Protein 1UK5 (pdb70)

GO terms:
  GO:0030018 Z disc (C, IDA)
  GO:0044877 protein-containing complex binding (F, IDA)
  GO:0097192 extrinsic apoptotic signaling pathway in absence of ligand (P, IDA)
  GO:0010664 negative regulation of striated muscle cell apoptotic process (P, IMP)
  GO:0050821 protein stabilization (P, IMP)
  GO:0071260 cellular response to mechanical stimulus (P, IMP)
  GO:0005515 protein binding (F, IPI)
  GO:0046716 muscle cell cellular homeostasis (P, IMP)

Secondary structure (DSSP, 8-state):
------------------SSSSPPPPHHHHHHHHHHHHHHHHHHHHHT--S-SSSHHHHHHHHHHHHHHHHHHS---SS-HHHHHHHHHHHHHHHHHHHHHHHHHH-----

Solvent-accessible surface area: 8218 Å² total; per-residue (Å²): 122,108,126,60,116,123,68,86,132,91,119,120,79,86,80,183,123,54,169,80,160,122,105,94,92,51,85,11,9,55,127,0,46,55,22,30,130,132,0,88,46,31,28,136,38,0,89,101,19,148,25,111,100,102,51,133,108,18,79,52,8,54,71,90,0,43,107,23,29,119,30,0,90,93,11,101,20,158,60,108,67,65,0,133,93,10,49,160,71,0,35,171,64,0,95,81,5,31,123,51,0,60,92,29,10,83,30,90,106,112,134

Radius of gyration: 16.22 Å; Cα contacts (8 Å, |Δi|>4): 100; chains: 1; bounding box: 34×48×29 Å

Sequence (111 aa):
GSSGSSGAPAEPAAPKSGEAETPPKHPGVLKVEAILEKVQGLEQAVDSFEGKKTDKKYLMIEEYLTKELLALDSVDPEGRADVRQARRDGVRKVQTILEKLEQKASGPSSGGSSGSSGAPAEPAAPKSGEAETPPKHPGVLKVEAILEKVQGLEQAVDSFEGKKTDKKYLMIEEYLTKELLALDSVDPEGRADVRQARRDGVRKVQTILEKLEQKASGPSSGGSSGSSGAPAEPAAPKSGEAETPPKHPGVLKVEAILEKVQGLEQAVDSFEGKKTDKKYLMIEEYLTKELLALDSVDPEGRADVRQARRDGVRKVQTILEKLEQKASGPSSGGSSGSSGAPAEPAAPKSGEAETPPKHPGVLKVEAILEKVQGLEQAVDSFEGKKTDKKYLMIEEYLTKELLALDSVDPEGRADVRQARRDGVRKVQTILEKLEQKASGPSSGGSSGSSGAPAEPAAPKSGEAETPPKHPGVLKVEAILEKVQGLEQAVDSFEGKKTDKKYLMIEEYLTKELLALDSVDPEGRADVRQARRDGVRKVQTILEKLEQKASGPSSGGSSGSSGAPAEPAAPKSGEAETPPKHPGVLKVEAILEKVQGLEQAVDSFEGKKTDKKYLMIEEYLTKELLALDSVDPEGRADVRQARRDGVRKVQTILEKLEQKASGPSSGGSSGSSGAPAEPAAPKSGEAETPPKHPGVLKVEAILEKVQGLEQAVDSFEGKKTDKKYLMIEEYLTKELLALDSVDPEGRADVRQARRDGVRKVQTILEKLEQKASGPSSGGSSGSSGAPAEPAAPKSGEAETPPKHPGVLKVEAILEKVQGLEQAVDSFEGKKTDKKYLMIEEYLTKELLALDSVDPEGRADVRQARRDGVRKVQTILEKLEQKASGPSSGGSSGSSGAPAEPAAPKSGEAETPPKHPGVLKVEAILEKVQGLEQAVDSFEGKKTDKKYLMIEEYLTKELLALDSVDPEGRADVRQARRDGVRKVQTILEKLEQKASGPSSGGSSGSSGAPAEPAAPKSGEAETPPKHPGVLKVEAILEKVQGLEQAVDSFEGKKTDKKYLMIEEYLTKELLALDSVDPEGRADVRQARRDGVRKVQTILEKLEQKASGPSSGGSSGSSGAPAEPAAPKSGEAETPPKHPGVLKVEAILEKVQGLEQAVDSFEGKKTDKKYLMIEEYLTKELLALDSVDPEGRADVRQARRDGVRKVQTILEKLEQKASGPSSGGSSGSSGAPAEPAAPKSGEAETPPKHPGVLKVEAILEKVQGLEQAVDSFEGKKTDKKYLMIEEYLTKELLALDSVDPEGRADVRQARRDGVRKVQTILEKLEQKASGPSSGGSSGSSGAPAEPAAPKSGEAETPPKHPGVLKVEAILEKVQGLEQAVDSFEGKKTDKKYLMIEEYLTKELLALDSVDPEGRADVRQARRDGVRKVQTILEKLEQKASGPSSGGSSGSSGAPAEPAAPKSGEAETPPKHPGVLKVEAILEKVQGLEQAVDSFEGKKTDKKYLMIEEYLTKELLALDSVDPEGRADVRQARRDGVRKVQTILEKLEQKASGPSSGGSSGSSGAPAEPAAPKSGEAETPPKHPGVLKVEAILEKVQGLEQAVDSFEGKKTDKKYLMIEEYLTKELLALDSVDPEGRADVRQARRDGVRKVQTILEKLEQKASGPSSGGSSGSSGAPAEPAAPKSGEAETPPKHPGVLKVEAILEKVQGLEQAVDSFEGKKTDKKYLMIEEYLTKELLALDSVDPEGRADVRQARRDGVRKVQTILEKLEQKASGPSSGGSSGSSGAPAEPAAPKSGEAETPPKHPGVLKVEAILEKVQGLEQAVDSFEGKKTDKKYLMIEEYLTKELLALDSVDPEGRADVRQARRDGVRKVQTILEKLEQKASGPSSGGSSGSSGAPAEPAAPKSGEAETPPKHPGVLKVEAILEKVQGLEQAVDSFEGKKTDKKYLMIEEYLTKELLALDSVDPEGRADVRQARRDGVRKVQTILEKLEQKASGPSSGGSSGSSGAPAEPAAPKSGEAETPPKHPGVLKVEAILEKVQGLEQAVDSFEGKKTDKKYLMIEEYLTKELLALDSVDPEGRADVRQARRDGVRKVQTILEKLEQKASGPSSGGSSGSSGAPAEPAAPKSGEAETPPKHPGVLKVEAILEKVQGLEQAVDSFEGKKTDKKYLMIEEYLTKELLALDSVDPEGRADVRQARRDGVRKVQTILEKLEQKASGPSSG

InterPro domains:
  IPR001202 WW domain [PF00397] (24-54)
  IPR001202 WW domain [PS01159] (28-54)
  IPR001202 WW domain [PS50020] (22-56)
  IPR001202 WW domain [SM00456] (23-56)
  IPR001202 WW domain [cd00201] (25-55)
  IPR003103 BAG domain [PF02179] (430-502)
  IPR003103 BAG domain [PS51035] (426-503)
  IPR003103 BAG domain [SM00264] (426-503)
  IPR036020 WW domain superfamily [SSF51045] (20-55)
  IPR036533 BAG domain superfamily [G3DSA:1.20.58.120] (400-505)
  IPR039773 Molecular chaperone regulator BAG [PTHR12329] (412-502)

Organism: Mus musculus (NCBI:txid10090)

Foldseek 3Di:
DFDADDDDADDDDPPPDAPDDDDDDDPLLVLLNVLLNVLVVLLVCLLVDAAAPPPPVLRVSLRVLVVSLVSLVVRDPVDPCNNVVSSRNSNVSSNVSNVRSNVSRVDGDDD

Nearest PDB structures (foldseek):
  1uk5-assembly1_A  TM=7.634E-01  e=9.594E-13  Mus musculus
  1ugo-assembly1_A  TM=7.810E-01  e=2.473E-05  Mus musculus
  1m62-assembly1_A  TM=8.477E-01  e=3.789E-05  Homo sapiens
  1m7k-assembly1_A  TM=8.715E-01  e=1.437E-04  Homo sapiens
  3a8y-assembly1_C  TM=8.882E-01  e=5.453E-04  Homo sapiens

Structure (mmCIF, N/CA/C/O backbone):
data_1UK5
#
_entry.id   1UK5
#
loop_
_atom_site.group_PDB
_atom_site.id
_atom_site.type_symbol
_atom_site.label_atom_id
_atom_site.label_alt_id
_atom_site.label_comp_id
_atom_site.label_asym_id
_atom_site.label_entity_id
_atom_site.label_seq_id
_atom_site.pdbx_PDB_ins_code
_atom_site.Cartn_x
_atom_site.Cartn_y
_atom_site.Cartn_z
_atom_site.occupancy
_atom_site.B_iso_or_equiv
_atom_site.auth_seq_id
_atom_site.auth_comp_id
_atom_site.auth_asym_id
_atom_site.auth_atom_id
_atom_site.pdbx_PDB_model_num
ATOM 1 N N . GLY A 1 1 ? -20.608 -18.927 2.524 1.00 0.00 1 GLY A N 1
ATOM 2 C CA . GLY A 1 1 ? -20.181 -17.982 1.506 1.00 0.00 1 GLY A CA 1
ATOM 3 C C . GLY A 1 1 ? -20.753 -18.355 0.137 1.00 0.00 1 GLY A C 1
ATOM 4 O O . GLY A 1 1 ? -21.259 -19.461 -0.048 1.00 0.00 1 GLY A O 1
ATOM 8 N N . SER A 1 2 ? -20.653 -17.412 -0.788 1.00 0.00 2 SER A N 1
ATOM 9 C CA . SER A 1 2 ? -21.154 -17.627 -2.134 1.00 0.00 2 SER A CA 1
ATOM 10 C C . SER A 1 2 ? -20.188 -17.023 -3.155 1.00 0.00 2 SER A C 1
ATOM 11 O O . SER A 1 2 ? -20.225 -15.821 -3.414 1.00 0.00 2 SER A O 1
ATOM 19 N N . SER A 1 3 ? -19.345 -17.883 -3.707 1.00 0.00 3 SER A N 1
ATOM 20 C CA . SER A 1 3 ? -18.371 -17.449 -4.694 1.00 0.00 3 SER A CA 1
ATOM 21 C C . SER A 1 3 ? -17.464 -16.372 -4.095 1.00 0.00 3 SER A C 1
ATOM 22 O O . SER A 1 3 ? -17.748 -15.844 -3.021 1.00 0.00 3 SER A O 1
ATOM 30 N N . GLY A 1 4 ? -16.392 -16.078 -4.816 1.00 0.00 4 GLY A N 1
ATOM 31 C CA . GLY A 1 4 ? -15.443 -15.073 -4.369 1.00 0.00 4 GLY A CA 1
ATOM 32 C C . GLY A 1 4 ? -14.184 -15.083 -5.239 1.00 0.00 4 GLY A C 1
ATOM 33 O O . GLY A 1 4 ? -13.301 -15.919 -5.050 1.00 0.00 4 GLY A O 1
ATOM 37 N N . SER A 1 5 ? -14.141 -14.145 -6.174 1.00 0.00 5 SER A N 1
ATOM 38 C CA . SER A 1 5 ? -13.005 -14.036 -7.073 1.00 0.00 5 SER A CA 1
ATOM 39 C C . SER A 1 5 ? -13.144 -12.785 -7.942 1.00 0.00 5 SER A C 1
ATOM 40 O O . SER A 1 5 ? -14.077 -12.677 -8.736 1.00 0.00 5 SER A O 1
ATOM 48 N N . SER A 1 6 ? -12.202 -11.871 -7.763 1.00 0.00 6 SER A N 1
ATOM 49 C CA . SER A 1 6 ? -12.207 -10.632 -8.521 1.00 0.00 6 SER A CA 1
ATOM 50 C C . SER A 1 6 ? -10.887 -9.886 -8.315 1.00 0.00 6 SER A C 1
ATOM 51 O O . SER A 1 6 ? -10.169 -10.143 -7.350 1.00 0.00 6 SER A O 1
ATOM 59 N N . GLY A 1 7 ? -10.608 -8.977 -9.238 1.00 0.00 7 GLY A N 1
ATOM 60 C CA . GLY A 1 7 ? -9.387 -8.192 -9.170 1.00 0.00 7 GLY A CA 1
ATOM 61 C C . GLY A 1 7 ? -9.244 -7.292 -10.399 1.00 0.00 7 GLY A C 1
ATOM 62 O O . GLY A 1 7 ? -10.182 -7.152 -11.182 1.00 0.00 7 GLY A O 1
ATOM 66 N N . ALA A 1 8 ? -8.063 -6.705 -10.528 1.00 0.00 8 ALA A N 1
ATOM 67 C CA . ALA A 1 8 ? -7.786 -5.822 -11.649 1.00 0.00 8 ALA A CA 1
ATOM 68 C C . ALA A 1 8 ? -6.328 -5.364 -11.582 1.00 0.00 8 ALA A C 1
ATOM 69 O O . ALA A 1 8 ? -6.039 -4.266 -11.109 1.00 0.00 8 ALA A O 1
ATOM 76 N N . PRO A 1 9 ? -5.423 -6.252 -12.076 1.00 0.00 9 PRO A N 1
ATOM 77 C CA . PRO A 1 9 ? -4.002 -5.949 -12.077 1.00 0.00 9 PRO A CA 1
ATOM 78 C C . PRO A 1 9 ? -3.657 -4.936 -13.171 1.00 0.00 9 PRO A C 1
ATOM 79 O O . PRO A 1 9 ? -3.410 -5.313 -14.315 1.00 0.00 9 PRO A O 1
ATOM 90 N N . ALA A 1 10 ? -3.653 -3.670 -12.780 1.00 0.00 10 ALA A N 1
ATOM 91 C CA . ALA A 1 10 ? -3.343 -2.600 -13.714 1.00 0.00 10 ALA A CA 1
ATOM 92 C C . ALA A 1 10 ? -2.913 -1.357 -12.933 1.00 0.00 10 ALA A C 1
ATOM 93 O O . ALA A 1 10 ? -3.730 -0.480 -12.656 1.00 0.00 10 ALA A O 1
ATOM 100 N N . GLU A 1 11 ? -1.631 -1.320 -12.599 1.00 0.00 11 GLU A N 1
ATOM 101 C CA . GLU A 1 11 ? -1.083 -0.199 -11.856 1.00 0.00 11 GLU A CA 1
ATOM 102 C C . GLU A 1 11 ? 0.336 0.113 -12.335 1.00 0.00 11 GLU A C 1
ATOM 103 O O . GLU A 1 11 ? 1.226 -0.731 -12.242 1.00 0.00 11 GLU A O 1
ATOM 115 N N . PRO A 1 12 ? 0.508 1.360 -12.851 1.00 0.00 12 PRO A N 1
ATOM 116 C CA . PRO A 1 12 ? 1.803 1.794 -13.345 1.00 0.00 12 PRO A CA 1
ATOM 117 C C . PRO A 1 12 ? 2.755 2.104 -12.188 1.00 0.00 12 PRO A C 1
ATOM 118 O O . PRO A 1 12 ? 2.328 2.216 -11.041 1.00 0.00 12 PRO A O 1
ATOM 129 N N . ALA A 1 13 ? 4.029 2.234 -12.531 1.00 0.00 13 ALA A N 1
ATOM 130 C CA . ALA A 1 13 ? 5.045 2.529 -11.535 1.00 0.00 13 ALA A CA 1
ATOM 131 C C . ALA A 1 13 ? 6.288 3.087 -12.231 1.00 0.00 13 ALA A C 1
ATOM 132 O O . ALA A 1 13 ? 6.963 2.372 -12.970 1.00 0.00 13 ALA A O 1
ATOM 139 N N . ALA A 1 14 ? 6.552 4.359 -11.970 1.00 0.00 14 ALA A N 1
ATOM 140 C CA . ALA A 1 14 ? 7.702 5.021 -12.563 1.00 0.00 14 ALA A CA 1
ATOM 141 C C . ALA A 1 14 ? 8.111 6.205 -11.684 1.00 0.00 14 ALA A C 1
ATOM 142 O O . ALA A 1 14 ? 7.959 7.359 -12.082 1.00 0.00 14 ALA A O 1
ATOM 149 N N . PRO A 1 15 ? 8.637 5.870 -10.476 1.00 0.00 15 PRO A N 1
ATOM 150 C CA . PRO A 1 15 ? 9.069 6.892 -9.538 1.00 0.00 15 PRO A CA 1
ATOM 151 C C . PRO A 1 15 ? 10.395 7.516 -9.980 1.00 0.00 15 PRO A C 1
ATOM 152 O O . PRO A 1 15 ? 11.345 6.803 -10.298 1.00 0.00 15 PRO A O 1
ATOM 163 N N . LYS A 1 16 ? 10.415 8.840 -9.986 1.00 0.00 16 LYS A N 1
ATOM 164 C CA . LYS A 1 16 ? 11.608 9.568 -10.384 1.00 0.00 16 LYS A CA 1
ATOM 165 C C . LYS A 1 16 ? 11.385 11.065 -10.160 1.00 0.00 16 LYS A C 1
ATOM 166 O O . LYS A 1 16 ? 10.251 11.509 -9.990 1.00 0.00 16 LYS A O 1
ATOM 185 N N . SER A 1 17 ? 12.486 11.803 -10.166 1.00 0.00 17 SER A N 1
ATOM 186 C CA . SER A 1 17 ? 12.425 13.240 -9.966 1.00 0.00 17 SER A CA 1
ATOM 187 C C . SER A 1 17 ? 12.608 13.963 -11.302 1.00 0.00 17 SER A C 1
ATOM 188 O O . SER A 1 17 ? 13.693 14.460 -11.600 1.00 0.00 17 SER A O 1
ATOM 196 N N . GLY A 1 18 ? 11.530 13.999 -12.071 1.00 0.00 18 GLY A N 1
ATOM 197 C CA . GLY A 1 18 ? 11.557 14.652 -13.369 1.00 0.00 18 GLY A CA 1
ATOM 198 C C . GLY A 1 18 ? 10.511 15.767 -13.444 1.00 0.00 18 GLY A C 1
ATOM 199 O O . GLY A 1 18 ? 9.357 15.517 -13.788 1.00 0.00 18 GLY A O 1
ATOM 203 N N . GLU A 1 19 ? 10.953 16.972 -13.116 1.00 0.00 19 GLU A N 1
ATOM 204 C CA . GLU A 1 19 ? 10.069 18.125 -13.142 1.00 0.00 19 GLU A CA 1
ATOM 205 C C . GLU A 1 19 ? 9.130 18.047 -14.348 1.00 0.00 19 GLU A C 1
ATOM 206 O O . GLU A 1 19 ? 9.452 17.411 -15.350 1.00 0.00 19 GLU A O 1
ATOM 218 N N . ALA A 1 20 ? 7.987 18.704 -14.211 1.00 0.00 20 ALA A N 1
ATOM 219 C CA . ALA A 1 20 ? 6.999 18.717 -15.276 1.00 0.00 20 ALA A CA 1
ATOM 220 C C . ALA A 1 20 ? 6.490 17.293 -15.510 1.00 0.00 20 ALA A C 1
ATOM 221 O O . ALA A 1 20 ? 7.019 16.339 -14.942 1.00 0.00 20 ALA A O 1
ATOM 228 N N . GLU A 1 21 ? 5.467 17.195 -16.347 1.00 0.00 21 GLU A N 1
ATOM 229 C CA . GLU A 1 21 ? 4.880 15.904 -16.664 1.00 0.00 21 GLU A CA 1
ATOM 230 C C . GLU A 1 21 ? 4.167 15.331 -15.438 1.00 0.00 21 GLU A C 1
ATOM 231 O O . GLU A 1 21 ? 4.206 15.922 -14.359 1.00 0.00 21 GLU A O 1
ATOM 243 N N . THR A 1 22 ? 3.533 14.186 -15.643 1.00 0.00 22 THR A N 1
ATOM 244 C CA . THR A 1 22 ? 2.813 13.526 -14.568 1.00 0.00 22 THR A CA 1
ATOM 245 C C . THR A 1 22 ? 3.666 13.487 -13.299 1.00 0.00 22 THR A C 1
ATOM 246 O O . THR A 1 22 ? 4.883 13.318 -13.370 1.00 0.00 22 THR A O 1
ATOM 257 N N . PRO A 1 23 ? 2.978 13.651 -12.138 1.00 0.00 23 PRO A N 1
ATOM 258 C CA . PRO A 1 23 ? 3.660 13.637 -10.855 1.00 0.00 23 PRO A CA 1
ATOM 259 C C . PRO A 1 23 ? 4.054 12.212 -10.460 1.00 0.00 23 PRO A C 1
ATOM 260 O O . PRO A 1 23 ? 3.579 11.245 -11.053 1.00 0.00 23 PRO A O 1
ATOM 271 N N . PRO A 1 24 ? 4.942 12.126 -9.434 1.00 0.00 24 PRO A N 1
ATOM 272 C CA . PRO A 1 24 ? 5.406 10.836 -8.952 1.00 0.00 24 PRO A CA 1
ATOM 273 C C . PRO A 1 24 ? 4.326 10.140 -8.122 1.00 0.00 24 PRO A C 1
ATOM 274 O O . PRO A 1 24 ? 3.294 10.735 -7.815 1.00 0.00 24 PRO A O 1
ATOM 285 N N . LYS A 1 25 ? 4.601 8.889 -7.781 1.00 0.00 25 LYS A N 1
ATOM 286 C CA . LYS A 1 25 ? 3.666 8.106 -6.992 1.00 0.00 25 LYS A CA 1
ATOM 287 C C . LYS A 1 25 ? 3.795 8.497 -5.519 1.00 0.00 25 LYS A C 1
ATOM 288 O O . LYS A 1 25 ? 4.822 9.029 -5.102 1.00 0.00 25 LYS A O 1
ATOM 307 N N . HIS A 1 26 ? 2.737 8.220 -4.771 1.00 0.00 26 HIS A N 1
ATOM 308 C CA . HIS A 1 26 ? 2.719 8.537 -3.353 1.00 0.00 26 HIS A CA 1
ATOM 309 C C . HIS A 1 26 ? 3.429 7.430 -2.571 1.00 0.00 26 HIS A C 1
ATOM 310 O O . HIS A 1 26 ? 3.270 6.249 -2.875 1.00 0.00 26 HIS A O 1
ATOM 324 N N . PRO A 1 27 ? 4.219 7.863 -1.551 1.00 0.00 27 PRO A N 1
ATOM 325 C CA . PRO A 1 27 ? 4.954 6.922 -0.723 1.00 0.00 27 PRO A CA 1
ATOM 326 C C . PRO A 1 27 ? 4.021 6.209 0.257 1.00 0.00 27 PRO A C 1
ATOM 327 O O . PRO A 1 27 ? 4.199 5.025 0.539 1.00 0.00 27 PRO A O 1
ATOM 338 N N . GLY A 1 28 ? 3.046 6.959 0.749 1.00 0.00 28 GLY A N 1
ATOM 339 C CA . GLY A 1 28 ? 2.084 6.412 1.691 1.00 0.00 28 GLY A CA 1
ATOM 340 C C . GLY A 1 28 ? 1.317 5.241 1.075 1.00 0.00 28 GLY A C 1
ATOM 341 O O . GLY A 1 28 ? 0.847 4.357 1.790 1.00 0.00 28 GLY A O 1
ATOM 345 N N . VAL A 1 29 ? 1.215 5.271 -0.246 1.00 0.00 29 VAL A N 1
ATOM 346 C CA . VAL A 1 29 ? 0.513 4.223 -0.966 1.00 0.00 29 VAL A CA 1
ATOM 347 C C . VAL A 1 29 ? 1.481 3.075 -1.259 1.00 0.00 29 VAL A C 1
ATOM 348 O O . VAL A 1 29 ? 1.247 1.940 -0.847 1.00 0.00 29 VAL A O 1
ATOM 361 N N . LEU A 1 30 ? 2.550 3.410 -1.967 1.00 0.00 30 LEU A N 1
ATOM 362 C CA . LEU A 1 30 ? 3.554 2.422 -2.320 1.00 0.00 30 LEU A CA 1
ATOM 363 C C . LEU A 1 30 ? 3.843 1.539 -1.104 1.00 0.00 30 LEU A C 1
ATOM 364 O O . LEU A 1 30 ? 4.099 0.344 -1.247 1.00 0.00 30 LEU A O 1
ATOM 380 N N . LYS A 1 31 ? 3.793 2.161 0.065 1.00 0.00 31 LYS A N 1
ATOM 381 C CA . LYS A 1 31 ? 4.046 1.447 1.304 1.00 0.00 31 LYS A CA 1
ATOM 382 C C . LYS A 1 31 ? 3.126 0.227 1.382 1.00 0.00 31 LYS A C 1
ATOM 383 O O . LYS A 1 31 ? 3.556 -0.855 1.780 1.00 0.00 31 LYS A O 1
ATOM 402 N N . VAL A 1 32 ? 1.878 0.441 0.995 1.00 0.00 32 VAL A N 1
ATOM 403 C CA . VAL A 1 32 ? 0.893 -0.628 1.015 1.00 0.00 32 VAL A CA 1
ATOM 404 C C . VAL A 1 32 ? 1.088 -1.518 -0.214 1.00 0.00 32 VAL A C 1
ATOM 405 O O . VAL A 1 32 ? 1.095 -2.743 -0.102 1.00 0.00 32 VAL A O 1
ATOM 418 N N . GLU A 1 33 ? 1.241 -0.868 -1.358 1.00 0.00 33 GLU A N 1
ATOM 419 C CA . GLU A 1 33 ? 1.435 -1.585 -2.606 1.00 0.00 33 GLU A CA 1
ATOM 420 C C . GLU A 1 33 ? 2.618 -2.548 -2.487 1.00 0.00 33 GLU A C 1
ATOM 421 O O . GLU A 1 33 ? 2.622 -3.612 -3.105 1.00 0.00 33 GLU A O 1
ATOM 433 N N . ALA A 1 34 ? 3.593 -2.141 -1.688 1.00 0.00 34 ALA A N 1
ATOM 434 C CA . ALA A 1 34 ? 4.779 -2.955 -1.479 1.00 0.00 34 ALA A CA 1
ATOM 435 C C . ALA A 1 34 ? 4.386 -4.243 -0.752 1.00 0.00 34 ALA A C 1
ATOM 436 O O . ALA A 1 34 ? 4.846 -5.326 -1.111 1.00 0.00 34 ALA A O 1
ATOM 443 N N . ILE A 1 35 ? 3.542 -4.082 0.256 1.00 0.00 35 ILE A N 1
ATOM 444 C CA . ILE A 1 35 ? 3.083 -5.219 1.036 1.00 0.00 35 ILE A CA 1
ATOM 445 C C . ILE A 1 35 ? 2.153 -6.078 0.178 1.00 0.00 35 ILE A C 1
ATOM 446 O O . ILE A 1 35 ? 2.392 -7.272 0.001 1.00 0.00 35 ILE A O 1
ATOM 462 N N . LEU A 1 36 ? 1.111 -5.439 -0.332 1.00 0.00 36 LEU A N 1
ATOM 463 C CA . LEU A 1 36 ? 0.143 -6.130 -1.168 1.00 0.00 36 LEU A CA 1
ATOM 464 C C . LEU A 1 36 ? 0.883 -7.040 -2.150 1.00 0.00 36 LEU A C 1
ATOM 465 O O . LEU A 1 36 ? 0.564 -8.223 -2.267 1.00 0.00 36 LEU A O 1
ATOM 481 N N . GLU A 1 37 ? 1.857 -6.455 -2.832 1.00 0.00 37 GLU A N 1
ATOM 482 C CA . GLU A 1 37 ? 2.644 -7.198 -3.801 1.00 0.00 37 GLU A CA 1
ATOM 483 C C . GLU A 1 37 ? 3.026 -8.568 -3.236 1.00 0.00 37 GLU A C 1
ATOM 484 O O . GLU A 1 37 ? 3.015 -9.565 -3.956 1.00 0.00 37 GLU A O 1
ATOM 496 N N . LYS A 1 38 ? 3.354 -8.573 -1.952 1.00 0.00 38 LYS A N 1
ATOM 497 C CA . LYS A 1 38 ? 3.738 -9.804 -1.282 1.00 0.00 38 LYS A CA 1
ATOM 498 C C . LYS A 1 38 ? 2.492 -10.659 -1.044 1.00 0.00 38 LYS A C 1
ATOM 499 O O . LYS A 1 38 ? 2.490 -11.854 -1.339 1.00 0.00 38 LYS A O 1
ATOM 518 N N . VAL A 1 39 ? 1.463 -10.015 -0.513 1.00 0.00 39 VAL A N 1
ATOM 519 C CA . VAL A 1 39 ? 0.214 -10.703 -0.232 1.00 0.00 39 VAL A CA 1
ATOM 520 C C . VAL A 1 39 ? -0.122 -11.636 -1.396 1.00 0.00 39 VAL A C 1
ATOM 521 O O . VAL A 1 39 ? -0.362 -12.825 -1.194 1.00 0.00 39 VAL A O 1
ATOM 534 N N . GLN A 1 40 ? -0.130 -11.062 -2.590 1.00 0.00 40 GLN A N 1
ATOM 535 C CA . GLN A 1 40 ? -0.433 -11.827 -3.788 1.00 0.00 40 GLN A CA 1
ATOM 536 C C . GLN A 1 40 ? 0.206 -13.215 -3.706 1.00 0.00 40 GLN A C 1
ATOM 537 O O . GLN A 1 40 ? -0.412 -14.210 -4.081 1.00 0.00 40 GLN A O 1
ATOM 551 N N . GLY A 1 41 ? 1.437 -13.237 -3.215 1.00 0.00 41 GLY A N 1
ATOM 552 C CA . GLY A 1 41 ? 2.166 -14.486 -3.079 1.00 0.00 41 GLY A CA 1
ATOM 553 C C . GLY A 1 41 ? 1.490 -15.409 -2.064 1.00 0.00 41 GLY A C 1
ATOM 554 O O . GLY A 1 41 ? 1.328 -16.602 -2.316 1.00 0.00 41 GLY A O 1
ATOM 558 N N . LEU A 1 42 ? 1.114 -14.822 -0.938 1.00 0.00 42 LEU A N 1
ATOM 559 C CA . LEU A 1 42 ? 0.458 -15.577 0.117 1.00 0.00 42 LEU A CA 1
ATOM 560 C C . LEU A 1 42 ? -0.899 -16.073 -0.385 1.00 0.00 42 LEU A C 1
ATOM 561 O O . LEU A 1 42 ? -1.405 -17.090 0.087 1.00 0.00 42 LEU A O 1
ATOM 577 N N . GLU A 1 43 ? -1.450 -15.332 -1.335 1.00 0.00 43 GLU A N 1
ATOM 578 C CA . GLU A 1 43 ? -2.739 -15.684 -1.906 1.00 0.00 43 GLU A CA 1
ATOM 579 C C . GLU A 1 43 ? -2.601 -16.908 -2.813 1.00 0.00 43 GLU A C 1
ATOM 580 O O . GLU A 1 43 ? -3.342 -17.880 -2.668 1.00 0.00 43 GLU A O 1
ATOM 592 N N . GLN A 1 44 ? -1.648 -16.822 -3.730 1.00 0.00 44 GLN A N 1
ATOM 593 C CA . GLN A 1 44 ? -1.404 -17.910 -4.661 1.00 0.00 44 GLN A CA 1
ATOM 594 C C . GLN A 1 44 ? -1.349 -19.245 -3.914 1.00 0.00 44 GLN A C 1
ATOM 595 O O . GLN A 1 44 ? -1.788 -20.269 -4.434 1.00 0.00 44 GLN A O 1
ATOM 609 N N . ALA A 1 45 ? -0.807 -19.189 -2.707 1.00 0.00 45 ALA A N 1
ATOM 610 C CA . ALA A 1 45 ? -0.689 -20.381 -1.884 1.00 0.00 45 ALA A CA 1
ATOM 611 C C . ALA A 1 45 ? -2.087 -20.862 -1.488 1.00 0.00 45 ALA A C 1
ATOM 612 O O . ALA A 1 45 ? -2.388 -22.050 -1.585 1.00 0.00 45 ALA A O 1
ATOM 619 N N . VAL A 1 46 ? -2.902 -19.914 -1.050 1.00 0.00 46 VAL A N 1
ATOM 620 C CA . VAL A 1 46 ? -4.260 -20.226 -0.639 1.00 0.00 46 VAL A CA 1
ATOM 621 C C . VAL A 1 46 ? -5.011 -20.859 -1.813 1.00 0.00 46 VAL A C 1
ATOM 622 O O . VAL A 1 46 ? -5.445 -22.007 -1.730 1.00 0.00 46 VAL A O 1
ATOM 635 N N . ASP A 1 47 ? -5.140 -20.083 -2.879 1.00 0.00 47 ASP A N 1
ATOM 636 C CA . ASP A 1 47 ? -5.831 -20.553 -4.067 1.00 0.00 47 ASP A CA 1
ATOM 637 C C . ASP A 1 47 ? -5.336 -21.958 -4.417 1.00 0.00 47 ASP A C 1
ATOM 638 O O . ASP A 1 47 ? -6.062 -22.743 -5.025 1.00 0.00 47 ASP A O 1
ATOM 647 N N . SER A 1 48 ? -4.102 -22.232 -4.019 1.00 0.00 48 SER A N 1
ATOM 648 C CA . SER A 1 48 ? -3.502 -23.529 -4.282 1.00 0.00 48 SER A CA 1
ATOM 649 C C . SER A 1 48 ? -3.044 -24.170 -2.971 1.00 0.00 48 SER A C 1
ATOM 650 O O . SER A 1 48 ? -1.975 -24.776 -2.911 1.00 0.00 48 SER A O 1
ATOM 658 N N . PHE A 1 49 ? -3.877 -24.015 -1.952 1.00 0.00 49 PHE A N 1
ATOM 659 C CA . PHE A 1 49 ? -3.571 -24.572 -0.645 1.00 0.00 49 PHE A CA 1
ATOM 660 C C . PHE A 1 49 ? -4.404 -25.827 -0.375 1.00 0.00 49 PHE A C 1
ATOM 661 O O . PHE A 1 49 ? -5.309 -26.153 -1.142 1.00 0.00 49 PHE A O 1
ATOM 678 N N . GLU A 1 50 ? -4.067 -26.498 0.716 1.00 0.00 50 GLU A N 1
ATOM 679 C CA . GLU A 1 50 ? -4.772 -27.711 1.097 1.00 0.00 50 GLU A CA 1
ATOM 680 C C . GLU A 1 50 ? -4.357 -28.147 2.503 1.00 0.00 50 GLU A C 1
ATOM 681 O O . GLU A 1 50 ? -3.169 -28.201 2.815 1.00 0.00 50 GLU A O 1
ATOM 693 N N . GLY A 1 51 ? -5.361 -28.447 3.315 1.00 0.00 51 GLY A N 1
ATOM 694 C CA . GLY A 1 51 ? -5.115 -28.877 4.681 1.00 0.00 51 GLY A CA 1
ATOM 695 C C . GLY A 1 51 ? -6.309 -28.552 5.581 1.00 0.00 51 GLY A C 1
ATOM 696 O O . GLY A 1 51 ? -7.445 -28.903 5.262 1.00 0.00 51 GLY A O 1
ATOM 700 N N . LYS A 1 52 ? -6.012 -27.887 6.687 1.00 0.00 52 LYS A N 1
ATOM 701 C CA . LYS A 1 52 ? -7.047 -27.511 7.635 1.00 0.00 52 LYS A CA 1
ATOM 702 C C . LYS A 1 52 ? -6.649 -26.206 8.327 1.00 0.00 52 LYS A C 1
ATOM 703 O O . LYS A 1 52 ? -5.670 -25.568 7.942 1.00 0.00 52 LYS A O 1
ATOM 722 N N . LYS A 1 53 ? -7.429 -25.847 9.336 1.00 0.00 53 LYS A N 1
ATOM 723 C CA . LYS A 1 53 ? -7.171 -24.629 10.085 1.00 0.00 53 LYS A CA 1
ATOM 724 C C . LYS A 1 53 ? -6.176 -24.927 11.209 1.00 0.00 53 LYS A C 1
ATOM 725 O O . LYS A 1 53 ? -5.649 -24.010 11.836 1.00 0.00 53 LYS A O 1
ATOM 744 N N . THR A 1 54 ? -5.949 -26.214 11.428 1.00 0.00 54 THR A N 1
ATOM 745 C CA . THR A 1 54 ? -5.027 -26.645 12.465 1.00 0.00 54 THR A CA 1
ATOM 746 C C . THR A 1 54 ? -3.655 -26.958 11.863 1.00 0.00 54 THR A C 1
ATOM 747 O O . THR A 1 54 ? -2.626 -26.626 12.449 1.00 0.00 54 THR A O 1
ATOM 758 N N . ASP A 1 55 ? -3.686 -27.592 10.700 1.00 0.00 55 ASP A N 1
ATOM 759 C CA . ASP A 1 55 ? -2.458 -27.953 10.012 1.00 0.00 55 ASP A CA 1
ATOM 760 C C . ASP A 1 55 ? -1.450 -26.811 10.144 1.00 0.00 55 ASP A C 1
ATOM 761 O O . ASP A 1 55 ? -1.833 -25.643 10.196 1.00 0.00 55 ASP A O 1
ATOM 770 N N . LYS A 1 56 ? -0.180 -27.187 10.195 1.00 0.00 56 LYS A N 1
ATOM 771 C CA . LYS A 1 56 ? 0.886 -26.208 10.320 1.00 0.00 56 LYS A CA 1
ATOM 772 C C . LYS A 1 56 ? 0.948 -25.362 9.047 1.00 0.00 56 LYS A C 1
ATOM 773 O O . LYS A 1 56 ? 0.986 -24.134 9.114 1.00 0.00 56 LYS A O 1
ATOM 792 N N . LYS A 1 57 ? 0.956 -26.052 7.916 1.00 0.00 57 LYS A N 1
ATOM 793 C CA . LYS A 1 57 ? 1.012 -25.380 6.629 1.00 0.00 57 LYS A CA 1
ATOM 794 C C . LYS A 1 57 ? 0.100 -24.152 6.660 1.00 0.00 57 LYS A C 1
ATOM 795 O O . LYS A 1 57 ? 0.488 -23.074 6.210 1.00 0.00 57 LYS A O 1
ATOM 814 N N . TYR A 1 58 ? -1.095 -24.355 7.195 1.00 0.00 58 TYR A N 1
ATOM 815 C CA . TYR A 1 58 ? -2.065 -23.277 7.290 1.00 0.00 58 TYR A CA 1
ATOM 816 C C . TYR A 1 58 ? -1.558 -22.163 8.209 1.00 0.00 58 TYR A C 1
ATOM 817 O O . TYR A 1 58 ? -1.707 -20.982 7.898 1.00 0.00 58 TYR A O 1
ATOM 835 N N . LEU A 1 59 ? -0.970 -22.578 9.321 1.00 0.00 59 LEU A N 1
ATOM 836 C CA . LEU A 1 59 ? -0.441 -21.630 10.286 1.00 0.00 59 LEU A CA 1
ATOM 837 C C . LEU A 1 59 ? 0.559 -20.704 9.590 1.00 0.00 59 LEU A C 1
ATOM 838 O O . LEU A 1 59 ? 0.572 -19.500 9.839 1.00 0.00 59 LEU A O 1
ATOM 854 N N . MET A 1 60 ? 1.372 -21.302 8.732 1.00 0.00 60 MET A N 1
ATOM 855 C CA . MET A 1 60 ? 2.372 -20.546 7.998 1.00 0.00 60 MET A CA 1
ATOM 856 C C . MET A 1 60 ? 1.722 -19.439 7.165 1.00 0.00 60 MET A C 1
ATOM 857 O O . MET A 1 60 ? 2.111 -18.276 7.260 1.00 0.00 60 MET A O 1
ATOM 871 N N . ILE A 1 61 ? 0.742 -19.840 6.369 1.00 0.00 61 ILE A N 1
ATOM 872 C CA . ILE A 1 61 ? 0.033 -18.897 5.520 1.00 0.00 61 ILE A CA 1
ATOM 873 C C . ILE A 1 61 ? -0.786 -17.947 6.395 1.00 0.00 61 ILE A C 1
ATOM 874 O O . ILE A 1 61 ? -0.817 -16.742 6.150 1.00 0.00 61 ILE A O 1
ATOM 890 N N . GLU A 1 62 ? -1.431 -18.525 7.398 1.00 0.00 62 GLU A N 1
ATOM 891 C CA . GLU A 1 62 ? -2.249 -17.745 8.311 1.00 0.00 62 GLU A CA 1
ATOM 892 C C . GLU A 1 62 ? -1.433 -16.596 8.905 1.00 0.00 62 GLU A C 1
ATOM 893 O O . GLU A 1 62 ? -1.822 -15.433 8.801 1.00 0.00 62 GLU A O 1
ATOM 905 N N . GLU A 1 63 ? -0.315 -16.960 9.516 1.00 0.00 63 GLU A N 1
ATOM 906 C CA . GLU A 1 63 ? 0.560 -15.975 10.127 1.00 0.00 63 GLU A CA 1
ATOM 907 C C . GLU A 1 63 ? 1.126 -15.034 9.062 1.00 0.00 63 GLU A C 1
ATOM 908 O O . GLU A 1 63 ? 1.170 -13.821 9.260 1.00 0.00 63 GLU A O 1
ATOM 920 N N . TYR A 1 64 ? 1.545 -15.629 7.955 1.00 0.00 64 TYR A N 1
ATOM 921 C CA . TYR A 1 64 ? 2.106 -14.859 6.858 1.00 0.00 64 TYR A CA 1
ATOM 922 C C . TYR A 1 64 ? 1.120 -13.794 6.374 1.00 0.00 64 TYR A C 1
ATOM 923 O O . TYR A 1 64 ? 1.510 -12.659 6.103 1.00 0.00 64 TYR A O 1
ATOM 941 N N . LEU A 1 65 ? -0.139 -14.197 6.282 1.00 0.00 65 LEU A N 1
ATOM 942 C CA . LEU A 1 65 ? -1.184 -13.291 5.836 1.00 0.00 65 LEU A CA 1
ATOM 943 C C . LEU A 1 65 ? -1.254 -12.094 6.786 1.00 0.00 65 LEU A C 1
ATOM 944 O O . LEU A 1 65 ? -1.117 -10.949 6.358 1.00 0.00 65 LEU A O 1
ATOM 960 N N . THR A 1 66 ? -1.469 -12.400 8.057 1.00 0.00 66 THR A N 1
ATOM 961 C CA . THR A 1 66 ? -1.559 -11.363 9.071 1.00 0.00 66 THR A CA 1
ATOM 962 C C . THR A 1 66 ? -0.302 -10.491 9.056 1.00 0.00 66 THR A C 1
ATOM 963 O O . THR A 1 66 ? -0.391 -9.266 9.110 1.00 0.00 66 THR A O 1
ATOM 974 N N . LYS A 1 67 ? 0.841 -11.158 8.983 1.00 0.00 67 LYS A N 1
ATOM 975 C CA . LYS A 1 67 ? 2.114 -10.459 8.960 1.00 0.00 67 LYS A CA 1
ATOM 976 C C . LYS A 1 67 ? 1.998 -9.223 8.066 1.00 0.00 67 LYS A C 1
ATOM 977 O O . LYS A 1 67 ? 2.491 -8.152 8.415 1.00 0.00 67 LYS A O 1
ATOM 996 N N . GLU A 1 68 ? 1.342 -9.414 6.931 1.00 0.00 68 GLU A N 1
ATOM 997 C CA . GLU A 1 68 ? 1.154 -8.327 5.984 1.00 0.00 68 GLU A CA 1
ATOM 998 C C . GLU A 1 68 ? 0.162 -7.304 6.541 1.00 0.00 68 GLU A C 1
ATOM 999 O O . GLU A 1 68 ? 0.373 -6.099 6.417 1.00 0.00 68 GLU A O 1
ATOM 1011 N N . LEU A 1 69 ? -0.899 -7.822 7.142 1.00 0.00 69 LEU A N 1
ATOM 1012 C CA . LEU A 1 69 ? -1.924 -6.969 7.718 1.00 0.00 69 LEU A CA 1
ATOM 1013 C C . LEU A 1 69 ? -1.263 -5.912 8.605 1.00 0.00 69 LEU A C 1
ATOM 1014 O O . LEU A 1 69 ? -1.406 -4.714 8.362 1.00 0.00 69 LEU A O 1
ATOM 1030 N N . LEU A 1 70 ? -0.553 -6.393 9.615 1.00 0.00 70 LEU A N 1
ATOM 1031 C CA . LEU A 1 70 ? 0.131 -5.505 10.539 1.00 0.00 70 LEU A CA 1
ATOM 1032 C C . LEU A 1 70 ? 0.953 -4.487 9.747 1.00 0.00 70 LEU A C 1
ATOM 1033 O O . LEU A 1 70 ? 1.051 -3.324 10.138 1.00 0.00 70 LEU A O 1
ATOM 1049 N N . ALA A 1 71 ? 1.523 -4.960 8.649 1.00 0.00 71 ALA A N 1
ATOM 1050 C CA . ALA A 1 71 ? 2.334 -4.105 7.798 1.00 0.00 71 ALA A CA 1
ATOM 1051 C C . ALA A 1 71 ? 1.427 -3.114 7.065 1.00 0.00 71 ALA A C 1
ATOM 1052 O O . ALA A 1 71 ? 1.855 -2.014 6.720 1.00 0.00 71 ALA A O 1
ATOM 1059 N N . LEU A 1 72 ? 0.191 -3.541 6.849 1.00 0.00 72 LEU A N 1
ATOM 1060 C CA . LEU A 1 72 ? -0.780 -2.705 6.164 1.00 0.00 72 LEU A CA 1
ATOM 1061 C C . LEU A 1 72 ? -1.302 -1.640 7.129 1.00 0.00 72 LEU A C 1
ATOM 1062 O O . LEU A 1 72 ? -1.581 -0.513 6.724 1.00 0.00 72 LEU A O 1
ATOM 1078 N N . ASP A 1 73 ? -1.418 -2.034 8.389 1.00 0.00 73 ASP A N 1
ATOM 1079 C CA . ASP A 1 73 ? -1.901 -1.127 9.416 1.00 0.00 73 ASP A CA 1
ATOM 1080 C C . ASP A 1 73 ? -0.769 -0.187 9.834 1.00 0.00 73 ASP A C 1
ATOM 1081 O O . ASP A 1 73 ? -0.997 0.999 10.067 1.00 0.00 73 ASP A O 1
ATOM 1090 N N . SER A 1 74 ? 0.427 -0.751 9.915 1.00 0.00 74 SER A N 1
ATOM 1091 C CA . SER A 1 74 ? 1.595 0.022 10.301 1.00 0.00 74 SER A CA 1
ATOM 1092 C C . SER A 1 74 ? 1.641 1.330 9.508 1.00 0.00 74 SER A C 1
ATOM 1093 O O . SER A 1 74 ? 2.241 2.308 9.952 1.00 0.00 74 SER A O 1
ATOM 1101 N N . VAL A 1 75 ? 1.000 1.305 8.349 1.00 0.00 75 VAL A N 1
ATOM 1102 C CA . VAL A 1 75 ? 0.961 2.477 7.491 1.00 0.00 75 VAL A CA 1
ATOM 1103 C C . VAL A 1 75 ? 0.072 3.544 8.132 1.00 0.00 75 VAL A C 1
ATOM 1104 O O . VAL A 1 75 ? -1.053 3.257 8.539 1.00 0.00 75 VAL A O 1
ATOM 1117 N N . ASP A 1 76 ? 0.610 4.753 8.202 1.00 0.00 76 ASP A N 1
ATOM 1118 C CA . ASP A 1 76 ? -0.121 5.865 8.787 1.00 0.00 76 ASP A CA 1
ATOM 1119 C C . ASP A 1 76 ? -0.544 6.831 7.678 1.00 0.00 76 ASP A C 1
ATOM 1120 O O . ASP A 1 76 ? 0.275 7.595 7.170 1.00 0.00 76 ASP A O 1
ATOM 1129 N N . PRO A 1 77 ? -1.856 6.763 7.327 1.00 0.00 77 PRO A N 1
ATOM 1130 C CA . PRO A 1 77 ? -2.397 7.623 6.288 1.00 0.00 77 PRO A CA 1
ATOM 1131 C C . PRO A 1 77 ? -2.572 9.055 6.797 1.00 0.00 77 PRO A C 1
ATOM 1132 O O . PRO A 1 77 ? -2.507 10.006 6.020 1.00 0.00 77 PRO A O 1
ATOM 1143 N N . GLU A 1 78 ? -2.789 9.164 8.100 1.00 0.00 78 GLU A N 1
ATOM 1144 C CA . GLU A 1 78 ? -2.973 10.464 8.722 1.00 0.00 78 GLU A CA 1
ATOM 1145 C C . GLU A 1 78 ? -4.301 11.081 8.279 1.00 0.00 78 GLU A C 1
ATOM 1146 O O . GLU A 1 78 ? -5.161 11.373 9.109 1.00 0.00 78 GLU A O 1
ATOM 1158 N N . GLY A 1 79 ? -4.428 11.261 6.972 1.00 0.00 79 GLY A N 1
ATOM 1159 C CA . GLY A 1 79 ? -5.637 11.837 6.410 1.00 0.00 79 GLY A CA 1
ATOM 1160 C C . GLY A 1 79 ? -5.560 11.888 4.882 1.00 0.00 79 GLY A C 1
ATOM 1161 O O . GLY A 1 79 ? -5.987 12.865 4.268 1.00 0.00 79 GLY A O 1
ATOM 1165 N N . ARG A 1 80 ? -5.014 10.824 4.313 1.00 0.00 80 ARG A N 1
ATOM 1166 C CA . ARG A 1 80 ? -4.876 10.735 2.870 1.00 0.00 80 ARG A CA 1
ATOM 1167 C C . ARG A 1 80 ? -5.700 9.564 2.329 1.00 0.00 80 ARG A C 1
ATOM 1168 O O . ARG A 1 80 ? -5.419 8.407 2.640 1.00 0.00 80 ARG A O 1
ATOM 1189 N N . ALA A 1 81 ? -6.700 9.904 1.530 1.00 0.00 81 ALA A N 1
ATOM 1190 C CA . ALA A 1 81 ? -7.566 8.895 0.943 1.00 0.00 81 ALA A CA 1
ATOM 1191 C C . ALA A 1 81 ? -6.725 7.937 0.098 1.00 0.00 81 ALA A C 1
ATOM 1192 O O . ALA A 1 81 ? -6.767 6.724 0.301 1.00 0.00 81 ALA A O 1
ATOM 1199 N N . ASP A 1 82 ? -5.981 8.516 -0.833 1.00 0.00 82 ASP A N 1
ATOM 1200 C CA . ASP A 1 82 ? -5.132 7.729 -1.710 1.00 0.00 82 ASP A CA 1
ATOM 1201 C C . ASP A 1 82 ? -4.456 6.621 -0.899 1.00 0.00 82 ASP A C 1
ATOM 1202 O O . ASP A 1 82 ? -4.271 5.510 -1.393 1.00 0.00 82 ASP A O 1
ATOM 1211 N N . VAL A 1 83 ? -4.106 6.963 0.332 1.00 0.00 83 VAL A N 1
ATOM 1212 C CA . VAL A 1 83 ? -3.455 6.011 1.216 1.00 0.00 83 VAL A CA 1
ATOM 1213 C C . VAL A 1 83 ? -4.518 5.150 1.902 1.00 0.00 83 VAL A C 1
ATOM 1214 O O . VAL A 1 83 ? -4.489 3.924 1.800 1.00 0.00 83 VAL A O 1
ATOM 1227 N N . ARG A 1 84 ? -5.430 5.825 2.586 1.00 0.00 84 ARG A N 1
ATOM 1228 C CA . ARG A 1 84 ? -6.500 5.136 3.288 1.00 0.00 84 ARG A CA 1
ATOM 1229 C C . ARG A 1 84 ? -7.127 4.071 2.387 1.00 0.00 84 ARG A C 1
ATOM 1230 O O . ARG A 1 84 ? -7.176 2.896 2.749 1.00 0.00 84 ARG A O 1
ATOM 1251 N N . GLN A 1 85 ? -7.592 4.519 1.230 1.00 0.00 85 GLN A N 1
ATOM 1252 C CA . GLN A 1 85 ? -8.214 3.619 0.274 1.00 0.00 85 GLN A CA 1
ATOM 1253 C C . GLN A 1 85 ? -7.328 2.393 0.044 1.00 0.00 85 GLN A C 1
ATOM 1254 O O . GLN A 1 85 ? -7.802 1.260 0.106 1.00 0.00 85 GLN A O 1
ATOM 1268 N N . ALA A 1 86 ? -6.057 2.662 -0.215 1.00 0.00 86 ALA A N 1
ATOM 1269 C CA . ALA A 1 86 ? -5.100 1.595 -0.454 1.00 0.00 86 ALA A CA 1
ATOM 1270 C C . ALA A 1 86 ? -5.032 0.691 0.778 1.00 0.00 86 ALA A C 1
ATOM 1271 O O . ALA A 1 86 ? -5.070 -0.533 0.657 1.00 0.00 86 ALA A O 1
ATOM 1278 N N . ARG A 1 87 ? -4.933 1.328 1.936 1.00 0.00 87 ARG A N 1
ATOM 1279 C CA . ARG A 1 87 ? -4.860 0.597 3.189 1.00 0.00 87 ARG A CA 1
ATOM 1280 C C . ARG A 1 87 ? -6.092 -0.295 3.356 1.00 0.00 87 ARG A C 1
ATOM 1281 O O . ARG A 1 87 ? -5.973 -1.516 3.437 1.00 0.00 87 ARG A O 1
ATOM 1302 N N . ARG A 1 88 ? -7.248 0.351 3.402 1.00 0.00 88 ARG A N 1
ATOM 1303 C CA . ARG A 1 88 ? -8.501 -0.368 3.558 1.00 0.00 88 ARG A CA 1
ATOM 1304 C C . ARG A 1 88 ? -8.629 -1.451 2.485 1.00 0.00 88 ARG A C 1
ATOM 1305 O O . ARG A 1 88 ? -9.296 -2.463 2.695 1.00 0.00 88 ARG A O 1
ATOM 1326 N N . ASP A 1 89 ? -7.980 -1.200 1.357 1.00 0.00 89 ASP A N 1
ATOM 1327 C CA . ASP A 1 89 ? -8.013 -2.141 0.250 1.00 0.00 89 ASP A CA 1
ATOM 1328 C C . ASP A 1 89 ? -7.085 -3.317 0.558 1.00 0.00 89 ASP A C 1
ATOM 1329 O O . ASP A 1 89 ? -7.528 -4.463 0.618 1.00 0.00 89 ASP A O 1
ATOM 1338 N N . GLY A 1 90 ? -5.814 -2.993 0.746 1.00 0.00 90 GLY A N 1
ATOM 1339 C CA . GLY A 1 90 ? -4.819 -4.009 1.046 1.00 0.00 90 GLY A CA 1
ATOM 1340 C C . GLY A 1 90 ? -5.265 -4.882 2.222 1.00 0.00 90 GLY A C 1
ATOM 1341 O O . GLY A 1 90 ? -5.156 -6.106 2.167 1.00 0.00 90 GLY A O 1
ATOM 1345 N N . VAL A 1 91 ? -5.757 -4.218 3.257 1.00 0.00 91 VAL A N 1
ATOM 1346 C CA . VAL A 1 91 ? -6.219 -4.917 4.444 1.00 0.00 91 VAL A CA 1
ATOM 1347 C C . VAL A 1 91 ? -7.419 -5.794 4.079 1.00 0.00 91 VAL A C 1
ATOM 1348 O O . VAL A 1 91 ? -7.458 -6.974 4.424 1.00 0.00 91 VAL A O 1
ATOM 1361 N N . ARG A 1 92 ? -8.368 -5.184 3.384 1.00 0.00 92 ARG A N 1
ATOM 1362 C CA . ARG A 1 92 ? -9.566 -5.894 2.969 1.00 0.00 92 ARG A CA 1
ATOM 1363 C C . ARG A 1 92 ? -9.196 -7.084 2.081 1.00 0.00 92 ARG A C 1
ATOM 1364 O O . ARG A 1 92 ? -9.857 -8.120 2.119 1.00 0.00 92 ARG A O 1
ATOM 1385 N N . LYS A 1 93 ? -8.140 -6.896 1.303 1.00 0.00 93 LYS A N 1
ATOM 1386 C CA . LYS A 1 93 ? -7.674 -7.941 0.408 1.00 0.00 93 LYS A CA 1
ATOM 1387 C C . LYS A 1 93 ? -7.205 -9.141 1.232 1.00 0.00 93 LYS A C 1
ATOM 1388 O O . LYS A 1 93 ? -7.832 -10.199 1.207 1.00 0.00 93 LYS A O 1
ATOM 1407 N N . VAL A 1 94 ? -6.106 -8.936 1.944 1.00 0.00 94 VAL A N 1
ATOM 1408 C CA . VAL A 1 94 ? -5.546 -9.989 2.775 1.00 0.00 94 VAL A CA 1
ATOM 1409 C C . VAL A 1 94 ? -6.677 -10.701 3.519 1.00 0.00 94 VAL A C 1
ATOM 1410 O O . VAL A 1 94 ? -6.783 -11.926 3.469 1.00 0.00 94 VAL A O 1
ATOM 1423 N N . GLN A 1 95 ? -7.493 -9.904 4.193 1.00 0.00 95 GLN A N 1
ATOM 1424 C CA . GLN A 1 95 ? -8.612 -10.444 4.947 1.00 0.00 95 GLN A CA 1
ATOM 1425 C C . GLN A 1 95 ? -9.346 -11.503 4.122 1.00 0.00 95 GLN A C 1
ATOM 1426 O O . GLN A 1 95 ? -9.518 -12.635 4.571 1.00 0.00 95 GLN A O 1
ATOM 1440 N N . THR A 1 96 ? -9.760 -11.097 2.931 1.00 0.00 96 THR A N 1
ATOM 1441 C CA . THR A 1 96 ? -10.472 -11.997 2.040 1.00 0.00 96 THR A CA 1
ATOM 1442 C C . THR A 1 96 ? -9.677 -13.289 1.839 1.00 0.00 96 THR A C 1
ATOM 1443 O O . THR A 1 96 ? -10.257 -14.364 1.700 1.00 0.00 96 THR A O 1
ATOM 1454 N N . ILE A 1 97 ? -8.360 -13.140 1.830 1.00 0.00 97 ILE A N 1
ATOM 1455 C CA . ILE A 1 97 ? -7.479 -14.280 1.649 1.00 0.00 97 ILE A CA 1
ATOM 1456 C C . ILE A 1 97 ? -7.554 -15.179 2.884 1.00 0.00 97 ILE A C 1
ATOM 1457 O O . ILE A 1 97 ? -7.600 -16.403 2.765 1.00 0.00 97 ILE A O 1
ATOM 1473 N N . LEU A 1 98 ? -7.565 -14.538 4.044 1.00 0.00 98 LEU A N 1
ATOM 1474 C CA . LEU A 1 98 ? -7.634 -15.264 5.300 1.00 0.00 98 LEU A CA 1
ATOM 1475 C C . LEU A 1 98 ? -8.954 -16.033 5.368 1.00 0.00 98 LEU A C 1
ATOM 1476 O O . LEU A 1 98 ? -8.970 -17.219 5.694 1.00 0.00 98 LEU A O 1
ATOM 1492 N N . GLU A 1 99 ? -10.031 -15.326 5.056 1.00 0.00 99 GLU A N 1
ATOM 1493 C CA . GLU A 1 99 ? -11.353 -15.927 5.077 1.00 0.00 99 GLU A CA 1
ATOM 1494 C C . GLU A 1 99 ? -11.426 -17.085 4.081 1.00 0.00 99 GLU A C 1
ATOM 1495 O O . GLU A 1 99 ? -12.187 -18.032 4.278 1.00 0.00 99 GLU A O 1
ATOM 1507 N N . LYS A 1 100 ? -10.624 -16.973 3.032 1.00 0.00 100 LYS A N 1
ATOM 1508 C CA . LYS A 1 100 ? -10.588 -17.999 2.004 1.00 0.00 100 LYS A CA 1
ATOM 1509 C C . LYS A 1 100 ? -9.740 -19.175 2.493 1.00 0.00 100 LYS A C 1
ATOM 1510 O O . LYS A 1 100 ? -10.138 -20.331 2.359 1.00 0.00 100 LYS A O 1
ATOM 1529 N N . LEU A 1 101 ? -8.585 -18.839 3.050 1.00 0.00 101 LEU A N 1
ATOM 1530 C CA . LEU A 1 101 ? -7.677 -19.852 3.559 1.00 0.00 101 LEU A CA 1
ATOM 1531 C C . LEU A 1 101 ? -8.453 -20.826 4.448 1.00 0.00 101 LEU A C 1
ATOM 1532 O O . LEU A 1 101 ? -8.637 -21.988 4.089 1.00 0.00 101 LEU A O 1
ATOM 1548 N N . GLU A 1 102 ? -8.888 -20.316 5.591 1.00 0.00 102 GLU A N 1
ATOM 1549 C CA . GLU A 1 102 ? -9.640 -21.126 6.534 1.00 0.00 102 GLU A CA 1
ATOM 1550 C C . GLU A 1 102 ? -10.610 -22.045 5.789 1.00 0.00 102 GLU A C 1
ATOM 1551 O O . GLU A 1 102 ? -10.781 -23.205 6.160 1.00 0.00 102 GLU A O 1
ATOM 1563 N N . GLN A 1 103 ? -11.220 -21.492 4.751 1.00 0.00 103 GLN A N 1
ATOM 1564 C CA . GLN A 1 103 ? -12.168 -22.248 3.950 1.00 0.00 103 GLN A CA 1
ATOM 1565 C C . GLN A 1 103 ? -11.439 -23.315 3.130 1.00 0.00 103 GLN A C 1
ATOM 1566 O O . GLN A 1 103 ? -11.852 -24.473 3.106 1.00 0.00 103 GLN A O 1
ATOM 1580 N N . LYS A 1 104 ? -10.368 -22.886 2.479 1.00 0.00 104 LYS A N 1
ATOM 1581 C CA . LYS A 1 104 ? -9.578 -23.789 1.661 1.00 0.00 104 LYS A CA 1
ATOM 1582 C C . LYS A 1 104 ? -9.155 -24.995 2.502 1.00 0.00 104 LYS A C 1
ATOM 1583 O O . LYS A 1 104 ? -9.071 -26.112 1.995 1.00 0.00 104 LYS A O 1
ATOM 1602 N N . ALA A 1 105 ? -8.901 -24.728 3.775 1.00 0.00 105 ALA A N 1
ATOM 1603 C CA . ALA A 1 105 ? -8.489 -25.777 4.692 1.00 0.00 105 ALA A CA 1
ATOM 1604 C C . ALA A 1 105 ? -9.700 -26.641 5.049 1.00 0.00 105 ALA A C 1
ATOM 1605 O O . ALA A 1 105 ? -9.593 -27.864 5.127 1.00 0.00 105 ALA A O 1
ATOM 1612 N N . SER A 1 106 ? -10.824 -25.971 5.256 1.00 0.00 106 SER A N 1
ATOM 1613 C CA . SER A 1 106 ? -12.054 -26.662 5.603 1.00 0.00 106 SER A CA 1
ATOM 1614 C C . SER A 1 106 ? -12.665 -27.303 4.354 1.00 0.00 106 SER A C 1
ATOM 1615 O O . SER A 1 106 ? -13.715 -27.938 4.429 1.00 0.00 106 SER A O 1
ATOM 1623 N N . GLY A 1 107 ? -11.980 -27.114 3.236 1.00 0.00 107 GLY A N 1
ATOM 1624 C CA . GLY A 1 107 ? -12.441 -27.665 1.974 1.00 0.00 107 GLY A CA 1
ATOM 1625 C C . GLY A 1 107 ? -12.803 -26.552 0.989 1.00 0.00 107 GLY A C 1
ATOM 1626 O O . GLY A 1 107 ? -13.494 -25.600 1.348 1.00 0.00 107 GLY A O 1
ATOM 1630 N N . PRO A 1 108 ? -12.306 -26.712 -0.267 1.00 0.00 108 PRO A N 1
ATOM 1631 C CA . PRO A 1 108 ? -12.570 -25.731 -1.307 1.00 0.00 108 PRO A CA 1
ATOM 1632 C C . PRO A 1 108 ? -14.005 -25.851 -1.822 1.00 0.00 108 PRO A C 1
ATOM 1633 O O . PRO A 1 108 ? -14.760 -26.713 -1.374 1.00 0.00 108 PRO A O 1
ATOM 1644 N N . SER A 1 109 ? -14.340 -24.974 -2.757 1.00 0.00 109 SER A N 1
ATOM 1645 C CA . SER A 1 109 ? -15.671 -24.971 -3.339 1.00 0.00 109 SER A CA 1
ATOM 1646 C C . SER A 1 109 ? -15.732 -23.980 -4.503 1.00 0.00 109 SER A C 1
ATOM 1647 O O . SER A 1 109 ? -15.900 -22.780 -4.293 1.00 0.00 109 SER A O 1
ATOM 1655 N N . SER A 1 110 ? -15.591 -24.520 -5.705 1.00 0.00 110 SER A N 1
ATOM 1656 C CA . SER A 1 110 ? -15.627 -23.698 -6.903 1.00 0.00 110 SER A CA 1
ATOM 1657 C C . SER A 1 110 ? -15.700 -24.588 -8.145 1.00 0.00 110 SER A C 1
ATOM 1658 O O . SER A 1 110 ? -14.711 -25.214 -8.524 1.00 0.00 110 SER A O 1
ATOM 1666 N N . GLY A 1 111 ? -16.881 -24.616 -8.745 1.00 0.00 111 GLY A N 1
ATOM 1667 C CA . GLY A 1 111 ? -17.096 -25.418 -9.938 1.00 0.00 111 GLY A CA 1
ATOM 1668 C C . GLY A 1 111 ? -18.559 -25.854 -10.048 1.00 0.00 111 GLY A C 1
ATOM 1669 O O . GLY A 1 111 ? -19.369 -25.169 -10.670 1.00 0.00 111 GLY A O 1
ATOM 1673 N N . GLY A 1 1 ? -4.133 -22.696 19.378 1.00 0.00 1 GLY A N 2
ATOM 1674 C CA . GLY A 1 1 ? -5.431 -22.663 18.726 1.00 0.00 1 GLY A CA 2
ATOM 1675 C C . GLY A 1 1 ? -6.534 -22.287 19.717 1.00 0.00 1 GLY A C 2
ATOM 1676 O O . GLY A 1 1 ? -7.051 -23.145 20.432 1.00 0.00 1 GLY A O 2
ATOM 1680 N N . SER A 1 2 ? -6.862 -21.003 19.730 1.00 0.00 2 SER A N 2
ATOM 1681 C CA . SER A 1 2 ? -7.894 -20.503 20.622 1.00 0.00 2 SER A CA 2
ATOM 1682 C C . SER A 1 2 ? -8.425 -19.163 20.108 1.00 0.00 2 SER A C 2
ATOM 1683 O O . SER A 1 2 ? -7.709 -18.424 19.434 1.00 0.00 2 SER A O 2
ATOM 1691 N N . SER A 1 3 ? -9.677 -18.890 20.447 1.00 0.00 3 SER A N 2
ATOM 1692 C CA . SER A 1 3 ? -10.312 -17.652 20.028 1.00 0.00 3 SER A CA 2
ATOM 1693 C C . SER A 1 3 ? -10.459 -17.628 18.506 1.00 0.00 3 SER A C 2
ATOM 1694 O O . SER A 1 3 ? -9.490 -17.852 17.781 1.00 0.00 3 SER A O 2
ATOM 1702 N N . GLY A 1 4 ? -11.678 -17.354 18.065 1.00 0.00 4 GLY A N 2
ATOM 1703 C CA . GLY A 1 4 ? -11.964 -17.297 16.641 1.00 0.00 4 GLY A CA 2
ATOM 1704 C C . GLY A 1 4 ? -13.428 -17.641 16.362 1.00 0.00 4 GLY A C 2
ATOM 1705 O O . GLY A 1 4 ? -13.853 -18.777 16.566 1.00 0.00 4 GLY A O 2
ATOM 1709 N N . SER A 1 5 ? -14.161 -16.638 15.901 1.00 0.00 5 SER A N 2
ATOM 1710 C CA . SER A 1 5 ? -15.569 -16.820 15.592 1.00 0.00 5 SER A CA 2
ATOM 1711 C C . SER A 1 5 ? -16.149 -15.528 15.012 1.00 0.00 5 SER A C 2
ATOM 1712 O O . SER A 1 5 ? -15.831 -14.436 15.481 1.00 0.00 5 SER A O 2
ATOM 1720 N N . SER A 1 6 ? -16.989 -15.695 14.002 1.00 0.00 6 SER A N 2
ATOM 1721 C CA . SER A 1 6 ? -17.616 -14.555 13.354 1.00 0.00 6 SER A CA 2
ATOM 1722 C C . SER A 1 6 ? -18.823 -15.018 12.535 1.00 0.00 6 SER A C 2
ATOM 1723 O O . SER A 1 6 ? -19.084 -16.215 12.430 1.00 0.00 6 SER A O 2
ATOM 1731 N N . GLY A 1 7 ? -19.526 -14.044 11.976 1.00 0.00 7 GLY A N 2
ATOM 1732 C CA . GLY A 1 7 ? -20.699 -14.337 11.170 1.00 0.00 7 GLY A CA 2
ATOM 1733 C C . GLY A 1 7 ? -20.325 -15.158 9.934 1.00 0.00 7 GLY A C 2
ATOM 1734 O O . GLY A 1 7 ? -19.345 -15.901 9.952 1.00 0.00 7 GLY A O 2
ATOM 1738 N N . ALA A 1 8 ? -21.125 -14.996 8.891 1.00 0.00 8 ALA A N 2
ATOM 1739 C CA . ALA A 1 8 ? -20.890 -15.713 7.649 1.00 0.00 8 ALA A CA 2
ATOM 1740 C C . ALA A 1 8 ? -21.220 -14.799 6.467 1.00 0.00 8 ALA A C 2
ATOM 1741 O O . ALA A 1 8 ? -22.185 -15.038 5.743 1.00 0.00 8 ALA A O 2
ATOM 1748 N N . PRO A 1 9 ? -20.378 -13.743 6.304 1.00 0.00 9 PRO A N 2
ATOM 1749 C CA . PRO A 1 9 ? -20.570 -12.792 5.222 1.00 0.00 9 PRO A CA 2
ATOM 1750 C C . PRO A 1 9 ? -20.136 -13.390 3.883 1.00 0.00 9 PRO A C 2
ATOM 1751 O O . PRO A 1 9 ? -19.657 -14.522 3.830 1.00 0.00 9 PRO A O 2
ATOM 1762 N N . ALA A 1 10 ? -20.320 -12.603 2.832 1.00 0.00 10 ALA A N 2
ATOM 1763 C CA . ALA A 1 10 ? -19.953 -13.041 1.496 1.00 0.00 10 ALA A CA 2
ATOM 1764 C C . ALA A 1 10 ? -19.551 -11.825 0.659 1.00 0.00 10 ALA A C 2
ATOM 1765 O O . ALA A 1 10 ? -20.393 -10.994 0.321 1.00 0.00 10 ALA A O 2
ATOM 1772 N N . GLU A 1 11 ? -18.265 -11.760 0.347 1.00 0.00 11 GLU A N 2
ATOM 1773 C CA . GLU A 1 11 ? -17.741 -10.660 -0.444 1.00 0.00 11 GLU A CA 2
ATOM 1774 C C . GLU A 1 11 ? -16.899 -11.195 -1.604 1.00 0.00 11 GLU A C 2
ATOM 1775 O O . GLU A 1 11 ? -15.866 -11.826 -1.387 1.00 0.00 11 GLU A O 2
ATOM 1787 N N . PRO A 1 12 ? -17.384 -10.916 -2.844 1.00 0.00 12 PRO A N 2
ATOM 1788 C CA . PRO A 1 12 ? -16.688 -11.361 -4.038 1.00 0.00 12 PRO A CA 2
ATOM 1789 C C . PRO A 1 12 ? -15.442 -10.511 -4.296 1.00 0.00 12 PRO A C 2
ATOM 1790 O O . PRO A 1 12 ? -15.259 -9.467 -3.672 1.00 0.00 12 PRO A O 2
ATOM 1801 N N . ALA A 1 13 ? -14.619 -10.989 -5.218 1.00 0.00 13 ALA A N 2
ATOM 1802 C CA . ALA A 1 13 ? -13.396 -10.285 -5.566 1.00 0.00 13 ALA A CA 2
ATOM 1803 C C . ALA A 1 13 ? -13.701 -9.244 -6.645 1.00 0.00 13 ALA A C 2
ATOM 1804 O O . ALA A 1 13 ? -14.862 -8.914 -6.882 1.00 0.00 13 ALA A O 2
ATOM 1811 N N . ALA A 1 14 ? -12.639 -8.757 -7.269 1.00 0.00 14 ALA A N 2
ATOM 1812 C CA . ALA A 1 14 ? -12.779 -7.760 -8.317 1.00 0.00 14 ALA A CA 2
ATOM 1813 C C . ALA A 1 14 ? -11.409 -7.150 -8.620 1.00 0.00 14 ALA A C 2
ATOM 1814 O O . ALA A 1 14 ? -10.973 -7.137 -9.770 1.00 0.00 14 ALA A O 2
ATOM 1821 N N . PRO A 1 15 ? -10.753 -6.645 -7.541 1.00 0.00 15 PRO A N 2
ATOM 1822 C CA . PRO A 1 15 ? -9.441 -6.035 -7.681 1.00 0.00 15 PRO A CA 2
ATOM 1823 C C . PRO A 1 15 ? -8.361 -7.099 -7.885 1.00 0.00 15 PRO A C 2
ATOM 1824 O O . PRO A 1 15 ? -8.379 -8.141 -7.233 1.00 0.00 15 PRO A O 2
ATOM 1835 N N . LYS A 1 16 ? -7.444 -6.799 -8.794 1.00 0.00 16 LYS A N 2
ATOM 1836 C CA . LYS A 1 16 ? -6.358 -7.716 -9.092 1.00 0.00 16 LYS A CA 2
ATOM 1837 C C . LYS A 1 16 ? -5.183 -6.934 -9.683 1.00 0.00 16 LYS A C 2
ATOM 1838 O O . LYS A 1 16 ? -5.339 -5.781 -10.082 1.00 0.00 16 LYS A O 2
ATOM 1857 N N . SER A 1 17 ? -4.034 -7.592 -9.720 1.00 0.00 17 SER A N 2
ATOM 1858 C CA . SER A 1 17 ? -2.833 -6.973 -10.255 1.00 0.00 17 SER A CA 2
ATOM 1859 C C . SER A 1 17 ? -1.810 -8.048 -10.625 1.00 0.00 17 SER A C 2
ATOM 1860 O O . SER A 1 17 ? -1.814 -9.137 -10.053 1.00 0.00 17 SER A O 2
ATOM 1868 N N . GLY A 1 18 ? -0.958 -7.705 -11.580 1.00 0.00 18 GLY A N 2
ATOM 1869 C CA . GLY A 1 18 ? 0.068 -8.628 -12.034 1.00 0.00 18 GLY A CA 2
ATOM 1870 C C . GLY A 1 18 ? 1.464 -8.024 -11.861 1.00 0.00 18 GLY A C 2
ATOM 1871 O O . GLY A 1 18 ? 2.217 -8.435 -10.980 1.00 0.00 18 GLY A O 2
ATOM 1875 N N . GLU A 1 19 ? 1.765 -7.058 -12.716 1.00 0.00 19 GLU A N 2
ATOM 1876 C CA . GLU A 1 19 ? 3.056 -6.393 -12.669 1.00 0.00 19 GLU A CA 2
ATOM 1877 C C . GLU A 1 19 ? 3.182 -5.394 -13.821 1.00 0.00 19 GLU A C 2
ATOM 1878 O O . GLU A 1 19 ? 2.664 -5.632 -14.912 1.00 0.00 19 GLU A O 2
ATOM 1890 N N . ALA A 1 20 ? 3.872 -4.299 -13.540 1.00 0.00 20 ALA A N 2
ATOM 1891 C CA . ALA A 1 20 ? 4.072 -3.264 -14.540 1.00 0.00 20 ALA A CA 2
ATOM 1892 C C . ALA A 1 20 ? 4.967 -2.167 -13.960 1.00 0.00 20 ALA A C 2
ATOM 1893 O O . ALA A 1 20 ? 5.194 -2.120 -12.752 1.00 0.00 20 ALA A O 2
ATOM 1900 N N . GLU A 1 21 ? 5.452 -1.312 -14.849 1.00 0.00 21 GLU A N 2
ATOM 1901 C CA . GLU A 1 21 ? 6.317 -0.218 -14.440 1.00 0.00 21 GLU A CA 2
ATOM 1902 C C . GLU A 1 21 ? 5.767 0.452 -13.180 1.00 0.00 21 GLU A C 2
ATOM 1903 O O . GLU A 1 21 ? 4.569 0.386 -12.910 1.00 0.00 21 GLU A O 2
ATOM 1915 N N . THR A 1 22 ? 6.669 1.082 -12.441 1.00 0.00 22 THR A N 2
ATOM 1916 C CA . THR A 1 22 ? 6.288 1.764 -11.216 1.00 0.00 22 THR A CA 2
ATOM 1917 C C . THR A 1 22 ? 6.849 3.187 -11.202 1.00 0.00 22 THR A C 2
ATOM 1918 O O . THR A 1 22 ? 7.986 3.406 -10.788 1.00 0.00 22 THR A O 2
ATOM 1929 N N . PRO A 1 23 ? 6.002 4.143 -11.670 1.00 0.00 23 PRO A N 2
ATOM 1930 C CA . PRO A 1 23 ? 6.401 5.539 -11.715 1.00 0.00 23 PRO A CA 2
ATOM 1931 C C . PRO A 1 23 ? 6.383 6.160 -10.317 1.00 0.00 23 PRO A C 2
ATOM 1932 O O . PRO A 1 23 ? 5.854 5.568 -9.378 1.00 0.00 23 PRO A O 2
ATOM 1943 N N . PRO A 1 24 ? 6.983 7.377 -10.220 1.00 0.00 24 PRO A N 2
ATOM 1944 C CA . PRO A 1 24 ? 7.041 8.084 -8.953 1.00 0.00 24 PRO A CA 2
ATOM 1945 C C . PRO A 1 24 ? 5.680 8.689 -8.600 1.00 0.00 24 PRO A C 2
ATOM 1946 O O . PRO A 1 24 ? 5.086 9.402 -9.406 1.00 0.00 24 PRO A O 2
ATOM 1957 N N . LYS A 1 25 ? 5.226 8.380 -7.393 1.00 0.00 25 LYS A N 2
ATOM 1958 C CA . LYS A 1 25 ? 3.947 8.884 -6.924 1.00 0.00 25 LYS A CA 2
ATOM 1959 C C . LYS A 1 25 ? 4.049 9.213 -5.433 1.00 0.00 25 LYS A C 2
ATOM 1960 O O . LYS A 1 25 ? 4.905 9.995 -5.024 1.00 0.00 25 LYS A O 2
ATOM 1979 N N . HIS A 1 26 ? 3.164 8.598 -4.662 1.00 0.00 26 HIS A N 2
ATOM 1980 C CA . HIS A 1 26 ? 3.144 8.815 -3.226 1.00 0.00 26 HIS A CA 2
ATOM 1981 C C . HIS A 1 26 ? 3.655 7.563 -2.510 1.00 0.00 26 HIS A C 2
ATOM 1982 O O . HIS A 1 26 ? 3.308 6.444 -2.885 1.00 0.00 26 HIS A O 2
ATOM 1996 N N . PRO A 1 27 ? 4.493 7.800 -1.465 1.00 0.00 27 PRO A N 2
ATOM 1997 C CA . PRO A 1 27 ? 5.056 6.705 -0.694 1.00 0.00 27 PRO A CA 2
ATOM 1998 C C . PRO A 1 27 ? 4.007 6.098 0.241 1.00 0.00 27 PRO A C 2
ATOM 1999 O O . PRO A 1 27 ? 4.005 4.890 0.475 1.00 0.00 27 PRO A O 2
ATOM 2010 N N . GLY A 1 28 ? 3.142 6.963 0.749 1.00 0.00 28 GLY A N 2
ATOM 2011 C CA . GLY A 1 28 ? 2.091 6.526 1.652 1.00 0.00 28 GLY A CA 2
ATOM 2012 C C . GLY A 1 28 ? 1.320 5.342 1.065 1.00 0.00 28 GLY A C 2
ATOM 2013 O O . GLY A 1 28 ? 0.926 4.431 1.792 1.00 0.00 28 GLY A O 2
ATOM 2017 N N . VAL A 1 29 ? 1.128 5.393 -0.244 1.00 0.00 29 VAL A N 2
ATOM 2018 C CA . VAL A 1 29 ? 0.411 4.336 -0.937 1.00 0.00 29 VAL A CA 2
ATOM 2019 C C . VAL A 1 29 ? 1.345 3.142 -1.142 1.00 0.00 29 VAL A C 2
ATOM 2020 O O . VAL A 1 29 ? 1.063 2.041 -0.672 1.00 0.00 29 VAL A O 2
ATOM 2033 N N . LEU A 1 30 ? 2.438 3.400 -1.844 1.00 0.00 30 LEU A N 2
ATOM 2034 C CA . LEU A 1 30 ? 3.416 2.360 -2.117 1.00 0.00 30 LEU A CA 2
ATOM 2035 C C . LEU A 1 30 ? 3.675 1.562 -0.837 1.00 0.00 30 LEU A C 2
ATOM 2036 O O . LEU A 1 30 ? 3.887 0.351 -0.889 1.00 0.00 30 LEU A O 2
ATOM 2052 N N . LYS A 1 31 ? 3.649 2.272 0.281 1.00 0.00 31 LYS A N 2
ATOM 2053 C CA . LYS A 1 31 ? 3.879 1.645 1.571 1.00 0.00 31 LYS A CA 2
ATOM 2054 C C . LYS A 1 31 ? 3.012 0.389 1.685 1.00 0.00 31 LYS A C 2
ATOM 2055 O O . LYS A 1 31 ? 3.374 -0.558 2.381 1.00 0.00 31 LYS A O 2
ATOM 2074 N N . VAL A 1 32 ? 1.885 0.422 0.990 1.00 0.00 32 VAL A N 2
ATOM 2075 C CA . VAL A 1 32 ? 0.964 -0.701 1.004 1.00 0.00 32 VAL A CA 2
ATOM 2076 C C . VAL A 1 32 ? 1.270 -1.621 -0.180 1.00 0.00 32 VAL A C 2
ATOM 2077 O O . VAL A 1 32 ? 1.368 -2.836 -0.017 1.00 0.00 32 VAL A O 2
ATOM 2090 N N . GLU A 1 33 ? 1.414 -1.006 -1.344 1.00 0.00 33 GLU A N 2
ATOM 2091 C CA . GLU A 1 33 ? 1.707 -1.754 -2.555 1.00 0.00 33 GLU A CA 2
ATOM 2092 C C . GLU A 1 33 ? 2.861 -2.728 -2.310 1.00 0.00 33 GLU A C 2
ATOM 2093 O O . GLU A 1 33 ? 2.877 -3.828 -2.861 1.00 0.00 33 GLU A O 2
ATOM 2105 N N . ALA A 1 34 ? 3.799 -2.290 -1.483 1.00 0.00 34 ALA A N 2
ATOM 2106 C CA . ALA A 1 34 ? 4.954 -3.109 -1.158 1.00 0.00 34 ALA A CA 2
ATOM 2107 C C . ALA A 1 34 ? 4.488 -4.380 -0.446 1.00 0.00 34 ALA A C 2
ATOM 2108 O O . ALA A 1 34 ? 5.102 -5.437 -0.588 1.00 0.00 34 ALA A O 2
ATOM 2115 N N . ILE A 1 35 ? 3.405 -4.237 0.304 1.00 0.00 35 ILE A N 2
ATOM 2116 C CA . ILE A 1 35 ? 2.850 -5.361 1.039 1.00 0.00 35 ILE A CA 2
ATOM 2117 C C . ILE A 1 35 ? 1.971 -6.193 0.102 1.00 0.00 35 ILE A C 2
ATOM 2118 O O . ILE A 1 35 ? 2.184 -7.395 -0.049 1.00 0.00 35 ILE A O 2
ATOM 2134 N N . LEU A 1 36 ? 1.003 -5.520 -0.502 1.00 0.00 36 LEU A N 2
ATOM 2135 C CA . LEU A 1 36 ? 0.092 -6.182 -1.419 1.00 0.00 36 LEU A CA 2
ATOM 2136 C C . LEU A 1 36 ? 0.881 -7.143 -2.311 1.00 0.00 36 LEU A C 2
ATOM 2137 O O . LEU A 1 36 ? 0.503 -8.303 -2.467 1.00 0.00 36 LEU A O 2
ATOM 2153 N N . GLU A 1 37 ? 1.963 -6.624 -2.872 1.00 0.00 37 GLU A N 2
ATOM 2154 C CA . GLU A 1 37 ? 2.809 -7.421 -3.744 1.00 0.00 37 GLU A CA 2
ATOM 2155 C C . GLU A 1 37 ? 3.112 -8.774 -3.098 1.00 0.00 37 GLU A C 2
ATOM 2156 O O . GLU A 1 37 ? 3.129 -9.800 -3.776 1.00 0.00 37 GLU A O 2
ATOM 2168 N N . LYS A 1 38 ? 3.345 -8.732 -1.794 1.00 0.00 38 LYS A N 2
ATOM 2169 C CA . LYS A 1 38 ? 3.646 -9.942 -1.049 1.00 0.00 38 LYS A CA 2
ATOM 2170 C C . LYS A 1 38 ? 2.356 -10.734 -0.826 1.00 0.00 38 LYS A C 2
ATOM 2171 O O . LYS A 1 38 ? 2.312 -11.938 -1.072 1.00 0.00 38 LYS A O 2
ATOM 2190 N N . VAL A 1 39 ? 1.338 -10.025 -0.362 1.00 0.00 39 VAL A N 2
ATOM 2191 C CA . VAL A 1 39 ? 0.050 -10.647 -0.103 1.00 0.00 39 VAL A CA 2
ATOM 2192 C C . VAL A 1 39 ? -0.293 -11.597 -1.252 1.00 0.00 39 VAL A C 2
ATOM 2193 O O . VAL A 1 39 ? -0.654 -12.750 -1.021 1.00 0.00 39 VAL A O 2
ATOM 2206 N N . GLN A 1 40 ? -0.169 -11.077 -2.464 1.00 0.00 40 GLN A N 2
ATOM 2207 C CA . GLN A 1 40 ? -0.461 -11.865 -3.649 1.00 0.00 40 GLN A CA 2
ATOM 2208 C C . GLN A 1 40 ? 0.217 -13.234 -3.558 1.00 0.00 40 GLN A C 2
ATOM 2209 O O . GLN A 1 40 ? -0.358 -14.243 -3.963 1.00 0.00 40 GLN A O 2
ATOM 2223 N N . GLY A 1 41 ? 1.429 -13.224 -3.022 1.00 0.00 41 GLY A N 2
ATOM 2224 C CA . GLY A 1 41 ? 2.191 -14.452 -2.872 1.00 0.00 41 GLY A CA 2
ATOM 2225 C C . GLY A 1 41 ? 1.534 -15.383 -1.851 1.00 0.00 41 GLY A C 2
ATOM 2226 O O . GLY A 1 41 ? 1.653 -16.603 -1.952 1.00 0.00 41 GLY A O 2
ATOM 2230 N N . LEU A 1 42 ? 0.856 -14.772 -0.891 1.00 0.00 42 LEU A N 2
ATOM 2231 C CA . LEU A 1 42 ? 0.181 -15.530 0.148 1.00 0.00 42 LEU A CA 2
ATOM 2232 C C . LEU A 1 42 ? -1.182 -15.994 -0.369 1.00 0.00 42 LEU A C 2
ATOM 2233 O O . LEU A 1 42 ? -1.761 -16.942 0.160 1.00 0.00 42 LEU A O 2
ATOM 2249 N N . GLU A 1 43 ? -1.654 -15.306 -1.398 1.00 0.00 43 GLU A N 2
ATOM 2250 C CA . GLU A 1 43 ? -2.938 -15.635 -1.992 1.00 0.00 43 GLU A CA 2
ATOM 2251 C C . GLU A 1 43 ? -2.827 -16.919 -2.818 1.00 0.00 43 GLU A C 2
ATOM 2252 O O . GLU A 1 43 ? -3.540 -17.888 -2.563 1.00 0.00 43 GLU A O 2
ATOM 2264 N N . GLN A 1 44 ? -1.927 -16.883 -3.790 1.00 0.00 44 GLN A N 2
ATOM 2265 C CA . GLN A 1 44 ? -1.714 -18.032 -4.654 1.00 0.00 44 GLN A CA 2
ATOM 2266 C C . GLN A 1 44 ? -1.648 -19.316 -3.824 1.00 0.00 44 GLN A C 2
ATOM 2267 O O . GLN A 1 44 ? -2.273 -20.316 -4.172 1.00 0.00 44 GLN A O 2
ATOM 2281 N N . ALA A 1 45 ? -0.885 -19.245 -2.743 1.00 0.00 45 ALA A N 2
ATOM 2282 C CA . ALA A 1 45 ? -0.730 -20.389 -1.861 1.00 0.00 45 ALA A CA 2
ATOM 2283 C C . ALA A 1 45 ? -2.110 -20.876 -1.416 1.00 0.00 45 ALA A C 2
ATOM 2284 O O . ALA A 1 45 ? -2.380 -22.076 -1.420 1.00 0.00 45 ALA A O 2
ATOM 2291 N N . VAL A 1 46 ? -2.947 -19.919 -1.042 1.00 0.00 46 VAL A N 2
ATOM 2292 C CA . VAL A 1 46 ? -4.293 -20.236 -0.595 1.00 0.00 46 VAL A CA 2
ATOM 2293 C C . VAL A 1 46 ? -5.064 -20.896 -1.739 1.00 0.00 46 VAL A C 2
ATOM 2294 O O . VAL A 1 46 ? -5.395 -22.079 -1.669 1.00 0.00 46 VAL A O 2
ATOM 2307 N N . ASP A 1 47 ? -5.328 -20.103 -2.767 1.00 0.00 47 ASP A N 2
ATOM 2308 C CA . ASP A 1 47 ? -6.054 -20.596 -3.926 1.00 0.00 47 ASP A CA 2
ATOM 2309 C C . ASP A 1 47 ? -5.506 -21.969 -4.319 1.00 0.00 47 ASP A C 2
ATOM 2310 O O . ASP A 1 47 ? -6.223 -22.785 -4.897 1.00 0.00 47 ASP A O 2
ATOM 2319 N N . SER A 1 48 ? -4.240 -22.182 -3.991 1.00 0.00 48 SER A N 2
ATOM 2320 C CA . SER A 1 48 ? -3.588 -23.442 -4.304 1.00 0.00 48 SER A CA 2
ATOM 2321 C C . SER A 1 48 ? -3.010 -24.062 -3.030 1.00 0.00 48 SER A C 2
ATOM 2322 O O . SER A 1 48 ? -1.872 -24.528 -3.023 1.00 0.00 48 SER A O 2
ATOM 2330 N N . PHE A 1 49 ? -3.822 -24.048 -1.982 1.00 0.00 49 PHE A N 2
ATOM 2331 C CA . PHE A 1 49 ? -3.406 -24.603 -0.706 1.00 0.00 49 PHE A CA 2
ATOM 2332 C C . PHE A 1 49 ? -3.966 -26.014 -0.513 1.00 0.00 49 PHE A C 2
ATOM 2333 O O . PHE A 1 49 ? -4.961 -26.381 -1.136 1.00 0.00 49 PHE A O 2
ATOM 2350 N N . GLU A 1 50 ? -3.302 -26.766 0.353 1.00 0.00 50 GLU A N 2
ATOM 2351 C CA . GLU A 1 50 ? -3.720 -28.128 0.635 1.00 0.00 50 GLU A CA 2
ATOM 2352 C C . GLU A 1 50 ? -3.524 -28.447 2.119 1.00 0.00 50 GLU A C 2
ATOM 2353 O O . GLU A 1 50 ? -2.447 -28.223 2.668 1.00 0.00 50 GLU A O 2
ATOM 2365 N N . GLY A 1 51 ? -4.583 -28.964 2.725 1.00 0.00 51 GLY A N 2
ATOM 2366 C CA . GLY A 1 51 ? -4.541 -29.316 4.134 1.00 0.00 51 GLY A CA 2
ATOM 2367 C C . GLY A 1 51 ? -5.785 -28.807 4.864 1.00 0.00 51 GLY A C 2
ATOM 2368 O O . GLY A 1 51 ? -6.799 -28.506 4.235 1.00 0.00 51 GLY A O 2
ATOM 2372 N N . LYS A 1 52 ? -5.668 -28.726 6.181 1.00 0.00 52 LYS A N 2
ATOM 2373 C CA . LYS A 1 52 ? -6.772 -28.258 7.003 1.00 0.00 52 LYS A CA 2
ATOM 2374 C C . LYS A 1 52 ? -6.321 -27.037 7.807 1.00 0.00 52 LYS A C 2
ATOM 2375 O O . LYS A 1 52 ? -5.296 -26.430 7.499 1.00 0.00 52 LYS A O 2
ATOM 2394 N N . LYS A 1 53 ? -7.110 -26.712 8.821 1.00 0.00 53 LYS A N 2
ATOM 2395 C CA . LYS A 1 53 ? -6.805 -25.574 9.671 1.00 0.00 53 LYS A CA 2
ATOM 2396 C C . LYS A 1 53 ? -5.777 -25.990 10.725 1.00 0.00 53 LYS A C 2
ATOM 2397 O O . LYS A 1 53 ? -5.439 -25.207 11.611 1.00 0.00 53 LYS A O 2
ATOM 2416 N N . THR A 1 54 ? -5.309 -27.223 10.594 1.00 0.00 54 THR A N 2
ATOM 2417 C CA . THR A 1 54 ? -4.326 -27.753 11.523 1.00 0.00 54 THR A CA 2
ATOM 2418 C C . THR A 1 54 ? -2.943 -27.795 10.871 1.00 0.00 54 THR A C 2
ATOM 2419 O O . THR A 1 54 ? -1.957 -27.367 11.470 1.00 0.00 54 THR A O 2
ATOM 2430 N N . ASP A 1 55 ? -2.914 -28.314 9.653 1.00 0.00 55 ASP A N 2
ATOM 2431 C CA . ASP A 1 55 ? -1.668 -28.418 8.913 1.00 0.00 55 ASP A CA 2
ATOM 2432 C C . ASP A 1 55 ? -0.837 -27.153 9.141 1.00 0.00 55 ASP A C 2
ATOM 2433 O O . ASP A 1 55 ? -1.360 -26.042 9.070 1.00 0.00 55 ASP A O 2
ATOM 2442 N N . LYS A 1 56 ? 0.443 -27.364 9.410 1.00 0.00 56 LYS A N 2
ATOM 2443 C CA . LYS A 1 56 ? 1.350 -26.255 9.649 1.00 0.00 56 LYS A CA 2
ATOM 2444 C C . LYS A 1 56 ? 1.251 -25.262 8.489 1.00 0.00 56 LYS A C 2
ATOM 2445 O O . LYS A 1 56 ? 1.310 -24.051 8.697 1.00 0.00 56 LYS A O 2
ATOM 2464 N N . LYS A 1 57 ? 1.103 -25.811 7.293 1.00 0.00 57 LYS A N 2
ATOM 2465 C CA . LYS A 1 57 ? 0.996 -24.989 6.100 1.00 0.00 57 LYS A CA 2
ATOM 2466 C C . LYS A 1 57 ? -0.045 -23.892 6.334 1.00 0.00 57 LYS A C 2
ATOM 2467 O O . LYS A 1 57 ? 0.213 -22.719 6.066 1.00 0.00 57 LYS A O 2
ATOM 2486 N N . TYR A 1 58 ? -1.199 -24.312 6.830 1.00 0.00 58 TYR A N 2
ATOM 2487 C CA . TYR A 1 58 ? -2.280 -23.380 7.103 1.00 0.00 58 TYR A CA 2
ATOM 2488 C C . TYR A 1 58 ? -1.815 -22.258 8.032 1.00 0.00 58 TYR A C 2
ATOM 2489 O O . TYR A 1 58 ? -2.091 -21.085 7.783 1.00 0.00 58 TYR A O 2
ATOM 2507 N N . LEU A 1 59 ? -1.116 -22.656 9.085 1.00 0.00 59 LEU A N 2
ATOM 2508 C CA . LEU A 1 59 ? -0.610 -21.698 10.053 1.00 0.00 59 LEU A CA 2
ATOM 2509 C C . LEU A 1 59 ? 0.376 -20.754 9.362 1.00 0.00 59 LEU A C 2
ATOM 2510 O O . LEU A 1 59 ? 0.251 -19.535 9.469 1.00 0.00 59 LEU A O 2
ATOM 2526 N N . MET A 1 60 ? 1.333 -21.353 8.669 1.00 0.00 60 MET A N 2
ATOM 2527 C CA . MET A 1 60 ? 2.339 -20.580 7.961 1.00 0.00 60 MET A CA 2
ATOM 2528 C C . MET A 1 60 ? 1.695 -19.456 7.147 1.00 0.00 60 MET A C 2
ATOM 2529 O O . MET A 1 60 ? 2.067 -18.292 7.286 1.00 0.00 60 MET A O 2
ATOM 2543 N N . ILE A 1 61 ? 0.740 -19.844 6.315 1.00 0.00 61 ILE A N 2
ATOM 2544 C CA . ILE A 1 61 ? 0.040 -18.884 5.478 1.00 0.00 61 ILE A CA 2
ATOM 2545 C C . ILE A 1 61 ? -0.775 -17.940 6.365 1.00 0.00 61 ILE A C 2
ATOM 2546 O O . ILE A 1 61 ? -0.814 -16.734 6.124 1.00 0.00 61 ILE A O 2
ATOM 2562 N N . GLU A 1 62 ? -1.406 -18.524 7.373 1.00 0.00 62 GLU A N 2
ATOM 2563 C CA . GLU A 1 62 ? -2.218 -17.751 8.296 1.00 0.00 62 GLU A CA 2
ATOM 2564 C C . GLU A 1 62 ? -1.413 -16.575 8.854 1.00 0.00 62 GLU A C 2
ATOM 2565 O O . GLU A 1 62 ? -1.790 -15.418 8.671 1.00 0.00 62 GLU A O 2
ATOM 2577 N N . GLU A 1 63 ? -0.320 -16.911 9.523 1.00 0.00 63 GLU A N 2
ATOM 2578 C CA . GLU A 1 63 ? 0.541 -15.898 10.108 1.00 0.00 63 GLU A CA 2
ATOM 2579 C C . GLU A 1 63 ? 1.096 -14.979 9.018 1.00 0.00 63 GLU A C 2
ATOM 2580 O O . GLU A 1 63 ? 1.101 -13.759 9.173 1.00 0.00 63 GLU A O 2
ATOM 2592 N N . TYR A 1 64 ? 1.549 -15.600 7.939 1.00 0.00 64 TYR A N 2
ATOM 2593 C CA . TYR A 1 64 ? 2.104 -14.853 6.823 1.00 0.00 64 TYR A CA 2
ATOM 2594 C C . TYR A 1 64 ? 1.137 -13.764 6.356 1.00 0.00 64 TYR A C 2
ATOM 2595 O O . TYR A 1 64 ? 1.548 -12.635 6.091 1.00 0.00 64 TYR A O 2
ATOM 2613 N N . LEU A 1 65 ? -0.131 -14.140 6.270 1.00 0.00 65 LEU A N 2
ATOM 2614 C CA . LEU A 1 65 ? -1.160 -13.210 5.840 1.00 0.00 65 LEU A CA 2
ATOM 2615 C C . LEU A 1 65 ? -1.223 -12.037 6.820 1.00 0.00 65 LEU A C 2
ATOM 2616 O O . LEU A 1 65 ? -0.964 -10.894 6.444 1.00 0.00 65 LEU A O 2
ATOM 2632 N N . THR A 1 66 ? -1.569 -12.359 8.058 1.00 0.00 66 THR A N 2
ATOM 2633 C CA . THR A 1 66 ? -1.669 -11.346 9.095 1.00 0.00 66 THR A CA 2
ATOM 2634 C C . THR A 1 66 ? -0.428 -10.451 9.088 1.00 0.00 66 THR A C 2
ATOM 2635 O O . THR A 1 66 ? -0.535 -9.233 9.221 1.00 0.00 66 THR A O 2
ATOM 2646 N N . LYS A 1 67 ? 0.722 -11.090 8.931 1.00 0.00 67 LYS A N 2
ATOM 2647 C CA . LYS A 1 67 ? 1.983 -10.367 8.904 1.00 0.00 67 LYS A CA 2
ATOM 2648 C C . LYS A 1 67 ? 1.846 -9.147 7.992 1.00 0.00 67 LYS A C 2
ATOM 2649 O O . LYS A 1 67 ? 2.391 -8.083 8.286 1.00 0.00 67 LYS A O 2
ATOM 2668 N N . GLU A 1 68 ? 1.117 -9.340 6.903 1.00 0.00 68 GLU A N 2
ATOM 2669 C CA . GLU A 1 68 ? 0.903 -8.268 5.946 1.00 0.00 68 GLU A CA 2
ATOM 2670 C C . GLU A 1 68 ? -0.093 -7.249 6.504 1.00 0.00 68 GLU A C 2
ATOM 2671 O O . GLU A 1 68 ? 0.009 -6.057 6.219 1.00 0.00 68 GLU A O 2
ATOM 2683 N N . LEU A 1 69 ? -1.032 -7.756 7.289 1.00 0.00 69 LEU A N 2
ATOM 2684 C CA . LEU A 1 69 ? -2.044 -6.905 7.890 1.00 0.00 69 LEU A CA 2
ATOM 2685 C C . LEU A 1 69 ? -1.368 -5.882 8.806 1.00 0.00 69 LEU A C 2
ATOM 2686 O O . LEU A 1 69 ? -1.566 -4.678 8.651 1.00 0.00 69 LEU A O 2
ATOM 2702 N N . LEU A 1 70 ? -0.582 -6.400 9.739 1.00 0.00 70 LEU A N 2
ATOM 2703 C CA . LEU A 1 70 ? 0.125 -5.547 10.679 1.00 0.00 70 LEU A CA 2
ATOM 2704 C C . LEU A 1 70 ? 0.979 -4.541 9.906 1.00 0.00 70 LEU A C 2
ATOM 2705 O O . LEU A 1 70 ? 1.145 -3.401 10.337 1.00 0.00 70 LEU A O 2
ATOM 2721 N N . ALA A 1 71 ? 1.498 -4.998 8.776 1.00 0.00 71 ALA A N 2
ATOM 2722 C CA . ALA A 1 71 ? 2.330 -4.152 7.938 1.00 0.00 71 ALA A CA 2
ATOM 2723 C C . ALA A 1 71 ? 1.457 -3.092 7.264 1.00 0.00 71 ALA A C 2
ATOM 2724 O O . ALA A 1 71 ? 1.942 -2.021 6.904 1.00 0.00 71 ALA A O 2
ATOM 2731 N N . LEU A 1 72 ? 0.184 -3.429 7.113 1.00 0.00 72 LEU A N 2
ATOM 2732 C CA . LEU A 1 72 ? -0.761 -2.519 6.488 1.00 0.00 72 LEU A CA 2
ATOM 2733 C C . LEU A 1 72 ? -1.257 -1.512 7.527 1.00 0.00 72 LEU A C 2
ATOM 2734 O O . LEU A 1 72 ? -1.552 -0.366 7.195 1.00 0.00 72 LEU A O 2
ATOM 2750 N N . ASP A 1 73 ? -1.332 -1.977 8.766 1.00 0.00 73 ASP A N 2
ATOM 2751 C CA . ASP A 1 73 ? -1.787 -1.132 9.856 1.00 0.00 73 ASP A CA 2
ATOM 2752 C C . ASP A 1 73 ? -0.702 -0.106 10.187 1.00 0.00 73 ASP A C 2
ATOM 2753 O O . ASP A 1 73 ? -1.004 1.004 10.623 1.00 0.00 73 ASP A O 2
ATOM 2762 N N . SER A 1 74 ? 0.539 -0.513 9.967 1.00 0.00 74 SER A N 2
ATOM 2763 C CA . SER A 1 74 ? 1.671 0.358 10.236 1.00 0.00 74 SER A CA 2
ATOM 2764 C C . SER A 1 74 ? 1.623 1.578 9.315 1.00 0.00 74 SER A C 2
ATOM 2765 O O . SER A 1 74 ? 2.277 2.586 9.580 1.00 0.00 74 SER A O 2
ATOM 2773 N N . VAL A 1 75 ? 0.844 1.447 8.252 1.00 0.00 75 VAL A N 2
ATOM 2774 C CA . VAL A 1 75 ? 0.702 2.527 7.290 1.00 0.00 75 VAL A CA 2
ATOM 2775 C C . VAL A 1 75 ? -0.291 3.559 7.830 1.00 0.00 75 VAL A C 2
ATOM 2776 O O . VAL A 1 75 ? -1.431 3.222 8.146 1.00 0.00 75 VAL A O 2
ATOM 2789 N N . ASP A 1 76 ? 0.179 4.794 7.919 1.00 0.00 76 ASP A N 2
ATOM 2790 C CA . ASP A 1 76 ? -0.654 5.877 8.415 1.00 0.00 76 ASP A CA 2
ATOM 2791 C C . ASP A 1 76 ? -1.009 6.813 7.258 1.00 0.00 76 ASP A C 2
ATOM 2792 O O . ASP A 1 76 ? -0.159 7.560 6.775 1.00 0.00 76 ASP A O 2
ATOM 2801 N N . PRO A 1 77 ? -2.300 6.741 6.835 1.00 0.00 77 PRO A N 2
ATOM 2802 C CA . PRO A 1 77 ? -2.777 7.572 5.744 1.00 0.00 77 PRO A CA 2
ATOM 2803 C C . PRO A 1 77 ? -2.973 9.019 6.202 1.00 0.00 77 PRO A C 2
ATOM 2804 O O . PRO A 1 77 ? -3.012 9.934 5.381 1.00 0.00 77 PRO A O 2
ATOM 2815 N N . GLU A 1 78 ? -3.090 9.181 7.512 1.00 0.00 78 GLU A N 2
ATOM 2816 C CA . GLU A 1 78 ? -3.280 10.501 8.089 1.00 0.00 78 GLU A CA 2
ATOM 2817 C C . GLU A 1 78 ? -4.660 11.048 7.719 1.00 0.00 78 GLU A C 2
ATOM 2818 O O . GLU A 1 78 ? -5.488 11.296 8.594 1.00 0.00 78 GLU A O 2
ATOM 2830 N N . GLY A 1 79 ? -4.865 11.220 6.421 1.00 0.00 79 GLY A N 2
ATOM 2831 C CA . GLY A 1 79 ? -6.130 11.734 5.925 1.00 0.00 79 GLY A CA 2
ATOM 2832 C C . GLY A 1 79 ? -6.115 11.847 4.400 1.00 0.00 79 GLY A C 2
ATOM 2833 O O . GLY A 1 79 ? -6.690 12.778 3.837 1.00 0.00 79 GLY A O 2
ATOM 2837 N N . ARG A 1 80 ? -5.452 10.887 3.773 1.00 0.00 80 ARG A N 2
ATOM 2838 C CA . ARG A 1 80 ? -5.355 10.868 2.323 1.00 0.00 80 ARG A CA 2
ATOM 2839 C C . ARG A 1 80 ? -6.081 9.645 1.759 1.00 0.00 80 ARG A C 2
ATOM 2840 O O . ARG A 1 80 ? -5.685 8.509 2.016 1.00 0.00 80 ARG A O 2
ATOM 2861 N N . ALA A 1 81 ? -7.132 9.919 0.999 1.00 0.00 81 ALA A N 2
ATOM 2862 C CA . ALA A 1 81 ? -7.917 8.856 0.396 1.00 0.00 81 ALA A CA 2
ATOM 2863 C C . ALA A 1 81 ? -6.999 7.961 -0.439 1.00 0.00 81 ALA A C 2
ATOM 2864 O O . ALA A 1 81 ? -7.012 6.740 -0.289 1.00 0.00 81 ALA A O 2
ATOM 2871 N N . ASP A 1 82 ? -6.224 8.603 -1.301 1.00 0.00 82 ASP A N 2
ATOM 2872 C CA . ASP A 1 82 ? -5.301 7.880 -2.160 1.00 0.00 82 ASP A CA 2
ATOM 2873 C C . ASP A 1 82 ? -4.597 6.794 -1.345 1.00 0.00 82 ASP A C 2
ATOM 2874 O O . ASP A 1 82 ? -4.262 5.735 -1.874 1.00 0.00 82 ASP A O 2
ATOM 2883 N N . VAL A 1 83 ? -4.393 7.094 -0.071 1.00 0.00 83 VAL A N 2
ATOM 2884 C CA . VAL A 1 83 ? -3.734 6.156 0.823 1.00 0.00 83 VAL A CA 2
ATOM 2885 C C . VAL A 1 83 ? -4.791 5.335 1.564 1.00 0.00 83 VAL A C 2
ATOM 2886 O O . VAL A 1 83 ? -4.856 4.117 1.411 1.00 0.00 83 VAL A O 2
ATOM 2899 N N . ARG A 1 84 ? -5.594 6.037 2.351 1.00 0.00 84 ARG A N 2
ATOM 2900 C CA . ARG A 1 84 ? -6.646 5.389 3.116 1.00 0.00 84 ARG A CA 2
ATOM 2901 C C . ARG A 1 84 ? -7.278 4.261 2.299 1.00 0.00 84 ARG A C 2
ATOM 2902 O O . ARG A 1 84 ? -7.735 3.265 2.858 1.00 0.00 84 ARG A O 2
ATOM 2923 N N . GLN A 1 85 ? -7.285 4.454 0.988 1.00 0.00 85 GLN A N 2
ATOM 2924 C CA . GLN A 1 85 ? -7.854 3.465 0.088 1.00 0.00 85 GLN A CA 2
ATOM 2925 C C . GLN A 1 85 ? -6.909 2.270 -0.053 1.00 0.00 85 GLN A C 2
ATOM 2926 O O . GLN A 1 85 ? -7.165 1.203 0.503 1.00 0.00 85 GLN A O 2
ATOM 2940 N N . ALA A 1 86 ? -5.838 2.490 -0.801 1.00 0.00 86 ALA A N 2
ATOM 2941 C CA . ALA A 1 86 ? -4.853 1.444 -1.023 1.00 0.00 86 ALA A CA 2
ATOM 2942 C C . ALA A 1 86 ? -4.611 0.692 0.287 1.00 0.00 86 ALA A C 2
ATOM 2943 O O . ALA A 1 86 ? -4.276 -0.492 0.274 1.00 0.00 86 ALA A O 2
ATOM 2950 N N . ARG A 1 87 ? -4.790 1.409 1.386 1.00 0.00 87 ARG A N 2
ATOM 2951 C CA . ARG A 1 87 ? -4.594 0.824 2.702 1.00 0.00 87 ARG A CA 2
ATOM 2952 C C . ARG A 1 87 ? -5.772 -0.085 3.059 1.00 0.00 87 ARG A C 2
ATOM 2953 O O . ARG A 1 87 ? -5.603 -1.293 3.217 1.00 0.00 87 ARG A O 2
ATOM 2974 N N . ARG A 1 88 ? -6.940 0.531 3.174 1.00 0.00 88 ARG A N 2
ATOM 2975 C CA . ARG A 1 88 ? -8.145 -0.208 3.510 1.00 0.00 88 ARG A CA 2
ATOM 2976 C C . ARG A 1 88 ? -8.380 -1.329 2.496 1.00 0.00 88 ARG A C 2
ATOM 2977 O O . ARG A 1 88 ? -9.009 -2.337 2.814 1.00 0.00 88 ARG A O 2
ATOM 2998 N N . ASP A 1 89 ? -7.861 -1.117 1.295 1.00 0.00 89 ASP A N 2
ATOM 2999 C CA . ASP A 1 89 ? -8.006 -2.097 0.233 1.00 0.00 89 ASP A CA 2
ATOM 3000 C C . ASP A 1 89 ? -7.062 -3.272 0.497 1.00 0.00 89 ASP A C 2
ATOM 3001 O O . ASP A 1 89 ? -7.438 -4.429 0.312 1.00 0.00 89 ASP A O 2
ATOM 3010 N N . GLY A 1 90 ? -5.855 -2.936 0.926 1.00 0.00 90 GLY A N 2
ATOM 3011 C CA . GLY A 1 90 ? -4.855 -3.948 1.218 1.00 0.00 90 GLY A CA 2
ATOM 3012 C C . GLY A 1 90 ? -5.281 -4.813 2.406 1.00 0.00 90 GLY A C 2
ATOM 3013 O O . GLY A 1 90 ? -5.223 -6.040 2.338 1.00 0.00 90 GLY A O 2
ATOM 3017 N N . VAL A 1 91 ? -5.699 -4.140 3.467 1.00 0.00 91 VAL A N 2
ATOM 3018 C CA . VAL A 1 91 ? -6.135 -4.831 4.669 1.00 0.00 91 VAL A CA 2
ATOM 3019 C C . VAL A 1 91 ? -7.323 -5.734 4.330 1.00 0.00 91 VAL A C 2
ATOM 3020 O O . VAL A 1 91 ? -7.389 -6.876 4.783 1.00 0.00 91 VAL A O 2
ATOM 3033 N N . ARG A 1 92 ? -8.233 -5.187 3.537 1.00 0.00 92 ARG A N 2
ATOM 3034 C CA . ARG A 1 92 ? -9.415 -5.929 3.132 1.00 0.00 92 ARG A CA 2
ATOM 3035 C C . ARG A 1 92 ? -9.020 -7.129 2.269 1.00 0.00 92 ARG A C 2
ATOM 3036 O O . ARG A 1 92 ? -9.670 -8.172 2.314 1.00 0.00 92 ARG A O 2
ATOM 3057 N N . LYS A 1 93 ? -7.955 -6.941 1.503 1.00 0.00 93 LYS A N 2
ATOM 3058 C CA . LYS A 1 93 ? -7.466 -7.995 0.631 1.00 0.00 93 LYS A CA 2
ATOM 3059 C C . LYS A 1 93 ? -7.047 -9.198 1.477 1.00 0.00 93 LYS A C 2
ATOM 3060 O O . LYS A 1 93 ? -7.644 -10.269 1.378 1.00 0.00 93 LYS A O 2
ATOM 3079 N N . VAL A 1 94 ? -6.025 -8.982 2.291 1.00 0.00 94 VAL A N 2
ATOM 3080 C CA . VAL A 1 94 ? -5.520 -10.036 3.155 1.00 0.00 94 VAL A CA 2
ATOM 3081 C C . VAL A 1 94 ? -6.695 -10.728 3.849 1.00 0.00 94 VAL A C 2
ATOM 3082 O O . VAL A 1 94 ? -6.867 -11.939 3.726 1.00 0.00 94 VAL A O 2
ATOM 3095 N N . GLN A 1 95 ? -7.473 -9.928 4.563 1.00 0.00 95 GLN A N 2
ATOM 3096 C CA . GLN A 1 95 ? -8.627 -10.448 5.277 1.00 0.00 95 GLN A CA 2
ATOM 3097 C C . GLN A 1 95 ? -9.330 -11.519 4.440 1.00 0.00 95 GLN A C 2
ATOM 3098 O O . GLN A 1 95 ? -9.451 -12.665 4.868 1.00 0.00 95 GLN A O 2
ATOM 3112 N N . THR A 1 96 ? -9.774 -11.106 3.262 1.00 0.00 96 THR A N 2
ATOM 3113 C CA . THR A 1 96 ? -10.462 -12.016 2.362 1.00 0.00 96 THR A CA 2
ATOM 3114 C C . THR A 1 96 ? -9.630 -13.281 2.144 1.00 0.00 96 THR A C 2
ATOM 3115 O O . THR A 1 96 ? -10.153 -14.392 2.218 1.00 0.00 96 THR A O 2
ATOM 3126 N N . ILE A 1 97 ? -8.349 -13.071 1.880 1.00 0.00 97 ILE A N 2
ATOM 3127 C CA . ILE A 1 97 ? -7.440 -14.181 1.651 1.00 0.00 97 ILE A CA 2
ATOM 3128 C C . ILE A 1 97 ? -7.474 -15.119 2.859 1.00 0.00 97 ILE A C 2
ATOM 3129 O O . ILE A 1 97 ? -7.543 -16.337 2.701 1.00 0.00 97 ILE A O 2
ATOM 3145 N N . LEU A 1 98 ? -7.424 -14.517 4.038 1.00 0.00 98 LEU A N 2
ATOM 3146 C CA . LEU A 1 98 ? -7.448 -15.284 5.271 1.00 0.00 98 LEU A CA 2
ATOM 3147 C C . LEU A 1 98 ? -8.795 -15.997 5.397 1.00 0.00 98 LEU A C 2
ATOM 3148 O O . LEU A 1 98 ? -8.876 -17.082 5.971 1.00 0.00 98 LEU A O 2
ATOM 3164 N N . GLU A 1 99 ? -9.820 -15.358 4.852 1.00 0.00 99 GLU A N 2
ATOM 3165 C CA . GLU A 1 99 ? -11.160 -15.918 4.896 1.00 0.00 99 GLU A CA 2
ATOM 3166 C C . GLU A 1 99 ? -11.303 -17.035 3.861 1.00 0.00 99 GLU A C 2
ATOM 3167 O O . GLU A 1 99 ? -12.216 -17.855 3.949 1.00 0.00 99 GLU A O 2
ATOM 3179 N N . LYS A 1 100 ? -10.387 -17.032 2.903 1.00 0.00 100 LYS A N 2
ATOM 3180 C CA . LYS A 1 100 ? -10.400 -18.035 1.852 1.00 0.00 100 LYS A CA 2
ATOM 3181 C C . LYS A 1 100 ? -9.682 -19.293 2.345 1.00 0.00 100 LYS A C 2
ATOM 3182 O O . LYS A 1 100 ? -10.238 -20.389 2.294 1.00 0.00 100 LYS A O 2
ATOM 3201 N N . LEU A 1 101 ? -8.458 -19.093 2.811 1.00 0.00 101 LEU A N 2
ATOM 3202 C CA . LEU A 1 101 ? -7.659 -20.198 3.312 1.00 0.00 101 LEU A CA 2
ATOM 3203 C C . LEU A 1 101 ? -8.497 -21.026 4.288 1.00 0.00 101 LEU A C 2
ATOM 3204 O O . LEU A 1 101 ? -8.565 -22.249 4.171 1.00 0.00 101 LEU A O 2
ATOM 3220 N N . GLU A 1 102 ? -9.113 -20.327 5.230 1.00 0.00 102 GLU A N 2
ATOM 3221 C CA . GLU A 1 102 ? -9.944 -20.983 6.226 1.00 0.00 102 GLU A CA 2
ATOM 3222 C C . GLU A 1 102 ? -10.722 -22.138 5.591 1.00 0.00 102 GLU A C 2
ATOM 3223 O O . GLU A 1 102 ? -10.597 -23.284 6.019 1.00 0.00 102 GLU A O 2
ATOM 3235 N N . GLN A 1 103 ? -11.507 -21.795 4.581 1.00 0.00 103 GLN A N 2
ATOM 3236 C CA . GLN A 1 103 ? -12.306 -22.789 3.883 1.00 0.00 103 GLN A CA 2
ATOM 3237 C C . GLN A 1 103 ? -11.398 -23.784 3.157 1.00 0.00 103 GLN A C 2
ATOM 3238 O O . GLN A 1 103 ? -11.663 -24.985 3.157 1.00 0.00 103 GLN A O 2
ATOM 3252 N N . LYS A 1 104 ? -10.347 -23.247 2.556 1.00 0.00 104 LYS A N 2
ATOM 3253 C CA . LYS A 1 104 ? -9.399 -24.074 1.828 1.00 0.00 104 LYS A CA 2
ATOM 3254 C C . LYS A 1 104 ? -8.872 -25.173 2.752 1.00 0.00 104 LYS A C 2
ATOM 3255 O O . LYS A 1 104 ? -8.554 -26.271 2.298 1.00 0.00 104 LYS A O 2
ATOM 3274 N N . ALA A 1 105 ? -8.796 -24.840 4.032 1.00 0.00 105 ALA A N 2
ATOM 3275 C CA . ALA A 1 105 ? -8.313 -25.785 5.025 1.00 0.00 105 ALA A CA 2
ATOM 3276 C C . ALA A 1 105 ? -9.507 -26.460 5.703 1.00 0.00 105 ALA A C 2
ATOM 3277 O O . ALA A 1 105 ? -9.414 -26.881 6.855 1.00 0.00 105 ALA A O 2
ATOM 3284 N N . SER A 1 106 ? -10.601 -26.542 4.960 1.00 0.00 106 SER A N 2
ATOM 3285 C CA . SER A 1 106 ? -11.811 -27.158 5.475 1.00 0.00 106 SER A CA 2
ATOM 3286 C C . SER A 1 106 ? -12.421 -28.079 4.416 1.00 0.00 106 SER A C 2
ATOM 3287 O O . SER A 1 106 ? -13.535 -28.572 4.585 1.00 0.00 106 SER A O 2
ATOM 3295 N N . GLY A 1 107 ? -11.664 -28.283 3.348 1.00 0.00 107 GLY A N 2
ATOM 3296 C CA . GLY A 1 107 ? -12.116 -29.135 2.262 1.00 0.00 107 GLY A CA 2
ATOM 3297 C C . GLY A 1 107 ? -11.156 -30.308 2.049 1.00 0.00 107 GLY A C 2
ATOM 3298 O O . GLY A 1 107 ? -10.220 -30.496 2.824 1.00 0.00 107 GLY A O 2
ATOM 3302 N N . PRO A 1 108 ? -11.429 -31.085 0.968 1.00 0.00 108 PRO A N 2
ATOM 3303 C CA . PRO A 1 108 ? -10.601 -32.234 0.643 1.00 0.00 108 PRO A CA 2
ATOM 3304 C C . PRO A 1 108 ? -9.268 -31.795 0.034 1.00 0.00 108 PRO A C 2
ATOM 3305 O O . PRO A 1 108 ? -9.221 -30.843 -0.744 1.00 0.00 108 PRO A O 2
ATOM 3316 N N . SER A 1 109 ? -8.218 -32.509 0.411 1.00 0.00 109 SER A N 2
ATOM 3317 C CA . SER A 1 109 ? -6.888 -32.205 -0.089 1.00 0.00 109 SER A CA 2
ATOM 3318 C C . SER A 1 109 ? -6.426 -33.301 -1.051 1.00 0.00 109 SER A C 2
ATOM 3319 O O . SER A 1 109 ? -7.138 -34.281 -1.268 1.00 0.00 109 SER A O 2
ATOM 3327 N N . SER A 1 110 ? -5.238 -33.100 -1.601 1.00 0.00 110 SER A N 2
ATOM 3328 C CA . SER A 1 110 ? -4.674 -34.059 -2.535 1.00 0.00 110 SER A CA 2
ATOM 3329 C C . SER A 1 110 ? -5.559 -34.162 -3.779 1.00 0.00 110 SER A C 2
ATOM 3330 O O . SER A 1 110 ? -6.724 -34.546 -3.686 1.00 0.00 110 SER A O 2
ATOM 3338 N N . GLY A 1 111 ? -4.972 -33.812 -4.914 1.00 0.00 111 GLY A N 2
ATOM 3339 C CA . GLY A 1 111 ? -5.693 -33.860 -6.175 1.00 0.00 111 GLY A CA 2
ATOM 3340 C C . GLY A 1 111 ? -4.802 -33.407 -7.333 1.00 0.00 111 GLY A C 2
ATOM 3341 O O . GLY A 1 111 ? -4.881 -32.260 -7.770 1.00 0.00 111 GLY A O 2
ATOM 3345 N N . GLY A 1 1 ? -11.904 -24.250 13.176 1.00 0.00 1 GLY A N 3
ATOM 3346 C CA . GLY A 1 1 ? -12.964 -23.260 13.265 1.00 0.00 1 GLY A CA 3
ATOM 3347 C C . GLY A 1 1 ? -14.333 -23.932 13.390 1.00 0.00 1 GLY A C 3
ATOM 3348 O O . GLY A 1 1 ? -14.531 -25.042 12.898 1.00 0.00 1 GLY A O 3
ATOM 3352 N N . SER A 1 2 ? -15.242 -23.232 14.053 1.00 0.00 2 SER A N 3
ATOM 3353 C CA . SER A 1 2 ? -16.586 -23.748 14.250 1.00 0.00 2 SER A CA 3
ATOM 3354 C C . SER A 1 2 ? -17.608 -22.622 14.078 1.00 0.00 2 SER A C 3
ATOM 3355 O O . SER A 1 2 ? -17.923 -21.914 15.034 1.00 0.00 2 SER A O 3
ATOM 3363 N N . SER A 1 3 ? -18.099 -22.493 12.854 1.00 0.00 3 SER A N 3
ATOM 3364 C CA . SER A 1 3 ? -19.079 -21.465 12.545 1.00 0.00 3 SER A CA 3
ATOM 3365 C C . SER A 1 3 ? -19.623 -21.669 11.130 1.00 0.00 3 SER A C 3
ATOM 3366 O O . SER A 1 3 ? -19.064 -22.442 10.352 1.00 0.00 3 SER A O 3
ATOM 3374 N N . GLY A 1 4 ? -20.706 -20.964 10.839 1.00 0.00 4 GLY A N 3
ATOM 3375 C CA . GLY A 1 4 ? -21.331 -21.058 9.531 1.00 0.00 4 GLY A CA 3
ATOM 3376 C C . GLY A 1 4 ? -21.817 -19.687 9.056 1.00 0.00 4 GLY A C 3
ATOM 3377 O O . GLY A 1 4 ? -22.997 -19.365 9.180 1.00 0.00 4 GLY A O 3
ATOM 3381 N N . SER A 1 5 ? -20.881 -18.916 8.521 1.00 0.00 5 SER A N 3
ATOM 3382 C CA . SER A 1 5 ? -21.198 -17.588 8.026 1.00 0.00 5 SER A CA 3
ATOM 3383 C C . SER A 1 5 ? -20.309 -17.249 6.828 1.00 0.00 5 SER A C 3
ATOM 3384 O O . SER A 1 5 ? -19.157 -16.853 6.999 1.00 0.00 5 SER A O 3
ATOM 3392 N N . SER A 1 6 ? -20.877 -17.417 5.643 1.00 0.00 6 SER A N 3
ATOM 3393 C CA . SER A 1 6 ? -20.149 -17.133 4.418 1.00 0.00 6 SER A CA 3
ATOM 3394 C C . SER A 1 6 ? -21.096 -17.209 3.218 1.00 0.00 6 SER A C 3
ATOM 3395 O O . SER A 1 6 ? -22.236 -17.650 3.349 1.00 0.00 6 SER A O 3
ATOM 3403 N N . GLY A 1 7 ? -20.587 -16.772 2.075 1.00 0.00 7 GLY A N 3
ATOM 3404 C CA . GLY A 1 7 ? -21.373 -16.784 0.853 1.00 0.00 7 GLY A CA 3
ATOM 3405 C C . GLY A 1 7 ? -20.469 -16.862 -0.379 1.00 0.00 7 GLY A C 3
ATOM 3406 O O . GLY A 1 7 ? -19.463 -17.569 -0.371 1.00 0.00 7 GLY A O 3
ATOM 3410 N N . ALA A 1 8 ? -20.861 -16.126 -1.408 1.00 0.00 8 ALA A N 3
ATOM 3411 C CA . ALA A 1 8 ? -20.099 -16.103 -2.645 1.00 0.00 8 ALA A CA 3
ATOM 3412 C C . ALA A 1 8 ? -19.970 -14.658 -3.133 1.00 0.00 8 ALA A C 3
ATOM 3413 O O . ALA A 1 8 ? -20.833 -14.164 -3.857 1.00 0.00 8 ALA A O 3
ATOM 3420 N N . PRO A 1 9 ? -18.856 -14.005 -2.705 1.00 0.00 9 PRO A N 3
ATOM 3421 C CA . PRO A 1 9 ? -18.603 -12.627 -3.090 1.00 0.00 9 PRO A CA 3
ATOM 3422 C C . PRO A 1 9 ? -18.137 -12.541 -4.545 1.00 0.00 9 PRO A C 3
ATOM 3423 O O . PRO A 1 9 ? -17.464 -13.444 -5.040 1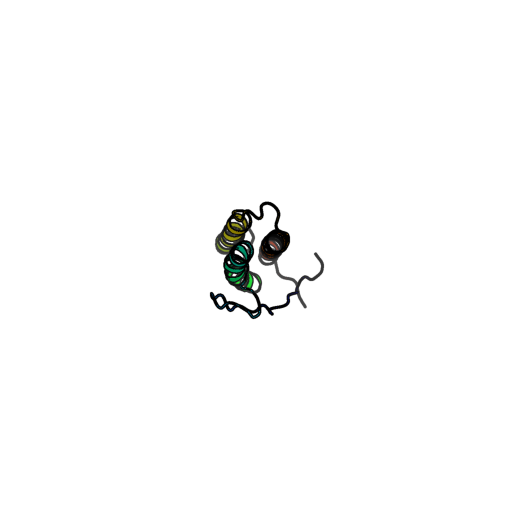.00 0.00 9 PRO A O 3
ATOM 3434 N N . ALA A 1 10 ? -18.513 -11.447 -5.190 1.00 0.00 10 ALA A N 3
ATOM 3435 C CA . ALA A 1 10 ? -18.142 -11.231 -6.578 1.00 0.00 10 ALA A CA 3
ATOM 3436 C C . ALA A 1 10 ? -17.447 -9.875 -6.711 1.00 0.00 10 ALA A C 3
ATOM 3437 O O . ALA A 1 10 ? -17.590 -9.012 -5.846 1.00 0.00 10 ALA A O 3
ATOM 3444 N N . GLU A 1 11 ? -16.709 -9.728 -7.802 1.00 0.00 11 GLU A N 3
ATOM 3445 C CA . GLU A 1 11 ? -15.991 -8.492 -8.059 1.00 0.00 11 GLU A CA 3
ATOM 3446 C C . GLU A 1 11 ? -15.672 -8.363 -9.550 1.00 0.00 11 GLU A C 3
ATOM 3447 O O . GLU A 1 11 ? -14.794 -9.056 -10.062 1.00 0.00 11 GLU A O 3
ATOM 3459 N N . PRO A 1 12 ? -16.422 -7.449 -10.222 1.00 0.00 12 PRO A N 3
ATOM 3460 C CA . PRO A 1 12 ? -16.228 -7.221 -11.644 1.00 0.00 12 PRO A CA 3
ATOM 3461 C C . PRO A 1 12 ? -14.953 -6.416 -11.901 1.00 0.00 12 PRO A C 3
ATOM 3462 O O . PRO A 1 12 ? -14.410 -5.797 -10.987 1.00 0.00 12 PRO A O 3
ATOM 3473 N N . ALA A 1 13 ? -14.511 -6.450 -13.150 1.00 0.00 13 ALA A N 3
ATOM 3474 C CA . ALA A 1 13 ? -13.310 -5.730 -13.539 1.00 0.00 13 ALA A CA 3
ATOM 3475 C C . ALA A 1 13 ? -12.096 -6.370 -12.861 1.00 0.00 13 ALA A C 3
ATOM 3476 O O . ALA A 1 13 ? -12.127 -6.654 -11.665 1.00 0.00 13 ALA A O 3
ATOM 3483 N N . ALA A 1 14 ? -11.056 -6.577 -13.656 1.00 0.00 14 ALA A N 3
ATOM 3484 C CA . ALA A 1 14 ? -9.835 -7.178 -13.148 1.00 0.00 14 ALA A CA 3
ATOM 3485 C C . ALA A 1 14 ? -8.734 -7.056 -14.204 1.00 0.00 14 ALA A C 3
ATOM 3486 O O . ALA A 1 14 ? -8.826 -7.658 -15.273 1.00 0.00 14 ALA A O 3
ATOM 3493 N N . PRO A 1 15 ? -7.693 -6.253 -13.859 1.00 0.00 15 PRO A N 3
ATOM 3494 C CA . PRO A 1 15 ? -6.576 -6.044 -14.766 1.00 0.00 15 PRO A CA 3
ATOM 3495 C C . PRO A 1 15 ? -5.663 -7.272 -14.801 1.00 0.00 15 PRO A C 3
ATOM 3496 O O . PRO A 1 15 ? -5.990 -8.310 -14.229 1.00 0.00 15 PRO A O 3
ATOM 3507 N N . LYS A 1 16 ? -4.536 -7.111 -15.480 1.00 0.00 16 LYS A N 3
ATOM 3508 C CA . LYS A 1 16 ? -3.573 -8.193 -15.598 1.00 0.00 16 LYS A CA 3
ATOM 3509 C C . LYS A 1 16 ? -2.380 -7.720 -16.431 1.00 0.00 16 LYS A C 3
ATOM 3510 O O . LYS A 1 16 ? -1.238 -8.072 -16.141 1.00 0.00 16 LYS A O 3
ATOM 3529 N N . SER A 1 17 ? -2.687 -6.929 -17.449 1.00 0.00 17 SER A N 3
ATOM 3530 C CA . SER A 1 17 ? -1.654 -6.404 -18.326 1.00 0.00 17 SER A CA 3
ATOM 3531 C C . SER A 1 17 ? -1.431 -4.917 -18.039 1.00 0.00 17 SER A C 3
ATOM 3532 O O . SER A 1 17 ? -2.176 -4.311 -17.271 1.00 0.00 17 SER A O 3
ATOM 3540 N N . GLY A 1 18 ? -0.402 -4.374 -18.673 1.00 0.00 18 GLY A N 3
ATOM 3541 C CA . GLY A 1 18 ? -0.071 -2.970 -18.496 1.00 0.00 18 GLY A CA 3
ATOM 3542 C C . GLY A 1 18 ? 1.298 -2.649 -19.099 1.00 0.00 18 GLY A C 3
ATOM 3543 O O . GLY A 1 18 ? 1.393 -2.272 -20.266 1.00 0.00 18 GLY A O 3
ATOM 3547 N N . GLU A 1 19 ? 2.324 -2.810 -18.276 1.00 0.00 19 GLU A N 3
ATOM 3548 C CA . GLU A 1 19 ? 3.683 -2.542 -18.714 1.00 0.00 19 GLU A CA 3
ATOM 3549 C C . GLU A 1 19 ? 3.760 -1.176 -19.400 1.00 0.00 19 GLU A C 3
ATOM 3550 O O . GLU A 1 19 ? 3.459 -1.056 -20.587 1.00 0.00 19 GLU A O 3
ATOM 3562 N N . ALA A 1 20 ? 4.166 -0.182 -18.625 1.00 0.00 20 ALA A N 3
ATOM 3563 C CA . ALA A 1 20 ? 4.286 1.170 -19.143 1.00 0.00 20 ALA A CA 3
ATOM 3564 C C . ALA A 1 20 ? 4.948 2.059 -18.088 1.00 0.00 20 ALA A C 3
ATOM 3565 O O . ALA A 1 20 ? 4.962 1.720 -16.906 1.00 0.00 20 ALA A O 3
ATOM 3572 N N . GLU A 1 21 ? 5.479 3.180 -18.554 1.00 0.00 21 GLU A N 3
ATOM 3573 C CA . GLU A 1 21 ? 6.140 4.121 -17.665 1.00 0.00 21 GLU A CA 3
ATOM 3574 C C . GLU A 1 21 ? 5.381 4.223 -16.341 1.00 0.00 21 GLU A C 3
ATOM 3575 O O . GLU A 1 21 ? 4.181 3.957 -16.287 1.00 0.00 21 GLU A O 3
ATOM 3587 N N . THR A 1 22 ? 6.111 4.609 -15.305 1.00 0.00 22 THR A N 3
ATOM 3588 C CA . THR A 1 22 ? 5.522 4.750 -13.984 1.00 0.00 22 THR A CA 3
ATOM 3589 C C . THR A 1 22 ? 6.229 5.857 -13.200 1.00 0.00 22 THR A C 3
ATOM 3590 O O . THR A 1 22 ? 7.324 5.651 -12.679 1.00 0.00 22 THR A O 3
ATOM 3601 N N . PRO A 1 23 ? 5.556 7.037 -13.139 1.00 0.00 23 PRO A N 3
ATOM 3602 C CA . PRO A 1 23 ? 6.108 8.177 -12.427 1.00 0.00 23 PRO A CA 3
ATOM 3603 C C . PRO A 1 23 ? 5.986 7.990 -10.914 1.00 0.00 23 PRO A C 3
ATOM 3604 O O . PRO A 1 23 ? 5.286 7.091 -10.450 1.00 0.00 23 PRO A O 3
ATOM 3615 N N . PRO A 1 24 ? 6.696 8.876 -10.166 1.00 0.00 24 PRO A N 3
ATOM 3616 C CA . PRO A 1 24 ? 6.674 8.817 -8.714 1.00 0.00 24 PRO A CA 3
ATOM 3617 C C . PRO A 1 24 ? 5.353 9.358 -8.163 1.00 0.00 24 PRO A C 3
ATOM 3618 O O . PRO A 1 24 ? 4.941 10.465 -8.505 1.00 0.00 24 PRO A O 3
ATOM 3629 N N . LYS A 1 25 ? 4.726 8.552 -7.320 1.00 0.00 25 LYS A N 3
ATOM 3630 C CA . LYS A 1 25 ? 3.460 8.935 -6.718 1.00 0.00 25 LYS A CA 3
ATOM 3631 C C . LYS A 1 25 ? 3.663 9.173 -5.221 1.00 0.00 25 LYS A C 3
ATOM 3632 O O . LYS A 1 25 ? 4.613 9.842 -4.818 1.00 0.00 25 LYS A O 3
ATOM 3651 N N . HIS A 1 26 ? 2.755 8.611 -4.436 1.00 0.00 26 HIS A N 3
ATOM 3652 C CA . HIS A 1 26 ? 2.822 8.754 -2.992 1.00 0.00 26 HIS A CA 3
ATOM 3653 C C . HIS A 1 26 ? 3.407 7.480 -2.378 1.00 0.00 26 HIS A C 3
ATOM 3654 O O . HIS A 1 26 ? 3.030 6.373 -2.758 1.00 0.00 26 HIS A O 3
ATOM 3668 N N . PRO A 1 27 ? 4.342 7.685 -1.412 1.00 0.00 27 PRO A N 3
ATOM 3669 C CA . PRO A 1 27 ? 4.983 6.567 -0.741 1.00 0.00 27 PRO A CA 3
ATOM 3670 C C . PRO A 1 27 ? 4.034 5.917 0.268 1.00 0.00 27 PRO A C 3
ATOM 3671 O O . PRO A 1 27 ? 4.068 4.703 0.464 1.00 0.00 27 PRO A O 3
ATOM 3682 N N . GLY A 1 28 ? 3.210 6.754 0.881 1.00 0.00 28 GLY A N 3
ATOM 3683 C CA . GLY A 1 28 ? 2.254 6.275 1.865 1.00 0.00 28 GLY A CA 3
ATOM 3684 C C . GLY A 1 28 ? 1.365 5.177 1.278 1.00 0.00 28 GLY A C 3
ATOM 3685 O O . GLY A 1 28 ? 0.944 4.267 1.990 1.00 0.00 28 GLY A O 3
ATOM 3689 N N . VAL A 1 29 ? 1.106 5.299 -0.016 1.00 0.00 29 VAL A N 3
ATOM 3690 C CA . VAL A 1 29 ? 0.275 4.328 -0.708 1.00 0.00 29 VAL A CA 3
ATOM 3691 C C . VAL A 1 29 ? 1.120 3.103 -1.066 1.00 0.00 29 VAL A C 3
ATOM 3692 O O . VAL A 1 29 ? 0.808 1.987 -0.652 1.00 0.00 29 VAL A O 3
ATOM 3705 N N . LEU A 1 30 ? 2.173 3.353 -1.830 1.00 0.00 30 LEU A N 3
ATOM 3706 C CA . LEU A 1 30 ? 3.065 2.285 -2.248 1.00 0.00 30 LEU A CA 3
ATOM 3707 C C . LEU A 1 30 ? 3.351 1.369 -1.056 1.00 0.00 30 LEU A C 3
ATOM 3708 O O . LEU A 1 30 ? 3.477 0.156 -1.217 1.00 0.00 30 LEU A O 3
ATOM 3724 N N . LYS A 1 31 ? 3.445 1.985 0.113 1.00 0.00 31 LYS A N 3
ATOM 3725 C CA . LYS A 1 31 ? 3.714 1.241 1.332 1.00 0.00 31 LYS A CA 3
ATOM 3726 C C . LYS A 1 31 ? 2.786 0.027 1.398 1.00 0.00 31 LYS A C 3
ATOM 3727 O O . LYS A 1 31 ? 3.164 -1.021 1.920 1.00 0.00 31 LYS A O 3
ATOM 3746 N N . VAL A 1 32 ? 1.588 0.207 0.860 1.00 0.00 32 VAL A N 3
ATOM 3747 C CA . VAL A 1 32 ? 0.603 -0.861 0.851 1.00 0.00 32 VAL A CA 3
ATOM 3748 C C . VAL A 1 32 ? 0.804 -1.724 -0.396 1.00 0.00 32 VAL A C 3
ATOM 3749 O O . VAL A 1 32 ? 0.826 -2.951 -0.309 1.00 0.00 32 VAL A O 3
ATOM 3762 N N . GLU A 1 33 ? 0.946 -1.049 -1.527 1.00 0.00 33 GLU A N 3
ATOM 3763 C CA . GLU A 1 33 ? 1.144 -1.739 -2.790 1.00 0.00 33 GLU A CA 3
ATOM 3764 C C . GLU A 1 33 ? 2.347 -2.681 -2.698 1.00 0.00 33 GLU A C 3
ATOM 3765 O O . GLU A 1 33 ? 2.297 -3.807 -3.190 1.00 0.00 33 GLU A O 3
ATOM 3777 N N . ALA A 1 34 ? 3.399 -2.185 -2.063 1.00 0.00 34 ALA A N 3
ATOM 3778 C CA . ALA A 1 34 ? 4.612 -2.968 -1.899 1.00 0.00 34 ALA A CA 3
ATOM 3779 C C . ALA A 1 34 ? 4.281 -4.262 -1.151 1.00 0.00 34 ALA A C 3
ATOM 3780 O O . ALA A 1 34 ? 4.904 -5.296 -1.387 1.00 0.00 34 ALA A O 3
ATOM 3787 N N . ILE A 1 35 ? 3.302 -4.161 -0.265 1.00 0.00 35 ILE A N 3
ATOM 3788 C CA . ILE A 1 35 ? 2.881 -5.310 0.519 1.00 0.00 35 ILE A CA 3
ATOM 3789 C C . ILE A 1 35 ? 1.927 -6.169 -0.313 1.00 0.00 35 ILE A C 3
ATOM 3790 O O . ILE A 1 35 ? 2.155 -7.365 -0.488 1.00 0.00 35 ILE A O 3
ATOM 3806 N N . LEU A 1 36 ? 0.879 -5.525 -0.805 1.00 0.00 36 LEU A N 3
ATOM 3807 C CA . LEU A 1 36 ? -0.110 -6.214 -1.615 1.00 0.00 36 LEU A CA 3
ATOM 3808 C C . LEU A 1 36 ? 0.602 -7.128 -2.614 1.00 0.00 36 LEU A C 3
ATOM 3809 O O . LEU A 1 36 ? 0.145 -8.239 -2.880 1.00 0.00 36 LEU A O 3
ATOM 3825 N N . GLU A 1 37 ? 1.709 -6.626 -3.141 1.00 0.00 37 GLU A N 3
ATOM 3826 C CA . GLU A 1 37 ? 2.489 -7.383 -4.106 1.00 0.00 37 GLU A CA 3
ATOM 3827 C C . GLU A 1 37 ? 2.912 -8.727 -3.508 1.00 0.00 37 GLU A C 3
ATOM 3828 O O . GLU A 1 37 ? 2.775 -9.767 -4.152 1.00 0.00 37 GLU A O 3
ATOM 3840 N N . LYS A 1 38 ? 3.416 -8.663 -2.285 1.00 0.00 38 LYS A N 3
ATOM 3841 C CA . LYS A 1 38 ? 3.859 -9.861 -1.594 1.00 0.00 38 LYS A CA 3
ATOM 3842 C C . LYS A 1 38 ? 2.651 -10.752 -1.301 1.00 0.00 38 LYS A C 3
ATOM 3843 O O . LYS A 1 38 ? 2.729 -11.973 -1.430 1.00 0.00 38 LYS A O 3
ATOM 3862 N N . VAL A 1 39 ? 1.560 -10.107 -0.912 1.00 0.00 39 VAL A N 3
ATOM 3863 C CA . VAL A 1 39 ? 0.337 -10.826 -0.600 1.00 0.00 39 VAL A CA 3
ATOM 3864 C C . VAL A 1 39 ? 0.004 -11.781 -1.748 1.00 0.00 39 VAL A C 3
ATOM 3865 O O . VAL A 1 39 ? -0.337 -12.940 -1.517 1.00 0.00 39 VAL A O 3
ATOM 3878 N N . GLN A 1 40 ? 0.115 -11.259 -2.961 1.00 0.00 40 GLN A N 3
ATOM 3879 C CA . GLN A 1 40 ? -0.169 -12.050 -4.145 1.00 0.00 40 GLN A CA 3
ATOM 3880 C C . GLN A 1 40 ? 0.513 -13.417 -4.047 1.00 0.00 40 GLN A C 3
ATOM 3881 O O . GLN A 1 40 ? -0.042 -14.424 -4.485 1.00 0.00 40 GLN A O 3
ATOM 3895 N N . GLY A 1 41 ? 1.705 -13.407 -3.470 1.00 0.00 41 GLY A N 3
ATOM 3896 C CA . GLY A 1 41 ? 2.469 -14.633 -3.309 1.00 0.00 41 GLY A CA 3
ATOM 3897 C C . GLY A 1 41 ? 1.870 -15.511 -2.208 1.00 0.00 41 GLY A C 3
ATOM 3898 O O . GLY A 1 41 ? 1.972 -16.735 -2.262 1.00 0.00 41 GLY A O 3
ATOM 3902 N N . LEU A 1 42 ? 1.259 -14.850 -1.236 1.00 0.00 42 LEU A N 3
ATOM 3903 C CA . LEU A 1 42 ? 0.645 -15.555 -0.124 1.00 0.00 42 LEU A CA 3
ATOM 3904 C C . LEU A 1 42 ? -0.774 -15.973 -0.513 1.00 0.00 42 LEU A C 3
ATOM 3905 O O . LEU A 1 42 ? -1.311 -16.939 0.029 1.00 0.00 42 LEU A O 3
ATOM 3921 N N . GLU A 1 43 ? -1.342 -15.226 -1.448 1.00 0.00 43 GLU A N 3
ATOM 3922 C CA . GLU A 1 43 ? -2.688 -15.508 -1.916 1.00 0.00 43 GLU A CA 3
ATOM 3923 C C . GLU A 1 43 ? -2.712 -16.816 -2.709 1.00 0.00 43 GLU A C 3
ATOM 3924 O O . GLU A 1 43 ? -3.580 -17.661 -2.494 1.00 0.00 43 GLU A O 3
ATOM 3936 N N . GLN A 1 44 ? -1.749 -16.943 -3.610 1.00 0.00 44 GLN A N 3
ATOM 3937 C CA . GLN A 1 44 ? -1.649 -18.134 -4.436 1.00 0.00 44 GLN A CA 3
ATOM 3938 C C . GLN A 1 44 ? -1.561 -19.383 -3.557 1.00 0.00 44 GLN A C 3
ATOM 3939 O O . GLN A 1 44 ? -2.202 -20.393 -3.842 1.00 0.00 44 GLN A O 3
ATOM 3953 N N . ALA A 1 45 ? -0.761 -19.274 -2.506 1.00 0.00 45 ALA A N 3
ATOM 3954 C CA . ALA A 1 45 ? -0.581 -20.382 -1.584 1.00 0.00 45 ALA A CA 3
ATOM 3955 C C . ALA A 1 45 ? -1.943 -20.807 -1.033 1.00 0.00 45 ALA A C 3
ATOM 3956 O O . ALA A 1 45 ? -2.188 -21.994 -0.820 1.00 0.00 45 ALA A O 3
ATOM 3963 N N . VAL A 1 46 ? -2.794 -19.815 -0.816 1.00 0.00 46 VAL A N 3
ATOM 3964 C CA . VAL A 1 46 ? -4.125 -20.072 -0.293 1.00 0.00 46 VAL A CA 3
ATOM 3965 C C . VAL A 1 46 ? -4.954 -20.799 -1.354 1.00 0.00 46 VAL A C 3
ATOM 3966 O O . VAL A 1 46 ? -5.304 -21.966 -1.181 1.00 0.00 46 VAL A O 3
ATOM 3979 N N . ASP A 1 47 ? -5.243 -20.081 -2.429 1.00 0.00 47 ASP A N 3
ATOM 3980 C CA . ASP A 1 47 ? -6.024 -20.644 -3.517 1.00 0.00 47 ASP A CA 3
ATOM 3981 C C . ASP A 1 47 ? -5.441 -22.004 -3.908 1.00 0.00 47 ASP A C 3
ATOM 3982 O O . ASP A 1 47 ? -6.135 -22.838 -4.486 1.00 0.00 47 ASP A O 3
ATOM 3991 N N . SER A 1 48 ? -4.171 -22.184 -3.576 1.00 0.00 48 SER A N 3
ATOM 3992 C CA . SER A 1 48 ? -3.487 -23.428 -3.884 1.00 0.00 48 SER A CA 3
ATOM 3993 C C . SER A 1 48 ? -3.018 -24.102 -2.593 1.00 0.00 48 SER A C 3
ATOM 3994 O O . SER A 1 48 ? -1.941 -24.696 -2.553 1.00 0.00 48 SER A O 3
ATOM 4002 N N . PHE A 1 49 ? -3.850 -23.987 -1.568 1.00 0.00 49 PHE A N 3
ATOM 4003 C CA . PHE A 1 49 ? -3.534 -24.578 -0.278 1.00 0.00 49 PHE A CA 3
ATOM 4004 C C . PHE A 1 49 ? -4.230 -25.930 -0.109 1.00 0.00 49 PHE A C 3
ATOM 4005 O O . PHE A 1 49 ? -5.056 -26.315 -0.935 1.00 0.00 49 PHE A O 3
ATOM 4022 N N . GLU A 1 50 ? -3.870 -26.614 0.967 1.00 0.00 50 GLU A N 3
ATOM 4023 C CA . GLU A 1 50 ? -4.450 -27.915 1.255 1.00 0.00 50 GLU A CA 3
ATOM 4024 C C . GLU A 1 50 ? -4.157 -28.318 2.702 1.00 0.00 50 GLU A C 3
ATOM 4025 O O . GLU A 1 50 ? -3.002 -28.336 3.123 1.00 0.00 50 GLU A O 3
ATOM 4037 N N . GLY A 1 51 ? -5.224 -28.632 3.422 1.00 0.00 51 GLY A N 3
ATOM 4038 C CA . GLY A 1 51 ? -5.096 -29.034 4.813 1.00 0.00 51 GLY A CA 3
ATOM 4039 C C . GLY A 1 51 ? -6.308 -28.580 5.629 1.00 0.00 51 GLY A C 3
ATOM 4040 O O . GLY A 1 51 ? -7.442 -28.655 5.157 1.00 0.00 51 GLY A O 3
ATOM 4044 N N . LYS A 1 52 ? -6.028 -28.119 6.839 1.00 0.00 52 LYS A N 3
ATOM 4045 C CA . LYS A 1 52 ? -7.081 -27.653 7.724 1.00 0.00 52 LYS A CA 3
ATOM 4046 C C . LYS A 1 52 ? -6.577 -26.448 8.520 1.00 0.00 52 LYS A C 3
ATOM 4047 O O . LYS A 1 52 ? -5.486 -25.941 8.261 1.00 0.00 52 LYS A O 3
ATOM 4066 N N . LYS A 1 53 ? -7.394 -26.024 9.473 1.00 0.00 53 LYS A N 3
ATOM 4067 C CA . LYS A 1 53 ? -7.044 -24.888 10.309 1.00 0.00 53 LYS A CA 3
ATOM 4068 C C . LYS A 1 53 ? -6.143 -25.359 11.452 1.00 0.00 53 LYS A C 3
ATOM 4069 O O . LYS A 1 53 ? -5.774 -24.571 12.322 1.00 0.00 53 LYS A O 3
ATOM 4088 N N . THR A 1 54 ? -5.815 -26.642 11.414 1.00 0.00 54 THR A N 3
ATOM 4089 C CA . THR A 1 54 ? -4.965 -27.228 12.436 1.00 0.00 54 THR A CA 3
ATOM 4090 C C . THR A 1 54 ? -3.588 -27.562 11.858 1.00 0.00 54 THR A C 3
ATOM 4091 O O . THR A 1 54 ? -2.585 -27.517 12.568 1.00 0.00 54 THR A O 3
ATOM 4102 N N . ASP A 1 55 ? -3.585 -27.888 10.574 1.00 0.00 55 ASP A N 3
ATOM 4103 C CA . ASP A 1 55 ? -2.348 -28.229 9.892 1.00 0.00 55 ASP A CA 3
ATOM 4104 C C . ASP A 1 55 ? -1.353 -27.076 10.042 1.00 0.00 55 ASP A C 3
ATOM 4105 O O . ASP A 1 55 ? -1.706 -25.916 9.834 1.00 0.00 55 ASP A O 3
ATOM 4114 N N . LYS A 1 56 ? -0.130 -27.435 10.403 1.00 0.00 56 LYS A N 3
ATOM 4115 C CA . LYS A 1 56 ? 0.918 -26.445 10.583 1.00 0.00 56 LYS A CA 3
ATOM 4116 C C . LYS A 1 56 ? 1.014 -25.575 9.328 1.00 0.00 56 LYS A C 3
ATOM 4117 O O . LYS A 1 56 ? 1.213 -24.365 9.422 1.00 0.00 56 LYS A O 3
ATOM 4136 N N . LYS A 1 57 ? 0.867 -26.225 8.184 1.00 0.00 57 LYS A N 3
ATOM 4137 C CA . LYS A 1 57 ? 0.934 -25.526 6.912 1.00 0.00 57 LYS A CA 3
ATOM 4138 C C . LYS A 1 57 ? 0.065 -24.268 6.980 1.00 0.00 57 LYS A C 3
ATOM 4139 O O . LYS A 1 57 ? 0.549 -23.162 6.744 1.00 0.00 57 LYS A O 3
ATOM 4158 N N . TYR A 1 58 ? -1.202 -24.479 7.303 1.00 0.00 58 TYR A N 3
ATOM 4159 C CA . TYR A 1 58 ? -2.142 -23.376 7.405 1.00 0.00 58 TYR A CA 3
ATOM 4160 C C . TYR A 1 58 ? -1.574 -22.250 8.271 1.00 0.00 58 TYR A C 3
ATOM 4161 O O . TYR A 1 58 ? -1.596 -21.086 7.875 1.00 0.00 58 TYR A O 3
ATOM 4179 N N . LEU A 1 59 ? -1.078 -22.636 9.438 1.00 0.00 59 LEU A N 3
ATOM 4180 C CA . LEU A 1 59 ? -0.505 -21.674 10.363 1.00 0.00 59 LEU A CA 3
ATOM 4181 C C . LEU A 1 59 ? 0.615 -20.902 9.661 1.00 0.00 59 LEU A C 3
ATOM 4182 O O . LEU A 1 59 ? 0.614 -19.672 9.651 1.00 0.00 59 LEU A O 3
ATOM 4198 N N . MET A 1 60 ? 1.543 -21.657 9.092 1.00 0.00 60 MET A N 3
ATOM 4199 C CA . MET A 1 60 ? 2.666 -21.060 8.390 1.00 0.00 60 MET A CA 3
ATOM 4200 C C . MET A 1 60 ? 2.195 -19.953 7.444 1.00 0.00 60 MET A C 3
ATOM 4201 O O . MET A 1 60 ? 2.915 -18.983 7.211 1.00 0.00 60 MET A O 3
ATOM 4215 N N . ILE A 1 61 ? 0.990 -20.135 6.924 1.00 0.00 61 ILE A N 3
ATOM 4216 C CA . ILE A 1 61 ? 0.415 -19.164 6.009 1.00 0.00 61 ILE A CA 3
ATOM 4217 C C . ILE A 1 61 ? -0.320 -18.088 6.810 1.00 0.00 61 ILE A C 3
ATOM 4218 O O . ILE A 1 61 ? -0.044 -16.899 6.659 1.00 0.00 61 ILE A O 3
ATOM 4234 N N . GLU A 1 62 ? -1.242 -18.544 7.645 1.00 0.00 62 GLU A N 3
ATOM 4235 C CA . GLU A 1 62 ? -2.019 -17.635 8.471 1.00 0.00 62 GLU A CA 3
ATOM 4236 C C . GLU A 1 62 ? -1.133 -16.502 8.993 1.00 0.00 62 GLU A C 3
ATOM 4237 O O . GLU A 1 62 ? -1.562 -15.351 9.053 1.00 0.00 62 GLU A O 3
ATOM 4249 N N . GLU A 1 63 ? 0.087 -16.869 9.357 1.00 0.00 63 GLU A N 3
ATOM 4250 C CA . GLU A 1 63 ? 1.038 -15.898 9.872 1.00 0.00 63 GLU A CA 3
ATOM 4251 C C . GLU A 1 63 ? 1.529 -14.987 8.745 1.00 0.00 63 GLU A C 3
ATOM 4252 O O . GLU A 1 63 ? 1.617 -13.773 8.917 1.00 0.00 63 GLU A O 3
ATOM 4264 N N . TYR A 1 64 ? 1.837 -15.610 7.617 1.00 0.00 64 TYR A N 3
ATOM 4265 C CA . TYR A 1 64 ? 2.318 -14.870 6.462 1.00 0.00 64 TYR A CA 3
ATOM 4266 C C . TYR A 1 64 ? 1.304 -13.810 6.029 1.00 0.00 64 TYR A C 3
ATOM 4267 O O . TYR A 1 64 ? 1.681 -12.695 5.671 1.00 0.00 64 TYR A O 3
ATOM 4285 N N . LEU A 1 65 ? 0.037 -14.194 6.076 1.00 0.00 65 LEU A N 3
ATOM 4286 C CA . LEU A 1 65 ? -1.034 -13.290 5.693 1.00 0.00 65 LEU A CA 3
ATOM 4287 C C . LEU A 1 65 ? -1.084 -12.120 6.677 1.00 0.00 65 LEU A C 3
ATOM 4288 O O . LEU A 1 65 ? -0.611 -11.026 6.371 1.00 0.00 65 LEU A O 3
ATOM 4304 N N . THR A 1 66 ? -1.662 -12.389 7.839 1.00 0.00 66 THR A N 3
ATOM 4305 C CA . THR A 1 66 ? -1.779 -11.371 8.869 1.00 0.00 66 THR A CA 3
ATOM 4306 C C . THR A 1 66 ? -0.533 -10.484 8.888 1.00 0.00 66 THR A C 3
ATOM 4307 O O . THR A 1 66 ? -0.635 -9.268 9.046 1.00 0.00 66 THR A O 3
ATOM 4318 N N . LYS A 1 67 ? 0.614 -11.126 8.723 1.00 0.00 67 LYS A N 3
ATOM 4319 C CA . LYS A 1 67 ? 1.878 -10.411 8.719 1.00 0.00 67 LYS A CA 3
ATOM 4320 C C . LYS A 1 67 ? 1.696 -9.065 8.013 1.00 0.00 67 LYS A C 3
ATOM 4321 O O . LYS A 1 67 ? 2.145 -8.034 8.510 1.00 0.00 67 LYS A O 3
ATOM 4340 N N . GLU A 1 68 ? 1.035 -9.120 6.866 1.00 0.00 68 GLU A N 3
ATOM 4341 C CA . GLU A 1 68 ? 0.787 -7.919 6.087 1.00 0.00 68 GLU A CA 3
ATOM 4342 C C . GLU A 1 68 ? -0.194 -7.003 6.822 1.00 0.00 68 GLU A C 3
ATOM 4343 O O . GLU A 1 68 ? 0.064 -5.811 6.982 1.00 0.00 68 GLU A O 3
ATOM 4355 N N . LEU A 1 69 ? -1.300 -7.595 7.249 1.00 0.00 69 LEU A N 3
ATOM 4356 C CA . LEU A 1 69 ? -2.321 -6.847 7.963 1.00 0.00 69 LEU A CA 3
ATOM 4357 C C . LEU A 1 69 ? -1.651 -5.919 8.978 1.00 0.00 69 LEU A C 3
ATOM 4358 O O . LEU A 1 69 ? -1.998 -4.742 9.073 1.00 0.00 69 LEU A O 3
ATOM 4374 N N . LEU A 1 70 ? -0.704 -6.483 9.713 1.00 0.00 70 LEU A N 3
ATOM 4375 C CA . LEU A 1 70 ? 0.018 -5.721 10.718 1.00 0.00 70 LEU A CA 3
ATOM 4376 C C . LEU A 1 70 ? 0.806 -4.602 10.034 1.00 0.00 70 LEU A C 3
ATOM 4377 O O . LEU A 1 70 ? 0.849 -3.477 10.529 1.00 0.00 70 LEU A O 3
ATOM 4393 N N . ALA A 1 71 ? 1.410 -4.950 8.908 1.00 0.00 71 ALA A N 3
ATOM 4394 C CA . ALA A 1 71 ? 2.194 -3.988 8.151 1.00 0.00 71 ALA A CA 3
ATOM 4395 C C . ALA A 1 71 ? 1.262 -2.926 7.564 1.00 0.00 71 ALA A C 3
ATOM 4396 O O . ALA A 1 71 ? 1.645 -1.765 7.431 1.00 0.00 71 ALA A O 3
ATOM 4403 N N . LEU A 1 72 ? 0.057 -3.363 7.228 1.00 0.00 72 LEU A N 3
ATOM 4404 C CA . LEU A 1 72 ? -0.932 -2.464 6.657 1.00 0.00 72 LEU A CA 3
ATOM 4405 C C . LEU A 1 72 ? -1.354 -1.440 7.714 1.00 0.00 72 LEU A C 3
ATOM 4406 O O . LEU A 1 72 ? -1.627 -0.286 7.390 1.00 0.00 72 LEU A O 3
ATOM 4422 N N . ASP A 1 73 ? -1.393 -1.901 8.955 1.00 0.00 73 ASP A N 3
ATOM 4423 C CA . ASP A 1 73 ? -1.777 -1.040 10.061 1.00 0.00 73 ASP A CA 3
ATOM 4424 C C . ASP A 1 73 ? -0.608 -0.119 10.415 1.00 0.00 73 ASP A C 3
ATOM 4425 O O . ASP A 1 73 ? -0.811 1.042 10.764 1.00 0.00 73 ASP A O 3
ATOM 4434 N N . SER A 1 74 ? 0.592 -0.673 10.312 1.00 0.00 74 SER A N 3
ATOM 4435 C CA . SER A 1 74 ? 1.794 0.084 10.617 1.00 0.00 74 SER A CA 3
ATOM 4436 C C . SER A 1 74 ? 1.832 1.365 9.782 1.00 0.00 74 SER A C 3
ATOM 4437 O O . SER A 1 74 ? 2.551 2.306 10.114 1.00 0.00 74 SER A O 3
ATOM 4445 N N . VAL A 1 75 ? 1.049 1.360 8.713 1.00 0.00 75 VAL A N 3
ATOM 4446 C CA . VAL A 1 75 ? 0.984 2.510 7.827 1.00 0.00 75 VAL A CA 3
ATOM 4447 C C . VAL A 1 75 ? 0.015 3.541 8.408 1.00 0.00 75 VAL A C 3
ATOM 4448 O O . VAL A 1 75 ? -1.054 3.185 8.902 1.00 0.00 75 VAL A O 3
ATOM 4461 N N . ASP A 1 76 ? 0.423 4.799 8.330 1.00 0.00 76 ASP A N 3
ATOM 4462 C CA . ASP A 1 76 ? -0.396 5.885 8.842 1.00 0.00 76 ASP A CA 3
ATOM 4463 C C . ASP A 1 76 ? -0.581 6.938 7.748 1.00 0.00 76 ASP A C 3
ATOM 4464 O O . ASP A 1 76 ? 0.375 7.605 7.355 1.00 0.00 76 ASP A O 3
ATOM 4473 N N . PRO A 1 77 ? -1.850 7.059 7.275 1.00 0.00 77 PRO A N 3
ATOM 4474 C CA . PRO A 1 77 ? -2.173 8.020 6.234 1.00 0.00 77 PRO A CA 3
ATOM 4475 C C . PRO A 1 77 ? -2.210 9.443 6.794 1.00 0.00 77 PRO A C 3
ATOM 4476 O O . PRO A 1 77 ? -1.861 10.397 6.099 1.00 0.00 77 PRO A O 3
ATOM 4487 N N . GLU A 1 78 ? -2.635 9.542 8.045 1.00 0.00 78 GLU A N 3
ATOM 4488 C CA . GLU A 1 78 ? -2.722 10.833 8.706 1.00 0.00 78 GLU A CA 3
ATOM 4489 C C . GLU A 1 78 ? -3.806 11.692 8.053 1.00 0.00 78 GLU A C 3
ATOM 4490 O O . GLU A 1 78 ? -3.789 12.916 8.172 1.00 0.00 78 GLU A O 3
ATOM 4502 N N . GLY A 1 79 ? -4.725 11.017 7.378 1.00 0.00 79 GLY A N 3
ATOM 4503 C CA . GLY A 1 79 ? -5.815 11.703 6.706 1.00 0.00 79 GLY A CA 3
ATOM 4504 C C . GLY A 1 79 ? -5.772 11.454 5.197 1.00 0.00 79 GLY A C 3
ATOM 4505 O O . GLY A 1 79 ? -6.808 11.461 4.533 1.00 0.00 79 GLY A O 3
ATOM 4509 N N . ARG A 1 80 ? -4.563 11.241 4.699 1.00 0.00 80 ARG A N 3
ATOM 4510 C CA . ARG A 1 80 ? -4.371 10.990 3.280 1.00 0.00 80 ARG A CA 3
ATOM 4511 C C . ARG A 1 80 ? -5.392 9.967 2.779 1.00 0.00 80 ARG A C 3
ATOM 4512 O O . ARG A 1 80 ? -5.355 8.803 3.175 1.00 0.00 80 ARG A O 3
ATOM 4533 N N . ALA A 1 81 ? -6.280 10.437 1.915 1.00 0.00 81 ALA A N 3
ATOM 4534 C CA . ALA A 1 81 ? -7.309 9.578 1.356 1.00 0.00 81 ALA A CA 3
ATOM 4535 C C . ALA A 1 81 ? -6.656 8.526 0.457 1.00 0.00 81 ALA A C 3
ATOM 4536 O O . ALA A 1 81 ? -6.902 7.331 0.614 1.00 0.00 81 ALA A O 3
ATOM 4543 N N . ASP A 1 82 ? -5.836 9.009 -0.465 1.00 0.00 82 ASP A N 3
ATOM 4544 C CA . ASP A 1 82 ? -5.146 8.125 -1.389 1.00 0.00 82 ASP A CA 3
ATOM 4545 C C . ASP A 1 82 ? -4.494 6.984 -0.606 1.00 0.00 82 ASP A C 3
ATOM 4546 O O . ASP A 1 82 ? -4.443 5.850 -1.080 1.00 0.00 82 ASP A O 3
ATOM 4555 N N . VAL A 1 83 ? -4.011 7.323 0.580 1.00 0.00 83 VAL A N 3
ATOM 4556 C CA . VAL A 1 83 ? -3.364 6.341 1.434 1.00 0.00 83 VAL A CA 3
ATOM 4557 C C . VAL A 1 83 ? -4.430 5.571 2.217 1.00 0.00 83 VAL A C 3
ATOM 4558 O O . VAL A 1 83 ? -4.433 4.341 2.223 1.00 0.00 83 VAL A O 3
ATOM 4571 N N . ARG A 1 84 ? -5.309 6.327 2.858 1.00 0.00 84 ARG A N 3
ATOM 4572 C CA . ARG A 1 84 ? -6.377 5.731 3.642 1.00 0.00 84 ARG A CA 3
ATOM 4573 C C . ARG A 1 84 ? -7.119 4.679 2.815 1.00 0.00 84 ARG A C 3
ATOM 4574 O O . ARG A 1 84 ? -7.426 3.597 3.313 1.00 0.00 84 ARG A O 3
ATOM 4595 N N . GLN A 1 85 ? -7.386 5.034 1.567 1.00 0.00 85 GLN A N 3
ATOM 4596 C CA . GLN A 1 85 ? -8.086 4.134 0.666 1.00 0.00 85 GLN A CA 3
ATOM 4597 C C . GLN A 1 85 ? -7.247 2.880 0.411 1.00 0.00 85 GLN A C 3
ATOM 4598 O O . GLN A 1 85 ? -7.675 1.769 0.721 1.00 0.00 85 GLN A O 3
ATOM 4612 N N . ALA A 1 86 ? -6.068 3.100 -0.152 1.00 0.00 86 ALA A N 3
ATOM 4613 C CA . ALA A 1 86 ? -5.166 2.002 -0.452 1.00 0.00 86 ALA A CA 3
ATOM 4614 C C . ALA A 1 86 ? -5.172 1.009 0.712 1.00 0.00 86 ALA A C 3
ATOM 4615 O O . ALA A 1 86 ? -5.558 -0.147 0.545 1.00 0.00 86 ALA A O 3
ATOM 4622 N N . ARG A 1 87 ? -4.740 1.497 1.866 1.00 0.00 87 ARG A N 3
ATOM 4623 C CA . ARG A 1 87 ? -4.691 0.667 3.058 1.00 0.00 87 ARG A CA 3
ATOM 4624 C C . ARG A 1 87 ? -5.903 -0.266 3.105 1.00 0.00 87 ARG A C 3
ATOM 4625 O O . ARG A 1 87 ? -5.753 -1.478 3.253 1.00 0.00 87 ARG A O 3
ATOM 4646 N N . ARG A 1 88 ? -7.077 0.335 2.976 1.00 0.00 88 ARG A N 3
ATOM 4647 C CA . ARG A 1 88 ? -8.314 -0.427 3.003 1.00 0.00 88 ARG A CA 3
ATOM 4648 C C . ARG A 1 88 ? -8.217 -1.629 2.061 1.00 0.00 88 ARG A C 3
ATOM 4649 O O . ARG A 1 88 ? -8.251 -2.775 2.507 1.00 0.00 88 ARG A O 3
ATOM 4670 N N . ASP A 1 89 ? -8.099 -1.327 0.777 1.00 0.00 89 ASP A N 3
ATOM 4671 C CA . ASP A 1 89 ? -7.997 -2.368 -0.231 1.00 0.00 89 ASP A CA 3
ATOM 4672 C C . ASP A 1 89 ? -6.961 -3.402 0.213 1.00 0.00 89 ASP A C 3
ATOM 4673 O O . ASP A 1 89 ? -7.267 -4.589 0.315 1.00 0.00 89 ASP A O 3
ATOM 4682 N N . GLY A 1 90 ? -5.755 -2.914 0.466 1.00 0.00 90 GLY A N 3
ATOM 4683 C CA . GLY A 1 90 ? -4.672 -3.781 0.897 1.00 0.00 90 GLY A CA 3
ATOM 4684 C C . GLY A 1 90 ? -5.113 -4.674 2.058 1.00 0.00 90 GLY A C 3
ATOM 4685 O O . GLY A 1 90 ? -4.906 -5.886 2.026 1.00 0.00 90 GLY A O 3
ATOM 4689 N N . VAL A 1 91 ? -5.713 -4.041 3.055 1.00 0.00 91 VAL A N 3
ATOM 4690 C CA . VAL A 1 91 ? -6.185 -4.763 4.224 1.00 0.00 91 VAL A CA 3
ATOM 4691 C C . VAL A 1 91 ? -7.290 -5.735 3.806 1.00 0.00 91 VAL A C 3
ATOM 4692 O O . VAL A 1 91 ? -7.187 -6.937 4.044 1.00 0.00 91 VAL A O 3
ATOM 4705 N N . ARG A 1 92 ? -8.322 -5.177 3.189 1.00 0.00 92 ARG A N 3
ATOM 4706 C CA . ARG A 1 92 ? -9.445 -5.980 2.735 1.00 0.00 92 ARG A CA 3
ATOM 4707 C C . ARG A 1 92 ? -8.948 -7.182 1.929 1.00 0.00 92 ARG A C 3
ATOM 4708 O O . ARG A 1 92 ? -9.503 -8.275 2.031 1.00 0.00 92 ARG A O 3
ATOM 4729 N N . LYS A 1 93 ? -7.906 -6.939 1.147 1.00 0.00 93 LYS A N 3
ATOM 4730 C CA . LYS A 1 93 ? -7.328 -7.988 0.324 1.00 0.00 93 LYS A CA 3
ATOM 4731 C C . LYS A 1 93 ? -6.932 -9.168 1.214 1.00 0.00 93 LYS A C 3
ATOM 4732 O O . LYS A 1 93 ? -7.612 -10.193 1.231 1.00 0.00 93 LYS A O 3
ATOM 4751 N N . VAL A 1 94 ? -5.834 -8.984 1.933 1.00 0.00 94 VAL A N 3
ATOM 4752 C CA . VAL A 1 94 ? -5.340 -10.020 2.823 1.00 0.00 94 VAL A CA 3
ATOM 4753 C C . VAL A 1 94 ? -6.517 -10.649 3.570 1.00 0.00 94 VAL A C 3
ATOM 4754 O O . VAL A 1 94 ? -6.607 -11.871 3.679 1.00 0.00 94 VAL A O 3
ATOM 4767 N N . GLN A 1 95 ? -7.391 -9.786 4.066 1.00 0.00 95 GLN A N 3
ATOM 4768 C CA . GLN A 1 95 ? -8.560 -10.241 4.800 1.00 0.00 95 GLN A CA 3
ATOM 4769 C C . GLN A 1 95 ? -9.279 -11.345 4.021 1.00 0.00 95 GLN A C 3
ATOM 4770 O O . GLN A 1 95 ? -9.441 -12.457 4.521 1.00 0.00 95 GLN A O 3
ATOM 4784 N N . THR A 1 96 ? -9.690 -10.999 2.810 1.00 0.00 96 THR A N 3
ATOM 4785 C CA . THR A 1 96 ? -10.388 -11.946 1.958 1.00 0.00 96 THR A CA 3
ATOM 4786 C C . THR A 1 96 ? -9.615 -13.264 1.881 1.00 0.00 96 THR A C 3
ATOM 4787 O O . THR A 1 96 ? -10.213 -14.339 1.866 1.00 0.00 96 THR A O 3
ATOM 4798 N N . ILE A 1 97 ? -8.297 -13.139 1.835 1.00 0.00 97 ILE A N 3
ATOM 4799 C CA . ILE A 1 97 ? -7.436 -14.307 1.760 1.00 0.00 97 ILE A CA 3
ATOM 4800 C C . ILE A 1 97 ? -7.602 -15.140 3.032 1.00 0.00 97 ILE A C 3
ATOM 4801 O O . ILE A 1 97 ? -7.751 -16.359 2.965 1.00 0.00 97 ILE A O 3
ATOM 4817 N N . LEU A 1 98 ? -7.571 -14.449 4.162 1.00 0.00 98 LEU A N 3
ATOM 4818 C CA . LEU A 1 98 ? -7.717 -15.110 5.448 1.00 0.00 98 LEU A CA 3
ATOM 4819 C C . LEU A 1 98 ? -8.996 -15.950 5.443 1.00 0.00 98 LEU A C 3
ATOM 4820 O O . LEU A 1 98 ? -8.983 -17.110 5.851 1.00 0.00 98 LEU A O 3
ATOM 4836 N N . GLU A 1 99 ? -10.070 -15.331 4.975 1.00 0.00 99 GLU A N 3
ATOM 4837 C CA . GLU A 1 99 ? -11.355 -16.008 4.911 1.00 0.00 99 GLU A CA 3
ATOM 4838 C C . GLU A 1 99 ? -11.305 -17.146 3.890 1.00 0.00 99 GLU A C 3
ATOM 4839 O O . GLU A 1 99 ? -12.071 -18.104 3.985 1.00 0.00 99 GLU A O 3
ATOM 4851 N N . LYS A 1 100 ? -10.396 -17.003 2.936 1.00 0.00 100 LYS A N 3
ATOM 4852 C CA . LYS A 1 100 ? -10.237 -18.008 1.898 1.00 0.00 100 LYS A CA 3
ATOM 4853 C C . LYS A 1 100 ? -9.507 -19.221 2.477 1.00 0.00 100 LYS A C 3
ATOM 4854 O O . LYS A 1 100 ? -10.033 -20.333 2.460 1.00 0.00 100 LYS A O 3
ATOM 4873 N N . LEU A 1 101 ? -8.306 -18.967 2.975 1.00 0.00 101 LEU A N 3
ATOM 4874 C CA . LEU A 1 101 ? -7.499 -20.025 3.558 1.00 0.00 101 LEU A CA 3
ATOM 4875 C C . LEU A 1 101 ? -8.398 -20.960 4.370 1.00 0.00 101 LEU A C 3
ATOM 4876 O O . LEU A 1 101 ? -8.320 -22.179 4.229 1.00 0.00 101 LEU A O 3
ATOM 4892 N N . GLU A 1 102 ? -9.232 -20.352 5.201 1.00 0.00 102 GLU A N 3
ATOM 4893 C CA . GLU A 1 102 ? -10.146 -21.114 6.034 1.00 0.00 102 GLU A CA 3
ATOM 4894 C C . GLU A 1 102 ? -10.872 -22.170 5.198 1.00 0.00 102 GLU A C 3
ATOM 4895 O O . GLU A 1 102 ? -10.522 -23.349 5.240 1.00 0.00 102 GLU A O 3
ATOM 4907 N N . GLN A 1 103 ? -11.870 -21.709 4.458 1.00 0.00 103 GLN A N 3
ATOM 4908 C CA . GLN A 1 103 ? -12.648 -22.599 3.614 1.00 0.00 103 GLN A CA 3
ATOM 4909 C C . GLN A 1 103 ? -11.726 -23.571 2.875 1.00 0.00 103 GLN A C 3
ATOM 4910 O O . GLN A 1 103 ? -12.061 -24.742 2.703 1.00 0.00 103 GLN A O 3
ATOM 4924 N N . LYS A 1 104 ? -10.582 -23.049 2.456 1.00 0.00 104 LYS A N 3
ATOM 4925 C CA . LYS A 1 104 ? -9.609 -23.856 1.740 1.00 0.00 104 LYS A CA 3
ATOM 4926 C C . LYS A 1 104 ? -9.210 -25.053 2.604 1.00 0.00 104 LYS A C 3
ATOM 4927 O O . LYS A 1 104 ? -9.104 -26.174 2.109 1.00 0.00 104 LYS A O 3
ATOM 4946 N N . ALA A 1 105 ? -8.999 -24.775 3.883 1.00 0.00 105 ALA A N 3
ATOM 4947 C CA . ALA A 1 105 ? -8.613 -25.815 4.821 1.00 0.00 105 ALA A CA 3
ATOM 4948 C C . ALA A 1 105 ? -9.832 -26.682 5.144 1.00 0.00 105 ALA A C 3
ATOM 4949 O O . ALA A 1 105 ? -9.738 -27.908 5.167 1.00 0.00 105 ALA A O 3
ATOM 4956 N N . SER A 1 106 ? -10.949 -26.010 5.385 1.00 0.00 106 SER A N 3
ATOM 4957 C CA . SER A 1 106 ? -12.185 -26.704 5.706 1.00 0.00 106 SER A CA 3
ATOM 4958 C C . SER A 1 106 ? -12.763 -27.351 4.446 1.00 0.00 106 SER A C 3
ATOM 4959 O O . SER A 1 106 ? -13.801 -28.009 4.503 1.00 0.00 106 SER A O 3
ATOM 4967 N N . GLY A 1 107 ? -12.067 -27.142 3.339 1.00 0.00 107 GLY A N 3
ATOM 4968 C CA . GLY A 1 107 ? -12.499 -27.697 2.067 1.00 0.00 107 GLY A CA 3
ATOM 4969 C C . GLY A 1 107 ? -11.400 -28.561 1.444 1.00 0.00 107 GLY A C 3
ATOM 4970 O O . GLY A 1 107 ? -10.215 -28.307 1.651 1.00 0.00 107 GLY A O 3
ATOM 4974 N N . PRO A 1 108 ? -11.845 -29.590 0.675 1.00 0.00 108 PRO A N 3
ATOM 4975 C CA . PRO A 1 108 ? -10.913 -30.492 0.020 1.00 0.00 108 PRO A CA 3
ATOM 4976 C C . PRO A 1 108 ? -10.260 -29.823 -1.191 1.00 0.00 108 PRO A C 3
ATOM 4977 O O . PRO A 1 108 ? -10.866 -28.965 -1.831 1.00 0.00 108 PRO A O 3
ATOM 4988 N N . SER A 1 109 ? -9.034 -30.241 -1.468 1.00 0.00 109 SER A N 3
ATOM 4989 C CA . SER A 1 109 ? -8.293 -29.693 -2.591 1.00 0.00 109 SER A CA 3
ATOM 4990 C C . SER A 1 109 ? -6.973 -30.447 -2.765 1.00 0.00 109 SER A C 3
ATOM 4991 O O . SER A 1 109 ? -6.553 -31.184 -1.874 1.00 0.00 109 SER A O 3
ATOM 4999 N N . SER A 1 110 ? -6.356 -30.238 -3.919 1.00 0.00 110 SER A N 3
ATOM 5000 C CA . SER A 1 110 ? -5.093 -30.889 -4.221 1.00 0.00 110 SER A CA 3
ATOM 5001 C C . SER A 1 110 ? -5.237 -32.405 -4.074 1.00 0.00 110 SER A C 3
ATOM 5002 O O . SER A 1 110 ? -5.207 -32.930 -2.962 1.00 0.00 110 SER A O 3
ATOM 5010 N N . GLY A 1 111 ? -5.392 -33.066 -5.212 1.00 0.00 111 GLY A N 3
ATOM 5011 C CA . GLY A 1 111 ? -5.541 -34.511 -5.224 1.00 0.00 111 GLY A CA 3
ATOM 5012 C C . GLY A 1 111 ? -4.182 -35.201 -5.361 1.00 0.00 111 GLY A C 3
ATOM 5013 O O . GLY A 1 111 ? -4.038 -36.372 -5.011 1.00 0.00 111 GLY A O 3
ATOM 5017 N N . GLY A 1 1 ? -24.701 -50.137 -10.814 1.00 0.00 1 GLY A N 4
ATOM 5018 C CA . GLY A 1 1 ? -25.395 -49.730 -9.604 1.00 0.00 1 GLY A CA 4
ATOM 5019 C C . GLY A 1 1 ? -24.431 -49.072 -8.614 1.00 0.00 1 GLY A C 4
ATOM 5020 O O . GLY A 1 1 ? -23.217 -49.106 -8.808 1.00 0.00 1 GLY A O 4
ATOM 5024 N N . SER A 1 2 ? -25.009 -48.488 -7.574 1.00 0.00 2 SER A N 4
ATOM 5025 C CA . SER A 1 2 ? -24.216 -47.823 -6.554 1.00 0.00 2 SER A CA 4
ATOM 5026 C C . SER A 1 2 ? -23.683 -46.493 -7.090 1.00 0.00 2 SER A C 4
ATOM 5027 O O . SER A 1 2 ? -24.109 -45.426 -6.649 1.00 0.00 2 SER A O 4
ATOM 5035 N N . SER A 1 3 ? -22.759 -46.599 -8.033 1.00 0.00 3 SER A N 4
ATOM 5036 C CA . SER A 1 3 ? -22.163 -45.417 -8.633 1.00 0.00 3 SER A CA 4
ATOM 5037 C C . SER A 1 3 ? -21.311 -44.678 -7.599 1.00 0.00 3 SER A C 4
ATOM 5038 O O . SER A 1 3 ? -21.406 -44.949 -6.403 1.00 0.00 3 SER A O 4
ATOM 5046 N N . GLY A 1 4 ? -20.497 -43.760 -8.099 1.00 0.00 4 GLY A N 4
ATOM 5047 C CA . GLY A 1 4 ? -19.628 -42.980 -7.233 1.00 0.00 4 GLY A CA 4
ATOM 5048 C C . GLY A 1 4 ? -18.450 -42.400 -8.018 1.00 0.00 4 GLY A C 4
ATOM 5049 O O . GLY A 1 4 ? -18.237 -41.188 -8.020 1.00 0.00 4 GLY A O 4
ATOM 5053 N N . SER A 1 5 ? -17.715 -43.292 -8.666 1.00 0.00 5 SER A N 4
ATOM 5054 C CA . SER A 1 5 ? -16.564 -42.884 -9.453 1.00 0.00 5 SER A CA 4
ATOM 5055 C C . SER A 1 5 ? -16.886 -41.605 -10.228 1.00 0.00 5 SER A C 4
ATOM 5056 O O . SER A 1 5 ? -17.954 -41.491 -10.828 1.00 0.00 5 SER A O 4
ATOM 5064 N N . SER A 1 6 ? -15.943 -40.675 -10.190 1.00 0.00 6 SER A N 4
ATOM 5065 C CA . SER A 1 6 ? -16.114 -39.408 -10.882 1.00 0.00 6 SER A CA 4
ATOM 5066 C C . SER A 1 6 ? -14.858 -38.550 -10.719 1.00 0.00 6 SER A C 4
ATOM 5067 O O . SER A 1 6 ? -14.033 -38.810 -9.843 1.00 0.00 6 SER A O 4
ATOM 5075 N N . GLY A 1 7 ? -14.751 -37.545 -11.576 1.00 0.00 7 GLY A N 4
ATOM 5076 C CA . GLY A 1 7 ? -13.610 -36.647 -11.538 1.00 0.00 7 GLY A CA 4
ATOM 5077 C C . GLY A 1 7 ? -13.845 -35.423 -12.424 1.00 0.00 7 GLY A C 4
ATOM 5078 O O . GLY A 1 7 ? -14.656 -34.559 -12.094 1.00 0.00 7 GLY A O 4
ATOM 5082 N N . ALA A 1 8 ? -13.122 -35.387 -13.534 1.00 0.00 8 ALA A N 4
ATOM 5083 C CA . ALA A 1 8 ? -13.242 -34.283 -14.471 1.00 0.00 8 ALA A CA 4
ATOM 5084 C C . ALA A 1 8 ? -12.648 -33.021 -13.844 1.00 0.00 8 ALA A C 4
ATOM 5085 O O . ALA A 1 8 ? -13.381 -32.134 -13.411 1.00 0.00 8 ALA A O 4
ATOM 5092 N N . PRO A 1 9 ? -11.288 -32.979 -13.814 1.00 0.00 9 PRO A N 4
ATOM 5093 C CA . PRO A 1 9 ? -10.587 -31.840 -13.247 1.00 0.00 9 PRO A CA 4
ATOM 5094 C C . PRO A 1 9 ? -10.637 -30.639 -14.193 1.00 0.00 9 PRO A C 4
ATOM 5095 O O . PRO A 1 9 ? -11.267 -30.701 -15.248 1.00 0.00 9 PRO A O 4
ATOM 5106 N N . ALA A 1 10 ? -9.966 -29.573 -13.781 1.00 0.00 10 ALA A N 4
ATOM 5107 C CA . ALA A 1 10 ? -9.927 -28.359 -14.579 1.00 0.00 10 ALA A CA 4
ATOM 5108 C C . ALA A 1 10 ? -8.893 -27.399 -13.987 1.00 0.00 10 ALA A C 4
ATOM 5109 O O . ALA A 1 10 ? -8.398 -27.618 -12.883 1.00 0.00 10 ALA A O 4
ATOM 5116 N N . GLU A 1 11 ? -8.598 -26.356 -14.749 1.00 0.00 11 GLU A N 4
ATOM 5117 C CA . GLU A 1 11 ? -7.632 -25.361 -14.314 1.00 0.00 11 GLU A CA 4
ATOM 5118 C C . GLU A 1 11 ? -7.445 -24.295 -15.395 1.00 0.00 11 GLU A C 4
ATOM 5119 O O . GLU A 1 11 ? -6.601 -24.441 -16.278 1.00 0.00 11 GLU A O 4
ATOM 5131 N N . PRO A 1 12 ? -8.267 -23.217 -15.287 1.00 0.00 12 PRO A N 4
ATOM 5132 C CA . PRO A 1 12 ? -8.201 -22.126 -16.244 1.00 0.00 12 PRO A CA 4
ATOM 5133 C C . PRO A 1 12 ? -6.968 -21.254 -15.997 1.00 0.00 12 PRO A C 4
ATOM 5134 O O . PRO A 1 12 ? -6.225 -21.479 -15.043 1.00 0.00 12 PRO A O 4
ATOM 5145 N N . ALA A 1 13 ? -6.790 -20.276 -16.873 1.00 0.00 13 ALA A N 4
ATOM 5146 C CA . ALA A 1 13 ? -5.660 -19.368 -16.762 1.00 0.00 13 ALA A CA 4
ATOM 5147 C C . ALA A 1 13 ? -5.783 -18.275 -17.825 1.00 0.00 13 ALA A C 4
ATOM 5148 O O . ALA A 1 13 ? -6.582 -18.394 -18.753 1.00 0.00 13 ALA A O 4
ATOM 5155 N N . ALA A 1 14 ? -4.981 -17.235 -17.654 1.00 0.00 14 ALA A N 4
ATOM 5156 C CA . ALA A 1 14 ? -4.989 -16.121 -18.587 1.00 0.00 14 ALA A CA 4
ATOM 5157 C C . ALA A 1 14 ? -3.810 -15.196 -18.281 1.00 0.00 14 ALA A C 4
ATOM 5158 O O . ALA A 1 14 ? -3.345 -15.132 -17.144 1.00 0.00 14 ALA A O 4
ATOM 5165 N N . PRO A 1 15 ? -3.348 -14.484 -19.343 1.00 0.00 15 PRO A N 4
ATOM 5166 C CA . PRO A 1 15 ? -2.232 -13.564 -19.199 1.00 0.00 15 PRO A CA 4
ATOM 5167 C C . PRO A 1 15 ? -2.665 -12.283 -18.485 1.00 0.00 15 PRO A C 4
ATOM 5168 O O . PRO A 1 15 ? -3.676 -11.680 -18.843 1.00 0.00 15 PRO A O 4
ATOM 5179 N N . LYS A 1 16 ? -1.880 -11.905 -17.487 1.00 0.00 16 LYS A N 4
ATOM 5180 C CA . LYS A 1 16 ? -2.170 -10.706 -16.719 1.00 0.00 16 LYS A CA 4
ATOM 5181 C C . LYS A 1 16 ? -1.619 -9.486 -17.460 1.00 0.00 16 LYS A C 4
ATOM 5182 O O . LYS A 1 16 ? -2.294 -8.921 -18.319 1.00 0.00 16 LYS A O 4
ATOM 5201 N N . SER A 1 17 ? -0.400 -9.115 -17.099 1.00 0.00 17 SER A N 4
ATOM 5202 C CA . SER A 1 17 ? 0.249 -7.972 -17.718 1.00 0.00 17 SER A CA 4
ATOM 5203 C C . SER A 1 17 ? 1.757 -8.027 -17.469 1.00 0.00 17 SER A C 4
ATOM 5204 O O . SER A 1 17 ? 2.231 -8.850 -16.687 1.00 0.00 17 SER A O 4
ATOM 5212 N N . GLY A 1 18 ? 2.470 -7.141 -18.149 1.00 0.00 18 GLY A N 4
ATOM 5213 C CA . GLY A 1 18 ? 3.915 -7.079 -18.011 1.00 0.00 18 GLY A CA 4
ATOM 5214 C C . GLY A 1 18 ? 4.362 -5.692 -17.544 1.00 0.00 18 GLY A C 4
ATOM 5215 O O . GLY A 1 18 ? 5.243 -5.083 -18.149 1.00 0.00 18 GLY A O 4
ATOM 5219 N N . GLU A 1 19 ? 3.735 -5.234 -16.471 1.00 0.00 19 GLU A N 4
ATOM 5220 C CA . GLU A 1 19 ? 4.057 -3.930 -15.915 1.00 0.00 19 GLU A CA 4
ATOM 5221 C C . GLU A 1 19 ? 4.098 -2.876 -17.024 1.00 0.00 19 GLU A C 4
ATOM 5222 O O . GLU A 1 19 ? 3.793 -3.172 -18.178 1.00 0.00 19 GLU A O 4
ATOM 5234 N N . ALA A 1 20 ? 4.478 -1.668 -16.634 1.00 0.00 20 ALA A N 4
ATOM 5235 C CA . ALA A 1 20 ? 4.563 -0.569 -17.580 1.00 0.00 20 ALA A CA 4
ATOM 5236 C C . ALA A 1 20 ? 5.091 0.675 -16.864 1.00 0.00 20 ALA A C 4
ATOM 5237 O O . ALA A 1 20 ? 4.947 0.805 -15.649 1.00 0.00 20 ALA A O 4
ATOM 5244 N N . GLU A 1 21 ? 5.693 1.559 -17.646 1.00 0.00 21 GLU A N 4
ATOM 5245 C CA . GLU A 1 21 ? 6.244 2.788 -17.102 1.00 0.00 21 GLU A CA 4
ATOM 5246 C C . GLU A 1 21 ? 5.198 3.505 -16.245 1.00 0.00 21 GLU A C 4
ATOM 5247 O O . GLU A 1 21 ? 4.017 3.523 -16.587 1.00 0.00 21 GLU A O 4
ATOM 5259 N N . THR A 1 22 ? 5.671 4.077 -15.147 1.00 0.00 22 THR A N 4
ATOM 5260 C CA . THR A 1 22 ? 4.791 4.793 -14.239 1.00 0.00 22 THR A CA 4
ATOM 5261 C C . THR A 1 22 ? 5.568 5.877 -13.489 1.00 0.00 22 THR A C 4
ATOM 5262 O O . THR A 1 22 ? 6.678 5.637 -13.017 1.00 0.00 22 THR A O 4
ATOM 5273 N N . PRO A 1 23 ? 4.937 7.079 -13.400 1.00 0.00 23 PRO A N 4
ATOM 5274 C CA . PRO A 1 23 ? 5.556 8.201 -12.715 1.00 0.00 23 PRO A CA 4
ATOM 5275 C C . PRO A 1 23 ? 5.496 8.018 -11.197 1.00 0.00 23 PRO A C 4
ATOM 5276 O O . PRO A 1 23 ? 4.844 7.098 -10.705 1.00 0.00 23 PRO A O 4
ATOM 5287 N N . PRO A 1 24 ? 6.202 8.932 -10.480 1.00 0.00 24 PRO A N 4
ATOM 5288 C CA . PRO A 1 24 ? 6.235 8.880 -9.028 1.00 0.00 24 PRO A CA 4
ATOM 5289 C C . PRO A 1 24 ? 4.918 9.379 -8.432 1.00 0.00 24 PRO A C 4
ATOM 5290 O O . PRO A 1 24 ? 4.461 10.475 -8.755 1.00 0.00 24 PRO A O 4
ATOM 5301 N N . LYS A 1 25 ? 4.344 8.552 -7.571 1.00 0.00 25 LYS A N 4
ATOM 5302 C CA . LYS A 1 25 ? 3.088 8.895 -6.926 1.00 0.00 25 LYS A CA 4
ATOM 5303 C C . LYS A 1 25 ? 3.336 9.153 -5.439 1.00 0.00 25 LYS A C 4
ATOM 5304 O O . LYS A 1 25 ? 4.284 9.848 -5.076 1.00 0.00 25 LYS A O 4
ATOM 5323 N N . HIS A 1 26 ? 2.468 8.579 -4.618 1.00 0.00 26 HIS A N 4
ATOM 5324 C CA . HIS A 1 26 ? 2.582 8.738 -3.178 1.00 0.00 26 HIS A CA 4
ATOM 5325 C C . HIS A 1 26 ? 3.227 7.489 -2.574 1.00 0.00 26 HIS A C 4
ATOM 5326 O O . HIS A 1 26 ? 2.865 6.367 -2.924 1.00 0.00 26 HIS A O 4
ATOM 5340 N N . PRO A 1 27 ? 4.196 7.733 -1.651 1.00 0.00 27 PRO A N 4
ATOM 5341 C CA . PRO A 1 27 ? 4.895 6.641 -0.994 1.00 0.00 27 PRO A CA 4
ATOM 5342 C C . PRO A 1 27 ? 4.008 5.979 0.062 1.00 0.00 27 PRO A C 4
ATOM 5343 O O . PRO A 1 27 ? 4.091 4.771 0.279 1.00 0.00 27 PRO A O 4
ATOM 5354 N N . GLY A 1 28 ? 3.179 6.799 0.691 1.00 0.00 28 GLY A N 4
ATOM 5355 C CA . GLY A 1 28 ? 2.277 6.308 1.719 1.00 0.00 28 GLY A CA 4
ATOM 5356 C C . GLY A 1 28 ? 1.393 5.181 1.180 1.00 0.00 28 GLY A C 4
ATOM 5357 O O . GLY A 1 28 ? 0.996 4.288 1.927 1.00 0.00 28 GLY A O 4
ATOM 5361 N N . VAL A 1 29 ? 1.112 5.259 -0.112 1.00 0.00 29 VAL A N 4
ATOM 5362 C CA . VAL A 1 29 ? 0.283 4.256 -0.759 1.00 0.00 29 VAL A CA 4
ATOM 5363 C C . VAL A 1 29 ? 1.146 3.049 -1.131 1.00 0.00 29 VAL A C 4
ATOM 5364 O O . VAL A 1 29 ? 0.869 1.929 -0.705 1.00 0.00 29 VAL A O 4
ATOM 5377 N N . LEU A 1 30 ? 2.175 3.318 -1.921 1.00 0.00 30 LEU A N 4
ATOM 5378 C CA . LEU A 1 30 ? 3.081 2.268 -2.354 1.00 0.00 30 LEU A CA 4
ATOM 5379 C C . LEU A 1 30 ? 3.413 1.364 -1.166 1.00 0.00 30 LEU A C 4
ATOM 5380 O O . LEU A 1 30 ? 3.584 0.157 -1.328 1.00 0.00 30 LEU A O 4
ATOM 5396 N N . LYS A 1 31 ? 3.494 1.983 0.003 1.00 0.00 31 LYS A N 4
ATOM 5397 C CA . LYS A 1 31 ? 3.803 1.249 1.219 1.00 0.00 31 LYS A CA 4
ATOM 5398 C C . LYS A 1 31 ? 2.874 0.038 1.328 1.00 0.00 31 LYS A C 4
ATOM 5399 O O . LYS A 1 31 ? 3.288 -1.026 1.785 1.00 0.00 31 LYS A O 4
ATOM 5418 N N . VAL A 1 32 ? 1.636 0.241 0.901 1.00 0.00 32 VAL A N 4
ATOM 5419 C CA . VAL A 1 32 ? 0.646 -0.821 0.945 1.00 0.00 32 VAL A CA 4
ATOM 5420 C C . VAL A 1 32 ? 0.859 -1.761 -0.243 1.00 0.00 32 VAL A C 4
ATOM 5421 O O . VAL A 1 32 ? 0.885 -2.980 -0.078 1.00 0.00 32 VAL A O 4
ATOM 5434 N N . GLU A 1 33 ? 1.007 -1.159 -1.414 1.00 0.00 33 GLU A N 4
ATOM 5435 C CA . GLU A 1 33 ? 1.217 -1.927 -2.629 1.00 0.00 33 GLU A CA 4
ATOM 5436 C C . GLU A 1 33 ? 2.439 -2.834 -2.479 1.00 0.00 33 GLU A C 4
ATOM 5437 O O . GLU A 1 33 ? 2.464 -3.941 -3.015 1.00 0.00 33 GLU A O 4
ATOM 5449 N N . ALA A 1 34 ? 3.423 -2.332 -1.748 1.00 0.00 34 ALA A N 4
ATOM 5450 C CA . ALA A 1 34 ? 4.646 -3.083 -1.521 1.00 0.00 34 ALA A CA 4
ATOM 5451 C C . ALA A 1 34 ? 4.314 -4.371 -0.763 1.00 0.00 34 ALA A C 4
ATOM 5452 O O . ALA A 1 34 ? 4.944 -5.404 -0.984 1.00 0.00 34 ALA A O 4
ATOM 5459 N N . ILE A 1 35 ? 3.327 -4.266 0.114 1.00 0.00 35 ILE A N 4
ATOM 5460 C CA . ILE A 1 35 ? 2.904 -5.409 0.905 1.00 0.00 35 ILE A CA 4
ATOM 5461 C C . ILE A 1 35 ? 1.963 -6.281 0.071 1.00 0.00 35 ILE A C 4
ATOM 5462 O O . ILE A 1 35 ? 2.197 -7.479 -0.086 1.00 0.00 35 ILE A O 4
ATOM 5478 N N . LEU A 1 36 ? 0.919 -5.647 -0.442 1.00 0.00 36 LEU A N 4
ATOM 5479 C CA . LEU A 1 36 ? -0.058 -6.350 -1.256 1.00 0.00 36 LEU A CA 4
ATOM 5480 C C . LEU A 1 36 ? 0.666 -7.330 -2.181 1.00 0.00 36 LEU A C 4
ATOM 5481 O O . LEU A 1 36 ? 0.305 -8.504 -2.251 1.00 0.00 36 LEU A O 4
ATOM 5497 N N . GLU A 1 37 ? 1.674 -6.813 -2.867 1.00 0.00 37 GLU A N 4
ATOM 5498 C CA . GLU A 1 37 ? 2.451 -7.628 -3.785 1.00 0.00 37 GLU A CA 4
ATOM 5499 C C . GLU A 1 37 ? 2.835 -8.953 -3.123 1.00 0.00 37 GLU A C 4
ATOM 5500 O O . GLU A 1 37 ? 2.722 -10.013 -3.736 1.00 0.00 37 GLU A O 4
ATOM 5512 N N . LYS A 1 38 ? 3.281 -8.849 -1.879 1.00 0.00 38 LYS A N 4
ATOM 5513 C CA . LYS A 1 38 ? 3.682 -10.026 -1.128 1.00 0.00 38 LYS A CA 4
ATOM 5514 C C . LYS A 1 38 ? 2.447 -10.879 -0.827 1.00 0.00 38 LYS A C 4
ATOM 5515 O O . LYS A 1 38 ? 2.448 -12.085 -1.068 1.00 0.00 38 LYS A O 4
ATOM 5534 N N . VAL A 1 39 ? 1.425 -10.218 -0.304 1.00 0.00 39 VAL A N 4
ATOM 5535 C CA . VAL A 1 39 ? 0.187 -10.900 0.033 1.00 0.00 39 VAL A CA 4
ATOM 5536 C C . VAL A 1 39 ? -0.199 -11.841 -1.111 1.00 0.00 39 VAL A C 4
ATOM 5537 O O . VAL A 1 39 ? -0.435 -13.028 -0.890 1.00 0.00 39 VAL A O 4
ATOM 5550 N N . GLN A 1 40 ? -0.252 -11.275 -2.308 1.00 0.00 40 GLN A N 4
ATOM 5551 C CA . GLN A 1 40 ? -0.605 -12.048 -3.486 1.00 0.00 40 GLN A CA 4
ATOM 5552 C C . GLN A 1 40 ? 0.083 -13.414 -3.450 1.00 0.00 40 GLN A C 4
ATOM 5553 O O . GLN A 1 40 ? -0.572 -14.447 -3.587 1.00 0.00 40 GLN A O 4
ATOM 5567 N N . GLY A 1 41 ? 1.394 -13.376 -3.266 1.00 0.00 41 GLY A N 4
ATOM 5568 C CA . GLY A 1 41 ? 2.178 -14.598 -3.211 1.00 0.00 41 GLY A CA 4
ATOM 5569 C C . GLY A 1 41 ? 1.622 -15.559 -2.158 1.00 0.00 41 GLY A C 4
ATOM 5570 O O . GLY A 1 41 ? 1.592 -16.770 -2.372 1.00 0.00 41 GLY A O 4
ATOM 5574 N N . LEU A 1 42 ? 1.197 -14.983 -1.043 1.00 0.00 42 LEU A N 4
ATOM 5575 C CA . LEU A 1 42 ? 0.644 -15.773 0.044 1.00 0.00 42 LEU A CA 4
ATOM 5576 C C . LEU A 1 42 ? -0.753 -16.260 -0.345 1.00 0.00 42 LEU A C 4
ATOM 5577 O O . LEU A 1 42 ? -1.141 -17.377 -0.007 1.00 0.00 42 LEU A O 4
ATOM 5593 N N . GLU A 1 43 ? -1.470 -15.399 -1.052 1.00 0.00 43 GLU A N 4
ATOM 5594 C CA . GLU A 1 43 ? -2.816 -15.728 -1.491 1.00 0.00 43 GLU A CA 4
ATOM 5595 C C . GLU A 1 43 ? -2.775 -16.845 -2.535 1.00 0.00 43 GLU A C 4
ATOM 5596 O O . GLU A 1 43 ? -3.668 -17.690 -2.581 1.00 0.00 43 GLU A O 4
ATOM 5608 N N . GLN A 1 44 ? -1.730 -16.813 -3.349 1.00 0.00 44 GLN A N 4
ATOM 5609 C CA . GLN A 1 44 ? -1.561 -17.813 -4.390 1.00 0.00 44 GLN A CA 4
ATOM 5610 C C . GLN A 1 44 ? -1.312 -19.189 -3.770 1.00 0.00 44 GLN A C 4
ATOM 5611 O O . GLN A 1 44 ? -1.680 -20.210 -4.348 1.00 0.00 44 GLN A O 4
ATOM 5625 N N . ALA A 1 45 ? -0.688 -19.172 -2.601 1.00 0.00 45 ALA A N 4
ATOM 5626 C CA . ALA A 1 45 ? -0.386 -20.405 -1.895 1.00 0.00 45 ALA A CA 4
ATOM 5627 C C . ALA A 1 45 ? -1.684 -21.014 -1.362 1.00 0.00 45 ALA A C 4
ATOM 5628 O O . ALA A 1 45 ? -1.792 -22.232 -1.224 1.00 0.00 45 ALA A O 4
ATOM 5635 N N . VAL A 1 46 ? -2.637 -20.139 -1.076 1.00 0.00 46 VAL A N 4
ATOM 5636 C CA . VAL A 1 46 ? -3.923 -20.575 -0.560 1.00 0.00 46 VAL A CA 4
ATOM 5637 C C . VAL A 1 46 ? -4.721 -21.238 -1.685 1.00 0.00 46 VAL A C 4
ATOM 5638 O O . VAL A 1 46 ? -5.066 -22.415 -1.596 1.00 0.00 46 VAL A O 4
ATOM 5651 N N . ASP A 1 47 ? -4.989 -20.453 -2.719 1.00 0.00 47 ASP A N 4
ATOM 5652 C CA . ASP A 1 47 ? -5.739 -20.950 -3.860 1.00 0.00 47 ASP A CA 4
ATOM 5653 C C . ASP A 1 47 ? -5.276 -22.370 -4.191 1.00 0.00 47 ASP A C 4
ATOM 5654 O O . ASP A 1 47 ? -6.061 -23.186 -4.672 1.00 0.00 47 ASP A O 4
ATOM 5663 N N . SER A 1 48 ? -4.004 -22.622 -3.919 1.00 0.00 48 SER A N 4
ATOM 5664 C CA . SER A 1 48 ? -3.428 -23.930 -4.181 1.00 0.00 48 SER A CA 4
ATOM 5665 C C . SER A 1 48 ? -2.862 -24.521 -2.889 1.00 0.00 48 SER A C 4
ATOM 5666 O O . SER A 1 48 ? -1.715 -24.964 -2.855 1.00 0.00 48 SER A O 4
ATOM 5674 N N . PHE A 1 49 ? -3.692 -24.509 -1.857 1.00 0.00 49 PHE A N 4
ATOM 5675 C CA . PHE A 1 49 ? -3.289 -25.039 -0.565 1.00 0.00 49 PHE A CA 4
ATOM 5676 C C . PHE A 1 49 ? -4.031 -26.339 -0.249 1.00 0.00 49 PHE A C 4
ATOM 5677 O O . PHE A 1 49 ? -5.045 -26.647 -0.875 1.00 0.00 49 PHE A O 4
ATOM 5694 N N . GLU A 1 50 ? -3.499 -27.066 0.721 1.00 0.00 50 GLU A N 4
ATOM 5695 C CA . GLU A 1 50 ? -4.098 -28.326 1.128 1.00 0.00 50 GLU A CA 4
ATOM 5696 C C . GLU A 1 50 ? -3.874 -28.563 2.623 1.00 0.00 50 GLU A C 4
ATOM 5697 O O . GLU A 1 50 ? -2.766 -28.378 3.125 1.00 0.00 50 GLU A O 4
ATOM 5709 N N . GLY A 1 51 ? -4.943 -28.968 3.292 1.00 0.00 51 GLY A N 4
ATOM 5710 C CA . GLY A 1 51 ? -4.877 -29.232 4.719 1.00 0.00 51 GLY A CA 4
ATOM 5711 C C . GLY A 1 51 ? -6.107 -28.675 5.438 1.00 0.00 51 GLY A C 4
ATOM 5712 O O . GLY A 1 51 ? -7.144 -28.449 4.816 1.00 0.00 51 GLY A O 4
ATOM 5716 N N . LYS A 1 52 ? -5.951 -28.469 6.737 1.00 0.00 52 LYS A N 4
ATOM 5717 C CA . LYS A 1 52 ? -7.037 -27.943 7.547 1.00 0.00 52 LYS A CA 4
ATOM 5718 C C . LYS A 1 52 ? -6.571 -26.664 8.247 1.00 0.00 52 LYS A C 4
ATOM 5719 O O . LYS A 1 52 ? -5.703 -25.956 7.741 1.00 0.00 52 LYS A O 4
ATOM 5738 N N . LYS A 1 53 ? -7.169 -26.409 9.402 1.00 0.00 53 LYS A N 4
ATOM 5739 C CA . LYS A 1 53 ? -6.827 -25.229 10.177 1.00 0.00 53 LYS A CA 4
ATOM 5740 C C . LYS A 1 53 ? -5.886 -25.627 11.316 1.00 0.00 53 LYS A C 4
ATOM 5741 O O . LYS A 1 53 ? -5.692 -24.864 12.261 1.00 0.00 53 LYS A O 4
ATOM 5760 N N . THR A 1 54 ? -5.327 -26.822 11.189 1.00 0.00 54 THR A N 4
ATOM 5761 C CA . THR A 1 54 ? -4.412 -27.331 12.196 1.00 0.00 54 THR A CA 4
ATOM 5762 C C . THR A 1 54 ? -3.020 -27.537 11.596 1.00 0.00 54 THR A C 4
ATOM 5763 O O . THR A 1 54 ? -2.013 -27.248 12.241 1.00 0.00 54 THR A O 4
ATOM 5774 N N . ASP A 1 55 ? -3.007 -28.034 10.368 1.00 0.00 55 ASP A N 4
ATOM 5775 C CA . ASP A 1 55 ? -1.755 -28.283 9.674 1.00 0.00 55 ASP A CA 4
ATOM 5776 C C . ASP A 1 55 ? -0.851 -27.055 9.807 1.00 0.00 55 ASP A C 4
ATOM 5777 O O . ASP A 1 55 ? -1.313 -25.923 9.677 1.00 0.00 55 ASP A O 4
ATOM 5786 N N . LYS A 1 56 ? 0.421 -27.322 10.064 1.00 0.00 56 LYS A N 4
ATOM 5787 C CA . LYS A 1 56 ? 1.393 -26.253 10.216 1.00 0.00 56 LYS A CA 4
ATOM 5788 C C . LYS A 1 56 ? 1.302 -25.311 9.014 1.00 0.00 56 LYS A C 4
ATOM 5789 O O . LYS A 1 56 ? 1.487 -24.103 9.152 1.00 0.00 56 LYS A O 4
ATOM 5808 N N . LYS A 1 57 ? 1.017 -25.900 7.862 1.00 0.00 57 LYS A N 4
ATOM 5809 C CA . LYS A 1 57 ? 0.898 -25.129 6.636 1.00 0.00 57 LYS A CA 4
ATOM 5810 C C . LYS A 1 57 ? -0.057 -23.957 6.867 1.00 0.00 57 LYS A C 4
ATOM 5811 O O . LYS A 1 57 ? 0.329 -22.798 6.722 1.00 0.00 57 LYS A O 4
ATOM 5830 N N . TYR A 1 58 ? -1.287 -24.298 7.222 1.00 0.00 58 TYR A N 4
ATOM 5831 C CA . TYR A 1 58 ? -2.301 -23.289 7.474 1.00 0.00 58 TYR A CA 4
ATOM 5832 C C . TYR A 1 58 ? -1.733 -22.136 8.305 1.00 0.00 58 TYR A C 4
ATOM 5833 O O . TYR A 1 58 ? -1.853 -20.973 7.923 1.00 0.00 58 TYR A O 4
ATOM 5851 N N . LEU A 1 59 ? -1.126 -22.500 9.425 1.00 0.00 59 LEU A N 4
ATOM 5852 C CA . LEU A 1 59 ? -0.539 -21.511 10.313 1.00 0.00 59 LEU A CA 4
ATOM 5853 C C . LEU A 1 59 ? 0.647 -20.843 9.613 1.00 0.00 59 LEU A C 4
ATOM 5854 O O . LEU A 1 59 ? 0.977 -19.695 9.903 1.00 0.00 59 LEU A O 4
ATOM 5870 N N . MET A 1 60 ? 1.254 -21.592 8.704 1.00 0.00 60 MET A N 4
ATOM 5871 C CA . MET A 1 60 ? 2.396 -21.087 7.960 1.00 0.00 60 MET A CA 4
ATOM 5872 C C . MET A 1 60 ? 1.987 -19.931 7.045 1.00 0.00 60 MET A C 4
ATOM 5873 O O . MET A 1 60 ? 2.694 -18.930 6.950 1.00 0.00 60 MET A O 4
ATOM 5887 N N . ILE A 1 61 ? 0.846 -20.109 6.395 1.00 0.00 61 ILE A N 4
ATOM 5888 C CA . ILE A 1 61 ? 0.334 -19.093 5.491 1.00 0.00 61 ILE A CA 4
ATOM 5889 C C . ILE A 1 61 ? -0.290 -17.958 6.306 1.00 0.00 61 ILE A C 4
ATOM 5890 O O . ILE A 1 61 ? 0.125 -16.806 6.190 1.00 0.00 61 ILE A O 4
ATOM 5906 N N . GLU A 1 62 ? -1.276 -18.324 7.112 1.00 0.00 62 GLU A N 4
ATOM 5907 C CA . GLU A 1 62 ? -1.960 -17.351 7.946 1.00 0.00 62 GLU A CA 4
ATOM 5908 C C . GLU A 1 62 ? -0.969 -16.311 8.472 1.00 0.00 62 GLU A C 4
ATOM 5909 O O . GLU A 1 62 ? -1.103 -15.122 8.189 1.00 0.00 62 GLU A O 4
ATOM 5921 N N . GLU A 1 63 ? 0.004 -16.798 9.228 1.00 0.00 63 GLU A N 4
ATOM 5922 C CA . GLU A 1 63 ? 1.018 -15.925 9.796 1.00 0.00 63 GLU A CA 4
ATOM 5923 C C . GLU A 1 63 ? 1.441 -14.868 8.774 1.00 0.00 63 GLU A C 4
ATOM 5924 O O . GLU A 1 63 ? 1.224 -13.675 8.984 1.00 0.00 63 GLU A O 4
ATOM 5936 N N . TYR A 1 64 ? 2.038 -15.343 7.691 1.00 0.00 64 TYR A N 4
ATOM 5937 C CA . TYR A 1 64 ? 2.493 -14.453 6.636 1.00 0.00 64 TYR A CA 4
ATOM 5938 C C . TYR A 1 64 ? 1.403 -13.450 6.257 1.00 0.00 64 TYR A C 4
ATOM 5939 O O . TYR A 1 64 ? 1.667 -12.254 6.141 1.00 0.00 64 TYR A O 4
ATOM 5957 N N . LEU A 1 65 ? 0.200 -13.973 6.073 1.00 0.00 65 LEU A N 4
ATOM 5958 C CA . LEU A 1 65 ? -0.932 -13.138 5.708 1.00 0.00 65 LEU A CA 4
ATOM 5959 C C . LEU A 1 65 ? -1.072 -12.003 6.725 1.00 0.00 65 LEU A C 4
ATOM 5960 O O . LEU A 1 65 ? -0.717 -10.861 6.438 1.00 0.00 65 LEU A O 4
ATOM 5976 N N . THR A 1 66 ? -1.588 -12.358 7.893 1.00 0.00 66 THR A N 4
ATOM 5977 C CA . THR A 1 66 ? -1.779 -11.384 8.954 1.00 0.00 66 THR A CA 4
ATOM 5978 C C . THR A 1 66 ? -0.524 -10.525 9.121 1.00 0.00 66 THR A C 4
ATOM 5979 O O . THR A 1 66 ? -0.615 -9.305 9.246 1.00 0.00 66 THR A O 4
ATOM 5990 N N . LYS A 1 67 ? 0.618 -11.196 9.117 1.00 0.00 67 LYS A N 4
ATOM 5991 C CA . LYS A 1 67 ? 1.890 -10.510 9.266 1.00 0.00 67 LYS A CA 4
ATOM 5992 C C . LYS A 1 67 ? 1.891 -9.251 8.397 1.00 0.00 67 LYS A C 4
ATOM 5993 O O . LYS A 1 67 ? 2.395 -8.207 8.809 1.00 0.00 67 LYS A O 4
ATOM 6012 N N . GLU A 1 68 ? 1.320 -9.390 7.209 1.00 0.00 68 GLU A N 4
ATOM 6013 C CA . GLU A 1 68 ? 1.248 -8.277 6.278 1.00 0.00 68 GLU A CA 4
ATOM 6014 C C . GLU A 1 68 ? 0.259 -7.225 6.784 1.00 0.00 68 GLU A C 4
ATOM 6015 O O . GLU A 1 68 ? 0.509 -6.026 6.667 1.00 0.00 68 GLU A O 4
ATOM 6027 N N . LEU A 1 69 ? -0.844 -7.712 7.334 1.00 0.00 69 LEU A N 4
ATOM 6028 C CA . LEU A 1 69 ? -1.872 -6.828 7.858 1.00 0.00 69 LEU A CA 4
ATOM 6029 C C . LEU A 1 69 ? -1.219 -5.758 8.736 1.00 0.00 69 LEU A C 4
ATOM 6030 O O . LEU A 1 69 ? -1.381 -4.564 8.489 1.00 0.00 69 LEU A O 4
ATOM 6046 N N . LEU A 1 70 ? -0.496 -6.225 9.743 1.00 0.00 70 LEU A N 4
ATOM 6047 C CA . LEU A 1 70 ? 0.181 -5.323 10.660 1.00 0.00 70 LEU A CA 4
ATOM 6048 C C . LEU A 1 70 ? 1.026 -4.330 9.859 1.00 0.00 70 LEU A C 4
ATOM 6049 O O . LEU A 1 70 ? 1.168 -3.173 10.252 1.00 0.00 70 LEU A O 4
ATOM 6065 N N . ALA A 1 71 ? 1.564 -4.818 8.751 1.00 0.00 71 ALA A N 4
ATOM 6066 C CA . ALA A 1 71 ? 2.391 -3.988 7.892 1.00 0.00 71 ALA A CA 4
ATOM 6067 C C . ALA A 1 71 ? 1.500 -3.008 7.126 1.00 0.00 71 ALA A C 4
ATOM 6068 O O . ALA A 1 71 ? 1.950 -1.934 6.728 1.00 0.00 71 ALA A O 4
ATOM 6075 N N . LEU A 1 72 ? 0.251 -3.412 6.943 1.00 0.00 72 LEU A N 4
ATOM 6076 C CA . LEU A 1 72 ? -0.707 -2.583 6.232 1.00 0.00 72 LEU A CA 4
ATOM 6077 C C . LEU A 1 72 ? -1.219 -1.486 7.167 1.00 0.00 72 LEU A C 4
ATOM 6078 O O . LEU A 1 72 ? -1.529 -0.382 6.724 1.00 0.00 72 LEU A O 4
ATOM 6094 N N . ASP A 1 73 ? -1.293 -1.829 8.445 1.00 0.00 73 ASP A N 4
ATOM 6095 C CA . ASP A 1 73 ? -1.763 -0.888 9.447 1.00 0.00 73 ASP A CA 4
ATOM 6096 C C . ASP A 1 73 ? -0.595 -0.012 9.905 1.00 0.00 73 ASP A C 4
ATOM 6097 O O . ASP A 1 73 ? -0.775 1.172 10.186 1.00 0.00 73 ASP A O 4
ATOM 6106 N N . SER A 1 74 ? 0.577 -0.628 9.966 1.00 0.00 74 SER A N 4
ATOM 6107 C CA . SER A 1 74 ? 1.774 0.080 10.385 1.00 0.00 74 SER A CA 4
ATOM 6108 C C . SER A 1 74 ? 1.903 1.394 9.611 1.00 0.00 74 SER A C 4
ATOM 6109 O O . SER A 1 74 ? 2.558 2.328 10.071 1.00 0.00 74 SER A O 4
ATOM 6117 N N . VAL A 1 75 ? 1.267 1.424 8.449 1.00 0.00 75 VAL A N 4
ATOM 6118 C CA . VAL A 1 75 ? 1.302 2.607 7.607 1.00 0.00 75 VAL A CA 4
ATOM 6119 C C . VAL A 1 75 ? 0.469 3.715 8.256 1.00 0.00 75 VAL A C 4
ATOM 6120 O O . VAL A 1 75 ? -0.630 3.463 8.748 1.00 0.00 75 VAL A O 4
ATOM 6133 N N . ASP A 1 76 ? 1.025 4.917 8.237 1.00 0.00 76 ASP A N 4
ATOM 6134 C CA . ASP A 1 76 ? 0.347 6.064 8.817 1.00 0.00 76 ASP A CA 4
ATOM 6135 C C . ASP A 1 76 ? 0.009 7.065 7.711 1.00 0.00 76 ASP A C 4
ATOM 6136 O O . ASP A 1 76 ? 0.881 7.798 7.244 1.00 0.00 76 ASP A O 4
ATOM 6145 N N . PRO A 1 77 ? -1.291 7.065 7.314 1.00 0.00 77 PRO A N 4
ATOM 6146 C CA . PRO A 1 77 ? -1.755 7.965 6.271 1.00 0.00 77 PRO A CA 4
ATOM 6147 C C . PRO A 1 77 ? -1.880 9.396 6.797 1.00 0.00 77 PRO A C 4
ATOM 6148 O O . PRO A 1 77 ? -1.859 10.351 6.021 1.00 0.00 77 PRO A O 4
ATOM 6159 N N . GLU A 1 78 ? -2.007 9.500 8.112 1.00 0.00 78 GLU A N 4
ATOM 6160 C CA . GLU A 1 78 ? -2.135 10.799 8.751 1.00 0.00 78 GLU A CA 4
ATOM 6161 C C . GLU A 1 78 ? -3.505 11.408 8.446 1.00 0.00 78 GLU A C 4
ATOM 6162 O O . GLU A 1 78 ? -4.292 11.660 9.357 1.00 0.00 78 GLU A O 4
ATOM 6174 N N . GLY A 1 79 ? -3.748 11.626 7.162 1.00 0.00 79 GLY A N 4
ATOM 6175 C CA . GLY A 1 79 ? -5.010 12.200 6.727 1.00 0.00 79 GLY A CA 4
ATOM 6176 C C . GLY A 1 79 ? -5.102 12.226 5.200 1.00 0.00 79 GLY A C 4
ATOM 6177 O O . GLY A 1 79 ? -5.649 13.165 4.623 1.00 0.00 79 GLY A O 4
ATOM 6181 N N . ARG A 1 80 ? -4.559 11.183 4.588 1.00 0.00 80 ARG A N 4
ATOM 6182 C CA . ARG A 1 80 ? -4.573 11.074 3.139 1.00 0.00 80 ARG A CA 4
ATOM 6183 C C . ARG A 1 80 ? -5.657 10.092 2.691 1.00 0.00 80 ARG A C 4
ATOM 6184 O O . ARG A 1 80 ? -5.898 9.083 3.353 1.00 0.00 80 ARG A O 4
ATOM 6205 N N . ALA A 1 81 ? -6.282 10.420 1.570 1.00 0.00 81 ALA A N 4
ATOM 6206 C CA . ALA A 1 81 ? -7.335 9.579 1.026 1.00 0.00 81 ALA A CA 4
ATOM 6207 C C . ALA A 1 81 ? -6.708 8.465 0.186 1.00 0.00 81 ALA A C 4
ATOM 6208 O O . ALA A 1 81 ? -6.922 7.284 0.456 1.00 0.00 81 ALA A O 4
ATOM 6215 N N . ASP A 1 82 ? -5.946 8.879 -0.816 1.00 0.00 82 ASP A N 4
ATOM 6216 C CA . ASP A 1 82 ? -5.287 7.931 -1.697 1.00 0.00 82 ASP A CA 4
ATOM 6217 C C . ASP A 1 82 ? -4.648 6.822 -0.859 1.00 0.00 82 ASP A C 4
ATOM 6218 O O . ASP A 1 82 ? -4.578 5.673 -1.293 1.00 0.00 82 ASP A O 4
ATOM 6227 N N . VAL A 1 83 ? -4.196 7.205 0.326 1.00 0.00 83 VAL A N 4
ATOM 6228 C CA . VAL A 1 83 ? -3.565 6.258 1.229 1.00 0.00 83 VAL A CA 4
ATOM 6229 C C . VAL A 1 83 ? -4.644 5.529 2.032 1.00 0.00 83 VAL A C 4
ATOM 6230 O O . VAL A 1 83 ? -4.719 4.301 2.006 1.00 0.00 83 VAL A O 4
ATOM 6243 N N . ARG A 1 84 ? -5.452 6.315 2.727 1.00 0.00 84 ARG A N 4
ATOM 6244 C CA . ARG A 1 84 ? -6.523 5.760 3.537 1.00 0.00 84 ARG A CA 4
ATOM 6245 C C . ARG A 1 84 ? -7.199 4.601 2.800 1.00 0.00 84 ARG A C 4
ATOM 6246 O O . ARG A 1 84 ? -7.508 3.574 3.403 1.00 0.00 84 ARG A O 4
ATOM 6267 N N . GLN A 1 85 ? -7.408 4.805 1.508 1.00 0.00 85 GLN A N 4
ATOM 6268 C CA . GLN A 1 85 ? -8.041 3.790 0.683 1.00 0.00 85 GLN A CA 4
ATOM 6269 C C . GLN A 1 85 ? -7.108 2.589 0.510 1.00 0.00 85 GLN A C 4
ATOM 6270 O O . GLN A 1 85 ? -7.443 1.476 0.911 1.00 0.00 85 GLN A O 4
ATOM 6284 N N . ALA A 1 86 ? -5.957 2.856 -0.089 1.00 0.00 86 ALA A N 4
ATOM 6285 C CA . ALA A 1 86 ? -4.974 1.812 -0.321 1.00 0.00 86 ALA A CA 4
ATOM 6286 C C . ALA A 1 86 ? -4.885 0.918 0.918 1.00 0.00 86 ALA A C 4
ATOM 6287 O O . ALA A 1 86 ? -5.070 -0.294 0.828 1.00 0.00 86 ALA A O 4
ATOM 6294 N N . ARG A 1 87 ? -4.600 1.552 2.046 1.00 0.00 87 ARG A N 4
ATOM 6295 C CA . ARG A 1 87 ? -4.484 0.829 3.301 1.00 0.00 87 ARG A CA 4
ATOM 6296 C C . ARG A 1 87 ? -5.668 -0.124 3.477 1.00 0.00 87 ARG A C 4
ATOM 6297 O O . ARG A 1 87 ? -5.480 -1.324 3.673 1.00 0.00 87 ARG A O 4
ATOM 6318 N N . ARG A 1 88 ? -6.861 0.446 3.400 1.00 0.00 88 ARG A N 4
ATOM 6319 C CA . ARG A 1 88 ? -8.076 -0.338 3.548 1.00 0.00 88 ARG A CA 4
ATOM 6320 C C . ARG A 1 88 ? -8.071 -1.514 2.569 1.00 0.00 88 ARG A C 4
ATOM 6321 O O . ARG A 1 88 ? -8.099 -2.671 2.984 1.00 0.00 88 ARG A O 4
ATOM 6342 N N . ASP A 1 89 ? -8.036 -1.176 1.288 1.00 0.00 89 ASP A N 4
ATOM 6343 C CA . ASP A 1 89 ? -8.027 -2.190 0.247 1.00 0.00 89 ASP A CA 4
ATOM 6344 C C . ASP A 1 89 ? -6.962 -3.239 0.572 1.00 0.00 89 ASP A C 4
ATOM 6345 O O . ASP A 1 89 ? -7.261 -4.430 0.648 1.00 0.00 89 ASP A O 4
ATOM 6354 N N . GLY A 1 90 ? -5.741 -2.759 0.754 1.00 0.00 90 GLY A N 4
ATOM 6355 C CA . GLY A 1 90 ? -4.629 -3.641 1.068 1.00 0.00 90 GLY A CA 4
ATOM 6356 C C . GLY A 1 90 ? -5.009 -4.629 2.173 1.00 0.00 90 GLY A C 4
ATOM 6357 O O . GLY A 1 90 ? -4.624 -5.796 2.127 1.00 0.00 90 GLY A O 4
ATOM 6361 N N . VAL A 1 91 ? -5.760 -4.125 3.141 1.00 0.00 91 VAL A N 4
ATOM 6362 C CA . VAL A 1 91 ? -6.196 -4.948 4.256 1.00 0.00 91 VAL A CA 4
ATOM 6363 C C . VAL A 1 91 ? -7.427 -5.755 3.838 1.00 0.00 91 VAL A C 4
ATOM 6364 O O . VAL A 1 91 ? -7.617 -6.883 4.289 1.00 0.00 91 VAL A O 4
ATOM 6377 N N . ARG A 1 92 ? -8.232 -5.144 2.981 1.00 0.00 92 ARG A N 4
ATOM 6378 C CA . ARG A 1 92 ? -9.440 -5.791 2.497 1.00 0.00 92 ARG A CA 4
ATOM 6379 C C . ARG A 1 92 ? -9.083 -7.012 1.647 1.00 0.00 92 ARG A C 4
ATOM 6380 O O . ARG A 1 92 ? -9.812 -8.003 1.640 1.00 0.00 92 ARG A O 4
ATOM 6401 N N . LYS A 1 93 ? -7.962 -6.901 0.950 1.00 0.00 93 LYS A N 4
ATOM 6402 C CA . LYS A 1 93 ? -7.500 -7.984 0.098 1.00 0.00 93 LYS A CA 4
ATOM 6403 C C . LYS A 1 93 ? -7.113 -9.182 0.968 1.00 0.00 93 LYS A C 4
ATOM 6404 O O . LYS A 1 93 ? -7.577 -10.297 0.737 1.00 0.00 93 LYS A O 4
ATOM 6423 N N . VAL A 1 94 ? -6.267 -8.910 1.950 1.00 0.00 94 VAL A N 4
ATOM 6424 C CA . VAL A 1 94 ? -5.812 -9.951 2.856 1.00 0.00 94 VAL A CA 4
ATOM 6425 C C . VAL A 1 94 ? -7.020 -10.573 3.559 1.00 0.00 94 VAL A C 4
ATOM 6426 O O . VAL A 1 94 ? -7.227 -11.784 3.491 1.00 0.00 94 VAL A O 4
ATOM 6439 N N . GLN A 1 95 ? -7.786 -9.717 4.218 1.00 0.00 95 GLN A N 4
ATOM 6440 C CA . GLN A 1 95 ? -8.969 -10.167 4.933 1.00 0.00 95 GLN A CA 4
ATOM 6441 C C . GLN A 1 95 ? -9.685 -11.260 4.138 1.00 0.00 95 GLN A C 4
ATOM 6442 O O . GLN A 1 95 ? -9.895 -12.363 4.642 1.00 0.00 95 GLN A O 4
ATOM 6456 N N . THR A 1 96 ? -10.042 -10.917 2.909 1.00 0.00 96 THR A N 4
ATOM 6457 C CA . THR A 1 96 ? -10.730 -11.855 2.039 1.00 0.00 96 THR A CA 4
ATOM 6458 C C . THR A 1 96 ? -9.963 -13.177 1.968 1.00 0.00 96 THR A C 4
ATOM 6459 O O . THR A 1 96 ? -10.545 -14.247 2.143 1.00 0.00 96 THR A O 4
ATOM 6470 N N . ILE A 1 97 ? -8.669 -13.060 1.710 1.00 0.00 97 ILE A N 4
ATOM 6471 C CA . ILE A 1 97 ? -7.816 -14.233 1.612 1.00 0.00 97 ILE A CA 4
ATOM 6472 C C . ILE A 1 97 ? -7.902 -15.030 2.916 1.00 0.00 97 ILE A C 4
ATOM 6473 O O . ILE A 1 97 ? -8.006 -16.255 2.892 1.00 0.00 97 ILE A O 4
ATOM 6489 N N . LEU A 1 98 ? -7.854 -14.301 4.022 1.00 0.00 98 LEU A N 4
ATOM 6490 C CA . LEU A 1 98 ? -7.925 -14.925 5.332 1.00 0.00 98 LEU A CA 4
ATOM 6491 C C . LEU A 1 98 ? -9.198 -15.769 5.422 1.00 0.00 98 LEU A C 4
ATOM 6492 O O . LEU A 1 98 ? -9.227 -16.783 6.118 1.00 0.00 98 LEU A O 4
ATOM 6508 N N . GLU A 1 99 ? -10.220 -15.319 4.708 1.00 0.00 99 GLU A N 4
ATOM 6509 C CA . GLU A 1 99 ? -11.493 -16.020 4.699 1.00 0.00 99 GLU A CA 4
ATOM 6510 C C . GLU A 1 99 ? -11.463 -17.162 3.681 1.00 0.00 99 GLU A C 4
ATOM 6511 O O . GLU A 1 99 ? -12.169 -18.156 3.837 1.00 0.00 99 GLU A O 4
ATOM 6523 N N . LYS A 1 100 ? -10.637 -16.980 2.661 1.00 0.00 100 LYS A N 4
ATOM 6524 C CA . LYS A 1 100 ? -10.506 -17.983 1.617 1.00 0.00 100 LYS A CA 4
ATOM 6525 C C . LYS A 1 100 ? -9.716 -19.176 2.159 1.00 0.00 100 LYS A C 4
ATOM 6526 O O . LYS A 1 100 ? -10.096 -20.326 1.942 1.00 0.00 100 LYS A O 4
ATOM 6545 N N . LEU A 1 101 ? -8.633 -18.862 2.853 1.00 0.00 101 LEU A N 4
ATOM 6546 C CA . LEU A 1 101 ? -7.787 -19.894 3.428 1.00 0.00 101 LEU A CA 4
ATOM 6547 C C . LEU A 1 101 ? -8.658 -20.902 4.180 1.00 0.00 101 LEU A C 4
ATOM 6548 O O . LEU A 1 101 ? -8.645 -22.093 3.870 1.00 0.00 101 LEU A O 4
ATOM 6564 N N . GLU A 1 102 ? -9.396 -20.388 5.153 1.00 0.00 102 GLU A N 4
ATOM 6565 C CA . GLU A 1 102 ? -10.272 -21.228 5.951 1.00 0.00 102 GLU A CA 4
ATOM 6566 C C . GLU A 1 102 ? -10.904 -22.315 5.080 1.00 0.00 102 GLU A C 4
ATOM 6567 O O . GLU A 1 102 ? -10.624 -23.500 5.259 1.00 0.00 102 GLU A O 4
ATOM 6579 N N . GLN A 1 103 ? -11.745 -21.874 4.156 1.00 0.00 103 GLN A N 4
ATOM 6580 C CA . GLN A 1 103 ? -12.419 -22.795 3.256 1.00 0.00 103 GLN A CA 4
ATOM 6581 C C . GLN A 1 103 ? -11.427 -23.823 2.708 1.00 0.00 103 GLN A C 4
ATOM 6582 O O . GLN A 1 103 ? -11.726 -25.015 2.660 1.00 0.00 103 GLN A O 4
ATOM 6596 N N . LYS A 1 104 ? -10.266 -23.324 2.309 1.00 0.00 104 LYS A N 4
ATOM 6597 C CA . LYS A 1 104 ? -9.229 -24.184 1.766 1.00 0.00 104 LYS A CA 4
ATOM 6598 C C . LYS A 1 104 ? -8.753 -25.150 2.853 1.00 0.00 104 LYS A C 4
ATOM 6599 O O . LYS A 1 104 ? -8.412 -26.296 2.564 1.00 0.00 104 LYS A O 4
ATOM 6618 N N . ALA A 1 105 ? -8.744 -24.651 4.080 1.00 0.00 105 ALA A N 4
ATOM 6619 C CA . ALA A 1 105 ? -8.315 -25.455 5.212 1.00 0.00 105 ALA A CA 4
ATOM 6620 C C . ALA A 1 105 ? -9.546 -25.985 5.951 1.00 0.00 105 ALA A C 4
ATOM 6621 O O . ALA A 1 105 ? -9.501 -26.204 7.161 1.00 0.00 105 ALA A O 4
ATOM 6628 N N . SER A 1 106 ? -10.615 -26.175 5.193 1.00 0.00 106 SER A N 4
ATOM 6629 C CA . SER A 1 106 ? -11.856 -26.674 5.761 1.00 0.00 106 SER A CA 4
ATOM 6630 C C . SER A 1 106 ? -12.437 -27.771 4.866 1.00 0.00 106 SER A C 4
ATOM 6631 O O . SER A 1 106 ? -13.566 -28.214 5.075 1.00 0.00 106 SER A O 4
ATOM 6639 N N . GLY A 1 107 ? -11.640 -28.177 3.889 1.00 0.00 107 GLY A N 4
ATOM 6640 C CA . GLY A 1 107 ? -12.061 -29.213 2.962 1.00 0.00 107 GLY A CA 4
ATOM 6641 C C . GLY A 1 107 ? -11.913 -28.745 1.512 1.00 0.00 107 GLY A C 4
ATOM 6642 O O . GLY A 1 107 ? -12.310 -27.632 1.172 1.00 0.00 107 GLY A O 4
ATOM 6646 N N . PRO A 1 108 ? -11.325 -29.643 0.676 1.00 0.00 108 PRO A N 4
ATOM 6647 C CA . PRO A 1 108 ? -11.119 -29.333 -0.728 1.00 0.00 108 PRO A CA 4
ATOM 6648 C C . PRO A 1 108 ? -12.434 -29.417 -1.507 1.00 0.00 108 PRO A C 4
ATOM 6649 O O . PRO A 1 108 ? -13.432 -29.920 -0.994 1.00 0.00 108 PRO A O 4
ATOM 6660 N N . SER A 1 109 ? -12.391 -28.916 -2.733 1.00 0.00 109 SER A N 4
ATOM 6661 C CA . SER A 1 109 ? -13.567 -28.928 -3.587 1.00 0.00 109 SER A CA 4
ATOM 6662 C C . SER A 1 109 ? -13.145 -28.994 -5.056 1.00 0.00 109 SER A C 4
ATOM 6663 O O . SER A 1 109 ? -13.518 -29.922 -5.772 1.00 0.00 109 SER A O 4
ATOM 6671 N N . SER A 1 110 ? -12.373 -27.997 -5.463 1.00 0.00 110 SER A N 4
ATOM 6672 C CA . SER A 1 110 ? -11.897 -27.930 -6.834 1.00 0.00 110 SER A CA 4
ATOM 6673 C C . SER A 1 110 ? -11.258 -29.262 -7.231 1.00 0.00 110 SER A C 4
ATOM 6674 O O . SER A 1 110 ? -11.668 -29.884 -8.210 1.00 0.00 110 SER A O 4
ATOM 6682 N N . GLY A 1 111 ? -10.264 -29.662 -6.451 1.00 0.00 111 GLY A N 4
ATOM 6683 C CA . GLY A 1 111 ? -9.564 -30.909 -6.710 1.00 0.00 111 GLY A CA 4
ATOM 6684 C C . GLY A 1 111 ? -8.050 -30.694 -6.727 1.00 0.00 111 GLY A C 4
ATOM 6685 O O . GLY A 1 111 ? -7.283 -31.638 -6.543 1.00 0.00 111 GLY A O 4
ATOM 6689 N N . GLY A 1 1 ? -9.401 -19.393 16.649 1.00 0.00 1 GLY A N 5
ATOM 6690 C CA . GLY A 1 1 ? -10.841 -19.387 16.458 1.00 0.00 1 GLY A CA 5
ATOM 6691 C C . GLY A 1 1 ? -11.315 -18.041 15.905 1.00 0.00 1 GLY A C 5
ATOM 6692 O O . GLY A 1 1 ? -10.719 -17.505 14.971 1.00 0.00 1 GLY A O 5
ATOM 6696 N N . SER A 1 2 ? -12.382 -17.534 16.505 1.00 0.00 2 SER A N 5
ATOM 6697 C CA . SER A 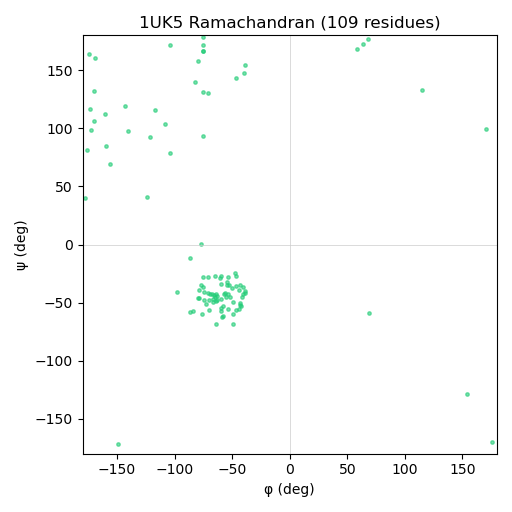1 2 ? -12.942 -16.261 16.084 1.00 0.00 2 SER A CA 5
ATOM 6698 C C . SER A 1 2 ? -13.464 -16.368 14.650 1.00 0.00 2 SER A C 5
ATOM 6699 O O . SER A 1 2 ? -13.113 -17.297 13.925 1.00 0.00 2 SER A O 5
ATOM 6707 N N . SER A 1 3 ? -14.295 -15.403 14.283 1.00 0.00 3 SER A N 5
ATOM 6708 C CA . SER A 1 3 ? -14.869 -15.376 12.949 1.00 0.00 3 SER A CA 5
ATOM 6709 C C . SER A 1 3 ? -14.904 -13.940 12.423 1.00 0.00 3 SER A C 5
ATOM 6710 O O . SER A 1 3 ? -14.248 -13.057 12.973 1.00 0.00 3 SER A O 5
ATOM 6718 N N . GLY A 1 4 ? -15.677 -13.751 11.363 1.00 0.00 4 GLY A N 5
ATOM 6719 C CA . GLY A 1 4 ? -15.806 -12.437 10.756 1.00 0.00 4 GLY A CA 5
ATOM 6720 C C . GLY A 1 4 ? -17.264 -12.140 10.397 1.00 0.00 4 GLY A C 5
ATOM 6721 O O . GLY A 1 4 ? -17.978 -11.498 11.165 1.00 0.00 4 GLY A O 5
ATOM 6725 N N . SER A 1 5 ? -17.661 -12.622 9.228 1.00 0.00 5 SER A N 5
ATOM 6726 C CA . SER A 1 5 ? -19.021 -12.416 8.758 1.00 0.00 5 SER A CA 5
ATOM 6727 C C . SER A 1 5 ? -19.357 -10.923 8.766 1.00 0.00 5 SER A C 5
ATOM 6728 O O . SER A 1 5 ? -19.749 -10.377 9.797 1.00 0.00 5 SER A O 5
ATOM 6736 N N . SER A 1 6 ? -19.192 -10.305 7.606 1.00 0.00 6 SER A N 5
ATOM 6737 C CA . SER A 1 6 ? -19.473 -8.887 7.467 1.00 0.00 6 SER A CA 5
ATOM 6738 C C . SER A 1 6 ? -19.175 -8.432 6.037 1.00 0.00 6 SER A C 5
ATOM 6739 O O . SER A 1 6 ? -18.025 -8.455 5.601 1.00 0.00 6 SER A O 5
ATOM 6747 N N . GLY A 1 7 ? -20.231 -8.028 5.346 1.00 0.00 7 GLY A N 5
ATOM 6748 C CA . GLY A 1 7 ? -20.096 -7.568 3.974 1.00 0.00 7 GLY A CA 5
ATOM 6749 C C . GLY A 1 7 ? -21.154 -6.514 3.643 1.00 0.00 7 GLY A C 5
ATOM 6750 O O . GLY A 1 7 ? -22.145 -6.378 4.359 1.00 0.00 7 GLY A O 5
ATOM 6754 N N . ALA A 1 8 ? -20.908 -5.796 2.557 1.00 0.00 8 ALA A N 5
ATOM 6755 C CA . ALA A 1 8 ? -21.828 -4.758 2.122 1.00 0.00 8 ALA A CA 5
ATOM 6756 C C . ALA A 1 8 ? -22.100 -4.918 0.625 1.00 0.00 8 ALA A C 5
ATOM 6757 O O . ALA A 1 8 ? -21.277 -5.471 -0.103 1.00 0.00 8 ALA A O 5
ATOM 6764 N N . PRO A 1 9 ? -23.287 -4.411 0.199 1.00 0.00 9 PRO A N 5
ATOM 6765 C CA . PRO A 1 9 ? -23.678 -4.492 -1.198 1.00 0.00 9 PRO A CA 5
ATOM 6766 C C . PRO A 1 9 ? -22.903 -3.480 -2.044 1.00 0.00 9 PRO A C 5
ATOM 6767 O O . PRO A 1 9 ? -22.985 -2.275 -1.807 1.00 0.00 9 PRO A O 5
ATOM 6778 N N . ALA A 1 10 ? -22.168 -4.006 -3.013 1.00 0.00 10 ALA A N 5
ATOM 6779 C CA . ALA A 1 10 ? -21.379 -3.163 -3.895 1.00 0.00 10 ALA A CA 5
ATOM 6780 C C . ALA A 1 10 ? -20.725 -4.031 -4.972 1.00 0.00 10 ALA A C 5
ATOM 6781 O O . ALA A 1 10 ? -20.573 -5.239 -4.793 1.00 0.00 10 ALA A O 5
ATOM 6788 N N . GLU A 1 11 ? -20.355 -3.382 -6.066 1.00 0.00 11 GLU A N 5
ATOM 6789 C CA . GLU A 1 11 ? -19.721 -4.080 -7.172 1.00 0.00 11 GLU A CA 5
ATOM 6790 C C . GLU A 1 11 ? -19.099 -3.077 -8.145 1.00 0.00 11 GLU A C 5
ATOM 6791 O O . GLU A 1 11 ? -19.616 -2.868 -9.241 1.00 0.00 11 GLU A O 5
ATOM 6803 N N . PRO A 1 12 ? -17.968 -2.467 -7.699 1.00 0.00 12 PRO A N 5
ATOM 6804 C CA . PRO A 1 12 ? -17.271 -1.491 -8.518 1.00 0.00 12 PRO A CA 5
ATOM 6805 C C . PRO A 1 12 ? -16.497 -2.175 -9.647 1.00 0.00 12 PRO A C 5
ATOM 6806 O O . PRO A 1 12 ? -16.402 -3.401 -9.685 1.00 0.00 12 PRO A O 5
ATOM 6817 N N . ALA A 1 13 ? -15.963 -1.353 -10.538 1.00 0.00 13 ALA A N 5
ATOM 6818 C CA . ALA A 1 13 ? -15.200 -1.864 -11.665 1.00 0.00 13 ALA A CA 5
ATOM 6819 C C . ALA A 1 13 ? -14.633 -0.690 -12.466 1.00 0.00 13 ALA A C 5
ATOM 6820 O O . ALA A 1 13 ? -15.312 0.317 -12.662 1.00 0.00 13 ALA A O 5
ATOM 6827 N N . ALA A 1 14 ? -13.395 -0.859 -12.906 1.00 0.00 14 ALA A N 5
ATOM 6828 C CA . ALA A 1 14 ? -12.730 0.174 -13.681 1.00 0.00 14 ALA A CA 5
ATOM 6829 C C . ALA A 1 14 ? -11.232 -0.132 -13.751 1.00 0.00 14 ALA A C 5
ATOM 6830 O O . ALA A 1 14 ? -10.658 -0.198 -14.837 1.00 0.00 14 ALA A O 5
ATOM 6837 N N . PRO A 1 15 ? -10.627 -0.316 -12.547 1.00 0.00 15 PRO A N 5
ATOM 6838 C CA . PRO A 1 15 ? -9.207 -0.614 -12.461 1.00 0.00 15 PRO A CA 5
ATOM 6839 C C . PRO A 1 15 ? -8.925 -2.063 -12.863 1.00 0.00 15 PRO A C 5
ATOM 6840 O O . PRO A 1 15 ? -9.812 -2.912 -12.800 1.00 0.00 15 PRO A O 5
ATOM 6851 N N . LYS A 1 16 ? -7.686 -2.300 -13.268 1.00 0.00 16 LYS A N 5
ATOM 6852 C CA . LYS A 1 16 ? -7.276 -3.632 -13.680 1.00 0.00 16 LYS A CA 5
ATOM 6853 C C . LYS A 1 16 ? -5.753 -3.743 -13.589 1.00 0.00 16 LYS A C 5
ATOM 6854 O O . LYS A 1 16 ? -5.222 -4.259 -12.607 1.00 0.00 16 LYS A O 5
ATOM 6873 N N . SER A 1 17 ? -5.092 -3.250 -14.627 1.00 0.00 17 SER A N 5
ATOM 6874 C CA . SER A 1 17 ? -3.641 -3.287 -14.676 1.00 0.00 17 SER A CA 5
ATOM 6875 C C . SER A 1 17 ? -3.127 -2.302 -15.728 1.00 0.00 17 SER A C 5
ATOM 6876 O O . SER A 1 17 ? -3.899 -1.801 -16.543 1.00 0.00 17 SER A O 5
ATOM 6884 N N . GLY A 1 18 ? -1.827 -2.054 -15.675 1.00 0.00 18 GLY A N 5
ATOM 6885 C CA . GLY A 1 18 ? -1.201 -1.137 -16.613 1.00 0.00 18 GLY A CA 5
ATOM 6886 C C . GLY A 1 18 ? 0.187 -0.717 -16.126 1.00 0.00 18 GLY A C 5
ATOM 6887 O O . GLY A 1 18 ? 0.415 0.453 -15.821 1.00 0.00 18 GLY A O 5
ATOM 6891 N N . GLU A 1 19 ? 1.080 -1.695 -16.067 1.00 0.00 19 GLU A N 5
ATOM 6892 C CA . GLU A 1 19 ? 2.439 -1.442 -15.622 1.00 0.00 19 GLU A CA 5
ATOM 6893 C C . GLU A 1 19 ? 3.334 -1.103 -16.816 1.00 0.00 19 GLU A C 5
ATOM 6894 O O . GLU A 1 19 ? 3.296 -1.786 -17.838 1.00 0.00 19 GLU A O 5
ATOM 6906 N N . ALA A 1 20 ? 4.118 -0.048 -16.647 1.00 0.00 20 ALA A N 5
ATOM 6907 C CA . ALA A 1 20 ? 5.021 0.390 -17.698 1.00 0.00 20 ALA A CA 5
ATOM 6908 C C . ALA A 1 20 ? 5.798 1.617 -17.218 1.00 0.00 20 ALA A C 5
ATOM 6909 O O . ALA A 1 20 ? 5.456 2.214 -16.198 1.00 0.00 20 ALA A O 5
ATOM 6916 N N . GLU A 1 21 ? 6.831 1.957 -17.976 1.00 0.00 21 GLU A N 5
ATOM 6917 C CA . GLU A 1 21 ? 7.660 3.102 -17.640 1.00 0.00 21 GLU A CA 5
ATOM 6918 C C . GLU A 1 21 ? 6.795 4.245 -17.104 1.00 0.00 21 GLU A C 5
ATOM 6919 O O . GLU A 1 21 ? 5.833 4.656 -17.750 1.00 0.00 21 GLU A O 5
ATOM 6931 N N . THR A 1 22 ? 7.169 4.725 -15.927 1.00 0.00 22 THR A N 5
ATOM 6932 C CA . THR A 1 22 ? 6.440 5.812 -15.297 1.00 0.00 22 THR A CA 5
ATOM 6933 C C . THR A 1 22 ? 7.098 6.196 -13.970 1.00 0.00 22 THR A C 5
ATOM 6934 O O . THR A 1 22 ? 7.713 5.358 -13.312 1.00 0.00 22 THR A O 5
ATOM 6945 N N . PRO A 1 23 ? 6.942 7.498 -13.607 1.00 0.00 23 PRO A N 5
ATOM 6946 C CA . PRO A 1 23 ? 7.513 8.003 -12.370 1.00 0.00 23 PRO A CA 5
ATOM 6947 C C . PRO A 1 23 ? 6.704 7.533 -11.160 1.00 0.00 23 PRO A C 5
ATOM 6948 O O . PRO A 1 23 ? 5.625 6.963 -11.313 1.00 0.00 23 PRO A O 5
ATOM 6959 N N . PRO A 1 24 ? 7.272 7.795 -9.952 1.00 0.00 24 PRO A N 5
ATOM 6960 C CA . PRO A 1 24 ? 6.616 7.404 -8.716 1.00 0.00 24 PRO A CA 5
ATOM 6961 C C . PRO A 1 24 ? 5.439 8.332 -8.403 1.00 0.00 24 PRO A C 5
ATOM 6962 O O . PRO A 1 24 ? 5.255 9.351 -9.066 1.00 0.00 24 PRO A O 5
ATOM 6973 N N . LYS A 1 25 ? 4.675 7.945 -7.393 1.00 0.00 25 LYS A N 5
ATOM 6974 C CA . LYS A 1 25 ? 3.521 8.728 -6.984 1.00 0.00 25 LYS A CA 5
ATOM 6975 C C . LYS A 1 25 ? 3.643 9.069 -5.498 1.00 0.00 25 LYS A C 5
ATOM 6976 O O . LYS A 1 25 ? 4.520 9.835 -5.102 1.00 0.00 25 LYS A O 5
ATOM 6995 N N . HIS A 1 26 ? 2.749 8.483 -4.714 1.00 0.00 26 HIS A N 5
ATOM 6996 C CA . HIS A 1 26 ? 2.745 8.715 -3.280 1.00 0.00 26 HIS A CA 5
ATOM 6997 C C . HIS A 1 26 ? 3.397 7.529 -2.566 1.00 0.00 26 HIS A C 5
ATOM 6998 O O . HIS A 1 26 ? 3.134 6.376 -2.904 1.00 0.00 26 HIS A O 5
ATOM 7012 N N . PRO A 1 27 ? 4.258 7.862 -1.567 1.00 0.00 27 PRO A N 5
ATOM 7013 C CA . PRO A 1 27 ? 4.950 6.838 -0.803 1.00 0.00 27 PRO A CA 5
ATOM 7014 C C . PRO A 1 27 ? 4.003 6.162 0.191 1.00 0.00 27 PRO A C 5
ATOM 7015 O O . PRO A 1 27 ? 4.071 4.950 0.393 1.00 0.00 27 PRO A O 5
ATOM 7026 N N . GLY A 1 28 ? 3.142 6.974 0.785 1.00 0.00 28 GLY A N 5
ATOM 7027 C CA . GLY A 1 28 ? 2.183 6.470 1.753 1.00 0.00 28 GLY A CA 5
ATOM 7028 C C . GLY A 1 28 ? 1.350 5.333 1.158 1.00 0.00 28 GLY A C 5
ATOM 7029 O O . GLY A 1 28 ? 0.868 4.465 1.885 1.00 0.00 28 GLY A O 5
ATOM 7033 N N . VAL A 1 29 ? 1.206 5.373 -0.158 1.00 0.00 29 VAL A N 5
ATOM 7034 C CA . VAL A 1 29 ? 0.440 4.357 -0.859 1.00 0.00 29 VAL A CA 5
ATOM 7035 C C . VAL A 1 29 ? 1.346 3.163 -1.167 1.00 0.00 29 VAL A C 5
ATOM 7036 O O . VAL A 1 29 ? 1.072 2.044 -0.736 1.00 0.00 29 VAL A O 5
ATOM 7049 N N . LEU A 1 30 ? 2.408 3.442 -1.909 1.00 0.00 30 LEU A N 5
ATOM 7050 C CA . LEU A 1 30 ? 3.356 2.405 -2.279 1.00 0.00 30 LEU A CA 5
ATOM 7051 C C . LEU A 1 30 ? 3.629 1.514 -1.066 1.00 0.00 30 LEU A C 5
ATOM 7052 O O . LEU A 1 30 ? 3.856 0.314 -1.212 1.00 0.00 30 LEU A O 5
ATOM 7068 N N . LYS A 1 31 ? 3.599 2.135 0.104 1.00 0.00 31 LYS A N 5
ATOM 7069 C CA . LYS A 1 31 ? 3.840 1.412 1.341 1.00 0.00 31 LYS A CA 5
ATOM 7070 C C . LYS A 1 31 ? 2.941 0.175 1.388 1.00 0.00 31 LYS A C 5
ATOM 7071 O O . LYS A 1 31 ? 3.353 -0.877 1.874 1.00 0.00 31 LYS A O 5
ATOM 7090 N N . VAL A 1 32 ? 1.731 0.343 0.877 1.00 0.00 32 VAL A N 5
ATOM 7091 C CA . VAL A 1 32 ? 0.770 -0.747 0.854 1.00 0.00 32 VAL A CA 5
ATOM 7092 C C . VAL A 1 32 ? 1.010 -1.607 -0.388 1.00 0.00 32 VAL A C 5
ATOM 7093 O O . VAL A 1 32 ? 1.076 -2.832 -0.297 1.00 0.00 32 VAL A O 5
ATOM 7106 N N . GLU A 1 33 ? 1.134 -0.931 -1.521 1.00 0.00 33 GLU A N 5
ATOM 7107 C CA . GLU A 1 33 ? 1.365 -1.618 -2.781 1.00 0.00 33 GLU A CA 5
ATOM 7108 C C . GLU A 1 33 ? 2.566 -2.559 -2.660 1.00 0.00 33 GLU A C 5
ATOM 7109 O O . GLU A 1 33 ? 2.598 -3.614 -3.291 1.00 0.00 33 GLU A O 5
ATOM 7121 N N . ALA A 1 34 ? 3.523 -2.143 -1.844 1.00 0.00 34 ALA A N 5
ATOM 7122 C CA . ALA A 1 34 ? 4.722 -2.935 -1.632 1.00 0.00 34 ALA A CA 5
ATOM 7123 C C . ALA A 1 34 ? 4.351 -4.233 -0.913 1.00 0.00 34 ALA A C 5
ATOM 7124 O O . ALA A 1 34 ? 4.897 -5.293 -1.215 1.00 0.00 34 ALA A O 5
ATOM 7131 N N . ILE A 1 35 ? 3.423 -4.108 0.025 1.00 0.00 35 ILE A N 5
ATOM 7132 C CA . ILE A 1 35 ? 2.972 -5.259 0.789 1.00 0.00 35 ILE A CA 5
ATOM 7133 C C . ILE A 1 35 ? 2.031 -6.102 -0.074 1.00 0.00 35 ILE A C 5
ATOM 7134 O O . ILE A 1 35 ? 2.299 -7.275 -0.327 1.00 0.00 35 ILE A O 5
ATOM 7150 N N . LEU A 1 36 ? 0.947 -5.471 -0.501 1.00 0.00 36 LEU A N 5
ATOM 7151 C CA . LEU A 1 36 ? -0.036 -6.148 -1.330 1.00 0.00 36 LEU A CA 5
ATOM 7152 C C . LEU A 1 36 ? 0.686 -7.033 -2.348 1.00 0.00 36 LEU A C 5
ATOM 7153 O O . LEU A 1 36 ? 0.289 -8.175 -2.575 1.00 0.00 36 LEU A O 5
ATOM 7169 N N . GLU A 1 37 ? 1.734 -6.473 -2.934 1.00 0.00 37 GLU A N 5
ATOM 7170 C CA . GLU A 1 37 ? 2.515 -7.198 -3.922 1.00 0.00 37 GLU A CA 5
ATOM 7171 C C . GLU A 1 37 ? 2.892 -8.582 -3.390 1.00 0.00 37 GLU A C 5
ATOM 7172 O O . GLU A 1 37 ? 2.744 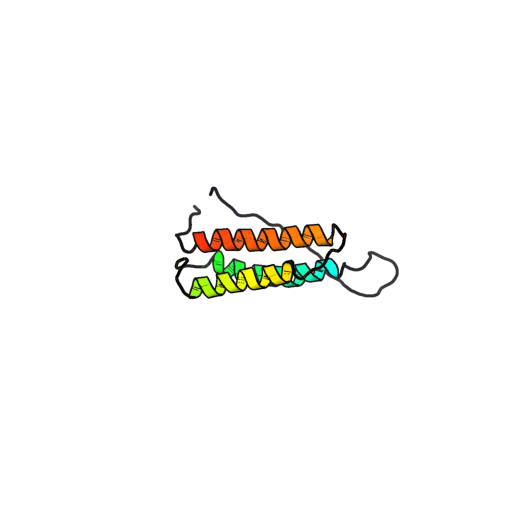-9.581 -4.091 1.00 0.00 37 GLU A O 5
ATOM 7184 N N . LYS A 1 38 ? 3.371 -8.595 -2.155 1.00 0.00 38 LYS A N 5
ATOM 7185 C CA . LYS A 1 38 ? 3.770 -9.840 -1.521 1.00 0.00 38 LYS A CA 5
ATOM 7186 C C . LYS A 1 38 ? 2.525 -10.677 -1.221 1.00 0.00 38 LYS A C 5
ATOM 7187 O O . LYS A 1 38 ? 2.494 -11.874 -1.503 1.00 0.00 38 LYS A O 5
ATOM 7206 N N . VAL A 1 39 ? 1.528 -10.014 -0.654 1.00 0.00 39 VAL A N 5
ATOM 7207 C CA . VAL A 1 39 ? 0.283 -10.682 -0.313 1.00 0.00 39 VAL A CA 5
ATOM 7208 C C . VAL A 1 39 ? -0.099 -11.645 -1.440 1.00 0.00 39 VAL A C 5
ATOM 7209 O O . VAL A 1 39 ? -0.304 -12.834 -1.202 1.00 0.00 39 VAL A O 5
ATOM 7222 N N . GLN A 1 40 ? -0.183 -11.094 -2.642 1.00 0.00 40 GLN A N 5
ATOM 7223 C CA . GLN A 1 40 ? -0.537 -11.889 -3.806 1.00 0.00 40 GLN A CA 5
ATOM 7224 C C . GLN A 1 40 ? 0.125 -13.266 -3.729 1.00 0.00 40 GLN A C 5
ATOM 7225 O O . GLN A 1 40 ? -0.531 -14.287 -3.930 1.00 0.00 40 GLN A O 5
ATOM 7239 N N . GLY A 1 41 ? 1.418 -13.250 -3.439 1.00 0.00 41 GLY A N 5
ATOM 7240 C CA . GLY A 1 41 ? 2.177 -14.485 -3.334 1.00 0.00 41 GLY A CA 5
ATOM 7241 C C . GLY A 1 41 ? 1.582 -15.405 -2.266 1.00 0.00 41 GLY A C 5
ATOM 7242 O O . GLY A 1 41 ? 1.403 -16.599 -2.500 1.00 0.00 41 GLY A O 5
ATOM 7246 N N . LEU A 1 42 ? 1.292 -14.814 -1.116 1.00 0.00 42 LEU A N 5
ATOM 7247 C CA . LEU A 1 42 ? 0.721 -15.565 -0.012 1.00 0.00 42 LEU A CA 5
ATOM 7248 C C . LEU A 1 42 ? -0.672 -16.062 -0.404 1.00 0.00 42 LEU A C 5
ATOM 7249 O O . LEU A 1 42 ? -1.157 -17.054 0.138 1.00 0.00 42 LEU A O 5
ATOM 7265 N N . GLU A 1 43 ? -1.276 -15.351 -1.345 1.00 0.00 43 GLU A N 5
ATOM 7266 C CA . GLU A 1 43 ? -2.603 -15.707 -1.817 1.00 0.00 43 GLU A CA 5
ATOM 7267 C C . GLU A 1 43 ? -2.544 -16.989 -2.650 1.00 0.00 43 GLU A C 5
ATOM 7268 O O . GLU A 1 43 ? -3.271 -17.943 -2.381 1.00 0.00 43 GLU A O 5
ATOM 7280 N N . GLN A 1 44 ? -1.670 -16.970 -3.646 1.00 0.00 44 GLN A N 5
ATOM 7281 C CA . GLN A 1 44 ? -1.505 -18.118 -4.520 1.00 0.00 44 GLN A CA 5
ATOM 7282 C C . GLN A 1 44 ? -1.484 -19.410 -3.701 1.00 0.00 44 GLN A C 5
ATOM 7283 O O . GLN A 1 44 ? -2.082 -20.410 -4.095 1.00 0.00 44 GLN A O 5
ATOM 7297 N N . ALA A 1 45 ? -0.788 -19.348 -2.575 1.00 0.00 45 ALA A N 5
ATOM 7298 C CA . ALA A 1 45 ? -0.680 -20.500 -1.697 1.00 0.00 45 ALA A CA 5
ATOM 7299 C C . ALA A 1 45 ? -2.076 -20.901 -1.215 1.00 0.00 45 ALA A C 5
ATOM 7300 O O . ALA A 1 45 ? -2.400 -22.086 -1.158 1.00 0.00 45 ALA A O 5
ATOM 7307 N N . VAL A 1 46 ? -2.865 -19.891 -0.881 1.00 0.00 46 VAL A N 5
ATOM 7308 C CA . VAL A 1 46 ? -4.219 -20.123 -0.407 1.00 0.00 46 VAL A CA 5
ATOM 7309 C C . VAL A 1 46 ? -5.060 -20.708 -1.543 1.00 0.00 46 VAL A C 5
ATOM 7310 O O . VAL A 1 46 ? -5.724 -21.729 -1.367 1.00 0.00 46 VAL A O 5
ATOM 7323 N N . ASP A 1 47 ? -5.004 -20.037 -2.684 1.00 0.00 47 ASP A N 5
ATOM 7324 C CA . ASP A 1 47 ? -5.752 -20.478 -3.849 1.00 0.00 47 ASP A CA 5
ATOM 7325 C C . ASP A 1 47 ? -5.283 -21.878 -4.251 1.00 0.00 47 ASP A C 5
ATOM 7326 O O . ASP A 1 47 ? -5.952 -22.562 -5.024 1.00 0.00 47 ASP A O 5
ATOM 7335 N N . SER A 1 48 ? -4.137 -22.262 -3.708 1.00 0.00 48 SER A N 5
ATOM 7336 C CA . SER A 1 48 ? -3.572 -23.568 -4.000 1.00 0.00 48 SER A CA 5
ATOM 7337 C C . SER A 1 48 ? -3.120 -24.245 -2.704 1.00 0.00 48 SER A C 5
ATOM 7338 O O . SER A 1 48 ? -2.047 -24.843 -2.654 1.00 0.00 48 SER A O 5
ATOM 7346 N N . PHE A 1 49 ? -3.962 -24.127 -1.688 1.00 0.00 49 PHE A N 5
ATOM 7347 C CA . PHE A 1 49 ? -3.663 -24.720 -0.396 1.00 0.00 49 PHE A CA 5
ATOM 7348 C C . PHE A 1 49 ? -4.468 -26.003 -0.182 1.00 0.00 49 PHE A C 5
ATOM 7349 O O . PHE A 1 49 ? -5.411 -26.280 -0.922 1.00 0.00 49 PHE A O 5
ATOM 7366 N N . GLU A 1 50 ? -4.066 -26.753 0.834 1.00 0.00 50 GLU A N 5
ATOM 7367 C CA . GLU A 1 50 ? -4.738 -28.001 1.155 1.00 0.00 50 GLU A CA 5
ATOM 7368 C C . GLU A 1 50 ? -4.329 -28.481 2.549 1.00 0.00 50 GLU A C 5
ATOM 7369 O O . GLU A 1 50 ? -3.141 -28.581 2.851 1.00 0.00 50 GLU A O 5
ATOM 7381 N N . GLY A 1 51 ? -5.337 -28.765 3.361 1.00 0.00 51 GLY A N 5
ATOM 7382 C CA . GLY A 1 51 ? -5.097 -29.232 4.716 1.00 0.00 51 GLY A CA 5
ATOM 7383 C C . GLY A 1 51 ? -6.264 -28.867 5.636 1.00 0.00 51 GLY A C 5
ATOM 7384 O O . GLY A 1 51 ? -7.425 -29.037 5.268 1.00 0.00 51 GLY A O 5
ATOM 7388 N N . LYS A 1 52 ? -5.914 -28.373 6.815 1.00 0.00 52 LYS A N 5
ATOM 7389 C CA . LYS A 1 52 ? -6.918 -27.983 7.790 1.00 0.00 52 LYS A CA 5
ATOM 7390 C C . LYS A 1 52 ? -6.443 -26.732 8.532 1.00 0.00 52 LYS A C 5
ATOM 7391 O O . LYS A 1 52 ? -5.390 -26.181 8.217 1.00 0.00 52 LYS A O 5
ATOM 7410 N N . LYS A 1 53 ? -7.244 -26.320 9.505 1.00 0.00 53 LYS A N 5
ATOM 7411 C CA . LYS A 1 53 ? -6.918 -25.145 10.294 1.00 0.00 53 LYS A CA 5
ATOM 7412 C C . LYS A 1 53 ? -5.849 -25.510 11.327 1.00 0.00 53 LYS A C 5
ATOM 7413 O O . LYS A 1 53 ? -5.269 -24.630 11.962 1.00 0.00 53 LYS A O 5
ATOM 7432 N N . THR A 1 54 ? -5.621 -26.808 11.462 1.00 0.00 54 THR A N 5
ATOM 7433 C CA . THR A 1 54 ? -4.633 -27.299 12.407 1.00 0.00 54 THR A CA 5
ATOM 7434 C C . THR A 1 54 ? -3.276 -27.466 11.720 1.00 0.00 54 THR A C 5
ATOM 7435 O O . THR A 1 54 ? -2.242 -27.118 12.288 1.00 0.00 54 THR A O 5
ATOM 7446 N N . ASP A 1 55 ? -3.323 -27.998 10.508 1.00 0.00 55 ASP A N 5
ATOM 7447 C CA . ASP A 1 55 ? -2.111 -28.215 9.737 1.00 0.00 55 ASP A CA 5
ATOM 7448 C C . ASP A 1 55 ? -1.190 -27.003 9.892 1.00 0.00 55 ASP A C 5
ATOM 7449 O O . ASP A 1 55 ? -1.646 -25.862 9.841 1.00 0.00 55 ASP A O 5
ATOM 7458 N N . LYS A 1 56 ? 0.090 -27.292 10.078 1.00 0.00 56 LYS A N 5
ATOM 7459 C CA . LYS A 1 56 ? 1.079 -26.240 10.241 1.00 0.00 56 LYS A CA 5
ATOM 7460 C C . LYS A 1 56 ? 0.993 -25.277 9.055 1.00 0.00 56 LYS A C 5
ATOM 7461 O O . LYS A 1 56 ? 0.938 -24.063 9.240 1.00 0.00 56 LYS A O 5
ATOM 7480 N N . LYS A 1 57 ? 0.984 -25.856 7.863 1.00 0.00 57 LYS A N 5
ATOM 7481 C CA . LYS A 1 57 ? 0.906 -25.065 6.647 1.00 0.00 57 LYS A CA 5
ATOM 7482 C C . LYS A 1 57 ? -0.080 -23.913 6.856 1.00 0.00 57 LYS A C 5
ATOM 7483 O O . LYS A 1 57 ? 0.300 -22.745 6.780 1.00 0.00 57 LYS A O 5
ATOM 7502 N N . TYR A 1 58 ? -1.325 -24.282 7.116 1.00 0.00 58 TYR A N 5
ATOM 7503 C CA . TYR A 1 58 ? -2.368 -23.295 7.336 1.00 0.00 58 TYR A CA 5
ATOM 7504 C C . TYR A 1 58 ? -1.863 -22.151 8.219 1.00 0.00 58 TYR A C 5
ATOM 7505 O O . TYR A 1 58 ? -2.023 -20.981 7.877 1.00 0.00 58 TYR A O 5
ATOM 7523 N N . LEU A 1 59 ? -1.263 -22.531 9.338 1.00 0.00 59 LEU A N 5
ATOM 7524 C CA . LEU A 1 59 ? -0.733 -21.552 10.272 1.00 0.00 59 LEU A CA 5
ATOM 7525 C C . LEU A 1 59 ? 0.280 -20.661 9.550 1.00 0.00 59 LEU A C 5
ATOM 7526 O O . LEU A 1 59 ? 0.144 -19.439 9.545 1.00 0.00 59 LEU A O 5
ATOM 7542 N N . MET A 1 60 ? 1.273 -21.308 8.958 1.00 0.00 60 MET A N 5
ATOM 7543 C CA . MET A 1 60 ? 2.309 -20.590 8.235 1.00 0.00 60 MET A CA 5
ATOM 7544 C C . MET A 1 60 ? 1.706 -19.477 7.375 1.00 0.00 60 MET A C 5
ATOM 7545 O O . MET A 1 60 ? 2.168 -18.338 7.413 1.00 0.00 60 MET A O 5
ATOM 7559 N N . ILE A 1 61 ? 0.682 -19.847 6.619 1.00 0.00 61 ILE A N 5
ATOM 7560 C CA . ILE A 1 61 ? 0.011 -18.895 5.750 1.00 0.00 61 ILE A CA 5
ATOM 7561 C C . ILE A 1 61 ? -0.751 -17.881 6.605 1.00 0.00 61 ILE A C 5
ATOM 7562 O O . ILE A 1 61 ? -0.720 -16.682 6.330 1.00 0.00 61 ILE A O 5
ATOM 7578 N N . GLU A 1 62 ? -1.419 -18.399 7.626 1.00 0.00 62 GLU A N 5
ATOM 7579 C CA . GLU A 1 62 ? -2.188 -17.553 8.523 1.00 0.00 62 GLU A CA 5
ATOM 7580 C C . GLU A 1 62 ? -1.304 -16.445 9.097 1.00 0.00 62 GLU A C 5
ATOM 7581 O O . GLU A 1 62 ? -1.640 -15.266 9.003 1.00 0.00 62 GLU A O 5
ATOM 7593 N N . GLU A 1 63 ? -0.189 -16.863 9.679 1.00 0.00 63 GLU A N 5
ATOM 7594 C CA . GLU A 1 63 ? 0.746 -15.920 10.268 1.00 0.00 63 GLU A CA 5
ATOM 7595 C C . GLU A 1 63 ? 1.335 -15.011 9.188 1.00 0.00 63 GLU A C 5
ATOM 7596 O O . GLU A 1 63 ? 1.448 -13.802 9.383 1.00 0.00 63 GLU A O 5
ATOM 7608 N N . TYR A 1 64 ? 1.695 -15.628 8.072 1.00 0.00 64 TYR A N 5
ATOM 7609 C CA . TYR A 1 64 ? 2.269 -14.889 6.960 1.00 0.00 64 TYR A CA 5
ATOM 7610 C C . TYR A 1 64 ? 1.314 -13.797 6.475 1.00 0.00 64 TYR A C 5
ATOM 7611 O O . TYR A 1 64 ? 1.716 -12.648 6.300 1.00 0.00 64 TYR A O 5
ATOM 7629 N N . LEU A 1 65 ? 0.066 -14.195 6.272 1.00 0.00 65 LEU A N 5
ATOM 7630 C CA . LEU A 1 65 ? -0.950 -13.264 5.811 1.00 0.00 65 LEU A CA 5
ATOM 7631 C C . LEU A 1 65 ? -0.992 -12.056 6.749 1.00 0.00 65 LEU A C 5
ATOM 7632 O O . LEU A 1 65 ? -0.570 -10.962 6.378 1.00 0.00 65 LEU A O 5
ATOM 7648 N N . THR A 1 66 ? -1.506 -12.295 7.947 1.00 0.00 66 THR A N 5
ATOM 7649 C CA . THR A 1 66 ? -1.609 -11.240 8.941 1.00 0.00 66 THR A CA 5
ATOM 7650 C C . THR A 1 66 ? -0.322 -10.414 8.978 1.00 0.00 66 THR A C 5
ATOM 7651 O O . THR A 1 66 ? -0.368 -9.188 9.053 1.00 0.00 66 THR A O 5
ATOM 7662 N N . LYS A 1 67 ? 0.798 -11.121 8.924 1.00 0.00 67 LYS A N 5
ATOM 7663 C CA . LYS A 1 67 ? 2.096 -10.469 8.951 1.00 0.00 67 LYS A CA 5
ATOM 7664 C C . LYS A 1 67 ? 2.035 -9.185 8.121 1.00 0.00 67 LYS A C 5
ATOM 7665 O O . LYS A 1 67 ? 2.514 -8.138 8.553 1.00 0.00 67 LYS A O 5
ATOM 7684 N N . GLU A 1 68 ? 1.440 -9.308 6.943 1.00 0.00 68 GLU A N 5
ATOM 7685 C CA . GLU A 1 68 ? 1.309 -8.170 6.048 1.00 0.00 68 GLU A CA 5
ATOM 7686 C C . GLU A 1 68 ? 0.343 -7.140 6.637 1.00 0.00 68 GLU A C 5
ATOM 7687 O O . GLU A 1 68 ? 0.640 -5.947 6.659 1.00 0.00 68 GLU A O 5
ATOM 7699 N N . LEU A 1 69 ? -0.794 -7.640 7.099 1.00 0.00 69 LEU A N 5
ATOM 7700 C CA . LEU A 1 69 ? -1.806 -6.778 7.686 1.00 0.00 69 LEU A CA 5
ATOM 7701 C C . LEU A 1 69 ? -1.128 -5.738 8.580 1.00 0.00 69 LEU A C 5
ATOM 7702 O O . LEU A 1 69 ? -1.338 -4.538 8.412 1.00 0.00 69 LEU A O 5
ATOM 7718 N N . LEU A 1 70 ? -0.328 -6.237 9.511 1.00 0.00 70 LEU A N 5
ATOM 7719 C CA . LEU A 1 70 ? 0.383 -5.366 10.432 1.00 0.00 70 LEU A CA 5
ATOM 7720 C C . LEU A 1 70 ? 1.165 -4.319 9.636 1.00 0.00 70 LEU A C 5
ATOM 7721 O O . LEU A 1 70 ? 1.168 -3.140 9.989 1.00 0.00 70 LEU A O 5
ATOM 7737 N N . ALA A 1 71 ? 1.811 -4.788 8.578 1.00 0.00 71 ALA A N 5
ATOM 7738 C CA . ALA A 1 71 ? 2.595 -3.907 7.730 1.00 0.00 71 ALA A CA 5
ATOM 7739 C C . ALA A 1 71 ? 1.662 -2.922 7.023 1.00 0.00 71 ALA A C 5
ATOM 7740 O O . ALA A 1 71 ? 2.090 -1.848 6.604 1.00 0.00 71 ALA A O 5
ATOM 7747 N N . LEU A 1 72 ? 0.404 -3.324 6.912 1.00 0.00 72 LEU A N 5
ATOM 7748 C CA . LEU A 1 72 ? -0.593 -2.491 6.262 1.00 0.00 72 LEU A CA 5
ATOM 7749 C C . LEU A 1 72 ? -1.167 -1.503 7.280 1.00 0.00 72 LEU A C 5
ATOM 7750 O O . LEU A 1 72 ? -1.208 -0.300 7.028 1.00 0.00 72 LEU A O 5
ATOM 7766 N N . ASP A 1 73 ? -1.596 -2.048 8.409 1.00 0.00 73 ASP A N 5
ATOM 7767 C CA . ASP A 1 73 ? -2.166 -1.230 9.466 1.00 0.00 73 ASP A CA 5
ATOM 7768 C C . ASP A 1 73 ? -1.091 -0.287 10.010 1.00 0.00 73 ASP A C 5
ATOM 7769 O O . ASP A 1 73 ? -1.407 0.745 10.600 1.00 0.00 73 ASP A O 5
ATOM 7778 N N . SER A 1 74 ? 0.157 -0.675 9.793 1.00 0.00 74 SER A N 5
ATOM 7779 C CA . SER A 1 74 ? 1.280 0.123 10.254 1.00 0.00 74 SER A CA 5
ATOM 7780 C C . SER A 1 74 ? 1.388 1.404 9.423 1.00 0.00 74 SER A C 5
ATOM 7781 O O . SER A 1 74 ? 2.211 2.270 9.715 1.00 0.00 74 SER A O 5
ATOM 7789 N N . VAL A 1 75 ? 0.545 1.484 8.405 1.00 0.00 75 VAL A N 5
ATOM 7790 C CA . VAL A 1 75 ? 0.535 2.644 7.530 1.00 0.00 75 VAL A CA 5
ATOM 7791 C C . VAL A 1 75 ? -0.328 3.742 8.156 1.00 0.00 75 VAL A C 5
ATOM 7792 O O . VAL A 1 75 ? -1.458 3.488 8.569 1.00 0.00 75 VAL A O 5
ATOM 7805 N N . ASP A 1 76 ? 0.239 4.938 8.206 1.00 0.00 76 ASP A N 5
ATOM 7806 C CA . ASP A 1 76 ? -0.464 6.076 8.775 1.00 0.00 76 ASP A CA 5
ATOM 7807 C C . ASP A 1 76 ? -0.810 7.065 7.660 1.00 0.00 76 ASP A C 5
ATOM 7808 O O . ASP A 1 76 ? 0.037 7.853 7.240 1.00 0.00 76 ASP A O 5
ATOM 7817 N N . PRO A 1 77 ? -2.087 6.991 7.200 1.00 0.00 77 PRO A N 5
ATOM 7818 C CA . PRO A 1 77 ? -2.555 7.871 6.143 1.00 0.00 77 PRO A CA 5
ATOM 7819 C C . PRO A 1 77 ? -2.791 9.287 6.672 1.00 0.00 77 PRO A C 5
ATOM 7820 O O . PRO A 1 77 ? -2.677 10.259 5.926 1.00 0.00 77 PRO A O 5
ATOM 7831 N N . GLU A 1 78 ? -3.115 9.358 7.954 1.00 0.00 78 GLU A N 5
ATOM 7832 C CA . GLU A 1 78 ? -3.368 10.639 8.592 1.00 0.00 78 GLU A CA 5
ATOM 7833 C C . GLU A 1 78 ? -4.664 11.252 8.056 1.00 0.00 78 GLU A C 5
ATOM 7834 O O . GLU A 1 78 ? -5.593 11.513 8.819 1.00 0.00 78 GLU A O 5
ATOM 7846 N N . GLY A 1 79 ? -4.685 11.463 6.748 1.00 0.00 79 GLY A N 5
ATOM 7847 C CA . GLY A 1 79 ? -5.851 12.040 6.102 1.00 0.00 79 GLY A CA 5
ATOM 7848 C C . GLY A 1 79 ? -5.667 12.093 4.584 1.00 0.00 79 GLY A C 5
ATOM 7849 O O . GLY A 1 79 ? -5.986 13.098 3.951 1.00 0.00 79 GLY A O 5
ATOM 7853 N N . ARG A 1 80 ? -5.152 10.998 4.044 1.00 0.00 80 ARG A N 5
ATOM 7854 C CA . ARG A 1 80 ? -4.921 10.907 2.612 1.00 0.00 80 ARG A CA 5
ATOM 7855 C C . ARG A 1 80 ? -5.764 9.782 2.009 1.00 0.00 80 ARG A C 5
ATOM 7856 O O . ARG A 1 80 ? -5.378 8.615 2.063 1.00 0.00 80 ARG A O 5
ATOM 7877 N N . ALA A 1 81 ? -6.900 10.171 1.449 1.00 0.00 81 ALA A N 5
ATOM 7878 C CA . ALA A 1 81 ? -7.801 9.210 0.836 1.00 0.00 81 ALA A CA 5
ATOM 7879 C C . ALA A 1 81 ? -6.983 8.166 0.073 1.00 0.00 81 ALA A C 5
ATOM 7880 O O . ALA A 1 81 ? -7.090 6.970 0.341 1.00 0.00 81 ALA A O 5
ATOM 7887 N N . ASP A 1 82 ? -6.183 8.656 -0.864 1.00 0.00 82 ASP A N 5
ATOM 7888 C CA . ASP A 1 82 ? -5.348 7.780 -1.667 1.00 0.00 82 ASP A CA 5
ATOM 7889 C C . ASP A 1 82 ? -4.778 6.671 -0.781 1.00 0.00 82 ASP A C 5
ATOM 7890 O O . ASP A 1 82 ? -4.858 5.493 -1.125 1.00 0.00 82 ASP A O 5
ATOM 7899 N N . VAL A 1 83 ? -4.215 7.087 0.344 1.00 0.00 83 VAL A N 5
ATOM 7900 C CA . VAL A 1 83 ? -3.632 6.143 1.283 1.00 0.00 83 VAL A CA 5
ATOM 7901 C C . VAL A 1 83 ? -4.750 5.447 2.060 1.00 0.00 83 VAL A C 5
ATOM 7902 O O . VAL A 1 83 ? -4.907 4.230 1.973 1.00 0.00 83 VAL A O 5
ATOM 7915 N N . ARG A 1 84 ? -5.499 6.248 2.803 1.00 0.00 84 ARG A N 5
ATOM 7916 C CA . ARG A 1 84 ? -6.599 5.724 3.595 1.00 0.00 84 ARG A CA 5
ATOM 7917 C C . ARG A 1 84 ? -7.299 4.589 2.845 1.00 0.00 84 ARG A C 5
ATOM 7918 O O . ARG A 1 84 ? -7.649 3.571 3.440 1.00 0.00 84 ARG A O 5
ATOM 7939 N N . GLN A 1 85 ? -7.482 4.802 1.551 1.00 0.00 85 GLN A N 5
ATOM 7940 C CA . GLN A 1 85 ? -8.135 3.810 0.714 1.00 0.00 85 GLN A CA 5
ATOM 7941 C C . GLN A 1 85 ? -7.220 2.599 0.516 1.00 0.00 85 GLN A C 5
ATOM 7942 O O . GLN A 1 85 ? -7.523 1.504 0.988 1.00 0.00 85 GLN A O 5
ATOM 7956 N N . ALA A 1 86 ? -6.120 2.836 -0.184 1.00 0.00 86 ALA A N 5
ATOM 7957 C CA . ALA A 1 86 ? -5.160 1.779 -0.450 1.00 0.00 86 ALA A CA 5
ATOM 7958 C C . ALA A 1 86 ? -4.913 0.985 0.834 1.00 0.00 86 ALA A C 5
ATOM 7959 O O . ALA A 1 86 ? -5.142 -0.223 0.875 1.00 0.00 86 ALA A O 5
ATOM 7966 N N . ARG A 1 87 ? -4.449 1.696 1.851 1.00 0.00 87 ARG A N 5
ATOM 7967 C CA . ARG A 1 87 ? -4.169 1.073 3.134 1.00 0.00 87 ARG A CA 5
ATOM 7968 C C . ARG A 1 87 ? -5.348 0.200 3.569 1.00 0.00 87 ARG A C 5
ATOM 7969 O O . ARG A 1 87 ? -5.172 -0.756 4.322 1.00 0.00 87 ARG A O 5
ATOM 7990 N N . ARG A 1 88 ? -6.523 0.561 3.076 1.00 0.00 88 ARG A N 5
ATOM 7991 C CA . ARG A 1 88 ? -7.731 -0.177 3.405 1.00 0.00 88 ARG A CA 5
ATOM 7992 C C . ARG A 1 88 ? -7.859 -1.411 2.510 1.00 0.00 88 ARG A C 5
ATOM 7993 O O . ARG A 1 88 ? -7.860 -2.540 2.998 1.00 0.00 88 ARG A O 5
ATOM 8014 N N . ASP A 1 89 ? -7.965 -1.154 1.214 1.00 0.00 89 ASP A N 5
ATOM 8015 C CA . ASP A 1 89 ? -8.093 -2.230 0.246 1.00 0.00 89 ASP A CA 5
ATOM 8016 C C . ASP A 1 89 ? -6.986 -3.259 0.483 1.00 0.00 89 ASP A C 5
ATOM 8017 O O . ASP A 1 89 ? -7.114 -4.416 0.086 1.00 0.00 89 ASP A O 5
ATOM 8026 N N . GLY A 1 90 ? -5.924 -2.800 1.129 1.00 0.00 90 GLY A N 5
ATOM 8027 C CA . GLY A 1 90 ? -4.796 -3.666 1.424 1.00 0.00 90 GLY A CA 5
ATOM 8028 C C . GLY A 1 90 ? -5.179 -4.737 2.448 1.00 0.00 90 GLY A C 5
ATOM 8029 O O . GLY A 1 90 ? -5.226 -5.922 2.124 1.00 0.00 90 GLY A O 5
ATOM 8033 N N . VAL A 1 91 ? -5.443 -4.280 3.663 1.00 0.00 91 VAL A N 5
ATOM 8034 C CA . VAL A 1 91 ? -5.820 -5.184 4.737 1.00 0.00 91 VAL A CA 5
ATOM 8035 C C . VAL A 1 91 ? -7.051 -5.988 4.312 1.00 0.00 91 VAL A C 5
ATOM 8036 O O . VAL A 1 91 ? -7.190 -7.155 4.675 1.00 0.00 91 VAL A O 5
ATOM 8049 N N . ARG A 1 92 ? -7.912 -5.332 3.548 1.00 0.00 92 ARG A N 5
ATOM 8050 C CA . ARG A 1 92 ? -9.126 -5.971 3.069 1.00 0.00 92 ARG A CA 5
ATOM 8051 C C . ARG A 1 92 ? -8.781 -7.194 2.217 1.00 0.00 92 ARG A C 5
ATOM 8052 O O . ARG A 1 92 ? -9.393 -8.251 2.366 1.00 0.00 92 ARG A O 5
ATOM 8073 N N . LYS A 1 93 ? -7.803 -7.009 1.343 1.00 0.00 93 LYS A N 5
ATOM 8074 C CA . LYS A 1 93 ? -7.370 -8.085 0.467 1.00 0.00 93 LYS A CA 5
ATOM 8075 C C . LYS A 1 93 ? -7.031 -9.317 1.308 1.00 0.00 93 LYS A C 5
ATOM 8076 O O . LYS A 1 93 ? -7.642 -10.372 1.144 1.00 0.00 93 LYS A O 5
ATOM 8095 N N . VAL A 1 94 ? -6.059 -9.143 2.190 1.00 0.00 94 VAL A N 5
ATOM 8096 C CA . VAL A 1 94 ? -5.632 -10.227 3.058 1.00 0.00 94 VAL A CA 5
ATOM 8097 C C . VAL A 1 94 ? -6.862 -10.892 3.679 1.00 0.00 94 VAL A C 5
ATOM 8098 O O . VAL A 1 94 ? -7.042 -12.104 3.562 1.00 0.00 94 VAL A O 5
ATOM 8111 N N . GLN A 1 95 ? -7.676 -10.071 4.325 1.00 0.00 95 GLN A N 5
ATOM 8112 C CA . GLN A 1 95 ? -8.884 -10.565 4.965 1.00 0.00 95 GLN A CA 5
ATOM 8113 C C . GLN A 1 95 ? -9.587 -11.579 4.060 1.00 0.00 95 GLN A C 5
ATOM 8114 O O . GLN A 1 95 ? -9.903 -12.687 4.492 1.00 0.00 95 GLN A O 5
ATOM 8128 N N . THR A 1 96 ? -9.812 -11.163 2.822 1.00 0.00 96 THR A N 5
ATOM 8129 C CA . THR A 1 96 ? -10.472 -12.022 1.853 1.00 0.00 96 THR A CA 5
ATOM 8130 C C . THR A 1 96 ? -9.695 -13.329 1.682 1.00 0.00 96 THR A C 5
ATOM 8131 O O . THR A 1 96 ? -10.290 -14.402 1.593 1.00 0.00 96 THR A O 5
ATOM 8142 N N . ILE A 1 97 ? -8.377 -13.195 1.640 1.00 0.00 97 ILE A N 5
ATOM 8143 C CA . ILE A 1 97 ? -7.513 -14.352 1.481 1.00 0.00 97 ILE A CA 5
ATOM 8144 C C . ILE A 1 97 ? -7.704 -15.294 2.671 1.00 0.00 97 ILE A C 5
ATOM 8145 O O . ILE A 1 97 ? -7.763 -16.511 2.501 1.00 0.00 97 ILE A O 5
ATOM 8161 N N . LEU A 1 98 ? -7.796 -14.696 3.850 1.00 0.00 98 LEU A N 5
ATOM 8162 C CA . LEU A 1 98 ? -7.979 -15.467 5.068 1.00 0.00 98 LEU A CA 5
ATOM 8163 C C . LEU A 1 98 ? -9.240 -16.324 4.938 1.00 0.00 98 LEU A C 5
ATOM 8164 O O . LEU A 1 98 ? -9.201 -17.531 5.172 1.00 0.00 98 LEU A O 5
ATOM 8180 N N . GLU A 1 99 ? -10.329 -15.666 4.567 1.00 0.00 99 GLU A N 5
ATOM 8181 C CA . GLU A 1 99 ? -11.599 -16.353 4.404 1.00 0.00 99 GLU A CA 5
ATOM 8182 C C . GLU A 1 99 ? -11.444 -17.534 3.444 1.00 0.00 99 GLU A C 5
ATOM 8183 O O . GLU A 1 99 ? -12.053 -18.584 3.643 1.00 0.00 99 GLU A O 5
ATOM 8195 N N . LYS A 1 100 ? -10.627 -17.323 2.423 1.00 0.00 100 LYS A N 5
ATOM 8196 C CA . LYS A 1 100 ? -10.384 -18.357 1.432 1.00 0.00 100 LYS A CA 5
ATOM 8197 C C . LYS A 1 100 ? -9.754 -19.573 2.114 1.00 0.00 100 LYS A C 5
ATOM 8198 O O . LYS A 1 100 ? -10.401 -20.607 2.269 1.00 0.00 100 LYS A O 5
ATOM 8217 N N . LEU A 1 101 ? -8.498 -19.409 2.503 1.00 0.00 101 LEU A N 5
ATOM 8218 C CA . LEU A 1 101 ? -7.773 -20.480 3.164 1.00 0.00 101 LEU A CA 5
ATOM 8219 C C . LEU A 1 101 ? -8.704 -21.186 4.151 1.00 0.00 101 LEU A C 5
ATOM 8220 O O . LEU A 1 101 ? -8.849 -22.407 4.109 1.00 0.00 101 LEU A O 5
ATOM 8236 N N . GLU A 1 102 ? -9.311 -20.388 5.018 1.00 0.00 102 GLU A N 5
ATOM 8237 C CA . GLU A 1 102 ? -10.224 -20.922 6.014 1.00 0.00 102 GLU A CA 5
ATOM 8238 C C . GLU A 1 102 ? -11.060 -22.055 5.415 1.00 0.00 102 GLU A C 5
ATOM 8239 O O . GLU A 1 102 ? -11.045 -23.176 5.921 1.00 0.00 102 GLU A O 5
ATOM 8251 N N . GLN A 1 103 ? -11.768 -21.723 4.346 1.00 0.00 103 GLN A N 5
ATOM 8252 C CA . GLN A 1 103 ? -12.609 -22.699 3.673 1.00 0.00 103 GLN A CA 5
ATOM 8253 C C . GLN A 1 103 ? -11.751 -23.814 3.072 1.00 0.00 103 GLN A C 5
ATOM 8254 O O . GLN A 1 103 ? -12.168 -24.970 3.030 1.00 0.00 103 GLN A O 5
ATOM 8268 N N . LYS A 1 104 ? -10.566 -23.427 2.620 1.00 0.00 104 LYS A N 5
ATOM 8269 C CA . LYS A 1 104 ? -9.646 -24.379 2.023 1.00 0.00 104 LYS A CA 5
ATOM 8270 C C . LYS A 1 104 ? -9.294 -25.456 3.051 1.00 0.00 104 LYS A C 5
ATOM 8271 O O . LYS A 1 104 ? -9.507 -26.643 2.810 1.00 0.00 104 LYS A O 5
ATOM 8290 N N . ALA A 1 105 ? -8.761 -25.003 4.176 1.00 0.00 105 ALA A N 5
ATOM 8291 C CA . ALA A 1 105 ? -8.377 -25.913 5.242 1.00 0.00 105 ALA A CA 5
ATOM 8292 C C . ALA A 1 105 ? -9.601 -26.222 6.107 1.00 0.00 105 ALA A C 5
ATOM 8293 O O . ALA A 1 105 ? -9.531 -26.154 7.334 1.00 0.00 105 ALA A O 5
ATOM 8300 N N . SER A 1 106 ? -10.692 -26.556 5.435 1.00 0.00 106 SER A N 5
ATOM 8301 C CA . SER A 1 106 ? -11.929 -26.876 6.127 1.00 0.00 106 SER A CA 5
ATOM 8302 C C . SER A 1 106 ? -12.526 -28.166 5.561 1.00 0.00 106 SER A C 5
ATOM 8303 O O . SER A 1 106 ? -13.628 -28.562 5.939 1.00 0.00 106 SER A O 5
ATOM 8311 N N . GLY A 1 107 ? -11.772 -28.787 4.666 1.00 0.00 107 GLY A N 5
ATOM 8312 C CA . GLY A 1 107 ? -12.213 -30.024 4.045 1.00 0.00 107 GLY A CA 5
ATOM 8313 C C . GLY A 1 107 ? -11.398 -30.326 2.785 1.00 0.00 107 GLY A C 5
ATOM 8314 O O . GLY A 1 107 ? -10.711 -29.451 2.261 1.00 0.00 107 GLY A O 5
ATOM 8318 N N . PRO A 1 108 ? -11.504 -31.601 2.325 1.00 0.00 108 PRO A N 5
ATOM 8319 C CA . PRO A 1 108 ? -10.785 -32.030 1.137 1.00 0.00 108 PRO A CA 5
ATOM 8320 C C . PRO A 1 108 ? -11.443 -31.480 -0.131 1.00 0.00 108 PRO A C 5
ATOM 8321 O O . PRO A 1 108 ? -12.649 -31.628 -0.322 1.00 0.00 108 PRO A O 5
ATOM 8332 N N . SER A 1 109 ? -10.622 -30.858 -0.963 1.00 0.00 109 SER A N 5
ATOM 8333 C CA . SER A 1 109 ? -11.109 -30.286 -2.207 1.00 0.00 109 SER A CA 5
ATOM 8334 C C . SER A 1 109 ? -10.006 -30.323 -3.267 1.00 0.00 109 SER A C 5
ATOM 8335 O O . SER A 1 109 ? -10.233 -30.774 -4.388 1.00 0.00 109 SER A O 5
ATOM 8343 N N . SER A 1 110 ? -8.836 -29.841 -2.875 1.00 0.00 110 SER A N 5
ATOM 8344 C CA . SER A 1 110 ? -7.698 -29.813 -3.777 1.00 0.00 110 SER A CA 5
ATOM 8345 C C . SER A 1 110 ? -6.559 -30.664 -3.210 1.00 0.00 110 SER A C 5
ATOM 8346 O O . SER A 1 110 ? -6.477 -30.870 -2.001 1.00 0.00 110 SER A O 5
ATOM 8354 N N . GLY A 1 111 ? -5.710 -31.135 -4.112 1.00 0.00 111 GLY A N 5
ATOM 8355 C CA . GLY A 1 111 ? -4.580 -31.958 -3.716 1.00 0.00 111 GLY A CA 5
ATOM 8356 C C . GLY A 1 111 ? -3.256 -31.238 -3.982 1.00 0.00 111 GLY A C 5
ATOM 8357 O O . GLY A 1 111 ? -2.797 -31.177 -5.122 1.00 0.00 111 GLY A O 5
ATOM 8361 N N . GLY A 1 1 ? 3.879 -18.318 16.754 1.00 0.00 1 GLY A N 6
ATOM 8362 C CA . GLY A 1 1 ? 2.463 -18.634 16.683 1.00 0.00 1 GLY A CA 6
ATOM 8363 C C . GLY A 1 1 ? 1.610 -17.397 16.975 1.00 0.00 1 GLY A C 6
ATOM 8364 O O . GLY A 1 1 ? 2.064 -16.469 17.642 1.00 0.00 1 GLY A O 6
ATOM 8368 N N . SER A 1 2 ? 0.390 -17.425 16.460 1.00 0.00 2 SER A N 6
ATOM 8369 C CA . SER A 1 2 ? -0.531 -16.318 16.657 1.00 0.00 2 SER A CA 6
ATOM 8370 C C . SER A 1 2 ? -1.958 -16.759 16.326 1.00 0.00 2 SER A C 6
ATOM 8371 O O . SER A 1 2 ? -2.168 -17.847 15.793 1.00 0.00 2 SER A O 6
ATOM 8379 N N . SER A 1 3 ? -2.903 -15.891 16.657 1.00 0.00 3 SER A N 6
ATOM 8380 C CA . SER A 1 3 ? -4.304 -16.177 16.402 1.00 0.00 3 SER A CA 6
ATOM 8381 C C . SER A 1 3 ? -5.095 -14.871 16.301 1.00 0.00 3 SER A C 6
ATOM 8382 O O . SER A 1 3 ? -4.570 -13.799 16.597 1.00 0.00 3 SER A O 6
ATOM 8390 N N . GLY A 1 4 ? -6.345 -15.004 15.881 1.00 0.00 4 GLY A N 6
ATOM 8391 C CA . GLY A 1 4 ? -7.213 -13.848 15.737 1.00 0.00 4 GLY A CA 6
ATOM 8392 C C . GLY A 1 4 ? -8.169 -14.024 14.555 1.00 0.00 4 GLY A C 6
ATOM 8393 O O . GLY A 1 4 ? -7.864 -14.747 13.608 1.00 0.00 4 GLY A O 6
ATOM 8397 N N . SER A 1 5 ? -9.306 -13.351 14.649 1.00 0.00 5 SER A N 6
ATOM 8398 C CA . SER A 1 5 ? -10.308 -13.424 13.600 1.00 0.00 5 SER A CA 6
ATOM 8399 C C . SER A 1 5 ? -11.498 -12.529 13.950 1.00 0.00 5 SER A C 6
ATOM 8400 O O . SER A 1 5 ? -12.088 -12.664 15.021 1.00 0.00 5 SER A O 6
ATOM 8408 N N . SER A 1 6 ? -11.817 -11.633 13.026 1.00 0.00 6 SER A N 6
ATOM 8409 C CA . SER A 1 6 ? -12.926 -10.716 13.224 1.00 0.00 6 SER A CA 6
ATOM 8410 C C . SER A 1 6 ? -13.035 -9.762 12.032 1.00 0.00 6 SER A C 6
ATOM 8411 O O . SER A 1 6 ? -12.045 -9.499 11.351 1.00 0.00 6 SER A O 6
ATOM 8419 N N . GLY A 1 7 ? -14.246 -9.270 11.818 1.00 0.00 7 GLY A N 6
ATOM 8420 C CA . GLY A 1 7 ? -14.497 -8.351 10.721 1.00 0.00 7 GLY A CA 6
ATOM 8421 C C . GLY A 1 7 ? -15.904 -8.546 10.153 1.00 0.00 7 GLY A C 6
ATOM 8422 O O . GLY A 1 7 ? -16.503 -9.608 10.318 1.00 0.00 7 GLY A O 6
ATOM 8426 N N . ALA A 1 8 ? -16.392 -7.503 9.497 1.00 0.00 8 ALA A N 6
ATOM 8427 C CA . ALA A 1 8 ? -17.718 -7.546 8.904 1.00 0.00 8 ALA A CA 6
ATOM 8428 C C . ALA A 1 8 ? -17.695 -6.818 7.559 1.00 0.00 8 ALA A C 6
ATOM 8429 O O . ALA A 1 8 ? -18.303 -5.758 7.412 1.00 0.00 8 ALA A O 6
ATOM 8436 N N . PRO A 1 9 ? -16.967 -7.430 6.586 1.00 0.00 9 PRO A N 6
ATOM 8437 C CA . PRO A 1 9 ? -16.857 -6.851 5.258 1.00 0.00 9 PRO A CA 6
ATOM 8438 C C . PRO A 1 9 ? -18.149 -7.048 4.464 1.00 0.00 9 PRO A C 6
ATOM 8439 O O . PRO A 1 9 ? -19.124 -7.590 4.983 1.00 0.00 9 PRO A O 6
ATOM 8450 N N . ALA A 1 10 ? -18.116 -6.598 3.218 1.00 0.00 10 ALA A N 6
ATOM 8451 C CA . ALA A 1 10 ? -19.273 -6.718 2.348 1.00 0.00 10 ALA A CA 6
ATOM 8452 C C . ALA A 1 10 ? -18.958 -6.075 0.996 1.00 0.00 10 ALA A C 6
ATOM 8453 O O . ALA A 1 10 ? -19.619 -5.122 0.588 1.00 0.00 10 ALA A O 6
ATOM 8460 N N . GLU A 1 11 ? -17.946 -6.623 0.338 1.00 0.00 11 GLU A N 6
ATOM 8461 C CA . GLU A 1 11 ? -17.535 -6.115 -0.960 1.00 0.00 11 GLU A CA 6
ATOM 8462 C C . GLU A 1 11 ? -16.497 -7.046 -1.590 1.00 0.00 11 GLU A C 6
ATOM 8463 O O . GLU A 1 11 ? -15.396 -7.202 -1.062 1.00 0.00 11 GLU A O 6
ATOM 8475 N N . PRO A 1 12 ? -16.893 -7.657 -2.738 1.00 0.00 12 PRO A N 6
ATOM 8476 C CA . PRO A 1 12 ? -16.010 -8.568 -3.445 1.00 0.00 12 PRO A CA 6
ATOM 8477 C C . PRO A 1 12 ? -14.914 -7.802 -4.190 1.00 0.00 12 PRO A C 6
ATOM 8478 O O . PRO A 1 12 ? -14.085 -8.403 -4.871 1.00 0.00 12 PRO A O 6
ATOM 8489 N N . ALA A 1 13 ? -14.946 -6.487 -4.035 1.00 0.00 13 ALA A N 6
ATOM 8490 C CA . ALA A 1 13 ? -13.967 -5.632 -4.684 1.00 0.00 13 ALA A CA 6
ATOM 8491 C C . ALA A 1 13 ? -12.580 -6.265 -4.556 1.00 0.00 13 ALA A C 6
ATOM 8492 O O . ALA A 1 13 ? -12.241 -6.820 -3.511 1.00 0.00 13 ALA A O 6
ATOM 8499 N N . ALA A 1 14 ? -11.815 -6.161 -5.632 1.00 0.00 14 ALA A N 6
ATOM 8500 C CA . ALA A 1 14 ? -10.472 -6.717 -5.653 1.00 0.00 14 ALA A CA 6
ATOM 8501 C C . ALA A 1 14 ? -9.826 -6.428 -7.010 1.00 0.00 14 ALA A C 6
ATOM 8502 O O . ALA A 1 14 ? -9.635 -7.337 -7.816 1.00 0.00 14 ALA A O 6
ATOM 8509 N N . PRO A 1 15 ? -9.499 -5.126 -7.225 1.00 0.00 15 PRO A N 6
ATOM 8510 C CA . PRO A 1 15 ? -8.879 -4.706 -8.470 1.00 0.00 15 PRO A CA 6
ATOM 8511 C C . PRO A 1 15 ? -7.407 -5.119 -8.516 1.00 0.00 15 PRO A C 6
ATOM 8512 O O . PRO A 1 15 ? -6.912 -5.771 -7.597 1.00 0.00 15 PRO A O 6
ATOM 8523 N N . LYS A 1 16 ? -6.747 -4.723 -9.594 1.00 0.00 16 LYS A N 6
ATOM 8524 C CA . LYS A 1 16 ? -5.341 -5.044 -9.772 1.00 0.00 16 LYS A CA 6
ATOM 8525 C C . LYS A 1 16 ? -4.613 -3.827 -10.348 1.00 0.00 16 LYS A C 6
ATOM 8526 O O . LYS A 1 16 ? -5.206 -2.760 -10.501 1.00 0.00 16 LYS A O 6
ATOM 8545 N N . SER A 1 17 ? -3.339 -4.028 -10.650 1.00 0.00 17 SER A N 6
ATOM 8546 C CA . SER A 1 17 ? -2.525 -2.961 -11.206 1.00 0.00 17 SER A CA 6
ATOM 8547 C C . SER A 1 17 ? -1.298 -3.549 -11.907 1.00 0.00 17 SER A C 6
ATOM 8548 O O . SER A 1 17 ? -1.010 -4.737 -11.768 1.00 0.00 17 SER A O 6
ATOM 8556 N N . GLY A 1 18 ? -0.609 -2.691 -12.644 1.00 0.00 18 GLY A N 6
ATOM 8557 C CA . GLY A 1 18 ? 0.579 -3.111 -13.367 1.00 0.00 18 GLY A CA 6
ATOM 8558 C C . GLY A 1 18 ? 0.630 -2.473 -14.757 1.00 0.00 18 GLY A C 6
ATOM 8559 O O . GLY A 1 18 ? 1.101 -1.347 -14.910 1.00 0.00 18 GLY A O 6
ATOM 8563 N N . GLU A 1 19 ? 0.138 -3.220 -15.734 1.00 0.00 19 GLU A N 6
ATOM 8564 C CA . GLU A 1 19 ? 0.121 -2.742 -17.106 1.00 0.00 19 GLU A CA 6
ATOM 8565 C C . GLU A 1 19 ? 1.532 -2.345 -17.547 1.00 0.00 19 GLU A C 6
ATOM 8566 O O . GLU A 1 19 ? 2.492 -2.521 -16.799 1.00 0.00 19 GLU A O 6
ATOM 8578 N N . ALA A 1 20 ? 1.612 -1.817 -18.760 1.00 0.00 20 ALA A N 6
ATOM 8579 C CA . ALA A 1 20 ? 2.889 -1.395 -19.309 1.00 0.00 20 ALA A CA 6
ATOM 8580 C C . ALA A 1 20 ? 3.537 -0.384 -18.361 1.00 0.00 20 ALA A C 6
ATOM 8581 O O . ALA A 1 20 ? 3.048 -0.163 -17.255 1.00 0.00 20 ALA A O 6
ATOM 8588 N N . GLU A 1 21 ? 4.629 0.202 -18.830 1.00 0.00 21 GLU A N 6
ATOM 8589 C CA . GLU A 1 21 ? 5.350 1.184 -18.037 1.00 0.00 21 GLU A CA 6
ATOM 8590 C C . GLU A 1 21 ? 4.368 2.102 -17.308 1.00 0.00 21 GLU A C 6
ATOM 8591 O O . GLU A 1 21 ? 3.376 2.542 -17.887 1.00 0.00 21 GLU A O 6
ATOM 8603 N N . THR A 1 22 ? 4.677 2.364 -16.046 1.00 0.00 22 THR A N 6
ATOM 8604 C CA . THR A 1 22 ? 3.834 3.221 -15.231 1.00 0.00 22 THR A CA 6
ATOM 8605 C C . THR A 1 22 ? 4.670 4.320 -14.571 1.00 0.00 22 THR A C 6
ATOM 8606 O O . THR A 1 22 ? 5.776 4.063 -14.097 1.00 0.00 22 THR A O 6
ATOM 8617 N N . PRO A 1 23 ? 4.096 5.552 -14.562 1.00 0.00 23 PRO A N 6
ATOM 8618 C CA . PRO A 1 23 ? 4.776 6.691 -13.968 1.00 0.00 23 PRO A CA 6
ATOM 8619 C C . PRO A 1 23 ? 4.731 6.620 -12.441 1.00 0.00 23 PRO A C 6
ATOM 8620 O O . PRO A 1 23 ? 4.063 5.757 -11.875 1.00 0.00 23 PRO A O 6
ATOM 8631 N N . PRO A 1 24 ? 5.470 7.565 -11.800 1.00 0.00 24 PRO A N 6
ATOM 8632 C CA . PRO A 1 24 ? 5.520 7.619 -10.349 1.00 0.00 24 PRO A CA 6
ATOM 8633 C C . PRO A 1 24 ? 4.224 8.194 -9.776 1.00 0.00 24 PRO A C 6
ATOM 8634 O O . PRO A 1 24 ? 3.791 9.275 -10.173 1.00 0.00 24 PRO A O 6
ATOM 8645 N N . LYS A 1 25 ? 3.640 7.447 -8.851 1.00 0.00 25 LYS A N 6
ATOM 8646 C CA . LYS A 1 25 ? 2.402 7.869 -8.219 1.00 0.00 25 LYS A CA 6
ATOM 8647 C C . LYS A 1 25 ? 2.706 8.407 -6.819 1.00 0.00 25 LYS A C 6
ATOM 8648 O O . LYS A 1 25 ? 3.627 9.204 -6.643 1.00 0.00 25 LYS A O 6
ATOM 8667 N N . HIS A 1 26 ? 1.915 7.951 -5.859 1.00 0.00 26 HIS A N 6
ATOM 8668 C CA . HIS A 1 26 ? 2.088 8.376 -4.481 1.00 0.00 26 HIS A CA 6
ATOM 8669 C C . HIS A 1 26 ? 2.820 7.286 -3.695 1.00 0.00 26 HIS A C 6
ATOM 8670 O O . HIS A 1 26 ? 2.528 6.102 -3.852 1.00 0.00 26 HIS A O 6
ATOM 8684 N N . PRO A 1 27 ? 3.781 7.738 -2.845 1.00 0.00 27 PRO A N 6
ATOM 8685 C CA . PRO A 1 27 ? 4.556 6.814 -2.035 1.00 0.00 27 PRO A CA 6
ATOM 8686 C C . PRO A 1 27 ? 3.725 6.279 -0.867 1.00 0.00 27 PRO A C 6
ATOM 8687 O O . PRO A 1 27 ? 3.865 5.119 -0.482 1.00 0.00 27 PRO A O 6
ATOM 8698 N N . GLY A 1 28 ? 2.880 7.150 -0.335 1.00 0.00 28 GLY A N 6
ATOM 8699 C CA . GLY A 1 28 ? 2.027 6.779 0.781 1.00 0.00 28 GLY A CA 6
ATOM 8700 C C . GLY A 1 28 ? 1.196 5.538 0.447 1.00 0.00 28 GLY A C 6
ATOM 8701 O O . GLY A 1 28 ? 0.959 4.695 1.311 1.00 0.00 28 GLY A O 6
ATOM 8705 N N . VAL A 1 29 ? 0.776 5.466 -0.807 1.00 0.00 29 VAL A N 6
ATOM 8706 C CA . VAL A 1 29 ? -0.023 4.343 -1.266 1.00 0.00 29 VAL A CA 6
ATOM 8707 C C . VAL A 1 29 ? 0.876 3.115 -1.429 1.00 0.00 29 VAL A C 6
ATOM 8708 O O . VAL A 1 29 ? 0.649 2.086 -0.796 1.00 0.00 29 VAL A O 6
ATOM 8721 N N . LEU A 1 30 ? 1.878 3.266 -2.283 1.00 0.00 30 LEU A N 6
ATOM 8722 C CA . LEU A 1 30 ? 2.812 2.182 -2.538 1.00 0.00 30 LEU A CA 6
ATOM 8723 C C . LEU A 1 30 ? 3.128 1.467 -1.223 1.00 0.00 30 LEU A C 6
ATOM 8724 O O . LEU A 1 30 ? 3.307 0.250 -1.202 1.00 0.00 30 LEU A O 6
ATOM 8740 N N . LYS A 1 31 ? 3.187 2.253 -0.158 1.00 0.00 31 LYS A N 6
ATOM 8741 C CA . LYS A 1 31 ? 3.478 1.709 1.157 1.00 0.00 31 LYS A CA 6
ATOM 8742 C C . LYS A 1 31 ? 2.702 0.405 1.349 1.00 0.00 31 LYS A C 6
ATOM 8743 O O . LYS A 1 31 ? 3.191 -0.525 1.989 1.00 0.00 31 LYS A O 6
ATOM 8762 N N . VAL A 1 32 ? 1.504 0.377 0.782 1.00 0.00 32 VAL A N 6
ATOM 8763 C CA . VAL A 1 32 ? 0.656 -0.798 0.882 1.00 0.00 32 VAL A CA 6
ATOM 8764 C C . VAL A 1 32 ? 1.043 -1.796 -0.210 1.00 0.00 32 VAL A C 6
ATOM 8765 O O . VAL A 1 32 ? 1.142 -2.995 0.047 1.00 0.00 32 VAL A O 6
ATOM 8778 N N . GLU A 1 33 ? 1.252 -1.265 -1.406 1.00 0.00 33 GLU A N 6
ATOM 8779 C CA . GLU A 1 33 ? 1.627 -2.095 -2.538 1.00 0.00 33 GLU A CA 6
ATOM 8780 C C . GLU A 1 33 ? 2.852 -2.944 -2.192 1.00 0.00 33 GLU A C 6
ATOM 8781 O O . GLU A 1 33 ? 2.976 -4.078 -2.651 1.00 0.00 33 GLU A O 6
ATOM 8793 N N . ALA A 1 34 ? 3.726 -2.362 -1.384 1.00 0.00 34 ALA A N 6
ATOM 8794 C CA . ALA A 1 34 ? 4.937 -3.051 -0.971 1.00 0.00 34 ALA A CA 6
ATOM 8795 C C . ALA A 1 34 ? 4.563 -4.256 -0.106 1.00 0.00 34 ALA A C 6
ATOM 8796 O O . ALA A 1 34 ? 5.239 -5.283 -0.140 1.00 0.00 34 ALA A O 6
ATOM 8803 N N . ILE A 1 35 ? 3.487 -4.092 0.649 1.00 0.00 35 ILE A N 6
ATOM 8804 C CA . ILE A 1 35 ? 3.015 -5.154 1.521 1.00 0.00 35 ILE A CA 6
ATOM 8805 C C . ILE A 1 35 ? 2.195 -6.153 0.703 1.00 0.00 35 ILE A C 6
ATOM 8806 O O . ILE A 1 35 ? 2.482 -7.349 0.708 1.00 0.00 35 ILE A O 6
ATOM 8822 N N . LEU A 1 36 ? 1.190 -5.626 0.019 1.00 0.00 36 LEU A N 6
ATOM 8823 C CA . LEU A 1 36 ? 0.326 -6.457 -0.802 1.00 0.00 36 LEU A CA 6
ATOM 8824 C C . LEU A 1 36 ? 1.181 -7.457 -1.583 1.00 0.00 36 LEU A C 6
ATOM 8825 O O . LEU A 1 36 ? 0.783 -8.606 -1.771 1.00 0.00 36 LEU A O 6
ATOM 8841 N N . GLU A 1 37 ? 2.340 -6.984 -2.018 1.00 0.00 37 GLU A N 6
ATOM 8842 C CA . GLU A 1 37 ? 3.254 -7.823 -2.774 1.00 0.00 37 GLU A CA 6
ATOM 8843 C C . GLU A 1 37 ? 3.393 -9.192 -2.107 1.00 0.00 37 GLU A C 6
ATOM 8844 O O . GLU A 1 37 ? 3.410 -10.219 -2.785 1.00 0.00 37 GLU A O 6
ATOM 8856 N N . LYS A 1 38 ? 3.490 -9.164 -0.786 1.00 0.00 38 LYS A N 6
ATOM 8857 C CA . LYS A 1 38 ? 3.627 -10.391 -0.019 1.00 0.00 38 LYS A CA 6
ATOM 8858 C C . LYS A 1 38 ? 2.315 -11.175 -0.080 1.00 0.00 38 LYS A C 6
ATOM 8859 O O . LYS A 1 38 ? 2.315 -12.373 -0.360 1.00 0.00 38 LYS A O 6
ATOM 8878 N N . VAL A 1 39 ? 1.227 -10.467 0.188 1.00 0.00 39 VAL A N 6
ATOM 8879 C CA . VAL A 1 39 ? -0.090 -11.082 0.167 1.00 0.00 39 VAL A CA 6
ATOM 8880 C C . VAL A 1 39 ? -0.226 -11.943 -1.090 1.00 0.00 39 VAL A C 6
ATOM 8881 O O . VAL A 1 39 ? -0.829 -13.015 -1.051 1.00 0.00 39 VAL A O 6
ATOM 8894 N N . GLN A 1 40 ? 0.345 -11.443 -2.176 1.00 0.00 40 GLN A N 6
ATOM 8895 C CA . GLN A 1 40 ? 0.294 -12.153 -3.443 1.00 0.00 40 GLN A CA 6
ATOM 8896 C C . GLN A 1 40 ? 0.865 -13.563 -3.284 1.00 0.00 40 GLN A C 6
ATOM 8897 O O . GLN A 1 40 ? 0.430 -14.493 -3.961 1.00 0.00 40 GLN A O 6
ATOM 8911 N N . GLY A 1 41 ? 1.832 -13.678 -2.384 1.00 0.00 41 GLY A N 6
ATOM 8912 C CA . GLY A 1 41 ? 2.467 -14.959 -2.128 1.00 0.00 41 GLY A CA 6
ATOM 8913 C C . GLY A 1 41 ? 1.548 -15.874 -1.316 1.00 0.00 41 GLY A C 6
ATOM 8914 O O . GLY A 1 41 ? 1.636 -17.097 -1.417 1.00 0.00 41 GLY A O 6
ATOM 8918 N N . LEU A 1 42 ? 0.685 -15.247 -0.530 1.00 0.00 42 LEU A N 6
ATOM 8919 C CA . LEU A 1 42 ? -0.249 -15.989 0.299 1.00 0.00 42 LEU A CA 6
ATOM 8920 C C . LEU A 1 42 ? -1.551 -16.205 -0.476 1.00 0.00 42 LEU A C 6
ATOM 8921 O O . LEU A 1 42 ? -2.237 -17.206 -0.277 1.00 0.00 42 LEU A O 6
ATOM 8937 N N . GLU A 1 43 ? -1.851 -15.249 -1.343 1.00 0.00 43 GLU A N 6
ATOM 8938 C CA . GLU A 1 43 ? -3.058 -15.322 -2.149 1.00 0.00 43 GLU A CA 6
ATOM 8939 C C . GLU A 1 43 ? -2.968 -16.489 -3.135 1.00 0.00 43 GLU A C 6
ATOM 8940 O O . GLU A 1 43 ? -3.934 -17.230 -3.315 1.00 0.00 43 GLU A O 6
ATOM 8952 N N . GLN A 1 44 ? -1.800 -16.617 -3.747 1.00 0.00 44 GLN A N 6
ATOM 8953 C CA . GLN A 1 44 ? -1.572 -17.681 -4.710 1.00 0.00 44 GLN A CA 6
ATOM 8954 C C . GLN A 1 44 ? -1.475 -19.031 -3.996 1.00 0.00 44 GLN A C 6
ATOM 8955 O O . GLN A 1 44 ? -1.807 -20.066 -4.570 1.00 0.00 44 GLN A O 6
ATOM 8969 N N . ALA A 1 45 ? -1.018 -18.975 -2.753 1.00 0.00 45 ALA A N 6
ATOM 8970 C CA . ALA A 1 45 ? -0.873 -20.181 -1.955 1.00 0.00 45 ALA A CA 6
ATOM 8971 C C . ALA A 1 45 ? -2.258 -20.684 -1.543 1.00 0.00 45 ALA A C 6
ATOM 8972 O O . ALA A 1 45 ? -2.564 -21.865 -1.697 1.00 0.00 45 ALA A O 6
ATOM 8979 N N . VAL A 1 46 ? -3.058 -19.762 -1.027 1.00 0.00 46 VAL A N 6
ATOM 8980 C CA . VAL A 1 46 ? -4.403 -20.098 -0.592 1.00 0.00 46 VAL A CA 6
ATOM 8981 C C . VAL A 1 46 ? -5.170 -20.726 -1.758 1.00 0.00 46 VAL A C 6
ATOM 8982 O O . VAL A 1 46 ? -5.627 -21.864 -1.663 1.00 0.00 46 VAL A O 6
ATOM 8995 N N . ASP A 1 47 ? -5.287 -19.958 -2.830 1.00 0.00 47 ASP A N 6
ATOM 8996 C CA . ASP A 1 47 ? -5.990 -20.425 -4.013 1.00 0.00 47 ASP A CA 6
ATOM 8997 C C . ASP A 1 47 ? -5.539 -21.850 -4.339 1.00 0.00 47 ASP A C 6
ATOM 8998 O O . ASP A 1 47 ? -6.336 -22.667 -4.799 1.00 0.00 47 ASP A O 6
ATOM 9007 N N . SER A 1 48 ? -4.264 -22.105 -4.088 1.00 0.00 48 SER A N 6
ATOM 9008 C CA . SER A 1 48 ? -3.698 -23.418 -4.350 1.00 0.00 48 SER A CA 6
ATOM 9009 C C . SER A 1 48 ? -3.133 -24.011 -3.057 1.00 0.00 48 SER A C 6
ATOM 9010 O O . SER A 1 48 ? -1.998 -24.486 -3.032 1.00 0.00 48 SER A O 6
ATOM 9018 N N . PHE A 1 49 ? -3.950 -23.964 -2.016 1.00 0.00 49 PHE A N 6
ATOM 9019 C CA . PHE A 1 49 ? -3.546 -24.490 -0.723 1.00 0.00 49 PHE A CA 6
ATOM 9020 C C . PHE A 1 49 ? -4.286 -25.791 -0.405 1.00 0.00 49 PHE A C 6
ATOM 9021 O O . PHE A 1 49 ? -5.303 -26.099 -1.026 1.00 0.00 49 PHE A O 6
ATOM 9038 N N . GLU A 1 50 ? -3.747 -26.521 0.560 1.00 0.00 50 GLU A N 6
ATOM 9039 C CA . GLU A 1 50 ? -4.344 -27.781 0.968 1.00 0.00 50 GLU A CA 6
ATOM 9040 C C . GLU A 1 50 ? -3.933 -28.124 2.402 1.00 0.00 50 GLU A C 6
ATOM 9041 O O . GLU A 1 50 ? -2.757 -28.042 2.751 1.00 0.00 50 GLU A O 6
ATOM 9053 N N . GLY A 1 51 ? -4.927 -28.500 3.194 1.00 0.00 51 GLY A N 6
ATOM 9054 C CA . GLY A 1 51 ? -4.684 -28.855 4.581 1.00 0.00 51 GLY A CA 6
ATOM 9055 C C . GLY A 1 51 ? -5.927 -28.604 5.437 1.00 0.00 51 GLY A C 6
ATOM 9056 O O . GLY A 1 51 ? -7.027 -29.019 5.077 1.00 0.00 51 GLY A O 6
ATOM 9060 N N . LYS A 1 52 ? -5.710 -27.924 6.554 1.00 0.00 52 LYS A N 6
ATOM 9061 C CA . LYS A 1 52 ? -6.799 -27.613 7.464 1.00 0.00 52 LYS A CA 6
ATOM 9062 C C . LYS A 1 52 ? -6.444 -26.360 8.267 1.00 0.00 52 LYS A C 6
ATOM 9063 O O . LYS A 1 52 ? -5.450 -25.694 7.979 1.00 0.00 52 LYS A O 6
ATOM 9082 N N . LYS A 1 53 ? -7.276 -26.075 9.258 1.00 0.00 53 LYS A N 6
ATOM 9083 C CA . LYS A 1 53 ? -7.062 -24.914 10.105 1.00 0.00 53 LYS A CA 6
ATOM 9084 C C . LYS A 1 53 ? -6.209 -25.316 11.309 1.00 0.00 53 LYS A C 6
ATOM 9085 O O . LYS A 1 53 ? -5.947 -24.498 12.190 1.00 0.00 53 LYS A O 6
ATOM 9104 N N . THR A 1 54 ? -5.799 -26.576 11.309 1.00 0.00 54 THR A N 6
ATOM 9105 C CA . THR A 1 54 ? -4.980 -27.097 12.391 1.00 0.00 54 THR A CA 6
ATOM 9106 C C . THR A 1 54 ? -3.586 -27.460 11.877 1.00 0.00 54 THR A C 6
ATOM 9107 O O . THR A 1 54 ? -2.644 -27.583 12.659 1.00 0.00 54 THR A O 6
ATOM 9118 N N . ASP A 1 55 ? -3.497 -27.623 10.565 1.00 0.00 55 ASP A N 6
ATOM 9119 C CA . ASP A 1 55 ? -2.233 -27.970 9.937 1.00 0.00 55 ASP A CA 6
ATOM 9120 C C . ASP A 1 55 ? -1.229 -26.837 10.161 1.00 0.00 55 ASP A C 6
ATOM 9121 O O . ASP A 1 55 ? -1.618 -25.707 10.451 1.00 0.00 55 ASP A O 6
ATOM 9130 N N . LYS A 1 56 ? 0.042 -27.180 10.018 1.00 0.00 56 LYS A N 6
ATOM 9131 C CA . LYS A 1 56 ? 1.105 -26.206 10.201 1.00 0.00 56 LYS A CA 6
ATOM 9132 C C . LYS A 1 56 ? 1.160 -25.282 8.982 1.00 0.00 56 LYS A C 6
ATOM 9133 O O . LYS A 1 56 ? 1.103 -24.061 9.121 1.00 0.00 56 LYS A O 6
ATOM 9152 N N . LYS A 1 57 ? 1.270 -25.901 7.816 1.00 0.00 57 LYS A N 6
ATOM 9153 C CA . LYS A 1 57 ? 1.333 -25.150 6.573 1.00 0.00 57 LYS A CA 6
ATOM 9154 C C . LYS A 1 57 ? 0.342 -23.986 6.635 1.00 0.00 57 LYS A C 6
ATOM 9155 O O . LYS A 1 57 ? 0.685 -22.854 6.296 1.00 0.00 57 LYS A O 6
ATOM 9174 N N . TYR A 1 58 ? -0.868 -24.303 7.071 1.00 0.00 58 TYR A N 6
ATOM 9175 C CA . TYR A 1 58 ? -1.912 -23.298 7.182 1.00 0.00 58 TYR A CA 6
ATOM 9176 C C . TYR A 1 58 ? -1.448 -22.119 8.041 1.00 0.00 58 TYR A C 6
ATOM 9177 O O . TYR A 1 58 ? -1.627 -20.963 7.663 1.00 0.00 58 TYR A O 6
ATOM 9195 N N . LEU A 1 59 ? -0.862 -22.454 9.181 1.00 0.00 59 LEU A N 6
ATOM 9196 C CA . LEU A 1 59 ? -0.372 -21.438 10.097 1.00 0.00 59 LEU A CA 6
ATOM 9197 C C . LEU A 1 59 ? 0.687 -20.589 9.391 1.00 0.00 59 LEU A C 6
ATOM 9198 O O . LEU A 1 59 ? 0.794 -19.389 9.641 1.00 0.00 59 LEU A O 6
ATOM 9214 N N . MET A 1 60 ? 1.442 -21.244 8.522 1.00 0.00 60 MET A N 6
ATOM 9215 C CA . MET A 1 60 ? 2.488 -20.564 7.777 1.00 0.00 60 MET A CA 6
ATOM 9216 C C . MET A 1 60 ? 1.908 -19.439 6.919 1.00 0.00 60 MET A C 6
ATOM 9217 O O . MET A 1 60 ? 2.412 -18.317 6.936 1.00 0.00 60 MET A O 6
ATOM 9231 N N . ILE A 1 61 ? 0.855 -19.777 6.189 1.00 0.00 61 ILE A N 6
ATOM 9232 C CA . ILE A 1 61 ? 0.200 -18.809 5.325 1.00 0.00 61 ILE A CA 6
ATOM 9233 C C . ILE A 1 61 ? -0.452 -17.725 6.185 1.00 0.00 61 ILE A C 6
ATOM 9234 O O . ILE A 1 61 ? -0.342 -16.537 5.883 1.00 0.00 61 ILE A O 6
ATOM 9250 N N . GLU A 1 62 ? -1.119 -18.172 7.240 1.00 0.00 62 GLU A N 6
ATOM 9251 C CA . GLU A 1 62 ? -1.789 -17.255 8.145 1.00 0.00 62 GLU A CA 6
ATOM 9252 C C . GLU A 1 62 ? -0.829 -16.148 8.587 1.00 0.00 62 GLU A C 6
ATOM 9253 O O . GLU A 1 62 ? -1.026 -14.981 8.252 1.00 0.00 62 GLU A O 6
ATOM 9265 N N . GLU A 1 63 ? 0.188 -16.554 9.332 1.00 0.00 63 GLU A N 6
ATOM 9266 C CA . GLU A 1 63 ? 1.179 -15.611 9.822 1.00 0.00 63 GLU A CA 6
ATOM 9267 C C . GLU A 1 63 ? 1.481 -14.555 8.757 1.00 0.00 63 GLU A C 6
ATOM 9268 O O . GLU A 1 63 ? 1.300 -13.362 8.991 1.00 0.00 63 GLU A O 6
ATOM 9280 N N . TYR A 1 64 ? 1.937 -15.034 7.608 1.00 0.00 64 TYR A N 6
ATOM 9281 C CA . TYR A 1 64 ? 2.266 -14.146 6.506 1.00 0.00 64 TYR A CA 6
ATOM 9282 C C . TYR A 1 64 ? 1.105 -13.198 6.201 1.00 0.00 64 TYR A C 6
ATOM 9283 O O . TYR A 1 64 ? 1.249 -11.981 6.307 1.00 0.00 64 TYR A O 6
ATOM 9301 N N . LEU A 1 65 ? -0.020 -13.790 5.827 1.00 0.00 65 LEU A N 6
ATOM 9302 C CA . LEU A 1 65 ? -1.205 -13.013 5.506 1.00 0.00 65 LEU A CA 6
ATOM 9303 C C . LEU A 1 65 ? -1.326 -11.847 6.489 1.00 0.00 65 LEU A C 6
ATOM 9304 O O . LEU A 1 65 ? -1.250 -10.686 6.092 1.00 0.00 65 LEU A O 6
ATOM 9320 N N . THR A 1 66 ? -1.515 -12.198 7.753 1.00 0.00 66 THR A N 6
ATOM 9321 C CA . THR A 1 66 ? -1.648 -11.195 8.796 1.00 0.00 66 THR A CA 6
ATOM 9322 C C . THR A 1 66 ? -0.410 -10.297 8.833 1.00 0.00 66 THR A C 6
ATOM 9323 O O . THR A 1 66 ? -0.527 -9.073 8.864 1.00 0.00 66 THR A O 6
ATOM 9334 N N . LYS A 1 67 ? 0.749 -10.940 8.830 1.00 0.00 67 LYS A N 6
ATOM 9335 C CA . LYS A 1 67 ? 2.007 -10.215 8.863 1.00 0.00 67 LYS A CA 6
ATOM 9336 C C . LYS A 1 67 ? 1.902 -8.978 7.968 1.00 0.00 67 LYS A C 6
ATOM 9337 O O . LYS A 1 67 ? 2.257 -7.876 8.383 1.00 0.00 67 LYS A O 6
ATOM 9356 N N . GLU A 1 68 ? 1.413 -9.202 6.758 1.00 0.00 68 GLU A N 6
ATOM 9357 C CA . GLU A 1 68 ? 1.256 -8.120 5.801 1.00 0.00 68 GLU A CA 6
ATOM 9358 C C . GLU A 1 68 ? 0.237 -7.101 6.315 1.00 0.00 68 GLU A C 6
ATOM 9359 O O . GLU A 1 68 ? 0.449 -5.894 6.202 1.00 0.00 68 GLU A O 6
ATOM 9371 N N . LEU A 1 69 ? -0.847 -7.623 6.869 1.00 0.00 69 LEU A N 6
ATOM 9372 C CA . LEU A 1 69 ? -1.900 -6.774 7.401 1.00 0.00 69 LEU A CA 6
ATOM 9373 C C . LEU A 1 69 ? -1.290 -5.759 8.369 1.00 0.00 69 LEU A C 6
ATOM 9374 O O . LEU A 1 69 ? -1.429 -4.552 8.179 1.00 0.00 69 LEU A O 6
ATOM 9390 N N . LEU A 1 70 ? -0.626 -6.286 9.388 1.00 0.00 70 LEU A N 6
ATOM 9391 C CA . LEU A 1 70 ? 0.006 -5.442 10.387 1.00 0.00 70 LEU A CA 6
ATOM 9392 C C . LEU A 1 70 ? 0.803 -4.340 9.687 1.00 0.00 70 LEU A C 6
ATOM 9393 O O . LEU A 1 70 ? 0.819 -3.196 10.139 1.00 0.00 70 LEU A O 6
ATOM 9409 N N . ALA A 1 71 ? 1.446 -4.723 8.594 1.00 0.00 71 ALA A N 6
ATOM 9410 C CA . ALA A 1 71 ? 2.244 -3.782 7.826 1.00 0.00 71 ALA A CA 6
ATOM 9411 C C . ALA A 1 71 ? 1.315 -2.831 7.068 1.00 0.00 71 ALA A C 6
ATOM 9412 O O . ALA A 1 71 ? 1.648 -1.665 6.863 1.00 0.00 71 ALA A O 6
ATOM 9419 N N . LEU A 1 72 ? 0.169 -3.366 6.673 1.00 0.00 72 LEU A N 6
ATOM 9420 C CA . LEU A 1 72 ? -0.811 -2.579 5.943 1.00 0.00 72 LEU A CA 6
ATOM 9421 C C . LEU A 1 72 ? -1.340 -1.464 6.847 1.00 0.00 72 LEU A C 6
ATOM 9422 O O . LEU A 1 72 ? -1.703 -0.391 6.367 1.00 0.00 72 LEU A O 6
ATOM 9438 N N . ASP A 1 73 ? -1.367 -1.756 8.139 1.00 0.00 73 ASP A N 6
ATOM 9439 C CA . ASP A 1 73 ? -1.845 -0.791 9.114 1.00 0.00 73 ASP A CA 6
ATOM 9440 C C . ASP A 1 73 ? -0.656 -0.014 9.682 1.00 0.00 73 ASP A C 6
ATOM 9441 O O . ASP A 1 73 ? -0.831 1.054 10.268 1.00 0.00 73 ASP A O 6
ATOM 9450 N N . SER A 1 74 ? 0.526 -0.579 9.488 1.00 0.00 74 SER A N 6
ATOM 9451 C CA . SER A 1 74 ? 1.744 0.048 9.974 1.00 0.00 74 SER A CA 6
ATOM 9452 C C . SER A 1 74 ? 1.934 1.410 9.304 1.00 0.00 74 SER A C 6
ATOM 9453 O O . SER A 1 74 ? 2.349 2.371 9.950 1.00 0.00 74 SER A O 6
ATOM 9461 N N . VAL A 1 75 ? 1.621 1.450 8.017 1.00 0.00 75 VAL A N 6
ATOM 9462 C CA . VAL A 1 75 ? 1.752 2.679 7.253 1.00 0.00 75 VAL A CA 6
ATOM 9463 C C . VAL A 1 75 ? 0.825 3.744 7.844 1.00 0.00 75 VAL A C 6
ATOM 9464 O O . VAL A 1 75 ? -0.274 3.431 8.299 1.00 0.00 75 VAL A O 6
ATOM 9477 N N . ASP A 1 76 ? 1.304 4.979 7.819 1.00 0.00 76 ASP A N 6
ATOM 9478 C CA . ASP A 1 76 ? 0.532 6.091 8.347 1.00 0.00 76 ASP A CA 6
ATOM 9479 C C . ASP A 1 76 ? 0.119 7.011 7.196 1.00 0.00 76 ASP A C 6
ATOM 9480 O O . ASP A 1 76 ? 0.971 7.578 6.514 1.00 0.00 76 ASP A O 6
ATOM 9489 N N . PRO A 1 77 ? -1.223 7.133 7.012 1.00 0.00 77 PRO A N 6
ATOM 9490 C CA . PRO A 1 77 ? -1.759 7.975 5.955 1.00 0.00 77 PRO A CA 6
ATOM 9491 C C . PRO A 1 77 ? -1.639 9.456 6.320 1.00 0.00 77 PRO A C 6
ATOM 9492 O O . PRO A 1 77 ? -1.681 10.320 5.445 1.00 0.00 77 PRO A O 6
ATOM 9503 N N . GLU A 1 78 ? -1.493 9.704 7.613 1.00 0.00 78 GLU A N 6
ATOM 9504 C CA . GLU A 1 78 ? -1.367 11.066 8.105 1.00 0.00 78 GLU A CA 6
ATOM 9505 C C . GLU A 1 78 ? -2.730 11.760 8.099 1.00 0.00 78 GLU A C 6
ATOM 9506 O O . GLU A 1 78 ? -3.273 12.080 9.156 1.00 0.00 78 GLU A O 6
ATOM 9518 N N . GLY A 1 79 ? -3.245 11.974 6.897 1.00 0.00 79 GLY A N 6
ATOM 9519 C CA . GLY A 1 79 ? -4.534 12.625 6.740 1.00 0.00 79 GLY A CA 6
ATOM 9520 C C . GLY A 1 79 ? -4.976 12.620 5.275 1.00 0.00 79 GLY A C 6
ATOM 9521 O O . GLY A 1 79 ? -5.626 13.558 4.816 1.00 0.00 79 GLY A O 6
ATOM 9525 N N . ARG A 1 80 ? -4.605 11.553 4.582 1.00 0.00 80 ARG A N 6
ATOM 9526 C CA . ARG A 1 80 ? -4.955 11.414 3.178 1.00 0.00 80 ARG A CA 6
ATOM 9527 C C . ARG A 1 80 ? -5.909 10.233 2.983 1.00 0.00 80 ARG A C 6
ATOM 9528 O O . ARG A 1 80 ? -5.961 9.330 3.816 1.00 0.00 80 ARG A O 6
ATOM 9549 N N . ALA A 1 81 ? -6.639 10.280 1.878 1.00 0.00 81 ALA A N 6
ATOM 9550 C CA . ALA A 1 81 ? -7.587 9.225 1.564 1.00 0.00 81 ALA A CA 6
ATOM 9551 C C . ALA A 1 81 ? -6.924 8.210 0.630 1.00 0.00 81 ALA A C 6
ATOM 9552 O O . ALA A 1 81 ? -7.081 7.003 0.808 1.00 0.00 81 ALA A O 6
ATOM 9559 N N . ASP A 1 82 ? -6.197 8.737 -0.344 1.00 0.00 82 ASP A N 6
ATOM 9560 C CA . ASP A 1 82 ? -5.509 7.892 -1.305 1.00 0.00 82 ASP A CA 6
ATOM 9561 C C . ASP A 1 82 ? -4.683 6.844 -0.557 1.00 0.00 82 ASP A C 6
ATOM 9562 O O . ASP A 1 82 ? -4.654 5.677 -0.946 1.00 0.00 82 ASP A O 6
ATOM 9571 N N . VAL A 1 83 ? -4.030 7.298 0.503 1.00 0.00 83 VAL A N 6
ATOM 9572 C CA . VAL A 1 83 ? -3.205 6.414 1.309 1.00 0.00 83 VAL A CA 6
ATOM 9573 C C . VAL A 1 83 ? -4.104 5.434 2.065 1.00 0.00 83 VAL A C 6
ATOM 9574 O O . VAL A 1 83 ? -3.939 4.220 1.952 1.00 0.00 83 VAL A O 6
ATOM 9587 N N . ARG A 1 84 ? -5.035 5.997 2.821 1.00 0.00 84 ARG A N 6
ATOM 9588 C CA . ARG A 1 84 ? -5.960 5.188 3.596 1.00 0.00 84 ARG A CA 6
ATOM 9589 C C . ARG A 1 84 ? -6.646 4.157 2.697 1.00 0.00 84 ARG A C 6
ATOM 9590 O O . ARG A 1 84 ? -6.725 2.980 3.045 1.00 0.00 84 ARG A O 6
ATOM 9611 N N . GLN A 1 85 ? -7.123 4.636 1.558 1.00 0.00 85 GLN A N 6
ATOM 9612 C CA . GLN A 1 85 ? -7.799 3.771 0.606 1.00 0.00 85 GLN A CA 6
ATOM 9613 C C . GLN A 1 85 ? -7.026 2.461 0.438 1.00 0.00 85 GLN A C 6
ATOM 9614 O O . GLN A 1 85 ? -7.545 1.387 0.737 1.00 0.00 85 GLN A O 6
ATOM 9628 N N . ALA A 1 86 ? -5.797 2.594 -0.040 1.00 0.00 86 ALA A N 6
ATOM 9629 C CA . ALA A 1 86 ? -4.948 1.434 -0.252 1.00 0.00 86 ALA A CA 6
ATOM 9630 C C . ALA A 1 86 ? -4.711 0.730 1.086 1.00 0.00 86 ALA A C 6
ATOM 9631 O O . ALA A 1 86 ? -4.869 -0.486 1.187 1.00 0.00 86 ALA A O 6
ATOM 9638 N N . ARG A 1 87 ? -4.337 1.523 2.078 1.00 0.00 87 ARG A N 6
ATOM 9639 C CA . ARG A 1 87 ? -4.077 0.991 3.405 1.00 0.00 87 ARG A CA 6
ATOM 9640 C C . ARG A 1 87 ? -5.308 0.248 3.929 1.00 0.00 87 ARG A C 6
ATOM 9641 O O . ARG A 1 87 ? -5.206 -0.552 4.858 1.00 0.00 87 ARG A O 6
ATOM 9662 N N . ARG A 1 88 ? -6.443 0.540 3.311 1.00 0.00 88 ARG A N 6
ATOM 9663 C CA . ARG A 1 88 ? -7.692 -0.090 3.704 1.00 0.00 88 ARG A CA 6
ATOM 9664 C C . ARG A 1 88 ? -8.042 -1.223 2.737 1.00 0.00 88 ARG A C 6
ATOM 9665 O O . ARG A 1 88 ? -8.594 -2.244 3.145 1.00 0.00 88 ARG A O 6
ATOM 9686 N N . ASP A 1 89 ? -7.707 -1.005 1.474 1.00 0.00 89 ASP A N 6
ATOM 9687 C CA . ASP A 1 89 ? -7.979 -1.995 0.446 1.00 0.00 89 ASP A CA 6
ATOM 9688 C C . ASP A 1 89 ? -7.092 -3.220 0.677 1.00 0.00 89 ASP A C 6
ATOM 9689 O O . ASP A 1 89 ? -7.592 -4.311 0.947 1.00 0.00 89 ASP A O 6
ATOM 9698 N N . GLY A 1 90 ? -5.791 -3.000 0.561 1.00 0.00 90 GLY A N 6
ATOM 9699 C CA . GLY A 1 90 ? -4.830 -4.072 0.754 1.00 0.00 90 GLY A CA 6
ATOM 9700 C C . GLY A 1 90 ? -5.188 -4.916 1.979 1.00 0.00 90 GLY A C 6
ATOM 9701 O O . GLY A 1 90 ? -4.925 -6.117 2.009 1.00 0.00 90 GLY A O 6
ATOM 9705 N N . VAL A 1 91 ? -5.783 -4.253 2.960 1.00 0.00 91 VAL A N 6
ATOM 9706 C CA . VAL A 1 91 ? -6.180 -4.927 4.185 1.00 0.00 91 VAL A CA 6
ATOM 9707 C C . VAL A 1 91 ? -7.366 -5.849 3.894 1.00 0.00 91 VAL A C 6
ATOM 9708 O O . VAL A 1 91 ? -7.330 -7.034 4.219 1.00 0.00 91 VAL A O 6
ATOM 9721 N N . ARG A 1 92 ? -8.389 -5.268 3.284 1.00 0.00 92 ARG A N 6
ATOM 9722 C CA . ARG A 1 92 ? -9.584 -6.023 2.945 1.00 0.00 92 ARG A CA 6
ATOM 9723 C C . ARG A 1 92 ? -9.227 -7.206 2.043 1.00 0.00 92 ARG A C 6
ATOM 9724 O O . ARG A 1 92 ? -9.949 -8.200 2.002 1.00 0.00 92 ARG A O 6
ATOM 9745 N N . LYS A 1 93 ? -8.112 -7.058 1.341 1.00 0.00 93 LYS A N 6
ATOM 9746 C CA . LYS A 1 93 ? -7.651 -8.102 0.442 1.00 0.00 93 LYS A CA 6
ATOM 9747 C C . LYS A 1 93 ? -7.274 -9.341 1.257 1.00 0.00 93 LYS A C 6
ATOM 9748 O O . LYS A 1 93 ? -7.923 -10.380 1.149 1.00 0.00 93 LYS A O 6
ATOM 9767 N N . VAL A 1 94 ? -6.226 -9.190 2.053 1.00 0.00 94 VAL A N 6
ATOM 9768 C CA . VAL A 1 94 ? -5.755 -10.283 2.886 1.00 0.00 94 VAL A CA 6
ATOM 9769 C C . VAL A 1 94 ? -6.948 -10.935 3.588 1.00 0.00 94 VAL A C 6
ATOM 9770 O O . VAL A 1 94 ? -7.115 -12.152 3.536 1.00 0.00 94 VAL A O 6
ATOM 9783 N N . GLN A 1 95 ? -7.747 -10.094 4.229 1.00 0.00 95 GLN A N 6
ATOM 9784 C CA . GLN A 1 95 ? -8.920 -10.573 4.941 1.00 0.00 95 GLN A CA 6
ATOM 9785 C C . GLN A 1 95 ? -9.665 -11.610 4.099 1.00 0.00 95 GLN A C 6
ATOM 9786 O O . GLN A 1 95 ? -9.982 -12.696 4.582 1.00 0.00 95 GLN A O 6
ATOM 9800 N N . THR A 1 96 ? -9.924 -11.239 2.854 1.00 0.00 96 THR A N 6
ATOM 9801 C CA . THR A 1 96 ? -10.627 -12.124 1.940 1.00 0.00 96 THR A CA 6
ATOM 9802 C C . THR A 1 96 ? -9.860 -13.437 1.774 1.00 0.00 96 THR A C 6
ATOM 9803 O O . THR A 1 96 ? -10.462 -14.490 1.570 1.00 0.00 96 THR A O 6
ATOM 9814 N N . ILE A 1 97 ? -8.542 -13.332 1.867 1.00 0.00 97 ILE A N 6
ATOM 9815 C CA . ILE A 1 97 ? -7.687 -14.498 1.729 1.00 0.00 97 ILE A CA 6
ATOM 9816 C C . ILE A 1 97 ? -7.842 -15.388 2.964 1.00 0.00 97 ILE A C 6
ATOM 9817 O O . ILE A 1 97 ? -7.878 -16.612 2.851 1.00 0.00 97 ILE A O 6
ATOM 9833 N N . LEU A 1 98 ? -7.931 -14.738 4.115 1.00 0.00 98 LEU A N 6
ATOM 9834 C CA . LEU A 1 98 ? -8.082 -15.455 5.370 1.00 0.00 98 LEU A CA 6
ATOM 9835 C C . LEU A 1 98 ? -9.405 -16.224 5.356 1.00 0.00 98 LEU A C 6
ATOM 9836 O O . LEU A 1 98 ? -9.439 -17.412 5.676 1.00 0.00 98 LEU A O 6
ATOM 9852 N N . GLU A 1 99 ? -10.461 -15.516 4.983 1.00 0.00 99 GLU A N 6
ATOM 9853 C CA . GLU A 1 99 ? -11.782 -16.118 4.924 1.00 0.00 99 GLU A CA 6
ATOM 9854 C C . GLU A 1 99 ? -11.803 -17.252 3.897 1.00 0.00 99 GLU A C 6
ATOM 9855 O O . GLU A 1 99 ? -12.661 -18.132 3.956 1.00 0.00 99 GLU A O 6
ATOM 9867 N N . LYS A 1 100 ? -10.849 -17.195 2.980 1.00 0.00 100 LYS A N 6
ATOM 9868 C CA . LYS A 1 100 ? -10.748 -18.206 1.941 1.00 0.00 100 LYS A CA 6
ATOM 9869 C C . LYS A 1 100 ? -9.850 -19.344 2.430 1.00 0.00 100 LYS A C 6
ATOM 9870 O O . LYS A 1 100 ? -10.211 -20.515 2.322 1.00 0.00 100 LYS A O 6
ATOM 9889 N N . LEU A 1 101 ? -8.696 -18.960 2.957 1.00 0.00 101 LEU A N 6
ATOM 9890 C CA . LEU A 1 101 ? -7.744 -19.934 3.463 1.00 0.00 101 LEU A CA 6
ATOM 9891 C C . LEU A 1 101 ? -8.493 -21.017 4.242 1.00 0.00 101 LEU A C 6
ATOM 9892 O O . LEU A 1 101 ? -8.373 -22.202 3.935 1.00 0.00 101 LEU A O 6
ATOM 9908 N N . GLU A 1 102 ? -9.249 -20.571 5.234 1.00 0.00 102 GLU A N 6
ATOM 9909 C CA . GLU A 1 102 ? -10.017 -21.487 6.060 1.00 0.00 102 GLU A CA 6
ATOM 9910 C C . GLU A 1 102 ? -10.762 -22.495 5.182 1.00 0.00 102 GLU A C 6
ATOM 9911 O O . GLU A 1 102 ? -10.386 -23.665 5.117 1.00 0.00 102 GLU A O 6
ATOM 9923 N N . GLN A 1 103 ? -11.805 -22.005 4.528 1.00 0.00 103 GLN A N 6
ATOM 9924 C CA . GLN A 1 103 ? -12.606 -22.848 3.657 1.00 0.00 103 GLN A CA 6
ATOM 9925 C C . GLN A 1 103 ? -11.706 -23.801 2.866 1.00 0.00 103 GLN A C 6
ATOM 9926 O O . GLN A 1 103 ? -11.995 -24.992 2.764 1.00 0.00 103 GLN A O 6
ATOM 9940 N N . LYS A 1 104 ? -10.634 -23.240 2.327 1.00 0.00 104 LYS A N 6
ATOM 9941 C CA . LYS A 1 104 ? -9.690 -24.024 1.548 1.00 0.00 104 LYS A CA 6
ATOM 9942 C C . LYS A 1 104 ? -9.207 -25.210 2.386 1.00 0.00 104 LYS A C 6
ATOM 9943 O O . LYS A 1 104 ? -9.199 -26.346 1.913 1.00 0.00 104 LYS A O 6
ATOM 9962 N N . ALA A 1 105 ? -8.816 -24.906 3.614 1.00 0.00 105 ALA A N 6
ATOM 9963 C CA . ALA A 1 105 ? -8.333 -25.933 4.522 1.00 0.00 105 ALA A CA 6
ATOM 9964 C C . ALA A 1 105 ? -9.481 -26.886 4.864 1.00 0.00 105 ALA A C 6
ATOM 9965 O O . ALA A 1 105 ? -9.280 -28.096 4.959 1.00 0.00 105 ALA A O 6
ATOM 9972 N N . SER A 1 106 ? -10.658 -26.304 5.040 1.00 0.00 106 SER A N 6
ATOM 9973 C CA . SER A 1 106 ? -11.837 -27.086 5.370 1.00 0.00 106 SER A CA 6
ATOM 9974 C C . SER A 1 106 ? -12.435 -27.693 4.099 1.00 0.00 106 SER A C 6
ATOM 9975 O O . SER A 1 106 ? -13.489 -28.326 4.145 1.00 0.00 106 SER A O 6
ATOM 9983 N N . GLY A 1 107 ? -11.736 -27.479 2.994 1.00 0.00 107 GLY A N 6
ATOM 9984 C CA . GLY A 1 107 ? -12.185 -27.997 1.712 1.00 0.00 107 GLY A CA 6
ATOM 9985 C C . GLY A 1 107 ? -11.738 -29.448 1.521 1.00 0.00 107 GLY A C 6
ATOM 9986 O O . GLY A 1 107 ? -11.614 -30.196 2.489 1.00 0.00 107 GLY A O 6
ATOM 9990 N N . PRO A 1 108 ? -11.504 -29.811 0.231 1.00 0.00 108 PRO A N 6
ATOM 9991 C CA . PRO A 1 108 ? -11.074 -31.159 -0.100 1.00 0.00 108 PRO A CA 6
ATOM 9992 C C . PRO A 1 108 ? -9.603 -31.371 0.264 1.00 0.00 108 PRO A C 6
ATOM 9993 O O . PRO A 1 108 ? -8.958 -30.473 0.804 1.00 0.00 108 PRO A O 6
ATOM 10004 N N . SER A 1 109 ? -9.115 -32.562 -0.047 1.00 0.00 109 SER A N 6
ATOM 10005 C CA . SER A 1 109 ? -7.732 -32.903 0.240 1.00 0.00 109 SER A CA 6
ATOM 10006 C C . SER A 1 109 ? -7.345 -34.188 -0.496 1.00 0.00 109 SER A C 6
ATOM 10007 O O . SER A 1 109 ? -7.462 -35.282 0.055 1.00 0.00 109 SER A O 6
ATOM 10015 N N . SER A 1 110 ? -6.894 -34.013 -1.729 1.00 0.00 110 SER A N 6
ATOM 10016 C CA . SER A 1 110 ? -6.490 -35.144 -2.545 1.00 0.00 110 SER A CA 6
ATOM 10017 C C . SER A 1 110 ? -5.111 -34.884 -3.155 1.00 0.00 110 SER A C 6
ATOM 10018 O O . SER A 1 110 ? -5.004 -34.501 -4.318 1.00 0.00 110 SER A O 6
ATOM 10026 N N . GLY A 1 111 ? -4.088 -35.104 -2.341 1.00 0.00 111 GLY A N 6
ATOM 10027 C CA . GLY A 1 111 ? -2.720 -34.898 -2.785 1.00 0.00 111 GLY A CA 6
ATOM 10028 C C . GLY A 1 111 ? -1.954 -36.221 -2.832 1.00 0.00 111 GLY A C 6
ATOM 10029 O O . GLY A 1 111 ? -1.620 -36.711 -3.909 1.00 0.00 111 GLY A O 6
ATOM 10033 N N . GLY A 1 1 ? 6.112 -27.489 19.229 1.00 0.00 1 GLY A N 7
ATOM 10034 C CA . GLY A 1 1 ? 5.187 -26.392 19.458 1.00 0.00 1 GLY A CA 7
ATOM 10035 C C . GLY A 1 1 ? 3.952 -26.521 18.563 1.00 0.00 1 GLY A C 7
ATOM 10036 O O . GLY A 1 1 ? 3.965 -27.267 17.585 1.00 0.00 1 GLY A O 7
ATOM 10040 N N . SER A 1 2 ? 2.915 -25.783 18.930 1.00 0.00 2 SER A N 7
ATOM 10041 C CA . SER A 1 2 ? 1.675 -25.805 18.173 1.00 0.00 2 SER A CA 7
ATOM 10042 C C . SER A 1 2 ? 0.727 -24.721 18.689 1.00 0.00 2 SER A C 7
ATOM 10043 O O . SER A 1 2 ? 0.510 -24.604 19.894 1.00 0.00 2 SER A O 7
ATOM 10051 N N . SER A 1 3 ? 0.188 -23.956 17.752 1.00 0.00 3 SER A N 7
ATOM 10052 C CA . SER A 1 3 ? -0.732 -22.885 18.097 1.00 0.00 3 SER A CA 7
ATOM 10053 C C . SER A 1 3 ? -1.145 -22.124 16.836 1.00 0.00 3 SER A C 7
ATOM 10054 O O . SER A 1 3 ? -0.514 -22.260 15.789 1.00 0.00 3 SER A O 7
ATOM 10062 N N . GLY A 1 4 ? -2.203 -21.339 16.978 1.00 0.00 4 GLY A N 7
ATOM 10063 C CA . GLY A 1 4 ? -2.708 -20.555 15.863 1.00 0.00 4 GLY A CA 7
ATOM 10064 C C . GLY A 1 4 ? -3.988 -19.812 16.250 1.00 0.00 4 GLY A C 7
ATOM 10065 O O . GLY A 1 4 ? -4.469 -19.942 17.375 1.00 0.00 4 GLY A O 7
ATOM 10069 N N . SER A 1 5 ? -4.504 -19.051 15.296 1.00 0.00 5 SER A N 7
ATOM 10070 C CA . SER A 1 5 ? -5.720 -18.288 15.524 1.00 0.00 5 SER A CA 7
ATOM 10071 C C . SER A 1 5 ? -6.107 -17.529 14.252 1.00 0.00 5 SER A C 7
ATOM 10072 O O . SER A 1 5 ? -5.350 -17.510 13.283 1.00 0.00 5 SER A O 7
ATOM 10080 N N . SER A 1 6 ? -7.284 -16.923 14.298 1.00 0.00 6 SER A N 7
ATOM 10081 C CA . SER A 1 6 ? -7.780 -16.165 13.163 1.00 0.00 6 SER A CA 7
ATOM 10082 C C . SER A 1 6 ? -9.125 -15.523 13.509 1.00 0.00 6 SER A C 7
ATOM 10083 O O . SER A 1 6 ? -9.734 -15.858 14.524 1.00 0.00 6 SER A O 7
ATOM 10091 N N . GLY A 1 7 ? -9.548 -14.610 12.647 1.00 0.00 7 GLY A N 7
ATOM 10092 C CA . GLY A 1 7 ? -10.809 -13.917 12.850 1.00 0.00 7 GLY A CA 7
ATOM 10093 C C . GLY A 1 7 ? -11.948 -14.624 12.111 1.00 0.00 7 GLY A C 7
ATOM 10094 O O . GLY A 1 7 ? -11.869 -15.821 11.842 1.00 0.00 7 GLY A O 7
ATOM 10098 N N . ALA A 1 8 ? -12.980 -13.851 11.803 1.00 0.00 8 ALA A N 7
ATOM 10099 C CA . ALA A 1 8 ? -14.132 -14.388 11.100 1.00 0.00 8 ALA A CA 7
ATOM 10100 C C . ALA A 1 8 ? -14.924 -13.238 10.475 1.00 0.00 8 ALA A C 7
ATOM 10101 O O . ALA A 1 8 ? -16.041 -12.946 10.898 1.00 0.00 8 ALA A O 7
ATOM 10108 N N . PRO A 1 9 ? -14.297 -12.599 9.450 1.00 0.00 9 PRO A N 7
ATOM 10109 C CA . PRO A 1 9 ? -14.931 -11.487 8.762 1.00 0.00 9 PRO A CA 7
ATOM 10110 C C . PRO A 1 9 ? -16.035 -11.980 7.825 1.00 0.00 9 PRO A C 7
ATOM 10111 O O . PRO A 1 9 ? -16.477 -13.123 7.928 1.00 0.00 9 PRO A O 7
ATOM 10122 N N . ALA A 1 10 ? -16.449 -11.093 6.932 1.00 0.00 10 ALA A N 7
ATOM 10123 C CA . ALA A 1 10 ? -17.493 -11.423 5.978 1.00 0.00 10 ALA A CA 7
ATOM 10124 C C . ALA A 1 10 ? -17.607 -10.301 4.944 1.00 0.00 10 ALA A C 7
ATOM 10125 O O . ALA A 1 10 ? -18.562 -9.527 4.965 1.00 0.00 10 ALA A O 7
ATOM 10132 N N . GLU A 1 11 ? -16.618 -10.249 4.063 1.00 0.00 11 GLU A N 7
ATOM 10133 C CA . GLU A 1 11 ? -16.594 -9.234 3.023 1.00 0.00 11 GLU A CA 7
ATOM 10134 C C . GLU A 1 11 ? -15.867 -9.761 1.785 1.00 0.00 11 GLU A C 7
ATOM 10135 O O . GLU A 1 11 ? -14.790 -10.345 1.894 1.00 0.00 11 GLU A O 7
ATOM 10147 N N . PRO A 1 12 ? -16.501 -9.529 0.604 1.00 0.00 12 PRO A N 7
ATOM 10148 C CA . PRO A 1 12 ? -15.926 -9.974 -0.654 1.00 0.00 12 PRO A CA 7
ATOM 10149 C C . PRO A 1 12 ? -14.755 -9.080 -1.068 1.00 0.00 12 PRO A C 7
ATOM 10150 O O . PRO A 1 12 ? -14.352 -8.192 -0.318 1.00 0.00 12 PRO A O 7
ATOM 10161 N N . ALA A 1 13 ? -14.242 -9.346 -2.260 1.00 0.00 13 ALA A N 7
ATOM 10162 C CA . ALA A 1 13 ? -13.125 -8.577 -2.782 1.00 0.00 13 ALA A CA 7
ATOM 10163 C C . ALA A 1 13 ? -12.824 -9.029 -4.213 1.00 0.00 13 ALA A C 7
ATOM 10164 O O . ALA A 1 13 ? -13.512 -9.896 -4.751 1.00 0.00 13 ALA A O 7
ATOM 10171 N N . ALA A 1 14 ? -11.797 -8.422 -4.788 1.00 0.00 14 ALA A N 7
ATOM 10172 C CA . ALA A 1 14 ? -11.397 -8.751 -6.145 1.00 0.00 14 ALA A CA 7
ATOM 10173 C C . ALA A 1 14 ? -9.899 -8.485 -6.310 1.00 0.00 14 ALA A C 7
ATOM 10174 O O . ALA A 1 14 ? -9.341 -7.620 -5.637 1.00 0.00 14 ALA A O 7
ATOM 10181 N N . PRO A 1 15 ? -9.275 -9.266 -7.232 1.00 0.00 15 PRO A N 7
ATOM 10182 C CA . PRO A 1 15 ? -7.853 -9.123 -7.494 1.00 0.00 15 PRO A CA 7
ATOM 10183 C C . PRO A 1 15 ? -7.570 -7.864 -8.317 1.00 0.00 15 PRO A C 7
ATOM 10184 O O . PRO A 1 15 ? -8.495 -7.156 -8.712 1.00 0.00 15 PRO A O 7
ATOM 10195 N N . LYS A 1 16 ? -6.289 -7.624 -8.551 1.00 0.00 16 LYS A N 7
ATOM 10196 C CA . LYS A 1 16 ? -5.873 -6.463 -9.319 1.00 0.00 16 LYS A CA 7
ATOM 10197 C C . LYS A 1 16 ? -4.403 -6.620 -9.716 1.00 0.00 16 LYS A C 7
ATOM 10198 O O . LYS A 1 16 ? -3.596 -7.122 -8.936 1.00 0.00 16 LYS A O 7
ATOM 10217 N N . SER A 1 17 ? -4.101 -6.180 -10.929 1.00 0.00 17 SER A N 7
ATOM 10218 C CA . SER A 1 17 ? -2.743 -6.265 -11.439 1.00 0.00 17 SER A CA 7
ATOM 10219 C C . SER A 1 17 ? -2.568 -5.309 -12.621 1.00 0.00 17 SER A C 7
ATOM 10220 O O . SER A 1 17 ? -3.548 -4.815 -13.175 1.00 0.00 17 SER A O 7
ATOM 10228 N N . GLY A 1 18 ? -1.311 -5.078 -12.973 1.00 0.00 18 GLY A N 7
ATOM 10229 C CA . GLY A 1 18 ? -0.995 -4.191 -14.079 1.00 0.00 18 GLY A CA 7
ATOM 10230 C C . GLY A 1 18 ? 0.352 -3.498 -13.858 1.00 0.00 18 GLY A C 7
ATOM 10231 O O . GLY A 1 18 ? 0.421 -2.272 -13.801 1.00 0.00 18 GLY A O 7
ATOM 10235 N N . GLU A 1 19 ? 1.389 -4.315 -13.740 1.00 0.00 19 GLU A N 7
ATOM 10236 C CA . GLU A 1 19 ? 2.729 -3.796 -13.526 1.00 0.00 19 GLU A CA 7
ATOM 10237 C C . GLU A 1 19 ? 3.450 -3.621 -14.865 1.00 0.00 19 GLU A C 7
ATOM 10238 O O . GLU A 1 19 ? 3.390 -4.498 -15.725 1.00 0.00 19 GLU A O 7
ATOM 10250 N N . ALA A 1 20 ? 4.114 -2.483 -14.998 1.00 0.00 20 ALA A N 7
ATOM 10251 C CA . ALA A 1 20 ? 4.845 -2.182 -16.217 1.00 0.00 20 ALA A CA 7
ATOM 10252 C C . ALA A 1 20 ? 5.381 -0.750 -16.146 1.00 0.00 20 ALA A C 7
ATOM 10253 O O . ALA A 1 20 ? 5.242 -0.083 -15.122 1.00 0.00 20 ALA A O 7
ATOM 10260 N N . GLU A 1 21 ? 5.981 -0.321 -17.246 1.00 0.00 21 GLU A N 7
ATOM 10261 C CA . GLU A 1 21 ? 6.538 1.019 -17.321 1.00 0.00 21 GLU A CA 7
ATOM 10262 C C . GLU A 1 21 ? 5.562 2.033 -16.722 1.00 0.00 21 GLU A C 7
ATOM 10263 O O . GLU A 1 21 ? 4.538 2.347 -17.327 1.00 0.00 21 GLU A O 7
ATOM 10275 N N . THR A 1 22 ? 5.913 2.519 -15.540 1.00 0.00 22 THR A N 7
ATOM 10276 C CA . THR A 1 22 ? 5.081 3.491 -14.853 1.00 0.00 22 THR A CA 7
ATOM 10277 C C . THR A 1 22 ? 5.890 4.222 -13.780 1.00 0.00 22 THR A C 7
ATOM 10278 O O . THR A 1 22 ? 6.626 3.596 -13.018 1.00 0.00 22 THR A O 7
ATOM 10289 N N . PRO A 1 23 ? 5.723 5.572 -13.753 1.00 0.00 23 PRO A N 7
ATOM 10290 C CA . PRO A 1 23 ? 6.430 6.394 -12.786 1.00 0.00 23 PRO A CA 7
ATOM 10291 C C . PRO A 1 23 ? 5.812 6.256 -11.393 1.00 0.00 23 PRO A C 7
ATOM 10292 O O . PRO A 1 23 ? 4.689 5.773 -11.254 1.00 0.00 23 PRO A O 7
ATOM 10303 N N . PRO A 1 24 ? 6.592 6.699 -10.371 1.00 0.00 24 PRO A N 7
ATOM 10304 C CA . PRO A 1 24 ? 6.133 6.629 -8.994 1.00 0.00 24 PRO A CA 7
ATOM 10305 C C . PRO A 1 24 ? 5.087 7.709 -8.710 1.00 0.00 24 PRO A C 7
ATOM 10306 O O . PRO A 1 24 ? 5.162 8.809 -9.254 1.00 0.00 24 PRO A O 7
ATOM 10317 N N . LYS A 1 25 ? 4.136 7.356 -7.857 1.00 0.00 25 LYS A N 7
ATOM 10318 C CA . LYS A 1 25 ? 3.077 8.282 -7.493 1.00 0.00 25 LYS A CA 7
ATOM 10319 C C . LYS A 1 25 ? 3.287 8.750 -6.052 1.00 0.00 25 LYS A C 7
ATOM 10320 O O . LYS A 1 25 ? 4.076 9.661 -5.801 1.00 0.00 25 LYS A O 7
ATOM 10339 N N . HIS A 1 26 ? 2.569 8.108 -5.143 1.00 0.00 26 HIS A N 7
ATOM 10340 C CA . HIS A 1 26 ? 2.667 8.448 -3.734 1.00 0.00 26 HIS A CA 7
ATOM 10341 C C . HIS A 1 26 ? 3.348 7.306 -2.977 1.00 0.00 26 HIS A C 7
ATOM 10342 O O . HIS A 1 26 ? 3.082 6.135 -3.241 1.00 0.00 26 HIS A O 7
ATOM 10356 N N . PRO A 1 27 ? 4.238 7.698 -2.026 1.00 0.00 27 PRO A N 7
ATOM 10357 C CA . PRO A 1 27 ? 4.960 6.721 -1.229 1.00 0.00 27 PRO A CA 7
ATOM 10358 C C . PRO A 1 27 ? 4.049 6.097 -0.169 1.00 0.00 27 PRO A C 7
ATOM 10359 O O . PRO A 1 27 ? 4.162 4.909 0.130 1.00 0.00 27 PRO A O 7
ATOM 10370 N N . GLY A 1 28 ? 3.168 6.927 0.370 1.00 0.00 28 GLY A N 7
ATOM 10371 C CA . GLY A 1 28 ? 2.238 6.471 1.389 1.00 0.00 28 GLY A CA 7
ATOM 10372 C C . GLY A 1 28 ? 1.378 5.317 0.871 1.00 0.00 28 GLY A C 7
ATOM 10373 O O . GLY A 1 28 ? 1.017 4.418 1.629 1.00 0.00 28 GLY A O 7
ATOM 10377 N N . VAL A 1 29 ? 1.073 5.380 -0.417 1.00 0.00 29 VAL A N 7
ATOM 10378 C CA . VAL A 1 29 ? 0.262 4.352 -1.045 1.00 0.00 29 VAL A CA 7
ATOM 10379 C C . VAL A 1 29 ? 1.116 3.104 -1.275 1.00 0.00 29 VAL A C 7
ATOM 10380 O O . VAL A 1 29 ? 0.778 2.020 -0.801 1.00 0.00 29 VAL A O 7
ATOM 10393 N N . LEU A 1 30 ? 2.207 3.298 -2.002 1.00 0.00 30 LEU A N 7
ATOM 10394 C CA . LEU A 1 30 ? 3.112 2.201 -2.300 1.00 0.00 30 LEU A CA 7
ATOM 10395 C C . LEU A 1 30 ? 3.334 1.370 -1.035 1.00 0.00 30 LEU A C 7
ATOM 10396 O O . LEU A 1 30 ? 3.452 0.148 -1.104 1.00 0.00 30 LEU A O 7
ATOM 10412 N N . LYS A 1 31 ? 3.385 2.067 0.091 1.00 0.00 31 LYS A N 7
ATOM 10413 C CA . LYS A 1 31 ? 3.591 1.408 1.370 1.00 0.00 31 LYS A CA 7
ATOM 10414 C C . LYS A 1 31 ? 2.685 0.179 1.457 1.00 0.00 31 LYS A C 7
ATOM 10415 O O . LYS A 1 31 ? 3.022 -0.799 2.122 1.00 0.00 31 LYS A O 7
ATOM 10434 N N . VAL A 1 32 ? 1.552 0.268 0.775 1.00 0.00 32 VAL A N 7
ATOM 10435 C CA . VAL A 1 32 ? 0.595 -0.825 0.767 1.00 0.00 32 VAL A CA 7
ATOM 10436 C C . VAL A 1 32 ? 0.952 -1.802 -0.354 1.00 0.00 32 VAL A C 7
ATOM 10437 O O . VAL A 1 32 ? 0.978 -3.013 -0.143 1.00 0.00 32 VAL A O 7
ATOM 10450 N N . GLU A 1 33 ? 1.220 -1.239 -1.524 1.00 0.00 33 GLU A N 7
ATOM 10451 C CA . GLU A 1 33 ? 1.575 -2.045 -2.679 1.00 0.00 33 GLU A CA 7
ATOM 10452 C C . GLU A 1 33 ? 2.785 -2.925 -2.361 1.00 0.00 33 GLU A C 7
ATOM 10453 O O . GLU A 1 33 ? 2.897 -4.040 -2.868 1.00 0.00 33 GLU A O 7
ATOM 10465 N N . ALA A 1 34 ? 3.661 -2.390 -1.523 1.00 0.00 34 ALA A N 7
ATOM 10466 C CA . ALA A 1 34 ? 4.859 -3.113 -1.131 1.00 0.00 34 ALA A CA 7
ATOM 10467 C C . ALA A 1 34 ? 4.467 -4.312 -0.267 1.00 0.00 34 ALA A C 7
ATOM 10468 O O . ALA A 1 34 ? 5.125 -5.350 -0.303 1.00 0.00 34 ALA A O 7
ATOM 10475 N N . ILE A 1 35 ? 3.395 -4.130 0.491 1.00 0.00 35 ILE A N 7
ATOM 10476 C CA . ILE A 1 35 ? 2.906 -5.184 1.363 1.00 0.00 35 ILE A CA 7
ATOM 10477 C C . ILE A 1 35 ? 2.057 -6.162 0.548 1.00 0.00 35 ILE A C 7
ATOM 10478 O O . ILE A 1 35 ? 2.316 -7.364 0.548 1.00 0.00 35 ILE A O 7
ATOM 10494 N N . LEU A 1 36 ? 1.060 -5.609 -0.128 1.00 0.00 36 LEU A N 7
ATOM 10495 C CA . LEU A 1 36 ? 0.172 -6.417 -0.945 1.00 0.00 36 LEU A CA 7
ATOM 10496 C C . LEU A 1 36 ? 0.998 -7.423 -1.748 1.00 0.00 36 LEU A C 7
ATOM 10497 O O . LEU A 1 36 ? 0.573 -8.560 -1.951 1.00 0.00 36 LEU A O 7
ATOM 10513 N N . GLU A 1 37 ? 2.165 -6.970 -2.183 1.00 0.00 37 GLU A N 7
ATOM 10514 C CA . GLU A 1 37 ? 3.055 -7.816 -2.959 1.00 0.00 37 GLU A CA 7
ATOM 10515 C C . GLU A 1 37 ? 3.260 -9.158 -2.254 1.00 0.00 37 GLU A C 7
ATOM 10516 O O . GLU A 1 37 ? 3.330 -10.201 -2.903 1.00 0.00 37 GLU A O 7
ATOM 10528 N N . LYS A 1 38 ? 3.351 -9.089 -0.934 1.00 0.00 38 LYS A N 7
ATOM 10529 C CA . LYS A 1 38 ? 3.547 -10.285 -0.133 1.00 0.00 38 LYS A CA 7
ATOM 10530 C C . LYS A 1 38 ? 2.247 -11.093 -0.104 1.00 0.00 38 LYS A C 7
ATOM 10531 O O . LYS A 1 38 ? 2.258 -12.301 -0.335 1.00 0.00 38 LYS A O 7
ATOM 10550 N N . VAL A 1 39 ? 1.160 -10.392 0.182 1.00 0.00 39 VAL A N 7
ATOM 10551 C CA . VAL A 1 39 ? -0.145 -11.029 0.245 1.00 0.00 39 VAL A CA 7
ATOM 10552 C C . VAL A 1 39 ? -0.327 -11.931 -0.978 1.00 0.00 39 VAL A C 7
ATOM 10553 O O . VAL A 1 39 ? -0.922 -13.003 -0.880 1.00 0.00 39 VAL A O 7
ATOM 10566 N N . GLN A 1 40 ? 0.197 -11.463 -2.101 1.00 0.00 40 GLN A N 7
ATOM 10567 C CA . GLN A 1 40 ? 0.100 -12.214 -3.342 1.00 0.00 40 GLN A CA 7
ATOM 10568 C C . GLN A 1 40 ? 0.723 -13.601 -3.172 1.00 0.00 40 GLN A C 7
ATOM 10569 O O . GLN A 1 40 ? 0.291 -14.561 -3.808 1.00 0.00 40 GLN A O 7
ATOM 10583 N N . GLY A 1 41 ? 1.728 -13.662 -2.311 1.00 0.00 41 GLY A N 7
ATOM 10584 C CA . GLY A 1 41 ? 2.415 -14.916 -2.050 1.00 0.00 41 GLY A CA 7
ATOM 10585 C C . GLY A 1 41 ? 1.561 -15.837 -1.176 1.00 0.00 41 GLY A C 7
ATOM 10586 O O . GLY A 1 41 ? 1.715 -17.057 -1.217 1.00 0.00 41 GLY A O 7
ATOM 10590 N N . LEU A 1 42 ? 0.680 -15.218 -0.404 1.00 0.00 42 LEU A N 7
ATOM 10591 C CA . LEU A 1 42 ? -0.198 -15.966 0.479 1.00 0.00 42 LEU A CA 7
ATOM 10592 C C . LEU A 1 42 ? -1.529 -16.223 -0.230 1.00 0.00 42 LEU A C 7
ATOM 10593 O O . LEU A 1 42 ? -2.149 -17.267 -0.035 1.00 0.00 42 LEU A O 7
ATOM 10609 N N . GLU A 1 43 ? -1.929 -15.252 -1.038 1.00 0.00 43 GLU A N 7
ATOM 10610 C CA . GLU A 1 43 ? -3.176 -15.359 -1.777 1.00 0.00 43 GLU A CA 7
ATOM 10611 C C . GLU A 1 43 ? -3.059 -16.433 -2.861 1.00 0.00 43 GLU A C 7
ATOM 10612 O O . GLU A 1 43 ? -4.001 -17.189 -3.095 1.00 0.00 43 GLU A O 7
ATOM 10624 N N . GLN A 1 44 ? -1.896 -16.466 -3.494 1.00 0.00 44 GLN A N 7
ATOM 10625 C CA . GLN A 1 44 ? -1.644 -17.434 -4.548 1.00 0.00 44 GLN A CA 7
ATOM 10626 C C . GLN A 1 44 ? -1.499 -18.837 -3.955 1.00 0.00 44 GLN A C 7
ATOM 10627 O O . GLN A 1 44 ? -1.736 -19.831 -4.640 1.00 0.00 44 GLN A O 7
ATOM 10641 N N . ALA A 1 45 ? -1.112 -18.873 -2.689 1.00 0.00 45 ALA A N 7
ATOM 10642 C CA . ALA A 1 45 ? -0.933 -20.138 -1.997 1.00 0.00 45 ALA A CA 7
ATOM 10643 C C . ALA A 1 45 ? -2.296 -20.663 -1.541 1.00 0.00 45 ALA A C 7
ATOM 10644 O O . ALA A 1 45 ? -2.559 -21.862 -1.612 1.00 0.00 45 ALA A O 7
ATOM 10651 N N . VAL A 1 46 ? -3.127 -19.738 -1.083 1.00 0.00 46 VAL A N 7
ATOM 10652 C CA . VAL A 1 46 ? -4.456 -20.092 -0.616 1.00 0.00 46 VAL A CA 7
ATOM 10653 C C . VAL A 1 46 ? -5.261 -20.678 -1.777 1.00 0.00 46 VAL A C 7
ATOM 10654 O O . VAL A 1 46 ? -5.814 -21.772 -1.665 1.00 0.00 46 VAL A O 7
ATOM 10667 N N . ASP A 1 47 ? -5.302 -19.926 -2.867 1.00 0.00 47 ASP A N 7
ATOM 10668 C CA . ASP A 1 47 ? -6.030 -20.357 -4.048 1.00 0.00 47 ASP A CA 7
ATOM 10669 C C . ASP A 1 47 ? -5.478 -21.704 -4.518 1.00 0.00 47 ASP A C 7
ATOM 10670 O O . ASP A 1 47 ? -6.141 -22.426 -5.261 1.00 0.00 47 ASP A O 7
ATOM 10679 N N . SER A 1 48 ? -4.268 -22.002 -4.066 1.00 0.00 48 SER A N 7
ATOM 10680 C CA . SER A 1 48 ? -3.619 -23.250 -4.432 1.00 0.00 48 SER A CA 7
ATOM 10681 C C . SER A 1 48 ? -3.400 -24.110 -3.186 1.00 0.00 48 SER A C 7
ATOM 10682 O O . SER A 1 48 ? -2.608 -25.051 -3.208 1.00 0.00 48 SER A O 7
ATOM 10690 N N . PHE A 1 49 ? -4.116 -23.756 -2.128 1.00 0.00 49 PHE A N 7
ATOM 10691 C CA . PHE A 1 49 ? -4.009 -24.484 -0.875 1.00 0.00 49 PHE A CA 7
ATOM 10692 C C . PHE A 1 49 ? -5.086 -25.567 -0.777 1.00 0.00 49 PHE A C 7
ATOM 10693 O O . PHE A 1 49 ? -6.235 -25.341 -1.153 1.00 0.00 49 PHE A O 7
ATOM 10710 N N . GLU A 1 50 ? -4.676 -26.720 -0.268 1.00 0.00 50 GLU A N 7
ATOM 10711 C CA . GLU A 1 50 ? -5.592 -27.838 -0.115 1.00 0.00 50 GLU A CA 7
ATOM 10712 C C . GLU A 1 50 ? -5.362 -28.532 1.228 1.00 0.00 50 GLU A C 7
ATOM 10713 O O . GLU A 1 50 ? -5.729 -29.693 1.402 1.00 0.00 50 GLU A O 7
ATOM 10725 N N . GLY A 1 51 ? -4.755 -27.792 2.145 1.00 0.00 51 GLY A N 7
ATOM 10726 C CA . GLY A 1 51 ? -4.472 -28.322 3.468 1.00 0.00 51 GLY A CA 7
ATOM 10727 C C . GLY A 1 51 ? -5.703 -28.226 4.372 1.00 0.00 51 GLY A C 7
ATOM 10728 O O . GLY A 1 51 ? -6.828 -28.426 3.918 1.00 0.00 51 GLY A O 7
ATOM 10732 N N . LYS A 1 52 ? -5.447 -27.918 5.635 1.00 0.00 52 LYS A N 7
ATOM 10733 C CA . LYS A 1 52 ? -6.520 -27.793 6.607 1.00 0.00 52 LYS A CA 7
ATOM 10734 C C . LYS A 1 52 ? -6.142 -26.734 7.644 1.00 0.00 52 LYS A C 7
ATOM 10735 O O . LYS A 1 52 ? -5.151 -26.024 7.479 1.00 0.00 52 LYS A O 7
ATOM 10754 N N . LYS A 1 53 ? -6.951 -26.661 8.691 1.00 0.00 53 LYS A N 7
ATOM 10755 C CA . LYS A 1 53 ? -6.713 -25.701 9.755 1.00 0.00 53 LYS A CA 7
ATOM 10756 C C . LYS A 1 53 ? -5.715 -26.289 10.754 1.00 0.00 53 LYS A C 7
ATOM 10757 O O . LYS A 1 53 ? -5.464 -25.702 11.805 1.00 0.00 53 LYS A O 7
ATOM 10776 N N . THR A 1 54 ? -5.171 -27.441 10.389 1.00 0.00 54 THR A N 7
ATOM 10777 C CA . THR A 1 54 ? -4.206 -28.116 11.240 1.00 0.00 54 THR A CA 7
ATOM 10778 C C . THR A 1 54 ? -2.832 -28.148 10.567 1.00 0.00 54 THR A C 7
ATOM 10779 O O . THR A 1 54 ? -1.805 -28.094 11.241 1.00 0.00 54 THR A O 7
ATOM 10790 N N . ASP A 1 55 ? -2.859 -28.237 9.245 1.00 0.00 55 ASP A N 7
ATOM 10791 C CA . ASP A 1 55 ? -1.629 -28.278 8.473 1.00 0.00 55 ASP A CA 7
ATOM 10792 C C . ASP A 1 55 ? -0.761 -27.072 8.840 1.00 0.00 55 ASP A C 7
ATOM 10793 O O . ASP A 1 55 ? -1.272 -26.052 9.300 1.00 0.00 55 ASP A O 7
ATOM 10802 N N . LYS A 1 56 ? 0.536 -27.229 8.623 1.00 0.00 56 LYS A N 7
ATOM 10803 C CA . LYS A 1 56 ? 1.479 -26.166 8.924 1.00 0.00 56 LYS A CA 7
ATOM 10804 C C . LYS A 1 56 ? 1.327 -25.047 7.892 1.00 0.00 56 LYS A C 7
ATOM 10805 O O . LYS A 1 56 ? 1.321 -23.868 8.245 1.00 0.00 56 LYS A O 7
ATOM 10824 N N . LYS A 1 57 ? 1.208 -25.455 6.637 1.00 0.00 57 LYS A N 7
ATOM 10825 C CA . LYS A 1 57 ? 1.057 -24.501 5.551 1.00 0.00 57 LYS A CA 7
ATOM 10826 C C . LYS A 1 57 ? 0.011 -23.454 5.940 1.00 0.00 57 LYS A C 7
ATOM 10827 O O . LYS A 1 57 ? 0.247 -22.255 5.802 1.00 0.00 57 LYS A O 7
ATOM 10846 N N . TYR A 1 58 ? -1.123 -23.946 6.418 1.00 0.00 58 TYR A N 7
ATOM 10847 C CA . TYR A 1 58 ? -2.205 -23.068 6.827 1.00 0.00 58 TYR A CA 7
ATOM 10848 C C . TYR A 1 58 ? -1.727 -22.057 7.872 1.00 0.00 58 TYR A C 7
ATOM 10849 O O . TYR A 1 58 ? -2.094 -20.885 7.821 1.00 0.00 58 TYR A O 7
ATOM 10867 N N . LEU A 1 59 ? -0.914 -22.550 8.796 1.00 0.00 59 LEU A N 7
ATOM 10868 C CA . LEU A 1 59 ? -0.381 -21.705 9.851 1.00 0.00 59 LEU A CA 7
ATOM 10869 C C . LEU A 1 59 ? 0.615 -20.712 9.249 1.00 0.00 59 LEU A C 7
ATOM 10870 O O . LEU A 1 59 ? 0.729 -19.580 9.717 1.00 0.00 59 LEU A O 7
ATOM 10886 N N . MET A 1 60 ? 1.312 -21.172 8.220 1.00 0.00 60 MET A N 7
ATOM 10887 C CA . MET A 1 60 ? 2.295 -20.338 7.549 1.00 0.00 60 MET A CA 7
ATOM 10888 C C . MET A 1 60 ? 1.618 -19.199 6.784 1.00 0.00 60 MET A C 7
ATOM 10889 O O . MET A 1 60 ? 2.053 -18.051 6.860 1.00 0.00 60 MET A O 7
ATOM 10903 N N . ILE A 1 61 ? 0.565 -19.557 6.064 1.00 0.00 61 ILE A N 7
ATOM 10904 C CA . ILE A 1 61 ? -0.177 -18.579 5.286 1.00 0.00 61 ILE A CA 7
ATOM 10905 C C . ILE A 1 61 ? -0.884 -17.609 6.235 1.00 0.00 61 ILE A C 7
ATOM 10906 O O . ILE A 1 61 ? -1.071 -16.439 5.905 1.00 0.00 61 ILE A O 7
ATOM 10922 N N . GLU A 1 62 ? -1.257 -18.131 7.394 1.00 0.00 62 GLU A N 7
ATOM 10923 C CA . GLU A 1 62 ? -1.940 -17.326 8.392 1.00 0.00 62 GLU A CA 7
ATOM 10924 C C . GLU A 1 62 ? -0.974 -16.309 9.004 1.00 0.00 62 GLU A C 7
ATOM 10925 O O . GLU A 1 62 ? -1.260 -15.113 9.029 1.00 0.00 62 GLU A O 7
ATOM 10937 N N . GLU A 1 63 ? 0.150 -16.822 9.483 1.00 0.00 63 GLU A N 7
ATOM 10938 C CA . GLU A 1 63 ? 1.159 -15.973 10.093 1.00 0.00 63 GLU A CA 7
ATOM 10939 C C . GLU A 1 63 ? 1.578 -14.866 9.124 1.00 0.00 63 GLU A C 7
ATOM 10940 O O . GLU A 1 63 ? 1.693 -13.705 9.515 1.00 0.00 63 GLU A O 7
ATOM 10952 N N . TYR A 1 64 ? 1.794 -15.263 7.879 1.00 0.00 64 TYR A N 7
ATOM 10953 C CA . TYR A 1 64 ? 2.198 -14.318 6.852 1.00 0.00 64 TYR A CA 7
ATOM 10954 C C . TYR A 1 64 ? 1.075 -13.325 6.549 1.00 0.00 64 TYR A C 7
ATOM 10955 O O . TYR A 1 64 ? 1.243 -12.119 6.725 1.00 0.00 64 TYR A O 7
ATOM 10973 N N . LEU A 1 65 ? -0.047 -13.867 6.098 1.00 0.00 65 LEU A N 7
ATOM 10974 C CA . LEU A 1 65 ? -1.198 -13.043 5.770 1.00 0.00 65 LEU A CA 7
ATOM 10975 C C . LEU A 1 65 ? -1.314 -11.908 6.789 1.00 0.00 65 LEU A C 7
ATOM 10976 O O . LEU A 1 65 ? -1.430 -10.742 6.414 1.00 0.00 65 LEU A O 7
ATOM 10992 N N . THR A 1 66 ? -1.280 -12.289 8.057 1.00 0.00 66 THR A N 7
ATOM 10993 C CA . THR A 1 66 ? -1.380 -11.317 9.133 1.00 0.00 66 THR A CA 7
ATOM 10994 C C . THR A 1 66 ? -0.167 -10.386 9.126 1.00 0.00 66 THR A C 7
ATOM 10995 O O . THR A 1 66 ? -0.312 -9.170 9.237 1.00 0.00 66 THR A O 7
ATOM 11006 N N . LYS A 1 67 ? 1.004 -10.993 8.995 1.00 0.00 67 LYS A N 7
ATOM 11007 C CA . LYS A 1 67 ? 2.242 -10.233 8.972 1.00 0.00 67 LYS A CA 7
ATOM 11008 C C . LYS A 1 67 ? 2.075 -9.021 8.053 1.00 0.00 67 LYS A C 7
ATOM 11009 O O . LYS A 1 67 ? 2.526 -7.924 8.379 1.00 0.00 67 LYS A O 7
ATOM 11028 N N . GLU A 1 68 ? 1.426 -9.260 6.923 1.00 0.00 68 GLU A N 7
ATOM 11029 C CA . GLU A 1 68 ? 1.194 -8.202 5.955 1.00 0.00 68 GLU A CA 7
ATOM 11030 C C . GLU A 1 68 ? 0.173 -7.199 6.499 1.00 0.00 68 GLU A C 7
ATOM 11031 O O . GLU A 1 68 ? 0.259 -6.005 6.217 1.00 0.00 68 GLU A O 7
ATOM 11043 N N . LEU A 1 69 ? -0.769 -7.722 7.270 1.00 0.00 69 LEU A N 7
ATOM 11044 C CA . LEU A 1 69 ? -1.804 -6.888 7.856 1.00 0.00 69 LEU A CA 7
ATOM 11045 C C . LEU A 1 69 ? -1.159 -5.860 8.788 1.00 0.00 69 LEU A C 7
ATOM 11046 O O . LEU A 1 69 ? -1.322 -4.656 8.597 1.00 0.00 69 LEU A O 7
ATOM 11062 N N . LEU A 1 70 ? -0.439 -6.373 9.775 1.00 0.00 70 LEU A N 7
ATOM 11063 C CA . LEU A 1 70 ? 0.232 -5.515 10.737 1.00 0.00 70 LEU A CA 7
ATOM 11064 C C . LEU A 1 70 ? 1.061 -4.470 9.989 1.00 0.00 70 LEU A C 7
ATOM 11065 O O . LEU A 1 70 ? 1.178 -3.329 10.435 1.00 0.00 70 LEU A O 7
ATOM 11081 N N . ALA A 1 71 ? 1.617 -4.896 8.864 1.00 0.00 71 ALA A N 7
ATOM 11082 C CA . ALA A 1 71 ? 2.432 -4.010 8.050 1.00 0.00 71 ALA A CA 7
ATOM 11083 C C . ALA A 1 71 ? 1.530 -2.990 7.352 1.00 0.00 71 ALA A C 7
ATOM 11084 O O . ALA A 1 71 ? 1.970 -1.891 7.021 1.00 0.00 71 ALA A O 7
ATOM 11091 N N . LEU A 1 72 ? 0.283 -3.392 7.150 1.00 0.00 72 LEU A N 7
ATOM 11092 C CA . LEU A 1 72 ? -0.685 -2.526 6.498 1.00 0.00 72 LEU A CA 7
ATOM 11093 C C . LEU A 1 72 ? -1.217 -1.509 7.510 1.00 0.00 72 LEU A C 7
ATOM 11094 O O . LEU A 1 72 ? -1.604 -0.403 7.138 1.00 0.00 72 LEU A O 7
ATOM 11110 N N . ASP A 1 73 ? -1.218 -1.921 8.769 1.00 0.00 73 ASP A N 7
ATOM 11111 C CA . ASP A 1 73 ? -1.696 -1.060 9.837 1.00 0.00 73 ASP A CA 7
ATOM 11112 C C . ASP A 1 73 ? -0.617 -0.031 10.178 1.00 0.00 73 ASP A C 7
ATOM 11113 O O . ASP A 1 73 ? -0.925 1.124 10.467 1.00 0.00 73 ASP A O 7
ATOM 11122 N N . SER A 1 74 ? 0.626 -0.487 10.133 1.00 0.00 74 SER A N 7
ATOM 11123 C CA . SER A 1 74 ? 1.753 0.380 10.434 1.00 0.00 74 SER A CA 7
ATOM 11124 C C . SER A 1 74 ? 1.739 1.597 9.507 1.00 0.00 74 SER A C 7
ATOM 11125 O O . SER A 1 74 ? 2.394 2.600 9.784 1.00 0.00 74 SER A O 7
ATOM 11133 N N . VAL A 1 75 ? 0.984 1.468 8.425 1.00 0.00 75 VAL A N 7
ATOM 11134 C CA . VAL A 1 75 ? 0.876 2.545 7.456 1.00 0.00 75 VAL A CA 7
ATOM 11135 C C . VAL A 1 75 ? -0.166 3.557 7.938 1.00 0.00 75 VAL A C 7
ATOM 11136 O O . VAL A 1 75 ? -1.327 3.206 8.147 1.00 0.00 75 VAL A O 7
ATOM 11149 N N . ASP A 1 76 ? 0.286 4.792 8.101 1.00 0.00 76 ASP A N 7
ATOM 11150 C CA . ASP A 1 76 ? -0.593 5.856 8.555 1.00 0.00 76 ASP A CA 7
ATOM 11151 C C . ASP A 1 76 ? -0.762 6.884 7.434 1.00 0.00 76 ASP A C 7
ATOM 11152 O O . ASP A 1 76 ? 0.184 7.588 7.084 1.00 0.00 76 ASP A O 7
ATOM 11161 N N . PRO A 1 77 ? -2.007 6.939 6.889 1.00 0.00 77 PRO A N 7
ATOM 11162 C CA . PRO A 1 77 ? -2.312 7.869 5.815 1.00 0.00 77 PRO A CA 7
ATOM 11163 C C . PRO A 1 77 ? -2.445 9.297 6.348 1.00 0.00 77 PRO A C 7
ATOM 11164 O O . PRO A 1 77 ? -2.282 10.260 5.600 1.00 0.00 77 PRO A O 7
ATOM 11175 N N . GLU A 1 78 ? -2.739 9.389 7.636 1.00 0.00 78 GLU A N 7
ATOM 11176 C CA . GLU A 1 78 ? -2.895 10.684 8.278 1.00 0.00 78 GLU A CA 7
ATOM 11177 C C . GLU A 1 78 ? -4.217 11.329 7.857 1.00 0.00 78 GLU A C 7
ATOM 11178 O O . GLU A 1 78 ? -5.099 11.544 8.687 1.00 0.00 78 GLU A O 7
ATOM 11190 N N . GLY A 1 79 ? -4.313 11.619 6.568 1.00 0.00 79 GLY A N 7
ATOM 11191 C CA . GLY A 1 79 ? -5.513 12.235 6.027 1.00 0.00 79 GLY A CA 7
ATOM 11192 C C . GLY A 1 79 ? -5.541 12.132 4.501 1.00 0.00 79 GLY A C 7
ATOM 11193 O O . GLY A 1 79 ? -6.082 13.007 3.826 1.00 0.00 79 GLY A O 7
ATOM 11197 N N . ARG A 1 80 ? -4.952 11.056 4.001 1.00 0.00 80 ARG A N 7
ATOM 11198 C CA . ARG A 1 80 ? -4.904 10.827 2.567 1.00 0.00 80 ARG A CA 7
ATOM 11199 C C . ARG A 1 80 ? -5.890 9.727 2.171 1.00 0.00 80 ARG A C 7
ATOM 11200 O O . ARG A 1 80 ? -5.911 8.658 2.780 1.00 0.00 80 ARG A O 7
ATOM 11221 N N . ALA A 1 81 ? -6.683 10.026 1.153 1.00 0.00 81 ALA A N 7
ATOM 11222 C CA . ALA A 1 81 ? -7.670 9.075 0.668 1.00 0.00 81 ALA A CA 7
ATOM 11223 C C . ALA A 1 81 ? -6.990 8.074 -0.268 1.00 0.00 81 ALA A C 7
ATOM 11224 O O . ALA A 1 81 ? -7.249 6.873 -0.191 1.00 0.00 81 ALA A O 7
ATOM 11231 N N . ASP A 1 82 ? -6.135 8.604 -1.129 1.00 0.00 82 ASP A N 7
ATOM 11232 C CA . ASP A 1 82 ? -5.416 7.771 -2.079 1.00 0.00 82 ASP A CA 7
ATOM 11233 C C . ASP A 1 82 ? -4.666 6.673 -1.322 1.00 0.00 82 ASP A C 7
ATOM 11234 O O . ASP A 1 82 ? -4.466 5.579 -1.846 1.00 0.00 82 ASP A O 7
ATOM 11243 N N . VAL A 1 83 ? -4.270 7.004 -0.102 1.00 0.00 83 VAL A N 7
ATOM 11244 C CA . VAL A 1 83 ? -3.547 6.060 0.732 1.00 0.00 83 VAL A CA 7
ATOM 11245 C C . VAL A 1 83 ? -4.547 5.183 1.488 1.00 0.00 83 VAL A C 7
ATOM 11246 O O . VAL A 1 83 ? -4.414 3.960 1.509 1.00 0.00 83 VAL A O 7
ATOM 11259 N N . ARG A 1 84 ? -5.526 5.842 2.091 1.00 0.00 84 ARG A N 7
ATOM 11260 C CA . ARG A 1 84 ? -6.548 5.137 2.846 1.00 0.00 84 ARG A CA 7
ATOM 11261 C C . ARG A 1 84 ? -7.187 4.046 1.985 1.00 0.00 84 ARG A C 7
ATOM 11262 O O . ARG A 1 84 ? -7.336 2.908 2.427 1.00 0.00 84 ARG A O 7
ATOM 11283 N N . GLN A 1 85 ? -7.548 4.432 0.770 1.00 0.00 85 GLN A N 7
ATOM 11284 C CA . GLN A 1 85 ? -8.168 3.502 -0.158 1.00 0.00 85 GLN A CA 7
ATOM 11285 C C . GLN A 1 85 ? -7.261 2.289 -0.379 1.00 0.00 85 GLN A C 7
ATOM 11286 O O . GLN A 1 85 ? -7.713 1.148 -0.295 1.00 0.00 85 GLN A O 7
ATOM 11300 N N . ALA A 1 86 ? -5.998 2.577 -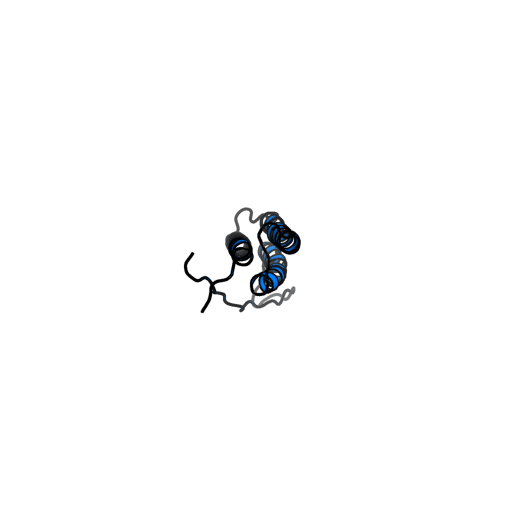0.657 1.00 0.00 86 ALA A N 7
ATOM 11301 C CA . ALA A 1 86 ? -5.024 1.525 -0.890 1.00 0.00 86 ALA A CA 7
ATOM 11302 C C . ALA A 1 86 ? -4.835 0.717 0.395 1.00 0.00 86 ALA A C 7
ATOM 11303 O O . ALA A 1 86 ? -4.797 -0.512 0.361 1.00 0.00 86 ALA A O 7
ATOM 11310 N N . ARG A 1 87 ? -4.720 1.441 1.500 1.00 0.00 87 ARG A N 7
ATOM 11311 C CA . ARG A 1 87 ? -4.536 0.807 2.794 1.00 0.00 87 ARG A CA 7
ATOM 11312 C C . ARG A 1 87 ? -5.725 -0.100 3.115 1.00 0.00 87 ARG A C 7
ATOM 11313 O O . ARG A 1 87 ? -5.545 -1.220 3.592 1.00 0.00 87 ARG A O 7
ATOM 11334 N N . ARG A 1 88 ? -6.914 0.417 2.841 1.00 0.00 88 ARG A N 7
ATOM 11335 C CA . ARG A 1 88 ? -8.132 -0.333 3.096 1.00 0.00 88 ARG A CA 7
ATOM 11336 C C . ARG A 1 88 ? -8.132 -1.635 2.292 1.00 0.00 88 ARG A C 7
ATOM 11337 O O . ARG A 1 88 ? -8.388 -2.706 2.839 1.00 0.00 88 ARG A O 7
ATOM 11358 N N . ASP A 1 89 ? -7.842 -1.499 1.007 1.00 0.00 89 ASP A N 7
ATOM 11359 C CA . ASP A 1 89 ? -7.805 -2.652 0.122 1.00 0.00 89 ASP A CA 7
ATOM 11360 C C . ASP A 1 89 ? -6.712 -3.614 0.592 1.00 0.00 89 ASP A C 7
ATOM 11361 O O . ASP A 1 89 ? -6.869 -4.831 0.496 1.00 0.00 89 ASP A O 7
ATOM 11370 N N . GLY A 1 90 ? -5.630 -3.034 1.089 1.00 0.00 90 GLY A N 7
ATOM 11371 C CA . GLY A 1 90 ? -4.512 -3.825 1.573 1.00 0.00 90 GLY A CA 7
ATOM 11372 C C . GLY A 1 90 ? -4.980 -4.878 2.579 1.00 0.00 90 GLY A C 7
ATOM 11373 O O . GLY A 1 90 ? -4.815 -6.076 2.352 1.00 0.00 90 GLY A O 7
ATOM 11377 N N . VAL A 1 91 ? -5.556 -4.394 3.670 1.00 0.00 91 VAL A N 7
ATOM 11378 C CA . VAL A 1 91 ? -6.050 -5.279 4.711 1.00 0.00 91 VAL A CA 7
ATOM 11379 C C . VAL A 1 91 ? -7.251 -6.063 4.180 1.00 0.00 91 VAL A C 7
ATOM 11380 O O . VAL A 1 91 ? -7.312 -7.284 4.323 1.00 0.00 91 VAL A O 7
ATOM 11393 N N . ARG A 1 92 ? -8.177 -5.331 3.579 1.00 0.00 92 ARG A N 7
ATOM 11394 C CA . ARG A 1 92 ? -9.373 -5.943 3.026 1.00 0.00 92 ARG A CA 7
ATOM 11395 C C . ARG A 1 92 ? -8.997 -7.100 2.098 1.00 0.00 92 ARG A C 7
ATOM 11396 O O . ARG A 1 92 ? -9.696 -8.111 2.045 1.00 0.00 92 ARG A O 7
ATOM 11417 N N . LYS A 1 93 ? -7.892 -6.913 1.390 1.00 0.00 93 LYS A N 7
ATOM 11418 C CA . LYS A 1 93 ? -7.415 -7.929 0.467 1.00 0.00 93 LYS A CA 7
ATOM 11419 C C . LYS A 1 93 ? -7.057 -9.195 1.248 1.00 0.00 93 LYS A C 7
ATOM 11420 O O . LYS A 1 93 ? -7.460 -10.294 0.874 1.00 0.00 93 LYS A O 7
ATOM 11439 N N . VAL A 1 94 ? -6.303 -8.997 2.320 1.00 0.00 94 VAL A N 7
ATOM 11440 C CA . VAL A 1 94 ? -5.886 -10.108 3.157 1.00 0.00 94 VAL A CA 7
ATOM 11441 C C . VAL A 1 94 ? -7.117 -10.732 3.819 1.00 0.00 94 VAL A C 7
ATOM 11442 O O . VAL A 1 94 ? -7.379 -11.922 3.653 1.00 0.00 94 VAL A O 7
ATOM 11455 N N . GLN A 1 95 ? -7.839 -9.900 4.555 1.00 0.00 95 GLN A N 7
ATOM 11456 C CA . GLN A 1 95 ? -9.035 -10.355 5.243 1.00 0.00 95 GLN A CA 7
ATOM 11457 C C . GLN A 1 95 ? -9.780 -11.383 4.388 1.00 0.00 95 GLN A C 7
ATOM 11458 O O . GLN A 1 95 ? -10.219 -12.415 4.894 1.00 0.00 95 GLN A O 7
ATOM 11472 N N . THR A 1 96 ? -9.900 -11.065 3.108 1.00 0.00 96 THR A N 7
ATOM 11473 C CA . THR A 1 96 ? -10.584 -11.948 2.178 1.00 0.00 96 THR A CA 7
ATOM 11474 C C . THR A 1 96 ? -9.793 -13.244 1.994 1.00 0.00 96 THR A C 7
ATOM 11475 O O . THR A 1 96 ? -10.342 -14.336 2.136 1.00 0.00 96 THR A O 7
ATOM 11486 N N . ILE A 1 97 ? -8.516 -13.082 1.681 1.00 0.00 97 ILE A N 7
ATOM 11487 C CA . ILE A 1 97 ? -7.644 -14.226 1.476 1.00 0.00 97 ILE A CA 7
ATOM 11488 C C . ILE A 1 97 ? -7.643 -15.093 2.737 1.00 0.00 97 ILE A C 7
ATOM 11489 O O . ILE A 1 97 ? -7.670 -16.320 2.651 1.00 0.00 97 ILE A O 7
ATOM 11505 N N . LEU A 1 98 ? -7.611 -14.421 3.878 1.00 0.00 98 LEU A N 7
ATOM 11506 C CA . LEU A 1 98 ? -7.606 -15.115 5.155 1.00 0.00 98 LEU A CA 7
ATOM 11507 C C . LEU A 1 98 ? -8.858 -15.988 5.261 1.00 0.00 98 LEU A C 7
ATOM 11508 O O . LEU A 1 98 ? -8.777 -17.152 5.652 1.00 0.00 98 LEU A O 7
ATOM 11524 N N . GLU A 1 99 ? -9.988 -15.393 4.906 1.00 0.00 99 GLU A N 7
ATOM 11525 C CA . GLU A 1 99 ? -11.255 -16.102 4.956 1.00 0.00 99 GLU A CA 7
ATOM 11526 C C . GLU A 1 99 ? -11.229 -17.303 4.008 1.00 0.00 99 GLU A C 7
ATOM 11527 O O . GLU A 1 99 ? -11.865 -18.322 4.274 1.00 0.00 99 GLU A O 7
ATOM 11539 N N . LYS A 1 100 ? -10.488 -17.143 2.922 1.00 0.00 100 LYS A N 7
ATOM 11540 C CA . LYS A 1 100 ? -10.371 -18.201 1.933 1.00 0.00 100 LYS A CA 7
ATOM 11541 C C . LYS A 1 100 ? -9.648 -19.397 2.555 1.00 0.00 100 LYS A C 7
ATOM 11542 O O . LYS A 1 100 ? -10.205 -20.491 2.636 1.00 0.00 100 LYS A O 7
ATOM 11561 N N . LEU A 1 101 ? -8.417 -19.149 2.978 1.00 0.00 101 LEU A N 7
ATOM 11562 C CA . LEU A 1 101 ? -7.611 -20.191 3.591 1.00 0.00 101 LEU A CA 7
ATOM 11563 C C . LEU A 1 101 ? -8.492 -21.031 4.518 1.00 0.00 101 LEU A C 7
ATOM 11564 O O . LEU A 1 101 ? -8.476 -22.259 4.451 1.00 0.00 101 LEU A O 7
ATOM 11580 N N . GLU A 1 102 ? -9.239 -20.336 5.363 1.00 0.00 102 GLU A N 7
ATOM 11581 C CA . GLU A 1 102 ? -10.124 -21.002 6.303 1.00 0.00 102 GLU A CA 7
ATOM 11582 C C . GLU A 1 102 ? -10.855 -22.157 5.616 1.00 0.00 102 GLU A C 7
ATOM 11583 O O . GLU A 1 102 ? -10.587 -23.323 5.899 1.00 0.00 102 GLU A O 7
ATOM 11595 N N . GLN A 1 103 ? -11.766 -21.792 4.725 1.00 0.00 103 GLN A N 7
ATOM 11596 C CA . GLN A 1 103 ? -12.538 -22.783 3.995 1.00 0.00 103 GLN A CA 7
ATOM 11597 C C . GLN A 1 103 ? -11.609 -23.687 3.182 1.00 0.00 103 GLN A C 7
ATOM 11598 O O . GLN A 1 103 ? -11.759 -24.907 3.193 1.00 0.00 103 GLN A O 7
ATOM 11612 N N . LYS A 1 104 ? -10.669 -23.052 2.497 1.00 0.00 104 LYS A N 7
ATOM 11613 C CA . LYS A 1 104 ? -9.716 -23.783 1.680 1.00 0.00 104 LYS A CA 7
ATOM 11614 C C . LYS A 1 104 ? -9.168 -24.967 2.480 1.00 0.00 104 LYS A C 7
ATOM 11615 O O . LYS A 1 104 ? -8.990 -26.057 1.939 1.00 0.00 104 LYS A O 7
ATOM 11634 N N . ALA A 1 105 ? -8.915 -24.711 3.755 1.00 0.00 105 ALA A N 7
ATOM 11635 C CA . ALA A 1 105 ? -8.390 -25.742 4.635 1.00 0.00 105 ALA A CA 7
ATOM 11636 C C . ALA A 1 105 ? -9.421 -26.864 4.771 1.00 0.00 105 ALA A C 7
ATOM 11637 O O . ALA A 1 105 ? -9.068 -28.042 4.758 1.00 0.00 105 ALA A O 7
ATOM 11644 N N . SER A 1 106 ? -10.676 -26.459 4.897 1.00 0.00 106 SER A N 7
ATOM 11645 C CA . SER A 1 106 ? -11.762 -27.415 5.035 1.00 0.00 106 SER A CA 7
ATOM 11646 C C . SER A 1 106 ? -12.119 -28.002 3.668 1.00 0.00 106 SER A C 7
ATOM 11647 O O . SER A 1 106 ? -13.041 -28.808 3.556 1.00 0.00 106 SER A O 7
ATOM 11655 N N . GLY A 1 107 ? -11.370 -27.574 2.662 1.00 0.00 107 GLY A N 7
ATOM 11656 C CA . GLY A 1 107 ? -11.597 -28.046 1.307 1.00 0.00 107 GLY A CA 7
ATOM 11657 C C . GLY A 1 107 ? -12.125 -26.921 0.415 1.00 0.00 107 GLY A C 7
ATOM 11658 O O . GLY A 1 107 ? -12.666 -25.934 0.910 1.00 0.00 107 GLY A O 7
ATOM 11662 N N . PRO A 1 108 ? -11.945 -27.112 -0.919 1.00 0.00 108 PRO A N 7
ATOM 11663 C CA . PRO A 1 108 ? -12.397 -26.126 -1.885 1.00 0.00 108 PRO A CA 7
ATOM 11664 C C . PRO A 1 108 ? -13.918 -26.175 -2.048 1.00 0.00 108 PRO A C 7
ATOM 11665 O O . PRO A 1 108 ? -14.564 -25.139 -2.196 1.00 0.00 108 PRO A O 7
ATOM 11676 N N . SER A 1 109 ? -14.445 -27.390 -2.015 1.00 0.00 109 SER A N 7
ATOM 11677 C CA . SER A 1 109 ? -15.877 -27.588 -2.158 1.00 0.00 109 SER A CA 7
ATOM 11678 C C . SER A 1 109 ? -16.635 -26.515 -1.373 1.00 0.00 109 SER A C 7
ATOM 11679 O O . SER A 1 109 ? -16.731 -26.587 -0.149 1.00 0.00 109 SER A O 7
ATOM 11687 N N . SER A 1 110 ? -17.153 -25.543 -2.110 1.00 0.00 110 SER A N 7
ATOM 11688 C CA . SER A 1 110 ? -17.899 -24.456 -1.499 1.00 0.00 110 SER A CA 7
ATOM 11689 C C . SER A 1 110 ? -19.258 -24.963 -1.014 1.00 0.00 110 SER A C 7
ATOM 11690 O O . SER A 1 110 ? -19.646 -26.092 -1.309 1.00 0.00 110 SER A O 7
ATOM 11698 N N . GLY A 1 111 ? -19.946 -24.102 -0.277 1.00 0.00 111 GLY A N 7
ATOM 11699 C CA . GLY A 1 111 ? -21.255 -24.448 0.251 1.00 0.00 111 GLY A CA 7
ATOM 11700 C C . GLY A 1 111 ? -21.194 -25.746 1.060 1.00 0.00 111 GLY A C 7
ATOM 11701 O O . GLY A 1 111 ? -20.124 -26.147 1.516 1.00 0.00 111 GLY A O 7
ATOM 11705 N N . GLY A 1 1 ? 0.441 -26.471 21.223 1.00 0.00 1 GLY A N 8
ATOM 11706 C CA . GLY A 1 1 ? -0.824 -25.789 21.434 1.00 0.00 1 GLY A CA 8
ATOM 11707 C C . GLY A 1 1 ? -1.571 -25.599 20.112 1.00 0.00 1 GLY A C 8
ATOM 11708 O O . GLY A 1 1 ? -1.039 -25.903 19.045 1.00 0.00 1 GLY A O 8
ATOM 11712 N N . SER A 1 2 ? -2.792 -25.098 20.226 1.00 0.00 2 SER A N 8
ATOM 11713 C CA . SER A 1 2 ? -3.618 -24.864 19.054 1.00 0.00 2 SER A CA 8
ATOM 11714 C C . SER A 1 2 ? -4.713 -23.846 19.379 1.00 0.00 2 SER A C 8
ATOM 11715 O O . SER A 1 2 ? -5.318 -23.901 20.449 1.00 0.00 2 SER A O 8
ATOM 11723 N N . SER A 1 3 ? -4.935 -22.942 18.437 1.00 0.00 3 SER A N 8
ATOM 11724 C CA . SER A 1 3 ? -5.947 -21.914 18.610 1.00 0.00 3 SER A CA 8
ATOM 11725 C C . SER A 1 3 ? -6.439 -21.429 17.245 1.00 0.00 3 SER A C 8
ATOM 11726 O O . SER A 1 3 ? -5.665 -21.356 16.292 1.00 0.00 3 SER A O 8
ATOM 11734 N N . GLY A 1 4 ? -7.724 -21.109 17.194 1.00 0.00 4 GLY A N 8
ATOM 11735 C CA . GLY A 1 4 ? -8.328 -20.634 15.961 1.00 0.00 4 GLY A CA 8
ATOM 11736 C C . GLY A 1 4 ? -9.551 -21.475 15.590 1.00 0.00 4 GLY A C 8
ATOM 11737 O O . GLY A 1 4 ? -9.425 -22.663 15.296 1.00 0.00 4 GLY A O 8
ATOM 11741 N N . SER A 1 5 ? -10.706 -20.826 15.615 1.00 0.00 5 SER A N 8
ATOM 11742 C CA . SER A 1 5 ? -11.950 -21.500 15.285 1.00 0.00 5 SER A CA 8
ATOM 11743 C C . SER A 1 5 ? -13.104 -20.495 15.278 1.00 0.00 5 SER A C 8
ATOM 11744 O O . SER A 1 5 ? -12.969 -19.387 15.794 1.00 0.00 5 SER A O 8
ATOM 11752 N N . SER A 1 6 ? -14.212 -20.919 14.689 1.00 0.00 6 SER A N 8
ATOM 11753 C CA . SER A 1 6 ? -15.388 -20.070 14.609 1.00 0.00 6 SER A CA 8
ATOM 11754 C C . SER A 1 6 ? -15.098 -18.855 13.724 1.00 0.00 6 SER A C 8
ATOM 11755 O O . SER A 1 6 ? -13.941 -18.490 13.526 1.00 0.00 6 SER A O 8
ATOM 11763 N N . GLY A 1 7 ? -16.169 -18.264 13.216 1.00 0.00 7 GLY A N 8
ATOM 11764 C CA . GLY A 1 7 ? -16.044 -17.099 12.357 1.00 0.00 7 GLY A CA 8
ATOM 11765 C C . GLY A 1 7 ? -17.390 -16.388 12.197 1.00 0.00 7 GLY A C 8
ATOM 11766 O O . GLY A 1 7 ? -18.362 -16.734 12.867 1.00 0.00 7 GLY A O 8
ATOM 11770 N N . ALA A 1 8 ? -17.403 -15.408 11.306 1.00 0.00 8 ALA A N 8
ATOM 11771 C CA . ALA A 1 8 ? -18.613 -14.645 11.050 1.00 0.00 8 ALA A CA 8
ATOM 11772 C C . ALA A 1 8 ? -18.478 -13.918 9.711 1.00 0.00 8 ALA A C 8
ATOM 11773 O O . ALA A 1 8 ? -17.976 -12.796 9.657 1.00 0.00 8 ALA A O 8
ATOM 11780 N N . PRO A 1 9 ? -18.948 -14.603 8.635 1.00 0.00 9 PRO A N 8
ATOM 11781 C CA . PRO A 1 9 ? -18.885 -14.034 7.299 1.00 0.00 9 PRO A CA 8
ATOM 11782 C C . PRO A 1 9 ? -19.948 -12.949 7.115 1.00 0.00 9 PRO A C 8
ATOM 11783 O O . PRO A 1 9 ? -21.059 -13.070 7.628 1.00 0.00 9 PRO A O 8
ATOM 11794 N N . ALA A 1 10 ? -19.569 -11.913 6.381 1.00 0.00 10 ALA A N 8
ATOM 11795 C CA . ALA A 1 10 ? -20.475 -10.807 6.123 1.00 0.00 10 ALA A CA 8
ATOM 11796 C C . ALA A 1 10 ? -19.811 -9.824 5.157 1.00 0.00 10 ALA A C 8
ATOM 11797 O O . ALA A 1 10 ? -19.332 -8.769 5.570 1.00 0.00 10 ALA A O 8
ATOM 11804 N N . GLU A 1 11 ? -19.803 -10.205 3.888 1.00 0.00 11 GLU A N 8
ATOM 11805 C CA . GLU A 1 11 ? -19.206 -9.371 2.859 1.00 0.00 11 GLU A CA 8
ATOM 11806 C C . GLU A 1 11 ? -19.409 -10.001 1.480 1.00 0.00 11 GLU A C 8
ATOM 11807 O O . GLU A 1 11 ? -19.805 -11.161 1.376 1.00 0.00 11 GLU A O 8
ATOM 11819 N N . PRO A 1 12 ? -19.121 -9.188 0.428 1.00 0.00 12 PRO A N 8
ATOM 11820 C CA . PRO A 1 12 ? -19.268 -9.654 -0.940 1.00 0.00 12 PRO A CA 8
ATOM 11821 C C . PRO A 1 12 ? -18.132 -10.605 -1.320 1.00 0.00 12 PRO A C 8
ATOM 11822 O O . PRO A 1 12 ? -17.251 -10.883 -0.507 1.00 0.00 12 PRO A O 8
ATOM 11833 N N . ALA A 1 13 ? -18.188 -11.079 -2.556 1.00 0.00 13 ALA A N 8
ATOM 11834 C CA . ALA A 1 13 ? -17.174 -11.993 -3.054 1.00 0.00 13 ALA A CA 8
ATOM 11835 C C . ALA A 1 13 ? -16.769 -11.577 -4.470 1.00 0.00 13 ALA A C 8
ATOM 11836 O O . ALA A 1 13 ? -17.331 -10.636 -5.029 1.00 0.00 13 ALA A O 8
ATOM 11843 N N . ALA A 1 14 ? -15.797 -12.298 -5.009 1.00 0.00 14 ALA A N 8
ATOM 11844 C CA . ALA A 1 14 ? -15.311 -12.016 -6.349 1.00 0.00 14 ALA A CA 8
ATOM 11845 C C . ALA A 1 14 ? -14.652 -10.635 -6.367 1.00 0.00 14 ALA A C 8
ATOM 11846 O O . ALA A 1 14 ? -15.320 -9.628 -6.597 1.00 0.00 14 ALA A O 8
ATOM 11853 N N . PRO A 1 15 ? -13.316 -10.632 -6.114 1.00 0.00 15 PRO A N 8
ATOM 11854 C CA . PRO A 1 15 ? -12.560 -9.391 -6.099 1.00 0.00 15 PRO A CA 8
ATOM 11855 C C . PRO A 1 15 ? -12.328 -8.873 -7.520 1.00 0.00 15 PRO A C 8
ATOM 11856 O O . PRO A 1 15 ? -12.792 -9.475 -8.487 1.00 0.00 15 PRO A O 8
ATOM 11867 N N . LYS A 1 16 ? -11.609 -7.763 -7.601 1.00 0.00 16 LYS A N 8
ATOM 11868 C CA . LYS A 1 16 ? -11.310 -7.158 -8.887 1.00 0.00 16 LYS A CA 8
ATOM 11869 C C . LYS A 1 16 ? -9.804 -7.239 -9.146 1.00 0.00 16 LYS A C 8
ATOM 11870 O O . LYS A 1 16 ? -9.029 -7.528 -8.236 1.00 0.00 16 LYS A O 8
ATOM 11889 N N . SER A 1 17 ? -9.435 -6.977 -10.391 1.00 0.00 17 SER A N 8
ATOM 11890 C CA . SER A 1 17 ? -8.035 -7.017 -10.781 1.00 0.00 17 SER A CA 8
ATOM 11891 C C . SER A 1 17 ? -7.812 -6.145 -12.018 1.00 0.00 17 SER A C 8
ATOM 11892 O O . SER A 1 17 ? -8.758 -5.829 -12.738 1.00 0.00 17 SER A O 8
ATOM 11900 N N . GLY A 1 18 ? -6.555 -5.781 -12.227 1.00 0.00 18 GLY A N 8
ATOM 11901 C CA . GLY A 1 18 ? -6.195 -4.952 -13.364 1.00 0.00 18 GLY A CA 8
ATOM 11902 C C . GLY A 1 18 ? -4.734 -4.508 -13.279 1.00 0.00 18 GLY A C 8
ATOM 11903 O O . GLY A 1 18 ? -4.450 -3.321 -13.121 1.00 0.00 18 GLY A O 8
ATOM 11907 N N . GLU A 1 19 ? -3.845 -5.484 -13.388 1.00 0.00 19 GLU A N 8
ATOM 11908 C CA . GLU A 1 19 ? -2.419 -5.209 -13.325 1.00 0.00 19 GLU A CA 8
ATOM 11909 C C . GLU A 1 19 ? -1.967 -4.463 -14.582 1.00 0.00 19 GLU A C 8
ATOM 11910 O O . GLU A 1 19 ? -2.336 -4.834 -15.695 1.00 0.00 19 GLU A O 8
ATOM 11922 N N . ALA A 1 20 ? -1.173 -3.425 -14.362 1.00 0.00 20 ALA A N 8
ATOM 11923 C CA . ALA A 1 20 ? -0.666 -2.624 -15.463 1.00 0.00 20 ALA A CA 8
ATOM 11924 C C . ALA A 1 20 ? 0.513 -1.781 -14.973 1.00 0.00 20 ALA A C 8
ATOM 11925 O O . ALA A 1 20 ? 0.938 -1.908 -13.826 1.00 0.00 20 ALA A O 8
ATOM 11932 N N . GLU A 1 21 ? 1.007 -0.937 -15.868 1.00 0.00 21 GLU A N 8
ATOM 11933 C CA . GLU A 1 21 ? 2.129 -0.073 -15.541 1.00 0.00 21 GLU A CA 8
ATOM 11934 C C . GLU A 1 21 ? 1.914 0.582 -14.175 1.00 0.00 21 GLU A C 8
ATOM 11935 O O . GLU A 1 21 ? 0.797 0.602 -13.661 1.00 0.00 21 GLU A O 8
ATOM 11947 N N . THR A 1 22 ? 3.002 1.102 -13.626 1.00 0.00 22 THR A N 8
ATOM 11948 C CA . THR A 1 22 ? 2.947 1.755 -12.330 1.00 0.00 22 THR A CA 8
ATOM 11949 C C . THR A 1 22 ? 3.716 3.078 -12.366 1.00 0.00 22 THR A C 8
ATOM 11950 O O . THR A 1 22 ? 4.923 3.104 -12.131 1.00 0.00 22 THR A O 8
ATOM 11961 N N . PRO A 1 23 ? 2.966 4.170 -12.671 1.00 0.00 23 PRO A N 8
ATOM 11962 C CA . PRO A 1 23 ? 3.564 5.493 -12.741 1.00 0.00 23 PRO A CA 8
ATOM 11963 C C . PRO A 1 23 ? 3.854 6.038 -11.341 1.00 0.00 23 PRO A C 8
ATOM 11964 O O . PRO A 1 23 ? 3.477 5.427 -10.342 1.00 0.00 23 PRO A O 8
ATOM 11975 N N . PRO A 1 24 ? 4.538 7.213 -11.313 1.00 0.00 24 PRO A N 8
ATOM 11976 C CA . PRO A 1 24 ? 4.883 7.848 -10.052 1.00 0.00 24 PRO A CA 8
ATOM 11977 C C . PRO A 1 24 ? 3.657 8.507 -9.417 1.00 0.00 24 PRO A C 8
ATOM 11978 O O . PRO A 1 24 ? 2.983 9.316 -10.053 1.00 0.00 24 PRO A O 8
ATOM 11989 N N . LYS A 1 25 ? 3.406 8.137 -8.170 1.00 0.00 25 LYS A N 8
ATOM 11990 C CA . LYS A 1 25 ? 2.273 8.682 -7.441 1.00 0.00 25 LYS A CA 8
ATOM 11991 C C . LYS A 1 25 ? 2.698 8.995 -6.005 1.00 0.00 25 LYS A C 8
ATOM 11992 O O . LYS A 1 25 ? 3.714 9.652 -5.784 1.00 0.00 25 LYS A O 8
ATOM 12011 N N . HIS A 1 26 ? 1.898 8.510 -5.066 1.00 0.00 26 HIS A N 8
ATOM 12012 C CA . HIS A 1 26 ? 2.179 8.729 -3.658 1.00 0.00 26 HIS A CA 8
ATOM 12013 C C . HIS A 1 26 ? 2.806 7.470 -3.057 1.00 0.00 26 HIS A C 8
ATOM 12014 O O . HIS A 1 26 ? 2.375 6.356 -3.353 1.00 0.00 26 HIS A O 8
ATOM 12028 N N . PRO A 1 27 ? 3.839 7.693 -2.202 1.00 0.00 27 PRO A N 8
ATOM 12029 C CA . PRO A 1 27 ? 4.529 6.589 -1.557 1.00 0.00 27 PRO A CA 8
ATOM 12030 C C . PRO A 1 27 ? 3.681 5.995 -0.431 1.00 0.00 27 PRO A C 8
ATOM 12031 O O . PRO A 1 27 ? 3.690 4.785 -0.214 1.00 0.00 27 PRO A O 8
ATOM 12042 N N . GLY A 1 28 ? 2.967 6.875 0.257 1.00 0.00 28 GLY A N 8
ATOM 12043 C CA . GLY A 1 28 ? 2.115 6.453 1.355 1.00 0.00 28 GLY A CA 8
ATOM 12044 C C . GLY A 1 28 ? 1.180 5.323 0.920 1.00 0.00 28 GLY A C 8
ATOM 12045 O O . GLY A 1 28 ? 0.866 4.434 1.710 1.00 0.00 28 GLY A O 8
ATOM 12049 N N . VAL A 1 29 ? 0.760 5.395 -0.334 1.00 0.00 29 VAL A N 8
ATOM 12050 C CA . VAL A 1 29 ? -0.132 4.388 -0.884 1.00 0.00 29 VAL A CA 8
ATOM 12051 C C . VAL A 1 29 ? 0.677 3.148 -1.265 1.00 0.00 29 VAL A C 8
ATOM 12052 O O . VAL A 1 29 ? 0.375 2.043 -0.818 1.00 0.00 29 VAL A O 8
ATOM 12065 N N . LEU A 1 30 ? 1.691 3.372 -2.089 1.00 0.00 30 LEU A N 8
ATOM 12066 C CA . LEU A 1 30 ? 2.546 2.286 -2.536 1.00 0.00 30 LEU A CA 8
ATOM 12067 C C . LEU A 1 30 ? 2.925 1.414 -1.338 1.00 0.00 30 LEU A C 8
ATOM 12068 O O . LEU A 1 30 ? 3.021 0.194 -1.459 1.00 0.00 30 LEU A O 8
ATOM 12084 N N . LYS A 1 31 ? 3.129 2.074 -0.207 1.00 0.00 31 LYS A N 8
ATOM 12085 C CA . LYS A 1 31 ? 3.495 1.375 1.013 1.00 0.00 31 LYS A CA 8
ATOM 12086 C C . LYS A 1 31 ? 2.650 0.105 1.140 1.00 0.00 31 LYS A C 8
ATOM 12087 O O . LYS A 1 31 ? 3.124 -0.912 1.642 1.00 0.00 31 LYS A O 8
ATOM 12106 N N . VAL A 1 32 ? 1.413 0.207 0.677 1.00 0.00 32 VAL A N 8
ATOM 12107 C CA . VAL A 1 32 ? 0.497 -0.920 0.733 1.00 0.00 32 VAL A CA 8
ATOM 12108 C C . VAL A 1 32 ? 0.738 -1.827 -0.475 1.00 0.00 32 VAL A C 8
ATOM 12109 O O . VAL A 1 32 ? 0.825 -3.046 -0.333 1.00 0.00 32 VAL A O 8
ATOM 12122 N N . GLU A 1 33 ? 0.838 -1.198 -1.637 1.00 0.00 33 GLU A N 8
ATOM 12123 C CA . GLU A 1 33 ? 1.066 -1.934 -2.869 1.00 0.00 33 GLU A CA 8
ATOM 12124 C C . GLU A 1 33 ? 2.310 -2.815 -2.738 1.00 0.00 33 GLU A C 8
ATOM 12125 O O . GLU A 1 33 ? 2.350 -3.922 -3.272 1.00 0.00 33 GLU A O 8
ATOM 12137 N N . ALA A 1 34 ? 3.296 -2.290 -2.024 1.00 0.00 34 ALA A N 8
ATOM 12138 C CA . ALA A 1 34 ? 4.537 -3.016 -1.816 1.00 0.00 34 ALA A CA 8
ATOM 12139 C C . ALA A 1 34 ? 4.246 -4.308 -1.051 1.00 0.00 34 ALA A C 8
ATOM 12140 O O . ALA A 1 34 ? 4.913 -5.321 -1.259 1.00 0.00 34 ALA A O 8
ATOM 12147 N N . ILE A 1 35 ? 3.249 -4.231 -0.181 1.00 0.00 35 ILE A N 8
ATOM 12148 C CA . ILE A 1 35 ? 2.862 -5.383 0.616 1.00 0.00 35 ILE A CA 8
ATOM 12149 C C . ILE A 1 35 ? 1.886 -6.247 -0.185 1.00 0.00 35 ILE A C 8
ATOM 12150 O O . ILE A 1 35 ? 2.032 -7.468 -0.237 1.00 0.00 35 ILE A O 8
ATOM 12166 N N . LEU A 1 36 ? 0.914 -5.581 -0.789 1.00 0.00 36 LEU A N 8
ATOM 12167 C CA . LEU A 1 36 ? -0.085 -6.273 -1.585 1.00 0.00 36 LEU A CA 8
ATOM 12168 C C . LEU A 1 36 ? 0.614 -7.216 -2.567 1.00 0.00 36 LEU A C 8
ATOM 12169 O O . LEU A 1 36 ? 0.124 -8.311 -2.837 1.00 0.00 36 LEU A O 8
ATOM 12185 N N . GLU A 1 37 ? 1.749 -6.755 -3.073 1.00 0.00 37 GLU A N 8
ATOM 12186 C CA . GLU A 1 37 ? 2.521 -7.544 -4.019 1.00 0.00 37 GLU A CA 8
ATOM 12187 C C . GLU A 1 37 ? 2.958 -8.863 -3.378 1.00 0.00 37 GLU A C 8
ATOM 12188 O O . GLU A 1 37 ? 2.941 -9.908 -4.027 1.00 0.00 37 GLU A O 8
ATOM 12200 N N . LYS A 1 38 ? 3.339 -8.771 -2.112 1.00 0.00 38 LYS A N 8
ATOM 12201 C CA . LYS A 1 38 ? 3.779 -9.944 -1.377 1.00 0.00 38 LYS A CA 8
ATOM 12202 C C . LYS A 1 38 ? 2.562 -10.792 -1.001 1.00 0.00 38 LYS A C 8
ATOM 12203 O O . LYS A 1 38 ? 2.639 -12.020 -0.980 1.00 0.00 38 LYS A O 8
ATOM 12222 N N . VAL A 1 39 ? 1.467 -10.104 -0.714 1.00 0.00 39 VAL A N 8
ATOM 12223 C CA . VAL A 1 39 ? 0.236 -10.779 -0.340 1.00 0.00 39 VAL A CA 8
ATOM 12224 C C . VAL A 1 39 ? -0.082 -11.860 -1.375 1.00 0.00 39 VAL A C 8
ATOM 12225 O O . VAL A 1 39 ? -0.411 -12.990 -1.016 1.00 0.00 39 VAL A O 8
ATOM 12238 N N . GLN A 1 40 ? 0.026 -11.475 -2.638 1.00 0.00 40 GLN A N 8
ATOM 12239 C CA . GLN A 1 40 ? -0.246 -12.398 -3.727 1.00 0.00 40 GLN A CA 8
ATOM 12240 C C . GLN A 1 40 ? 0.443 -13.740 -3.471 1.00 0.00 40 GLN A C 8
ATOM 12241 O O . GLN A 1 40 ? -0.150 -14.797 -3.679 1.00 0.00 40 GLN A O 8
ATOM 12255 N N . GLY A 1 41 ? 1.687 -13.654 -3.022 1.00 0.00 41 GLY A N 8
ATOM 12256 C CA . GLY A 1 41 ? 2.464 -14.848 -2.735 1.00 0.00 41 GLY A CA 8
ATOM 12257 C C . GLY A 1 41 ? 1.836 -15.649 -1.593 1.00 0.00 41 GLY A C 8
ATOM 12258 O O . GLY A 1 41 ? 1.988 -16.868 -1.528 1.00 0.00 41 GLY A O 8
ATOM 12262 N N . LEU A 1 42 ? 1.142 -14.932 -0.721 1.00 0.00 42 LEU A N 8
ATOM 12263 C CA . LEU A 1 42 ? 0.491 -15.561 0.415 1.00 0.00 42 LEU A CA 8
ATOM 12264 C C . LEU A 1 42 ? -0.900 -16.043 -0.003 1.00 0.00 42 LEU A C 8
ATOM 12265 O O . LEU A 1 42 ? -1.467 -16.935 0.626 1.00 0.00 42 LEU A O 8
ATOM 12281 N N . GLU A 1 43 ? -1.409 -15.433 -1.063 1.00 0.00 43 GLU A N 8
ATOM 12282 C CA . GLU A 1 43 ? -2.723 -15.789 -1.573 1.00 0.00 43 GLU A CA 8
ATOM 12283 C C . GLU A 1 43 ? -2.614 -16.968 -2.542 1.00 0.00 43 GLU A C 8
ATOM 12284 O O . GLU A 1 43 ? -3.502 -17.818 -2.593 1.00 0.00 43 GLU A O 8
ATOM 12296 N N . GLN A 1 44 ? -1.518 -16.981 -3.287 1.00 0.00 44 GLN A N 8
ATOM 12297 C CA . GLN A 1 44 ? -1.282 -18.042 -4.251 1.00 0.00 44 GLN A CA 8
ATOM 12298 C C . GLN A 1 44 ? -1.103 -19.381 -3.534 1.00 0.00 44 GLN A C 8
ATOM 12299 O O . GLN A 1 44 ? -1.651 -20.396 -3.960 1.00 0.00 44 GLN A O 8
ATOM 12313 N N . ALA A 1 45 ? -0.332 -19.341 -2.457 1.00 0.00 45 ALA A N 8
ATOM 12314 C CA . ALA A 1 45 ? -0.073 -20.539 -1.677 1.00 0.00 45 ALA A CA 8
ATOM 12315 C C . ALA A 1 45 ? -1.400 -21.113 -1.176 1.00 0.00 45 ALA A C 8
ATOM 12316 O O . ALA A 1 45 ? -1.540 -22.326 -1.030 1.00 0.00 45 ALA A O 8
ATOM 12323 N N . VAL A 1 46 ? -2.341 -20.214 -0.927 1.00 0.00 46 VAL A N 8
ATOM 12324 C CA . VAL A 1 46 ? -3.652 -20.616 -0.446 1.00 0.00 46 VAL A CA 8
ATOM 12325 C C . VAL A 1 46 ? -4.374 -21.402 -1.543 1.00 0.00 46 VAL A C 8
ATOM 12326 O O . VAL A 1 46 ? -4.707 -22.571 -1.357 1.00 0.00 46 VAL A O 8
ATOM 12339 N N . ASP A 1 47 ? -4.593 -20.728 -2.662 1.00 0.00 47 ASP A N 8
ATOM 12340 C CA . ASP A 1 47 ? -5.270 -21.348 -3.789 1.00 0.00 47 ASP A CA 8
ATOM 12341 C C . ASP A 1 47 ? -4.642 -22.716 -4.064 1.00 0.00 47 ASP A C 8
ATOM 12342 O O . ASP A 1 47 ? -5.294 -23.603 -4.613 1.00 0.00 47 ASP A O 8
ATOM 12351 N N . SER A 1 48 ? -3.383 -22.844 -3.672 1.00 0.00 48 SER A N 8
ATOM 12352 C CA . SER A 1 48 ? -2.660 -24.088 -3.870 1.00 0.00 48 SER A CA 8
ATOM 12353 C C . SER A 1 48 ? -2.800 -24.977 -2.633 1.00 0.00 48 SER A C 8
ATOM 12354 O O . SER A 1 48 ? -2.748 -26.202 -2.735 1.00 0.00 48 SER A O 8
ATOM 12362 N N . PHE A 1 49 ? -2.975 -24.326 -1.492 1.00 0.00 49 PHE A N 8
ATOM 12363 C CA . PHE A 1 49 ? -3.123 -25.043 -0.237 1.00 0.00 49 PHE A CA 8
ATOM 12364 C C . PHE A 1 49 ? -4.411 -25.869 -0.226 1.00 0.00 49 PHE A C 8
ATOM 12365 O O . PHE A 1 49 ? -5.384 -25.518 -0.891 1.00 0.00 49 PHE A O 8
ATOM 12382 N N . GLU A 1 50 ? -4.375 -26.952 0.537 1.00 0.00 50 GLU A N 8
ATOM 12383 C CA . GLU A 1 50 ? -5.527 -27.831 0.644 1.00 0.00 50 GLU A CA 8
ATOM 12384 C C . GLU A 1 50 ? -5.493 -28.592 1.971 1.00 0.00 50 GLU A C 8
ATOM 12385 O O . GLU A 1 50 ? -6.106 -29.651 2.099 1.00 0.00 50 GLU A O 8
ATOM 12397 N N . GLY A 1 51 ? -4.770 -28.023 2.924 1.00 0.00 51 GLY A N 8
ATOM 12398 C CA . GLY A 1 51 ? -4.648 -28.635 4.236 1.00 0.00 51 GLY A CA 8
ATOM 12399 C C . GLY A 1 51 ? -5.934 -28.459 5.045 1.00 0.00 51 GLY A C 8
ATOM 12400 O O . GLY A 1 51 ? -7.032 -28.628 4.517 1.00 0.00 51 GLY A O 8
ATOM 12404 N N . LYS A 1 52 ? -5.756 -28.123 6.314 1.00 0.00 52 LYS A N 8
ATOM 12405 C CA . LYS A 1 52 ? -6.890 -27.922 7.201 1.00 0.00 52 LYS A CA 8
ATOM 12406 C C . LYS A 1 52 ? -6.578 -26.779 8.169 1.00 0.00 52 LYS A C 8
ATOM 12407 O O . LYS A 1 52 ? -5.571 -26.089 8.017 1.00 0.00 52 LYS A O 8
ATOM 12426 N N . LYS A 1 53 ? -7.461 -26.613 9.143 1.00 0.00 53 LYS A N 8
ATOM 12427 C CA . LYS A 1 53 ? -7.293 -25.565 10.136 1.00 0.00 53 LYS A CA 8
ATOM 12428 C C . LYS A 1 53 ? -6.349 -26.057 11.235 1.00 0.00 53 LYS A C 8
ATOM 12429 O O . LYS A 1 53 ? -6.138 -25.367 12.231 1.00 0.00 53 LYS A O 8
ATOM 12448 N N . THR A 1 54 ? -5.808 -27.246 11.018 1.00 0.00 54 THR A N 8
ATOM 12449 C CA . THR A 1 54 ? -4.892 -27.839 11.978 1.00 0.00 54 THR A CA 8
ATOM 12450 C C . THR A 1 54 ? -3.474 -27.883 11.405 1.00 0.00 54 THR A C 8
ATOM 12451 O O . THR A 1 54 ? -2.523 -27.455 12.058 1.00 0.00 54 THR A O 8
ATOM 12462 N N . ASP A 1 55 ? -3.377 -28.405 10.192 1.00 0.00 55 ASP A N 8
ATOM 12463 C CA . ASP A 1 55 ? -2.091 -28.511 9.523 1.00 0.00 55 ASP A CA 8
ATOM 12464 C C . ASP A 1 55 ? -1.292 -27.227 9.757 1.00 0.00 55 ASP A C 8
ATOM 12465 O O . ASP A 1 55 ? -1.845 -26.129 9.702 1.00 0.00 55 ASP A O 8
ATOM 12474 N N . LYS A 1 56 ? -0.005 -27.406 10.011 1.00 0.00 56 LYS A N 8
ATOM 12475 C CA . LYS A 1 56 ? 0.875 -26.275 10.252 1.00 0.00 56 LYS A CA 8
ATOM 12476 C C . LYS A 1 56 ? 0.849 -25.346 9.038 1.00 0.00 56 LYS A C 8
ATOM 12477 O O . LYS A 1 56 ? 0.793 -24.126 9.186 1.00 0.00 56 LYS A O 8
ATOM 12496 N N . LYS A 1 57 ? 0.892 -25.958 7.863 1.00 0.00 57 LYS A N 8
ATOM 12497 C CA . LYS A 1 57 ? 0.874 -25.200 6.623 1.00 0.00 57 LYS A CA 8
ATOM 12498 C C . LYS A 1 57 ? -0.125 -24.048 6.749 1.00 0.00 57 LYS A C 8
ATOM 12499 O O . LYS A 1 57 ? 0.238 -22.886 6.574 1.00 0.00 57 LYS A O 8
ATOM 12518 N N . TYR A 1 58 ? -1.363 -24.411 7.052 1.00 0.00 58 TYR A N 8
ATOM 12519 C CA . TYR A 1 58 ? -2.416 -23.422 7.203 1.00 0.00 58 TYR A CA 8
ATOM 12520 C C . TYR A 1 58 ? -1.979 -22.293 8.139 1.00 0.00 58 TYR A C 8
ATOM 12521 O O . TYR A 1 58 ? -2.154 -21.117 7.824 1.00 0.00 58 TYR A O 8
ATOM 12539 N N . LEU A 1 59 ? -1.418 -22.691 9.272 1.00 0.00 59 LEU A N 8
ATOM 12540 C CA . LEU A 1 59 ? -0.954 -21.728 10.255 1.00 0.00 59 LEU A CA 8
ATOM 12541 C C . LEU A 1 59 ? 0.164 -20.880 9.645 1.00 0.00 59 LEU A C 8
ATOM 12542 O O . LEU A 1 59 ? 0.100 -19.652 9.670 1.00 0.00 59 LEU A O 8
ATOM 12558 N N . MET A 1 60 ? 1.162 -21.569 9.111 1.00 0.00 60 MET A N 8
ATOM 12559 C CA . MET A 1 60 ? 2.292 -20.894 8.495 1.00 0.00 60 MET A CA 8
ATOM 12560 C C . MET A 1 60 ? 1.822 -19.763 7.578 1.00 0.00 60 MET A C 8
ATOM 12561 O O . MET A 1 60 ? 2.394 -18.674 7.586 1.00 0.00 60 MET A O 8
ATOM 12575 N N . ILE A 1 61 ? 0.784 -20.060 6.810 1.00 0.00 61 ILE A N 8
ATOM 12576 C CA . ILE A 1 61 ? 0.231 -19.082 5.889 1.00 0.00 61 ILE A CA 8
ATOM 12577 C C . ILE A 1 61 ? -0.622 -18.079 6.669 1.00 0.00 61 ILE A C 8
ATOM 12578 O O . ILE A 1 61 ? -0.550 -16.875 6.425 1.00 0.00 61 ILE A O 8
ATOM 12594 N N . GLU A 1 62 ? -1.411 -18.612 7.590 1.00 0.00 62 GLU A N 8
ATOM 12595 C CA . GLU A 1 62 ? -2.277 -17.779 8.407 1.00 0.00 62 GLU A CA 8
ATOM 12596 C C . GLU A 1 62 ? -1.490 -16.599 8.982 1.00 0.00 62 GLU A C 8
ATOM 12597 O O . GLU A 1 62 ? -1.966 -15.465 8.969 1.00 0.00 62 GLU A O 8
ATOM 12609 N N . GLU A 1 63 ? -0.298 -16.907 9.473 1.00 0.00 63 GLU A N 8
ATOM 12610 C CA . GLU A 1 63 ? 0.559 -15.886 10.051 1.00 0.00 63 GLU A CA 8
ATOM 12611 C C . GLU A 1 63 ? 1.128 -14.986 8.953 1.00 0.00 63 GLU A C 8
ATOM 12612 O O . GLU A 1 63 ? 1.190 -13.768 9.113 1.00 0.00 63 GLU A O 8
ATOM 12624 N N . TYR A 1 64 ? 1.530 -15.621 7.861 1.00 0.00 64 TYR A N 8
ATOM 12625 C CA . TYR A 1 64 ? 2.092 -14.893 6.736 1.00 0.00 64 TYR A CA 8
ATOM 12626 C C . TYR A 1 64 ? 1.119 -13.824 6.233 1.00 0.00 64 TYR A C 8
ATOM 12627 O O . TYR A 1 64 ? 1.531 -12.719 5.884 1.00 0.00 64 TYR A O 8
ATOM 12645 N N . LEU A 1 65 ? -0.154 -14.192 6.212 1.00 0.00 65 LEU A N 8
ATOM 12646 C CA . LEU A 1 65 ? -1.189 -13.278 5.758 1.00 0.00 65 LEU A CA 8
ATOM 12647 C C . LEU A 1 65 ? -1.226 -12.058 6.679 1.00 0.00 65 LEU A C 8
ATOM 12648 O O . LEU A 1 65 ? -0.719 -10.994 6.327 1.00 0.00 65 LEU A O 8
ATOM 12664 N N . THR A 1 66 ? -1.832 -12.252 7.842 1.00 0.00 66 THR A N 8
ATOM 12665 C CA . THR A 1 66 ? -1.942 -11.179 8.816 1.00 0.00 66 THR A CA 8
ATOM 12666 C C . THR A 1 66 ? -0.668 -10.331 8.822 1.00 0.00 66 THR A C 8
ATOM 12667 O O . THR A 1 66 ? -0.736 -9.104 8.873 1.00 0.00 66 THR A O 8
ATOM 12678 N N . LYS A 1 67 ? 0.463 -11.019 8.769 1.00 0.00 67 LYS A N 8
ATOM 12679 C CA . LYS A 1 67 ? 1.749 -10.344 8.767 1.00 0.00 67 LYS A CA 8
ATOM 12680 C C . LYS A 1 67 ? 1.662 -9.090 7.896 1.00 0.00 67 LYS A C 8
ATOM 12681 O O . LYS A 1 67 ? 2.141 -8.025 8.284 1.00 0.00 67 LYS A O 8
ATOM 12700 N N . GLU A 1 68 ? 1.046 -9.257 6.735 1.00 0.00 68 GLU A N 8
ATOM 12701 C CA . GLU A 1 68 ? 0.889 -8.151 5.805 1.00 0.00 68 GLU A CA 8
ATOM 12702 C C . GLU A 1 68 ? -0.065 -7.103 6.382 1.00 0.00 68 GLU A C 8
ATOM 12703 O O . GLU A 1 68 ? 0.212 -5.906 6.323 1.00 0.00 68 GLU A O 8
ATOM 12715 N N . LEU A 1 69 ? -1.169 -7.592 6.928 1.00 0.00 69 LEU A N 8
ATOM 12716 C CA . LEU A 1 69 ? -2.165 -6.713 7.516 1.00 0.00 69 LEU A CA 8
ATOM 12717 C C . LEU A 1 69 ? -1.470 -5.689 8.415 1.00 0.00 69 LEU A C 8
ATOM 12718 O O . LEU A 1 69 ? -1.707 -4.488 8.295 1.00 0.00 69 LEU A O 8
ATOM 12734 N N . LEU A 1 70 ? -0.625 -6.202 9.298 1.00 0.00 70 LEU A N 8
ATOM 12735 C CA . LEU A 1 70 ? 0.107 -5.348 10.217 1.00 0.00 70 LEU A CA 8
ATOM 12736 C C . LEU A 1 70 ? 0.949 -4.350 9.420 1.00 0.00 70 LEU A C 8
ATOM 12737 O O . LEU A 1 70 ? 1.075 -3.190 9.807 1.00 0.00 70 LEU A O 8
ATOM 12753 N N . ALA A 1 71 ? 1.504 -4.839 8.320 1.00 0.00 71 ALA A N 8
ATOM 12754 C CA . ALA A 1 71 ? 2.330 -4.004 7.464 1.00 0.00 71 ALA A CA 8
ATOM 12755 C C . ALA A 1 71 ? 1.434 -3.053 6.669 1.00 0.00 71 ALA A C 8
ATOM 12756 O O . ALA A 1 71 ? 1.898 -2.027 6.173 1.00 0.00 71 ALA A O 8
ATOM 12763 N N . LEU A 1 72 ? 0.167 -3.426 6.572 1.00 0.00 72 LEU A N 8
ATOM 12764 C CA . LEU A 1 72 ? -0.798 -2.619 5.845 1.00 0.00 72 LEU A CA 8
ATOM 12765 C C . LEU A 1 72 ? -1.439 -1.613 6.803 1.00 0.00 72 LEU A C 8
ATOM 12766 O O . LEU A 1 72 ? -1.900 -0.554 6.379 1.00 0.00 72 LEU A O 8
ATOM 12782 N N . ASP A 1 73 ? -1.447 -1.978 8.076 1.00 0.00 73 ASP A N 8
ATOM 12783 C CA . ASP A 1 73 ? -2.023 -1.121 9.098 1.00 0.00 73 ASP A CA 8
ATOM 12784 C C . ASP A 1 73 ? -0.905 -0.347 9.799 1.00 0.00 73 ASP A C 8
ATOM 12785 O O . ASP A 1 73 ? -1.165 0.639 10.487 1.00 0.00 73 ASP A O 8
ATOM 12794 N N . SER A 1 74 ? 0.315 -0.824 9.601 1.00 0.00 74 SER A N 8
ATOM 12795 C CA . SER A 1 74 ? 1.474 -0.189 10.206 1.00 0.00 74 SER A CA 8
ATOM 12796 C C . SER A 1 74 ? 1.674 1.207 9.614 1.00 0.00 74 SER A C 8
ATOM 12797 O O . SER A 1 74 ? 2.048 2.139 10.325 1.00 0.00 74 SER A O 8
ATOM 12805 N N . VAL A 1 75 ? 1.416 1.309 8.318 1.00 0.00 75 VAL A N 8
ATOM 12806 C CA . VAL A 1 75 ? 1.563 2.576 7.623 1.00 0.00 75 VAL A CA 8
ATOM 12807 C C . VAL A 1 75 ? 0.517 3.563 8.144 1.00 0.00 75 VAL A C 8
ATOM 12808 O O . VAL A 1 75 ? -0.621 3.182 8.414 1.00 0.00 75 VAL A O 8
ATOM 12821 N N . ASP A 1 76 ? 0.940 4.812 8.270 1.00 0.00 76 ASP A N 8
ATOM 12822 C CA . ASP A 1 76 ? 0.054 5.857 8.754 1.00 0.00 76 ASP A CA 8
ATOM 12823 C C . ASP A 1 76 ? -0.224 6.848 7.622 1.00 0.00 76 ASP A C 8
ATOM 12824 O O . ASP A 1 76 ? 0.692 7.500 7.123 1.00 0.00 76 ASP A O 8
ATOM 12833 N N . PRO A 1 77 ? -1.527 6.934 7.241 1.00 0.00 77 PRO A N 8
ATOM 12834 C CA . PRO A 1 77 ? -1.938 7.835 6.177 1.00 0.00 77 PRO A CA 8
ATOM 12835 C C . PRO A 1 77 ? -1.948 9.286 6.661 1.00 0.00 77 PRO A C 8
ATOM 12836 O O . PRO A 1 77 ? -1.869 10.213 5.857 1.00 0.00 77 PRO A O 8
ATOM 12847 N N . GLU A 1 78 ? -2.047 9.438 7.974 1.00 0.00 78 GLU A N 8
ATOM 12848 C CA . GLU A 1 78 ? -2.069 10.760 8.575 1.00 0.00 78 GLU A CA 8
ATOM 12849 C C . GLU A 1 78 ? -3.216 11.589 7.993 1.00 0.00 78 GLU A C 8
ATOM 12850 O O . GLU A 1 78 ? -3.106 12.808 7.870 1.00 0.00 78 GLU A O 8
ATOM 12862 N N . GLY A 1 79 ? -4.291 10.894 7.650 1.00 0.00 79 GLY A N 8
ATOM 12863 C CA . GLY A 1 79 ? -5.457 11.550 7.084 1.00 0.00 79 GLY A CA 8
ATOM 12864 C C . GLY A 1 79 ? -5.497 11.382 5.564 1.00 0.00 79 GLY A C 8
ATOM 12865 O O . GLY A 1 79 ? -6.555 11.509 4.950 1.00 0.00 79 GLY A O 8
ATOM 12869 N N . ARG A 1 80 ? -4.331 11.099 5.001 1.00 0.00 80 ARG A N 8
ATOM 12870 C CA . ARG A 1 80 ? -4.220 10.913 3.565 1.00 0.00 80 ARG A CA 8
ATOM 12871 C C . ARG A 1 80 ? -5.227 9.865 3.085 1.00 0.00 80 ARG A C 8
ATOM 12872 O O . ARG A 1 80 ? -4.968 8.666 3.171 1.00 0.00 80 ARG A O 8
ATOM 12893 N N . ALA A 1 81 ? -6.354 10.357 2.592 1.00 0.00 81 ALA A N 8
ATOM 12894 C CA . ALA A 1 81 ? -7.401 9.478 2.099 1.00 0.00 81 ALA A CA 8
ATOM 12895 C C . ALA A 1 81 ? -6.811 8.520 1.062 1.00 0.00 81 ALA A C 8
ATOM 12896 O O . ALA A 1 81 ? -7.057 7.316 1.113 1.00 0.00 81 ALA A O 8
ATOM 12903 N N . ASP A 1 82 ? -6.043 9.091 0.145 1.00 0.00 82 ASP A N 8
ATOM 12904 C CA . ASP A 1 82 ? -5.416 8.303 -0.902 1.00 0.00 82 ASP A CA 8
ATOM 12905 C C . ASP A 1 82 ? -4.660 7.132 -0.270 1.00 0.00 82 ASP A C 8
ATOM 12906 O O . ASP A 1 82 ? -4.734 6.005 -0.758 1.00 0.00 82 ASP A O 8
ATOM 12915 N N . VAL A 1 83 ? -3.951 7.439 0.806 1.00 0.00 83 VAL A N 8
ATOM 12916 C CA . VAL A 1 83 ? -3.183 6.426 1.510 1.00 0.00 83 VAL A CA 8
ATOM 12917 C C . VAL A 1 83 ? -4.136 5.527 2.300 1.00 0.00 83 VAL A C 8
ATOM 12918 O O . VAL A 1 83 ? -4.073 4.303 2.193 1.00 0.00 83 VAL A O 8
ATOM 12931 N N . ARG A 1 84 ? -4.998 6.168 3.076 1.00 0.00 84 ARG A N 8
ATOM 12932 C CA . ARG A 1 84 ? -5.962 5.442 3.883 1.00 0.00 84 ARG A CA 8
ATOM 12933 C C . ARG A 1 84 ? -6.690 4.400 3.032 1.00 0.00 84 ARG A C 8
ATOM 12934 O O . ARG A 1 84 ? -6.807 3.241 3.428 1.00 0.00 84 ARG A O 8
ATOM 12955 N N . GLN A 1 85 ? -7.160 4.849 1.877 1.00 0.00 85 GLN A N 8
ATOM 12956 C CA . GLN A 1 85 ? -7.873 3.970 0.966 1.00 0.00 85 GLN A CA 8
ATOM 12957 C C . GLN A 1 85 ? -7.061 2.698 0.712 1.00 0.00 85 GLN A C 8
ATOM 12958 O O . GLN A 1 85 ? -7.527 1.594 0.988 1.00 0.00 85 GLN A O 8
ATOM 12972 N N . ALA A 1 86 ? -5.860 2.896 0.187 1.00 0.00 86 ALA A N 8
ATOM 12973 C CA . ALA A 1 86 ? -4.979 1.779 -0.108 1.00 0.00 86 ALA A CA 8
ATOM 12974 C C . ALA A 1 86 ? -4.700 1.001 1.180 1.00 0.00 86 ALA A C 8
ATOM 12975 O O . ALA A 1 86 ? -4.592 -0.224 1.158 1.00 0.00 86 ALA A O 8
ATOM 12982 N N . ARG A 1 87 ? -4.592 1.745 2.271 1.00 0.00 87 ARG A N 8
ATOM 12983 C CA . ARG A 1 87 ? -4.328 1.140 3.566 1.00 0.00 87 ARG A CA 8
ATOM 12984 C C . ARG A 1 87 ? -5.491 0.235 3.976 1.00 0.00 87 ARG A C 8
ATOM 12985 O O . ARG A 1 87 ? -5.278 -0.860 4.494 1.00 0.00 87 ARG A O 8
ATOM 13006 N N . ARG A 1 88 ? -6.697 0.726 3.729 1.00 0.00 88 ARG A N 8
ATOM 13007 C CA . ARG A 1 88 ? -7.894 -0.025 4.067 1.00 0.00 88 ARG A CA 8
ATOM 13008 C C . ARG A 1 88 ? -8.197 -1.058 2.980 1.00 0.00 88 ARG A C 8
ATOM 13009 O O . ARG A 1 88 ? -8.877 -2.051 3.234 1.00 0.00 88 ARG A O 8
ATOM 13030 N N . ASP A 1 89 ? -7.676 -0.790 1.791 1.00 0.00 89 ASP A N 8
ATOM 13031 C CA . ASP A 1 89 ? -7.882 -1.684 0.665 1.00 0.00 89 ASP A CA 8
ATOM 13032 C C . ASP A 1 89 ? -6.931 -2.876 0.785 1.00 0.00 89 ASP A C 8
ATOM 13033 O O . ASP A 1 89 ? -7.340 -4.022 0.606 1.00 0.00 89 ASP A O 8
ATOM 13042 N N . GLY A 1 90 ? -5.679 -2.565 1.088 1.00 0.00 90 GLY A N 8
ATOM 13043 C CA . GLY A 1 90 ? -4.666 -3.596 1.234 1.00 0.00 90 GLY A CA 8
ATOM 13044 C C . GLY A 1 90 ? -5.079 -4.624 2.289 1.00 0.00 90 GLY A C 8
ATOM 13045 O O . GLY A 1 90 ? -4.996 -5.829 2.053 1.00 0.00 90 GLY A O 8
ATOM 13049 N N . VAL A 1 91 ? -5.514 -4.111 3.431 1.00 0.00 91 VAL A N 8
ATOM 13050 C CA . VAL A 1 91 ? -5.940 -4.970 4.523 1.00 0.00 91 VAL A CA 8
ATOM 13051 C C . VAL A 1 91 ? -7.111 -5.837 4.058 1.00 0.00 91 VAL A C 8
ATOM 13052 O O . VAL A 1 91 ? -7.144 -7.038 4.322 1.00 0.00 91 VAL A O 8
ATOM 13065 N N . ARG A 1 92 ? -8.046 -5.194 3.372 1.00 0.00 92 ARG A N 8
ATOM 13066 C CA . ARG A 1 92 ? -9.216 -5.892 2.867 1.00 0.00 92 ARG A CA 8
ATOM 13067 C C . ARG A 1 92 ? -8.794 -7.066 1.982 1.00 0.00 92 ARG A C 8
ATOM 13068 O O . ARG A 1 92 ? -9.334 -8.165 2.103 1.00 0.00 92 ARG A O 8
ATOM 13089 N N . LYS A 1 93 ? -7.832 -6.794 1.113 1.00 0.00 93 LYS A N 8
ATOM 13090 C CA . LYS A 1 93 ? -7.331 -7.815 0.208 1.00 0.00 93 LYS A CA 8
ATOM 13091 C C . LYS A 1 93 ? -6.862 -9.024 1.020 1.00 0.00 93 LYS A C 8
ATOM 13092 O O . LYS A 1 93 ? -7.205 -10.161 0.701 1.00 0.00 93 LYS A O 8
ATOM 13111 N N . VAL A 1 94 ? -6.084 -8.737 2.053 1.00 0.00 94 VAL A N 8
ATOM 13112 C CA . VAL A 1 94 ? -5.564 -9.787 2.913 1.00 0.00 94 VAL A CA 8
ATOM 13113 C C . VAL A 1 94 ? -6.726 -10.468 3.638 1.00 0.00 94 VAL A C 8
ATOM 13114 O O . VAL A 1 94 ? -6.861 -11.690 3.590 1.00 0.00 94 VAL A O 8
ATOM 13127 N N . GLN A 1 95 ? -7.535 -9.649 4.293 1.00 0.00 95 GLN A N 8
ATOM 13128 C CA . GLN A 1 95 ? -8.681 -10.157 5.027 1.00 0.00 95 GLN A CA 8
ATOM 13129 C C . GLN A 1 95 ? -9.369 -11.270 4.234 1.00 0.00 95 GLN A C 8
ATOM 13130 O O . GLN A 1 95 ? -9.499 -12.393 4.718 1.00 0.00 95 GLN A O 8
ATOM 13144 N N . THR A 1 96 ? -9.790 -10.919 3.028 1.00 0.00 96 THR A N 8
ATOM 13145 C CA . THR A 1 96 ? -10.461 -11.874 2.163 1.00 0.00 96 THR A CA 8
ATOM 13146 C C . THR A 1 96 ? -9.647 -13.165 2.061 1.00 0.00 96 THR A C 8
ATOM 13147 O O . THR A 1 96 ? -10.152 -14.247 2.360 1.00 0.00 96 THR A O 8
ATOM 13158 N N . ILE A 1 97 ? -8.401 -13.010 1.639 1.00 0.00 97 ILE A N 8
ATOM 13159 C CA . ILE A 1 97 ? -7.512 -14.150 1.494 1.00 0.00 97 ILE A CA 8
ATOM 13160 C C . ILE A 1 97 ? -7.589 -15.015 2.754 1.00 0.00 97 ILE A C 8
ATOM 13161 O O . ILE A 1 97 ? -7.762 -16.229 2.667 1.00 0.00 97 ILE A O 8
ATOM 13177 N N . LEU A 1 98 ? -7.457 -14.355 3.895 1.00 0.00 98 LEU A N 8
ATOM 13178 C CA . LEU A 1 98 ? -7.510 -15.048 5.171 1.00 0.00 98 LEU A CA 8
ATOM 13179 C C . LEU A 1 98 ? -8.823 -15.827 5.269 1.00 0.00 98 LEU A C 8
ATOM 13180 O O . LEU A 1 98 ? -8.894 -16.847 5.953 1.00 0.00 98 LEU A O 8
ATOM 13196 N N . GLU A 1 99 ? -9.830 -15.317 4.575 1.00 0.00 99 GLU A N 8
ATOM 13197 C CA . GLU A 1 99 ? -11.137 -15.952 4.576 1.00 0.00 99 GLU A CA 8
ATOM 13198 C C . GLU A 1 99 ? -11.171 -17.096 3.561 1.00 0.00 99 GLU A C 8
ATOM 13199 O O . GLU A 1 99 ? -11.916 -18.060 3.732 1.00 0.00 99 GLU A O 8
ATOM 13211 N N . LYS A 1 100 ? -10.356 -16.952 2.527 1.00 0.00 100 LYS A N 8
ATOM 13212 C CA . LYS A 1 100 ? -10.283 -17.962 1.484 1.00 0.00 100 LYS A CA 8
ATOM 13213 C C . LYS A 1 100 ? -9.554 -19.194 2.023 1.00 0.00 100 LYS A C 8
ATOM 13214 O O . LYS A 1 100 ? -9.985 -20.324 1.797 1.00 0.00 100 LYS A O 8
ATOM 13233 N N . LEU A 1 101 ? -8.461 -18.935 2.727 1.00 0.00 101 LEU A N 8
ATOM 13234 C CA . LEU A 1 101 ? -7.667 -20.009 3.300 1.00 0.00 101 LEU A CA 8
ATOM 13235 C C . LEU A 1 101 ? -8.578 -20.932 4.111 1.00 0.00 101 LEU A C 8
ATOM 13236 O O . LEU A 1 101 ? -8.644 -22.132 3.849 1.00 0.00 101 LEU A O 8
ATOM 13252 N N . GLU A 1 102 ? -9.257 -20.338 5.081 1.00 0.00 102 GLU A N 8
ATOM 13253 C CA . GLU A 1 102 ? -10.161 -21.093 5.933 1.00 0.00 102 GLU A CA 8
ATOM 13254 C C . GLU A 1 102 ? -10.889 -22.163 5.118 1.00 0.00 102 GLU A C 8
ATOM 13255 O O . GLU A 1 102 ? -10.807 -23.350 5.431 1.00 0.00 102 GLU A O 8
ATOM 13267 N N . GLN A 1 103 ? -11.585 -21.706 4.087 1.00 0.00 103 GLN A N 8
ATOM 13268 C CA . GLN A 1 103 ? -12.326 -22.609 3.224 1.00 0.00 103 GLN A CA 8
ATOM 13269 C C . GLN A 1 103 ? -11.410 -23.719 2.704 1.00 0.00 103 GLN A C 8
ATOM 13270 O O . GLN A 1 103 ? -11.805 -24.882 2.651 1.00 0.00 103 GLN A O 8
ATOM 13284 N N . LYS A 1 104 ? -10.202 -23.319 2.333 1.00 0.00 104 LYS A N 8
ATOM 13285 C CA . LYS A 1 104 ? -9.226 -24.265 1.819 1.00 0.00 104 LYS A CA 8
ATOM 13286 C C . LYS A 1 104 ? -8.919 -25.309 2.894 1.00 0.00 104 LYS A C 8
ATOM 13287 O O . LYS A 1 104 ? -8.749 -26.488 2.588 1.00 0.00 104 LYS A O 8
ATOM 13306 N N . ALA A 1 105 ? -8.857 -24.838 4.131 1.00 0.00 105 ALA A N 8
ATOM 13307 C CA . ALA A 1 105 ? -8.573 -25.717 5.253 1.00 0.00 105 ALA A CA 8
ATOM 13308 C C . ALA A 1 105 ? -9.888 -26.131 5.916 1.00 0.00 105 ALA A C 8
ATOM 13309 O O . ALA A 1 105 ? -9.954 -26.273 7.136 1.00 0.00 105 ALA A O 8
ATOM 13316 N N . SER A 1 106 ? -10.902 -26.313 5.083 1.00 0.00 106 SER A N 8
ATOM 13317 C CA . SER A 1 106 ? -12.212 -26.708 5.573 1.00 0.00 106 SER A CA 8
ATOM 13318 C C . SER A 1 106 ? -12.792 -27.810 4.685 1.00 0.00 106 SER A C 8
ATOM 13319 O O . SER A 1 106 ? -13.958 -28.177 4.827 1.00 0.00 106 SER A O 8
ATOM 13327 N N . GLY A 1 107 ? -11.952 -28.309 3.790 1.00 0.00 107 GLY A N 8
ATOM 13328 C CA . GLY A 1 107 ? -12.368 -29.362 2.879 1.00 0.00 107 GLY A CA 8
ATOM 13329 C C . GLY A 1 107 ? -11.161 -30.148 2.363 1.00 0.00 107 GLY A C 8
ATOM 13330 O O . GLY A 1 107 ? -10.046 -29.629 2.329 1.00 0.00 107 GLY A O 8
ATOM 13334 N N . PRO A 1 108 ? -11.431 -31.420 1.965 1.00 0.00 108 PRO A N 8
ATOM 13335 C CA . PRO A 1 108 ? -10.380 -32.283 1.453 1.00 0.00 108 PRO A CA 8
ATOM 13336 C C . PRO A 1 108 ? -9.988 -31.884 0.029 1.00 0.00 108 PRO A C 8
ATOM 13337 O O . PRO A 1 108 ? -10.365 -30.813 -0.445 1.00 0.00 108 PRO A O 8
ATOM 13348 N N . SER A 1 109 ? -9.237 -32.766 -0.614 1.00 0.00 109 SER A N 8
ATOM 13349 C CA . SER A 1 109 ? -8.790 -32.519 -1.974 1.00 0.00 109 SER A CA 8
ATOM 13350 C C . SER A 1 109 ? -9.991 -32.479 -2.920 1.00 0.00 109 SER A C 8
ATOM 13351 O O . SER A 1 109 ? -10.957 -33.219 -2.735 1.00 0.00 109 SER A O 8
ATOM 13359 N N . SER A 1 110 ? -9.893 -31.608 -3.914 1.00 0.00 110 SER A N 8
ATOM 13360 C CA . SER A 1 110 ? -10.960 -31.463 -4.890 1.00 0.00 110 SER A CA 8
ATOM 13361 C C . SER A 1 110 ? -10.373 -31.402 -6.302 1.00 0.00 110 SER A C 8
ATOM 13362 O O . SER A 1 110 ? -9.364 -30.737 -6.530 1.00 0.00 110 SER A O 8
ATOM 13370 N N . GLY A 1 111 ? -11.030 -32.106 -7.212 1.00 0.00 111 GLY A N 8
ATOM 13371 C CA . GLY A 1 111 ? -10.586 -32.141 -8.595 1.00 0.00 111 GLY A CA 8
ATOM 13372 C C . GLY A 1 111 ? -9.226 -32.830 -8.717 1.00 0.00 111 GLY A C 8
ATOM 13373 O O . GLY A 1 111 ? -8.977 -33.555 -9.679 1.00 0.00 111 GLY A O 8
ATOM 13377 N N . GLY A 1 1 ? -3.048 -18.561 16.279 1.00 0.00 1 GLY A N 9
ATOM 13378 C CA . GLY A 1 1 ? -3.388 -17.152 16.169 1.00 0.00 1 GLY A CA 9
ATOM 13379 C C . GLY A 1 1 ? -4.870 -16.921 16.470 1.00 0.00 1 GLY A C 9
ATOM 13380 O O . GLY A 1 1 ? -5.239 -16.637 17.608 1.00 0.00 1 GLY A O 9
ATOM 13384 N N . SER A 1 2 ? -5.679 -17.050 15.429 1.00 0.00 2 SER A N 9
ATOM 13385 C CA . SER A 1 2 ? -7.113 -16.858 15.567 1.00 0.00 2 SER A CA 9
ATOM 13386 C C . SER A 1 2 ? -7.410 -15.416 15.980 1.00 0.00 2 SER A C 9
ATOM 13387 O O . SER A 1 2 ? -7.041 -14.991 17.074 1.00 0.00 2 SER A O 9
ATOM 13395 N N . SER A 1 3 ? -8.076 -14.702 15.084 1.00 0.00 3 SER A N 9
ATOM 13396 C CA . SER A 1 3 ? -8.427 -13.316 15.342 1.00 0.00 3 SER A CA 9
ATOM 13397 C C . SER A 1 3 ? -9.169 -12.731 14.139 1.00 0.00 3 SER A C 9
ATOM 13398 O O . SER A 1 3 ? -8.693 -12.821 13.008 1.00 0.00 3 SER A O 9
ATOM 13406 N N . GLY A 1 4 ? -10.323 -12.146 14.423 1.00 0.00 4 GLY A N 9
ATOM 13407 C CA . GLY A 1 4 ? -11.136 -11.547 13.378 1.00 0.00 4 GLY A CA 9
ATOM 13408 C C . GLY A 1 4 ? -12.507 -12.221 13.295 1.00 0.00 4 GLY A C 9
ATOM 13409 O O . GLY A 1 4 ? -12.602 -13.447 13.326 1.00 0.00 4 GLY A O 9
ATOM 13413 N N . SER A 1 5 ? -13.534 -11.391 13.192 1.00 0.00 5 SER A N 9
ATOM 13414 C CA . SER A 1 5 ? -14.895 -11.891 13.104 1.00 0.00 5 SER A CA 9
ATOM 13415 C C . SER A 1 5 ? -15.864 -10.732 12.862 1.00 0.00 5 SER A C 9
ATOM 13416 O O . SER A 1 5 ? -15.490 -9.568 12.992 1.00 0.00 5 SER A O 9
ATOM 13424 N N . SER A 1 6 ? -17.091 -11.092 12.513 1.00 0.00 6 SER A N 9
ATOM 13425 C CA . SER A 1 6 ? -18.117 -10.096 12.252 1.00 0.00 6 SER A CA 9
ATOM 13426 C C . SER A 1 6 ? -17.661 -9.157 11.134 1.00 0.00 6 SER A C 9
ATOM 13427 O O . SER A 1 6 ? -16.469 -9.063 10.844 1.00 0.00 6 SER A O 9
ATOM 13435 N N . GLY A 1 7 ? -18.633 -8.484 10.536 1.00 0.00 7 GLY A N 9
ATOM 13436 C CA . GLY A 1 7 ? -18.347 -7.555 9.457 1.00 0.00 7 GLY A CA 9
ATOM 13437 C C . GLY A 1 7 ? -19.406 -7.650 8.356 1.00 0.00 7 GLY A C 9
ATOM 13438 O O . GLY A 1 7 ? -19.920 -8.731 8.076 1.00 0.00 7 GLY A O 9
ATOM 13442 N N . ALA A 1 8 ? -19.699 -6.503 7.761 1.00 0.00 8 ALA A N 9
ATOM 13443 C CA . ALA A 1 8 ? -20.687 -6.443 6.698 1.00 0.00 8 ALA A CA 9
ATOM 13444 C C . ALA A 1 8 ? -20.270 -5.381 5.678 1.00 0.00 8 ALA A C 9
ATOM 13445 O O . ALA A 1 8 ? -20.929 -4.352 5.544 1.00 0.00 8 ALA A O 9
ATOM 13452 N N . PRO A 1 9 ? -19.148 -5.676 4.968 1.00 0.00 9 PRO A N 9
ATOM 13453 C CA . PRO A 1 9 ? -18.634 -4.759 3.965 1.00 0.00 9 PRO A CA 9
ATOM 13454 C C . PRO A 1 9 ? -19.489 -4.799 2.697 1.00 0.00 9 PRO A C 9
ATOM 13455 O O . PRO A 1 9 ? -20.039 -3.779 2.282 1.00 0.00 9 PRO A O 9
ATOM 13466 N N . ALA A 1 10 ? -19.575 -5.987 2.116 1.00 0.00 10 ALA A N 9
ATOM 13467 C CA . ALA A 1 10 ? -20.354 -6.172 0.903 1.00 0.00 10 ALA A CA 9
ATOM 13468 C C . ALA A 1 10 ? -19.709 -5.383 -0.238 1.00 0.00 10 ALA A C 9
ATOM 13469 O O . ALA A 1 10 ? -18.859 -4.526 -0.002 1.00 0.00 10 ALA A O 9
ATOM 13476 N N . GLU A 1 11 ? -20.137 -5.701 -1.450 1.00 0.00 11 GLU A N 9
ATOM 13477 C CA . GLU A 1 11 ? -19.612 -5.033 -2.629 1.00 0.00 11 GLU A CA 9
ATOM 13478 C C . GLU A 1 11 ? -18.150 -5.424 -2.854 1.00 0.00 11 GLU A C 9
ATOM 13479 O O . GLU A 1 11 ? -17.244 -4.788 -2.317 1.00 0.00 11 GLU A O 9
ATOM 13491 N N . PRO A 1 12 ? -17.961 -6.496 -3.669 1.00 0.00 12 PRO A N 9
ATOM 13492 C CA . PRO A 1 12 ? -16.624 -6.979 -3.971 1.00 0.00 12 PRO A CA 9
ATOM 13493 C C . PRO A 1 12 ? -15.919 -6.054 -4.966 1.00 0.00 12 PRO A C 9
ATOM 13494 O O . PRO A 1 12 ? -16.468 -5.027 -5.360 1.00 0.00 12 PRO A O 9
ATOM 13505 N N . ALA A 1 13 ? -14.713 -6.453 -5.342 1.00 0.00 13 ALA A N 9
ATOM 13506 C CA . ALA A 1 13 ? -13.926 -5.673 -6.283 1.00 0.00 13 ALA A CA 9
ATOM 13507 C C . ALA A 1 13 ? -12.854 -6.567 -6.909 1.00 0.00 13 ALA A C 9
ATOM 13508 O O . ALA A 1 13 ? -12.651 -7.698 -6.471 1.00 0.00 13 ALA A O 9
ATOM 13515 N N . ALA A 1 14 ? -12.195 -6.025 -7.923 1.00 0.00 14 ALA A N 9
ATOM 13516 C CA . ALA A 1 14 ? -11.149 -6.759 -8.613 1.00 0.00 14 ALA A CA 9
ATOM 13517 C C . ALA A 1 14 ? -10.558 -5.880 -9.717 1.00 0.00 14 ALA A C 9
ATOM 13518 O O . ALA A 1 14 ? -11.059 -5.866 -10.840 1.00 0.00 14 ALA A O 9
ATOM 13525 N N . PRO A 1 15 ? -9.472 -5.148 -9.349 1.00 0.00 15 PRO A N 9
ATOM 13526 C CA . PRO A 1 15 ? -8.807 -4.268 -10.295 1.00 0.00 15 PRO A CA 9
ATOM 13527 C C . PRO A 1 15 ? -7.972 -5.069 -11.296 1.00 0.00 15 PRO A C 9
ATOM 13528 O O . PRO A 1 15 ? -8.004 -6.298 -11.293 1.00 0.00 15 PRO A O 9
ATOM 13539 N N . LYS A 1 16 ? -7.243 -4.339 -12.128 1.00 0.00 16 LYS A N 9
ATOM 13540 C CA . LYS A 1 16 ? -6.401 -4.966 -13.132 1.00 0.00 16 LYS A CA 9
ATOM 13541 C C . LYS A 1 16 ? -5.268 -4.010 -13.511 1.00 0.00 16 LYS A C 9
ATOM 13542 O O . LYS A 1 16 ? -5.505 -2.829 -13.758 1.00 0.00 16 LYS A O 9
ATOM 13561 N N . SER A 1 17 ? -4.062 -4.556 -13.545 1.00 0.00 17 SER A N 9
ATOM 13562 C CA . SER A 1 17 ? -2.892 -3.766 -13.890 1.00 0.00 17 SER A CA 9
ATOM 13563 C C . SER A 1 17 ? -1.645 -4.652 -13.895 1.00 0.00 17 SER A C 9
ATOM 13564 O O . SER A 1 17 ? -1.447 -5.458 -12.986 1.00 0.00 17 SER A O 9
ATOM 13572 N N . GLY A 1 18 ? -0.836 -4.475 -14.929 1.00 0.00 18 GLY A N 9
ATOM 13573 C CA . GLY A 1 18 ? 0.387 -5.248 -15.065 1.00 0.00 18 GLY A CA 9
ATOM 13574 C C . GLY A 1 18 ? 1.620 -4.356 -14.912 1.00 0.00 18 GLY A C 9
ATOM 13575 O O . GLY A 1 18 ? 2.218 -4.295 -13.839 1.00 0.00 18 GLY A O 9
ATOM 13579 N N . GLU A 1 19 ? 1.964 -3.685 -16.002 1.00 0.00 19 GLU A N 9
ATOM 13580 C CA . GLU A 1 19 ? 3.116 -2.799 -16.003 1.00 0.00 19 GLU A CA 9
ATOM 13581 C C . GLU A 1 19 ? 3.272 -2.133 -17.371 1.00 0.00 19 GLU A C 9
ATOM 13582 O O . GLU A 1 19 ? 3.075 -2.773 -18.403 1.00 0.00 19 GLU A O 9
ATOM 13594 N N . ALA A 1 20 ? 3.624 -0.856 -17.336 1.00 0.00 20 ALA A N 9
ATOM 13595 C CA . ALA A 1 20 ? 3.808 -0.096 -18.561 1.00 0.00 20 ALA A CA 9
ATOM 13596 C C . ALA A 1 20 ? 4.214 1.337 -18.210 1.00 0.00 20 ALA A C 9
ATOM 13597 O O . ALA A 1 20 ? 4.056 1.769 -17.069 1.00 0.00 20 ALA A O 9
ATOM 13604 N N . GLU A 1 21 ? 4.728 2.034 -19.213 1.00 0.00 21 GLU A N 9
ATOM 13605 C CA . GLU A 1 21 ? 5.157 3.410 -19.025 1.00 0.00 21 GLU A CA 9
ATOM 13606 C C . GLU A 1 21 ? 4.168 4.156 -18.127 1.00 0.00 21 GLU A C 9
ATOM 13607 O O . GLU A 1 21 ? 3.012 4.352 -18.498 1.00 0.00 21 GLU A O 9
ATOM 13619 N N . THR A 1 22 ? 4.660 4.552 -16.962 1.00 0.00 22 THR A N 9
ATOM 13620 C CA . THR A 1 22 ? 3.834 5.273 -16.007 1.00 0.00 22 THR A CA 9
ATOM 13621 C C . THR A 1 22 ? 4.711 6.059 -15.030 1.00 0.00 22 THR A C 9
ATOM 13622 O O . THR A 1 22 ? 5.748 5.568 -14.589 1.00 0.00 22 THR A O 9
ATOM 13633 N N . PRO A 1 23 ? 4.249 7.298 -14.714 1.00 0.00 23 PRO A N 9
ATOM 13634 C CA . PRO A 1 23 ? 4.980 8.157 -13.797 1.00 0.00 23 PRO A CA 9
ATOM 13635 C C . PRO A 1 23 ? 4.809 7.686 -12.351 1.00 0.00 23 PRO A C 9
ATOM 13636 O O . PRO A 1 23 ? 4.027 6.778 -12.078 1.00 0.00 23 PRO A O 9
ATOM 13647 N N . PRO A 1 24 ? 5.575 8.343 -11.439 1.00 0.00 24 PRO A N 9
ATOM 13648 C CA . PRO A 1 24 ? 5.517 8.002 -10.028 1.00 0.00 24 PRO A CA 9
ATOM 13649 C C . PRO A 1 24 ? 4.234 8.536 -9.387 1.00 0.00 24 PRO A C 9
ATOM 13650 O O . PRO A 1 24 ? 3.926 9.721 -9.501 1.00 0.00 24 PRO A O 9
ATOM 13661 N N . LYS A 1 25 ? 3.520 7.635 -8.728 1.00 0.00 25 LYS A N 9
ATOM 13662 C CA . LYS A 1 25 ? 2.278 8.000 -8.069 1.00 0.00 25 LYS A CA 9
ATOM 13663 C C . LYS A 1 25 ? 2.579 8.457 -6.640 1.00 0.00 25 LYS A C 9
ATOM 13664 O O . LYS A 1 25 ? 3.532 9.199 -6.410 1.00 0.00 25 LYS A O 9
ATOM 13683 N N . HIS A 1 26 ? 1.747 7.994 -5.718 1.00 0.00 26 HIS A N 9
ATOM 13684 C CA . HIS A 1 26 ? 1.912 8.345 -4.318 1.00 0.00 26 HIS A CA 9
ATOM 13685 C C . HIS A 1 26 ? 2.650 7.220 -3.590 1.00 0.00 26 HIS A C 9
ATOM 13686 O O . HIS A 1 26 ? 2.367 6.043 -3.809 1.00 0.00 26 HIS A O 9
ATOM 13700 N N . PRO A 1 27 ? 3.607 7.632 -2.716 1.00 0.00 27 PRO A N 9
ATOM 13701 C CA . PRO A 1 27 ? 4.388 6.672 -1.954 1.00 0.00 27 PRO A CA 9
ATOM 13702 C C . PRO A 1 27 ? 3.559 6.070 -0.817 1.00 0.00 27 PRO A C 9
ATOM 13703 O O . PRO A 1 27 ? 3.684 4.885 -0.513 1.00 0.00 27 PRO A O 9
ATOM 13714 N N . GLY A 1 28 ? 2.732 6.915 -0.220 1.00 0.00 28 GLY A N 9
ATOM 13715 C CA . GLY A 1 28 ? 1.883 6.482 0.877 1.00 0.00 28 GLY A CA 9
ATOM 13716 C C . GLY A 1 28 ? 1.038 5.272 0.472 1.00 0.00 28 GLY A C 9
ATOM 13717 O O . GLY A 1 28 ? 0.683 4.449 1.313 1.00 0.00 28 GLY A O 9
ATOM 13721 N N . VAL A 1 29 ? 0.742 5.203 -0.818 1.00 0.00 29 VAL A N 9
ATOM 13722 C CA . VAL A 1 29 ? -0.054 4.107 -1.345 1.00 0.00 29 VAL A CA 9
ATOM 13723 C C . VAL A 1 29 ? 0.852 2.901 -1.600 1.00 0.00 29 VAL A C 9
ATOM 13724 O O . VAL A 1 29 ? 0.612 1.817 -1.069 1.00 0.00 29 VAL A O 9
ATOM 13737 N N . LEU A 1 30 ? 1.874 3.129 -2.412 1.00 0.00 30 LEU A N 9
ATOM 13738 C CA . LEU A 1 30 ? 2.817 2.074 -2.743 1.00 0.00 30 LEU A CA 9
ATOM 13739 C C . LEU A 1 30 ? 3.179 1.302 -1.473 1.00 0.00 30 LEU A C 9
ATOM 13740 O O . LEU A 1 30 ? 3.377 0.089 -1.515 1.00 0.00 30 LEU A O 9
ATOM 13756 N N . LYS A 1 31 ? 3.254 2.037 -0.373 1.00 0.00 31 LYS A N 9
ATOM 13757 C CA . LYS A 1 31 ? 3.589 1.437 0.907 1.00 0.00 31 LYS A CA 9
ATOM 13758 C C . LYS A 1 31 ? 2.733 0.186 1.118 1.00 0.00 31 LYS A C 9
ATOM 13759 O O . LYS A 1 31 ? 3.194 -0.795 1.699 1.00 0.00 31 LYS A O 9
ATOM 13778 N N . VAL A 1 32 ? 1.502 0.262 0.634 1.00 0.00 32 VAL A N 9
ATOM 13779 C CA . VAL A 1 32 ? 0.578 -0.852 0.762 1.00 0.00 32 VAL A CA 9
ATOM 13780 C C . VAL A 1 32 ? 0.843 -1.861 -0.357 1.00 0.00 32 VAL A C 9
ATOM 13781 O O . VAL A 1 32 ? 0.920 -3.063 -0.108 1.00 0.00 32 VAL A O 9
ATOM 13794 N N . GLU A 1 33 ? 0.976 -1.334 -1.566 1.00 0.00 33 GLU A N 9
ATOM 13795 C CA . GLU A 1 33 ? 1.231 -2.174 -2.724 1.00 0.00 33 GLU A CA 9
ATOM 13796 C C . GLU A 1 33 ? 2.416 -3.104 -2.454 1.00 0.00 33 GLU A C 9
ATOM 13797 O O . GLU A 1 33 ? 2.436 -4.241 -2.924 1.00 0.00 33 GLU A O 9
ATOM 13809 N N . ALA A 1 34 ? 3.374 -2.586 -1.700 1.00 0.00 34 ALA A N 9
ATOM 13810 C CA . ALA A 1 34 ? 4.559 -3.356 -1.363 1.00 0.00 34 ALA A CA 9
ATOM 13811 C C . ALA A 1 34 ? 4.151 -4.579 -0.539 1.00 0.00 34 ALA A C 9
ATOM 13812 O O . ALA A 1 34 ? 4.712 -5.660 -0.707 1.00 0.00 34 ALA A O 9
ATOM 13819 N N . ILE A 1 35 ? 3.177 -4.366 0.333 1.00 0.00 35 ILE A N 9
ATOM 13820 C CA . ILE A 1 35 ? 2.686 -5.438 1.183 1.00 0.00 35 ILE A CA 9
ATOM 13821 C C . ILE A 1 35 ? 1.759 -6.344 0.371 1.00 0.00 35 ILE A C 9
ATOM 13822 O O . ILE A 1 35 ? 1.907 -7.565 0.387 1.00 0.00 35 ILE A O 9
ATOM 13838 N N . LEU A 1 36 ? 0.823 -5.711 -0.321 1.00 0.00 36 LEU A N 9
ATOM 13839 C CA . LEU A 1 36 ? -0.129 -6.444 -1.138 1.00 0.00 36 LEU A CA 9
ATOM 13840 C C . LEU A 1 36 ? 0.624 -7.456 -2.005 1.00 0.00 36 LEU A C 9
ATOM 13841 O O . LEU A 1 36 ? 0.124 -8.550 -2.264 1.00 0.00 36 LEU A O 9
ATOM 13857 N N . GLU A 1 37 ? 1.813 -7.054 -2.430 1.00 0.00 37 GLU A N 9
ATOM 13858 C CA . GLU A 1 37 ? 2.639 -7.912 -3.263 1.00 0.00 37 GLU A CA 9
ATOM 13859 C C . GLU A 1 37 ? 2.977 -9.206 -2.520 1.00 0.00 37 GLU A C 9
ATOM 13860 O O . GLU A 1 37 ? 2.837 -10.297 -3.071 1.00 0.00 37 GLU A O 9
ATOM 13872 N N . LYS A 1 38 ? 3.417 -9.042 -1.281 1.00 0.00 38 LYS A N 9
ATOM 13873 C CA . LYS A 1 38 ? 3.776 -10.184 -0.457 1.00 0.00 38 LYS A CA 9
ATOM 13874 C C . LYS A 1 38 ? 2.547 -11.073 -0.260 1.00 0.00 38 LYS A C 9
ATOM 13875 O O . LYS A 1 38 ? 2.660 -12.297 -0.228 1.00 0.00 38 LYS A O 9
ATOM 13894 N N . VAL A 1 39 ? 1.399 -10.422 -0.135 1.00 0.00 39 VAL A N 9
ATOM 13895 C CA . VAL A 1 39 ? 0.150 -11.138 0.057 1.00 0.00 39 VAL A CA 9
ATOM 13896 C C . VAL A 1 39 ? -0.050 -12.125 -1.095 1.00 0.00 39 VAL A C 9
ATOM 13897 O O . VAL A 1 39 ? -0.618 -13.199 -0.905 1.00 0.00 39 VAL A O 9
ATOM 13910 N N . GLN A 1 40 ? 0.428 -11.725 -2.264 1.00 0.00 40 GLN A N 9
ATOM 13911 C CA . GLN A 1 40 ? 0.309 -12.560 -3.447 1.00 0.00 40 GLN A CA 9
ATOM 13912 C C . GLN A 1 40 ? 0.926 -13.937 -3.189 1.00 0.00 40 GLN A C 9
ATOM 13913 O O . GLN A 1 40 ? 0.482 -14.935 -3.753 1.00 0.00 40 GLN A O 9
ATOM 13927 N N . GLY A 1 41 ? 1.939 -13.945 -2.335 1.00 0.00 41 GLY A N 9
ATOM 13928 C CA . GLY A 1 41 ? 2.621 -15.182 -1.995 1.00 0.00 41 GLY A CA 9
ATOM 13929 C C . GLY A 1 41 ? 1.762 -16.046 -1.070 1.00 0.00 41 GLY A C 9
ATOM 13930 O O . GLY A 1 41 ? 1.896 -17.268 -1.053 1.00 0.00 41 GLY A O 9
ATOM 13934 N N . LEU A 1 42 ? 0.897 -15.376 -0.321 1.00 0.00 42 LEU A N 9
ATOM 13935 C CA . LEU A 1 42 ? 0.016 -16.066 0.605 1.00 0.00 42 LEU A CA 9
ATOM 13936 C C . LEU A 1 42 ? -1.298 -16.401 -0.103 1.00 0.00 42 LEU A C 9
ATOM 13937 O O . LEU A 1 42 ? -1.881 -17.459 0.130 1.00 0.00 42 LEU A O 9
ATOM 13953 N N . GLU A 1 43 ? -1.728 -15.479 -0.952 1.00 0.00 43 GLU A N 9
ATOM 13954 C CA . GLU A 1 43 ? -2.963 -15.663 -1.695 1.00 0.00 43 GLU A CA 9
ATOM 13955 C C . GLU A 1 43 ? -2.772 -16.714 -2.790 1.00 0.00 43 GLU A C 9
ATOM 13956 O O . GLU A 1 43 ? -3.637 -17.564 -2.998 1.00 0.00 43 GLU A O 9
ATOM 13968 N N . GLN A 1 44 ? -1.634 -16.622 -3.463 1.00 0.00 44 GLN A N 9
ATOM 13969 C CA . GLN A 1 44 ? -1.319 -17.554 -4.532 1.00 0.00 44 GLN A CA 9
ATOM 13970 C C . GLN A 1 44 ? -1.178 -18.972 -3.975 1.00 0.00 44 GLN A C 9
ATOM 13971 O O . GLN A 1 44 ? -1.487 -19.945 -4.661 1.00 0.00 44 GLN A O 9
ATOM 13985 N N . ALA A 1 45 ? -0.711 -19.044 -2.737 1.00 0.00 45 ALA A N 9
ATOM 13986 C CA . ALA A 1 45 ? -0.525 -20.327 -2.081 1.00 0.00 45 ALA A CA 9
ATOM 13987 C C . ALA A 1 45 ? -1.889 -20.890 -1.676 1.00 0.00 45 ALA A C 9
ATOM 13988 O O . ALA A 1 45 ? -2.132 -22.089 -1.802 1.00 0.00 45 ALA A O 9
ATOM 13995 N N . VAL A 1 46 ? -2.744 -19.997 -1.198 1.00 0.00 46 VAL A N 9
ATOM 13996 C CA . VAL A 1 46 ? -4.077 -20.390 -0.774 1.00 0.00 46 VAL A CA 9
ATOM 13997 C C . VAL A 1 46 ? -4.808 -21.046 -1.947 1.00 0.00 46 VAL A C 9
ATOM 13998 O O . VAL A 1 46 ? -5.139 -22.229 -1.894 1.00 0.00 46 VAL A O 9
ATOM 14011 N N . ASP A 1 47 ? -5.038 -20.248 -2.980 1.00 0.00 47 ASP A N 9
ATOM 14012 C CA . ASP A 1 47 ? -5.724 -20.736 -4.164 1.00 0.00 47 ASP A CA 9
ATOM 14013 C C . ASP A 1 47 ? -5.165 -22.109 -4.542 1.00 0.00 47 ASP A C 9
ATOM 14014 O O . ASP A 1 47 ? -5.863 -22.923 -5.146 1.00 0.00 47 ASP A O 9
ATOM 14023 N N . SER A 1 48 ? -3.911 -22.325 -4.172 1.00 0.00 48 SER A N 9
ATOM 14024 C CA . SER A 1 48 ? -3.251 -23.585 -4.465 1.00 0.00 48 SER A CA 9
ATOM 14025 C C . SER A 1 48 ? -2.704 -24.202 -3.176 1.00 0.00 48 SER A C 9
ATOM 14026 O O . SER A 1 48 ? -1.558 -24.646 -3.133 1.00 0.00 48 SER A O 9
ATOM 14034 N N . PHE A 1 49 ? -3.551 -24.209 -2.157 1.00 0.00 49 PHE A N 9
ATOM 14035 C CA . PHE A 1 49 ? -3.167 -24.764 -0.870 1.00 0.00 49 PHE A CA 9
ATOM 14036 C C . PHE A 1 49 ? -4.033 -25.974 -0.514 1.00 0.00 49 PHE A C 9
ATOM 14037 O O . PHE A 1 49 ? -5.073 -26.200 -1.131 1.00 0.00 49 PHE A O 9
ATOM 14054 N N . GLU A 1 50 ? -3.572 -26.721 0.479 1.00 0.00 50 GLU A N 9
ATOM 14055 C CA . GLU A 1 50 ? -4.291 -27.902 0.923 1.00 0.00 50 GLU A CA 9
ATOM 14056 C C . GLU A 1 50 ? -3.854 -28.289 2.338 1.00 0.00 50 GLU A C 9
ATOM 14057 O O . GLU A 1 50 ? -2.661 -28.314 2.637 1.00 0.00 50 GLU A O 9
ATOM 14069 N N . GLY A 1 51 ? -4.843 -28.580 3.170 1.00 0.00 51 GLY A N 9
ATOM 14070 C CA . GLY A 1 51 ? -4.575 -28.964 4.545 1.00 0.00 51 GLY A CA 9
ATOM 14071 C C . GLY A 1 51 ? -5.813 -28.765 5.421 1.00 0.00 51 GLY A C 9
ATOM 14072 O O . GLY A 1 51 ? -6.911 -29.184 5.055 1.00 0.00 51 GLY A O 9
ATOM 14076 N N . LYS A 1 52 ? -5.596 -28.126 6.561 1.00 0.00 52 LYS A N 9
ATOM 14077 C CA . LYS A 1 52 ? -6.681 -27.867 7.492 1.00 0.00 52 LYS A CA 9
ATOM 14078 C C . LYS A 1 52 ? -6.332 -26.646 8.347 1.00 0.00 52 LYS A C 9
ATOM 14079 O O . LYS A 1 52 ? -5.353 -25.954 8.076 1.00 0.00 52 LYS A O 9
ATOM 14098 N N . LYS A 1 53 ? -7.154 -26.420 9.361 1.00 0.00 53 LYS A N 9
ATOM 14099 C CA . LYS A 1 53 ? -6.946 -25.295 10.257 1.00 0.00 53 LYS A CA 9
ATOM 14100 C C . LYS A 1 53 ? -6.024 -25.724 11.400 1.00 0.00 53 LYS A C 9
ATOM 14101 O O . LYS A 1 53 ? -5.794 -24.960 12.337 1.00 0.00 53 LYS A O 9
ATOM 14120 N N . THR A 1 54 ? -5.521 -26.944 11.287 1.00 0.00 54 THR A N 9
ATOM 14121 C CA . THR A 1 54 ? -4.629 -27.483 12.300 1.00 0.00 54 THR A CA 9
ATOM 14122 C C . THR A 1 54 ? -3.232 -27.703 11.717 1.00 0.00 54 THR A C 9
ATOM 14123 O O . THR A 1 54 ? -2.236 -27.612 12.433 1.00 0.00 54 THR A O 9
ATOM 14134 N N . ASP A 1 55 ? -3.203 -27.989 10.424 1.00 0.00 55 ASP A N 9
ATOM 14135 C CA . ASP A 1 55 ? -1.944 -28.223 9.737 1.00 0.00 55 ASP A CA 9
ATOM 14136 C C . ASP A 1 55 ? -1.002 -27.044 9.993 1.00 0.00 55 ASP A C 9
ATOM 14137 O O . ASP A 1 55 ? -1.451 -25.941 10.300 1.00 0.00 55 ASP A O 9
ATOM 14146 N N . LYS A 1 56 ? 0.288 -27.318 9.858 1.00 0.00 56 LYS A N 9
ATOM 14147 C CA . LYS A 1 56 ? 1.297 -26.295 10.071 1.00 0.00 56 LYS A CA 9
ATOM 14148 C C . LYS A 1 56 ? 1.404 -25.423 8.818 1.00 0.00 56 LYS A C 9
ATOM 14149 O O . LYS A 1 56 ? 1.680 -24.228 8.911 1.00 0.00 56 LYS A O 9
ATOM 14168 N N . LYS A 1 57 ? 1.181 -26.055 7.675 1.00 0.00 57 LYS A N 9
ATOM 14169 C CA . LYS A 1 57 ? 1.250 -25.351 6.405 1.00 0.00 57 LYS A CA 9
ATOM 14170 C C . LYS A 1 57 ? 0.257 -24.188 6.418 1.00 0.00 57 LYS A C 9
ATOM 14171 O O . LYS A 1 57 ? 0.564 -23.100 5.933 1.00 0.00 57 LYS A O 9
ATOM 14190 N N . TYR A 1 58 ? -0.914 -24.456 6.977 1.00 0.00 58 TYR A N 9
ATOM 14191 C CA . TYR A 1 58 ? -1.954 -23.445 7.059 1.00 0.00 58 TYR A CA 9
ATOM 14192 C C . TYR A 1 58 ? -1.517 -22.280 7.949 1.00 0.00 58 TYR A C 9
ATOM 14193 O O . TYR A 1 58 ? -1.732 -21.118 7.607 1.00 0.00 58 TYR A O 9
ATOM 14211 N N . LEU A 1 59 ? -0.912 -22.632 9.074 1.00 0.00 59 LEU A N 9
ATOM 14212 C CA . LEU A 1 59 ? -0.443 -21.630 10.016 1.00 0.00 59 LEU A CA 9
ATOM 14213 C C . LEU A 1 59 ? 0.565 -20.713 9.320 1.00 0.00 59 LEU A C 9
ATOM 14214 O O . LEU A 1 59 ? 0.616 -19.516 9.599 1.00 0.00 59 LEU A O 9
ATOM 14230 N N . MET A 1 60 ? 1.340 -21.309 8.426 1.00 0.00 60 MET A N 9
ATOM 14231 C CA . MET A 1 60 ? 2.343 -20.561 7.688 1.00 0.00 60 MET A CA 9
ATOM 14232 C C . MET A 1 60 ? 1.702 -19.422 6.892 1.00 0.00 60 MET A C 9
ATOM 14233 O O . MET A 1 60 ? 2.142 -18.277 6.978 1.00 0.00 60 MET A O 9
ATOM 14247 N N . ILE A 1 61 ? 0.673 -19.777 6.137 1.00 0.00 61 ILE A N 9
ATOM 14248 C CA . ILE A 1 61 ? -0.033 -18.798 5.327 1.00 0.00 61 ILE A CA 9
ATOM 14249 C C . ILE A 1 61 ? -0.863 -17.892 6.238 1.00 0.00 61 ILE A C 9
ATOM 14250 O O . ILE A 1 61 ? -0.991 -16.696 5.981 1.00 0.00 61 ILE A O 9
ATOM 14266 N N . GLU A 1 62 ? -1.408 -18.497 7.284 1.00 0.00 62 GLU A N 9
ATOM 14267 C CA . GLU A 1 62 ? -2.223 -17.760 8.235 1.00 0.00 62 GLU A CA 9
ATOM 14268 C C . GLU A 1 62 ? -1.376 -16.710 8.957 1.00 0.00 62 GLU A C 9
ATOM 14269 O O . GLU A 1 62 ? -1.756 -15.542 9.027 1.00 0.00 62 GLU A O 9
ATOM 14281 N N . GLU A 1 63 ? -0.245 -17.164 9.477 1.00 0.00 63 GLU A N 9
ATOM 14282 C CA . GLU A 1 63 ? 0.658 -16.278 10.191 1.00 0.00 63 GLU A CA 9
ATOM 14283 C C . GLU A 1 63 ? 1.166 -15.174 9.261 1.00 0.00 63 GLU A C 9
ATOM 14284 O O . GLU A 1 63 ? 1.207 -14.006 9.643 1.00 0.00 63 GLU A O 9
ATOM 14296 N N . TYR A 1 64 ? 1.541 -15.585 8.058 1.00 0.00 64 TYR A N 9
ATOM 14297 C CA . TYR A 1 64 ? 2.045 -14.646 7.070 1.00 0.00 64 TYR A CA 9
ATOM 14298 C C . TYR A 1 64 ? 0.998 -13.579 6.744 1.00 0.00 64 TYR A C 9
ATOM 14299 O O . TYR A 1 64 ? 1.195 -12.401 7.037 1.00 0.00 64 TYR A O 9
ATOM 14317 N N . LEU A 1 65 ? -0.093 -14.031 6.142 1.00 0.00 65 LEU A N 9
ATOM 14318 C CA . LEU A 1 65 ? -1.171 -13.130 5.773 1.00 0.00 65 LEU A CA 9
ATOM 14319 C C . LEU A 1 65 ? -1.280 -12.016 6.816 1.00 0.00 65 LEU A C 9
ATOM 14320 O O . LEU A 1 65 ? -1.203 -10.836 6.480 1.00 0.00 65 LEU A O 9
ATOM 14336 N N . THR A 1 66 ? -1.457 -12.432 8.062 1.00 0.00 66 THR A N 9
ATOM 14337 C CA . THR A 1 66 ? -1.577 -11.484 9.157 1.00 0.00 66 THR A CA 9
ATOM 14338 C C . THR A 1 66 ? -0.346 -10.578 9.216 1.00 0.00 66 THR A C 9
ATOM 14339 O O . THR A 1 66 ? -0.471 -9.358 9.305 1.00 0.00 66 THR A O 9
ATOM 14350 N N . LYS A 1 67 ? 0.817 -11.211 9.164 1.00 0.00 67 LYS A N 9
ATOM 14351 C CA . LYS A 1 67 ? 2.071 -10.478 9.210 1.00 0.00 67 LYS A CA 9
ATOM 14352 C C . LYS A 1 67 ? 2.011 -9.311 8.222 1.00 0.00 67 LYS A C 9
ATOM 14353 O O . LYS A 1 67 ? 2.579 -8.250 8.475 1.00 0.00 67 LYS A O 9
ATOM 14372 N N . GLU A 1 68 ? 1.318 -9.547 7.118 1.00 0.00 68 GLU A N 9
ATOM 14373 C CA . GLU A 1 68 ? 1.177 -8.529 6.091 1.00 0.00 68 GLU A CA 9
ATOM 14374 C C . GLU A 1 68 ? 0.194 -7.448 6.547 1.00 0.00 68 GLU A C 9
ATOM 14375 O O . GLU A 1 68 ? 0.348 -6.278 6.200 1.00 0.00 68 GLU A O 9
ATOM 14387 N N . LEU A 1 69 ? -0.794 -7.879 7.317 1.00 0.00 69 LEU A N 9
ATOM 14388 C CA . LEU A 1 69 ? -1.802 -6.963 7.823 1.00 0.00 69 LEU A CA 9
ATOM 14389 C C . LEU A 1 69 ? -1.122 -5.870 8.650 1.00 0.00 69 LEU A C 9
ATOM 14390 O O . LEU A 1 69 ? -1.287 -4.683 8.371 1.00 0.00 69 LEU A O 9
ATOM 14406 N N . LEU A 1 70 ? -0.371 -6.309 9.649 1.00 0.00 70 LEU A N 9
ATOM 14407 C CA . LEU A 1 70 ? 0.334 -5.382 10.518 1.00 0.00 70 LEU A CA 9
ATOM 14408 C C . LEU A 1 70 ? 1.139 -4.401 9.663 1.00 0.00 70 LEU A C 9
ATOM 14409 O O . LEU A 1 70 ? 1.307 -3.241 10.036 1.00 0.00 70 LEU A O 9
ATOM 14425 N N . ALA A 1 71 ? 1.614 -4.902 8.533 1.00 0.00 71 ALA A N 9
ATOM 14426 C CA . ALA A 1 71 ? 2.397 -4.084 7.622 1.00 0.00 71 ALA A CA 9
ATOM 14427 C C . ALA A 1 71 ? 1.489 -3.036 6.976 1.00 0.00 71 ALA A C 9
ATOM 14428 O O . ALA A 1 71 ? 1.947 -1.957 6.604 1.00 0.00 71 ALA A O 9
ATOM 14435 N N . LEU A 1 72 ? 0.217 -3.391 6.862 1.00 0.00 72 LEU A N 9
ATOM 14436 C CA . LEU A 1 72 ? -0.759 -2.494 6.268 1.00 0.00 72 LEU A CA 9
ATOM 14437 C C . LEU A 1 72 ? -1.219 -1.479 7.316 1.00 0.00 72 LEU A C 9
ATOM 14438 O O . LEU A 1 72 ? -1.583 -0.354 6.978 1.00 0.00 72 LEU A O 9
ATOM 14454 N N . ASP A 1 73 ? -1.187 -1.913 8.568 1.00 0.00 73 ASP A N 9
ATOM 14455 C CA . ASP A 1 73 ? -1.595 -1.056 9.668 1.00 0.00 73 ASP A CA 9
ATOM 14456 C C . ASP A 1 73 ? -0.459 -0.088 10.003 1.00 0.00 73 ASP A C 9
ATOM 14457 O O . ASP A 1 73 ? -0.702 1.083 10.291 1.00 0.00 73 ASP A O 9
ATOM 14466 N N . SER A 1 74 ? 0.757 -0.612 9.953 1.00 0.00 74 SER A N 9
ATOM 14467 C CA . SER A 1 74 ? 1.931 0.192 10.248 1.00 0.00 74 SER A CA 9
ATOM 14468 C C . SER A 1 74 ? 1.934 1.452 9.380 1.00 0.00 74 SER A C 9
ATOM 14469 O O . SER A 1 74 ? 2.606 2.430 9.702 1.00 0.00 74 SER A O 9
ATOM 14477 N N . VAL A 1 75 ? 1.174 1.387 8.296 1.00 0.00 75 VAL A N 9
ATOM 14478 C CA . VAL A 1 75 ? 1.081 2.511 7.380 1.00 0.00 75 VAL A CA 9
ATOM 14479 C C . VAL A 1 75 ? 0.225 3.610 8.013 1.00 0.00 75 VAL A C 9
ATOM 14480 O O . VAL A 1 75 ? -0.899 3.356 8.442 1.00 0.00 75 VAL A O 9
ATOM 14493 N N . ASP A 1 76 ? 0.790 4.808 8.051 1.00 0.00 76 ASP A N 9
ATOM 14494 C CA . ASP A 1 76 ? 0.093 5.946 8.624 1.00 0.00 76 ASP A CA 9
ATOM 14495 C C . ASP A 1 76 ? -0.285 6.922 7.508 1.00 0.00 76 ASP A C 9
ATOM 14496 O O . ASP A 1 76 ? 0.586 7.525 6.884 1.00 0.00 76 ASP A O 9
ATOM 14505 N N . PRO A 1 77 ? -1.621 7.050 7.285 1.00 0.00 77 PRO A N 9
ATOM 14506 C CA . PRO A 1 77 ? -2.125 7.942 6.255 1.00 0.00 77 PRO A CA 9
ATOM 14507 C C . PRO A 1 77 ? -2.024 9.403 6.697 1.00 0.00 77 PRO A C 9
ATOM 14508 O O . PRO A 1 77 ? -1.818 10.292 5.872 1.00 0.00 77 PRO A O 9
ATOM 14519 N N . GLU A 1 78 ? -2.174 9.606 7.998 1.00 0.00 78 GLU A N 9
ATOM 14520 C CA . GLU A 1 78 ? -2.102 10.944 8.560 1.00 0.00 78 GLU A CA 9
ATOM 14521 C C . GLU A 1 78 ? -3.251 11.804 8.031 1.00 0.00 78 GLU A C 9
ATOM 14522 O O . GLU A 1 78 ? -3.257 13.020 8.215 1.00 0.00 78 GLU A O 9
ATOM 14534 N N . GLY A 1 79 ? -4.197 11.139 7.385 1.00 0.00 79 GLY A N 9
ATOM 14535 C CA . GLY A 1 79 ? -5.350 11.827 6.829 1.00 0.00 79 GLY A CA 9
ATOM 14536 C C . GLY A 1 79 ? -5.199 12.016 5.318 1.00 0.00 79 GLY A C 9
ATOM 14537 O O . GLY A 1 79 ? -5.369 13.122 4.808 1.00 0.00 79 GLY A O 9
ATOM 14541 N N . ARG A 1 80 ? -4.880 10.920 4.646 1.00 0.00 80 ARG A N 9
ATOM 14542 C CA . ARG A 1 80 ? -4.704 10.952 3.204 1.00 0.00 80 ARG A CA 9
ATOM 14543 C C . ARG A 1 80 ? -5.588 9.895 2.538 1.00 0.00 80 ARG A C 9
ATOM 14544 O O . ARG A 1 80 ? -5.251 8.712 2.532 1.00 0.00 80 ARG A O 9
ATOM 14565 N N . ALA A 1 81 ? -6.703 10.360 1.993 1.00 0.00 81 ALA A N 9
ATOM 14566 C CA . ALA A 1 81 ? -7.638 9.470 1.326 1.00 0.00 81 ALA A CA 9
ATOM 14567 C C . ALA A 1 81 ? -6.858 8.428 0.522 1.00 0.00 81 ALA A C 9
ATOM 14568 O O . ALA A 1 81 ? -7.051 7.227 0.704 1.00 0.00 81 ALA A O 9
ATOM 14575 N N . ASP A 1 82 ? -5.993 8.925 -0.350 1.00 0.00 82 ASP A N 9
ATOM 14576 C CA . ASP A 1 82 ? -5.183 8.052 -1.182 1.00 0.00 82 ASP A CA 9
ATOM 14577 C C . ASP A 1 82 ? -4.671 6.882 -0.339 1.00 0.00 82 ASP A C 9
ATOM 14578 O O . ASP A 1 82 ? -5.016 5.730 -0.595 1.00 0.00 82 ASP A O 9
ATOM 14587 N N . VAL A 1 83 ? -3.856 7.219 0.650 1.00 0.00 83 VAL A N 9
ATOM 14588 C CA . VAL A 1 83 ? -3.292 6.212 1.532 1.00 0.00 83 VAL A CA 9
ATOM 14589 C C . VAL A 1 83 ? -4.425 5.494 2.268 1.00 0.00 83 VAL A C 9
ATOM 14590 O O . VAL A 1 83 ? -4.537 4.271 2.201 1.00 0.00 83 VAL A O 9
ATOM 14603 N N . ARG A 1 84 ? -5.236 6.285 2.955 1.00 0.00 84 ARG A N 9
ATOM 14604 C CA . ARG A 1 84 ? -6.356 5.741 3.703 1.00 0.00 84 ARG A CA 9
ATOM 14605 C C . ARG A 1 84 ? -7.084 4.681 2.874 1.00 0.00 84 ARG A C 9
ATOM 14606 O O . ARG A 1 84 ? -7.633 3.727 3.423 1.00 0.00 84 ARG A O 9
ATOM 14627 N N . GLN A 1 85 ? -7.064 4.883 1.564 1.00 0.00 85 GLN A N 9
ATOM 14628 C CA . GLN A 1 85 ? -7.714 3.956 0.654 1.00 0.00 85 GLN A CA 9
ATOM 14629 C C . GLN A 1 85 ? -6.870 2.691 0.491 1.00 0.00 85 GLN A C 9
ATOM 14630 O O . GLN A 1 85 ? -7.256 1.619 0.957 1.00 0.00 85 GLN A O 9
ATOM 14644 N N . ALA A 1 86 ? -5.734 2.857 -0.171 1.00 0.00 86 ALA A N 9
ATOM 14645 C CA . ALA A 1 86 ? -4.832 1.741 -0.400 1.00 0.00 86 ALA A CA 9
ATOM 14646 C C . ALA A 1 86 ? -4.788 0.861 0.851 1.00 0.00 86 ALA A C 9
ATOM 14647 O O . ALA A 1 86 ? -4.628 -0.355 0.754 1.00 0.00 86 ALA A O 9
ATOM 14654 N N . ARG A 1 87 ? -4.931 1.510 1.997 1.00 0.00 87 ARG A N 9
ATOM 14655 C CA . ARG A 1 87 ? -4.909 0.802 3.266 1.00 0.00 87 ARG A CA 9
ATOM 14656 C C . ARG A 1 87 ? -6.197 -0.005 3.446 1.00 0.00 87 ARG A C 9
ATOM 14657 O O . ARG A 1 87 ? -6.168 -1.235 3.449 1.00 0.00 87 ARG A O 9
ATOM 14678 N N . ARG A 1 88 ? -7.296 0.720 3.591 1.00 0.00 88 ARG A N 9
ATOM 14679 C CA . ARG A 1 88 ? -8.592 0.088 3.771 1.00 0.00 88 ARG A CA 9
ATOM 14680 C C . ARG A 1 88 ? -8.800 -1.005 2.720 1.00 0.00 88 ARG A C 9
ATOM 14681 O O . ARG A 1 88 ? -9.417 -2.031 3.000 1.00 0.00 88 ARG A O 9
ATOM 14702 N N . ASP A 1 89 ? -8.272 -0.747 1.532 1.00 0.00 89 ASP A N 9
ATOM 14703 C CA . ASP A 1 89 ? -8.392 -1.696 0.438 1.00 0.00 89 ASP A CA 9
ATOM 14704 C C . ASP A 1 89 ? -7.371 -2.819 0.628 1.00 0.00 89 ASP A C 9
ATOM 14705 O O . ASP A 1 89 ? -7.732 -3.994 0.649 1.00 0.00 89 ASP A O 9
ATOM 14714 N N . GLY A 1 90 ? -6.115 -2.417 0.763 1.00 0.00 90 GLY A N 9
ATOM 14715 C CA . GLY A 1 90 ? -5.039 -3.375 0.951 1.00 0.00 90 GLY A CA 9
ATOM 14716 C C . GLY A 1 90 ? -5.449 -4.474 1.933 1.00 0.00 90 GLY A C 9
ATOM 14717 O O . GLY A 1 90 ? -5.463 -5.652 1.581 1.00 0.00 90 GLY A O 9
ATOM 14721 N N . VAL A 1 91 ? -5.772 -4.049 3.146 1.00 0.00 91 VAL A N 9
ATOM 14722 C CA . VAL A 1 91 ? -6.181 -4.983 4.181 1.00 0.00 91 VAL A CA 9
ATOM 14723 C C . VAL A 1 91 ? -7.340 -5.837 3.664 1.00 0.00 91 VAL A C 9
ATOM 14724 O O . VAL A 1 91 ? -7.343 -7.055 3.836 1.00 0.00 91 VAL A O 9
ATOM 14737 N N . ARG A 1 92 ? -8.295 -5.165 3.039 1.00 0.00 92 ARG A N 9
ATOM 14738 C CA . ARG A 1 92 ? -9.457 -5.847 2.495 1.00 0.00 92 ARG A CA 9
ATOM 14739 C C . ARG A 1 92 ? -9.022 -7.057 1.666 1.00 0.00 92 ARG A C 9
ATOM 14740 O O . ARG A 1 92 ? -9.573 -8.147 1.815 1.00 0.00 92 ARG A O 9
ATOM 14761 N N . LYS A 1 93 ? -8.037 -6.825 0.811 1.00 0.00 93 LYS A N 9
ATOM 14762 C CA . LYS A 1 93 ? -7.522 -7.883 -0.042 1.00 0.00 93 LYS A CA 9
ATOM 14763 C C . LYS A 1 93 ? -7.062 -9.055 0.828 1.00 0.00 93 LYS A C 9
ATOM 14764 O O . LYS A 1 93 ? -7.427 -10.202 0.574 1.00 0.00 93 LYS A O 9
ATOM 14783 N N . VAL A 1 94 ? -6.267 -8.726 1.836 1.00 0.00 94 VAL A N 9
ATOM 14784 C CA . VAL A 1 94 ? -5.754 -9.737 2.745 1.00 0.00 94 VAL A CA 9
ATOM 14785 C C . VAL A 1 94 ? -6.918 -10.363 3.515 1.00 0.00 94 VAL A C 9
ATOM 14786 O O . VAL A 1 94 ? -7.110 -11.577 3.479 1.00 0.00 94 VAL A O 9
ATOM 14799 N N . GLN A 1 95 ? -7.666 -9.505 4.194 1.00 0.00 95 GLN A N 9
ATOM 14800 C CA . GLN A 1 95 ? -8.807 -9.958 4.971 1.00 0.00 95 GLN A CA 9
ATOM 14801 C C . GLN A 1 95 ? -9.548 -11.071 4.227 1.00 0.00 95 GLN A C 9
ATOM 14802 O O . GLN A 1 95 ? -9.753 -12.156 4.770 1.00 0.00 95 GLN A O 9
ATOM 14816 N N . THR A 1 96 ? -9.930 -10.764 2.996 1.00 0.00 96 THR A N 9
ATOM 14817 C CA . THR A 1 96 ? -10.644 -11.724 2.172 1.00 0.00 96 THR A CA 9
ATOM 14818 C C . THR A 1 96 ? -9.855 -13.032 2.073 1.00 0.00 96 THR A C 9
ATOM 14819 O O . THR A 1 96 ? -10.367 -14.097 2.415 1.00 0.00 96 THR A O 9
ATOM 14830 N N . ILE A 1 97 ? -8.623 -12.908 1.603 1.00 0.00 97 ILE A N 9
ATOM 14831 C CA . ILE A 1 97 ? -7.759 -14.067 1.454 1.00 0.00 97 ILE A CA 9
ATOM 14832 C C . ILE A 1 97 ? -7.795 -14.893 2.741 1.00 0.00 97 ILE A C 9
ATOM 14833 O O . ILE A 1 97 ? -8.067 -16.093 2.705 1.00 0.00 97 ILE A O 9
ATOM 14849 N N . LEU A 1 98 ? -7.518 -14.219 3.848 1.00 0.00 98 LEU A N 9
ATOM 14850 C CA . LEU A 1 98 ? -7.516 -14.877 5.144 1.00 0.00 98 LEU A CA 9
ATOM 14851 C C . LEU A 1 98 ? -8.803 -15.688 5.301 1.00 0.00 98 LEU A C 9
ATOM 14852 O O . LEU A 1 98 ? -8.796 -16.760 5.904 1.00 0.00 98 LEU A O 9
ATOM 14868 N N . GLU A 1 99 ? -9.878 -15.146 4.748 1.00 0.00 99 GLU A N 9
ATOM 14869 C CA . GLU A 1 99 ? -11.171 -15.806 4.820 1.00 0.00 99 GLU A CA 9
ATOM 14870 C C . GLU A 1 99 ? -11.241 -16.947 3.802 1.00 0.00 99 GLU A C 9
ATOM 14871 O O . GLU A 1 99 ? -11.941 -17.935 4.019 1.00 0.00 99 GLU A O 9
ATOM 14883 N N . LYS A 1 100 ? -10.507 -16.772 2.713 1.00 0.00 100 LYS A N 9
ATOM 14884 C CA . LYS A 1 100 ? -10.478 -17.774 1.661 1.00 0.00 100 LYS A CA 9
ATOM 14885 C C . LYS A 1 100 ? -9.641 -18.968 2.124 1.00 0.00 100 LYS A C 9
ATOM 14886 O O . LYS A 1 100 ? -9.988 -20.116 1.852 1.00 0.00 100 LYS A O 9
ATOM 14905 N N . LEU A 1 101 ? -8.555 -18.656 2.817 1.00 0.00 101 LEU A N 9
ATOM 14906 C CA . LEU A 1 101 ? -7.666 -19.690 3.320 1.00 0.00 101 LEU A CA 9
ATOM 14907 C C . LEU A 1 101 ? -8.482 -20.723 4.100 1.00 0.00 101 LEU A C 9
ATOM 14908 O O . LEU A 1 101 ? -8.432 -21.915 3.799 1.00 0.00 101 LEU A O 9
ATOM 14924 N N . GLU A 1 102 ? -9.216 -20.229 5.086 1.00 0.00 102 GLU A N 9
ATOM 14925 C CA . GLU A 1 102 ? -10.041 -21.094 5.911 1.00 0.00 102 GLU A CA 9
ATOM 14926 C C . GLU A 1 102 ? -10.683 -22.189 5.056 1.00 0.00 102 GLU A C 9
ATOM 14927 O O . GLU A 1 102 ? -10.326 -23.360 5.171 1.00 0.00 102 GLU A O 9
ATOM 14939 N N . GLN A 1 103 ? -11.618 -21.768 4.217 1.00 0.00 103 GLN A N 9
ATOM 14940 C CA . GLN A 1 103 ? -12.312 -22.698 3.343 1.00 0.00 103 GLN A CA 9
ATOM 14941 C C . GLN A 1 103 ? -11.325 -23.704 2.747 1.00 0.00 103 GLN A C 9
ATOM 14942 O O . GLN A 1 103 ? -11.631 -24.890 2.641 1.00 0.00 103 GLN A O 9
ATOM 14956 N N . LYS A 1 104 ? -10.161 -23.192 2.374 1.00 0.00 104 LYS A N 9
ATOM 14957 C CA . LYS A 1 104 ? -9.128 -24.031 1.792 1.00 0.00 104 LYS A CA 9
ATOM 14958 C C . LYS A 1 104 ? -8.645 -25.039 2.837 1.00 0.00 104 LYS A C 9
ATOM 14959 O O . LYS A 1 104 ? -8.476 -26.219 2.535 1.00 0.00 104 LYS A O 9
ATOM 14978 N N . ALA A 1 105 ? -8.438 -24.536 4.045 1.00 0.00 105 ALA A N 9
ATOM 14979 C CA . ALA A 1 105 ? -7.979 -25.378 5.137 1.00 0.00 105 ALA A CA 9
ATOM 14980 C C . ALA A 1 105 ? -9.188 -25.910 5.909 1.00 0.00 105 ALA A C 9
ATOM 14981 O O . ALA A 1 105 ? -9.119 -26.101 7.122 1.00 0.00 105 ALA A O 9
ATOM 14988 N N . SER A 1 106 ? -10.267 -26.133 5.174 1.00 0.00 106 SER A N 9
ATOM 14989 C CA . SER A 1 106 ? -11.490 -26.639 5.775 1.00 0.00 106 SER A CA 9
ATOM 14990 C C . SER A 1 106 ? -12.023 -27.820 4.961 1.00 0.00 106 SER A C 9
ATOM 14991 O O . SER A 1 106 ? -13.110 -28.326 5.234 1.00 0.00 106 SER A O 9
ATOM 14999 N N . GLY A 1 107 ? -11.234 -28.223 3.976 1.00 0.00 107 GLY A N 9
ATOM 15000 C CA . GLY A 1 107 ? -11.613 -29.335 3.120 1.00 0.00 107 GLY A CA 9
ATOM 15001 C C . GLY A 1 107 ? -10.985 -29.197 1.732 1.00 0.00 107 GLY A C 9
ATOM 15002 O O . GLY A 1 107 ? -10.420 -28.155 1.403 1.00 0.00 107 GLY A O 9
ATOM 15006 N N . PRO A 1 108 ? -11.107 -30.292 0.935 1.00 0.00 108 PRO A N 9
ATOM 15007 C CA . PRO A 1 108 ? -10.558 -30.303 -0.411 1.00 0.00 108 PRO A CA 9
ATOM 15008 C C . PRO A 1 108 ? -11.421 -29.471 -1.362 1.00 0.00 108 PRO A C 9
ATOM 15009 O O . PRO A 1 108 ? -12.569 -29.158 -1.051 1.00 0.00 108 PRO A O 9
ATOM 15020 N N . SER A 1 109 ? -10.834 -29.136 -2.502 1.00 0.00 109 SER A N 9
ATOM 15021 C CA . SER A 1 109 ? -11.535 -28.347 -3.500 1.00 0.00 109 SER A CA 9
ATOM 15022 C C . SER A 1 109 ? -10.756 -28.358 -4.817 1.00 0.00 109 SER A C 9
ATOM 15023 O O . SER A 1 109 ? -11.291 -28.743 -5.856 1.00 0.00 109 SER A O 9
ATOM 15031 N N . SER A 1 110 ? -9.505 -27.931 -4.731 1.00 0.00 110 SER A N 9
ATOM 15032 C CA . SER A 1 110 ? -8.647 -27.887 -5.903 1.00 0.00 110 SER A CA 9
ATOM 15033 C C . SER A 1 110 ? -7.842 -29.183 -6.011 1.00 0.00 110 SER A C 9
ATOM 15034 O O . SER A 1 110 ? -7.869 -29.851 -7.044 1.00 0.00 110 SER A O 9
ATOM 15042 N N . GLY A 1 111 ? -7.143 -29.501 -4.931 1.00 0.00 111 GLY A N 9
ATOM 15043 C CA . GLY A 1 111 ? -6.332 -30.705 -4.891 1.00 0.00 111 GLY A CA 9
ATOM 15044 C C . GLY A 1 111 ? -7.201 -31.957 -5.029 1.00 0.00 111 GLY A C 9
ATOM 15045 O O . GLY A 1 111 ? -7.105 -32.876 -4.218 1.00 0.00 111 GLY A O 9
ATOM 15049 N N . GLY A 1 1 ? 0.146 -20.109 16.902 1.00 0.00 1 GLY A N 10
ATOM 15050 C CA . GLY A 1 1 ? -1.288 -20.119 16.666 1.00 0.00 1 GLY A CA 10
ATOM 15051 C C . GLY A 1 1 ? -1.857 -18.698 16.683 1.00 0.00 1 GLY A C 10
ATOM 15052 O O . GLY A 1 1 ? -1.355 -17.834 17.400 1.00 0.00 1 GLY A O 10
ATOM 15056 N N . SER A 1 2 ? -2.896 -18.502 15.885 1.00 0.00 2 SER A N 10
ATOM 15057 C CA . SER A 1 2 ? -3.538 -17.201 15.799 1.00 0.00 2 SER A CA 10
ATOM 15058 C C . SER A 1 2 ? -4.938 -17.347 15.199 1.00 0.00 2 SER A C 10
ATOM 15059 O O . SER A 1 2 ? -5.103 -17.950 14.140 1.00 0.00 2 SER A O 10
ATOM 15067 N N . SER A 1 3 ? -5.910 -16.784 15.902 1.00 0.00 3 SER A N 10
ATOM 15068 C CA . SER A 1 3 ? -7.290 -16.844 15.452 1.00 0.00 3 SER A CA 10
ATOM 15069 C C . SER A 1 3 ? -8.169 -15.965 16.344 1.00 0.00 3 SER A C 10
ATOM 15070 O O . SER A 1 3 ? -7.785 -15.628 17.462 1.00 0.00 3 SER A O 10
ATOM 15078 N N . GLY A 1 4 ? -9.334 -15.620 15.815 1.00 0.00 4 GLY A N 10
ATOM 15079 C CA . GLY A 1 4 ? -10.271 -14.786 16.549 1.00 0.00 4 GLY A CA 10
ATOM 15080 C C . GLY A 1 4 ? -11.104 -13.927 15.595 1.00 0.00 4 GLY A C 10
ATOM 15081 O O . GLY A 1 4 ? -12.329 -13.891 15.696 1.00 0.00 4 GLY A O 10
ATOM 15085 N N . SER A 1 5 ? -10.405 -13.257 14.691 1.00 0.00 5 SER A N 10
ATOM 15086 C CA . SER A 1 5 ? -11.065 -12.400 13.720 1.00 0.00 5 SER A CA 10
ATOM 15087 C C . SER A 1 5 ? -12.312 -13.095 13.171 1.00 0.00 5 SER A C 10
ATOM 15088 O O . SER A 1 5 ? -13.430 -12.622 13.372 1.00 0.00 5 SER A O 10
ATOM 15096 N N . SER A 1 6 ? -12.079 -14.206 12.489 1.00 0.00 6 SER A N 10
ATOM 15097 C CA . SER A 1 6 ? -13.171 -14.971 11.909 1.00 0.00 6 SER A CA 10
ATOM 15098 C C . SER A 1 6 ? -14.060 -14.057 11.065 1.00 0.00 6 SER A C 10
ATOM 15099 O O . SER A 1 6 ? -13.828 -12.851 10.996 1.00 0.00 6 SER A O 10
ATOM 15107 N N . GLY A 1 7 ? -15.060 -14.665 10.444 1.00 0.00 7 GLY A N 10
ATOM 15108 C CA . GLY A 1 7 ? -15.985 -13.921 9.607 1.00 0.00 7 GLY A CA 10
ATOM 15109 C C . GLY A 1 7 ? -17.162 -14.798 9.176 1.00 0.00 7 GLY A C 10
ATOM 15110 O O . GLY A 1 7 ? -17.218 -15.979 9.516 1.00 0.00 7 GLY A O 10
ATOM 15114 N N . ALA A 1 8 ? -18.074 -14.187 8.435 1.00 0.00 8 ALA A N 10
ATOM 15115 C CA . ALA A 1 8 ? -19.247 -14.898 7.954 1.00 0.00 8 ALA A CA 10
ATOM 15116 C C . ALA A 1 8 ? -19.004 -15.359 6.515 1.00 0.00 8 ALA A C 10
ATOM 15117 O O . ALA A 1 8 ? -18.043 -14.932 5.877 1.00 0.00 8 ALA A O 10
ATOM 15124 N N . PRO A 1 9 ? -19.915 -16.247 6.035 1.00 0.00 9 PRO A N 10
ATOM 15125 C CA . PRO A 1 9 ? -19.809 -16.771 4.684 1.00 0.00 9 PRO A CA 10
ATOM 15126 C C . PRO A 1 9 ? -20.237 -15.723 3.655 1.00 0.00 9 PRO A C 10
ATOM 15127 O O . PRO A 1 9 ? -21.029 -14.833 3.962 1.00 0.00 9 PRO A O 10
ATOM 15138 N N . ALA A 1 10 ? -19.694 -15.863 2.454 1.00 0.00 10 ALA A N 10
ATOM 15139 C CA . ALA A 1 10 ? -20.010 -14.939 1.378 1.00 0.00 10 ALA A CA 10
ATOM 15140 C C . ALA A 1 10 ? -19.359 -15.430 0.083 1.00 0.00 10 ALA A C 10
ATOM 15141 O O . ALA A 1 10 ? -18.587 -16.387 0.096 1.00 0.00 10 ALA A O 10
ATOM 15148 N N . GLU A 1 11 ? -19.695 -14.751 -1.004 1.00 0.00 11 GLU A N 10
ATOM 15149 C CA . GLU A 1 11 ? -19.153 -15.106 -2.305 1.00 0.00 11 GLU A CA 10
ATOM 15150 C C . GLU A 1 11 ? -17.687 -14.679 -2.404 1.00 0.00 11 GLU A C 10
ATOM 15151 O O . GLU A 1 11 ? -17.287 -13.678 -1.811 1.00 0.00 11 GLU A O 10
ATOM 15163 N N . PRO A 1 12 ? -16.906 -15.479 -3.177 1.00 0.00 12 PRO A N 10
ATOM 15164 C CA . PRO A 1 12 ? -15.493 -15.194 -3.361 1.00 0.00 12 PRO A CA 10
ATOM 15165 C C . PRO A 1 12 ? -15.291 -14.016 -4.316 1.00 0.00 12 PRO A C 10
ATOM 15166 O O . PRO A 1 12 ? -16.259 -13.440 -4.810 1.00 0.00 12 PRO A O 10
ATOM 15177 N N . ALA A 1 13 ? -14.027 -13.692 -4.547 1.00 0.00 13 ALA A N 10
ATOM 15178 C CA . ALA A 1 13 ? -13.686 -12.593 -5.434 1.00 0.00 13 ALA A CA 10
ATOM 15179 C C . ALA A 1 13 ? -12.195 -12.278 -5.298 1.00 0.00 13 ALA A C 10
ATOM 15180 O O . ALA A 1 13 ? -11.606 -12.492 -4.240 1.00 0.00 13 ALA A O 10
ATOM 15187 N N . ALA A 1 14 ? -11.628 -11.774 -6.384 1.00 0.00 14 ALA A N 10
ATOM 15188 C CA . ALA A 1 14 ? -10.217 -11.427 -6.399 1.00 0.00 14 ALA A CA 10
ATOM 15189 C C . ALA A 1 14 ? -9.896 -10.674 -7.692 1.00 0.00 14 ALA A C 10
ATOM 15190 O O . ALA A 1 14 ? -10.569 -10.857 -8.705 1.00 0.00 14 ALA A O 10
ATOM 15197 N N . PRO A 1 15 ? -8.839 -9.821 -7.613 1.00 0.00 15 PRO A N 10
ATOM 15198 C CA . PRO A 1 15 ? -8.420 -9.040 -8.764 1.00 0.00 15 PRO A CA 10
ATOM 15199 C C . PRO A 1 15 ? -7.683 -9.914 -9.781 1.00 0.00 15 PRO A C 10
ATOM 15200 O O . PRO A 1 15 ? -7.536 -11.118 -9.579 1.00 0.00 15 PRO A O 10
ATOM 15211 N N . LYS A 1 16 ? -7.239 -9.273 -10.852 1.00 0.00 16 LYS A N 10
ATOM 15212 C CA . LYS A 1 16 ? -6.520 -9.977 -11.901 1.00 0.00 16 LYS A CA 10
ATOM 15213 C C . LYS A 1 16 ? -5.350 -9.115 -12.378 1.00 0.00 16 LYS A C 10
ATOM 15214 O O . LYS A 1 16 ? -5.545 -8.152 -13.118 1.00 0.00 16 LYS A O 10
ATOM 15233 N N . SER A 1 17 ? -4.160 -9.492 -11.935 1.00 0.00 17 SER A N 10
ATOM 15234 C CA . SER A 1 17 ? -2.958 -8.765 -12.308 1.00 0.00 17 SER A CA 10
ATOM 15235 C C . SER A 1 17 ? -1.720 -9.497 -11.785 1.00 0.00 17 SER A C 10
ATOM 15236 O O . SER A 1 17 ? -1.838 -10.462 -11.031 1.00 0.00 17 SER A O 10
ATOM 15244 N N . GLY A 1 18 ? -0.562 -9.010 -12.205 1.00 0.00 18 GLY A N 10
ATOM 15245 C CA . GLY A 1 18 ? 0.696 -9.606 -11.788 1.00 0.00 18 GLY A CA 10
ATOM 15246 C C . GLY A 1 18 ? 1.851 -8.614 -11.945 1.00 0.00 18 GLY A C 10
ATOM 15247 O O . GLY A 1 18 ? 2.807 -8.879 -12.672 1.00 0.00 18 GLY A O 10
ATOM 15251 N N . GLU A 1 19 ? 1.724 -7.493 -11.251 1.00 0.00 19 GLU A N 10
ATOM 15252 C CA . GLU A 1 19 ? 2.745 -6.460 -11.305 1.00 0.00 19 GLU A CA 10
ATOM 15253 C C . GLU A 1 19 ? 2.935 -5.975 -12.743 1.00 0.00 19 GLU A C 10
ATOM 15254 O O . GLU A 1 19 ? 2.632 -6.698 -13.691 1.00 0.00 19 GLU A O 10
ATOM 15266 N N . ALA A 1 20 ? 3.434 -4.753 -12.860 1.00 0.00 20 ALA A N 10
ATOM 15267 C CA . ALA A 1 20 ? 3.667 -4.163 -14.167 1.00 0.00 20 ALA A CA 10
ATOM 15268 C C . ALA A 1 20 ? 4.268 -2.767 -13.991 1.00 0.00 20 ALA A C 10
ATOM 15269 O O . ALA A 1 20 ? 3.932 -2.057 -13.045 1.00 0.00 20 ALA A O 10
ATOM 15276 N N . GLU A 1 21 ? 5.147 -2.414 -14.918 1.00 0.00 21 GLU A N 10
ATOM 15277 C CA . GLU A 1 21 ? 5.798 -1.116 -14.878 1.00 0.00 21 GLU A CA 10
ATOM 15278 C C . GLU A 1 21 ? 4.782 -0.023 -14.542 1.00 0.00 21 GLU A C 10
ATOM 15279 O O . GLU A 1 21 ? 3.620 -0.107 -14.939 1.00 0.00 21 GLU A O 10
ATOM 15291 N N . THR A 1 22 ? 5.256 0.978 -13.815 1.00 0.00 22 THR A N 10
ATOM 15292 C CA . THR A 1 22 ? 4.402 2.087 -13.422 1.00 0.00 22 THR A CA 10
ATOM 15293 C C . THR A 1 22 ? 5.250 3.296 -13.020 1.00 0.00 22 THR A C 10
ATOM 15294 O O . THR A 1 22 ? 6.365 3.139 -12.524 1.00 0.00 22 THR A O 10
ATOM 15305 N N . PRO A 1 23 ? 4.674 4.505 -13.255 1.00 0.00 23 PRO A N 10
ATOM 15306 C CA . PRO A 1 23 ? 5.364 5.740 -12.923 1.00 0.00 23 PRO A CA 10
ATOM 15307 C C . PRO A 1 23 ? 5.350 5.987 -11.413 1.00 0.00 23 PRO A C 10
ATOM 15308 O O . PRO A 1 23 ? 4.639 5.306 -10.675 1.00 0.00 23 PRO A O 10
ATOM 15319 N N . PRO A 1 24 ? 6.164 6.989 -10.987 1.00 0.00 24 PRO A N 10
ATOM 15320 C CA . PRO A 1 24 ? 6.251 7.335 -9.578 1.00 0.00 24 PRO A CA 10
ATOM 15321 C C . PRO A 1 24 ? 5.009 8.104 -9.124 1.00 0.00 24 PRO A C 10
ATOM 15322 O O . PRO A 1 24 ? 4.652 9.121 -9.719 1.00 0.00 24 PRO A O 10
ATOM 15333 N N . LYS A 1 25 ? 4.384 7.590 -8.075 1.00 0.00 25 LYS A N 10
ATOM 15334 C CA . LYS A 1 25 ? 3.189 8.216 -7.535 1.00 0.00 25 LYS A CA 10
ATOM 15335 C C . LYS A 1 25 ? 3.439 8.610 -6.078 1.00 0.00 25 LYS A C 10
ATOM 15336 O O . LYS A 1 25 ? 4.466 9.209 -5.760 1.00 0.00 25 LYS A O 10
ATOM 15355 N N . HIS A 1 26 ? 2.483 8.259 -5.231 1.00 0.00 26 HIS A N 10
ATOM 15356 C CA . HIS A 1 26 ? 2.587 8.569 -3.815 1.00 0.00 26 HIS A CA 10
ATOM 15357 C C . HIS A 1 26 ? 3.142 7.356 -3.064 1.00 0.00 26 HIS A C 10
ATOM 15358 O O . HIS A 1 26 ? 2.751 6.222 -3.334 1.00 0.00 26 HIS A O 10
ATOM 15372 N N . PRO A 1 27 ? 4.068 7.645 -2.111 1.00 0.00 27 PRO A N 10
ATOM 15373 C CA . PRO A 1 27 ? 4.680 6.592 -1.319 1.00 0.00 27 PRO A CA 10
ATOM 15374 C C . PRO A 1 27 ? 3.707 6.064 -0.263 1.00 0.00 27 PRO A C 10
ATOM 15375 O O . PRO A 1 27 ? 3.702 4.872 0.041 1.00 0.00 27 PRO A O 10
ATOM 15386 N N . GLY A 1 28 ? 2.908 6.978 0.268 1.00 0.00 28 GLY A N 10
ATOM 15387 C CA . GLY A 1 28 ? 1.933 6.619 1.284 1.00 0.00 28 GLY A CA 10
ATOM 15388 C C . GLY A 1 28 ? 1.057 5.455 0.817 1.00 0.00 28 GLY A C 10
ATOM 15389 O O . GLY A 1 28 ? 0.645 4.621 1.622 1.00 0.00 28 GLY A O 10
ATOM 15393 N N . VAL A 1 29 ? 0.798 5.436 -0.482 1.00 0.00 29 VAL A N 10
ATOM 15394 C CA . VAL A 1 29 ? -0.022 4.388 -1.067 1.00 0.00 29 VAL A CA 10
ATOM 15395 C C . VAL A 1 29 ? 0.850 3.164 -1.352 1.00 0.00 29 VAL A C 10
ATOM 15396 O O . VAL A 1 29 ? 0.574 2.072 -0.857 1.00 0.00 29 VAL A O 10
ATOM 15409 N N . LEU A 1 30 ? 1.884 3.387 -2.150 1.00 0.00 30 LEU A N 10
ATOM 15410 C CA . LEU A 1 30 ? 2.798 2.315 -2.507 1.00 0.00 30 LEU A CA 10
ATOM 15411 C C . LEU A 1 30 ? 3.127 1.494 -1.258 1.00 0.00 30 LEU A C 10
ATOM 15412 O O . LEU A 1 30 ? 3.272 0.275 -1.333 1.00 0.00 30 LEU A O 10
ATOM 15428 N N . LYS A 1 31 ? 3.236 2.195 -0.139 1.00 0.00 31 LYS A N 10
ATOM 15429 C CA . LYS A 1 31 ? 3.545 1.547 1.123 1.00 0.00 31 LYS A CA 10
ATOM 15430 C C . LYS A 1 31 ? 2.659 0.310 1.287 1.00 0.00 31 LYS A C 10
ATOM 15431 O O . LYS A 1 31 ? 3.078 -0.685 1.876 1.00 0.00 31 LYS A O 10
ATOM 15450 N N . VAL A 1 32 ? 1.450 0.414 0.756 1.00 0.00 32 VAL A N 10
ATOM 15451 C CA . VAL A 1 32 ? 0.501 -0.684 0.835 1.00 0.00 32 VAL A CA 10
ATOM 15452 C C . VAL A 1 32 ? 0.709 -1.620 -0.357 1.00 0.00 32 VAL A C 10
ATOM 15453 O O . VAL A 1 32 ? 0.777 -2.837 -0.190 1.00 0.00 32 VAL A O 10
ATOM 15466 N N . GLU A 1 33 ? 0.805 -1.017 -1.532 1.00 0.00 33 GLU A N 10
ATOM 15467 C CA . GLU A 1 33 ? 1.004 -1.782 -2.752 1.00 0.00 33 GLU A CA 10
ATOM 15468 C C . GLU A 1 33 ? 2.244 -2.670 -2.625 1.00 0.00 33 GLU A C 10
ATOM 15469 O O . GLU A 1 33 ? 2.297 -3.754 -3.204 1.00 0.00 33 GLU A O 10
ATOM 15481 N N . ALA A 1 34 ? 3.210 -2.177 -1.864 1.00 0.00 34 ALA A N 10
ATOM 15482 C CA . ALA A 1 34 ? 4.445 -2.912 -1.654 1.00 0.00 34 ALA A CA 10
ATOM 15483 C C . ALA A 1 34 ? 4.140 -4.213 -0.908 1.00 0.00 34 ALA A C 10
ATOM 15484 O O . ALA A 1 34 ? 4.707 -5.259 -1.219 1.00 0.00 34 ALA A O 10
ATOM 15491 N N . ILE A 1 35 ? 3.243 -4.105 0.062 1.00 0.00 35 ILE A N 10
ATOM 15492 C CA . ILE A 1 35 ? 2.855 -5.259 0.854 1.00 0.00 35 ILE A CA 10
ATOM 15493 C C . ILE A 1 35 ? 1.865 -6.110 0.056 1.00 0.00 35 ILE A C 10
ATOM 15494 O O . ILE A 1 35 ? 2.017 -7.328 -0.031 1.00 0.00 35 ILE A O 10
ATOM 15510 N N . LEU A 1 36 ? 0.872 -5.435 -0.505 1.00 0.00 36 LEU A N 10
ATOM 15511 C CA . LEU A 1 36 ? -0.143 -6.114 -1.292 1.00 0.00 36 LEU A CA 10
ATOM 15512 C C . LEU A 1 36 ? 0.534 -7.086 -2.260 1.00 0.00 36 LEU A C 10
ATOM 15513 O O . LEU A 1 36 ? 0.078 -8.216 -2.432 1.00 0.00 36 LEU A O 10
ATOM 15529 N N . GLU A 1 37 ? 1.612 -6.612 -2.868 1.00 0.00 37 GLU A N 10
ATOM 15530 C CA . GLU A 1 37 ? 2.356 -7.426 -3.814 1.00 0.00 37 GLU A CA 10
ATOM 15531 C C . GLU A 1 37 ? 2.811 -8.728 -3.152 1.00 0.00 37 GLU A C 10
ATOM 15532 O O . GLU A 1 37 ? 2.594 -9.811 -3.692 1.00 0.00 37 GLU A O 10
ATOM 15544 N N . LYS A 1 38 ? 3.433 -8.578 -1.992 1.00 0.00 38 LYS A N 10
ATOM 15545 C CA . LYS A 1 38 ? 3.920 -9.729 -1.250 1.00 0.00 38 LYS A CA 10
ATOM 15546 C C . LYS A 1 38 ? 2.745 -10.649 -0.915 1.00 0.00 38 LYS A C 10
ATOM 15547 O O . LYS A 1 38 ? 2.841 -11.866 -1.066 1.00 0.00 38 LYS A O 10
ATOM 15566 N N . VAL A 1 39 ? 1.662 -10.033 -0.465 1.00 0.00 39 VAL A N 10
ATOM 15567 C CA . VAL A 1 39 ? 0.469 -10.781 -0.107 1.00 0.00 39 VAL A CA 10
ATOM 15568 C C . VAL A 1 39 ? 0.135 -11.768 -1.228 1.00 0.00 39 VAL A C 10
ATOM 15569 O O . VAL A 1 39 ? -0.111 -12.945 -0.970 1.00 0.00 39 VAL A O 10
ATOM 15582 N N . GLN A 1 40 ? 0.138 -11.251 -2.448 1.00 0.00 40 GLN A N 10
ATOM 15583 C CA . GLN A 1 40 ? -0.161 -12.072 -3.609 1.00 0.00 40 GLN A CA 10
ATOM 15584 C C . GLN A 1 40 ? 0.479 -13.454 -3.461 1.00 0.00 40 GLN A C 10
ATOM 15585 O O . GLN A 1 40 ? -0.189 -14.472 -3.630 1.00 0.00 40 GLN A O 10
ATOM 15599 N N . GLY A 1 41 ? 1.766 -13.444 -3.148 1.00 0.00 41 GLY A N 10
ATOM 15600 C CA . GLY A 1 41 ? 2.504 -14.683 -2.976 1.00 0.00 41 GLY A CA 10
ATOM 15601 C C . GLY A 1 41 ? 1.842 -15.573 -1.921 1.00 0.00 41 GLY A C 10
ATOM 15602 O O . GLY A 1 41 ? 1.710 -16.780 -2.117 1.00 0.00 41 GLY A O 10
ATOM 15606 N N . LEU A 1 42 ? 1.444 -14.943 -0.826 1.00 0.00 42 LEU A N 10
ATOM 15607 C CA . LEU A 1 42 ? 0.800 -15.662 0.259 1.00 0.00 42 LEU A CA 10
ATOM 15608 C C . LEU A 1 42 ? -0.568 -16.164 -0.209 1.00 0.00 42 LEU A C 10
ATOM 15609 O O . LEU A 1 42 ? -1.050 -17.192 0.263 1.00 0.00 42 LEU A O 10
ATOM 15625 N N . GLU A 1 43 ? -1.154 -15.414 -1.131 1.00 0.00 43 GLU A N 10
ATOM 15626 C CA . GLU A 1 43 ? -2.457 -15.770 -1.667 1.00 0.00 43 GLU A CA 10
ATOM 15627 C C . GLU A 1 43 ? -2.318 -16.898 -2.692 1.00 0.00 43 GLU A C 10
ATOM 15628 O O . GLU A 1 43 ? -3.245 -17.684 -2.883 1.00 0.00 43 GLU A O 10
ATOM 15640 N N . GLN A 1 44 ? -1.154 -16.942 -3.323 1.00 0.00 44 GLN A N 10
ATOM 15641 C CA . GLN A 1 44 ? -0.883 -17.960 -4.323 1.00 0.00 44 GLN A CA 10
ATOM 15642 C C . GLN A 1 44 ? -0.848 -19.345 -3.674 1.00 0.00 44 GLN A C 10
ATOM 15643 O O . GLN A 1 44 ? -1.235 -20.335 -4.293 1.00 0.00 44 GLN A O 10
ATOM 15657 N N . ALA A 1 45 ? -0.380 -19.371 -2.434 1.00 0.00 45 ALA A N 10
ATOM 15658 C CA . ALA A 1 45 ? -0.289 -20.618 -1.694 1.00 0.00 45 ALA A CA 10
ATOM 15659 C C . ALA A 1 45 ? -1.696 -21.088 -1.320 1.00 0.00 45 ALA A C 10
ATOM 15660 O O . ALA A 1 45 ? -1.985 -22.283 -1.354 1.00 0.00 45 ALA A O 10
ATOM 15667 N N . VAL A 1 46 ? -2.534 -20.123 -0.972 1.00 0.00 46 VAL A N 10
ATOM 15668 C CA . VAL A 1 46 ? -3.904 -20.423 -0.592 1.00 0.00 46 VAL A CA 10
ATOM 15669 C C . VAL A 1 46 ? -4.655 -20.978 -1.804 1.00 0.00 46 VAL A C 10
ATOM 15670 O O . VAL A 1 46 ? -5.418 -21.936 -1.681 1.00 0.00 46 VAL A O 10
ATOM 15683 N N . ASP A 1 47 ? -4.413 -20.354 -2.947 1.00 0.00 47 ASP A N 10
ATOM 15684 C CA . ASP A 1 47 ? -5.057 -20.773 -4.180 1.00 0.00 47 ASP A CA 10
ATOM 15685 C C . ASP A 1 47 ? -4.634 -22.206 -4.509 1.00 0.00 47 ASP A C 10
ATOM 15686 O O . ASP A 1 47 ? -5.315 -22.901 -5.262 1.00 0.00 47 ASP A O 10
ATOM 15695 N N . SER A 1 48 ? -3.512 -22.606 -3.928 1.00 0.00 48 SER A N 10
ATOM 15696 C CA . SER A 1 48 ? -2.990 -23.944 -4.151 1.00 0.00 48 SER A CA 10
ATOM 15697 C C . SER A 1 48 ? -2.366 -24.483 -2.862 1.00 0.00 48 SER A C 10
ATOM 15698 O O . SER A 1 48 ? -1.205 -24.888 -2.853 1.00 0.00 48 SER A O 10
ATOM 15706 N N . PHE A 1 49 ? -3.164 -24.469 -1.805 1.00 0.00 49 PHE A N 10
ATOM 15707 C CA . PHE A 1 49 ? -2.704 -24.952 -0.514 1.00 0.00 49 PHE A CA 10
ATOM 15708 C C . PHE A 1 49 ? -3.254 -26.350 -0.223 1.00 0.00 49 PHE A C 10
ATOM 15709 O O . PHE A 1 49 ? -4.242 -26.769 -0.824 1.00 0.00 49 PHE A O 10
ATOM 15726 N N . GLU A 1 50 ? -2.590 -27.032 0.699 1.00 0.00 50 GLU A N 10
ATOM 15727 C CA . GLU A 1 50 ? -3.000 -28.374 1.076 1.00 0.00 50 GLU A CA 10
ATOM 15728 C C . GLU A 1 50 ? -2.948 -28.536 2.597 1.00 0.00 50 GLU A C 10
ATOM 15729 O O . GLU A 1 50 ? -1.879 -28.448 3.198 1.00 0.00 50 GLU A O 10
ATOM 15741 N N . GLY A 1 51 ? -4.117 -28.771 3.175 1.00 0.00 51 GLY A N 10
ATOM 15742 C CA . GLY A 1 51 ? -4.219 -28.946 4.614 1.00 0.00 51 GLY A CA 10
ATOM 15743 C C . GLY A 1 51 ? -5.567 -28.443 5.133 1.00 0.00 51 GLY A C 10
ATOM 15744 O O . GLY A 1 51 ? -6.401 -27.979 4.358 1.00 0.00 51 GLY A O 10
ATOM 15748 N N . LYS A 1 52 ? -5.738 -28.553 6.443 1.00 0.00 52 LYS A N 10
ATOM 15749 C CA . LYS A 1 52 ? -6.971 -28.115 7.075 1.00 0.00 52 LYS A CA 10
ATOM 15750 C C . LYS A 1 52 ? -6.696 -26.858 7.902 1.00 0.00 52 LYS A C 10
ATOM 15751 O O . LYS A 1 52 ? -5.636 -26.246 7.774 1.00 0.00 52 LYS A O 10
ATOM 15770 N N . LYS A 1 53 ? -7.668 -26.509 8.732 1.00 0.00 53 LYS A N 10
ATOM 15771 C CA . LYS A 1 53 ? -7.544 -25.335 9.579 1.00 0.00 53 LYS A CA 10
ATOM 15772 C C . LYS A 1 53 ? -6.765 -25.705 10.843 1.00 0.00 53 LYS A C 10
ATOM 15773 O O . LYS A 1 53 ? -6.660 -24.901 11.769 1.00 0.00 53 LYS A O 10
ATOM 15792 N N . THR A 1 54 ? -6.239 -26.921 10.842 1.00 0.00 54 THR A N 10
ATOM 15793 C CA . THR A 1 54 ? -5.473 -27.406 11.977 1.00 0.00 54 THR A CA 10
ATOM 15794 C C . THR A 1 54 ? -4.019 -27.654 11.572 1.00 0.00 54 THR A C 10
ATOM 15795 O O . THR A 1 54 ? -3.108 -27.491 12.382 1.00 0.00 54 THR A O 10
ATOM 15806 N N . ASP A 1 55 ? -3.846 -28.045 10.317 1.00 0.00 55 ASP A N 10
ATOM 15807 C CA . ASP A 1 55 ? -2.518 -28.318 9.795 1.00 0.00 55 ASP A CA 10
ATOM 15808 C C . ASP A 1 55 ? -1.607 -27.122 10.080 1.00 0.00 55 ASP A C 10
ATOM 15809 O O . ASP A 1 55 ? -2.078 -25.992 10.198 1.00 0.00 55 ASP A O 10
ATOM 15818 N N . LYS A 1 56 ? -0.318 -27.412 10.183 1.00 0.00 56 LYS A N 10
ATOM 15819 C CA . LYS A 1 56 ? 0.663 -26.375 10.453 1.00 0.00 56 LYS A CA 10
ATOM 15820 C C . LYS A 1 56 ? 0.771 -25.453 9.237 1.00 0.00 56 LYS A C 10
ATOM 15821 O O . LYS A 1 56 ? 0.711 -24.232 9.372 1.00 0.00 56 LYS A O 10
ATOM 15840 N N . LYS A 1 57 ? 0.928 -26.072 8.076 1.00 0.00 57 LYS A N 10
ATOM 15841 C CA . LYS A 1 57 ? 1.045 -25.322 6.837 1.00 0.00 57 LYS A CA 10
ATOM 15842 C C . LYS A 1 57 ? -0.001 -24.205 6.822 1.00 0.00 57 LYS A C 10
ATOM 15843 O O . LYS A 1 57 ? 0.312 -23.062 6.492 1.00 0.00 57 LYS A O 10
ATOM 15862 N N . TYR A 1 58 ? -1.220 -24.575 7.184 1.00 0.00 58 TYR A N 10
ATOM 15863 C CA . TYR A 1 58 ? -2.314 -23.619 7.216 1.00 0.00 58 TYR A CA 10
ATOM 15864 C C . TYR A 1 58 ? -2.008 -22.468 8.177 1.00 0.00 58 TYR A C 10
ATOM 15865 O O . TYR A 1 58 ? -2.277 -21.309 7.868 1.00 0.00 58 TYR A O 10
ATOM 15883 N N . LEU A 1 59 ? -1.451 -22.830 9.323 1.00 0.00 59 LEU A N 10
ATOM 15884 C CA . LEU A 1 59 ? -1.106 -21.842 10.332 1.00 0.00 59 LEU A CA 10
ATOM 15885 C C . LEU A 1 59 ? -0.038 -20.900 9.772 1.00 0.00 59 LEU A C 10
ATOM 15886 O O . LEU A 1 59 ? -0.081 -19.695 10.015 1.00 0.00 59 LEU A O 10
ATOM 15902 N N . MET A 1 60 ? 0.894 -21.484 9.034 1.00 0.00 60 MET A N 10
ATOM 15903 C CA . MET A 1 60 ? 1.970 -20.712 8.438 1.00 0.00 60 MET A CA 10
ATOM 15904 C C . MET A 1 60 ? 1.417 -19.608 7.534 1.00 0.00 60 MET A C 10
ATOM 15905 O O . MET A 1 60 ? 1.798 -18.445 7.665 1.00 0.00 60 MET A O 10
ATOM 15919 N N . ILE A 1 61 ? 0.529 -20.010 6.638 1.00 0.00 61 ILE A N 10
ATOM 15920 C CA . ILE A 1 61 ? -0.080 -19.070 5.713 1.00 0.00 61 ILE A CA 10
ATOM 15921 C C . ILE A 1 61 ? -0.900 -18.046 6.500 1.00 0.00 61 ILE A C 10
ATOM 15922 O O . ILE A 1 61 ? -0.918 -16.864 6.158 1.00 0.00 61 ILE A O 10
ATOM 15938 N N . GLU A 1 62 ? -1.561 -18.536 7.539 1.00 0.00 62 GLU A N 10
ATOM 15939 C CA . GLU A 1 62 ? -2.381 -17.678 8.377 1.00 0.00 62 GLU A CA 10
ATOM 15940 C C . GLU A 1 62 ? -1.543 -16.528 8.940 1.00 0.00 62 GLU A C 10
ATOM 15941 O O . GLU A 1 62 ? -1.840 -15.360 8.693 1.00 0.00 62 GLU A O 10
ATOM 15953 N N . GLU A 1 63 ? -0.512 -16.899 9.685 1.00 0.00 63 GLU A N 10
ATOM 15954 C CA . GLU A 1 63 ? 0.370 -15.912 10.285 1.00 0.00 63 GLU A CA 10
ATOM 15955 C C . GLU A 1 63 ? 1.051 -15.078 9.198 1.00 0.00 63 GLU A C 10
ATOM 15956 O O . GLU A 1 63 ? 1.128 -13.855 9.306 1.00 0.00 63 GLU A O 10
ATOM 15968 N N . TYR A 1 64 ? 1.527 -15.773 8.175 1.00 0.00 64 TYR A N 10
ATOM 15969 C CA . TYR A 1 64 ? 2.198 -15.111 7.069 1.00 0.00 64 TYR A CA 10
ATOM 15970 C C . TYR A 1 64 ? 1.319 -14.009 6.474 1.00 0.00 64 TYR A C 10
ATOM 15971 O O . TYR A 1 64 ? 1.797 -12.909 6.201 1.00 0.00 64 TYR A O 10
ATOM 15989 N N . LEU A 1 65 ? 0.050 -14.343 6.291 1.00 0.00 65 LEU A N 10
ATOM 15990 C CA . LEU A 1 65 ? -0.900 -13.395 5.734 1.00 0.00 65 LEU A CA 10
ATOM 15991 C C . LEU A 1 65 ? -0.981 -12.167 6.642 1.00 0.00 65 LEU A C 10
ATOM 15992 O O . LEU A 1 65 ? -0.617 -11.064 6.235 1.00 0.00 65 LEU A O 10
ATOM 16008 N N . THR A 1 66 ? -1.459 -12.398 7.856 1.00 0.00 66 THR A N 10
ATOM 16009 C CA . THR A 1 66 ? -1.592 -11.324 8.825 1.00 0.00 66 THR A CA 10
ATOM 16010 C C . THR A 1 66 ? -0.300 -10.509 8.899 1.00 0.00 66 THR A C 10
ATOM 16011 O O . THR A 1 66 ? -0.337 -9.280 8.921 1.00 0.00 66 THR A O 10
ATOM 16022 N N . LYS A 1 67 ? 0.813 -11.227 8.936 1.00 0.00 67 LYS A N 10
ATOM 16023 C CA . LYS A 1 67 ? 2.115 -10.586 9.007 1.00 0.00 67 LYS A CA 10
ATOM 16024 C C . LYS A 1 67 ? 2.125 -9.357 8.095 1.00 0.00 67 LYS A C 10
ATOM 16025 O O . LYS A 1 67 ? 2.635 -8.304 8.472 1.00 0.00 67 LYS A O 10
ATOM 16044 N N . GLU A 1 68 ? 1.554 -9.534 6.912 1.00 0.00 68 GLU A N 10
ATOM 16045 C CA . GLU A 1 68 ? 1.490 -8.453 5.943 1.00 0.00 68 GLU A CA 10
ATOM 16046 C C . GLU A 1 68 ? 0.529 -7.365 6.425 1.00 0.00 68 GLU A C 10
ATOM 16047 O O . GLU A 1 68 ? 0.834 -6.177 6.333 1.00 0.00 68 GLU A O 10
ATOM 16059 N N . LEU A 1 69 ? -0.614 -7.809 6.928 1.00 0.00 69 LEU A N 10
ATOM 16060 C CA . LEU A 1 69 ? -1.622 -6.888 7.423 1.00 0.00 69 LEU A CA 10
ATOM 16061 C C . LEU A 1 69 ? -0.960 -5.861 8.344 1.00 0.00 69 LEU A C 10
ATOM 16062 O O . LEU A 1 69 ? -1.173 -4.659 8.193 1.00 0.00 69 LEU A O 10
ATOM 16078 N N . LEU A 1 70 ? -0.170 -6.372 9.277 1.00 0.00 70 LEU A N 10
ATOM 16079 C CA . LEU A 1 70 ? 0.525 -5.514 10.221 1.00 0.00 70 LEU A CA 10
ATOM 16080 C C . LEU A 1 70 ? 1.373 -4.499 9.453 1.00 0.00 70 LEU A C 10
ATOM 16081 O O . LEU A 1 70 ? 1.798 -3.489 10.012 1.00 0.00 70 LEU A O 10
ATOM 16097 N N . ALA A 1 71 ? 1.595 -4.802 8.182 1.00 0.00 71 ALA A N 10
ATOM 16098 C CA . ALA A 1 71 ? 2.386 -3.929 7.331 1.00 0.00 71 ALA A CA 10
ATOM 16099 C C . ALA A 1 71 ? 1.500 -2.796 6.808 1.00 0.00 71 ALA A C 10
ATOM 16100 O O . ALA A 1 71 ? 2.003 -1.766 6.362 1.00 0.00 71 ALA A O 10
ATOM 16107 N N . LEU A 1 72 ? 0.197 -3.025 6.880 1.00 0.00 72 LEU A N 10
ATOM 16108 C CA . LEU A 1 72 ? -0.763 -2.037 6.419 1.00 0.00 72 LEU A CA 10
ATOM 16109 C C . LEU A 1 72 ? -0.852 -0.903 7.442 1.00 0.00 72 LEU A C 10
ATOM 16110 O O . LEU A 1 72 ? -0.548 0.247 7.127 1.00 0.00 72 LEU A O 10
ATOM 16126 N N . ASP A 1 73 ? -1.269 -1.266 8.646 1.00 0.00 73 ASP A N 10
ATOM 16127 C CA . ASP A 1 73 ? -1.402 -0.294 9.717 1.00 0.00 73 ASP A CA 10
ATOM 16128 C C . ASP A 1 73 ? -0.104 0.508 9.836 1.00 0.00 73 ASP A C 10
ATOM 16129 O O . ASP A 1 73 ? -0.135 1.731 9.963 1.00 0.00 73 ASP A O 10
ATOM 16138 N N . SER A 1 74 ? 1.006 -0.214 9.792 1.00 0.00 74 SER A N 10
ATOM 16139 C CA . SER A 1 74 ? 2.312 0.414 9.893 1.00 0.00 74 SER A CA 10
ATOM 16140 C C . SER A 1 74 ? 2.353 1.677 9.031 1.00 0.00 74 SER A C 10
ATOM 16141 O O . SER A 1 74 ? 3.106 2.606 9.320 1.00 0.00 74 SER A O 10
ATOM 16149 N N . VAL A 1 75 ? 1.535 1.671 7.989 1.00 0.00 75 VAL A N 10
ATOM 16150 C CA . VAL A 1 75 ? 1.468 2.805 7.083 1.00 0.00 75 VAL A CA 10
ATOM 16151 C C . VAL A 1 75 ? 0.737 3.960 7.771 1.00 0.00 75 VAL A C 10
ATOM 16152 O O . VAL A 1 75 ? -0.331 3.766 8.349 1.00 0.00 75 VAL A O 10
ATOM 16165 N N . ASP A 1 76 ? 1.341 5.136 7.685 1.00 0.00 76 ASP A N 10
ATOM 16166 C CA . ASP A 1 76 ? 0.761 6.322 8.292 1.00 0.00 76 ASP A CA 10
ATOM 16167 C C . ASP A 1 76 ? 0.236 7.247 7.192 1.00 0.00 76 ASP A C 10
ATOM 16168 O O . ASP A 1 76 ? 1.010 7.950 6.546 1.00 0.00 76 ASP A O 10
ATOM 16177 N N . PRO A 1 77 ? -1.112 7.215 7.010 1.00 0.00 77 PRO A N 10
ATOM 16178 C CA . PRO A 1 77 ? -1.750 8.042 6.000 1.00 0.00 77 PRO A CA 10
ATOM 16179 C C . PRO A 1 77 ? -1.810 9.504 6.446 1.00 0.00 77 PRO A C 10
ATOM 16180 O O . PRO A 1 77 ? -1.891 10.408 5.616 1.00 0.00 77 PRO A O 10
ATOM 16191 N N . GLU A 1 78 ? -1.767 9.692 7.757 1.00 0.00 78 GLU A N 10
ATOM 16192 C CA . GLU A 1 78 ? -1.816 11.029 8.324 1.00 0.00 78 GLU A CA 10
ATOM 16193 C C . GLU A 1 78 ? -3.235 11.593 8.232 1.00 0.00 78 GLU A C 10
ATOM 16194 O O . GLU A 1 78 ? -3.876 11.841 9.252 1.00 0.00 78 GLU A O 10
ATOM 16206 N N . GLY A 1 79 ? -3.684 11.780 6.999 1.00 0.00 79 GLY A N 10
ATOM 16207 C CA . GLY A 1 79 ? -5.015 12.311 6.760 1.00 0.00 79 GLY A CA 10
ATOM 16208 C C . GLY A 1 79 ? -5.328 12.353 5.263 1.00 0.00 79 GLY A C 10
ATOM 16209 O O . GLY A 1 79 ? -5.981 13.281 4.788 1.00 0.00 79 GLY A O 10
ATOM 16213 N N . ARG A 1 80 ? -4.847 11.338 4.562 1.00 0.00 80 ARG A N 10
ATOM 16214 C CA . ARG A 1 80 ? -5.067 11.247 3.128 1.00 0.00 80 ARG A CA 10
ATOM 16215 C C . ARG A 1 80 ? -6.070 10.135 2.815 1.00 0.00 80 ARG A C 10
ATOM 16216 O O . ARG A 1 80 ? -6.148 9.143 3.537 1.00 0.00 80 ARG A O 10
ATOM 16237 N N . ALA A 1 81 ? -6.813 10.339 1.736 1.00 0.00 81 ALA A N 10
ATOM 16238 C CA . ALA A 1 81 ? -7.807 9.366 1.318 1.00 0.00 81 ALA A CA 10
ATOM 16239 C C . ALA A 1 81 ? -7.143 8.315 0.426 1.00 0.00 81 ALA A C 10
ATOM 16240 O O . ALA A 1 81 ? -7.320 7.116 0.636 1.00 0.00 81 ALA A O 10
ATOM 16247 N N . ASP A 1 82 ? -6.393 8.804 -0.551 1.00 0.00 82 ASP A N 10
ATOM 16248 C CA . ASP A 1 82 ? -5.702 7.922 -1.476 1.00 0.00 82 ASP A CA 10
ATOM 16249 C C . ASP A 1 82 ? -4.912 6.877 -0.685 1.00 0.00 82 ASP A C 10
ATOM 16250 O O . ASP A 1 82 ? -4.681 5.771 -1.169 1.00 0.00 82 ASP A O 10
ATOM 16259 N N . VAL A 1 83 ? -4.521 7.266 0.520 1.00 0.00 83 VAL A N 10
ATOM 16260 C CA . VAL A 1 83 ? -3.762 6.377 1.383 1.00 0.00 83 VAL A CA 10
ATOM 16261 C C . VAL A 1 83 ? -4.728 5.575 2.257 1.00 0.00 83 VAL A C 10
ATOM 16262 O O . VAL A 1 83 ? -4.681 4.346 2.273 1.00 0.00 83 VAL A O 10
ATOM 16275 N N . ARG A 1 84 ? -5.581 6.302 2.962 1.00 0.00 84 ARG A N 10
ATOM 16276 C CA . ARG A 1 84 ? -6.557 5.674 3.837 1.00 0.00 84 ARG A CA 10
ATOM 16277 C C . ARG A 1 84 ? -7.232 4.501 3.122 1.00 0.00 84 ARG A C 10
ATOM 16278 O O . ARG A 1 84 ? -7.555 3.492 3.746 1.00 0.00 84 ARG A O 10
ATOM 16299 N N . GLN A 1 85 ? -7.425 4.674 1.822 1.00 0.00 85 GLN A N 10
ATOM 16300 C CA . GLN A 1 85 ? -8.056 3.643 1.016 1.00 0.00 85 GLN A CA 10
ATOM 16301 C C . GLN A 1 85 ? -7.088 2.479 0.790 1.00 0.00 85 GLN A C 10
ATOM 16302 O O . GLN A 1 85 ? -7.375 1.345 1.169 1.00 0.00 85 GLN A O 10
ATOM 16316 N N . ALA A 1 86 ? -5.960 2.801 0.173 1.00 0.00 86 ALA A N 10
ATOM 16317 C CA . ALA A 1 86 ? -4.948 1.797 -0.108 1.00 0.00 86 ALA A CA 10
ATOM 16318 C C . ALA A 1 86 ? -4.847 0.835 1.077 1.00 0.00 86 ALA A C 10
ATOM 16319 O O . ALA A 1 86 ? -4.818 -0.381 0.893 1.00 0.00 86 ALA A O 10
ATOM 16326 N N . ARG A 1 87 ? -4.797 1.415 2.267 1.00 0.00 87 ARG A N 10
ATOM 16327 C CA . ARG A 1 87 ? -4.700 0.624 3.482 1.00 0.00 87 ARG A CA 10
ATOM 16328 C C . ARG A 1 87 ? -5.876 -0.350 3.576 1.00 0.00 87 ARG A C 10
ATOM 16329 O O . ARG A 1 87 ? -5.701 -1.556 3.411 1.00 0.00 87 ARG A O 10
ATOM 16350 N N . ARG A 1 88 ? -7.047 0.209 3.841 1.00 0.00 88 ARG A N 10
ATOM 16351 C CA . ARG A 1 88 ? -8.251 -0.595 3.959 1.00 0.00 88 ARG A CA 10
ATOM 16352 C C . ARG A 1 88 ? -8.346 -1.583 2.795 1.00 0.00 88 ARG A C 10
ATOM 16353 O O . ARG A 1 88 ? -8.522 -2.782 3.006 1.00 0.00 88 ARG A O 10
ATOM 16374 N N . ASP A 1 89 ? -8.224 -1.043 1.591 1.00 0.00 89 ASP A N 10
ATOM 16375 C CA . ASP A 1 89 ? -8.293 -1.862 0.393 1.00 0.00 89 ASP A CA 10
ATOM 16376 C C . ASP A 1 89 ? -7.216 -2.947 0.458 1.00 0.00 89 ASP A C 10
ATOM 16377 O O . ASP A 1 89 ? -7.460 -4.093 0.084 1.00 0.00 89 ASP A O 10
ATOM 16386 N N . GLY A 1 90 ? -6.047 -2.547 0.937 1.00 0.00 90 GLY A N 10
ATOM 16387 C CA . GLY A 1 90 ? -4.932 -3.470 1.056 1.00 0.00 90 GLY A CA 10
ATOM 16388 C C . GLY A 1 90 ? -5.241 -4.575 2.068 1.00 0.00 90 GLY A C 10
ATOM 16389 O O . GLY A 1 90 ? -5.339 -5.746 1.704 1.00 0.00 90 GLY A O 10
ATOM 16393 N N . VAL A 1 91 ? -5.385 -4.164 3.320 1.00 0.00 91 VAL A N 10
ATOM 16394 C CA . VAL A 1 91 ? -5.681 -5.104 4.387 1.00 0.00 91 VAL A CA 10
ATOM 16395 C C . VAL A 1 91 ? -6.783 -6.060 3.927 1.00 0.00 91 VAL A C 10
ATOM 16396 O O . VAL A 1 91 ? -6.677 -7.271 4.114 1.00 0.00 91 VAL A O 10
ATOM 16409 N N . ARG A 1 92 ? -7.817 -5.480 3.335 1.00 0.00 92 ARG A N 10
ATOM 16410 C CA . ARG A 1 92 ? -8.938 -6.265 2.847 1.00 0.00 92 ARG A CA 10
ATOM 16411 C C . ARG A 1 92 ? -8.437 -7.435 1.998 1.00 0.00 92 ARG A C 10
ATOM 16412 O O . ARG A 1 92 ? -8.726 -8.593 2.296 1.00 0.00 92 ARG A O 10
ATOM 16433 N N . LYS A 1 93 ? -7.694 -7.092 0.956 1.00 0.00 93 LYS A N 10
ATOM 16434 C CA . LYS A 1 93 ? -7.150 -8.099 0.061 1.00 0.00 93 LYS A CA 10
ATOM 16435 C C . LYS A 1 93 ? -6.721 -9.321 0.876 1.00 0.00 93 LYS A C 10
ATOM 16436 O O . LYS A 1 93 ? -7.121 -10.444 0.574 1.00 0.00 93 LYS A O 10
ATOM 16455 N N . VAL A 1 94 ? -5.912 -9.060 1.892 1.00 0.00 94 VAL A N 10
ATOM 16456 C CA . VAL A 1 94 ? -5.424 -10.125 2.752 1.00 0.00 94 VAL A CA 10
ATOM 16457 C C . VAL A 1 94 ? -6.611 -10.808 3.434 1.00 0.00 94 VAL A C 10
ATOM 16458 O O . VAL A 1 94 ? -6.757 -12.027 3.359 1.00 0.00 94 VAL A O 10
ATOM 16471 N N . GLN A 1 95 ? -7.429 -9.993 4.084 1.00 0.00 95 GLN A N 10
ATOM 16472 C CA . GLN A 1 95 ? -8.598 -10.504 4.779 1.00 0.00 95 GLN A CA 10
ATOM 16473 C C . GLN A 1 95 ? -9.278 -11.591 3.944 1.00 0.00 95 GLN A C 10
ATOM 16474 O O . GLN A 1 95 ? -9.424 -12.725 4.397 1.00 0.00 95 GLN A O 10
ATOM 16488 N N . THR A 1 96 ? -9.676 -11.206 2.740 1.00 0.00 96 THR A N 10
ATOM 16489 C CA . THR A 1 96 ? -10.338 -12.134 1.839 1.00 0.00 96 THR A CA 10
ATOM 16490 C C . THR A 1 96 ? -9.538 -13.434 1.730 1.00 0.00 96 THR A C 10
ATOM 16491 O O . THR A 1 96 ? -10.104 -14.523 1.800 1.00 0.00 96 THR A O 10
ATOM 16502 N N . ILE A 1 97 ? -8.233 -13.276 1.563 1.00 0.00 97 ILE A N 10
ATOM 16503 C CA . ILE A 1 97 ? -7.349 -14.423 1.444 1.00 0.00 97 ILE A CA 10
ATOM 16504 C C . ILE A 1 97 ? -7.452 -15.274 2.712 1.00 0.00 97 ILE A C 10
ATOM 16505 O O . ILE A 1 97 ? -7.399 -16.501 2.646 1.00 0.00 97 ILE A O 10
ATOM 16521 N N . LEU A 1 98 ? -7.599 -14.588 3.836 1.00 0.00 98 LEU A N 10
ATOM 16522 C CA . LEU A 1 98 ? -7.710 -15.266 5.117 1.00 0.00 98 LEU A CA 10
ATOM 16523 C C . LEU A 1 98 ? -9.001 -16.085 5.145 1.00 0.00 98 LEU A C 10
ATOM 16524 O O . LEU A 1 98 ? -8.970 -17.292 5.381 1.00 0.00 98 LEU A O 10
ATOM 16540 N N . GLU A 1 99 ? -10.107 -15.397 4.900 1.00 0.00 99 GLU A N 10
ATOM 16541 C CA . GLU A 1 99 ? -11.407 -16.047 4.894 1.00 0.00 99 GLU A CA 10
ATOM 16542 C C . GLU A 1 99 ? -11.434 -17.171 3.857 1.00 0.00 99 GLU A C 10
ATOM 16543 O O . GLU A 1 99 ? -12.280 -18.061 3.923 1.00 0.00 99 GLU A O 10
ATOM 16555 N N . LYS A 1 100 ? -10.497 -17.093 2.922 1.00 0.00 100 LYS A N 10
ATOM 16556 C CA . LYS A 1 100 ? -10.403 -18.093 1.872 1.00 0.00 100 LYS A CA 10
ATOM 16557 C C . LYS A 1 100 ? -9.772 -19.366 2.441 1.00 0.00 100 LYS A C 10
ATOM 16558 O O . LYS A 1 100 ? -10.457 -20.368 2.640 1.00 0.00 100 LYS A O 10
ATOM 16577 N N . LEU A 1 101 ? -8.472 -19.284 2.686 1.00 0.00 101 LEU A N 10
ATOM 16578 C CA . LEU A 1 101 ? -7.741 -20.417 3.228 1.00 0.00 101 LEU A CA 10
ATOM 16579 C C . LEU A 1 101 ? -8.581 -21.088 4.316 1.00 0.00 101 LEU A C 10
ATOM 16580 O O . LEU A 1 101 ? -8.713 -22.311 4.338 1.00 0.00 101 LEU A O 10
ATOM 16596 N N . GLU A 1 102 ? -9.128 -20.258 5.193 1.00 0.00 102 GLU A N 10
ATOM 16597 C CA . GLU A 1 102 ? -9.952 -20.756 6.281 1.00 0.00 102 GLU A CA 10
ATOM 16598 C C . GLU A 1 102 ? -11.102 -21.602 5.732 1.00 0.00 102 GLU A C 10
ATOM 16599 O O . GLU A 1 102 ? -11.397 -22.673 6.259 1.00 0.00 102 GLU A O 10
ATOM 16611 N N . GLN A 1 103 ? -11.722 -21.088 4.680 1.00 0.00 103 GLN A N 10
ATOM 16612 C CA . GLN A 1 103 ? -12.834 -21.782 4.054 1.00 0.00 103 GLN A CA 10
ATOM 16613 C C . GLN A 1 103 ? -12.334 -22.654 2.900 1.00 0.00 103 GLN A C 10
ATOM 16614 O O . GLN A 1 103 ? -13.131 -23.188 2.131 1.00 0.00 103 GLN A O 10
ATOM 16628 N N . LYS A 1 104 ? -11.017 -22.771 2.818 1.00 0.00 104 LYS A N 10
ATOM 16629 C CA . LYS A 1 104 ? -10.401 -23.569 1.771 1.00 0.00 104 LYS A CA 10
ATOM 16630 C C . LYS A 1 104 ? -9.963 -24.914 2.353 1.00 0.00 104 LYS A C 10
ATOM 16631 O O . LYS A 1 104 ? -10.231 -25.964 1.770 1.00 0.00 104 LYS A O 10
ATOM 16650 N N . ALA A 1 105 ? -9.296 -24.840 3.496 1.00 0.00 105 ALA A N 10
ATOM 16651 C CA . ALA A 1 105 ? -8.818 -26.039 4.163 1.00 0.00 105 ALA A CA 10
ATOM 16652 C C . ALA A 1 105 ? -10.007 -26.947 4.483 1.00 0.00 105 ALA A C 10
ATOM 16653 O O . ALA A 1 105 ? -10.002 -28.127 4.136 1.00 0.00 105 ALA A O 10
ATOM 16660 N N . SER A 1 106 ? -10.997 -26.363 5.141 1.00 0.00 106 SER A N 10
ATOM 16661 C CA . SER A 1 106 ? -12.190 -27.105 5.512 1.00 0.00 106 SER A CA 10
ATOM 16662 C C . SER A 1 106 ? -13.239 -26.995 4.404 1.00 0.00 106 SER A C 10
ATOM 16663 O O . SER A 1 106 ? -14.342 -27.526 4.534 1.00 0.00 106 SER A O 10
ATOM 16671 N N . GLY A 1 107 ? -12.860 -26.304 3.340 1.00 0.00 107 GLY A N 10
ATOM 16672 C CA . GLY A 1 107 ? -13.755 -26.119 2.210 1.00 0.00 107 GLY A CA 10
ATOM 16673 C C . GLY A 1 107 ? -14.021 -27.446 1.497 1.00 0.00 107 GLY A C 10
ATOM 16674 O O . GLY A 1 107 ? -13.628 -28.505 1.984 1.00 0.00 107 GLY A O 10
ATOM 16678 N N . PRO A 1 108 ? -14.703 -27.343 0.326 1.00 0.00 108 PRO A N 10
ATOM 16679 C CA . PRO A 1 108 ? -15.026 -28.522 -0.459 1.00 0.00 108 PRO A CA 10
ATOM 16680 C C . PRO A 1 108 ? -13.789 -29.053 -1.186 1.00 0.00 108 PRO A C 10
ATOM 16681 O O . PRO A 1 108 ? -13.571 -30.262 -1.247 1.00 0.00 108 PRO A O 10
ATOM 16692 N N . SER A 1 109 ? -13.012 -28.122 -1.720 1.00 0.00 109 SER A N 10
ATOM 16693 C CA . SER A 1 109 ? -11.802 -28.481 -2.441 1.00 0.00 109 SER A CA 10
ATOM 16694 C C . SER A 1 109 ? -10.692 -28.844 -1.453 1.00 0.00 109 SER A C 10
ATOM 16695 O O . SER A 1 109 ? -10.394 -28.076 -0.539 1.00 0.00 109 SER A O 10
ATOM 16703 N N . SER A 1 110 ? -10.111 -30.014 -1.669 1.00 0.00 110 SER A N 10
ATOM 16704 C CA . SER A 1 110 ? -9.040 -30.489 -0.809 1.00 0.00 110 SER A CA 10
ATOM 16705 C C . SER A 1 110 ? -7.834 -30.903 -1.654 1.00 0.00 110 SER A C 10
ATOM 16706 O O . SER A 1 110 ? -6.739 -30.368 -1.485 1.00 0.00 110 SER A O 10
ATOM 16714 N N . GLY A 1 111 ? -8.075 -31.852 -2.547 1.00 0.00 111 GLY A N 10
ATOM 16715 C CA . GLY A 1 111 ? -7.022 -32.344 -3.419 1.00 0.00 111 GLY A CA 10
ATOM 16716 C C . GLY A 1 111 ? -7.593 -33.261 -4.503 1.00 0.00 111 GLY A C 10
ATOM 16717 O O . GLY A 1 111 ? -8.640 -33.877 -4.312 1.00 0.00 111 GLY A O 10
ATOM 16721 N N . GLY A 1 1 ? 8.900 -13.503 19.218 1.00 0.00 1 GLY A N 11
ATOM 16722 C CA . GLY A 1 1 ? 7.783 -14.393 18.956 1.00 0.00 1 GLY A CA 11
ATOM 16723 C C . GLY A 1 1 ? 6.485 -13.605 18.771 1.00 0.00 1 GLY A C 11
ATOM 16724 O O . GLY A 1 1 ? 6.323 -12.526 19.339 1.00 0.00 1 GLY A O 11
ATOM 16728 N N . SER A 1 2 ? 5.592 -14.174 17.974 1.00 0.00 2 SER A N 11
ATOM 16729 C CA . SER A 1 2 ? 4.314 -13.538 17.707 1.00 0.00 2 SER A CA 11
ATOM 16730 C C . SER A 1 2 ? 3.311 -14.574 17.194 1.00 0.00 2 SER A C 11
ATOM 16731 O O . SER A 1 2 ? 3.700 -15.578 16.599 1.00 0.00 2 SER A O 11
ATOM 16739 N N . SER A 1 3 ? 2.040 -14.294 17.442 1.00 0.00 3 SER A N 11
ATOM 16740 C CA . SER A 1 3 ? 0.979 -15.188 17.012 1.00 0.00 3 SER A CA 11
ATOM 16741 C C . SER A 1 3 ? -0.385 -14.574 17.331 1.00 0.00 3 SER A C 11
ATOM 16742 O O . SER A 1 3 ? -0.489 -13.694 18.185 1.00 0.00 3 SER A O 11
ATOM 16750 N N . GLY A 1 4 ? -1.397 -15.061 16.629 1.00 0.00 4 GLY A N 11
ATOM 16751 C CA . GLY A 1 4 ? -2.751 -14.571 16.827 1.00 0.00 4 GLY A CA 11
ATOM 16752 C C . GLY A 1 4 ? -3.696 -15.123 15.758 1.00 0.00 4 GLY A C 11
ATOM 16753 O O . GLY A 1 4 ? -3.262 -15.811 14.836 1.00 0.00 4 GLY A O 11
ATOM 16757 N N . SER A 1 5 ? -4.971 -14.801 15.918 1.00 0.00 5 SER A N 11
ATOM 16758 C CA . SER A 1 5 ? -5.982 -15.256 14.978 1.00 0.00 5 SER A CA 11
ATOM 16759 C C . SER A 1 5 ? -7.315 -14.564 15.267 1.00 0.00 5 SER A C 11
ATOM 16760 O O . SER A 1 5 ? -7.626 -14.264 16.419 1.00 0.00 5 SER A O 11
ATOM 16768 N N . SER A 1 6 ? -8.067 -14.330 14.202 1.00 0.00 6 SER A N 11
ATOM 16769 C CA . SER A 1 6 ? -9.360 -13.679 14.326 1.00 0.00 6 SER A CA 11
ATOM 16770 C C . SER A 1 6 ? -10.097 -13.718 12.986 1.00 0.00 6 SER A C 11
ATOM 16771 O O . SER A 1 6 ? -9.493 -13.509 11.935 1.00 0.00 6 SER A O 11
ATOM 16779 N N . GLY A 1 7 ? -11.392 -13.988 13.067 1.00 0.00 7 GLY A N 11
ATOM 16780 C CA . GLY A 1 7 ? -12.217 -14.057 11.874 1.00 0.00 7 GLY A CA 11
ATOM 16781 C C . GLY A 1 7 ? -13.668 -13.688 12.189 1.00 0.00 7 GLY A C 11
ATOM 16782 O O . GLY A 1 7 ? -14.160 -13.966 13.281 1.00 0.00 7 GLY A O 11
ATOM 16786 N N . ALA A 1 8 ? -14.313 -13.067 11.212 1.00 0.00 8 ALA A N 11
ATOM 16787 C CA . ALA A 1 8 ? -15.697 -12.656 11.371 1.00 0.00 8 ALA A CA 11
ATOM 16788 C C . ALA A 1 8 ? -16.489 -13.053 10.123 1.00 0.00 8 ALA A C 11
ATOM 16789 O O . ALA A 1 8 ? -15.931 -13.140 9.031 1.00 0.00 8 ALA A O 11
ATOM 16796 N N . PRO A 1 9 ? -17.812 -13.289 10.333 1.00 0.00 9 PRO A N 11
ATOM 16797 C CA . PRO A 1 9 ? -18.686 -13.674 9.238 1.00 0.00 9 PRO A CA 11
ATOM 16798 C C . PRO A 1 9 ? -19.006 -12.475 8.344 1.00 0.00 9 PRO A C 11
ATOM 16799 O O . PRO A 1 9 ? -18.614 -11.349 8.645 1.00 0.00 9 PRO A O 11
ATOM 16810 N N . ALA A 1 10 ? -19.716 -12.757 7.261 1.00 0.00 10 ALA A N 11
ATOM 16811 C CA . ALA A 1 10 ? -20.094 -11.716 6.321 1.00 0.00 10 ALA A CA 11
ATOM 16812 C C . ALA A 1 10 ? -18.831 -11.058 5.762 1.00 0.00 10 ALA A C 11
ATOM 16813 O O . ALA A 1 10 ? -18.081 -10.419 6.499 1.00 0.00 10 ALA A O 11
ATOM 16820 N N . GLU A 1 11 ? -18.634 -11.237 4.464 1.00 0.00 11 GLU A N 11
ATOM 16821 C CA . GLU A 1 11 ? -17.475 -10.668 3.797 1.00 0.00 11 GLU A CA 11
ATOM 16822 C C . GLU A 1 11 ? -17.454 -11.081 2.324 1.00 0.00 11 GLU A C 11
ATOM 16823 O O . GLU A 1 11 ? -17.018 -12.181 1.990 1.00 0.00 11 GLU A O 11
ATOM 16835 N N . PRO A 1 12 ? -17.944 -10.151 1.460 1.00 0.00 12 PRO A N 11
ATOM 16836 C CA . PRO A 1 12 ? -17.986 -10.407 0.031 1.00 0.00 12 PRO A CA 11
ATOM 16837 C C . PRO A 1 12 ? -16.591 -10.297 -0.588 1.00 0.00 12 PRO A C 11
ATOM 16838 O O . PRO A 1 12 ? -15.741 -9.564 -0.083 1.00 0.00 12 PRO A O 11
ATOM 16849 N N . ALA A 1 13 ? -16.399 -11.035 -1.671 1.00 0.00 13 ALA A N 11
ATOM 16850 C CA . ALA A 1 13 ? -15.121 -11.029 -2.363 1.00 0.00 13 ALA A CA 11
ATOM 16851 C C . ALA A 1 13 ? -14.690 -9.583 -2.617 1.00 0.00 13 ALA A C 11
ATOM 16852 O O . ALA A 1 13 ? -15.473 -8.655 -2.420 1.00 0.00 13 ALA A O 11
ATOM 16859 N N . ALA A 1 14 ? -13.447 -9.437 -3.052 1.00 0.00 14 ALA A N 11
ATOM 16860 C CA . ALA A 1 14 ? -12.904 -8.120 -3.336 1.00 0.00 14 ALA A CA 11
ATOM 16861 C C . ALA A 1 14 ? -12.409 -8.078 -4.783 1.00 0.00 14 ALA A C 11
ATOM 16862 O O . ALA A 1 14 ? -12.165 -9.119 -5.390 1.00 0.00 14 ALA A O 11
ATOM 16869 N N . PRO A 1 15 ? -12.273 -6.831 -5.308 1.00 0.00 15 PRO A N 11
ATOM 16870 C CA . PRO A 1 15 ? -11.812 -6.639 -6.672 1.00 0.00 15 PRO A CA 11
ATOM 16871 C C . PRO A 1 15 ? -10.307 -6.887 -6.783 1.00 0.00 15 PRO A C 11
ATOM 16872 O O . PRO A 1 15 ? -9.636 -7.112 -5.777 1.00 0.00 15 PRO A O 11
ATOM 16883 N N . LYS A 1 16 ? -9.820 -6.838 -8.014 1.00 0.00 16 LYS A N 11
ATOM 16884 C CA . LYS A 1 16 ? -8.406 -7.055 -8.269 1.00 0.00 16 LYS A CA 11
ATOM 16885 C C . LYS A 1 16 ? -7.892 -5.972 -9.220 1.00 0.00 16 LYS A C 11
ATOM 16886 O O . LYS A 1 16 ? -8.653 -5.109 -9.653 1.00 0.00 16 LYS A O 11
ATOM 16905 N N . SER A 1 17 ? -6.603 -6.053 -9.516 1.00 0.00 17 SER A N 11
ATOM 16906 C CA . SER A 1 17 ? -5.978 -5.091 -10.407 1.00 0.00 17 SER A CA 11
ATOM 16907 C C . SER A 1 17 ? -4.941 -5.790 -11.288 1.00 0.00 17 SER A C 11
ATOM 16908 O O . SER A 1 17 ? -4.328 -6.772 -10.871 1.00 0.00 17 SER A O 11
ATOM 16916 N N . GLY A 1 18 ? -4.776 -5.257 -12.490 1.00 0.00 18 GLY A N 11
ATOM 16917 C CA . GLY A 1 18 ? -3.824 -5.818 -13.433 1.00 0.00 18 GLY A CA 11
ATOM 16918 C C . GLY A 1 18 ? -3.779 -4.994 -14.722 1.00 0.00 18 GLY A C 11
ATOM 16919 O O . GLY A 1 18 ? -4.256 -5.441 -15.764 1.00 0.00 18 GLY A O 11
ATOM 16923 N N . GLU A 1 19 ? -3.203 -3.807 -14.608 1.00 0.00 19 GLU A N 11
ATOM 16924 C CA . GLU A 1 19 ? -3.090 -2.917 -15.751 1.00 0.00 19 GLU A CA 11
ATOM 16925 C C . GLU A 1 19 ? -1.619 -2.620 -16.049 1.00 0.00 19 GLU A C 11
ATOM 16926 O O . GLU A 1 19 ? -0.749 -2.874 -15.217 1.00 0.00 19 GLU A O 11
ATOM 16938 N N . ALA A 1 20 ? -1.385 -2.087 -17.240 1.00 0.00 20 ALA A N 11
ATOM 16939 C CA . ALA A 1 20 ? -0.034 -1.753 -17.658 1.00 0.00 20 ALA A CA 11
ATOM 16940 C C . ALA A 1 20 ? 0.243 -0.281 -17.344 1.00 0.00 20 ALA A C 11
ATOM 16941 O O . ALA A 1 20 ? -0.664 0.457 -16.961 1.00 0.00 20 ALA A O 11
ATOM 16948 N N . GLU A 1 21 ? 1.499 0.101 -17.518 1.00 0.00 21 GLU A N 11
ATOM 16949 C CA . GLU A 1 21 ? 1.907 1.471 -17.258 1.00 0.00 21 GLU A CA 11
ATOM 16950 C C . GLU A 1 21 ? 1.677 1.824 -15.787 1.00 0.00 21 GLU A C 11
ATOM 16951 O O . GLU A 1 21 ? 0.610 1.550 -15.239 1.00 0.00 21 GLU A O 11
ATOM 16963 N N . THR A 1 22 ? 2.694 2.426 -15.189 1.00 0.00 22 THR A N 11
ATOM 16964 C CA . THR A 1 22 ? 2.616 2.819 -13.792 1.00 0.00 22 THR A CA 11
ATOM 16965 C C . THR A 1 22 ? 3.460 4.070 -13.542 1.00 0.00 22 THR A C 11
ATOM 16966 O O . THR A 1 22 ? 4.654 3.972 -13.264 1.00 0.00 22 THR A O 11
ATOM 16977 N N . PRO A 1 23 ? 2.788 5.247 -13.653 1.00 0.00 23 PRO A N 11
ATOM 16978 C CA . PRO A 1 23 ? 3.464 6.517 -13.442 1.00 0.00 23 PRO A CA 11
ATOM 16979 C C . PRO A 1 23 ? 3.718 6.762 -11.953 1.00 0.00 23 PRO A C 11
ATOM 16980 O O . PRO A 1 23 ? 3.233 6.014 -11.105 1.00 0.00 23 PRO A O 11
ATOM 16991 N N . PRO A 1 24 ? 4.498 7.840 -11.673 1.00 0.00 24 PRO A N 11
ATOM 16992 C CA . PRO A 1 24 ? 4.822 8.193 -10.301 1.00 0.00 24 PRO A CA 11
ATOM 16993 C C . PRO A 1 24 ? 3.623 8.836 -9.602 1.00 0.00 24 PRO A C 11
ATOM 16994 O O . PRO A 1 24 ? 3.047 9.797 -10.108 1.00 0.00 24 PRO A O 11
ATOM 17005 N N . LYS A 1 25 ? 3.281 8.278 -8.449 1.00 0.00 25 LYS A N 11
ATOM 17006 C CA . LYS A 1 25 ? 2.161 8.785 -7.676 1.00 0.00 25 LYS A CA 11
ATOM 17007 C C . LYS A 1 25 ? 2.617 9.054 -6.240 1.00 0.00 25 LYS A C 11
ATOM 17008 O O . LYS A 1 25 ? 3.726 9.538 -6.018 1.00 0.00 25 LYS A O 11
ATOM 17027 N N . HIS A 1 26 ? 1.740 8.727 -5.303 1.00 0.00 26 HIS A N 11
ATOM 17028 C CA . HIS A 1 26 ? 2.039 8.927 -3.895 1.00 0.00 26 HIS A CA 11
ATOM 17029 C C . HIS A 1 26 ? 2.688 7.665 -3.324 1.00 0.00 26 HIS A C 11
ATOM 17030 O O . HIS A 1 26 ? 2.260 6.552 -3.625 1.00 0.00 26 HIS A O 11
ATOM 17044 N N . PRO A 1 27 ? 3.738 7.886 -2.489 1.00 0.00 27 PRO A N 11
ATOM 17045 C CA . PRO A 1 27 ? 4.451 6.780 -1.873 1.00 0.00 27 PRO A CA 11
ATOM 17046 C C . PRO A 1 27 ? 3.631 6.165 -0.736 1.00 0.00 27 PRO A C 11
ATOM 17047 O O . PRO A 1 27 ? 3.668 4.954 -0.525 1.00 0.00 27 PRO A O 11
ATOM 17058 N N . GLY A 1 28 ? 2.911 7.028 -0.035 1.00 0.00 28 GLY A N 11
ATOM 17059 C CA . GLY A 1 28 ? 2.084 6.585 1.075 1.00 0.00 28 GLY A CA 11
ATOM 17060 C C . GLY A 1 28 ? 1.130 5.472 0.637 1.00 0.00 28 GLY A C 11
ATOM 17061 O O . GLY A 1 28 ? 0.829 4.566 1.413 1.00 0.00 28 GLY A O 11
ATOM 17065 N N . VAL A 1 29 ? 0.680 5.577 -0.605 1.00 0.00 29 VAL A N 11
ATOM 17066 C CA . VAL A 1 29 ? -0.234 4.590 -1.156 1.00 0.00 29 VAL A CA 11
ATOM 17067 C C . VAL A 1 29 ? 0.543 3.319 -1.503 1.00 0.00 29 VAL A C 11
ATOM 17068 O O . VAL A 1 29 ? 0.175 2.226 -1.076 1.00 0.00 29 VAL A O 11
ATOM 17081 N N . LEU A 1 30 ? 1.604 3.505 -2.275 1.00 0.00 30 LEU A N 11
ATOM 17082 C CA . LEU A 1 30 ? 2.436 2.386 -2.685 1.00 0.00 30 LEU A CA 11
ATOM 17083 C C . LEU A 1 30 ? 2.763 1.525 -1.464 1.00 0.00 30 LEU A C 11
ATOM 17084 O O . LEU A 1 30 ? 2.858 0.303 -1.569 1.00 0.00 30 LEU A O 11
ATOM 17100 N N . LYS A 1 31 ? 2.927 2.196 -0.333 1.00 0.00 31 LYS A N 11
ATOM 17101 C CA . LYS A 1 31 ? 3.242 1.508 0.907 1.00 0.00 31 LYS A CA 11
ATOM 17102 C C . LYS A 1 31 ? 2.403 0.232 1.004 1.00 0.00 31 LYS A C 11
ATOM 17103 O O . LYS A 1 31 ? 2.897 -0.808 1.436 1.00 0.00 31 LYS A O 11
ATOM 17122 N N . VAL A 1 32 ? 1.149 0.354 0.595 1.00 0.00 32 VAL A N 11
ATOM 17123 C CA . VAL A 1 32 ? 0.237 -0.776 0.631 1.00 0.00 32 VAL A CA 11
ATOM 17124 C C . VAL A 1 32 ? 0.540 -1.708 -0.545 1.00 0.00 32 VAL A C 11
ATOM 17125 O O . VAL A 1 32 ? 0.618 -2.923 -0.373 1.00 0.00 32 VAL A O 11
ATOM 17138 N N . GLU A 1 33 ? 0.702 -1.102 -1.712 1.00 0.00 33 GLU A N 11
ATOM 17139 C CA . GLU A 1 33 ? 0.995 -1.862 -2.915 1.00 0.00 33 GLU A CA 11
ATOM 17140 C C . GLU A 1 33 ? 2.250 -2.714 -2.712 1.00 0.00 33 GLU A C 11
ATOM 17141 O O . GLU A 1 33 ? 2.359 -3.807 -3.267 1.00 0.00 33 GLU A O 11
ATOM 17153 N N . ALA A 1 34 ? 3.166 -2.182 -1.917 1.00 0.00 34 ALA A N 11
ATOM 17154 C CA . ALA A 1 34 ? 4.408 -2.879 -1.634 1.00 0.00 34 ALA A CA 11
ATOM 17155 C C . ALA A 1 34 ? 4.099 -4.192 -0.911 1.00 0.00 34 ALA A C 11
ATOM 17156 O O . ALA A 1 34 ? 4.660 -5.234 -1.243 1.00 0.00 34 ALA A O 11
ATOM 17163 N N . ILE A 1 35 ? 3.206 -4.097 0.063 1.00 0.00 35 ILE A N 11
ATOM 17164 C CA . ILE A 1 35 ? 2.815 -5.264 0.836 1.00 0.00 35 ILE A CA 11
ATOM 17165 C C . ILE A 1 35 ? 1.926 -6.165 -0.024 1.00 0.00 35 ILE A C 11
ATOM 17166 O O . ILE A 1 35 ? 2.151 -7.371 -0.103 1.00 0.00 35 ILE A O 11
ATOM 17182 N N . LEU A 1 36 ? 0.934 -5.544 -0.646 1.00 0.00 36 LEU A N 11
ATOM 17183 C CA . LEU A 1 36 ? 0.010 -6.275 -1.496 1.00 0.00 36 LEU A CA 11
ATOM 17184 C C . LEU A 1 36 ? 0.803 -7.108 -2.505 1.00 0.00 36 LEU A C 11
ATOM 17185 O O . LEU A 1 36 ? 0.387 -8.205 -2.873 1.00 0.00 36 LEU A O 11
ATOM 17201 N N . GLU A 1 37 ? 1.931 -6.554 -2.925 1.00 0.00 37 GLU A N 11
ATOM 17202 C CA . GLU A 1 37 ? 2.786 -7.232 -3.885 1.00 0.00 37 GLU A CA 11
ATOM 17203 C C . GLU A 1 37 ? 3.251 -8.577 -3.324 1.00 0.00 37 GLU A C 11
ATOM 17204 O O . GLU A 1 37 ? 3.403 -9.545 -4.067 1.00 0.00 37 GLU A O 11
ATOM 17216 N N . LYS A 1 38 ? 3.464 -8.595 -2.016 1.00 0.00 38 LYS A N 11
ATOM 17217 C CA . LYS A 1 38 ? 3.909 -9.806 -1.346 1.00 0.00 38 LYS A CA 11
ATOM 17218 C C . LYS A 1 38 ? 2.695 -10.679 -1.022 1.00 0.00 38 LYS A C 11
ATOM 17219 O O . LYS A 1 38 ? 2.724 -11.891 -1.229 1.00 0.00 38 LYS A O 11
ATOM 17238 N N . VAL A 1 39 ? 1.656 -10.029 -0.518 1.00 0.00 39 VAL A N 11
ATOM 17239 C CA . VAL A 1 39 ? 0.435 -10.731 -0.162 1.00 0.00 39 VAL A CA 11
ATOM 17240 C C . VAL A 1 39 ? 0.085 -11.729 -1.268 1.00 0.00 39 VAL A C 11
ATOM 17241 O O . VAL A 1 39 ? -0.222 -12.887 -0.988 1.00 0.00 39 VAL A O 11
ATOM 17254 N N . GLN A 1 40 ? 0.144 -11.245 -2.499 1.00 0.00 40 GLN A N 11
ATOM 17255 C CA . GLN A 1 40 ? -0.162 -12.081 -3.648 1.00 0.00 40 GLN A CA 11
ATOM 17256 C C . GLN A 1 40 ? 0.524 -13.442 -3.512 1.00 0.00 40 GLN A C 11
ATOM 17257 O O . GLN A 1 40 ? -0.105 -14.480 -3.710 1.00 0.00 40 GLN A O 11
ATOM 17271 N N . GLY A 1 41 ? 1.805 -13.392 -3.175 1.00 0.00 41 GLY A N 11
ATOM 17272 C CA . GLY A 1 41 ? 2.583 -14.608 -3.010 1.00 0.00 41 GLY A CA 11
ATOM 17273 C C . GLY A 1 41 ? 1.950 -15.526 -1.963 1.00 0.00 41 GLY A C 11
ATOM 17274 O O . GLY A 1 41 ? 2.056 -16.748 -2.058 1.00 0.00 41 GLY A O 11
ATOM 17278 N N . LEU A 1 42 ? 1.306 -14.902 -0.987 1.00 0.00 42 LEU A N 11
ATOM 17279 C CA . LEU A 1 42 ? 0.656 -15.648 0.077 1.00 0.00 42 LEU A CA 11
ATOM 17280 C C . LEU A 1 42 ? -0.685 -16.185 -0.428 1.00 0.00 42 LEU A C 11
ATOM 17281 O O . LEU A 1 42 ? -1.137 -17.243 0.007 1.00 0.00 42 LEU A O 11
ATOM 17297 N N . GLU A 1 43 ? -1.283 -15.431 -1.338 1.00 0.00 43 GLU A N 11
ATOM 17298 C CA . GLU A 1 43 ? -2.563 -15.819 -1.907 1.00 0.00 43 GLU A CA 11
ATOM 17299 C C . GLU A 1 43 ? -2.416 -17.108 -2.717 1.00 0.00 43 GLU A C 11
ATOM 17300 O O . GLU A 1 43 ? -3.311 -17.952 -2.715 1.00 0.00 43 GLU A O 11
ATOM 17312 N N . GLN A 1 44 ? -1.280 -17.220 -3.389 1.00 0.00 44 GLN A N 11
ATOM 17313 C CA . GLN A 1 44 ? -1.004 -18.393 -4.202 1.00 0.00 44 GLN A CA 11
ATOM 17314 C C . GLN A 1 44 ? -0.996 -19.652 -3.332 1.00 0.00 44 GLN A C 11
ATOM 17315 O O . GLN A 1 44 ? -1.505 -20.695 -3.739 1.00 0.00 44 GLN A O 11
ATOM 17329 N N . ALA A 1 45 ? -0.414 -19.513 -2.150 1.00 0.00 45 ALA A N 11
ATOM 17330 C CA . ALA A 1 45 ? -0.334 -20.626 -1.220 1.00 0.00 45 ALA A CA 11
ATOM 17331 C C . ALA A 1 45 ? -1.748 -21.082 -0.854 1.00 0.00 45 ALA A C 11
ATOM 17332 O O . ALA A 1 45 ? -2.058 -22.270 -0.924 1.00 0.00 45 ALA A O 11
ATOM 17339 N N . VAL A 1 46 ? -2.567 -20.113 -0.471 1.00 0.00 46 VAL A N 11
ATOM 17340 C CA . VAL A 1 46 ? -3.941 -20.401 -0.094 1.00 0.00 46 VAL A CA 11
ATOM 17341 C C . VAL A 1 46 ? -4.662 -21.056 -1.274 1.00 0.00 46 VAL A C 11
ATOM 17342 O O . VAL A 1 46 ? -5.122 -22.192 -1.171 1.00 0.00 46 VAL A O 11
ATOM 17355 N N . ASP A 1 47 ? -4.738 -20.311 -2.367 1.00 0.00 47 ASP A N 11
ATOM 17356 C CA . ASP A 1 47 ? -5.396 -20.806 -3.565 1.00 0.00 47 ASP A CA 11
ATOM 17357 C C . ASP A 1 47 ? -4.834 -22.184 -3.918 1.00 0.00 47 ASP A C 11
ATOM 17358 O O . ASP A 1 47 ? -5.508 -22.987 -4.562 1.00 0.00 47 ASP A O 11
ATOM 17367 N N . SER A 1 48 ? -3.606 -22.417 -3.480 1.00 0.00 48 SER A N 11
ATOM 17368 C CA . SER A 1 48 ? -2.946 -23.685 -3.741 1.00 0.00 48 SER A CA 11
ATOM 17369 C C . SER A 1 48 ? -2.635 -24.395 -2.422 1.00 0.00 48 SER A C 11
ATOM 17370 O O . SER A 1 48 ? -1.603 -25.053 -2.295 1.00 0.00 48 SER A O 11
ATOM 17378 N N . PHE A 1 49 ? -3.546 -24.238 -1.474 1.00 0.00 49 PHE A N 11
ATOM 17379 C CA . PHE A 1 49 ? -3.382 -24.857 -0.169 1.00 0.00 49 PHE A CA 11
ATOM 17380 C C . PHE A 1 49 ? -4.216 -26.135 -0.059 1.00 0.00 49 PHE A C 11
ATOM 17381 O O . PHE A 1 49 ? -5.097 -26.378 -0.882 1.00 0.00 49 PHE A O 11
ATOM 17398 N N . GLU A 1 50 ? -3.908 -26.918 0.964 1.00 0.00 50 GLU A N 11
ATOM 17399 C CA . GLU A 1 50 ? -4.618 -28.165 1.192 1.00 0.00 50 GLU A CA 11
ATOM 17400 C C . GLU A 1 50 ? -4.364 -28.668 2.615 1.00 0.00 50 GLU A C 11
ATOM 17401 O O . GLU A 1 50 ? -3.221 -28.921 2.993 1.00 0.00 50 GLU A O 11
ATOM 17413 N N . GLY A 1 51 ? -5.448 -28.798 3.365 1.00 0.00 51 GLY A N 11
ATOM 17414 C CA . GLY A 1 51 ? -5.358 -29.266 4.737 1.00 0.00 51 GLY A CA 11
ATOM 17415 C C . GLY A 1 51 ? -6.543 -28.768 5.566 1.00 0.00 51 GLY A C 11
ATOM 17416 O O . GLY A 1 51 ? -7.692 -28.879 5.141 1.00 0.00 51 GLY A O 11
ATOM 17420 N N . LYS A 1 52 ? -6.223 -28.230 6.734 1.00 0.00 52 LYS A N 11
ATOM 17421 C CA . LYS A 1 52 ? -7.248 -27.715 7.626 1.00 0.00 52 LYS A CA 11
ATOM 17422 C C . LYS A 1 52 ? -6.702 -26.496 8.372 1.00 0.00 52 LYS A C 11
ATOM 17423 O O . LYS A 1 52 ? -5.634 -25.985 8.037 1.00 0.00 52 LYS A O 11
ATOM 17442 N N . LYS A 1 53 ? -7.459 -26.065 9.370 1.00 0.00 53 LYS A N 11
ATOM 17443 C CA . LYS A 1 53 ? -7.065 -24.915 10.167 1.00 0.00 53 LYS A CA 11
ATOM 17444 C C . LYS A 1 53 ? -6.091 -25.366 11.257 1.00 0.00 53 LYS A C 11
ATOM 17445 O O . LYS A 1 53 ? -5.438 -24.539 11.892 1.00 0.00 53 LYS A O 11
ATOM 17464 N N . THR A 1 54 ? -6.023 -26.677 11.441 1.00 0.00 54 THR A N 11
ATOM 17465 C CA . THR A 1 54 ? -5.140 -27.247 12.443 1.00 0.00 54 THR A CA 11
ATOM 17466 C C . THR A 1 54 ? -3.772 -27.559 11.833 1.00 0.00 54 THR A C 11
ATOM 17467 O O . THR A 1 54 ? -2.753 -27.494 12.519 1.00 0.00 54 THR A O 11
ATOM 17478 N N . ASP A 1 55 ? -3.793 -27.892 10.551 1.00 0.00 55 ASP A N 11
ATOM 17479 C CA . ASP A 1 55 ? -2.568 -28.214 9.841 1.00 0.00 55 ASP A CA 11
ATOM 17480 C C . ASP A 1 55 ? -1.587 -27.047 9.969 1.00 0.00 55 ASP A C 11
ATOM 17481 O O . ASP A 1 55 ? -1.999 -25.890 10.049 1.00 0.00 55 ASP A O 11
ATOM 17490 N N . LYS A 1 56 ? -0.307 -27.390 9.986 1.00 0.00 56 LYS A N 11
ATOM 17491 C CA . LYS A 1 56 ? 0.736 -26.385 10.103 1.00 0.00 56 LYS A CA 11
ATOM 17492 C C . LYS A 1 56 ? 0.710 -25.483 8.868 1.00 0.00 56 LYS A C 11
ATOM 17493 O O . LYS A 1 56 ? 0.774 -24.260 8.986 1.00 0.00 56 LYS A O 11
ATOM 17512 N N . LYS A 1 57 ? 0.617 -26.121 7.710 1.00 0.00 57 LYS A N 11
ATOM 17513 C CA . LYS A 1 57 ? 0.583 -25.392 6.454 1.00 0.00 57 LYS A CA 11
ATOM 17514 C C . LYS A 1 57 ? -0.333 -24.175 6.601 1.00 0.00 57 LYS A C 11
ATOM 17515 O O . LYS A 1 57 ? -0.105 -23.142 5.972 1.00 0.00 57 LYS A O 11
ATOM 17534 N N . TYR A 1 58 ? -1.350 -24.336 7.434 1.00 0.00 58 TYR A N 11
ATOM 17535 C CA . TYR A 1 58 ? -2.301 -23.264 7.672 1.00 0.00 58 TYR A CA 11
ATOM 17536 C C . TYR A 1 58 ? -1.746 -22.251 8.675 1.00 0.00 58 TYR A C 11
ATOM 17537 O O . TYR A 1 58 ? -1.913 -21.045 8.502 1.00 0.00 58 TYR A O 11
ATOM 17555 N N . LEU A 1 59 ? -1.097 -22.779 9.703 1.00 0.00 59 LEU A N 11
ATOM 17556 C CA . LEU A 1 59 ? -0.517 -21.936 10.734 1.00 0.00 59 LEU A CA 11
ATOM 17557 C C . LEU A 1 59 ? 0.579 -21.064 10.117 1.00 0.00 59 LEU A C 11
ATOM 17558 O O . LEU A 1 59 ? 0.571 -19.844 10.280 1.00 0.00 59 LEU A O 11
ATOM 17574 N N . MET A 1 60 ? 1.494 -21.722 9.422 1.00 0.00 60 MET A N 11
ATOM 17575 C CA . MET A 1 60 ? 2.593 -21.022 8.779 1.00 0.00 60 MET A CA 11
ATOM 17576 C C . MET A 1 60 ? 2.074 -19.959 7.810 1.00 0.00 60 MET A C 11
ATOM 17577 O O . MET A 1 60 ? 2.723 -18.935 7.600 1.00 0.00 60 MET A O 11
ATOM 17591 N N . ILE A 1 61 ? 0.909 -20.238 7.244 1.00 0.00 61 ILE A N 11
ATOM 17592 C CA . ILE A 1 61 ? 0.296 -19.318 6.301 1.00 0.00 61 ILE A CA 11
ATOM 17593 C C . ILE A 1 61 ? -0.355 -18.166 7.069 1.00 0.00 61 ILE A C 11
ATOM 17594 O O . ILE A 1 61 ? 0.035 -17.011 6.911 1.00 0.00 61 ILE A O 11
ATOM 17610 N N . GLU A 1 62 ? -1.337 -18.522 7.885 1.00 0.00 62 GLU A N 11
ATOM 17611 C CA . GLU A 1 62 ? -2.046 -17.532 8.678 1.00 0.00 62 GLU A CA 11
ATOM 17612 C C . GLU A 1 62 ? -1.082 -16.443 9.154 1.00 0.00 62 GLU A C 11
ATOM 17613 O O . GLU A 1 62 ? -1.350 -15.255 8.984 1.00 0.00 62 GLU A O 11
ATOM 17625 N N . GLU A 1 63 ? 0.019 -16.888 9.741 1.00 0.00 63 GLU A N 11
ATOM 17626 C CA . GLU A 1 63 ? 1.025 -15.966 10.242 1.00 0.00 63 GLU A CA 11
ATOM 17627 C C . GLU A 1 63 ? 1.503 -15.041 9.121 1.00 0.00 63 GLU A C 11
ATOM 17628 O O . GLU A 1 63 ? 1.599 -13.830 9.310 1.00 0.00 63 GLU A O 11
ATOM 17640 N N . TYR A 1 64 ? 1.790 -15.648 7.979 1.00 0.00 64 TYR A N 11
ATOM 17641 C CA . TYR A 1 64 ? 2.256 -14.894 6.827 1.00 0.00 64 TYR A CA 11
ATOM 17642 C C . TYR A 1 64 ? 1.203 -13.882 6.372 1.00 0.00 64 TYR A C 11
ATOM 17643 O O . TYR A 1 64 ? 1.521 -12.720 6.121 1.00 0.00 64 TYR A O 11
ATOM 17661 N N . LEU A 1 65 ? -0.030 -14.359 6.280 1.00 0.00 65 LEU A N 11
ATOM 17662 C CA . LEU A 1 65 ? -1.131 -13.510 5.859 1.00 0.00 65 LEU A CA 11
ATOM 17663 C C . LEU A 1 65 ? -1.214 -12.294 6.784 1.00 0.00 65 LEU A C 11
ATOM 17664 O O . LEU A 1 65 ? -0.877 -11.181 6.384 1.00 0.00 65 LEU A O 11
ATOM 17680 N N . THR A 1 66 ? -1.665 -12.548 8.004 1.00 0.00 66 THR A N 11
ATOM 17681 C CA . THR A 1 66 ? -1.796 -11.488 8.989 1.00 0.00 66 THR A CA 11
ATOM 17682 C C . THR A 1 66 ? -0.556 -10.593 8.978 1.00 0.00 66 THR A C 11
ATOM 17683 O O . THR A 1 66 ? -0.669 -9.369 9.014 1.00 0.00 66 THR A O 11
ATOM 17694 N N . LYS A 1 67 ? 0.600 -11.238 8.928 1.00 0.00 67 LYS A N 11
ATOM 17695 C CA . LYS A 1 67 ? 1.861 -10.516 8.912 1.00 0.00 67 LYS A CA 11
ATOM 17696 C C . LYS A 1 67 ? 1.718 -9.269 8.036 1.00 0.00 67 LYS A C 11
ATOM 17697 O O . LYS A 1 67 ? 2.116 -8.176 8.436 1.00 0.00 67 LYS A O 11
ATOM 17716 N N . GLU A 1 68 ? 1.148 -9.475 6.857 1.00 0.00 68 GLU A N 11
ATOM 17717 C CA . GLU A 1 68 ? 0.948 -8.382 5.922 1.00 0.00 68 GLU A CA 11
ATOM 17718 C C . GLU A 1 68 ? 0.068 -7.299 6.551 1.00 0.00 68 GLU A C 11
ATOM 17719 O O . GLU A 1 68 ? 0.391 -6.115 6.483 1.00 0.00 68 GLU A O 11
ATOM 17731 N N . LEU A 1 69 ? -1.027 -7.746 7.149 1.00 0.00 69 LEU A N 11
ATOM 17732 C CA . LEU A 1 69 ? -1.955 -6.830 7.790 1.00 0.00 69 LEU A CA 11
ATOM 17733 C C . LEU A 1 69 ? -1.172 -5.832 8.645 1.00 0.00 69 LEU A C 11
ATOM 17734 O O . LEU A 1 69 ? -1.274 -4.623 8.444 1.00 0.00 69 LEU A O 11
ATOM 17750 N N . LEU A 1 70 ? -0.409 -6.375 9.582 1.00 0.00 70 LEU A N 11
ATOM 17751 C CA . LEU A 1 70 ? 0.391 -5.548 10.469 1.00 0.00 70 LEU A CA 11
ATOM 17752 C C . LEU A 1 70 ? 1.176 -4.529 9.639 1.00 0.00 70 LEU A C 11
ATOM 17753 O O . LEU A 1 70 ? 1.278 -3.363 10.016 1.00 0.00 70 LEU A O 11
ATOM 17769 N N . ALA A 1 71 ? 1.709 -5.007 8.524 1.00 0.00 71 ALA A N 11
ATOM 17770 C CA . ALA A 1 71 ? 2.481 -4.152 7.638 1.00 0.00 71 ALA A CA 11
ATOM 17771 C C . ALA A 1 71 ? 1.549 -3.135 6.978 1.00 0.00 71 ALA A C 11
ATOM 17772 O O . ALA A 1 71 ? 1.962 -2.018 6.670 1.00 0.00 71 ALA A O 11
ATOM 17779 N N . LEU A 1 72 ? 0.309 -3.558 6.780 1.00 0.00 72 LEU A N 11
ATOM 17780 C CA . LEU A 1 72 ? -0.685 -2.697 6.161 1.00 0.00 72 LEU A CA 11
ATOM 17781 C C . LEU A 1 72 ? -1.098 -1.608 7.153 1.00 0.00 72 LEU A C 11
ATOM 17782 O O . LEU A 1 72 ? -1.523 -0.526 6.750 1.00 0.00 72 LEU A O 11
ATOM 17798 N N . ASP A 1 73 ? -0.959 -1.931 8.430 1.00 0.00 73 ASP A N 11
ATOM 17799 C CA . ASP A 1 73 ? -1.312 -0.993 9.482 1.00 0.00 73 ASP A CA 11
ATOM 17800 C C . ASP A 1 73 ? -0.069 -0.201 9.892 1.00 0.00 73 ASP A C 11
ATOM 17801 O O . ASP A 1 73 ? -0.173 0.950 10.312 1.00 0.00 73 ASP A O 11
ATOM 17810 N N . SER A 1 74 ? 1.078 -0.849 9.754 1.00 0.00 74 SER A N 11
ATOM 17811 C CA . SER A 1 74 ? 2.340 -0.219 10.104 1.00 0.00 74 SER A CA 11
ATOM 17812 C C . SER A 1 74 ? 2.472 1.125 9.384 1.00 0.00 74 SER A C 11
ATOM 17813 O O . SER A 1 74 ? 2.857 2.123 9.991 1.00 0.00 74 SER A O 11
ATOM 17821 N N . VAL A 1 75 ? 2.145 1.106 8.101 1.00 0.00 75 VAL A N 11
ATOM 17822 C CA . VAL A 1 75 ? 2.222 2.311 7.292 1.00 0.00 75 VAL A CA 11
ATOM 17823 C C . VAL A 1 75 ? 1.379 3.411 7.940 1.00 0.00 75 VAL A C 11
ATOM 17824 O O . VAL A 1 75 ? 0.364 3.127 8.574 1.00 0.00 75 VAL A O 11
ATOM 17837 N N . ASP A 1 76 ? 1.832 4.643 7.760 1.00 0.00 76 ASP A N 11
ATOM 17838 C CA . ASP A 1 76 ? 1.133 5.786 8.320 1.00 0.00 76 ASP A CA 11
ATOM 17839 C C . ASP A 1 76 ? 0.587 6.652 7.183 1.00 0.00 76 ASP A C 11
ATOM 17840 O O . ASP A 1 76 ? 1.355 7.204 6.396 1.00 0.00 76 ASP A O 11
ATOM 17849 N N . PRO A 1 77 ? -0.768 6.747 7.132 1.00 0.00 77 PRO A N 11
ATOM 17850 C CA . PRO A 1 77 ? -1.425 7.537 6.104 1.00 0.00 77 PRO A CA 11
ATOM 17851 C C . PRO A 1 77 ? -1.297 9.033 6.396 1.00 0.00 77 PRO A C 11
ATOM 17852 O O . PRO A 1 77 ? -1.392 9.857 5.488 1.00 0.00 77 PRO A O 11
ATOM 17863 N N . GLU A 1 78 ? -1.083 9.339 7.668 1.00 0.00 78 GLU A N 11
ATOM 17864 C CA . GLU A 1 78 ? -0.941 10.721 8.091 1.00 0.00 78 GLU A CA 11
ATOM 17865 C C . GLU A 1 78 ? -2.273 11.461 7.943 1.00 0.00 78 GLU A C 11
ATOM 17866 O O . GLU A 1 78 ? -2.329 12.680 8.096 1.00 0.00 78 GLU A O 11
ATOM 17878 N N . GLY A 1 79 ? -3.310 10.693 7.647 1.00 0.00 79 GLY A N 11
ATOM 17879 C CA . GLY A 1 79 ? -4.637 11.260 7.476 1.00 0.00 79 GLY A CA 11
ATOM 17880 C C . GLY A 1 79 ? -4.988 11.397 5.993 1.00 0.00 79 GLY A C 11
ATOM 17881 O O . GLY A 1 79 ? -6.115 11.750 5.649 1.00 0.00 79 GLY A O 11
ATOM 17885 N N . ARG A 1 80 ? -4.003 11.110 5.156 1.00 0.00 80 ARG A N 11
ATOM 17886 C CA . ARG A 1 80 ? -4.194 11.196 3.718 1.00 0.00 80 ARG A CA 11
ATOM 17887 C C . ARG A 1 80 ? -5.169 10.116 3.246 1.00 0.00 80 ARG A C 11
ATOM 17888 O O . ARG A 1 80 ? -4.800 8.949 3.129 1.00 0.00 80 ARG A O 11
ATOM 17909 N N . ALA A 1 81 ? -6.396 10.544 2.987 1.00 0.00 81 ALA A N 11
ATOM 17910 C CA . ALA A 1 81 ? -7.428 9.628 2.531 1.00 0.00 81 ALA A CA 11
ATOM 17911 C C . ALA A 1 81 ? -6.862 8.743 1.418 1.00 0.00 81 ALA A C 11
ATOM 17912 O O . ALA A 1 81 ? -7.023 7.524 1.447 1.00 0.00 81 ALA A O 11
ATOM 17919 N N . ASP A 1 82 ? -6.211 9.392 0.464 1.00 0.00 82 ASP A N 11
ATOM 17920 C CA . ASP A 1 82 ? -5.621 8.679 -0.657 1.00 0.00 82 ASP A CA 11
ATOM 17921 C C . ASP A 1 82 ? -4.890 7.439 -0.138 1.00 0.00 82 ASP A C 11
ATOM 17922 O O . ASP A 1 82 ? -5.115 6.333 -0.626 1.00 0.00 82 ASP A O 11
ATOM 17931 N N . VAL A 1 83 ? -4.030 7.666 0.844 1.00 0.00 83 VAL A N 11
ATOM 17932 C CA . VAL A 1 83 ? -3.265 6.580 1.434 1.00 0.00 83 VAL A CA 11
ATOM 17933 C C . VAL A 1 83 ? -4.200 5.688 2.252 1.00 0.00 83 VAL A C 11
ATOM 17934 O O . VAL A 1 83 ? -4.323 4.495 1.977 1.00 0.00 83 VAL A O 11
ATOM 17947 N N . ARG A 1 84 ? -4.835 6.300 3.240 1.00 0.00 84 ARG A N 11
ATOM 17948 C CA . ARG A 1 84 ? -5.756 5.576 4.100 1.00 0.00 84 ARG A CA 11
ATOM 17949 C C . ARG A 1 84 ? -6.571 4.574 3.280 1.00 0.00 84 ARG A C 11
ATOM 17950 O O . ARG A 1 84 ? -6.694 3.410 3.660 1.00 0.00 84 ARG A O 11
ATOM 17971 N N . GLN A 1 85 ? -7.107 5.062 2.171 1.00 0.00 85 GLN A N 11
ATOM 17972 C CA . GLN A 1 85 ? -7.907 4.223 1.295 1.00 0.00 85 GLN A CA 11
ATOM 17973 C C . GLN A 1 85 ? -7.130 2.962 0.912 1.00 0.00 85 GLN A C 11
ATOM 17974 O O . GLN A 1 85 ? -7.582 1.848 1.169 1.00 0.00 85 GLN A O 11
ATOM 17988 N N . ALA A 1 86 ? -5.973 3.181 0.304 1.00 0.00 86 ALA A N 11
ATOM 17989 C CA . ALA A 1 86 ? -5.128 2.075 -0.116 1.00 0.00 86 ALA A CA 11
ATOM 17990 C C . ALA A 1 86 ? -4.961 1.096 1.047 1.00 0.00 86 ALA A C 11
ATOM 17991 O O . ALA A 1 86 ? -5.203 -0.101 0.895 1.00 0.00 86 ALA A O 11
ATOM 17998 N N . ARG A 1 87 ? -4.547 1.640 2.182 1.00 0.00 87 ARG A N 11
ATOM 17999 C CA . ARG A 1 87 ? -4.344 0.829 3.370 1.00 0.00 87 ARG A CA 11
ATOM 18000 C C . ARG A 1 87 ? -5.563 -0.062 3.619 1.00 0.00 87 ARG A C 11
ATOM 18001 O O . ARG A 1 87 ? -5.422 -1.212 4.032 1.00 0.00 87 ARG A O 11
ATOM 18022 N N . ARG A 1 88 ? -6.733 0.503 3.357 1.00 0.00 88 ARG A N 11
ATOM 18023 C CA . ARG A 1 88 ? -7.975 -0.226 3.548 1.00 0.00 88 ARG A CA 11
ATOM 18024 C C . ARG A 1 88 ? -8.095 -1.349 2.516 1.00 0.00 88 ARG A C 11
ATOM 18025 O O . ARG A 1 88 ? -8.053 -2.527 2.869 1.00 0.00 88 ARG A O 11
ATOM 18046 N N . ASP A 1 89 ? -8.242 -0.946 1.263 1.00 0.00 89 ASP A N 11
ATOM 18047 C CA . ASP A 1 89 ? -8.369 -1.904 0.178 1.00 0.00 89 ASP A CA 11
ATOM 18048 C C . ASP A 1 89 ? -7.364 -3.039 0.387 1.00 0.00 89 ASP A C 11
ATOM 18049 O O . ASP A 1 89 ? -7.743 -4.209 0.424 1.00 0.00 89 ASP A O 11
ATOM 18058 N N . GLY A 1 90 ? -6.103 -2.654 0.518 1.00 0.00 90 GLY A N 11
ATOM 18059 C CA . GLY A 1 90 ? -5.042 -3.625 0.722 1.00 0.00 90 GLY A CA 11
ATOM 18060 C C . GLY A 1 90 ? -5.398 -4.599 1.847 1.00 0.00 90 GLY A C 11
ATOM 18061 O O . GLY A 1 90 ? -5.234 -5.810 1.700 1.00 0.00 90 GLY A O 11
ATOM 18065 N N . VAL A 1 91 ? -5.880 -4.035 2.944 1.00 0.00 91 VAL A N 11
ATOM 18066 C CA . VAL A 1 91 ? -6.262 -4.839 4.093 1.00 0.00 91 VAL A CA 11
ATOM 18067 C C . VAL A 1 91 ? -7.438 -5.740 3.712 1.00 0.00 91 VAL A C 11
ATOM 18068 O O . VAL A 1 91 ? -7.427 -6.935 4.001 1.00 0.00 91 VAL A O 11
ATOM 18081 N N . ARG A 1 92 ? -8.424 -5.132 3.069 1.00 0.00 92 ARG A N 11
ATOM 18082 C CA . ARG A 1 92 ? -9.605 -5.865 2.646 1.00 0.00 92 ARG A CA 11
ATOM 18083 C C . ARG A 1 92 ? -9.213 -7.004 1.703 1.00 0.00 92 ARG A C 11
ATOM 18084 O O . ARG A 1 92 ? -9.873 -8.042 1.669 1.00 0.00 92 ARG A O 11
ATOM 18105 N N . LYS A 1 93 ? -8.140 -6.773 0.961 1.00 0.00 93 LYS A N 11
ATOM 18106 C CA . LYS A 1 93 ? -7.652 -7.768 0.021 1.00 0.00 93 LYS A CA 11
ATOM 18107 C C . LYS A 1 93 ? -7.122 -8.977 0.794 1.00 0.00 93 LYS A C 11
ATOM 18108 O O . LYS A 1 93 ? -7.561 -10.104 0.567 1.00 0.00 93 LYS A O 11
ATOM 18127 N N . VAL A 1 94 ? -6.185 -8.702 1.690 1.00 0.00 94 VAL A N 11
ATOM 18128 C CA . VAL A 1 94 ? -5.591 -9.754 2.497 1.00 0.00 94 VAL A CA 11
ATOM 18129 C C . VAL A 1 94 ? -6.697 -10.517 3.228 1.00 0.00 94 VAL A C 11
ATOM 18130 O O . VAL A 1 94 ? -6.750 -11.745 3.173 1.00 0.00 94 VAL A O 11
ATOM 18143 N N . GLN A 1 95 ? -7.553 -9.758 3.896 1.00 0.00 95 GLN A N 11
ATOM 18144 C CA . GLN A 1 95 ? -8.655 -10.347 4.638 1.00 0.00 95 GLN A CA 11
ATOM 18145 C C . GLN A 1 95 ? -9.355 -11.412 3.791 1.00 0.00 95 GLN A C 11
ATOM 18146 O O . GLN A 1 95 ? -9.622 -12.514 4.269 1.00 0.00 95 GLN A O 11
ATOM 18160 N N . THR A 1 96 ? -9.632 -11.046 2.548 1.00 0.00 96 THR A N 11
ATOM 18161 C CA . THR A 1 96 ? -10.296 -11.957 1.630 1.00 0.00 96 THR A CA 11
ATOM 18162 C C . THR A 1 96 ? -9.495 -13.253 1.493 1.00 0.00 96 THR A C 11
ATOM 18163 O O . THR A 1 96 ? -10.067 -14.320 1.275 1.00 0.00 96 THR A O 11
ATOM 18174 N N . ILE A 1 97 ? -8.184 -13.118 1.626 1.00 0.00 97 ILE A N 11
ATOM 18175 C CA . ILE A 1 97 ? -7.299 -14.266 1.520 1.00 0.00 97 ILE A CA 11
ATOM 18176 C C . ILE A 1 97 ? -7.521 -15.189 2.720 1.00 0.00 97 ILE A C 11
ATOM 18177 O O . ILE A 1 97 ? -7.491 -16.411 2.582 1.00 0.00 97 ILE A O 11
ATOM 18193 N N . LEU A 1 98 ? -7.738 -14.568 3.870 1.00 0.00 98 LEU A N 11
ATOM 18194 C CA . LEU A 1 98 ? -7.965 -15.319 5.094 1.00 0.00 98 LEU A CA 11
ATOM 18195 C C . LEU A 1 98 ? -9.263 -16.118 4.964 1.00 0.00 98 LEU A C 11
ATOM 18196 O O . LEU A 1 98 ? -9.274 -17.330 5.172 1.00 0.00 98 LEU A O 11
ATOM 18212 N N . GLU A 1 99 ? -10.327 -15.406 4.620 1.00 0.00 99 GLU A N 11
ATOM 18213 C CA . GLU A 1 99 ? -11.627 -16.034 4.460 1.00 0.00 99 GLU A CA 11
ATOM 18214 C C . GLU A 1 99 ? -11.556 -17.142 3.408 1.00 0.00 99 GLU A C 11
ATOM 18215 O O . GLU A 1 99 ? -12.427 -18.008 3.353 1.00 0.00 99 GLU A O 11
ATOM 18227 N N . LYS A 1 100 ? -10.510 -17.078 2.597 1.00 0.00 100 LYS A N 11
ATOM 18228 C CA . LYS A 1 100 ? -10.313 -18.065 1.550 1.00 0.00 100 LYS A CA 11
ATOM 18229 C C . LYS A 1 100 ? -9.628 -19.299 2.140 1.00 0.00 100 LYS A C 11
ATOM 18230 O O . LYS A 1 100 ? -10.170 -20.402 2.081 1.00 0.00 100 LYS A O 11
ATOM 18249 N N . LEU A 1 101 ? -8.447 -19.072 2.696 1.00 0.00 101 LEU A N 11
ATOM 18250 C CA . LEU A 1 101 ? -7.683 -20.152 3.296 1.00 0.00 101 LEU A CA 11
ATOM 18251 C C . LEU A 1 101 ? -8.610 -21.009 4.159 1.00 0.00 101 LEU A C 11
ATOM 18252 O O . LEU A 1 101 ? -8.678 -22.225 3.986 1.00 0.00 101 LEU A O 11
ATOM 18268 N N . GLU A 1 102 ? -9.302 -20.342 5.071 1.00 0.00 102 GLU A N 11
ATOM 18269 C CA . GLU A 1 102 ? -10.223 -21.027 5.962 1.00 0.00 102 GLU A CA 11
ATOM 18270 C C . GLU A 1 102 ? -10.967 -22.132 5.209 1.00 0.00 102 GLU A C 11
ATOM 18271 O O . GLU A 1 102 ? -10.737 -23.316 5.451 1.00 0.00 102 GLU A O 11
ATOM 18283 N N . GLN A 1 103 ? -11.843 -21.706 4.311 1.00 0.00 103 GLN A N 11
ATOM 18284 C CA . GLN A 1 103 ? -12.622 -22.644 3.522 1.00 0.00 103 GLN A CA 11
ATOM 18285 C C . GLN A 1 103 ? -11.702 -23.672 2.860 1.00 0.00 103 GLN A C 11
ATOM 18286 O O . GLN A 1 103 ? -12.006 -24.864 2.847 1.00 0.00 103 GLN A O 11
ATOM 18300 N N . LYS A 1 104 ? -10.597 -23.173 2.326 1.00 0.00 104 LYS A N 11
ATOM 18301 C CA . LYS A 1 104 ? -9.631 -24.034 1.664 1.00 0.00 104 LYS A CA 11
ATOM 18302 C C . LYS A 1 104 ? -9.280 -25.203 2.586 1.00 0.00 104 LYS A C 11
ATOM 18303 O O . LYS A 1 104 ? -9.171 -26.343 2.136 1.00 0.00 104 LYS A O 11
ATOM 18322 N N . ALA A 1 105 ? -9.112 -24.880 3.860 1.00 0.00 105 ALA A N 11
ATOM 18323 C CA . ALA A 1 105 ? -8.775 -25.890 4.850 1.00 0.00 105 ALA A CA 11
ATOM 18324 C C . ALA A 1 105 ? -10.007 -26.753 5.131 1.00 0.00 105 ALA A C 11
ATOM 18325 O O . ALA A 1 105 ? -9.913 -27.979 5.176 1.00 0.00 105 ALA A O 11
ATOM 18332 N N . SER A 1 106 ? -11.133 -26.080 5.312 1.00 0.00 106 SER A N 11
ATOM 18333 C CA . SER A 1 106 ? -12.382 -26.770 5.587 1.00 0.00 106 SER A CA 11
ATOM 18334 C C . SER A 1 106 ? -12.848 -27.526 4.341 1.00 0.00 106 SER A C 11
ATOM 18335 O O . SER A 1 106 ? -13.827 -28.268 4.391 1.00 0.00 106 SER A O 11
ATOM 18343 N N . GLY A 1 107 ? -12.123 -27.312 3.253 1.00 0.00 107 GLY A N 11
ATOM 18344 C CA . GLY A 1 107 ? -12.450 -27.964 1.996 1.00 0.00 107 GLY A CA 11
ATOM 18345 C C . GLY A 1 107 ? -12.320 -29.483 2.117 1.00 0.00 107 GLY A C 11
ATOM 18346 O O . GLY A 1 107 ? -12.644 -30.057 3.155 1.00 0.00 107 GLY A O 11
ATOM 18350 N N . PRO A 1 108 ? -11.833 -30.108 1.011 1.00 0.00 108 PRO A N 11
ATOM 18351 C CA . PRO A 1 108 ? -11.656 -31.550 0.983 1.00 0.00 108 PRO A CA 11
ATOM 18352 C C . PRO A 1 108 ? -10.433 -31.969 1.802 1.00 0.00 108 PRO A C 11
ATOM 18353 O O . PRO A 1 108 ? -9.401 -31.299 1.770 1.00 0.00 108 PRO A O 11
ATOM 18364 N N . SER A 1 109 ? -10.588 -33.074 2.516 1.00 0.00 109 SER A N 11
ATOM 18365 C CA . SER A 1 109 ? -9.509 -33.590 3.341 1.00 0.00 109 SER A CA 11
ATOM 18366 C C . SER A 1 109 ? -8.477 -34.305 2.466 1.00 0.00 109 SER A C 11
ATOM 18367 O O . SER A 1 109 ? -8.698 -35.437 2.039 1.00 0.00 109 SER A O 11
ATOM 18375 N N . SER A 1 110 ? -7.372 -33.614 2.226 1.00 0.00 110 SER A N 11
ATOM 18376 C CA . SER A 1 110 ? -6.305 -34.169 1.410 1.00 0.00 110 SER A CA 11
ATOM 18377 C C . SER A 1 110 ? -5.716 -35.407 2.090 1.00 0.00 110 SER A C 11
ATOM 18378 O O . SER A 1 110 ? -5.685 -36.487 1.502 1.00 0.00 110 SER A O 11
ATOM 18386 N N . GLY A 1 111 ? -5.264 -35.208 3.319 1.00 0.00 111 GLY A N 11
ATOM 18387 C CA . GLY A 1 111 ? -4.677 -36.295 4.085 1.00 0.00 111 GLY A CA 11
ATOM 18388 C C . GLY A 1 111 ? -5.657 -36.812 5.141 1.00 0.00 111 GLY A C 11
ATOM 18389 O O . GLY A 1 111 ? -5.350 -36.809 6.332 1.00 0.00 111 GLY A O 11
ATOM 18393 N N . GLY A 1 1 ? -6.805 -16.846 14.628 1.00 0.00 1 GLY A N 12
ATOM 18394 C CA . GLY A 1 1 ? -8.244 -16.688 14.504 1.00 0.00 1 GLY A CA 12
ATOM 18395 C C . GLY A 1 1 ? -8.867 -16.282 15.841 1.00 0.00 1 GLY A C 12
ATOM 18396 O O . GLY A 1 1 ? -9.179 -17.136 16.670 1.00 0.00 1 GLY A O 12
ATOM 18400 N N . SER A 1 2 ? -9.032 -14.978 16.010 1.00 0.00 2 SER A N 12
ATOM 18401 C CA . SER A 1 2 ? -9.612 -14.448 17.232 1.00 0.00 2 SER A CA 12
ATOM 18402 C C . SER A 1 2 ? -10.262 -13.090 16.957 1.00 0.00 2 SER A C 12
ATOM 18403 O O . SER A 1 2 ? -9.930 -12.427 15.975 1.00 0.00 2 SER A O 12
ATOM 18411 N N . SER A 1 3 ? -11.175 -12.717 17.841 1.00 0.00 3 SER A N 12
ATOM 18412 C CA . SER A 1 3 ? -11.874 -11.450 17.706 1.00 0.00 3 SER A CA 12
ATOM 18413 C C . SER A 1 3 ? -12.797 -11.489 16.486 1.00 0.00 3 SER A C 12
ATOM 18414 O O . SER A 1 3 ? -12.376 -11.874 15.397 1.00 0.00 3 SER A O 12
ATOM 18422 N N . GLY A 1 4 ? -14.039 -11.085 16.711 1.00 0.00 4 GLY A N 12
ATOM 18423 C CA . GLY A 1 4 ? -15.025 -11.069 15.644 1.00 0.00 4 GLY A CA 12
ATOM 18424 C C . GLY A 1 4 ? -15.624 -9.672 15.472 1.00 0.00 4 GLY A C 12
ATOM 18425 O O . GLY A 1 4 ? -15.140 -8.708 16.063 1.00 0.00 4 GLY A O 12
ATOM 18429 N N . SER A 1 5 ? -16.670 -9.607 14.661 1.00 0.00 5 SER A N 12
ATOM 18430 C CA . SER A 1 5 ? -17.340 -8.344 14.404 1.00 0.00 5 SER A CA 12
ATOM 18431 C C . SER A 1 5 ? -18.547 -8.568 13.491 1.00 0.00 5 SER A C 12
ATOM 18432 O O . SER A 1 5 ? -18.610 -9.565 12.773 1.00 0.00 5 SER A O 12
ATOM 18440 N N . SER A 1 6 ? -19.476 -7.625 13.548 1.00 0.00 6 SER A N 12
ATOM 18441 C CA . SER A 1 6 ? -20.677 -7.707 12.735 1.00 0.00 6 SER A CA 12
ATOM 18442 C C . SER A 1 6 ? -20.528 -6.829 11.491 1.00 0.00 6 SER A C 12
ATOM 18443 O O . SER A 1 6 ? -20.029 -5.708 11.574 1.00 0.00 6 SER A O 12
ATOM 18451 N N . GLY A 1 7 ? -20.972 -7.371 10.366 1.00 0.00 7 GLY A N 12
ATOM 18452 C CA . GLY A 1 7 ? -20.894 -6.651 9.107 1.00 0.00 7 GLY A CA 12
ATOM 18453 C C . GLY A 1 7 ? -19.496 -6.764 8.496 1.00 0.00 7 GLY A C 12
ATOM 18454 O O . GLY A 1 7 ? -18.528 -6.247 9.052 1.00 0.00 7 GLY A O 12
ATOM 18458 N N . ALA A 1 8 ? -19.435 -7.443 7.360 1.00 0.00 8 ALA A N 12
ATOM 18459 C CA . ALA A 1 8 ? -18.171 -7.630 6.667 1.00 0.00 8 ALA A CA 12
ATOM 18460 C C . ALA A 1 8 ? -18.346 -8.684 5.573 1.00 0.00 8 ALA A C 12
ATOM 18461 O O . ALA A 1 8 ? -18.063 -8.424 4.404 1.00 0.00 8 ALA A O 12
ATOM 18468 N N . PRO A 1 9 ? -18.823 -9.884 6.001 1.00 0.00 9 PRO A N 12
ATOM 18469 C CA . PRO A 1 9 ? -19.038 -10.979 5.071 1.00 0.00 9 PRO A CA 12
ATOM 18470 C C . PRO A 1 9 ? -20.292 -10.743 4.227 1.00 0.00 9 PRO A C 12
ATOM 18471 O O . PRO A 1 9 ? -21.325 -11.371 4.454 1.00 0.00 9 PRO A O 12
ATOM 18482 N N . ALA A 1 10 ? -20.161 -9.835 3.270 1.00 0.00 10 ALA A N 12
ATOM 18483 C CA . ALA A 1 10 ? -21.271 -9.508 2.392 1.00 0.00 10 ALA A CA 12
ATOM 18484 C C . ALA A 1 10 ? -20.789 -8.545 1.305 1.00 0.00 10 ALA A C 12
ATOM 18485 O O . ALA A 1 10 ? -21.255 -7.409 1.226 1.00 0.00 10 ALA A O 12
ATOM 18492 N N . GLU A 1 11 ? -19.861 -9.033 0.495 1.00 0.00 11 GLU A N 12
ATOM 18493 C CA . GLU A 1 11 ? -19.311 -8.229 -0.583 1.00 0.00 11 GLU A CA 12
ATOM 18494 C C . GLU A 1 11 ? -18.606 -9.124 -1.605 1.00 0.00 11 GLU A C 12
ATOM 18495 O O . GLU A 1 11 ? -17.937 -10.087 -1.236 1.00 0.00 11 GLU A O 12
ATOM 18507 N N . PRO A 1 12 ? -18.786 -8.764 -2.904 1.00 0.00 12 PRO A N 12
ATOM 18508 C CA . PRO A 1 12 ? -18.175 -9.522 -3.983 1.00 0.00 12 PRO A CA 12
ATOM 18509 C C . PRO A 1 12 ? -16.676 -9.235 -4.075 1.00 0.00 12 PRO A C 12
ATOM 18510 O O . PRO A 1 12 ? -16.135 -8.476 -3.271 1.00 0.00 12 PRO A O 12
ATOM 18521 N N . ALA A 1 13 ? -16.046 -9.856 -5.061 1.00 0.00 13 ALA A N 12
ATOM 18522 C CA . ALA A 1 13 ? -14.619 -9.676 -5.268 1.00 0.00 13 ALA A CA 12
ATOM 18523 C C . ALA A 1 13 ? -14.395 -8.720 -6.442 1.00 0.00 13 ALA A C 12
ATOM 18524 O O . ALA A 1 13 ? -15.352 -8.236 -7.044 1.00 0.00 13 ALA A O 12
ATOM 18531 N N . ALA A 1 14 ? -13.125 -8.477 -6.732 1.00 0.00 14 ALA A N 12
ATOM 18532 C CA . ALA A 1 14 ? -12.763 -7.588 -7.822 1.00 0.00 14 ALA A CA 12
ATOM 18533 C C . ALA A 1 14 ? -11.824 -8.322 -8.782 1.00 0.00 14 ALA A C 12
ATOM 18534 O O . ALA A 1 14 ? -11.105 -9.234 -8.378 1.00 0.00 14 ALA A O 12
ATOM 18541 N N . PRO A 1 15 ? -11.863 -7.885 -10.070 1.00 0.00 15 PRO A N 12
ATOM 18542 C CA . PRO A 1 15 ? -11.025 -8.490 -11.091 1.00 0.00 15 PRO A CA 12
ATOM 18543 C C . PRO A 1 15 ? -9.570 -8.038 -10.945 1.00 0.00 15 PRO A C 12
ATOM 18544 O O . PRO A 1 15 ? -9.218 -7.371 -9.973 1.00 0.00 15 PRO A O 12
ATOM 18555 N N . LYS A 1 16 ? -8.764 -8.419 -11.925 1.00 0.00 16 LYS A N 12
ATOM 18556 C CA . LYS A 1 16 ? -7.356 -8.062 -11.917 1.00 0.00 16 LYS A CA 12
ATOM 18557 C C . LYS A 1 16 ? -7.007 -7.354 -13.228 1.00 0.00 16 LYS A C 12
ATOM 18558 O O . LYS A 1 16 ? -7.860 -7.200 -14.101 1.00 0.00 16 LYS A O 12
ATOM 18577 N N . SER A 1 17 ? -5.751 -6.943 -13.326 1.00 0.00 17 SER A N 12
ATOM 18578 C CA . SER A 1 17 ? -5.279 -6.256 -14.516 1.00 0.00 17 SER A CA 12
ATOM 18579 C C . SER A 1 17 ? -4.427 -7.203 -15.364 1.00 0.00 17 SER A C 12
ATOM 18580 O O . SER A 1 17 ? -4.019 -8.264 -14.895 1.00 0.00 17 SER A O 12
ATOM 18588 N N . GLY A 1 18 ? -4.185 -6.785 -16.597 1.00 0.00 18 GLY A N 12
ATOM 18589 C CA . GLY A 1 18 ? -3.389 -7.582 -17.515 1.00 0.00 18 GLY A CA 12
ATOM 18590 C C . GLY A 1 18 ? -2.473 -6.695 -18.360 1.00 0.00 18 GLY A C 12
ATOM 18591 O O . GLY A 1 18 ? -2.537 -6.722 -19.588 1.00 0.00 18 GLY A O 12
ATOM 18595 N N . GLU A 1 19 ? -1.642 -5.928 -17.669 1.00 0.00 19 GLU A N 12
ATOM 18596 C CA . GLU A 1 19 ? -0.715 -5.034 -18.341 1.00 0.00 19 GLU A CA 12
ATOM 18597 C C . GLU A 1 19 ? 0.329 -4.511 -17.352 1.00 0.00 19 GLU A C 12
ATOM 18598 O O . GLU A 1 19 ? 0.107 -4.530 -16.143 1.00 0.00 19 GLU A O 12
ATOM 18610 N N . ALA A 1 20 ? 1.444 -4.056 -17.904 1.00 0.00 20 ALA A N 12
ATOM 18611 C CA . ALA A 1 20 ? 2.523 -3.529 -17.085 1.00 0.00 20 ALA A CA 12
ATOM 18612 C C . ALA A 1 20 ? 2.571 -2.007 -17.232 1.00 0.00 20 ALA A C 12
ATOM 18613 O O . ALA A 1 20 ? 2.799 -1.491 -18.325 1.00 0.00 20 ALA A O 12
ATOM 18620 N N . GLU A 1 21 ? 2.352 -1.329 -16.114 1.00 0.00 21 GLU A N 12
ATOM 18621 C CA . GLU A 1 21 ? 2.368 0.123 -16.104 1.00 0.00 21 GLU A CA 12
ATOM 18622 C C . GLU A 1 21 ? 2.149 0.647 -14.683 1.00 0.00 21 GLU A C 12
ATOM 18623 O O . GLU A 1 21 ? 1.183 0.271 -14.021 1.00 0.00 21 GLU A O 12
ATOM 18635 N N . THR A 1 22 ? 3.063 1.506 -14.256 1.00 0.00 22 THR A N 12
ATOM 18636 C CA . THR A 1 22 ? 2.982 2.084 -12.925 1.00 0.00 22 THR A CA 12
ATOM 18637 C C . THR A 1 22 ? 3.750 3.407 -12.872 1.00 0.00 22 THR A C 12
ATOM 18638 O O . THR A 1 22 ? 4.956 3.420 -12.630 1.00 0.00 22 THR A O 12
ATOM 18649 N N . PRO A 1 23 ? 2.999 4.516 -13.107 1.00 0.00 23 PRO A N 12
ATOM 18650 C CA . PRO A 1 23 ? 3.596 5.841 -13.087 1.00 0.00 23 PRO A CA 12
ATOM 18651 C C . PRO A 1 23 ? 3.879 6.294 -11.654 1.00 0.00 23 PRO A C 12
ATOM 18652 O O . PRO A 1 23 ? 3.481 5.629 -10.699 1.00 0.00 23 PRO A O 12
ATOM 18663 N N . PRO A 1 24 ? 4.583 7.453 -11.545 1.00 0.00 24 PRO A N 12
ATOM 18664 C CA . PRO A 1 24 ? 4.925 8.002 -10.244 1.00 0.00 24 PRO A CA 12
ATOM 18665 C C . PRO A 1 24 ? 3.703 8.643 -9.582 1.00 0.00 24 PRO A C 12
ATOM 18666 O O . PRO A 1 24 ? 3.043 9.492 -10.179 1.00 0.00 24 PRO A O 12
ATOM 18677 N N . LYS A 1 25 ? 3.440 8.211 -8.357 1.00 0.00 25 LYS A N 12
ATOM 18678 C CA . LYS A 1 25 ? 2.309 8.732 -7.608 1.00 0.00 25 LYS A CA 12
ATOM 18679 C C . LYS A 1 25 ? 2.751 9.040 -6.176 1.00 0.00 25 LYS A C 12
ATOM 18680 O O . LYS A 1 25 ? 3.855 9.535 -5.956 1.00 0.00 25 LYS A O 12
ATOM 18699 N N . HIS A 1 26 ? 1.865 8.735 -5.239 1.00 0.00 26 HIS A N 12
ATOM 18700 C CA . HIS A 1 26 ? 2.150 8.974 -3.834 1.00 0.00 26 HIS A CA 12
ATOM 18701 C C . HIS A 1 26 ? 2.821 7.739 -3.229 1.00 0.00 26 HIS A C 12
ATOM 18702 O O . HIS A 1 26 ? 2.419 6.610 -3.509 1.00 0.00 26 HIS A O 12
ATOM 18716 N N . PRO A 1 27 ? 3.859 8.001 -2.391 1.00 0.00 27 PRO A N 12
ATOM 18717 C CA . PRO A 1 27 ? 4.590 6.925 -1.744 1.00 0.00 27 PRO A CA 12
ATOM 18718 C C . PRO A 1 27 ? 3.774 6.317 -0.601 1.00 0.00 27 PRO A C 12
ATOM 18719 O O . PRO A 1 27 ? 3.825 5.110 -0.370 1.00 0.00 27 PRO A O 12
ATOM 18730 N N . GLY A 1 28 ? 3.041 7.182 0.084 1.00 0.00 28 GLY A N 12
ATOM 18731 C CA . GLY A 1 28 ? 2.215 6.746 1.198 1.00 0.00 28 GLY A CA 12
ATOM 18732 C C . GLY A 1 28 ? 1.294 5.598 0.781 1.00 0.00 28 GLY A C 12
ATOM 18733 O O . GLY A 1 28 ? 0.994 4.715 1.584 1.00 0.00 28 GLY A O 12
ATOM 18737 N N . VAL A 1 29 ? 0.872 5.646 -0.474 1.00 0.00 29 VAL A N 12
ATOM 18738 C CA . VAL A 1 29 ? -0.008 4.620 -1.007 1.00 0.00 29 VAL A CA 12
ATOM 18739 C C . VAL A 1 29 ? 0.810 3.368 -1.329 1.00 0.00 29 VAL A C 12
ATOM 18740 O O . VAL A 1 29 ? 0.519 2.285 -0.824 1.00 0.00 29 VAL A O 12
ATOM 18753 N N . LEU A 1 30 ? 1.818 3.559 -2.168 1.00 0.00 30 LEU A N 12
ATOM 18754 C CA . LEU A 1 30 ? 2.680 2.458 -2.563 1.00 0.00 30 LEU A CA 12
ATOM 18755 C C . LEU A 1 30 ? 3.005 1.604 -1.337 1.00 0.00 30 LEU A C 12
ATOM 18756 O O . LEU A 1 30 ? 3.105 0.382 -1.436 1.00 0.00 30 LEU A O 12
ATOM 18772 N N . LYS A 1 31 ? 3.159 2.280 -0.208 1.00 0.00 31 LYS A N 12
ATOM 18773 C CA . LYS A 1 31 ? 3.470 1.598 1.037 1.00 0.00 31 LYS A CA 12
ATOM 18774 C C . LYS A 1 31 ? 2.595 0.350 1.162 1.00 0.00 31 LYS A C 12
ATOM 18775 O O . LYS A 1 31 ? 3.008 -0.646 1.754 1.00 0.00 31 LYS A O 12
ATOM 18794 N N . VAL A 1 32 ? 1.401 0.444 0.594 1.00 0.00 32 VAL A N 12
ATOM 18795 C CA . VAL A 1 32 ? 0.464 -0.666 0.635 1.00 0.00 32 VAL A CA 12
ATOM 18796 C C . VAL A 1 32 ? 0.760 -1.620 -0.524 1.00 0.00 32 VAL A C 12
ATOM 18797 O O . VAL A 1 32 ? 0.819 -2.834 -0.333 1.00 0.00 32 VAL A O 12
ATOM 18810 N N . GLU A 1 33 ? 0.938 -1.036 -1.699 1.00 0.00 33 GLU A N 12
ATOM 18811 C CA . GLU A 1 33 ? 1.226 -1.819 -2.888 1.00 0.00 33 GLU A CA 12
ATOM 18812 C C . GLU A 1 33 ? 2.446 -2.713 -2.652 1.00 0.00 33 GLU A C 12
ATOM 18813 O O . GLU A 1 33 ? 2.480 -3.856 -3.106 1.00 0.00 33 GLU A O 12
ATOM 18825 N N . ALA A 1 34 ? 3.418 -2.157 -1.944 1.00 0.00 34 ALA A N 12
ATOM 18826 C CA . ALA A 1 34 ? 4.636 -2.889 -1.642 1.00 0.00 34 ALA A CA 12
ATOM 18827 C C . ALA A 1 34 ? 4.284 -4.157 -0.860 1.00 0.00 34 ALA A C 12
ATOM 18828 O O . ALA A 1 34 ? 4.948 -5.182 -1.002 1.00 0.00 34 ALA A O 12
ATOM 18835 N N . ILE A 1 35 ? 3.241 -4.044 -0.051 1.00 0.00 35 ILE A N 12
ATOM 18836 C CA . ILE A 1 35 ? 2.793 -5.168 0.753 1.00 0.00 35 ILE A CA 12
ATOM 18837 C C . ILE A 1 35 ? 1.886 -6.065 -0.091 1.00 0.00 35 ILE A C 12
ATOM 18838 O O . ILE A 1 35 ? 2.109 -7.271 -0.181 1.00 0.00 35 ILE A O 12
ATOM 18854 N N . LEU A 1 36 ? 0.882 -5.440 -0.689 1.00 0.00 36 LEU A N 12
ATOM 18855 C CA . LEU A 1 36 ? -0.060 -6.167 -1.524 1.00 0.00 36 LEU A CA 12
ATOM 18856 C C . LEU A 1 36 ? 0.709 -7.101 -2.460 1.00 0.00 36 LEU A C 12
ATOM 18857 O O . LEU A 1 36 ? 0.264 -8.214 -2.735 1.00 0.00 36 LEU A O 12
ATOM 18873 N N . GLU A 1 37 ? 1.850 -6.613 -2.923 1.00 0.00 37 GLU A N 12
ATOM 18874 C CA . GLU A 1 37 ? 2.686 -7.391 -3.823 1.00 0.00 37 GLU A CA 12
ATOM 18875 C C . GLU A 1 37 ? 3.034 -8.740 -3.191 1.00 0.00 37 GLU A C 12
ATOM 18876 O O . GLU A 1 37 ? 3.034 -9.766 -3.869 1.00 0.00 37 GLU A O 12
ATOM 18888 N N . LYS A 1 38 ? 3.322 -8.695 -1.898 1.00 0.00 38 LYS A N 12
ATOM 18889 C CA . LYS A 1 38 ? 3.671 -9.901 -1.167 1.00 0.00 38 LYS A CA 12
ATOM 18890 C C . LYS A 1 38 ? 2.404 -10.717 -0.903 1.00 0.00 38 LYS A C 12
ATOM 18891 O O . LYS A 1 38 ? 2.411 -11.940 -1.034 1.00 0.00 38 LYS A O 12
ATOM 18910 N N . VAL A 1 39 ? 1.348 -10.007 -0.535 1.00 0.00 39 VAL A N 12
ATOM 18911 C CA . VAL A 1 39 ? 0.076 -10.650 -0.251 1.00 0.00 39 VAL A CA 12
ATOM 18912 C C . VAL A 1 39 ? -0.211 -11.701 -1.326 1.00 0.00 39 VAL A C 12
ATOM 18913 O O . VAL A 1 39 ? -0.506 -12.852 -1.011 1.00 0.00 39 VAL A O 12
ATOM 18926 N N . GLN A 1 40 ? -0.114 -11.266 -2.574 1.00 0.00 40 GLN A N 12
ATOM 18927 C CA . GLN A 1 40 ? -0.359 -12.154 -3.697 1.00 0.00 40 GLN A CA 12
ATOM 18928 C C . GLN A 1 40 ? 0.379 -13.479 -3.497 1.00 0.00 40 GLN A C 12
ATOM 18929 O O . GLN A 1 40 ? -0.188 -14.549 -3.714 1.00 0.00 40 GLN A O 12
ATOM 18943 N N . GLY A 1 41 ? 1.633 -13.365 -3.085 1.00 0.00 41 GLY A N 12
ATOM 18944 C CA . GLY A 1 41 ? 2.455 -14.541 -2.853 1.00 0.00 41 GLY A CA 12
ATOM 18945 C C . GLY A 1 41 ? 1.915 -15.364 -1.682 1.00 0.00 41 GLY A C 12
ATOM 18946 O O . GLY A 1 41 ? 2.155 -16.568 -1.603 1.00 0.00 41 GLY A O 12
ATOM 18950 N N . LEU A 1 42 ? 1.197 -14.682 -0.802 1.00 0.00 42 LEU A N 12
ATOM 18951 C CA . LEU A 1 42 ? 0.622 -15.335 0.361 1.00 0.00 42 LEU A CA 12
ATOM 18952 C C . LEU A 1 42 ? -0.787 -15.825 0.021 1.00 0.00 42 LEU A C 12
ATOM 18953 O O . LEU A 1 42 ? -1.323 -16.702 0.697 1.00 0.00 42 LEU A O 12
ATOM 18969 N N . GLU A 1 43 ? -1.346 -15.238 -1.027 1.00 0.00 43 GLU A N 12
ATOM 18970 C CA . GLU A 1 43 ? -2.682 -15.604 -1.465 1.00 0.00 43 GLU A CA 12
ATOM 18971 C C . GLU A 1 43 ? -2.619 -16.792 -2.427 1.00 0.00 43 GLU A C 12
ATOM 18972 O O . GLU A 1 43 ? -3.520 -17.628 -2.446 1.00 0.00 43 GLU A O 12
ATOM 18984 N N . GLN A 1 44 ? -1.545 -16.827 -3.202 1.00 0.00 44 GLN A N 12
ATOM 18985 C CA . GLN A 1 44 ? -1.352 -17.899 -4.164 1.00 0.00 44 GLN A CA 12
ATOM 18986 C C . GLN A 1 44 ? -1.320 -19.253 -3.452 1.00 0.00 44 GLN A C 12
ATOM 18987 O O . GLN A 1 44 ? -1.900 -20.225 -3.933 1.00 0.00 44 GLN A O 12
ATOM 19001 N N . ALA A 1 45 ? -0.636 -19.272 -2.318 1.00 0.00 45 ALA A N 12
ATOM 19002 C CA . ALA A 1 45 ? -0.520 -20.490 -1.534 1.00 0.00 45 ALA A CA 12
ATOM 19003 C C . ALA A 1 45 ? -1.915 -20.954 -1.111 1.00 0.00 45 ALA A C 12
ATOM 19004 O O . ALA A 1 45 ? -2.194 -22.151 -1.084 1.00 0.00 45 ALA A O 12
ATOM 19011 N N . VAL A 1 46 ? -2.755 -19.980 -0.790 1.00 0.00 46 VAL A N 12
ATOM 19012 C CA . VAL A 1 46 ? -4.115 -20.274 -0.369 1.00 0.00 46 VAL A CA 12
ATOM 19013 C C . VAL A 1 46 ? -4.851 -20.993 -1.501 1.00 0.00 46 VAL A C 12
ATOM 19014 O O . VAL A 1 46 ? -5.124 -22.189 -1.407 1.00 0.00 46 VAL A O 12
ATOM 19027 N N . ASP A 1 47 ? -5.150 -20.235 -2.546 1.00 0.00 47 ASP A N 12
ATOM 19028 C CA . ASP A 1 47 ? -5.849 -20.785 -3.694 1.00 0.00 47 ASP A CA 12
ATOM 19029 C C . ASP A 1 47 ? -5.220 -22.128 -4.073 1.00 0.00 47 ASP A C 12
ATOM 19030 O O . ASP A 1 47 ? -5.884 -22.987 -4.651 1.00 0.00 47 ASP A O 12
ATOM 19039 N N . SER A 1 48 ? -3.948 -22.267 -3.731 1.00 0.00 48 SER A N 12
ATOM 19040 C CA . SER A 1 48 ? -3.223 -23.491 -4.027 1.00 0.00 48 SER A CA 12
ATOM 19041 C C . SER A 1 48 ? -2.729 -24.134 -2.730 1.00 0.00 48 SER A C 12
ATOM 19042 O O . SER A 1 48 ? -1.603 -24.625 -2.665 1.00 0.00 48 SER A O 12
ATOM 19050 N N . PHE A 1 49 ? -3.596 -24.111 -1.728 1.00 0.00 49 PHE A N 12
ATOM 19051 C CA . PHE A 1 49 ? -3.262 -24.685 -0.436 1.00 0.00 49 PHE A CA 12
ATOM 19052 C C . PHE A 1 49 ? -3.860 -26.086 -0.288 1.00 0.00 49 PHE A C 12
ATOM 19053 O O . PHE A 1 49 ? -4.644 -26.522 -1.129 1.00 0.00 49 PHE A O 12
ATOM 19070 N N . GLU A 1 50 ? -3.467 -26.752 0.788 1.00 0.00 50 GLU A N 12
ATOM 19071 C CA . GLU A 1 50 ? -3.954 -28.094 1.057 1.00 0.00 50 GLU A CA 12
ATOM 19072 C C . GLU A 1 50 ? -3.781 -28.434 2.539 1.00 0.00 50 GLU A C 12
ATOM 19073 O O . GLU A 1 50 ? -2.757 -28.110 3.138 1.00 0.00 50 GLU A O 12
ATOM 19085 N N . GLY A 1 51 ? -4.797 -29.084 3.087 1.00 0.00 51 GLY A N 12
ATOM 19086 C CA . GLY A 1 51 ? -4.770 -29.472 4.487 1.00 0.00 51 GLY A CA 12
ATOM 19087 C C . GLY A 1 51 ? -6.037 -29.010 5.209 1.00 0.00 51 GLY A C 12
ATOM 19088 O O . GLY A 1 51 ? -7.124 -29.023 4.633 1.00 0.00 51 GLY A O 12
ATOM 19092 N N . LYS A 1 52 ? -5.855 -28.612 6.459 1.00 0.00 52 LYS A N 12
ATOM 19093 C CA . LYS A 1 52 ? -6.971 -28.146 7.266 1.00 0.00 52 LYS A CA 12
ATOM 19094 C C . LYS A 1 52 ? -6.496 -27.014 8.179 1.00 0.00 52 LYS A C 12
ATOM 19095 O O . LYS A 1 52 ? -5.344 -26.591 8.102 1.00 0.00 52 LYS A O 12
ATOM 19114 N N . LYS A 1 53 ? -7.409 -26.556 9.023 1.00 0.00 53 LYS A N 12
ATOM 19115 C CA . LYS A 1 53 ? -7.098 -25.481 9.950 1.00 0.00 53 LYS A CA 12
ATOM 19116 C C . LYS A 1 53 ? -6.176 -26.012 11.050 1.00 0.00 53 LYS A C 12
ATOM 19117 O O . LYS A 1 53 ? -5.701 -25.248 11.889 1.00 0.00 53 LYS A O 12
ATOM 19136 N N . THR A 1 54 ? -5.951 -27.317 11.010 1.00 0.00 54 THR A N 12
ATOM 19137 C CA . THR A 1 54 ? -5.095 -27.959 11.993 1.00 0.00 54 THR A CA 12
ATOM 19138 C C . THR A 1 54 ? -3.652 -28.015 11.487 1.00 0.00 54 THR A C 12
ATOM 19139 O O . THR A 1 54 ? -2.731 -27.580 12.176 1.00 0.00 54 THR A O 12
ATOM 19150 N N . ASP A 1 55 ? -3.500 -28.555 10.286 1.00 0.00 55 ASP A N 12
ATOM 19151 C CA . ASP A 1 55 ? -2.185 -28.675 9.680 1.00 0.00 55 ASP A CA 12
ATOM 19152 C C . ASP A 1 55 ? -1.371 -27.416 9.986 1.00 0.00 55 ASP A C 12
ATOM 19153 O O . ASP A 1 55 ? -1.841 -26.300 9.769 1.00 0.00 55 ASP A O 12
ATOM 19162 N N . LYS A 1 56 ? -0.164 -27.637 10.486 1.00 0.00 56 LYS A N 12
ATOM 19163 C CA . LYS A 1 56 ? 0.720 -26.535 10.824 1.00 0.00 56 LYS A CA 12
ATOM 19164 C C . LYS A 1 56 ? 0.908 -25.642 9.595 1.00 0.00 56 LYS A C 12
ATOM 19165 O O . LYS A 1 56 ? 1.266 -24.472 9.723 1.00 0.00 56 LYS A O 12
ATOM 19184 N N . LYS A 1 57 ? 0.657 -26.228 8.434 1.00 0.00 57 LYS A N 12
ATOM 19185 C CA . LYS A 1 57 ? 0.794 -25.500 7.184 1.00 0.00 57 LYS A CA 12
ATOM 19186 C C . LYS A 1 57 ? -0.122 -24.275 7.209 1.00 0.00 57 LYS A C 12
ATOM 19187 O O . LYS A 1 57 ? 0.338 -23.148 7.032 1.00 0.00 57 LYS A O 12
ATOM 19206 N N . TYR A 1 58 ? -1.402 -24.537 7.430 1.00 0.00 58 TYR A N 12
ATOM 19207 C CA . TYR A 1 58 ? -2.387 -23.470 7.480 1.00 0.00 58 TYR A CA 12
ATOM 19208 C C . TYR A 1 58 ? -1.947 -22.363 8.441 1.00 0.00 58 TYR A C 12
ATOM 19209 O O . TYR A 1 58 ? -2.010 -21.182 8.103 1.00 0.00 58 TYR A O 12
ATOM 19227 N N . LEU A 1 59 ? -1.511 -22.784 9.618 1.00 0.00 59 LEU A N 12
ATOM 19228 C CA . LEU A 1 59 ? -1.060 -21.843 10.630 1.00 0.00 59 LEU A CA 12
ATOM 19229 C C . LEU A 1 59 ? 0.052 -20.969 10.048 1.00 0.00 59 LEU A C 12
ATOM 19230 O O . LEU A 1 59 ? 0.000 -19.744 10.148 1.00 0.00 59 LEU A O 12
ATOM 19246 N N . MET A 1 60 ? 1.032 -21.632 9.452 1.00 0.00 60 MET A N 12
ATOM 19247 C CA . MET A 1 60 ? 2.155 -20.930 8.854 1.00 0.00 60 MET A CA 12
ATOM 19248 C C . MET A 1 60 ? 1.672 -19.818 7.920 1.00 0.00 60 MET A C 12
ATOM 19249 O O . MET A 1 60 ? 1.999 -18.649 8.120 1.00 0.00 60 MET A O 12
ATOM 19263 N N . ILE A 1 61 ? 0.902 -20.222 6.920 1.00 0.00 61 ILE A N 12
ATOM 19264 C CA . ILE A 1 61 ? 0.370 -19.274 5.956 1.00 0.00 61 ILE A CA 12
ATOM 19265 C C . ILE A 1 61 ? -0.339 -18.140 6.698 1.00 0.00 61 ILE A C 12
ATOM 19266 O O . ILE A 1 61 ? 0.026 -16.974 6.554 1.00 0.00 61 ILE A O 12
ATOM 19282 N N . GLU A 1 62 ? -1.341 -18.522 7.477 1.00 0.00 62 GLU A N 12
ATOM 19283 C CA . GLU A 1 62 ? -2.105 -17.551 8.243 1.00 0.00 62 GLU A CA 12
ATOM 19284 C C . GLU A 1 62 ? -1.184 -16.453 8.777 1.00 0.00 62 GLU A C 12
ATOM 19285 O O . GLU A 1 62 ? -1.495 -15.268 8.664 1.00 0.00 62 GLU A O 12
ATOM 19297 N N . GLU A 1 63 ? -0.069 -16.885 9.348 1.00 0.00 63 GLU A N 12
ATOM 19298 C CA . GLU A 1 63 ? 0.899 -15.953 9.900 1.00 0.00 63 GLU A CA 12
ATOM 19299 C C . GLU A 1 63 ? 1.432 -15.029 8.802 1.00 0.00 63 GLU A C 12
ATOM 19300 O O . GLU A 1 63 ? 1.395 -13.808 8.942 1.00 0.00 63 GLU A O 12
ATOM 19312 N N . TYR A 1 64 ? 1.915 -15.648 7.735 1.00 0.00 64 TYR A N 12
ATOM 19313 C CA . TYR A 1 64 ? 2.454 -14.897 6.614 1.00 0.00 64 TYR A CA 12
ATOM 19314 C C . TYR A 1 64 ? 1.458 -13.841 6.132 1.00 0.00 64 TYR A C 12
ATOM 19315 O O . TYR A 1 64 ? 1.840 -12.708 5.841 1.00 0.00 64 TYR A O 12
ATOM 19333 N N . LEU A 1 65 ? 0.200 -14.249 6.061 1.00 0.00 65 LEU A N 12
ATOM 19334 C CA . LEU A 1 65 ? -0.854 -13.352 5.618 1.00 0.00 65 LEU A CA 12
ATOM 19335 C C . LEU A 1 65 ? -0.933 -12.156 6.569 1.00 0.00 65 LEU A C 12
ATOM 19336 O O . LEU A 1 65 ? -0.516 -11.053 6.219 1.00 0.00 65 LEU A O 12
ATOM 19352 N N . THR A 1 66 ? -1.470 -12.415 7.752 1.00 0.00 66 THR A N 12
ATOM 19353 C CA . THR A 1 66 ? -1.608 -11.373 8.755 1.00 0.00 66 THR A CA 12
ATOM 19354 C C . THR A 1 66 ? -0.370 -10.474 8.765 1.00 0.00 66 THR A C 12
ATOM 19355 O O . THR A 1 66 ? -0.485 -9.254 8.866 1.00 0.00 66 THR A O 12
ATOM 19366 N N . LYS A 1 67 ? 0.786 -11.112 8.658 1.00 0.00 67 LYS A N 12
ATOM 19367 C CA . LYS A 1 67 ? 2.045 -10.386 8.653 1.00 0.00 67 LYS A CA 12
ATOM 19368 C C . LYS A 1 67 ? 1.890 -9.113 7.818 1.00 0.00 67 LYS A C 12
ATOM 19369 O O . LYS A 1 67 ? 2.312 -8.036 8.237 1.00 0.00 67 LYS A O 12
ATOM 19388 N N . GLU A 1 68 ? 1.285 -9.279 6.652 1.00 0.00 68 GLU A N 12
ATOM 19389 C CA . GLU A 1 68 ? 1.069 -8.157 5.754 1.00 0.00 68 GLU A CA 12
ATOM 19390 C C . GLU A 1 68 ? 0.078 -7.167 6.369 1.00 0.00 68 GLU A C 12
ATOM 19391 O O . GLU A 1 68 ? 0.270 -5.956 6.281 1.00 0.00 68 GLU A O 12
ATOM 19403 N N . LEU A 1 69 ? -0.960 -7.721 6.979 1.00 0.00 69 LEU A N 12
ATOM 19404 C CA . LEU A 1 69 ? -1.982 -6.902 7.609 1.00 0.00 69 LEU A CA 12
ATOM 19405 C C . LEU A 1 69 ? -1.317 -5.913 8.568 1.00 0.00 69 LEU A C 12
ATOM 19406 O O . LEU A 1 69 ? -1.553 -4.709 8.487 1.00 0.00 69 LEU A O 12
ATOM 19422 N N . LEU A 1 70 ? -0.498 -6.459 9.456 1.00 0.00 70 LEU A N 12
ATOM 19423 C CA . LEU A 1 70 ? 0.203 -5.640 10.430 1.00 0.00 70 LEU A CA 12
ATOM 19424 C C . LEU A 1 70 ? 1.045 -4.593 9.698 1.00 0.00 70 LEU A C 12
ATOM 19425 O O . LEU A 1 70 ? 1.124 -3.443 10.129 1.00 0.00 70 LEU A O 12
ATOM 19441 N N . ALA A 1 71 ? 1.653 -5.027 8.604 1.00 0.00 71 ALA A N 12
ATOM 19442 C CA . ALA A 1 71 ? 2.486 -4.142 7.809 1.00 0.00 71 ALA A CA 12
ATOM 19443 C C . ALA A 1 71 ? 1.602 -3.098 7.122 1.00 0.00 71 ALA A C 12
ATOM 19444 O O . ALA A 1 71 ? 2.061 -2.001 6.808 1.00 0.00 71 ALA A O 12
ATOM 19451 N N . LEU A 1 72 ? 0.351 -3.477 6.910 1.00 0.00 72 LEU A N 12
ATOM 19452 C CA . LEU A 1 72 ? -0.601 -2.587 6.266 1.00 0.00 72 LEU A CA 12
ATOM 19453 C C . LEU A 1 72 ? -1.057 -1.524 7.267 1.00 0.00 72 LEU A C 12
ATOM 19454 O O . LEU A 1 72 ? -1.498 -0.445 6.875 1.00 0.00 72 LEU A O 12
ATOM 19470 N N . ASP A 1 73 ? -0.933 -1.865 8.542 1.00 0.00 73 ASP A N 12
ATOM 19471 C CA . ASP A 1 73 ? -1.327 -0.954 9.602 1.00 0.00 73 ASP A CA 12
ATOM 19472 C C . ASP A 1 73 ? -0.114 -0.129 10.036 1.00 0.00 73 ASP A C 12
ATOM 19473 O O . ASP A 1 73 ? -0.264 0.931 10.642 1.00 0.00 73 ASP A O 12
ATOM 19482 N N . SER A 1 74 ? 1.061 -0.647 9.710 1.00 0.00 74 SER A N 12
ATOM 19483 C CA . SER A 1 74 ? 2.300 0.028 10.058 1.00 0.00 74 SER A CA 12
ATOM 19484 C C . SER A 1 74 ? 2.406 1.352 9.299 1.00 0.00 74 SER A C 12
ATOM 19485 O O . SER A 1 74 ? 2.776 2.374 9.874 1.00 0.00 74 SER A O 12
ATOM 19493 N N . VAL A 1 75 ? 2.074 1.291 8.018 1.00 0.00 75 VAL A N 12
ATOM 19494 C CA . VAL A 1 75 ? 2.127 2.472 7.173 1.00 0.00 75 VAL A CA 12
ATOM 19495 C C . VAL A 1 75 ? 1.205 3.548 7.750 1.00 0.00 75 VAL A C 12
ATOM 19496 O O . VAL A 1 75 ? 0.148 3.236 8.298 1.00 0.00 75 VAL A O 12
ATOM 19509 N N . ASP A 1 76 ? 1.637 4.792 7.608 1.00 0.00 76 ASP A N 12
ATOM 19510 C CA . ASP A 1 76 ? 0.864 5.916 8.108 1.00 0.00 76 ASP A CA 12
ATOM 19511 C C . ASP A 1 76 ? 0.349 6.741 6.927 1.00 0.00 76 ASP A C 12
ATOM 19512 O O . ASP A 1 76 ? 1.137 7.295 6.162 1.00 0.00 76 ASP A O 12
ATOM 19521 N N . PRO A 1 77 ? -1.005 6.799 6.812 1.00 0.00 77 PRO A N 12
ATOM 19522 C CA . PRO A 1 77 ? -1.634 7.547 5.737 1.00 0.00 77 PRO A CA 12
ATOM 19523 C C . PRO A 1 77 ? -1.557 9.053 6.000 1.00 0.00 77 PRO A C 12
ATOM 19524 O O . PRO A 1 77 ? -1.383 9.840 5.071 1.00 0.00 77 PRO A O 12
ATOM 19535 N N . GLU A 1 78 ? -1.691 9.407 7.269 1.00 0.00 78 GLU A N 12
ATOM 19536 C CA . GLU A 1 78 ? -1.639 10.805 7.666 1.00 0.00 78 GLU A CA 12
ATOM 19537 C C . GLU A 1 78 ? -2.896 11.537 7.194 1.00 0.00 78 GLU A C 12
ATOM 19538 O O . GLU A 1 78 ? -2.822 12.422 6.343 1.00 0.00 78 GLU A O 12
ATOM 19550 N N . GLY A 1 79 ? -4.023 11.142 7.769 1.00 0.00 79 GLY A N 12
ATOM 19551 C CA . GLY A 1 79 ? -5.295 11.750 7.418 1.00 0.00 79 GLY A CA 12
ATOM 19552 C C . GLY A 1 79 ? -5.404 11.961 5.907 1.00 0.00 79 GLY A C 12
ATOM 19553 O O . GLY A 1 79 ? -5.860 13.010 5.454 1.00 0.00 79 GLY A O 12
ATOM 19557 N N . ARG A 1 80 ? -4.977 10.948 5.167 1.00 0.00 80 ARG A N 12
ATOM 19558 C CA . ARG A 1 80 ? -5.021 11.009 3.716 1.00 0.00 80 ARG A CA 12
ATOM 19559 C C . ARG A 1 80 ? -5.799 9.816 3.158 1.00 0.00 80 ARG A C 12
ATOM 19560 O O . ARG A 1 80 ? -5.264 8.712 3.060 1.00 0.00 80 ARG A O 12
ATOM 19581 N N . ALA A 1 81 ? -7.049 10.078 2.806 1.00 0.00 81 ALA A N 12
ATOM 19582 C CA . ALA A 1 81 ? -7.906 9.040 2.260 1.00 0.00 81 ALA A CA 12
ATOM 19583 C C . ALA A 1 81 ? -7.171 8.320 1.127 1.00 0.00 81 ALA A C 12
ATOM 19584 O O . ALA A 1 81 ? -7.267 7.101 0.995 1.00 0.00 81 ALA A O 12
ATOM 19591 N N . ASP A 1 82 ? -6.451 9.106 0.339 1.00 0.00 82 ASP A N 12
ATOM 19592 C CA . ASP A 1 82 ? -5.700 8.559 -0.777 1.00 0.00 82 ASP A CA 12
ATOM 19593 C C . ASP A 1 82 ? -4.835 7.397 -0.284 1.00 0.00 82 ASP A C 12
ATOM 19594 O O . ASP A 1 82 ? -4.824 6.326 -0.889 1.00 0.00 82 ASP A O 12
ATOM 19603 N N . VAL A 1 83 ? -4.130 7.649 0.809 1.00 0.00 83 VAL A N 12
ATOM 19604 C CA . VAL A 1 83 ? -3.264 6.637 1.391 1.00 0.00 83 VAL A CA 12
ATOM 19605 C C . VAL A 1 83 ? -4.106 5.669 2.224 1.00 0.00 83 VAL A C 12
ATOM 19606 O O . VAL A 1 83 ? -4.021 4.455 2.047 1.00 0.00 83 VAL A O 12
ATOM 19619 N N . ARG A 1 84 ? -4.901 6.243 3.116 1.00 0.00 84 ARG A N 12
ATOM 19620 C CA . ARG A 1 84 ? -5.757 5.446 3.977 1.00 0.00 84 ARG A CA 12
ATOM 19621 C C . ARG A 1 84 ? -6.527 4.413 3.152 1.00 0.00 84 ARG A C 12
ATOM 19622 O O . ARG A 1 84 ? -6.420 3.212 3.398 1.00 0.00 84 ARG A O 12
ATOM 19643 N N . GLN A 1 85 ? -7.286 4.917 2.190 1.00 0.00 85 GLN A N 12
ATOM 19644 C CA . GLN A 1 85 ? -8.073 4.053 1.327 1.00 0.00 85 GLN A CA 12
ATOM 19645 C C . GLN A 1 85 ? -7.244 2.844 0.889 1.00 0.00 85 GLN A C 12
ATOM 19646 O O . GLN A 1 85 ? -7.641 1.701 1.112 1.00 0.00 85 GLN A O 12
ATOM 19660 N N . ALA A 1 86 ? -6.108 3.137 0.273 1.00 0.00 86 ALA A N 12
ATOM 19661 C CA . ALA A 1 86 ? -5.220 2.088 -0.199 1.00 0.00 86 ALA A CA 12
ATOM 19662 C C . ALA A 1 86 ? -4.964 1.094 0.936 1.00 0.00 86 ALA A C 12
ATOM 19663 O O . ALA A 1 86 ? -5.115 -0.113 0.755 1.00 0.00 86 ALA A O 12
ATOM 19670 N N . ARG A 1 87 ? -4.579 1.639 2.081 1.00 0.00 87 ARG A N 12
ATOM 19671 C CA . ARG A 1 87 ? -4.300 0.816 3.245 1.00 0.00 87 ARG A CA 12
ATOM 19672 C C . ARG A 1 87 ? -5.447 -0.167 3.487 1.00 0.00 87 ARG A C 12
ATOM 19673 O O . ARG A 1 87 ? -5.215 -1.353 3.718 1.00 0.00 87 ARG A O 12
ATOM 19694 N N . ARG A 1 88 ? -6.660 0.362 3.426 1.00 0.00 88 ARG A N 12
ATOM 19695 C CA . ARG A 1 88 ? -7.844 -0.454 3.636 1.00 0.00 88 ARG A CA 12
ATOM 19696 C C . ARG A 1 88 ? -8.037 -1.420 2.465 1.00 0.00 88 ARG A C 12
ATOM 19697 O O . ARG A 1 88 ? -8.232 -2.617 2.669 1.00 0.00 88 ARG A O 12
ATOM 19718 N N . ASP A 1 89 ? -7.977 -0.863 1.264 1.00 0.00 89 ASP A N 12
ATOM 19719 C CA . ASP A 1 89 ? -8.143 -1.660 0.060 1.00 0.00 89 ASP A CA 12
ATOM 19720 C C . ASP A 1 89 ? -7.243 -2.895 0.143 1.00 0.00 89 ASP A C 12
ATOM 19721 O O . ASP A 1 89 ? -7.662 -3.998 -0.204 1.00 0.00 89 ASP A O 12
ATOM 19730 N N . GLY A 1 90 ? -6.022 -2.668 0.606 1.00 0.00 90 GLY A N 12
ATOM 19731 C CA . GLY A 1 90 ? -5.059 -3.747 0.739 1.00 0.00 90 GLY A CA 12
ATOM 19732 C C . GLY A 1 90 ? -5.431 -4.674 1.898 1.00 0.00 90 GLY A C 12
ATOM 19733 O O . GLY A 1 90 ? -5.485 -5.892 1.731 1.00 0.00 90 GLY A O 12
ATOM 19737 N N . VAL A 1 91 ? -5.678 -4.062 3.047 1.00 0.00 91 VAL A N 12
ATOM 19738 C CA . VAL A 1 91 ? -6.043 -4.817 4.233 1.00 0.00 91 VAL A CA 12
ATOM 19739 C C . VAL A 1 91 ? -7.247 -5.707 3.916 1.00 0.00 91 VAL A C 12
ATOM 19740 O O . VAL A 1 91 ? -7.349 -6.823 4.423 1.00 0.00 91 VAL A O 12
ATOM 19753 N N . ARG A 1 92 ? -8.128 -5.180 3.079 1.00 0.00 92 ARG A N 12
ATOM 19754 C CA . ARG A 1 92 ? -9.320 -5.912 2.688 1.00 0.00 92 ARG A CA 12
ATOM 19755 C C . ARG A 1 92 ? -8.943 -7.120 1.827 1.00 0.00 92 ARG A C 12
ATOM 19756 O O . ARG A 1 92 ? -9.595 -8.161 1.892 1.00 0.00 92 ARG A O 12
ATOM 19777 N N . LYS A 1 93 ? -7.892 -6.940 1.041 1.00 0.00 93 LYS A N 12
ATOM 19778 C CA . LYS A 1 93 ? -7.420 -8.002 0.168 1.00 0.00 93 LYS A CA 12
ATOM 19779 C C . LYS A 1 93 ? -6.992 -9.201 1.017 1.00 0.00 93 LYS A C 12
ATOM 19780 O O . LYS A 1 93 ? -7.406 -10.330 0.756 1.00 0.00 93 LYS A O 12
ATOM 19799 N N . VAL A 1 94 ? -6.170 -8.916 2.015 1.00 0.00 94 VAL A N 12
ATOM 19800 C CA . VAL A 1 94 ? -5.681 -9.957 2.903 1.00 0.00 94 VAL A CA 12
ATOM 19801 C C . VAL A 1 94 ? -6.871 -10.673 3.545 1.00 0.00 94 VAL A C 12
ATOM 19802 O O . VAL A 1 94 ? -6.932 -11.902 3.550 1.00 0.00 94 VAL A O 12
ATOM 19815 N N . GLN A 1 95 ? -7.788 -9.874 4.072 1.00 0.00 95 GLN A N 12
ATOM 19816 C CA . GLN A 1 95 ? -8.973 -10.416 4.715 1.00 0.00 95 GLN A CA 12
ATOM 19817 C C . GLN A 1 95 ? -9.599 -11.506 3.842 1.00 0.00 95 GLN A C 12
ATOM 19818 O O . GLN A 1 95 ? -9.756 -12.644 4.281 1.00 0.00 95 GLN A O 12
ATOM 19832 N N . THR A 1 96 ? -9.939 -11.119 2.621 1.00 0.00 96 THR A N 12
ATOM 19833 C CA . THR A 1 96 ? -10.545 -12.049 1.683 1.00 0.00 96 THR A CA 12
ATOM 19834 C C . THR A 1 96 ? -9.741 -13.349 1.628 1.00 0.00 96 THR A C 12
ATOM 19835 O O . THR A 1 96 ? -10.308 -14.438 1.715 1.00 0.00 96 THR A O 12
ATOM 19846 N N . ILE A 1 97 ? -8.433 -13.194 1.482 1.00 0.00 97 ILE A N 12
ATOM 19847 C CA . ILE A 1 97 ? -7.546 -14.343 1.414 1.00 0.00 97 ILE A CA 12
ATOM 19848 C C . ILE A 1 97 ? -7.720 -15.192 2.675 1.00 0.00 97 ILE A C 12
ATOM 19849 O O . ILE A 1 97 ? -7.772 -16.418 2.599 1.00 0.00 97 ILE A O 12
ATOM 19865 N N . LEU A 1 98 ? -7.806 -14.505 3.805 1.00 0.00 98 LEU A N 12
ATOM 19866 C CA . LEU A 1 98 ? -7.973 -15.181 5.080 1.00 0.00 98 LEU A CA 12
ATOM 19867 C C . LEU A 1 98 ? -9.269 -15.995 5.055 1.00 0.00 98 LEU A C 12
ATOM 19868 O O . LEU A 1 98 ? -9.388 -17.001 5.753 1.00 0.00 98 LEU A O 12
ATOM 19884 N N . GLU A 1 99 ? -10.207 -15.529 4.243 1.00 0.00 99 GLU A N 12
ATOM 19885 C CA . GLU A 1 99 ? -11.489 -16.201 4.118 1.00 0.00 99 GLU A CA 12
ATOM 19886 C C . GLU A 1 99 ? -11.349 -17.455 3.252 1.00 0.00 99 GLU A C 12
ATOM 19887 O O . GLU A 1 99 ? -12.048 -18.444 3.468 1.00 0.00 99 GLU A O 12
ATOM 19899 N N . LYS A 1 100 ? -10.442 -17.373 2.290 1.00 0.00 100 LYS A N 12
ATOM 19900 C CA . LYS A 1 100 ? -10.201 -18.488 1.391 1.00 0.00 100 LYS A CA 12
ATOM 19901 C C . LYS A 1 100 ? -9.495 -19.610 2.155 1.00 0.00 100 LYS A C 12
ATOM 19902 O O . LYS A 1 100 ? -9.982 -20.739 2.198 1.00 0.00 100 LYS A O 12
ATOM 19921 N N . LEU A 1 101 ? -8.358 -19.261 2.739 1.00 0.00 101 LEU A N 12
ATOM 19922 C CA . LEU A 1 101 ? -7.581 -20.225 3.499 1.00 0.00 101 LEU A CA 12
ATOM 19923 C C . LEU A 1 101 ? -8.529 -21.140 4.276 1.00 0.00 101 LEU A C 12
ATOM 19924 O O . LEU A 1 101 ? -8.444 -22.362 4.169 1.00 0.00 101 LEU A O 12
ATOM 19940 N N . GLU A 1 102 ? -9.410 -20.513 5.042 1.00 0.00 102 GLU A N 12
ATOM 19941 C CA . GLU A 1 102 ? -10.373 -21.255 5.837 1.00 0.00 102 GLU A CA 12
ATOM 19942 C C . GLU A 1 102 ? -10.939 -22.425 5.029 1.00 0.00 102 GLU A C 12
ATOM 19943 O O . GLU A 1 102 ? -10.553 -23.574 5.239 1.00 0.00 102 GLU A O 12
ATOM 19955 N N . GLN A 1 103 ? -11.845 -22.092 4.121 1.00 0.00 103 GLN A N 12
ATOM 19956 C CA . GLN A 1 103 ? -12.468 -23.100 3.281 1.00 0.00 103 GLN A CA 12
ATOM 19957 C C . GLN A 1 103 ? -11.403 -24.017 2.674 1.00 0.00 103 GLN A C 12
ATOM 19958 O O . GLN A 1 103 ? -11.634 -25.213 2.502 1.00 0.00 103 GLN A O 12
ATOM 19972 N N . LYS A 1 104 ? -10.261 -23.421 2.367 1.00 0.00 104 LYS A N 12
ATOM 19973 C CA . LYS A 1 104 ? -9.160 -24.169 1.783 1.00 0.00 104 LYS A CA 12
ATOM 19974 C C . LYS A 1 104 ? -8.691 -25.236 2.775 1.00 0.00 104 LYS A C 12
ATOM 19975 O O . LYS A 1 104 ? -8.225 -26.301 2.372 1.00 0.00 104 LYS A O 12
ATOM 19994 N N . ALA A 1 105 ? -8.831 -24.913 4.052 1.00 0.00 105 ALA A N 12
ATOM 19995 C CA . ALA A 1 105 ? -8.428 -25.830 5.104 1.00 0.00 105 ALA A CA 12
ATOM 19996 C C . ALA A 1 105 ? -9.674 -26.449 5.741 1.00 0.00 105 ALA A C 12
ATOM 19997 O O . ALA A 1 105 ? -9.674 -26.772 6.928 1.00 0.00 105 ALA A O 12
ATOM 20004 N N . SER A 1 106 ? -10.706 -26.596 4.923 1.00 0.00 106 SER A N 12
ATOM 20005 C CA . SER A 1 106 ? -11.956 -27.171 5.391 1.00 0.00 106 SER A CA 12
ATOM 20006 C C . SER A 1 106 ? -12.568 -28.051 4.300 1.00 0.00 106 SER A C 12
ATOM 20007 O O . SER A 1 106 ? -13.735 -28.431 4.386 1.00 0.00 106 SER A O 12
ATOM 20015 N N . GLY A 1 107 ? -11.754 -28.349 3.298 1.00 0.00 107 GLY A N 12
ATOM 20016 C CA . GLY A 1 107 ? -12.201 -29.178 2.191 1.00 0.00 107 GLY A CA 12
ATOM 20017 C C . GLY A 1 107 ? -11.550 -30.561 2.244 1.00 0.00 107 GLY A C 12
ATOM 20018 O O . GLY A 1 107 ? -11.261 -31.074 3.324 1.00 0.00 107 GLY A O 12
ATOM 20022 N N . PRO A 1 108 ? -11.334 -31.141 1.034 1.00 0.00 108 PRO A N 12
ATOM 20023 C CA . PRO A 1 108 ? -10.723 -32.456 0.932 1.00 0.00 108 PRO A CA 12
ATOM 20024 C C . PRO A 1 108 ? -9.219 -32.384 1.205 1.00 0.00 108 PRO A C 12
ATOM 20025 O O . PRO A 1 108 ? -8.414 -32.405 0.276 1.00 0.00 108 PRO A O 12
ATOM 20036 N N . SER A 1 109 ? -8.886 -32.301 2.485 1.00 0.00 109 SER A N 12
ATOM 20037 C CA . SER A 1 109 ? -7.493 -32.226 2.892 1.00 0.00 109 SER A CA 12
ATOM 20038 C C . SER A 1 109 ? -6.738 -33.465 2.407 1.00 0.00 109 SER A C 12
ATOM 20039 O O . SER A 1 109 ? -7.351 -34.432 1.955 1.00 0.00 109 SER A O 12
ATOM 20047 N N . SER A 1 110 ? -5.420 -33.397 2.518 1.00 0.00 110 SER A N 12
ATOM 20048 C CA . SER A 1 110 ? -4.575 -34.502 2.097 1.00 0.00 110 SER A CA 12
ATOM 20049 C C . SER A 1 110 ? -3.588 -34.860 3.209 1.00 0.00 110 SER A C 12
ATOM 20050 O O . SER A 1 110 ? -3.063 -33.976 3.886 1.00 0.00 110 SER A O 12
ATOM 20058 N N . GLY A 1 111 ? -3.363 -36.156 3.363 1.00 0.00 111 GLY A N 12
ATOM 20059 C CA . GLY A 1 111 ? -2.447 -36.641 4.382 1.00 0.00 111 GLY A CA 12
ATOM 20060 C C . GLY A 1 111 ? -1.009 -36.226 4.069 1.00 0.00 111 GLY A C 12
ATOM 20061 O O . GLY A 1 111 ? -0.314 -36.902 3.311 1.00 0.00 111 GLY A O 12
ATOM 20065 N N . GLY A 1 1 ? -8.084 -29.894 19.373 1.00 0.00 1 GLY A N 13
ATOM 20066 C CA . GLY A 1 1 ? -9.157 -29.102 18.795 1.00 0.00 1 GLY A CA 13
ATOM 20067 C C . GLY A 1 1 ? -8.614 -27.810 18.179 1.00 0.00 1 GLY A C 13
ATOM 20068 O O . GLY A 1 1 ? -8.001 -26.999 18.871 1.00 0.00 1 GLY A O 13
ATOM 20072 N N . SER A 1 2 ? -8.859 -27.660 16.886 1.00 0.00 2 SER A N 13
ATOM 20073 C CA . SER A 1 2 ? -8.403 -26.481 16.170 1.00 0.00 2 SER A CA 13
ATOM 20074 C C . SER A 1 2 ? -9.479 -25.394 16.213 1.00 0.00 2 SER A C 13
ATOM 20075 O O . SER A 1 2 ? -9.298 -24.362 16.857 1.00 0.00 2 SER A O 13
ATOM 20083 N N . SER A 1 3 ? -10.574 -25.663 15.517 1.00 0.00 3 SER A N 13
ATOM 20084 C CA . SER A 1 3 ? -11.679 -24.720 15.468 1.00 0.00 3 SER A CA 13
ATOM 20085 C C . SER A 1 3 ? -12.861 -25.339 14.719 1.00 0.00 3 SER A C 13
ATOM 20086 O O . SER A 1 3 ? -12.751 -26.438 14.178 1.00 0.00 3 SER A O 13
ATOM 20094 N N . GLY A 1 4 ? -13.965 -24.606 14.712 1.00 0.00 4 GLY A N 13
ATOM 20095 C CA . GLY A 1 4 ? -15.166 -25.069 14.038 1.00 0.00 4 GLY A CA 13
ATOM 20096 C C . GLY A 1 4 ? -15.958 -23.894 13.459 1.00 0.00 4 GLY A C 13
ATOM 20097 O O . GLY A 1 4 ? -16.061 -22.841 14.087 1.00 0.00 4 GLY A O 13
ATOM 20101 N N . SER A 1 5 ? -16.496 -24.114 12.269 1.00 0.00 5 SER A N 13
ATOM 20102 C CA . SER A 1 5 ? -17.275 -23.087 11.599 1.00 0.00 5 SER A CA 13
ATOM 20103 C C . SER A 1 5 ? -17.615 -23.533 10.175 1.00 0.00 5 SER A C 13
ATOM 20104 O O . SER A 1 5 ? -16.891 -24.330 9.581 1.00 0.00 5 SER A O 13
ATOM 20112 N N . SER A 1 6 ? -18.717 -23.000 9.669 1.00 0.00 6 SER A N 13
ATOM 20113 C CA . SER A 1 6 ? -19.162 -23.333 8.327 1.00 0.00 6 SER A CA 13
ATOM 20114 C C . SER A 1 6 ? -20.356 -22.459 7.938 1.00 0.00 6 SER A C 13
ATOM 20115 O O . SER A 1 6 ? -21.138 -22.054 8.797 1.00 0.00 6 SER A O 13
ATOM 20123 N N . GLY A 1 7 ? -20.458 -22.193 6.644 1.00 0.00 7 GLY A N 13
ATOM 20124 C CA . GLY A 1 7 ? -21.543 -21.374 6.132 1.00 0.00 7 GLY A CA 13
ATOM 20125 C C . GLY A 1 7 ? -21.106 -19.915 5.983 1.00 0.00 7 GLY A C 13
ATOM 20126 O O . GLY A 1 7 ? -20.977 -19.198 6.974 1.00 0.00 7 GLY A O 13
ATOM 20130 N N . ALA A 1 8 ? -20.892 -19.519 4.737 1.00 0.00 8 ALA A N 13
ATOM 20131 C CA . ALA A 1 8 ? -20.472 -18.159 4.446 1.00 0.00 8 ALA A CA 13
ATOM 20132 C C . ALA A 1 8 ? -20.384 -17.971 2.930 1.00 0.00 8 ALA A C 13
ATOM 20133 O O . ALA A 1 8 ? -20.072 -18.911 2.202 1.00 0.00 8 ALA A O 13
ATOM 20140 N N . PRO A 1 9 ? -20.671 -16.717 2.489 1.00 0.00 9 PRO A N 13
ATOM 20141 C CA . PRO A 1 9 ? -20.627 -16.393 1.073 1.00 0.00 9 PRO A CA 13
ATOM 20142 C C . PRO A 1 9 ? -19.183 -16.272 0.583 1.00 0.00 9 PRO A C 13
ATOM 20143 O O . PRO A 1 9 ? -18.244 -16.493 1.347 1.00 0.00 9 PRO A O 13
ATOM 20154 N N . ALA A 1 10 ? -19.050 -15.920 -0.687 1.00 0.00 10 ALA A N 13
ATOM 20155 C CA . ALA A 1 10 ? -17.736 -15.766 -1.288 1.00 0.00 10 ALA A CA 13
ATOM 20156 C C . ALA A 1 10 ? -17.855 -14.914 -2.553 1.00 0.00 10 ALA A C 13
ATOM 20157 O O . ALA A 1 10 ? -18.924 -14.841 -3.158 1.00 0.00 10 ALA A O 13
ATOM 20164 N N . GLU A 1 11 ? -16.743 -14.291 -2.915 1.00 0.00 11 GLU A N 13
ATOM 20165 C CA . GLU A 1 11 ? -16.710 -13.447 -4.098 1.00 0.00 11 GLU A CA 13
ATOM 20166 C C . GLU A 1 11 ? -15.279 -13.335 -4.629 1.00 0.00 11 GLU A C 13
ATOM 20167 O O . GLU A 1 11 ? -14.401 -12.803 -3.951 1.00 0.00 11 GLU A O 13
ATOM 20179 N N . PRO A 1 12 ? -15.084 -13.857 -5.869 1.00 0.00 12 PRO A N 13
ATOM 20180 C CA . PRO A 1 12 ? -13.775 -13.821 -6.499 1.00 0.00 12 PRO A CA 13
ATOM 20181 C C . PRO A 1 12 ? -13.448 -12.413 -7.003 1.00 0.00 12 PRO A C 13
ATOM 20182 O O . PRO A 1 12 ? -14.164 -11.460 -6.699 1.00 0.00 12 PRO A O 13
ATOM 20193 N N . ALA A 1 13 ? -12.367 -12.328 -7.764 1.00 0.00 13 ALA A N 13
ATOM 20194 C CA . ALA A 1 13 ? -11.937 -11.054 -8.312 1.00 0.00 13 ALA A CA 13
ATOM 20195 C C . ALA A 1 13 ? -11.246 -11.289 -9.657 1.00 0.00 13 ALA A C 13
ATOM 20196 O O . ALA A 1 13 ? -11.421 -12.339 -10.273 1.00 0.00 13 ALA A O 13
ATOM 20203 N N . ALA A 1 14 ? -10.476 -10.295 -10.073 1.00 0.00 14 ALA A N 13
ATOM 20204 C CA . ALA A 1 14 ? -9.758 -10.380 -11.333 1.00 0.00 14 ALA A CA 13
ATOM 20205 C C . ALA A 1 14 ? -8.507 -9.502 -11.264 1.00 0.00 14 ALA A C 13
ATOM 20206 O O . ALA A 1 14 ? -8.396 -8.516 -11.991 1.00 0.00 14 ALA A O 13
ATOM 20213 N N . PRO A 1 15 ? -7.573 -9.902 -10.360 1.00 0.00 15 PRO A N 13
ATOM 20214 C CA . PRO A 1 15 ? -6.335 -9.162 -10.186 1.00 0.00 15 PRO A CA 13
ATOM 20215 C C . PRO A 1 15 ? -5.373 -9.423 -11.348 1.00 0.00 15 PRO A C 13
ATOM 20216 O O . PRO A 1 15 ? -5.783 -9.908 -12.401 1.00 0.00 15 PRO A O 13
ATOM 20227 N N . LYS A 1 16 ? -4.112 -9.089 -11.116 1.00 0.00 16 LYS A N 13
ATOM 20228 C CA . LYS A 1 16 ? -3.089 -9.281 -12.129 1.00 0.00 16 LYS A CA 13
ATOM 20229 C C . LYS A 1 16 ? -3.311 -8.284 -13.268 1.00 0.00 16 LYS A C 13
ATOM 20230 O O . LYS A 1 16 ? -2.516 -7.365 -13.457 1.00 0.00 16 LYS A O 13
ATOM 20249 N N . SER A 1 17 ? -4.397 -8.499 -13.996 1.00 0.00 17 SER A N 13
ATOM 20250 C CA . SER A 1 17 ? -4.734 -7.630 -15.111 1.00 0.00 17 SER A CA 13
ATOM 20251 C C . SER A 1 17 ? -4.414 -6.176 -14.757 1.00 0.00 17 SER A C 13
ATOM 20252 O O . SER A 1 17 ? -4.887 -5.662 -13.744 1.00 0.00 17 SER A O 13
ATOM 20260 N N . GLY A 1 18 ? -3.615 -5.555 -15.611 1.00 0.00 18 GLY A N 13
ATOM 20261 C CA . GLY A 1 18 ? -3.227 -4.170 -15.401 1.00 0.00 18 GLY A CA 13
ATOM 20262 C C . GLY A 1 18 ? -1.718 -3.990 -15.583 1.00 0.00 18 GLY A C 13
ATOM 20263 O O . GLY A 1 18 ? -1.005 -3.688 -14.627 1.00 0.00 18 GLY A O 13
ATOM 20267 N N . GLU A 1 19 ? -1.277 -4.182 -16.818 1.00 0.00 19 GLU A N 13
ATOM 20268 C CA . GLU A 1 19 ? 0.134 -4.045 -17.138 1.00 0.00 19 GLU A CA 13
ATOM 20269 C C . GLU A 1 19 ? 0.329 -3.005 -18.243 1.00 0.00 19 GLU A C 13
ATOM 20270 O O . GLU A 1 19 ? 0.067 -3.282 -19.413 1.00 0.00 19 GLU A O 13
ATOM 20282 N N . ALA A 1 20 ? 0.786 -1.831 -17.834 1.00 0.00 20 ALA A N 13
ATOM 20283 C CA . ALA A 1 20 ? 1.018 -0.749 -18.776 1.00 0.00 20 ALA A CA 13
ATOM 20284 C C . ALA A 1 20 ? 1.787 0.374 -18.076 1.00 0.00 20 ALA A C 13
ATOM 20285 O O . ALA A 1 20 ? 2.139 0.253 -16.903 1.00 0.00 20 ALA A O 13
ATOM 20292 N N . GLU A 1 21 ? 2.025 1.441 -18.825 1.00 0.00 21 GLU A N 13
ATOM 20293 C CA . GLU A 1 21 ? 2.745 2.584 -18.291 1.00 0.00 21 GLU A CA 13
ATOM 20294 C C . GLU A 1 21 ? 2.273 2.892 -16.869 1.00 0.00 21 GLU A C 13
ATOM 20295 O O . GLU A 1 21 ? 1.076 2.856 -16.587 1.00 0.00 21 GLU A O 13
ATOM 20307 N N . THR A 1 22 ? 3.237 3.189 -16.010 1.00 0.00 22 THR A N 13
ATOM 20308 C CA . THR A 1 22 ? 2.935 3.504 -14.624 1.00 0.00 22 THR A CA 13
ATOM 20309 C C . THR A 1 22 ? 3.849 4.621 -14.119 1.00 0.00 22 THR A C 13
ATOM 20310 O O . THR A 1 22 ? 5.017 4.383 -13.815 1.00 0.00 22 THR A O 13
ATOM 20321 N N . PRO A 1 23 ? 3.269 5.849 -14.044 1.00 0.00 23 PRO A N 13
ATOM 20322 C CA . PRO A 1 23 ? 4.018 7.004 -13.581 1.00 0.00 23 PRO A CA 13
ATOM 20323 C C . PRO A 1 23 ? 4.208 6.962 -12.063 1.00 0.00 23 PRO A C 13
ATOM 20324 O O . PRO A 1 23 ? 3.656 6.095 -11.388 1.00 0.00 23 PRO A O 13
ATOM 20335 N N . PRO A 1 24 ? 5.011 7.936 -11.557 1.00 0.00 24 PRO A N 13
ATOM 20336 C CA . PRO A 1 24 ? 5.281 8.019 -10.132 1.00 0.00 24 PRO A CA 13
ATOM 20337 C C . PRO A 1 24 ? 4.072 8.576 -9.377 1.00 0.00 24 PRO A C 13
ATOM 20338 O O . PRO A 1 24 ? 3.456 9.546 -9.814 1.00 0.00 24 PRO A O 13
ATOM 20349 N N . LYS A 1 25 ? 3.770 7.938 -8.256 1.00 0.00 25 LYS A N 13
ATOM 20350 C CA . LYS A 1 25 ? 2.646 8.357 -7.436 1.00 0.00 25 LYS A CA 13
ATOM 20351 C C . LYS A 1 25 ? 3.110 8.520 -5.987 1.00 0.00 25 LYS A C 13
ATOM 20352 O O . LYS A 1 25 ? 4.306 8.469 -5.705 1.00 0.00 25 LYS A O 13
ATOM 20371 N N . HIS A 1 26 ? 2.139 8.713 -5.106 1.00 0.00 26 HIS A N 13
ATOM 20372 C CA . HIS A 1 26 ? 2.433 8.884 -3.694 1.00 0.00 26 HIS A CA 13
ATOM 20373 C C . HIS A 1 26 ? 2.960 7.569 -3.116 1.00 0.00 26 HIS A C 13
ATOM 20374 O O . HIS A 1 26 ? 2.467 6.495 -3.458 1.00 0.00 26 HIS A O 13
ATOM 20388 N N . PRO A 1 27 ? 3.982 7.699 -2.228 1.00 0.00 27 PRO A N 13
ATOM 20389 C CA . PRO A 1 27 ? 4.581 6.534 -1.601 1.00 0.00 27 PRO A CA 13
ATOM 20390 C C . PRO A 1 27 ? 3.665 5.964 -0.515 1.00 0.00 27 PRO A C 13
ATOM 20391 O O . PRO A 1 27 ? 3.610 4.751 -0.319 1.00 0.00 27 PRO A O 13
ATOM 20402 N N . GLY A 1 28 ? 2.969 6.866 0.160 1.00 0.00 28 GLY A N 13
ATOM 20403 C CA . GLY A 1 28 ? 2.058 6.469 1.220 1.00 0.00 28 GLY A CA 13
ATOM 20404 C C . GLY A 1 28 ? 1.089 5.389 0.734 1.00 0.00 28 GLY A C 13
ATOM 20405 O O . GLY A 1 28 ? 0.608 4.580 1.526 1.00 0.00 28 GLY A O 13
ATOM 20409 N N . VAL A 1 29 ? 0.831 5.412 -0.565 1.00 0.00 29 VAL A N 13
ATOM 20410 C CA . VAL A 1 29 ? -0.072 4.446 -1.166 1.00 0.00 29 VAL A CA 13
ATOM 20411 C C . VAL A 1 29 ? 0.708 3.179 -1.524 1.00 0.00 29 VAL A C 13
ATOM 20412 O O . VAL A 1 29 ? 0.253 2.069 -1.252 1.00 0.00 29 VAL A O 13
ATOM 20425 N N . LEU A 1 30 ? 1.869 3.388 -2.127 1.00 0.00 30 LEU A N 13
ATOM 20426 C CA . LEU A 1 30 ? 2.716 2.277 -2.525 1.00 0.00 30 LEU A CA 13
ATOM 20427 C C . LEU A 1 30 ? 3.194 1.533 -1.276 1.00 0.00 30 LEU A C 13
ATOM 20428 O O . LEU A 1 30 ? 3.456 0.333 -1.326 1.00 0.00 30 LEU A O 13
ATOM 20444 N N . LYS A 1 31 ? 3.294 2.278 -0.185 1.00 0.00 31 LYS A N 13
ATOM 20445 C CA . LYS A 1 31 ? 3.736 1.705 1.075 1.00 0.00 31 LYS A CA 13
ATOM 20446 C C . LYS A 1 31 ? 2.932 0.435 1.363 1.00 0.00 31 LYS A C 13
ATOM 20447 O O . LYS A 1 31 ? 3.398 -0.450 2.078 1.00 0.00 31 LYS A O 13
ATOM 20466 N N . VAL A 1 32 ? 1.738 0.387 0.790 1.00 0.00 32 VAL A N 13
ATOM 20467 C CA . VAL A 1 32 ? 0.865 -0.760 0.976 1.00 0.00 32 VAL A CA 13
ATOM 20468 C C . VAL A 1 32 ? 1.132 -1.783 -0.130 1.00 0.00 32 VAL A C 13
ATOM 20469 O O . VAL A 1 32 ? 1.246 -2.978 0.140 1.00 0.00 32 VAL A O 13
ATOM 20482 N N . GLU A 1 33 ? 1.224 -1.278 -1.351 1.00 0.00 33 GLU A N 13
ATOM 20483 C CA . GLU A 1 33 ? 1.476 -2.133 -2.498 1.00 0.00 33 GLU A CA 13
ATOM 20484 C C . GLU A 1 33 ? 2.719 -2.992 -2.257 1.00 0.00 33 GLU A C 13
ATOM 20485 O O . GLU A 1 33 ? 2.758 -4.158 -2.647 1.00 0.00 33 GLU A O 13
ATOM 20497 N N . ALA A 1 34 ? 3.706 -2.382 -1.616 1.00 0.00 34 ALA A N 13
ATOM 20498 C CA . ALA A 1 34 ? 4.947 -3.076 -1.319 1.00 0.00 34 ALA A CA 13
ATOM 20499 C C . ALA A 1 34 ? 4.655 -4.260 -0.394 1.00 0.00 34 ALA A C 13
ATOM 20500 O O . ALA A 1 34 ? 5.296 -5.305 -0.496 1.00 0.00 34 ALA A O 13
ATOM 20507 N N . ILE A 1 35 ? 3.688 -4.056 0.488 1.00 0.00 35 ILE A N 13
ATOM 20508 C CA . ILE A 1 35 ? 3.304 -5.094 1.430 1.00 0.00 35 ILE A CA 13
ATOM 20509 C C . ILE A 1 35 ? 2.391 -6.101 0.728 1.00 0.00 35 ILE A C 13
ATOM 20510 O O . ILE A 1 35 ? 2.628 -7.307 0.790 1.00 0.00 35 ILE A O 13
ATOM 20526 N N . LEU A 1 36 ? 1.366 -5.570 0.077 1.00 0.00 36 LEU A N 13
ATOM 20527 C CA . LEU A 1 36 ? 0.417 -6.408 -0.636 1.00 0.00 36 LEU A CA 13
ATOM 20528 C C . LEU A 1 36 ? 1.180 -7.437 -1.473 1.00 0.00 36 LEU A C 13
ATOM 20529 O O . LEU A 1 36 ? 0.736 -8.575 -1.620 1.00 0.00 36 LEU A O 13
ATOM 20545 N N . GLU A 1 37 ? 2.314 -7.000 -2.000 1.00 0.00 37 GLU A N 13
ATOM 20546 C CA . GLU A 1 37 ? 3.142 -7.869 -2.819 1.00 0.00 37 GLU A CA 13
ATOM 20547 C C . GLU A 1 37 ? 3.290 -9.240 -2.157 1.00 0.00 37 GLU A C 13
ATOM 20548 O O . GLU A 1 37 ? 3.163 -10.269 -2.817 1.00 0.00 37 GLU A O 13
ATOM 20560 N N . LYS A 1 38 ? 3.556 -9.209 -0.859 1.00 0.00 38 LYS A N 13
ATOM 20561 C CA . LYS A 1 38 ? 3.723 -10.436 -0.100 1.00 0.00 38 LYS A CA 13
ATOM 20562 C C . LYS A 1 38 ? 2.401 -11.208 -0.089 1.00 0.00 38 LYS A C 13
ATOM 20563 O O . LYS A 1 38 ? 2.377 -12.408 -0.357 1.00 0.00 38 LYS A O 13
ATOM 20582 N N . VAL A 1 39 ? 1.335 -10.486 0.224 1.00 0.00 39 VAL A N 13
ATOM 20583 C CA . VAL A 1 39 ? 0.013 -11.088 0.273 1.00 0.00 39 VAL A CA 13
ATOM 20584 C C . VAL A 1 39 ? -0.193 -11.958 -0.969 1.00 0.00 39 VAL A C 13
ATOM 20585 O O . VAL A 1 39 ? -0.804 -13.023 -0.890 1.00 0.00 39 VAL A O 13
ATOM 20598 N N . GLN A 1 40 ? 0.328 -11.473 -2.086 1.00 0.00 40 GLN A N 13
ATOM 20599 C CA . GLN A 1 40 ? 0.209 -12.193 -3.342 1.00 0.00 40 GLN A CA 13
ATOM 20600 C C . GLN A 1 40 ? 0.767 -13.610 -3.196 1.00 0.00 40 GLN A C 13
ATOM 20601 O O . GLN A 1 40 ? 0.287 -14.540 -3.842 1.00 0.00 40 GLN A O 13
ATOM 20615 N N . GLY A 1 41 ? 1.774 -13.731 -2.343 1.00 0.00 41 GLY A N 13
ATOM 20616 C CA . GLY A 1 41 ? 2.403 -15.019 -2.104 1.00 0.00 41 GLY A CA 13
ATOM 20617 C C . GLY A 1 41 ? 1.494 -15.927 -1.274 1.00 0.00 41 GLY A C 13
ATOM 20618 O O . GLY A 1 41 ? 1.592 -17.150 -1.354 1.00 0.00 41 GLY A O 13
ATOM 20622 N N . LEU A 1 42 ? 0.630 -15.293 -0.494 1.00 0.00 42 LEU A N 13
ATOM 20623 C CA . LEU A 1 42 ? -0.295 -16.028 0.351 1.00 0.00 42 LEU A CA 13
ATOM 20624 C C . LEU A 1 42 ? -1.594 -16.277 -0.419 1.00 0.00 42 LEU A C 13
ATOM 20625 O O . LEU A 1 42 ? -2.294 -17.255 -0.162 1.00 0.00 42 LEU A O 13
ATOM 20641 N N . GLU A 1 43 ? -1.876 -15.375 -1.347 1.00 0.00 43 GLU A N 13
ATOM 20642 C CA . GLU A 1 43 ? -3.078 -15.484 -2.156 1.00 0.00 43 GLU A CA 13
ATOM 20643 C C . GLU A 1 43 ? -2.999 -16.715 -3.062 1.00 0.00 43 GLU A C 13
ATOM 20644 O O . GLU A 1 43 ? -3.927 -17.520 -3.104 1.00 0.00 43 GLU A O 13
ATOM 20656 N N . GLN A 1 44 ? -1.880 -16.821 -3.764 1.00 0.00 44 GLN A N 13
ATOM 20657 C CA . GLN A 1 44 ? -1.667 -17.940 -4.666 1.00 0.00 44 GLN A CA 13
ATOM 20658 C C . GLN A 1 44 ? -1.468 -19.232 -3.872 1.00 0.00 44 GLN A C 13
ATOM 20659 O O . GLN A 1 44 ? -1.838 -20.311 -4.332 1.00 0.00 44 GLN A O 13
ATOM 20673 N N . ALA A 1 45 ? -0.883 -19.080 -2.693 1.00 0.00 45 ALA A N 13
ATOM 20674 C CA . ALA A 1 45 ? -0.630 -20.222 -1.830 1.00 0.00 45 ALA A CA 13
ATOM 20675 C C . ALA A 1 45 ? -1.963 -20.787 -1.336 1.00 0.00 45 ALA A C 13
ATOM 20676 O O . ALA A 1 45 ? -2.101 -21.996 -1.156 1.00 0.00 45 ALA A O 13
ATOM 20683 N N . VAL A 1 46 ? -2.912 -19.886 -1.130 1.00 0.00 46 VAL A N 13
ATOM 20684 C CA . VAL A 1 46 ? -4.230 -20.279 -0.660 1.00 0.00 46 VAL A CA 13
ATOM 20685 C C . VAL A 1 46 ? -4.964 -21.022 -1.778 1.00 0.00 46 VAL A C 13
ATOM 20686 O O . VAL A 1 46 ? -5.224 -22.219 -1.666 1.00 0.00 46 VAL A O 13
ATOM 20699 N N . ASP A 1 47 ? -5.278 -20.281 -2.831 1.00 0.00 47 ASP A N 13
ATOM 20700 C CA . ASP A 1 47 ? -5.977 -20.854 -3.968 1.00 0.00 47 ASP A CA 13
ATOM 20701 C C . ASP A 1 47 ? -5.359 -22.212 -4.310 1.00 0.00 47 ASP A C 13
ATOM 20702 O O . ASP A 1 47 ? -6.032 -23.084 -4.856 1.00 0.00 47 ASP A O 13
ATOM 20711 N N . SER A 1 48 ? -4.084 -22.346 -3.975 1.00 0.00 48 SER A N 13
ATOM 20712 C CA . SER A 1 48 ? -3.368 -23.582 -4.240 1.00 0.00 48 SER A CA 13
ATOM 20713 C C . SER A 1 48 ? -2.837 -24.171 -2.931 1.00 0.00 48 SER A C 13
ATOM 20714 O O . SER A 1 48 ? -1.684 -24.594 -2.859 1.00 0.00 48 SER A O 13
ATOM 20722 N N . PHE A 1 49 ? -3.703 -24.178 -1.929 1.00 0.00 49 PHE A N 13
ATOM 20723 C CA . PHE A 1 49 ? -3.336 -24.707 -0.626 1.00 0.00 49 PHE A CA 13
ATOM 20724 C C . PHE A 1 49 ? -3.917 -26.107 -0.419 1.00 0.00 49 PHE A C 13
ATOM 20725 O O . PHE A 1 49 ? -4.718 -26.576 -1.227 1.00 0.00 49 PHE A O 13
ATOM 20742 N N . GLU A 1 50 ? -3.492 -26.735 0.667 1.00 0.00 50 GLU A N 13
ATOM 20743 C CA . GLU A 1 50 ? -3.960 -28.072 0.990 1.00 0.00 50 GLU A CA 13
ATOM 20744 C C . GLU A 1 50 ? -3.817 -28.337 2.490 1.00 0.00 50 GLU A C 13
ATOM 20745 O O . GLU A 1 50 ? -2.814 -27.964 3.097 1.00 0.00 50 GLU A O 13
ATOM 20757 N N . GLY A 1 51 ? -4.834 -28.978 3.045 1.00 0.00 51 GLY A N 13
ATOM 20758 C CA . GLY A 1 51 ? -4.834 -29.297 4.463 1.00 0.00 51 GLY A CA 13
ATOM 20759 C C . GLY A 1 51 ? -6.091 -28.757 5.147 1.00 0.00 51 GLY A C 13
ATOM 20760 O O . GLY A 1 51 ? -7.122 -28.571 4.502 1.00 0.00 51 GLY A O 13
ATOM 20764 N N . LYS A 1 52 ? -5.965 -28.520 6.444 1.00 0.00 52 LYS A N 13
ATOM 20765 C CA . LYS A 1 52 ? -7.079 -28.004 7.222 1.00 0.00 52 LYS A CA 13
ATOM 20766 C C . LYS A 1 52 ? -6.607 -26.805 8.047 1.00 0.00 52 LYS A C 13
ATOM 20767 O O . LYS A 1 52 ? -5.627 -26.151 7.694 1.00 0.00 52 LYS A O 13
ATOM 20786 N N . LYS A 1 53 ? -7.328 -26.551 9.129 1.00 0.00 53 LYS A N 13
ATOM 20787 C CA . LYS A 1 53 ? -6.995 -25.442 10.007 1.00 0.00 53 LYS A CA 13
ATOM 20788 C C . LYS A 1 53 ? -5.989 -25.913 11.059 1.00 0.00 53 LYS A C 13
ATOM 20789 O O . LYS A 1 53 ? -5.738 -25.214 12.039 1.00 0.00 53 LYS A O 13
ATOM 20808 N N . THR A 1 54 ? -5.440 -27.094 10.819 1.00 0.00 54 THR A N 13
ATOM 20809 C CA . THR A 1 54 ? -4.467 -27.667 11.733 1.00 0.00 54 THR A CA 13
ATOM 20810 C C . THR A 1 54 ? -3.096 -27.764 11.060 1.00 0.00 54 THR A C 13
ATOM 20811 O O . THR A 1 54 ? -2.087 -27.363 11.638 1.00 0.00 54 THR A O 13
ATOM 20822 N N . ASP A 1 55 ? -3.104 -28.300 9.848 1.00 0.00 55 ASP A N 13
ATOM 20823 C CA . ASP A 1 55 ? -1.874 -28.456 9.091 1.00 0.00 55 ASP A CA 13
ATOM 20824 C C . ASP A 1 55 ? -1.014 -27.201 9.259 1.00 0.00 55 ASP A C 13
ATOM 20825 O O . ASP A 1 55 ? -1.503 -26.084 9.101 1.00 0.00 55 ASP A O 13
ATOM 20834 N N . LYS A 1 56 ? 0.251 -27.429 9.578 1.00 0.00 56 LYS A N 13
ATOM 20835 C CA . LYS A 1 56 ? 1.184 -26.331 9.770 1.00 0.00 56 LYS A CA 13
ATOM 20836 C C . LYS A 1 56 ? 1.063 -25.354 8.598 1.00 0.00 56 LYS A C 13
ATOM 20837 O O . LYS A 1 56 ? 1.130 -24.141 8.787 1.00 0.00 56 LYS A O 13
ATOM 20856 N N . LYS A 1 57 ? 0.887 -25.921 7.413 1.00 0.00 57 LYS A N 13
ATOM 20857 C CA . LYS A 1 57 ? 0.756 -25.116 6.211 1.00 0.00 57 LYS A CA 13
ATOM 20858 C C . LYS A 1 57 ? -0.199 -23.952 6.483 1.00 0.00 57 LYS A C 13
ATOM 20859 O O . LYS A 1 57 ? 0.179 -22.789 6.348 1.00 0.00 57 LYS A O 13
ATOM 20878 N N . TYR A 1 58 ? -1.419 -24.306 6.861 1.00 0.00 58 TYR A N 13
ATOM 20879 C CA . TYR A 1 58 ? -2.431 -23.305 7.153 1.00 0.00 58 TYR A CA 13
ATOM 20880 C C . TYR A 1 58 ? -1.877 -22.217 8.075 1.00 0.00 58 TYR A C 13
ATOM 20881 O O . TYR A 1 58 ? -2.065 -21.028 7.821 1.00 0.00 58 TYR A O 13
ATOM 20899 N N . LEU A 1 59 ? -1.205 -22.663 9.126 1.00 0.00 59 LEU A N 13
ATOM 20900 C CA . LEU A 1 59 ? -0.622 -21.742 10.087 1.00 0.00 59 LEU A CA 13
ATOM 20901 C C . LEU A 1 59 ? 0.379 -20.832 9.373 1.00 0.00 59 LEU A C 13
ATOM 20902 O O . LEU A 1 59 ? 0.304 -19.610 9.488 1.00 0.00 59 LEU A O 13
ATOM 20918 N N . MET A 1 60 ? 1.293 -21.464 8.651 1.00 0.00 60 MET A N 13
ATOM 20919 C CA . MET A 1 60 ? 2.308 -20.726 7.918 1.00 0.00 60 MET A CA 13
ATOM 20920 C C . MET A 1 60 ? 1.691 -19.548 7.162 1.00 0.00 60 MET A C 13
ATOM 20921 O O . MET A 1 60 ? 1.984 -18.391 7.463 1.00 0.00 60 MET A O 13
ATOM 20935 N N . ILE A 1 61 ? 0.849 -19.882 6.196 1.00 0.00 61 ILE A N 13
ATOM 20936 C CA . ILE A 1 61 ? 0.188 -18.866 5.395 1.00 0.00 61 ILE A CA 13
ATOM 20937 C C . ILE A 1 61 ? -0.417 -17.807 6.319 1.00 0.00 61 ILE A C 13
ATOM 20938 O O . ILE A 1 61 ? -0.149 -16.617 6.164 1.00 0.00 61 ILE A O 13
ATOM 20954 N N . GLU A 1 62 ? -1.222 -18.279 7.260 1.00 0.00 62 GLU A N 13
ATOM 20955 C CA . GLU A 1 62 ? -1.867 -17.388 8.209 1.00 0.00 62 GLU A CA 13
ATOM 20956 C C . GLU A 1 62 ? -0.886 -16.310 8.676 1.00 0.00 62 GLU A C 13
ATOM 20957 O O . GLU A 1 62 ? -1.062 -15.132 8.370 1.00 0.00 62 GLU A O 13
ATOM 20969 N N . GLU A 1 63 ? 0.125 -16.752 9.409 1.00 0.00 63 GLU A N 13
ATOM 20970 C CA . GLU A 1 63 ? 1.134 -15.840 9.921 1.00 0.00 63 GLU A CA 13
ATOM 20971 C C . GLU A 1 63 ? 1.445 -14.758 8.885 1.00 0.00 63 GLU A C 13
ATOM 20972 O O . GLU A 1 63 ? 1.199 -13.576 9.123 1.00 0.00 63 GLU A O 13
ATOM 20984 N N . TYR A 1 64 ? 1.982 -15.200 7.757 1.00 0.00 64 TYR A N 13
ATOM 20985 C CA . TYR A 1 64 ? 2.329 -14.284 6.684 1.00 0.00 64 TYR A CA 13
ATOM 20986 C C . TYR A 1 64 ? 1.182 -13.314 6.398 1.00 0.00 64 TYR A C 13
ATOM 20987 O O . TYR A 1 64 ? 1.330 -12.104 6.565 1.00 0.00 64 TYR A O 13
ATOM 21005 N N . LEU A 1 65 ? 0.063 -13.881 5.971 1.00 0.00 65 LEU A N 13
ATOM 21006 C CA . LEU A 1 65 ? -1.110 -13.081 5.660 1.00 0.00 65 LEU A CA 13
ATOM 21007 C C . LEU A 1 65 ? -1.217 -11.930 6.662 1.00 0.00 65 LEU A C 13
ATOM 21008 O O . LEU A 1 65 ? -1.229 -10.763 6.273 1.00 0.00 65 LEU A O 13
ATOM 21024 N N . THR A 1 66 ? -1.293 -12.298 7.932 1.00 0.00 66 THR A N 13
ATOM 21025 C CA . THR A 1 66 ? -1.399 -11.311 8.993 1.00 0.00 66 THR A CA 13
ATOM 21026 C C . THR A 1 66 ? -0.170 -10.399 8.998 1.00 0.00 66 THR A C 13
ATOM 21027 O O . THR A 1 66 ? -0.299 -9.177 9.041 1.00 0.00 66 THR A O 13
ATOM 21038 N N . LYS A 1 67 ? 0.995 -11.030 8.953 1.00 0.00 67 LYS A N 13
ATOM 21039 C CA . LYS A 1 67 ? 2.246 -10.291 8.951 1.00 0.00 67 LYS A CA 13
ATOM 21040 C C . LYS A 1 67 ? 2.115 -9.076 8.030 1.00 0.00 67 LYS A C 13
ATOM 21041 O O . LYS A 1 67 ? 2.445 -7.958 8.421 1.00 0.00 67 LYS A O 13
ATOM 21060 N N . GLU A 1 68 ? 1.633 -9.338 6.824 1.00 0.00 68 GLU A N 13
ATOM 21061 C CA . GLU A 1 68 ? 1.454 -8.280 5.844 1.00 0.00 68 GLU A CA 13
ATOM 21062 C C . GLU A 1 68 ? 0.456 -7.242 6.360 1.00 0.00 68 GLU A C 13
ATOM 21063 O O . GLU A 1 68 ? 0.648 -6.042 6.169 1.00 0.00 68 GLU A O 13
ATOM 21075 N N . LEU A 1 69 ? -0.589 -7.741 7.003 1.00 0.00 69 LEU A N 13
ATOM 21076 C CA . LEU A 1 69 ? -1.618 -6.872 7.547 1.00 0.00 69 LEU A CA 13
ATOM 21077 C C . LEU A 1 69 ? -0.976 -5.869 8.508 1.00 0.00 69 LEU A C 13
ATOM 21078 O O . LEU A 1 69 ? -1.198 -4.664 8.393 1.00 0.00 69 LEU A O 13
ATOM 21094 N N . LEU A 1 70 ? -0.194 -6.402 9.434 1.00 0.00 70 LEU A N 13
ATOM 21095 C CA . LEU A 1 70 ? 0.482 -5.569 10.414 1.00 0.00 70 LEU A CA 13
ATOM 21096 C C . LEU A 1 70 ? 1.297 -4.496 9.690 1.00 0.00 70 LEU A C 13
ATOM 21097 O O . LEU A 1 70 ? 1.417 -3.371 10.172 1.00 0.00 70 LEU A O 13
ATOM 21113 N N . ALA A 1 71 ? 1.836 -4.882 8.543 1.00 0.00 71 ALA A N 13
ATOM 21114 C CA . ALA A 1 71 ? 2.637 -3.967 7.747 1.00 0.00 71 ALA A CA 13
ATOM 21115 C C . ALA A 1 71 ? 1.722 -2.920 7.108 1.00 0.00 71 ALA A C 13
ATOM 21116 O O . ALA A 1 71 ? 2.167 -1.822 6.777 1.00 0.00 71 ALA A O 13
ATOM 21123 N N . LEU A 1 72 ? 0.461 -3.296 6.954 1.00 0.00 72 LEU A N 13
ATOM 21124 C CA . LEU A 1 72 ? -0.519 -2.403 6.361 1.00 0.00 72 LEU A CA 13
ATOM 21125 C C . LEU A 1 72 ? -1.010 -1.415 7.421 1.00 0.00 72 LEU A C 13
ATOM 21126 O O . LEU A 1 72 ? -1.409 -0.298 7.096 1.00 0.00 72 LEU A O 13
ATOM 21142 N N . ASP A 1 73 ? -0.964 -1.862 8.667 1.00 0.00 73 ASP A N 13
ATOM 21143 C CA . ASP A 1 73 ? -1.398 -1.031 9.777 1.00 0.00 73 ASP A CA 13
ATOM 21144 C C . ASP A 1 73 ? -0.323 0.015 10.077 1.00 0.00 73 ASP A C 13
ATOM 21145 O O . ASP A 1 73 ? -0.639 1.158 10.404 1.00 0.00 73 ASP A O 13
ATOM 21154 N N . SER A 1 74 ? 0.924 -0.413 9.954 1.00 0.00 74 SER A N 13
ATOM 21155 C CA . SER A 1 74 ? 2.048 0.473 10.208 1.00 0.00 74 SER A CA 13
ATOM 21156 C C . SER A 1 74 ? 1.938 1.722 9.331 1.00 0.00 74 SER A C 13
ATOM 21157 O O . SER A 1 74 ? 2.562 2.743 9.617 1.00 0.00 74 SER A O 13
ATOM 21165 N N . VAL A 1 75 ? 1.140 1.600 8.280 1.00 0.00 75 VAL A N 13
ATOM 21166 C CA . VAL A 1 75 ? 0.941 2.706 7.359 1.00 0.00 75 VAL A CA 13
ATOM 21167 C C . VAL A 1 75 ? -0.088 3.674 7.947 1.00 0.00 75 VAL A C 13
ATOM 21168 O O . VAL A 1 75 ? -1.213 3.280 8.252 1.00 0.00 75 VAL A O 13
ATOM 21181 N N . ASP A 1 76 ? 0.334 4.922 8.089 1.00 0.00 76 ASP A N 13
ATOM 21182 C CA . ASP A 1 76 ? -0.536 5.949 8.635 1.00 0.00 76 ASP A CA 13
ATOM 21183 C C . ASP A 1 76 ? -0.863 6.969 7.542 1.00 0.00 76 ASP A C 13
ATOM 21184 O O . ASP A 1 76 ? -0.013 7.775 7.166 1.00 0.00 76 ASP A O 13
ATOM 21193 N N . PRO A 1 77 ? -2.128 6.898 7.050 1.00 0.00 77 PRO A N 13
ATOM 21194 C CA . PRO A 1 77 ? -2.578 7.806 6.008 1.00 0.00 77 PRO A CA 13
ATOM 21195 C C . PRO A 1 77 ? -2.838 9.204 6.572 1.00 0.00 77 PRO A C 13
ATOM 21196 O O . PRO A 1 77 ? -2.588 10.204 5.902 1.00 0.00 77 PRO A O 13
ATOM 21207 N N . GLU A 1 78 ? -3.337 9.228 7.799 1.00 0.00 78 GLU A N 13
ATOM 21208 C CA . GLU A 1 78 ? -3.633 10.487 8.462 1.00 0.00 78 GLU A CA 13
ATOM 21209 C C . GLU A 1 78 ? -4.961 11.053 7.954 1.00 0.00 78 GLU A C 13
ATOM 21210 O O . GLU A 1 78 ? -5.892 11.255 8.733 1.00 0.00 78 GLU A O 13
ATOM 21222 N N . GLY A 1 79 ? -5.006 11.294 6.652 1.00 0.00 79 GLY A N 13
ATOM 21223 C CA . GLY A 1 79 ? -6.204 11.834 6.032 1.00 0.00 79 GLY A CA 13
ATOM 21224 C C . GLY A 1 79 ? -5.954 12.177 4.562 1.00 0.00 79 GLY A C 13
ATOM 21225 O O . GLY A 1 79 ? -6.450 13.185 4.063 1.00 0.00 79 GLY A O 13
ATOM 21229 N N . ARG A 1 80 ? -5.183 11.318 3.910 1.00 0.00 80 ARG A N 13
ATOM 21230 C CA . ARG A 1 80 ? -4.861 11.518 2.508 1.00 0.00 80 ARG A CA 13
ATOM 21231 C C . ARG A 1 80 ? -5.946 10.902 1.621 1.00 0.00 80 ARG A C 13
ATOM 21232 O O . ARG A 1 80 ? -6.058 11.243 0.444 1.00 0.00 80 ARG A O 13
ATOM 21253 N N . ALA A 1 81 ? -6.717 10.006 2.220 1.00 0.00 81 ALA A N 13
ATOM 21254 C CA . ALA A 1 81 ? -7.788 9.340 1.499 1.00 0.00 81 ALA A CA 13
ATOM 21255 C C . ALA A 1 81 ? -7.189 8.301 0.549 1.00 0.00 81 ALA A C 13
ATOM 21256 O O . ALA A 1 81 ? -7.420 7.104 0.707 1.00 0.00 81 ALA A O 13
ATOM 21263 N N . ASP A 1 82 ? -6.431 8.798 -0.418 1.00 0.00 82 ASP A N 13
ATOM 21264 C CA . ASP A 1 82 ? -5.797 7.928 -1.394 1.00 0.00 82 ASP A CA 13
ATOM 21265 C C . ASP A 1 82 ? -5.074 6.793 -0.665 1.00 0.00 82 ASP A C 13
ATOM 21266 O O . ASP A 1 82 ? -5.172 5.633 -1.063 1.00 0.00 82 ASP A O 13
ATOM 21275 N N . VAL A 1 83 ? -4.365 7.167 0.390 1.00 0.00 83 VAL A N 13
ATOM 21276 C CA . VAL A 1 83 ? -3.626 6.195 1.177 1.00 0.00 83 VAL A CA 13
ATOM 21277 C C . VAL A 1 83 ? -4.604 5.389 2.033 1.00 0.00 83 VAL A C 13
ATOM 21278 O O . VAL A 1 83 ? -4.396 4.199 2.266 1.00 0.00 83 VAL A O 13
ATOM 21291 N N . ARG A 1 84 ? -5.651 6.068 2.478 1.00 0.00 84 ARG A N 13
ATOM 21292 C CA . ARG A 1 84 ? -6.662 5.430 3.303 1.00 0.00 84 ARG A CA 13
ATOM 21293 C C . ARG A 1 84 ? -7.354 4.310 2.523 1.00 0.00 84 ARG A C 13
ATOM 21294 O O . ARG A 1 84 ? -7.640 3.249 3.075 1.00 0.00 84 ARG A O 13
ATOM 21315 N N . GLN A 1 85 ? -7.604 4.585 1.251 1.00 0.00 85 GLN A N 13
ATOM 21316 C CA . GLN A 1 85 ? -8.257 3.615 0.390 1.00 0.00 85 GLN A CA 13
ATOM 21317 C C . GLN A 1 85 ? -7.342 2.411 0.158 1.00 0.00 85 GLN A C 13
ATOM 21318 O O . GLN A 1 85 ? -7.685 1.287 0.522 1.00 0.00 85 GLN A O 13
ATOM 21332 N N . ALA A 1 86 ? -6.196 2.686 -0.447 1.00 0.00 86 ALA A N 13
ATOM 21333 C CA . ALA A 1 86 ? -5.229 1.640 -0.732 1.00 0.00 86 ALA A CA 13
ATOM 21334 C C . ALA A 1 86 ? -5.100 0.725 0.488 1.00 0.00 86 ALA A C 13
ATOM 21335 O O . ALA A 1 86 ? -5.087 -0.498 0.353 1.00 0.00 86 ALA A O 13
ATOM 21342 N N . ARG A 1 87 ? -5.009 1.352 1.651 1.00 0.00 87 ARG A N 13
ATOM 21343 C CA . ARG A 1 87 ? -4.881 0.610 2.894 1.00 0.00 87 ARG A CA 13
ATOM 21344 C C . ARG A 1 87 ? -6.113 -0.270 3.115 1.00 0.00 87 ARG A C 13
ATOM 21345 O O . ARG A 1 87 ? -6.000 -1.493 3.198 1.00 0.00 87 ARG A O 13
ATOM 21366 N N . ARG A 1 88 ? -7.261 0.385 3.204 1.00 0.00 88 ARG A N 13
ATOM 21367 C CA . ARG A 1 88 ? -8.512 -0.323 3.414 1.00 0.00 88 ARG A CA 13
ATOM 21368 C C . ARG A 1 88 ? -8.698 -1.402 2.344 1.00 0.00 88 ARG A C 13
ATOM 21369 O O . ARG A 1 88 ? -9.359 -2.411 2.583 1.00 0.00 88 ARG A O 13
ATOM 21390 N N . ASP A 1 89 ? -8.103 -1.151 1.187 1.00 0.00 89 ASP A N 13
ATOM 21391 C CA . ASP A 1 89 ? -8.194 -2.088 0.080 1.00 0.00 89 ASP A CA 13
ATOM 21392 C C . ASP A 1 89 ? -7.135 -3.179 0.252 1.00 0.00 89 ASP A C 13
ATOM 21393 O O . ASP A 1 89 ? -7.359 -4.330 -0.118 1.00 0.00 89 ASP A O 13
ATOM 21402 N N . GLY A 1 90 ? -6.004 -2.778 0.814 1.00 0.00 90 GLY A N 13
ATOM 21403 C CA . GLY A 1 90 ? -4.910 -3.707 1.040 1.00 0.00 90 GLY A CA 13
ATOM 21404 C C . GLY A 1 90 ? -5.238 -4.675 2.179 1.00 0.00 90 GLY A C 13
ATOM 21405 O O . GLY A 1 90 ? -5.104 -5.888 2.026 1.00 0.00 90 GLY A O 13
ATOM 21409 N N . VAL A 1 91 ? -5.663 -4.102 3.296 1.00 0.00 91 VAL A N 13
ATOM 21410 C CA . VAL A 1 91 ? -6.011 -4.898 4.460 1.00 0.00 91 VAL A CA 13
ATOM 21411 C C . VAL A 1 91 ? -7.178 -5.823 4.108 1.00 0.00 91 VAL A C 13
ATOM 21412 O O . VAL A 1 91 ? -7.169 -7.001 4.462 1.00 0.00 91 VAL A O 13
ATOM 21425 N N . ARG A 1 92 ? -8.155 -5.255 3.417 1.00 0.00 92 ARG A N 13
ATOM 21426 C CA . ARG A 1 92 ? -9.327 -6.014 3.014 1.00 0.00 92 ARG A CA 13
ATOM 21427 C C . ARG A 1 92 ? -8.919 -7.179 2.110 1.00 0.00 92 ARG A C 13
ATOM 21428 O O . ARG A 1 92 ? -9.462 -8.277 2.224 1.00 0.00 92 ARG A O 13
ATOM 21449 N N . LYS A 1 93 ? -7.967 -6.900 1.232 1.00 0.00 93 LYS A N 13
ATOM 21450 C CA . LYS A 1 93 ? -7.480 -7.912 0.309 1.00 0.00 93 LYS A CA 13
ATOM 21451 C C . LYS A 1 93 ? -7.088 -9.165 1.094 1.00 0.00 93 LYS A C 13
ATOM 21452 O O . LYS A 1 93 ? -7.606 -10.251 0.836 1.00 0.00 93 LYS A O 13
ATOM 21471 N N . VAL A 1 94 ? -6.176 -8.973 2.036 1.00 0.00 94 VAL A N 13
ATOM 21472 C CA . VAL A 1 94 ? -5.708 -10.075 2.860 1.00 0.00 94 VAL A CA 13
ATOM 21473 C C . VAL A 1 94 ? -6.895 -10.691 3.602 1.00 0.00 94 VAL A C 13
ATOM 21474 O O . VAL A 1 94 ? -7.147 -11.890 3.491 1.00 0.00 94 VAL A O 13
ATOM 21487 N N . GLN A 1 95 ? -7.593 -9.843 4.344 1.00 0.00 95 GLN A N 13
ATOM 21488 C CA . GLN A 1 95 ? -8.747 -10.289 5.105 1.00 0.00 95 GLN A CA 13
ATOM 21489 C C . GLN A 1 95 ? -9.528 -11.343 4.317 1.00 0.00 95 GLN A C 13
ATOM 21490 O O . GLN A 1 95 ? -9.673 -12.478 4.767 1.00 0.00 95 GLN A O 13
ATOM 21504 N N . THR A 1 96 ? -10.009 -10.929 3.154 1.00 0.00 96 THR A N 13
ATOM 21505 C CA . THR A 1 96 ? -10.771 -11.823 2.299 1.00 0.00 96 THR A CA 13
ATOM 21506 C C . THR A 1 96 ? -10.012 -13.135 2.087 1.00 0.00 96 THR A C 13
ATOM 21507 O O . THR A 1 96 ? -10.576 -14.216 2.245 1.00 0.00 96 THR A O 13
ATOM 21518 N N . ILE A 1 97 ? -8.743 -12.995 1.732 1.00 0.00 97 ILE A N 13
ATOM 21519 C CA . ILE A 1 97 ? -7.900 -14.155 1.497 1.00 0.00 97 ILE A CA 13
ATOM 21520 C C . ILE A 1 97 ? -7.834 -14.999 2.772 1.00 0.00 97 ILE A C 13
ATOM 21521 O O . ILE A 1 97 ? -7.951 -16.222 2.718 1.00 0.00 97 ILE A O 13
ATOM 21537 N N . LEU A 1 98 ? -7.645 -14.312 3.889 1.00 0.00 98 LEU A N 13
ATOM 21538 C CA . LEU A 1 98 ? -7.561 -14.983 5.175 1.00 0.00 98 LEU A CA 13
ATOM 21539 C C . LEU A 1 98 ? -8.828 -15.813 5.396 1.00 0.00 98 LEU A C 13
ATOM 21540 O O . LEU A 1 98 ? -8.788 -16.846 6.061 1.00 0.00 98 LEU A O 13
ATOM 21556 N N . GLU A 1 99 ? -9.921 -15.329 4.824 1.00 0.00 99 GLU A N 13
ATOM 21557 C CA . GLU A 1 99 ? -11.196 -16.014 4.950 1.00 0.00 99 GLU A CA 13
ATOM 21558 C C . GLU A 1 99 ? -11.328 -17.093 3.873 1.00 0.00 99 GLU A C 13
ATOM 21559 O O . GLU A 1 99 ? -12.037 -18.080 4.062 1.00 0.00 99 GLU A O 13
ATOM 21571 N N . LYS A 1 100 ? -10.635 -16.867 2.767 1.00 0.00 100 LYS A N 13
ATOM 21572 C CA . LYS A 1 100 ? -10.666 -17.808 1.660 1.00 0.00 100 LYS A CA 13
ATOM 21573 C C . LYS A 1 100 ? -9.843 -19.046 2.025 1.00 0.00 100 LYS A C 13
ATOM 21574 O O . LYS A 1 100 ? -10.197 -20.163 1.651 1.00 0.00 100 LYS A O 13
ATOM 21593 N N . LEU A 1 101 ? -8.761 -18.805 2.750 1.00 0.00 101 LEU A N 13
ATOM 21594 C CA . LEU A 1 101 ? -7.885 -19.886 3.170 1.00 0.00 101 LEU A CA 13
ATOM 21595 C C . LEU A 1 101 ? -8.678 -20.874 4.027 1.00 0.00 101 LEU A C 13
ATOM 21596 O O . LEU A 1 101 ? -8.712 -22.068 3.733 1.00 0.00 101 LEU A O 13
ATOM 21612 N N . GLU A 1 102 ? -9.295 -20.341 5.071 1.00 0.00 102 GLU A N 13
ATOM 21613 C CA . GLU A 1 102 ? -10.085 -21.161 5.973 1.00 0.00 102 GLU A CA 13
ATOM 21614 C C . GLU A 1 102 ? -10.858 -22.222 5.187 1.00 0.00 102 GLU A C 13
ATOM 21615 O O . GLU A 1 102 ? -10.764 -23.412 5.485 1.00 0.00 102 GLU A O 13
ATOM 21627 N N . GLN A 1 103 ? -11.605 -21.753 4.198 1.00 0.00 103 GLN A N 13
ATOM 21628 C CA . GLN A 1 103 ? -12.393 -22.646 3.367 1.00 0.00 103 GLN A CA 13
ATOM 21629 C C . GLN A 1 103 ? -11.492 -23.693 2.709 1.00 0.00 103 GLN A C 13
ATOM 21630 O O . GLN A 1 103 ? -11.840 -24.871 2.654 1.00 0.00 103 GLN A O 13
ATOM 21644 N N . LYS A 1 104 ? -10.350 -23.225 2.226 1.00 0.00 104 LYS A N 13
ATOM 21645 C CA . LYS A 1 104 ? -9.396 -24.105 1.574 1.00 0.00 104 LYS A CA 13
ATOM 21646 C C . LYS A 1 104 ? -8.936 -25.175 2.566 1.00 0.00 104 LYS A C 13
ATOM 21647 O O . LYS A 1 104 ? -8.657 -26.309 2.178 1.00 0.00 104 LYS A O 13
ATOM 21666 N N . ALA A 1 105 ? -8.870 -24.777 3.828 1.00 0.00 105 ALA A N 13
ATOM 21667 C CA . ALA A 1 105 ? -8.448 -25.688 4.879 1.00 0.00 105 ALA A CA 13
ATOM 21668 C C . ALA A 1 105 ? -9.678 -26.183 5.643 1.00 0.00 105 ALA A C 13
ATOM 21669 O O . ALA A 1 105 ? -9.624 -26.373 6.857 1.00 0.00 105 ALA A O 13
ATOM 21676 N N . SER A 1 106 ? -10.757 -26.379 4.900 1.00 0.00 106 SER A N 13
ATOM 21677 C CA . SER A 1 106 ? -11.998 -26.849 5.492 1.00 0.00 106 SER A CA 13
ATOM 21678 C C . SER A 1 106 ? -12.520 -28.062 4.719 1.00 0.00 106 SER A C 13
ATOM 21679 O O . SER A 1 106 ? -13.594 -28.579 5.022 1.00 0.00 106 SER A O 13
ATOM 21687 N N . GLY A 1 107 ? -11.736 -28.480 3.736 1.00 0.00 107 GLY A N 13
ATOM 21688 C CA . GLY A 1 107 ? -12.106 -29.622 2.918 1.00 0.00 107 GLY A CA 13
ATOM 21689 C C . GLY A 1 107 ? -11.183 -29.749 1.705 1.00 0.00 107 GLY A C 13
ATOM 21690 O O . GLY A 1 107 ? -9.970 -29.889 1.855 1.00 0.00 107 GLY A O 13
ATOM 21694 N N . PRO A 1 108 ? -11.809 -29.694 0.498 1.00 0.00 108 PRO A N 13
ATOM 21695 C CA . PRO A 1 108 ? -11.057 -29.801 -0.740 1.00 0.00 108 PRO A CA 13
ATOM 21696 C C . PRO A 1 108 ? -10.299 -28.506 -1.035 1.00 0.00 108 PRO A C 13
ATOM 21697 O O . PRO A 1 108 ? -10.658 -27.443 -0.531 1.00 0.00 108 PRO A O 13
ATOM 21708 N N . SER A 1 109 ? -9.263 -28.636 -1.852 1.00 0.00 109 SER A N 13
ATOM 21709 C CA . SER A 1 109 ? -8.451 -27.489 -2.220 1.00 0.00 109 SER A CA 13
ATOM 21710 C C . SER A 1 109 ? -7.275 -27.938 -3.090 1.00 0.00 109 SER A C 13
ATOM 21711 O O . SER A 1 109 ? -6.446 -28.736 -2.655 1.00 0.00 109 SER A O 13
ATOM 21719 N N . SER A 1 110 ? -7.240 -27.406 -4.303 1.00 0.00 110 SER A N 13
ATOM 21720 C CA . SER A 1 110 ? -6.180 -27.742 -5.237 1.00 0.00 110 SER A CA 13
ATOM 21721 C C . SER A 1 110 ? -6.351 -26.945 -6.532 1.00 0.00 110 SER A C 13
ATOM 21722 O O . SER A 1 110 ? -7.406 -26.359 -6.770 1.00 0.00 110 SER A O 13
ATOM 21730 N N . GLY A 1 111 ? -5.296 -26.947 -7.334 1.00 0.00 111 GLY A N 13
ATOM 21731 C CA . GLY A 1 111 ? -5.317 -26.232 -8.599 1.00 0.00 111 GLY A CA 13
ATOM 21732 C C . GLY A 1 111 ? -5.166 -27.196 -9.777 1.00 0.00 111 GLY A C 13
ATOM 21733 O O . GLY A 1 111 ? -4.114 -27.807 -9.953 1.00 0.00 111 GLY A O 13
ATOM 21737 N N . GLY A 1 1 ? 7.589 -63.301 -19.141 1.00 0.00 1 GLY A N 14
ATOM 21738 C CA . GLY A 1 1 ? 8.481 -62.235 -18.719 1.00 0.00 1 GLY A CA 14
ATOM 21739 C C . GLY A 1 1 ? 7.701 -61.090 -18.071 1.00 0.00 1 GLY A C 14
ATOM 21740 O O . GLY A 1 1 ? 6.484 -60.996 -18.228 1.00 0.00 1 GLY A O 14
ATOM 21744 N N . SER A 1 2 ? 8.432 -60.248 -17.355 1.00 0.00 2 SER A N 14
ATOM 21745 C CA . SER A 1 2 ? 7.823 -59.113 -16.683 1.00 0.00 2 SER A CA 14
ATOM 21746 C C . SER A 1 2 ? 8.908 -58.224 -16.070 1.00 0.00 2 SER A C 14
ATOM 21747 O O . SER A 1 2 ? 9.899 -58.724 -15.541 1.00 0.00 2 SER A O 14
ATOM 21755 N N . SER A 1 3 ? 8.682 -56.922 -16.163 1.00 0.00 3 SER A N 14
ATOM 21756 C CA . SER A 1 3 ? 9.628 -55.959 -15.625 1.00 0.00 3 SER A CA 14
ATOM 21757 C C . SER A 1 3 ? 9.170 -54.536 -15.953 1.00 0.00 3 SER A C 14
ATOM 21758 O O . SER A 1 3 ? 8.651 -54.282 -17.039 1.00 0.00 3 SER A O 14
ATOM 21766 N N . GLY A 1 4 ? 9.379 -53.646 -14.994 1.00 0.00 4 GLY A N 14
ATOM 21767 C CA . GLY A 1 4 ? 8.994 -52.255 -15.168 1.00 0.00 4 GLY A CA 14
ATOM 21768 C C . GLY A 1 4 ? 8.802 -51.567 -13.815 1.00 0.00 4 GLY A C 14
ATOM 21769 O O . GLY A 1 4 ? 8.540 -52.227 -12.810 1.00 0.00 4 GLY A O 14
ATOM 21773 N N . SER A 1 5 ? 8.939 -50.249 -13.832 1.00 0.00 5 SER A N 14
ATOM 21774 C CA . SER A 1 5 ? 8.784 -49.464 -12.620 1.00 0.00 5 SER A CA 14
ATOM 21775 C C . SER A 1 5 ? 9.128 -48.000 -12.897 1.00 0.00 5 SER A C 14
ATOM 21776 O O . SER A 1 5 ? 10.215 -47.696 -13.386 1.00 0.00 5 SER A O 14
ATOM 21784 N N . SER A 1 6 ? 8.182 -47.131 -12.572 1.00 0.00 6 SER A N 14
ATOM 21785 C CA . SER A 1 6 ? 8.372 -45.705 -12.779 1.00 0.00 6 SER A CA 14
ATOM 21786 C C . SER A 1 6 ? 7.124 -44.941 -12.334 1.00 0.00 6 SER A C 14
ATOM 21787 O O . SER A 1 6 ? 6.097 -45.545 -12.030 1.00 0.00 6 SER A O 14
ATOM 21795 N N . GLY A 1 7 ? 7.254 -43.622 -12.309 1.00 0.00 7 GLY A N 14
ATOM 21796 C CA . GLY A 1 7 ? 6.150 -42.769 -11.906 1.00 0.00 7 GLY A CA 14
ATOM 21797 C C . GLY A 1 7 ? 6.651 -41.385 -11.486 1.00 0.00 7 GLY A C 14
ATOM 21798 O O . GLY A 1 7 ? 7.610 -41.273 -10.725 1.00 0.00 7 GLY A O 14
ATOM 21802 N N . ALA A 1 8 ? 5.978 -40.366 -12.002 1.00 0.00 8 ALA A N 14
ATOM 21803 C CA . ALA A 1 8 ? 6.343 -38.995 -11.690 1.00 0.00 8 ALA A CA 14
ATOM 21804 C C . ALA A 1 8 ? 5.349 -38.043 -12.359 1.00 0.00 8 ALA A C 14
ATOM 21805 O O . ALA A 1 8 ? 5.519 -37.679 -13.521 1.00 0.00 8 ALA A O 14
ATOM 21812 N N . PRO A 1 9 ? 4.307 -37.657 -11.575 1.00 0.00 9 PRO A N 14
ATOM 21813 C CA . PRO A 1 9 ? 3.286 -36.754 -12.079 1.00 0.00 9 PRO A CA 14
ATOM 21814 C C . PRO A 1 9 ? 3.810 -35.318 -12.149 1.00 0.00 9 PRO A C 14
ATOM 21815 O O . PRO A 1 9 ? 4.954 -35.052 -11.782 1.00 0.00 9 PRO A O 14
ATOM 21826 N N . ALA A 1 10 ? 2.948 -34.430 -12.623 1.00 0.00 10 ALA A N 14
ATOM 21827 C CA . ALA A 1 10 ? 3.310 -33.029 -12.746 1.00 0.00 10 ALA A CA 14
ATOM 21828 C C . ALA A 1 10 ? 2.126 -32.250 -13.323 1.00 0.00 10 ALA A C 14
ATOM 21829 O O . ALA A 1 10 ? 1.224 -32.836 -13.919 1.00 0.00 10 ALA A O 14
ATOM 21836 N N . GLU A 1 11 ? 2.167 -30.940 -13.126 1.00 0.00 11 GLU A N 14
ATOM 21837 C CA . GLU A 1 11 ? 1.109 -30.075 -13.619 1.00 0.00 11 GLU A CA 14
ATOM 21838 C C . GLU A 1 11 ? 1.401 -28.619 -13.254 1.00 0.00 11 GLU A C 14
ATOM 21839 O O . GLU A 1 11 ? 0.750 -28.053 -12.377 1.00 0.00 11 GLU A O 14
ATOM 21851 N N . PRO A 1 12 ? 2.406 -28.038 -13.963 1.00 0.00 12 PRO A N 14
ATOM 21852 C CA . PRO A 1 12 ? 2.792 -26.658 -13.722 1.00 0.00 12 PRO A CA 14
ATOM 21853 C C . PRO A 1 12 ? 1.767 -25.690 -14.316 1.00 0.00 12 PRO A C 14
ATOM 21854 O O . PRO A 1 12 ? 1.140 -25.991 -15.331 1.00 0.00 12 PRO A O 14
ATOM 21865 N N . ALA A 1 13 ? 1.628 -24.548 -13.659 1.00 0.00 13 ALA A N 14
ATOM 21866 C CA . ALA A 1 13 ? 0.690 -23.534 -14.110 1.00 0.00 13 ALA A CA 14
ATOM 21867 C C . ALA A 1 13 ? 0.913 -22.248 -13.312 1.00 0.00 13 ALA A C 14
ATOM 21868 O O . ALA A 1 13 ? 1.114 -22.293 -12.100 1.00 0.00 13 ALA A O 14
ATOM 21875 N N . ALA A 1 14 ? 0.869 -21.132 -14.025 1.00 0.00 14 ALA A N 14
ATOM 21876 C CA . ALA A 1 14 ? 1.064 -19.836 -13.399 1.00 0.00 14 ALA A CA 14
ATOM 21877 C C . ALA A 1 14 ? 1.018 -18.744 -14.470 1.00 0.00 14 ALA A C 14
ATOM 21878 O O . ALA A 1 14 ? 1.817 -18.753 -15.405 1.00 0.00 14 ALA A O 14
ATOM 21885 N N . PRO A 1 15 ? 0.049 -17.806 -14.293 1.00 0.00 15 PRO A N 14
ATOM 21886 C CA . PRO A 1 15 ? -0.112 -16.711 -15.234 1.00 0.00 15 PRO A CA 14
ATOM 21887 C C . PRO A 1 15 ? 0.986 -15.662 -15.047 1.00 0.00 15 PRO A C 14
ATOM 21888 O O . PRO A 1 15 ? 1.561 -15.545 -13.965 1.00 0.00 15 PRO A O 14
ATOM 21899 N N . LYS A 1 16 ? 1.245 -14.925 -16.117 1.00 0.00 16 LYS A N 14
ATOM 21900 C CA . LYS A 1 16 ? 2.264 -13.889 -16.084 1.00 0.00 16 LYS A CA 14
ATOM 21901 C C . LYS A 1 16 ? 1.869 -12.761 -17.040 1.00 0.00 16 LYS A C 14
ATOM 21902 O O . LYS A 1 16 ? 1.957 -12.915 -18.257 1.00 0.00 16 LYS A O 14
ATOM 21921 N N . SER A 1 17 ? 1.444 -11.653 -16.452 1.00 0.00 17 SER A N 14
ATOM 21922 C CA . SER A 1 17 ? 1.036 -10.499 -17.236 1.00 0.00 17 SER A CA 14
ATOM 21923 C C . SER A 1 17 ? 0.703 -9.328 -16.309 1.00 0.00 17 SER A C 14
ATOM 21924 O O . SER A 1 17 ? 0.287 -9.533 -15.170 1.00 0.00 17 SER A O 14
ATOM 21932 N N . GLY A 1 18 ? 0.897 -8.127 -16.833 1.00 0.00 18 GLY A N 14
ATOM 21933 C CA . GLY A 1 18 ? 0.622 -6.923 -16.067 1.00 0.00 18 GLY A CA 14
ATOM 21934 C C . GLY A 1 18 ? 1.675 -5.847 -16.340 1.00 0.00 18 GLY A C 14
ATOM 21935 O O . GLY A 1 18 ? 2.468 -5.512 -15.461 1.00 0.00 18 GLY A O 14
ATOM 21939 N N . GLU A 1 19 ? 1.650 -5.336 -17.562 1.00 0.00 19 GLU A N 14
ATOM 21940 C CA . GLU A 1 19 ? 2.593 -4.305 -17.962 1.00 0.00 19 GLU A CA 14
ATOM 21941 C C . GLU A 1 19 ? 1.903 -3.273 -18.856 1.00 0.00 19 GLU A C 14
ATOM 21942 O O . GLU A 1 19 ? 1.046 -3.623 -19.667 1.00 0.00 19 GLU A O 14
ATOM 21954 N N . ALA A 1 20 ? 2.302 -2.022 -18.678 1.00 0.00 20 ALA A N 14
ATOM 21955 C CA . ALA A 1 20 ? 1.733 -0.937 -19.459 1.00 0.00 20 ALA A CA 14
ATOM 21956 C C . ALA A 1 20 ? 2.389 0.382 -19.046 1.00 0.00 20 ALA A C 14
ATOM 21957 O O . ALA A 1 20 ? 3.138 0.427 -18.071 1.00 0.00 20 ALA A O 14
ATOM 21964 N N . GLU A 1 21 ? 2.084 1.422 -19.808 1.00 0.00 21 GLU A N 14
ATOM 21965 C CA . GLU A 1 21 ? 2.636 2.738 -19.533 1.00 0.00 21 GLU A CA 14
ATOM 21966 C C . GLU A 1 21 ? 1.728 3.503 -18.568 1.00 0.00 21 GLU A C 14
ATOM 21967 O O . GLU A 1 21 ? 0.504 3.433 -18.674 1.00 0.00 21 GLU A O 14
ATOM 21979 N N . THR A 1 22 ? 2.362 4.215 -17.648 1.00 0.00 22 THR A N 14
ATOM 21980 C CA . THR A 1 22 ? 1.626 4.992 -16.664 1.00 0.00 22 THR A CA 14
ATOM 21981 C C . THR A 1 22 ? 2.589 5.814 -15.806 1.00 0.00 22 THR A C 14
ATOM 21982 O O . THR A 1 22 ? 3.684 5.356 -15.483 1.00 0.00 22 THR A O 14
ATOM 21993 N N . PRO A 1 23 ? 2.134 7.046 -15.451 1.00 0.00 23 PRO A N 14
ATOM 21994 C CA . PRO A 1 23 ? 2.943 7.936 -14.637 1.00 0.00 23 PRO A CA 14
ATOM 21995 C C . PRO A 1 23 ? 2.956 7.482 -13.175 1.00 0.00 23 PRO A C 14
ATOM 21996 O O . PRO A 1 23 ? 2.186 6.605 -12.788 1.00 0.00 23 PRO A O 14
ATOM 22007 N N . PRO A 1 24 ? 3.861 8.117 -12.384 1.00 0.00 24 PRO A N 14
ATOM 22008 C CA . PRO A 1 24 ? 3.984 7.788 -10.974 1.00 0.00 24 PRO A CA 14
ATOM 22009 C C . PRO A 1 24 ? 2.821 8.373 -10.171 1.00 0.00 24 PRO A C 14
ATOM 22010 O O . PRO A 1 24 ? 2.531 9.565 -10.269 1.00 0.00 24 PRO A O 14
ATOM 22021 N N . LYS A 1 25 ? 2.185 7.507 -9.396 1.00 0.00 25 LYS A N 14
ATOM 22022 C CA . LYS A 1 25 ? 1.059 7.923 -8.576 1.00 0.00 25 LYS A CA 14
ATOM 22023 C C . LYS A 1 25 ? 1.576 8.440 -7.232 1.00 0.00 25 LYS A C 14
ATOM 22024 O O . LYS A 1 25 ? 2.552 9.187 -7.184 1.00 0.00 25 LYS A O 14
ATOM 22043 N N . HIS A 1 26 ? 0.898 8.022 -6.173 1.00 0.00 26 HIS A N 14
ATOM 22044 C CA . HIS A 1 26 ? 1.277 8.433 -4.832 1.00 0.00 26 HIS A CA 14
ATOM 22045 C C . HIS A 1 26 ? 2.047 7.303 -4.146 1.00 0.00 26 HIS A C 14
ATOM 22046 O O . HIS A 1 26 ? 1.679 6.135 -4.264 1.00 0.00 26 HIS A O 14
ATOM 22060 N N . PRO A 1 27 ? 3.130 7.700 -3.426 1.00 0.00 27 PRO A N 14
ATOM 22061 C CA . PRO A 1 27 ? 3.955 6.733 -2.722 1.00 0.00 27 PRO A CA 14
ATOM 22062 C C . PRO A 1 27 ? 3.255 6.233 -1.457 1.00 0.00 27 PRO A C 14
ATOM 22063 O O . PRO A 1 27 ? 3.376 5.063 -1.098 1.00 0.00 27 PRO A O 14
ATOM 22074 N N . GLY A 1 28 ? 2.538 7.144 -0.816 1.00 0.00 28 GLY A N 14
ATOM 22075 C CA . GLY A 1 28 ? 1.818 6.810 0.401 1.00 0.00 28 GLY A CA 14
ATOM 22076 C C . GLY A 1 28 ? 0.910 5.598 0.185 1.00 0.00 28 GLY A C 14
ATOM 22077 O O . GLY A 1 28 ? 0.784 4.748 1.065 1.00 0.00 28 GLY A O 14
ATOM 22081 N N . VAL A 1 29 ? 0.300 5.557 -0.991 1.00 0.00 29 VAL A N 14
ATOM 22082 C CA . VAL A 1 29 ? -0.592 4.462 -1.333 1.00 0.00 29 VAL A CA 14
ATOM 22083 C C . VAL A 1 29 ? 0.231 3.197 -1.580 1.00 0.00 29 VAL A C 14
ATOM 22084 O O . VAL A 1 29 ? 0.028 2.181 -0.917 1.00 0.00 29 VAL A O 14
ATOM 22097 N N . LEU A 1 30 ? 1.142 3.299 -2.536 1.00 0.00 30 LEU A N 14
ATOM 22098 C CA . LEU A 1 30 ? 1.996 2.175 -2.879 1.00 0.00 30 LEU A CA 14
ATOM 22099 C C . LEU A 1 30 ? 2.464 1.485 -1.596 1.00 0.00 30 LEU A C 14
ATOM 22100 O O . LEU A 1 30 ? 2.645 0.269 -1.571 1.00 0.00 30 LEU A O 14
ATOM 22116 N N . LYS A 1 31 ? 2.647 2.292 -0.561 1.00 0.00 31 LYS A N 14
ATOM 22117 C CA . LYS A 1 31 ? 3.090 1.775 0.723 1.00 0.00 31 LYS A CA 14
ATOM 22118 C C . LYS A 1 31 ? 2.434 0.416 0.974 1.00 0.00 31 LYS A C 14
ATOM 22119 O O . LYS A 1 31 ? 3.092 -0.521 1.424 1.00 0.00 31 LYS A O 14
ATOM 22138 N N . VAL A 1 32 ? 1.146 0.351 0.671 1.00 0.00 32 VAL A N 14
ATOM 22139 C CA . VAL A 1 32 ? 0.394 -0.878 0.858 1.00 0.00 32 VAL A CA 14
ATOM 22140 C C . VAL A 1 32 ? 0.704 -1.840 -0.290 1.00 0.00 32 VAL A C 14
ATOM 22141 O O . VAL A 1 32 ? 0.939 -3.026 -0.065 1.00 0.00 32 VAL A O 14
ATOM 22154 N N . GLU A 1 33 ? 0.693 -1.293 -1.497 1.00 0.00 33 GLU A N 14
ATOM 22155 C CA . GLU A 1 33 ? 0.970 -2.088 -2.681 1.00 0.00 33 GLU A CA 14
ATOM 22156 C C . GLU A 1 33 ? 2.316 -2.802 -2.539 1.00 0.00 33 GLU A C 14
ATOM 22157 O O . GLU A 1 33 ? 2.477 -3.929 -3.005 1.00 0.00 33 GLU A O 14
ATOM 22169 N N . ALA A 1 34 ? 3.247 -2.117 -1.892 1.00 0.00 34 ALA A N 14
ATOM 22170 C CA . ALA A 1 34 ? 4.574 -2.672 -1.682 1.00 0.00 34 ALA A CA 14
ATOM 22171 C C . ALA A 1 34 ? 4.457 -3.981 -0.899 1.00 0.00 34 ALA A C 14
ATOM 22172 O O . ALA A 1 34 ? 5.213 -4.921 -1.137 1.00 0.00 34 ALA A O 14
ATOM 22179 N N . ILE A 1 35 ? 3.503 -3.999 0.021 1.00 0.00 35 ILE A N 14
ATOM 22180 C CA . ILE A 1 35 ? 3.277 -5.177 0.841 1.00 0.00 35 ILE A CA 14
ATOM 22181 C C . ILE A 1 35 ? 2.402 -6.169 0.071 1.00 0.00 35 ILE A C 14
ATOM 22182 O O . ILE A 1 35 ? 2.736 -7.349 -0.029 1.00 0.00 35 ILE A O 14
ATOM 22198 N N . LEU A 1 36 ? 1.300 -5.654 -0.453 1.00 0.00 36 LEU A N 14
ATOM 22199 C CA . LEU A 1 36 ? 0.375 -6.480 -1.211 1.00 0.00 36 LEU A CA 14
ATOM 22200 C C . LEU A 1 36 ? 1.167 -7.432 -2.110 1.00 0.00 36 LEU A C 14
ATOM 22201 O O . LEU A 1 36 ? 0.921 -8.637 -2.113 1.00 0.00 36 LEU A O 14
ATOM 22217 N N . GLU A 1 37 ? 2.101 -6.854 -2.851 1.00 0.00 37 GLU A N 14
ATOM 22218 C CA . GLU A 1 37 ? 2.930 -7.636 -3.752 1.00 0.00 37 GLU A CA 14
ATOM 22219 C C . GLU A 1 37 ? 3.341 -8.952 -3.088 1.00 0.00 37 GLU A C 14
ATOM 22220 O O . GLU A 1 37 ? 3.356 -9.999 -3.734 1.00 0.00 37 GLU A O 14
ATOM 22232 N N . LYS A 1 38 ? 3.665 -8.855 -1.807 1.00 0.00 38 LYS A N 14
ATOM 22233 C CA . LYS A 1 38 ? 4.075 -10.025 -1.049 1.00 0.00 38 LYS A CA 14
ATOM 22234 C C . LYS A 1 38 ? 2.848 -10.887 -0.746 1.00 0.00 38 LYS A C 14
ATOM 22235 O O . LYS A 1 38 ? 2.898 -12.110 -0.868 1.00 0.00 38 LYS A O 14
ATOM 22254 N N . VAL A 1 39 ? 1.774 -10.216 -0.355 1.00 0.00 39 VAL A N 14
ATOM 22255 C CA . VAL A 1 39 ? 0.536 -10.905 -0.034 1.00 0.00 39 VAL A CA 14
ATOM 22256 C C . VAL A 1 39 ? 0.196 -11.885 -1.159 1.00 0.00 39 VAL A C 14
ATOM 22257 O O . VAL A 1 39 ? -0.089 -13.054 -0.904 1.00 0.00 39 VAL A O 14
ATOM 22270 N N . GLN A 1 40 ? 0.238 -11.372 -2.380 1.00 0.00 40 GLN A N 14
ATOM 22271 C CA . GLN A 1 40 ? -0.063 -12.186 -3.545 1.00 0.00 40 GLN A CA 14
ATOM 22272 C C . GLN A 1 40 ? 0.566 -13.573 -3.399 1.00 0.00 40 GLN A C 14
ATOM 22273 O O . GLN A 1 40 ? -0.080 -14.584 -3.674 1.00 0.00 40 GLN A O 14
ATOM 22287 N N . GLY A 1 41 ? 1.818 -13.578 -2.966 1.00 0.00 41 GLY A N 14
ATOM 22288 C CA . GLY A 1 41 ? 2.541 -14.824 -2.780 1.00 0.00 41 GLY A CA 14
ATOM 22289 C C . GLY A 1 41 ? 1.846 -15.713 -1.746 1.00 0.00 41 GLY A C 14
ATOM 22290 O O . GLY A 1 41 ? 1.759 -16.927 -1.924 1.00 0.00 41 GLY A O 14
ATOM 22294 N N . LEU A 1 42 ? 1.369 -15.073 -0.689 1.00 0.00 42 LEU A N 14
ATOM 22295 C CA . LEU A 1 42 ? 0.684 -15.790 0.374 1.00 0.00 42 LEU A CA 14
ATOM 22296 C C . LEU A 1 42 ? -0.677 -16.269 -0.136 1.00 0.00 42 LEU A C 14
ATOM 22297 O O . LEU A 1 42 ? -1.238 -17.229 0.391 1.00 0.00 42 LEU A O 14
ATOM 22313 N N . GLU A 1 43 ? -1.169 -15.578 -1.154 1.00 0.00 43 GLU A N 14
ATOM 22314 C CA . GLU A 1 43 ? -2.453 -15.922 -1.740 1.00 0.00 43 GLU A CA 14
ATOM 22315 C C . GLU A 1 43 ? -2.334 -17.202 -2.568 1.00 0.00 43 GLU A C 14
ATOM 22316 O O . GLU A 1 43 ? -3.077 -18.158 -2.351 1.00 0.00 43 GLU A O 14
ATOM 22328 N N . GLN A 1 44 ? -1.392 -17.180 -3.500 1.00 0.00 44 GLN A N 14
ATOM 22329 C CA . GLN A 1 44 ? -1.166 -18.328 -4.362 1.00 0.00 44 GLN A CA 14
ATOM 22330 C C . GLN A 1 44 ? -1.155 -19.617 -3.538 1.00 0.00 44 GLN A C 14
ATOM 22331 O O . GLN A 1 44 ? -1.715 -20.629 -3.955 1.00 0.00 44 GLN A O 14
ATOM 22345 N N . ALA A 1 45 ? -0.510 -19.537 -2.384 1.00 0.00 45 ALA A N 14
ATOM 22346 C CA . ALA A 1 45 ? -0.418 -20.685 -1.497 1.00 0.00 45 ALA A CA 14
ATOM 22347 C C . ALA A 1 45 ? -1.827 -21.149 -1.123 1.00 0.00 45 ALA A C 14
ATOM 22348 O O . ALA A 1 45 ? -2.100 -22.348 -1.086 1.00 0.00 45 ALA A O 14
ATOM 22355 N N . VAL A 1 46 ? -2.685 -20.176 -0.857 1.00 0.00 46 VAL A N 14
ATOM 22356 C CA . VAL A 1 46 ? -4.059 -20.470 -0.488 1.00 0.00 46 VAL A CA 14
ATOM 22357 C C . VAL A 1 46 ? -4.775 -21.114 -1.676 1.00 0.00 46 VAL A C 14
ATOM 22358 O O . VAL A 1 46 ? -5.162 -22.280 -1.614 1.00 0.00 46 VAL A O 14
ATOM 22371 N N . ASP A 1 47 ? -4.930 -20.327 -2.731 1.00 0.00 47 ASP A N 14
ATOM 22372 C CA . ASP A 1 47 ? -5.593 -20.807 -3.931 1.00 0.00 47 ASP A CA 14
ATOM 22373 C C . ASP A 1 47 ? -5.011 -22.167 -4.321 1.00 0.00 47 ASP A C 14
ATOM 22374 O O . ASP A 1 47 ? -5.668 -22.957 -4.998 1.00 0.00 47 ASP A O 14
ATOM 22383 N N . SER A 1 48 ? -3.784 -22.399 -3.878 1.00 0.00 48 SER A N 14
ATOM 22384 C CA . SER A 1 48 ? -3.106 -23.650 -4.173 1.00 0.00 48 SER A CA 14
ATOM 22385 C C . SER A 1 48 ? -2.781 -24.387 -2.872 1.00 0.00 48 SER A C 14
ATOM 22386 O O . SER A 1 48 ? -1.735 -25.025 -2.761 1.00 0.00 48 SER A O 14
ATOM 22394 N N . PHE A 1 49 ? -3.697 -24.277 -1.922 1.00 0.00 49 PHE A N 14
ATOM 22395 C CA . PHE A 1 49 ? -3.521 -24.925 -0.634 1.00 0.00 49 PHE A CA 14
ATOM 22396 C C . PHE A 1 49 ? -4.292 -26.246 -0.575 1.00 0.00 49 PHE A C 14
ATOM 22397 O O . PHE A 1 49 ? -5.058 -26.563 -1.483 1.00 0.00 49 PHE A O 14
ATOM 22414 N N . GLU A 1 50 ? -4.061 -26.981 0.503 1.00 0.00 50 GLU A N 14
ATOM 22415 C CA . GLU A 1 50 ? -4.724 -28.261 0.692 1.00 0.00 50 GLU A CA 14
ATOM 22416 C C . GLU A 1 50 ? -4.541 -28.745 2.131 1.00 0.00 50 GLU A C 14
ATOM 22417 O O . GLU A 1 50 ? -3.420 -28.801 2.634 1.00 0.00 50 GLU A O 14
ATOM 22429 N N . GLY A 1 51 ? -5.661 -29.084 2.754 1.00 0.00 51 GLY A N 14
ATOM 22430 C CA . GLY A 1 51 ? -5.639 -29.562 4.126 1.00 0.00 51 GLY A CA 14
ATOM 22431 C C . GLY A 1 51 ? -6.806 -28.982 4.928 1.00 0.00 51 GLY A C 14
ATOM 22432 O O . GLY A 1 51 ? -7.877 -28.730 4.377 1.00 0.00 51 GLY A O 14
ATOM 22436 N N . LYS A 1 52 ? -6.560 -28.788 6.215 1.00 0.00 52 LYS A N 14
ATOM 22437 C CA . LYS A 1 52 ? -7.577 -28.243 7.098 1.00 0.00 52 LYS A CA 14
ATOM 22438 C C . LYS A 1 52 ? -7.054 -26.956 7.738 1.00 0.00 52 LYS A C 14
ATOM 22439 O O . LYS A 1 52 ? -6.149 -26.316 7.205 1.00 0.00 52 LYS A O 14
ATOM 22458 N N . LYS A 1 53 ? -7.646 -26.614 8.873 1.00 0.00 53 LYS A N 14
ATOM 22459 C CA . LYS A 1 53 ? -7.251 -25.415 9.592 1.00 0.00 53 LYS A CA 14
ATOM 22460 C C . LYS A 1 53 ? -6.399 -25.808 10.801 1.00 0.00 53 LYS A C 14
ATOM 22461 O O . LYS A 1 53 ? -6.371 -25.095 11.803 1.00 0.00 53 LYS A O 14
ATOM 22480 N N . THR A 1 54 ? -5.725 -26.941 10.667 1.00 0.00 54 THR A N 14
ATOM 22481 C CA . THR A 1 54 ? -4.875 -27.437 11.736 1.00 0.00 54 THR A CA 14
ATOM 22482 C C . THR A 1 54 ? -3.441 -27.618 11.236 1.00 0.00 54 THR A C 14
ATOM 22483 O O . THR A 1 54 ? -2.489 -27.243 11.920 1.00 0.00 54 THR A O 14
ATOM 22494 N N . ASP A 1 55 ? -3.330 -28.192 10.047 1.00 0.00 55 ASP A N 14
ATOM 22495 C CA . ASP A 1 55 ? -2.028 -28.427 9.447 1.00 0.00 55 ASP A CA 14
ATOM 22496 C C . ASP A 1 55 ? -1.127 -27.217 9.706 1.00 0.00 55 ASP A C 14
ATOM 22497 O O . ASP A 1 55 ? -1.548 -26.076 9.529 1.00 0.00 55 ASP A O 14
ATOM 22506 N N . LYS A 1 56 ? 0.097 -27.510 10.120 1.00 0.00 56 LYS A N 14
ATOM 22507 C CA . LYS A 1 56 ? 1.062 -26.461 10.405 1.00 0.00 56 LYS A CA 14
ATOM 22508 C C . LYS A 1 56 ? 1.147 -25.513 9.206 1.00 0.00 56 LYS A C 14
ATOM 22509 O O . LYS A 1 56 ? 1.378 -24.317 9.372 1.00 0.00 56 LYS A O 14
ATOM 22528 N N . LYS A 1 57 ? 0.955 -26.085 8.026 1.00 0.00 57 LYS A N 14
ATOM 22529 C CA . LYS A 1 57 ? 1.007 -25.306 6.801 1.00 0.00 57 LYS A CA 14
ATOM 22530 C C . LYS A 1 57 ? -0.039 -24.191 6.865 1.00 0.00 57 LYS A C 14
ATOM 22531 O O . LYS A 1 57 ? 0.274 -23.027 6.622 1.00 0.00 57 LYS A O 14
ATOM 22550 N N . TYR A 1 58 ? -1.260 -24.587 7.193 1.00 0.00 58 TYR A N 14
ATOM 22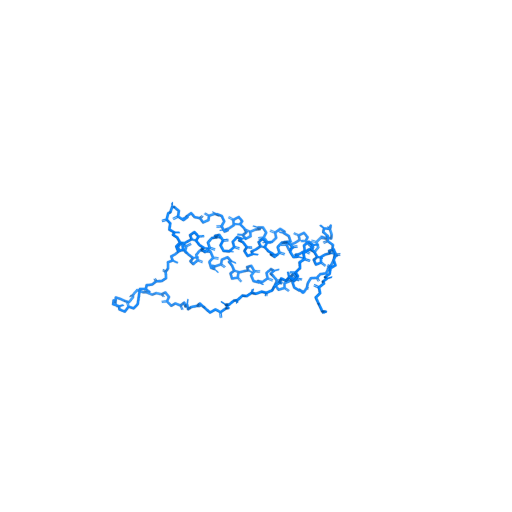551 C CA . TYR A 1 58 ? -2.354 -23.635 7.293 1.00 0.00 58 TYR A CA 14
ATOM 22552 C C . TYR A 1 58 ? -1.978 -22.461 8.198 1.00 0.00 58 TYR A C 14
ATOM 22553 O O . TYR A 1 58 ? -2.187 -21.303 7.838 1.00 0.00 58 TYR A O 14
ATOM 22571 N N . LEU A 1 59 ? -1.430 -22.799 9.356 1.00 0.00 59 LEU A N 14
ATOM 22572 C CA . LEU A 1 59 ? -1.023 -21.787 10.316 1.00 0.00 59 LEU A CA 14
ATOM 22573 C C . LEU A 1 59 ? -0.022 -20.837 9.656 1.00 0.00 59 LEU A C 14
ATOM 22574 O O . LEU A 1 59 ? -0.212 -19.622 9.670 1.00 0.00 59 LEU A O 14
ATOM 22590 N N . MET A 1 60 ? 1.021 -21.427 9.092 1.00 0.00 60 MET A N 14
ATOM 22591 C CA . MET A 1 60 ? 2.053 -20.648 8.427 1.00 0.00 60 MET A CA 14
ATOM 22592 C C . MET A 1 60 ? 1.437 -19.534 7.579 1.00 0.00 60 MET A C 14
ATOM 22593 O O . MET A 1 60 ? 1.753 -18.360 7.766 1.00 0.00 60 MET A O 14
ATOM 22607 N N . ILE A 1 61 ? 0.568 -19.940 6.665 1.00 0.00 61 ILE A N 14
ATOM 22608 C CA . ILE A 1 61 ? -0.095 -18.991 5.788 1.00 0.00 61 ILE A CA 14
ATOM 22609 C C . ILE A 1 61 ? -0.879 -17.985 6.632 1.00 0.00 61 ILE A C 14
ATOM 22610 O O . ILE A 1 61 ? -0.880 -16.790 6.340 1.00 0.00 61 ILE A O 14
ATOM 22626 N N . GLU A 1 62 ? -1.529 -18.505 7.663 1.00 0.00 62 GLU A N 14
ATOM 22627 C CA . GLU A 1 62 ? -2.316 -17.667 8.552 1.00 0.00 62 GLU A CA 14
ATOM 22628 C C . GLU A 1 62 ? -1.466 -16.510 9.082 1.00 0.00 62 GLU A C 14
ATOM 22629 O O . GLU A 1 62 ? -1.788 -15.345 8.855 1.00 0.00 62 GLU A O 14
ATOM 22641 N N . GLU A 1 63 ? -0.398 -16.873 9.777 1.00 0.00 63 GLU A N 14
ATOM 22642 C CA . GLU A 1 63 ? 0.500 -15.879 10.340 1.00 0.00 63 GLU A CA 14
ATOM 22643 C C . GLU A 1 63 ? 1.116 -15.029 9.228 1.00 0.00 63 GLU A C 14
ATOM 22644 O O . GLU A 1 63 ? 1.200 -13.808 9.349 1.00 0.00 63 GLU A O 14
ATOM 22656 N N . TYR A 1 64 ? 1.531 -15.708 8.168 1.00 0.00 64 TYR A N 14
ATOM 22657 C CA . TYR A 1 64 ? 2.137 -15.030 7.035 1.00 0.00 64 TYR A CA 14
ATOM 22658 C C . TYR A 1 64 ? 1.210 -13.944 6.486 1.00 0.00 64 TYR A C 14
ATOM 22659 O O . TYR A 1 64 ? 1.663 -12.858 6.128 1.00 0.00 64 TYR A O 14
ATOM 22677 N N . LEU A 1 65 ? -0.072 -14.274 6.437 1.00 0.00 65 LEU A N 14
ATOM 22678 C CA . LEU A 1 65 ? -1.067 -13.341 5.938 1.00 0.00 65 LEU A CA 14
ATOM 22679 C C . LEU A 1 65 ? -1.130 -12.125 6.864 1.00 0.00 65 LEU A C 14
ATOM 22680 O O . LEU A 1 65 ? -1.103 -10.985 6.402 1.00 0.00 65 LEU A O 14
ATOM 22696 N N . THR A 1 66 ? -1.213 -12.409 8.156 1.00 0.00 66 THR A N 14
ATOM 22697 C CA . THR A 1 66 ? -1.280 -11.353 9.152 1.00 0.00 66 THR A CA 14
ATOM 22698 C C . THR A 1 66 ? -0.033 -10.470 9.077 1.00 0.00 66 THR A C 14
ATOM 22699 O O . THR A 1 66 ? -0.134 -9.244 9.096 1.00 0.00 66 THR A O 14
ATOM 22710 N N . LYS A 1 67 ? 1.114 -11.127 8.993 1.00 0.00 67 LYS A N 14
ATOM 22711 C CA . LYS A 1 67 ? 2.380 -10.417 8.916 1.00 0.00 67 LYS A CA 14
ATOM 22712 C C . LYS A 1 67 ? 2.219 -9.196 8.008 1.00 0.00 67 LYS A C 14
ATOM 22713 O O . LYS A 1 67 ? 2.741 -8.123 8.307 1.00 0.00 67 LYS A O 14
ATOM 22732 N N . GLU A 1 68 ? 1.495 -9.400 6.917 1.00 0.00 68 GLU A N 14
ATOM 22733 C CA . GLU A 1 68 ? 1.260 -8.329 5.964 1.00 0.00 68 GLU A CA 14
ATOM 22734 C C . GLU A 1 68 ? 0.282 -7.306 6.546 1.00 0.00 68 GLU A C 14
ATOM 22735 O O . GLU A 1 68 ? 0.504 -6.100 6.441 1.00 0.00 68 GLU A O 14
ATOM 22747 N N . LEU A 1 69 ? -0.779 -7.824 7.147 1.00 0.00 69 LEU A N 14
ATOM 22748 C CA . LEU A 1 69 ? -1.791 -6.971 7.746 1.00 0.00 69 LEU A CA 14
ATOM 22749 C C . LEU A 1 69 ? -1.107 -5.863 8.550 1.00 0.00 69 LEU A C 14
ATOM 22750 O O . LEU A 1 69 ? -1.366 -4.681 8.329 1.00 0.00 69 LEU A O 14
ATOM 22766 N N . LEU A 1 70 ? -0.247 -6.284 9.466 1.00 0.00 70 LEU A N 14
ATOM 22767 C CA . LEU A 1 70 ? 0.476 -5.343 10.304 1.00 0.00 70 LEU A CA 14
ATOM 22768 C C . LEU A 1 70 ? 1.207 -4.334 9.416 1.00 0.00 70 LEU A C 14
ATOM 22769 O O . LEU A 1 70 ? 1.231 -3.141 9.715 1.00 0.00 70 LEU A O 14
ATOM 22785 N N . ALA A 1 71 ? 1.786 -4.850 8.341 1.00 0.00 71 ALA A N 14
ATOM 22786 C CA . ALA A 1 71 ? 2.516 -4.009 7.408 1.00 0.00 71 ALA A CA 14
ATOM 22787 C C . ALA A 1 71 ? 1.530 -3.111 6.658 1.00 0.00 71 ALA A C 14
ATOM 22788 O O . ALA A 1 71 ? 1.919 -2.087 6.098 1.00 0.00 71 ALA A O 14
ATOM 22795 N N . LEU A 1 72 ? 0.272 -3.526 6.673 1.00 0.00 72 LEU A N 14
ATOM 22796 C CA . LEU A 1 72 ? -0.773 -2.772 6.001 1.00 0.00 72 LEU A CA 14
ATOM 22797 C C . LEU A 1 72 ? -1.523 -1.922 7.029 1.00 0.00 72 LEU A C 14
ATOM 22798 O O . LEU A 1 72 ? -2.513 -1.272 6.698 1.00 0.00 72 LEU A O 14
ATOM 22814 N N . ASP A 1 73 ? -1.022 -1.955 8.255 1.00 0.00 73 ASP A N 14
ATOM 22815 C CA . ASP A 1 73 ? -1.632 -1.196 9.333 1.00 0.00 73 ASP A CA 14
ATOM 22816 C C . ASP A 1 73 ? -0.593 -0.247 9.935 1.00 0.00 73 ASP A C 14
ATOM 22817 O O . ASP A 1 73 ? -0.912 0.889 10.283 1.00 0.00 73 ASP A O 14
ATOM 22826 N N . SER A 1 74 ? 0.629 -0.749 10.040 1.00 0.00 74 SER A N 14
ATOM 22827 C CA . SER A 1 74 ? 1.716 0.040 10.593 1.00 0.00 74 SER A CA 14
ATOM 22828 C C . SER A 1 74 ? 1.839 1.365 9.838 1.00 0.00 74 SER A C 14
ATOM 22829 O O . SER A 1 74 ? 2.521 2.282 10.293 1.00 0.00 74 SER A O 14
ATOM 22837 N N . VAL A 1 75 ? 1.169 1.423 8.696 1.00 0.00 75 VAL A N 14
ATOM 22838 C CA . VAL A 1 75 ? 1.195 2.620 7.874 1.00 0.00 75 VAL A CA 14
ATOM 22839 C C . VAL A 1 75 ? 0.168 3.622 8.406 1.00 0.00 75 VAL A C 14
ATOM 22840 O O . VAL A 1 75 ? -0.997 3.278 8.600 1.00 0.00 75 VAL A O 14
ATOM 22853 N N . ASP A 1 76 ? 0.637 4.841 8.627 1.00 0.00 76 ASP A N 14
ATOM 22854 C CA . ASP A 1 76 ? -0.226 5.895 9.133 1.00 0.00 76 ASP A CA 14
ATOM 22855 C C . ASP A 1 76 ? -0.246 7.055 8.136 1.00 0.00 76 ASP A C 14
ATOM 22856 O O . ASP A 1 76 ? 0.742 7.775 7.996 1.00 0.00 76 ASP A O 14
ATOM 22865 N N . PRO A 1 77 ? -1.410 7.204 7.450 1.00 0.00 77 PRO A N 14
ATOM 22866 C CA . PRO A 1 77 ? -1.571 8.264 6.469 1.00 0.00 77 PRO A CA 14
ATOM 22867 C C . PRO A 1 77 ? -1.761 9.619 7.154 1.00 0.00 77 PRO A 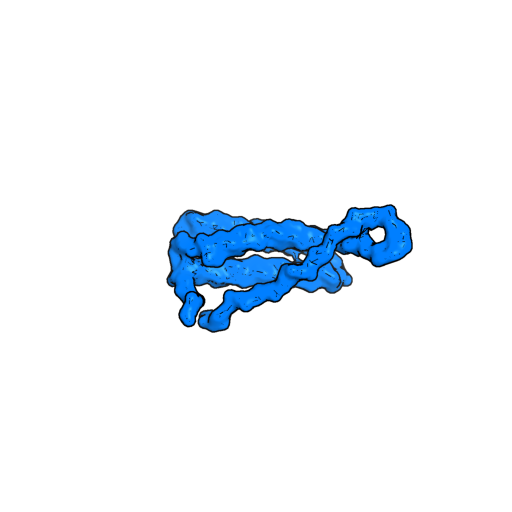C 14
ATOM 22868 O O . PRO A 1 77 ? -0.981 10.544 6.935 1.00 0.00 77 PRO A O 14
ATOM 22879 N N . GLU A 1 78 ? -2.803 9.694 7.969 1.00 0.00 78 GLU A N 14
ATOM 22880 C CA . GLU A 1 78 ? -3.105 10.920 8.687 1.00 0.00 78 GLU A CA 14
ATOM 22881 C C . GLU A 1 78 ? -2.732 12.138 7.839 1.00 0.00 78 GLU A C 14
ATOM 22882 O O . GLU A 1 78 ? -1.608 12.631 7.915 1.00 0.00 78 GLU A O 14
ATOM 22894 N N . GLY A 1 79 ? -3.697 12.587 7.049 1.00 0.00 79 GLY A N 14
ATOM 22895 C CA . GLY A 1 79 ? -3.483 13.737 6.187 1.00 0.00 79 GLY A CA 14
ATOM 22896 C C . GLY A 1 79 ? -4.018 13.473 4.778 1.00 0.00 79 GLY A C 14
ATOM 22897 O O . GLY A 1 79 ? -4.913 14.174 4.309 1.00 0.00 79 GLY A O 14
ATOM 22901 N N . ARG A 1 80 ? -3.447 12.460 4.143 1.00 0.00 80 ARG A N 14
ATOM 22902 C CA . ARG A 1 80 ? -3.855 12.095 2.797 1.00 0.00 80 ARG A CA 14
ATOM 22903 C C . ARG A 1 80 ? -4.926 11.003 2.845 1.00 0.00 80 ARG A C 14
ATOM 22904 O O . ARG A 1 80 ? -4.831 10.071 3.642 1.00 0.00 80 ARG A O 14
ATOM 22925 N N . ALA A 1 81 ? -5.920 11.155 1.982 1.00 0.00 81 ALA A N 14
ATOM 22926 C CA . ALA A 1 81 ? -7.007 10.193 1.916 1.00 0.00 81 ALA A CA 14
ATOM 22927 C C . ALA A 1 81 ? -6.605 9.039 0.996 1.00 0.00 81 ALA A C 14
ATOM 22928 O O . ALA A 1 81 ? -6.689 7.874 1.384 1.00 0.00 81 ALA A O 14
ATOM 22935 N N . ASP A 1 82 ? -6.178 9.402 -0.204 1.00 0.00 82 ASP A N 14
ATOM 22936 C CA . ASP A 1 82 ? -5.763 8.410 -1.182 1.00 0.00 82 ASP A CA 14
ATOM 22937 C C . ASP A 1 82 ? -4.975 7.304 -0.478 1.00 0.00 82 ASP A C 14
ATOM 22938 O O . ASP A 1 82 ? -5.111 6.129 -0.815 1.00 0.00 82 ASP A O 14
ATOM 22947 N N . VAL A 1 83 ? -4.168 7.719 0.487 1.00 0.00 83 VAL A N 14
ATOM 22948 C CA . VAL A 1 83 ? -3.357 6.778 1.242 1.00 0.00 83 VAL A CA 14
ATOM 22949 C C . VAL A 1 83 ? -4.271 5.886 2.083 1.00 0.00 83 VAL A C 14
ATOM 22950 O O . VAL A 1 83 ? -4.243 4.663 1.952 1.00 0.00 83 VAL A O 14
ATOM 22963 N N . ARG A 1 84 ? -5.061 6.531 2.929 1.00 0.00 84 ARG A N 14
ATOM 22964 C CA . ARG A 1 84 ? -5.981 5.811 3.792 1.00 0.00 84 ARG A CA 14
ATOM 22965 C C . ARG A 1 84 ? -6.720 4.732 2.997 1.00 0.00 84 ARG A C 14
ATOM 22966 O O . ARG A 1 84 ? -6.780 3.578 3.418 1.00 0.00 84 ARG A O 14
ATOM 22987 N N . GLN A 1 85 ? -7.264 5.146 1.862 1.00 0.00 85 GLN A N 14
ATOM 22988 C CA . GLN A 1 85 ? -7.996 4.229 1.005 1.00 0.00 85 GLN A CA 14
ATOM 22989 C C . GLN A 1 85 ? -7.236 2.908 0.870 1.00 0.00 85 GLN A C 14
ATOM 22990 O O . GLN A 1 85 ? -7.729 1.860 1.285 1.00 0.00 85 GLN A O 14
ATOM 23004 N N . ALA A 1 86 ? -6.049 3.001 0.288 1.00 0.00 86 ALA A N 14
ATOM 23005 C CA . ALA A 1 86 ? -5.217 1.826 0.094 1.00 0.00 86 ALA A CA 14
ATOM 23006 C C . ALA A 1 86 ? -5.268 0.956 1.352 1.00 0.00 86 ALA A C 14
ATOM 23007 O O . ALA A 1 86 ? -5.538 -0.242 1.272 1.00 0.00 86 ALA A O 14
ATOM 23014 N N . ARG A 1 87 ? -5.005 1.592 2.483 1.00 0.00 87 ARG A N 14
ATOM 23015 C CA . ARG A 1 87 ? -5.017 0.891 3.756 1.00 0.00 87 ARG A CA 14
ATOM 23016 C C . ARG A 1 87 ? -6.182 -0.099 3.805 1.00 0.00 87 ARG A C 14
ATOM 23017 O O . ARG A 1 87 ? -5.973 -1.311 3.779 1.00 0.00 87 ARG A O 14
ATOM 23038 N N . ARG A 1 88 ? -7.385 0.453 3.876 1.00 0.00 88 ARG A N 14
ATOM 23039 C CA . ARG A 1 88 ? -8.583 -0.367 3.929 1.00 0.00 88 ARG A CA 14
ATOM 23040 C C . ARG A 1 88 ? -8.597 -1.362 2.768 1.00 0.00 88 ARG A C 14
ATOM 23041 O O . ARG A 1 88 ? -9.286 -2.379 2.825 1.00 0.00 88 ARG A O 14
ATOM 23062 N N . ASP A 1 89 ? -7.827 -1.035 1.740 1.00 0.00 89 ASP A N 14
ATOM 23063 C CA . ASP A 1 89 ? -7.742 -1.888 0.567 1.00 0.00 89 ASP A CA 14
ATOM 23064 C C . ASP A 1 89 ? -6.801 -3.058 0.859 1.00 0.00 89 ASP A C 14
ATOM 23065 O O . ASP A 1 89 ? -7.247 -4.191 1.028 1.00 0.00 89 ASP A O 14
ATOM 23074 N N . GLY A 1 90 ? -5.515 -2.742 0.910 1.00 0.00 90 GLY A N 14
ATOM 23075 C CA . GLY A 1 90 ? -4.506 -3.753 1.179 1.00 0.00 90 GLY A CA 14
ATOM 23076 C C . GLY A 1 90 ? -5.009 -4.769 2.207 1.00 0.00 90 GLY A C 14
ATOM 23077 O O . GLY A 1 90 ? -5.141 -5.953 1.901 1.00 0.00 90 GLY A O 14
ATOM 23081 N N . VAL A 1 91 ? -5.275 -4.269 3.404 1.00 0.00 91 VAL A N 14
ATOM 23082 C CA . VAL A 1 91 ? -5.760 -5.119 4.479 1.00 0.00 91 VAL A CA 14
ATOM 23083 C C . VAL A 1 91 ? -6.898 -5.997 3.955 1.00 0.00 91 VAL A C 14
ATOM 23084 O O . VAL A 1 91 ? -6.850 -7.220 4.077 1.00 0.00 91 VAL A O 14
ATOM 23097 N N . ARG A 1 92 ? -7.895 -5.339 3.381 1.00 0.00 92 ARG A N 14
ATOM 23098 C CA . ARG A 1 92 ? -9.043 -6.044 2.838 1.00 0.00 92 ARG A CA 14
ATOM 23099 C C . ARG A 1 92 ? -8.583 -7.229 1.986 1.00 0.00 92 ARG A C 14
ATOM 23100 O O . ARG A 1 92 ? -8.985 -8.366 2.229 1.00 0.00 92 ARG A O 14
ATOM 23121 N N . LYS A 1 93 ? -7.748 -6.921 1.004 1.00 0.00 93 LYS A N 14
ATOM 23122 C CA . LYS A 1 93 ? -7.230 -7.946 0.114 1.00 0.00 93 LYS A CA 14
ATOM 23123 C C . LYS A 1 93 ? -6.814 -9.167 0.937 1.00 0.00 93 LYS A C 14
ATOM 23124 O O . LYS A 1 93 ? -7.323 -10.266 0.724 1.00 0.00 93 LYS A O 14
ATOM 23143 N N . VAL A 1 94 ? -5.892 -8.933 1.860 1.00 0.00 94 VAL A N 14
ATOM 23144 C CA . VAL A 1 94 ? -5.402 -10.001 2.715 1.00 0.00 94 VAL A CA 14
ATOM 23145 C C . VAL A 1 94 ? -6.584 -10.658 3.431 1.00 0.00 94 VAL A C 14
ATOM 23146 O O . VAL A 1 94 ? -6.786 -11.866 3.321 1.00 0.00 94 VAL A O 14
ATOM 23159 N N . GLN A 1 95 ? -7.334 -9.834 4.147 1.00 0.00 95 GLN A N 14
ATOM 23160 C CA . GLN A 1 95 ? -8.490 -10.320 4.880 1.00 0.00 95 GLN A CA 14
ATOM 23161 C C . GLN A 1 95 ? -9.209 -11.406 4.078 1.00 0.00 95 GLN A C 14
ATOM 23162 O O . GLN A 1 95 ? -9.325 -12.544 4.531 1.00 0.00 95 GLN A O 14
ATOM 23176 N N . THR A 1 96 ? -9.674 -11.017 2.900 1.00 0.00 96 THR A N 14
ATOM 23177 C CA . THR A 1 96 ? -10.379 -11.943 2.030 1.00 0.00 96 THR A CA 14
ATOM 23178 C C . THR A 1 96 ? -9.596 -13.251 1.898 1.00 0.00 96 THR A C 14
ATOM 23179 O O . THR A 1 96 ? -10.163 -14.334 2.032 1.00 0.00 96 THR A O 14
ATOM 23190 N N . ILE A 1 97 ? -8.305 -13.107 1.636 1.00 0.00 97 ILE A N 14
ATOM 23191 C CA . ILE A 1 97 ? -7.439 -14.263 1.484 1.00 0.00 97 ILE A CA 14
ATOM 23192 C C . ILE A 1 97 ? -7.418 -15.055 2.793 1.00 0.00 97 ILE A C 14
ATOM 23193 O O . ILE A 1 97 ? -7.345 -16.283 2.779 1.00 0.00 97 ILE A O 14
ATOM 23209 N N . LEU A 1 98 ? -7.483 -14.319 3.893 1.00 0.00 98 LEU A N 14
ATOM 23210 C CA . LEU A 1 98 ? -7.472 -14.937 5.208 1.00 0.00 98 LEU A CA 14
ATOM 23211 C C . LEU A 1 98 ? -8.759 -15.742 5.399 1.00 0.00 98 LEU A C 14
ATOM 23212 O O . LEU A 1 98 ? -8.761 -16.762 6.088 1.00 0.00 98 LEU A O 14
ATOM 23228 N N . GLU A 1 99 ? -9.822 -15.255 4.777 1.00 0.00 99 GLU A N 14
ATOM 23229 C CA . GLU A 1 99 ? -11.112 -15.917 4.869 1.00 0.00 99 GLU A CA 14
ATOM 23230 C C . GLU A 1 99 ? -11.229 -17.004 3.799 1.00 0.00 99 GLU A C 14
ATOM 23231 O O . GLU A 1 99 ? -11.978 -17.965 3.966 1.00 0.00 99 GLU A O 14
ATOM 23243 N N . LYS A 1 100 ? -10.477 -16.815 2.725 1.00 0.00 100 LYS A N 14
ATOM 23244 C CA . LYS A 1 100 ? -10.487 -17.768 1.628 1.00 0.00 100 LYS A CA 14
ATOM 23245 C C . LYS A 1 100 ? -9.703 -19.017 2.036 1.00 0.00 100 LYS A C 14
ATOM 23246 O O . LYS A 1 100 ? -10.083 -20.134 1.687 1.00 0.00 100 LYS A O 14
ATOM 23265 N N . LEU A 1 101 ? -8.624 -18.786 2.768 1.00 0.00 101 LEU A N 14
ATOM 23266 C CA . LEU A 1 101 ? -7.783 -19.878 3.227 1.00 0.00 101 LEU A CA 14
ATOM 23267 C C . LEU A 1 101 ? -8.618 -20.836 4.079 1.00 0.00 101 LEU A C 14
ATOM 23268 O O . LEU A 1 101 ? -8.710 -22.024 3.775 1.00 0.00 101 LEU A O 14
ATOM 23284 N N . GLU A 1 102 ? -9.205 -20.283 5.131 1.00 0.00 102 GLU A N 14
ATOM 23285 C CA . GLU A 1 102 ? -10.030 -21.073 6.029 1.00 0.00 102 GLU A CA 14
ATOM 23286 C C . GLU A 1 102 ? -10.969 -21.978 5.229 1.00 0.00 102 GLU A C 14
ATOM 23287 O O . GLU A 1 102 ? -11.009 -23.187 5.451 1.00 0.00 102 GLU A O 14
ATOM 23299 N N . GLN A 1 103 ? -11.701 -21.358 4.315 1.00 0.00 103 GLN A N 14
ATOM 23300 C CA . GLN A 1 103 ? -12.637 -22.093 3.482 1.00 0.00 103 GLN A CA 14
ATOM 23301 C C . GLN A 1 103 ? -11.908 -23.193 2.707 1.00 0.00 103 GLN A C 14
ATOM 23302 O O . GLN A 1 103 ? -12.331 -24.348 2.715 1.00 0.00 103 GLN A O 14
ATOM 23316 N N . LYS A 1 104 ? -10.824 -22.795 2.056 1.00 0.00 104 LYS A N 14
ATOM 23317 C CA . LYS A 1 104 ? -10.032 -23.732 1.278 1.00 0.00 104 LYS A CA 14
ATOM 23318 C C . LYS A 1 104 ? -9.904 -25.047 2.049 1.00 0.00 104 LYS A C 14
ATOM 23319 O O . LYS A 1 104 ? -10.389 -26.084 1.599 1.00 0.00 104 LYS A O 14
ATOM 23338 N N . ALA A 1 105 ? -9.248 -24.962 3.197 1.00 0.00 105 ALA A N 14
ATOM 23339 C CA . ALA A 1 105 ? -9.050 -26.133 4.035 1.00 0.00 105 ALA A CA 14
ATOM 23340 C C . ALA A 1 105 ? -10.312 -26.997 4.003 1.00 0.00 105 ALA A C 14
ATOM 23341 O O . ALA A 1 105 ? -10.273 -28.143 3.557 1.00 0.00 105 ALA A O 14
ATOM 23348 N N . SER A 1 106 ? -11.401 -26.414 4.481 1.00 0.00 106 SER A N 14
ATOM 23349 C CA . SER A 1 106 ? -12.673 -27.117 4.513 1.00 0.00 106 SER A CA 14
ATOM 23350 C C . SER A 1 106 ? -12.763 -27.979 5.774 1.00 0.00 106 SER A C 14
ATOM 23351 O O . SER A 1 106 ? -12.236 -27.609 6.822 1.00 0.00 106 SER A O 14
ATOM 23359 N N . GLY A 1 107 ? -13.435 -29.112 5.631 1.00 0.00 107 GLY A N 14
ATOM 23360 C CA . GLY A 1 107 ? -13.601 -30.030 6.745 1.00 0.00 107 GLY A CA 14
ATOM 23361 C C . GLY A 1 107 ? -13.857 -31.454 6.249 1.00 0.00 107 GLY A C 14
ATOM 23362 O O . GLY A 1 107 ? -13.085 -31.987 5.454 1.00 0.00 107 GLY A O 14
ATOM 23366 N N . PRO A 1 108 ? -14.974 -32.045 6.752 1.00 0.00 108 PRO A N 14
ATOM 23367 C CA . PRO A 1 108 ? -15.342 -33.398 6.369 1.00 0.00 108 PRO A CA 14
ATOM 23368 C C . PRO A 1 108 ? -15.922 -33.427 4.953 1.00 0.00 108 PRO A C 14
ATOM 23369 O O . PRO A 1 108 ? -17.097 -33.740 4.766 1.00 0.00 108 PRO A O 14
ATOM 23380 N N . SER A 1 109 ? -15.072 -33.097 3.993 1.00 0.00 109 SER A N 14
ATOM 23381 C CA . SER A 1 109 ? -15.485 -33.082 2.600 1.00 0.00 109 SER A CA 14
ATOM 23382 C C . SER A 1 109 ? -14.590 -34.012 1.778 1.00 0.00 109 SER A C 14
ATOM 23383 O O . SER A 1 109 ? -13.433 -34.237 2.130 1.00 0.00 109 SER A O 14
ATOM 23391 N N . SER A 1 110 ? -15.160 -34.528 0.699 1.00 0.00 110 SER A N 14
ATOM 23392 C CA . SER A 1 110 ? -14.428 -35.429 -0.175 1.00 0.00 110 SER A CA 14
ATOM 23393 C C . SER A 1 110 ? -15.269 -35.757 -1.411 1.00 0.00 110 SER A C 14
ATOM 23394 O O . SER A 1 110 ? -16.411 -36.197 -1.290 1.00 0.00 110 SER A O 14
ATOM 23402 N N . GLY A 1 111 ? -14.671 -35.529 -2.571 1.00 0.00 111 GLY A N 14
ATOM 23403 C CA . GLY A 1 111 ? -15.351 -35.794 -3.828 1.00 0.00 111 GLY A CA 14
ATOM 23404 C C . GLY A 1 111 ? -15.992 -37.183 -3.822 1.00 0.00 111 GLY A C 14
ATOM 23405 O O . GLY A 1 111 ? -15.716 -37.994 -2.939 1.00 0.00 111 GLY A O 14
ATOM 23409 N N . GLY A 1 1 ? -7.812 -34.302 16.667 1.00 0.00 1 GLY A N 15
ATOM 23410 C CA . GLY A 1 1 ? -8.561 -34.285 15.422 1.00 0.00 1 GLY A CA 15
ATOM 23411 C C . GLY A 1 1 ? -9.751 -33.327 15.511 1.00 0.00 1 GLY A C 15
ATOM 23412 O O . GLY A 1 1 ? -9.653 -32.265 16.124 1.00 0.00 1 GLY A O 15
ATOM 23416 N N . SER A 1 2 ? -10.848 -33.738 14.891 1.00 0.00 2 SER A N 15
ATOM 23417 C CA . SER A 1 2 ? -12.055 -32.929 14.893 1.00 0.00 2 SER A CA 15
ATOM 23418 C C . SER A 1 2 ? -11.811 -31.622 14.137 1.00 0.00 2 SER A C 15
ATOM 23419 O O . SER A 1 2 ? -10.893 -30.872 14.466 1.00 0.00 2 SER A O 15
ATOM 23427 N N . SER A 1 3 ? -12.649 -31.388 13.137 1.00 0.00 3 SER A N 15
ATOM 23428 C CA . SER A 1 3 ? -12.535 -30.185 12.332 1.00 0.00 3 SER A CA 15
ATOM 23429 C C . SER A 1 3 ? -13.789 -30.010 11.472 1.00 0.00 3 SER A C 15
ATOM 23430 O O . SER A 1 3 ? -14.564 -30.949 11.301 1.00 0.00 3 SER A O 15
ATOM 23438 N N . GLY A 1 4 ? -13.950 -28.801 10.955 1.00 0.00 4 GLY A N 15
ATOM 23439 C CA . GLY A 1 4 ? -15.096 -28.491 10.118 1.00 0.00 4 GLY A CA 15
ATOM 23440 C C . GLY A 1 4 ? -16.273 -27.997 10.961 1.00 0.00 4 GLY A C 15
ATOM 23441 O O . GLY A 1 4 ? -16.581 -28.574 12.003 1.00 0.00 4 GLY A O 15
ATOM 23445 N N . SER A 1 5 ? -16.900 -26.933 10.479 1.00 0.00 5 SER A N 15
ATOM 23446 C CA . SER A 1 5 ? -18.036 -26.355 11.176 1.00 0.00 5 SER A CA 15
ATOM 23447 C C . SER A 1 5 ? -18.507 -25.093 10.451 1.00 0.00 5 SER A C 15
ATOM 23448 O O . SER A 1 5 ? -17.860 -24.635 9.510 1.00 0.00 5 SER A O 15
ATOM 23456 N N . SER A 1 6 ? -19.630 -24.565 10.917 1.00 0.00 6 SER A N 15
ATOM 23457 C CA . SER A 1 6 ? -20.195 -23.365 10.324 1.00 0.00 6 SER A CA 15
ATOM 23458 C C . SER A 1 6 ? -20.567 -23.627 8.864 1.00 0.00 6 SER A C 15
ATOM 23459 O O . SER A 1 6 ? -19.969 -24.480 8.210 1.00 0.00 6 SER A O 15
ATOM 23467 N N . GLY A 1 7 ? -21.554 -22.878 8.394 1.00 0.00 7 GLY A N 15
ATOM 23468 C CA . GLY A 1 7 ? -22.014 -23.019 7.023 1.00 0.00 7 GLY A CA 15
ATOM 23469 C C . GLY A 1 7 ? -22.505 -21.680 6.469 1.00 0.00 7 GLY A C 15
ATOM 23470 O O . GLY A 1 7 ? -23.122 -20.896 7.188 1.00 0.00 7 GLY A O 15
ATOM 23474 N N . ALA A 1 8 ? -22.214 -21.460 5.196 1.00 0.00 8 ALA A N 15
ATOM 23475 C CA . ALA A 1 8 ? -22.618 -20.230 4.537 1.00 0.00 8 ALA A CA 15
ATOM 23476 C C . ALA A 1 8 ? -22.202 -20.283 3.066 1.00 0.00 8 ALA A C 15
ATOM 23477 O O . ALA A 1 8 ? -21.437 -21.160 2.665 1.00 0.00 8 ALA A O 15
ATOM 23484 N N . PRO A 1 9 ? -22.737 -19.310 2.281 1.00 0.00 9 PRO A N 15
ATOM 23485 C CA . PRO A 1 9 ? -22.429 -19.238 0.863 1.00 0.00 9 PRO A CA 15
ATOM 23486 C C . PRO A 1 9 ? -21.017 -18.694 0.636 1.00 0.00 9 PRO A C 15
ATOM 23487 O O . PRO A 1 9 ? -20.511 -17.915 1.442 1.00 0.00 9 PRO A O 15
ATOM 23498 N N . ALA A 1 10 ? -20.421 -19.125 -0.467 1.00 0.00 10 ALA A N 15
ATOM 23499 C CA . ALA A 1 10 ? -19.078 -18.690 -0.810 1.00 0.00 10 ALA A CA 15
ATOM 23500 C C . ALA A 1 10 ? -19.129 -17.855 -2.091 1.00 0.00 10 ALA A C 15
ATOM 23501 O O . ALA A 1 10 ? -20.195 -17.677 -2.679 1.00 0.00 10 ALA A O 15
ATOM 23508 N N . GLU A 1 11 ? -17.963 -17.363 -2.486 1.00 0.00 11 GLU A N 15
ATOM 23509 C CA . GLU A 1 11 ? -17.862 -16.551 -3.686 1.00 0.00 11 GLU A CA 15
ATOM 23510 C C . GLU A 1 11 ? -16.461 -16.668 -4.289 1.00 0.00 11 GLU A C 15
ATOM 23511 O O . GLU A 1 11 ? -15.464 -16.466 -3.597 1.00 0.00 11 GLU A O 15
ATOM 23523 N N . PRO A 1 12 ? -16.428 -17.002 -5.607 1.00 0.00 12 PRO A N 15
ATOM 23524 C CA . PRO A 1 12 ? -15.166 -17.148 -6.311 1.00 0.00 12 PRO A CA 15
ATOM 23525 C C . PRO A 1 12 ? -14.541 -15.783 -6.606 1.00 0.00 12 PRO A C 15
ATOM 23526 O O . PRO A 1 12 ? -15.253 -14.793 -6.769 1.00 0.00 12 PRO A O 15
ATOM 23537 N N . ALA A 1 13 ? -13.218 -15.775 -6.667 1.00 0.00 13 ALA A N 15
ATOM 23538 C CA . ALA A 1 13 ? -12.489 -14.547 -6.940 1.00 0.00 13 ALA A CA 15
ATOM 23539 C C . ALA A 1 13 ? -10.995 -14.859 -7.043 1.00 0.00 13 ALA A C 15
ATOM 23540 O O . ALA A 1 13 ? -10.533 -15.880 -6.537 1.00 0.00 13 ALA A O 15
ATOM 23547 N N . ALA A 1 14 ? -10.280 -13.959 -7.704 1.00 0.00 14 ALA A N 15
ATOM 23548 C CA . ALA A 1 14 ? -8.847 -14.125 -7.880 1.00 0.00 14 ALA A CA 15
ATOM 23549 C C . ALA A 1 14 ? -8.339 -13.092 -8.887 1.00 0.00 14 ALA A C 15
ATOM 23550 O O . ALA A 1 14 ? -7.426 -12.324 -8.587 1.00 0.00 14 ALA A O 15
ATOM 23557 N N . PRO A 1 15 ? -8.968 -13.107 -10.093 1.00 0.00 15 PRO A N 15
ATOM 23558 C CA . PRO A 1 15 ? -8.589 -12.180 -11.146 1.00 0.00 15 PRO A CA 15
ATOM 23559 C C . PRO A 1 15 ? -9.110 -10.772 -10.852 1.00 0.00 15 PRO A C 15
ATOM 23560 O O . PRO A 1 15 ? -10.273 -10.600 -10.491 1.00 0.00 15 PRO A O 15
ATOM 23571 N N . LYS A 1 16 ? -8.225 -9.801 -11.018 1.00 0.00 16 LYS A N 15
ATOM 23572 C CA . LYS A 1 16 ? -8.581 -8.414 -10.775 1.00 0.00 16 LYS A CA 15
ATOM 23573 C C . LYS A 1 16 ? -7.470 -7.505 -11.306 1.00 0.00 16 LYS A C 15
ATOM 23574 O O . LYS A 1 16 ? -6.334 -7.570 -10.838 1.00 0.00 16 LYS A O 15
ATOM 23593 N N . SER A 1 17 ? -7.836 -6.680 -12.276 1.00 0.00 17 SER A N 15
ATOM 23594 C CA . SER A 1 17 ? -6.885 -5.760 -12.875 1.00 0.00 17 SER A CA 15
ATOM 23595 C C . SER A 1 17 ? -5.699 -6.536 -13.451 1.00 0.00 17 SER A C 15
ATOM 23596 O O . SER A 1 17 ? -5.583 -7.743 -13.246 1.00 0.00 17 SER A O 15
ATOM 23604 N N . GLY A 1 18 ? -4.847 -5.811 -14.162 1.00 0.00 18 GLY A N 15
ATOM 23605 C CA . GLY A 1 18 ? -3.674 -6.416 -14.769 1.00 0.00 18 GLY A CA 15
ATOM 23606 C C . GLY A 1 18 ? -2.749 -5.349 -15.358 1.00 0.00 18 GLY A C 15
ATOM 23607 O O . GLY A 1 18 ? -1.763 -4.964 -14.733 1.00 0.00 18 GLY A O 15
ATOM 23611 N N . GLU A 1 19 ? -3.101 -4.901 -16.554 1.00 0.00 19 GLU A N 15
ATOM 23612 C CA . GLU A 1 19 ? -2.315 -3.886 -17.234 1.00 0.00 19 GLU A CA 15
ATOM 23613 C C . GLU A 1 19 ? -0.870 -4.359 -17.403 1.00 0.00 19 GLU A C 15
ATOM 23614 O O . GLU A 1 19 ? -0.473 -5.372 -16.829 1.00 0.00 19 GLU A O 15
ATOM 23626 N N . ALA A 1 20 ? -0.121 -3.602 -18.192 1.00 0.00 20 ALA A N 15
ATOM 23627 C CA . ALA A 1 20 ? 1.272 -3.931 -18.443 1.00 0.00 20 ALA A CA 15
ATOM 23628 C C . ALA A 1 20 ? 2.137 -2.696 -18.184 1.00 0.00 20 ALA A C 15
ATOM 23629 O O . ALA A 1 20 ? 3.322 -2.684 -18.512 1.00 0.00 20 ALA A O 15
ATOM 23636 N N . GLU A 1 21 ? 1.511 -1.687 -17.597 1.00 0.00 21 GLU A N 15
ATOM 23637 C CA . GLU A 1 21 ? 2.209 -0.450 -17.289 1.00 0.00 21 GLU A CA 15
ATOM 23638 C C . GLU A 1 21 ? 1.919 -0.020 -15.850 1.00 0.00 21 GLU A C 15
ATOM 23639 O O . GLU A 1 21 ? 0.912 -0.423 -15.269 1.00 0.00 21 GLU A O 15
ATOM 23651 N N . THR A 1 22 ? 2.819 0.792 -15.316 1.00 0.00 22 THR A N 15
ATOM 23652 C CA . THR A 1 22 ? 2.672 1.281 -13.955 1.00 0.00 22 THR A CA 15
ATOM 23653 C C . THR A 1 22 ? 3.453 2.583 -13.769 1.00 0.00 22 THR A C 15
ATOM 23654 O O . THR A 1 22 ? 4.644 2.559 -13.461 1.00 0.00 22 THR A O 15
ATOM 23665 N N . PRO A 1 23 ? 2.733 3.720 -13.970 1.00 0.00 23 PRO A N 15
ATOM 23666 C CA . PRO A 1 23 ? 3.346 5.029 -13.827 1.00 0.00 23 PRO A CA 15
ATOM 23667 C C . PRO A 1 23 ? 3.554 5.380 -12.352 1.00 0.00 23 PRO A C 15
ATOM 23668 O O . PRO A 1 23 ? 3.074 4.672 -11.469 1.00 0.00 23 PRO A O 15
ATOM 23679 N N . PRO A 1 24 ? 4.289 6.501 -12.126 1.00 0.00 24 PRO A N 15
ATOM 23680 C CA . PRO A 1 24 ? 4.566 6.955 -10.774 1.00 0.00 24 PRO A CA 15
ATOM 23681 C C . PRO A 1 24 ? 3.328 7.598 -10.147 1.00 0.00 24 PRO A C 15
ATOM 23682 O O . PRO A 1 24 ? 2.695 8.459 -10.756 1.00 0.00 24 PRO A O 15
ATOM 23693 N N . LYS A 1 25 ? 3.019 7.155 -8.936 1.00 0.00 25 LYS A N 15
ATOM 23694 C CA . LYS A 1 25 ? 1.868 7.677 -8.220 1.00 0.00 25 LYS A CA 15
ATOM 23695 C C . LYS A 1 25 ? 2.302 8.124 -6.823 1.00 0.00 25 LYS A C 15
ATOM 23696 O O . LYS A 1 25 ? 3.379 8.696 -6.656 1.00 0.00 25 LYS A O 15
ATOM 23715 N N . HIS A 1 26 ? 1.442 7.848 -5.854 1.00 0.00 26 HIS A N 15
ATOM 23716 C CA . HIS A 1 26 ? 1.723 8.214 -4.476 1.00 0.00 26 HIS A CA 15
ATOM 23717 C C . HIS A 1 26 ? 2.520 7.097 -3.800 1.00 0.00 26 HIS A C 15
ATOM 23718 O O . HIS A 1 26 ? 2.231 5.917 -3.996 1.00 0.00 26 HIS A O 15
ATOM 23732 N N . PRO A 1 27 ? 3.533 7.518 -2.996 1.00 0.00 27 PRO A N 15
ATOM 23733 C CA . PRO A 1 27 ? 4.373 6.566 -2.289 1.00 0.00 27 PRO A CA 15
ATOM 23734 C C . PRO A 1 27 ? 3.631 5.961 -1.096 1.00 0.00 27 PRO A C 15
ATOM 23735 O O . PRO A 1 27 ? 3.806 4.784 -0.784 1.00 0.00 27 PRO A O 15
ATOM 23746 N N . GLY A 1 28 ? 2.819 6.793 -0.461 1.00 0.00 28 GLY A N 15
ATOM 23747 C CA . GLY A 1 28 ? 2.050 6.355 0.692 1.00 0.00 28 GLY A CA 15
ATOM 23748 C C . GLY A 1 28 ? 1.196 5.132 0.349 1.00 0.00 28 GLY A C 15
ATOM 23749 O O . GLY A 1 28 ? 0.963 4.275 1.199 1.00 0.00 28 GLY A O 15
ATOM 23753 N N . VAL A 1 29 ? 0.752 5.092 -0.899 1.00 0.00 29 VAL A N 15
ATOM 23754 C CA . VAL A 1 29 ? -0.071 3.989 -1.365 1.00 0.00 29 VAL A CA 15
ATOM 23755 C C . VAL A 1 29 ? 0.818 2.773 -1.633 1.00 0.00 29 VAL A C 15
ATOM 23756 O O . VAL A 1 29 ? 0.600 1.703 -1.067 1.00 0.00 29 VAL A O 15
ATOM 23769 N N . LEU A 1 30 ? 1.801 2.977 -2.497 1.00 0.00 30 LEU A N 15
ATOM 23770 C CA . LEU A 1 30 ? 2.724 1.911 -2.847 1.00 0.00 30 LEU A CA 15
ATOM 23771 C C . LEU A 1 30 ? 3.134 1.160 -1.579 1.00 0.00 30 LEU A C 15
ATOM 23772 O O . LEU A 1 30 ? 3.321 -0.055 -1.605 1.00 0.00 30 LEU A O 15
ATOM 23788 N N . LYS A 1 31 ? 3.263 1.916 -0.498 1.00 0.00 31 LYS A N 15
ATOM 23789 C CA . LYS A 1 31 ? 3.647 1.338 0.778 1.00 0.00 31 LYS A CA 15
ATOM 23790 C C . LYS A 1 31 ? 2.778 0.111 1.060 1.00 0.00 31 LYS A C 15
ATOM 23791 O O . LYS A 1 31 ? 3.258 -0.882 1.605 1.00 0.00 31 LYS A O 15
ATOM 23810 N N . VAL A 1 32 ? 1.515 0.219 0.676 1.00 0.00 32 VAL A N 15
ATOM 23811 C CA . VAL A 1 32 ? 0.574 -0.869 0.880 1.00 0.00 32 VAL A CA 15
ATOM 23812 C C . VAL A 1 32 ? 0.824 -1.956 -0.167 1.00 0.00 32 VAL A C 15
ATOM 23813 O O . VAL A 1 32 ? 0.926 -3.135 0.169 1.00 0.00 32 VAL A O 15
ATOM 23826 N N . GLU A 1 33 ? 0.914 -1.522 -1.415 1.00 0.00 33 GLU A N 15
ATOM 23827 C CA . GLU A 1 33 ? 1.150 -2.443 -2.513 1.00 0.00 33 GLU A CA 15
ATOM 23828 C C . GLU A 1 33 ? 2.375 -3.313 -2.223 1.00 0.00 33 GLU A C 15
ATOM 23829 O O . GLU A 1 33 ? 2.329 -4.531 -2.389 1.00 0.00 33 GLU A O 15
ATOM 23841 N N . ALA A 1 34 ? 3.441 -2.653 -1.795 1.00 0.00 34 ALA A N 15
ATOM 23842 C CA . ALA A 1 34 ? 4.676 -3.350 -1.481 1.00 0.00 34 ALA A CA 15
ATOM 23843 C C . ALA A 1 34 ? 4.411 -4.376 -0.377 1.00 0.00 34 ALA A C 15
ATOM 23844 O O . ALA A 1 34 ? 5.070 -5.412 -0.316 1.00 0.00 34 ALA A O 15
ATOM 23851 N N . ILE A 1 35 ? 3.444 -4.051 0.469 1.00 0.00 35 ILE A N 15
ATOM 23852 C CA . ILE A 1 35 ? 3.084 -4.931 1.568 1.00 0.00 35 ILE A CA 15
ATOM 23853 C C . ILE A 1 35 ? 2.170 -6.042 1.046 1.00 0.00 35 ILE A C 15
ATOM 23854 O O . ILE A 1 35 ? 2.444 -7.223 1.252 1.00 0.00 35 ILE A O 15
ATOM 23870 N N . LEU A 1 36 ? 1.103 -5.623 0.382 1.00 0.00 36 LEU A N 15
ATOM 23871 C CA . LEU A 1 36 ? 0.147 -6.568 -0.170 1.00 0.00 36 LEU A CA 15
ATOM 23872 C C . LEU A 1 36 ? 0.840 -7.426 -1.231 1.00 0.00 36 LEU A C 15
ATOM 23873 O O . LEU A 1 36 ? 0.328 -8.477 -1.615 1.00 0.00 36 LEU A O 15
ATOM 23889 N N . GLU A 1 37 ? 1.992 -6.947 -1.674 1.00 0.00 37 GLU A N 15
ATOM 23890 C CA . GLU A 1 37 ? 2.760 -7.657 -2.683 1.00 0.00 37 GLU A CA 15
ATOM 23891 C C . GLU A 1 37 ? 3.153 -9.044 -2.172 1.00 0.00 37 GLU A C 15
ATOM 23892 O O . GLU A 1 37 ? 3.203 -10.002 -2.942 1.00 0.00 37 GLU A O 15
ATOM 23904 N N . LYS A 1 38 ? 3.421 -9.108 -0.876 1.00 0.00 38 LYS A N 15
ATOM 23905 C CA . LYS A 1 38 ? 3.808 -10.363 -0.253 1.00 0.00 38 LYS A CA 15
ATOM 23906 C C . LYS A 1 38 ? 2.579 -11.266 -0.130 1.00 0.00 38 LYS A C 15
ATOM 23907 O O . LYS A 1 38 ? 2.520 -12.328 -0.748 1.00 0.00 38 LYS A O 15
ATOM 23926 N N . VAL A 1 39 ? 1.628 -10.811 0.674 1.00 0.00 39 VAL A N 15
ATOM 23927 C CA . VAL A 1 39 ? 0.405 -11.565 0.886 1.00 0.00 39 VAL A CA 15
ATOM 23928 C C . VAL A 1 39 ? -0.010 -12.236 -0.425 1.00 0.00 39 VAL A C 15
ATOM 23929 O O . VAL A 1 39 ? -0.289 -13.434 -0.452 1.00 0.00 39 VAL A O 15
ATOM 23942 N N . GLN A 1 40 ? -0.038 -11.435 -1.480 1.00 0.00 40 GLN A N 15
ATOM 23943 C CA . GLN A 1 40 ? -0.414 -11.936 -2.791 1.00 0.00 40 GLN A CA 15
ATOM 23944 C C . GLN A 1 40 ? 0.219 -13.307 -3.036 1.00 0.00 40 GLN A C 15
ATOM 23945 O O . GLN A 1 40 ? -0.485 -14.281 -3.301 1.00 0.00 40 GLN A O 15
ATOM 23959 N N . GLY A 1 41 ? 1.540 -13.340 -2.940 1.00 0.00 41 GLY A N 15
ATOM 23960 C CA . GLY A 1 41 ? 2.275 -14.576 -3.148 1.00 0.00 41 GLY A CA 15
ATOM 23961 C C . GLY A 1 41 ? 1.755 -15.685 -2.231 1.00 0.00 41 GLY A C 15
ATOM 23962 O O . GLY A 1 41 ? 1.736 -16.854 -2.614 1.00 0.00 41 GLY A O 15
ATOM 23966 N N . LEU A 1 42 ? 1.345 -15.279 -1.038 1.00 0.00 42 LEU A N 15
ATOM 23967 C CA . LEU A 1 42 ? 0.825 -16.224 -0.064 1.00 0.00 42 LEU A CA 15
ATOM 23968 C C . LEU A 1 42 ? -0.642 -16.520 -0.380 1.00 0.00 42 LEU A C 15
ATOM 23969 O O . LEU A 1 42 ? -1.187 -17.527 0.071 1.00 0.00 42 LEU A O 15
ATOM 23985 N N . GLU A 1 43 ? -1.241 -15.625 -1.152 1.00 0.00 43 GLU A N 15
ATOM 23986 C CA . GLU A 1 43 ? -2.634 -15.779 -1.533 1.00 0.00 43 GLU A CA 15
ATOM 23987 C C . GLU A 1 43 ? -2.762 -16.774 -2.688 1.00 0.00 43 GLU A C 15
ATOM 23988 O O . GLU A 1 43 ? -3.770 -17.471 -2.803 1.00 0.00 43 GLU A O 15
ATOM 24000 N N . GLN A 1 44 ? -1.727 -16.810 -3.514 1.00 0.00 44 GLN A N 15
ATOM 24001 C CA . GLN A 1 44 ? -1.711 -17.708 -4.656 1.00 0.00 44 GLN A CA 15
ATOM 24002 C C . GLN A 1 44 ? -1.571 -19.158 -4.188 1.00 0.00 44 GLN A C 15
ATOM 24003 O O . GLN A 1 44 ? -2.089 -20.073 -4.827 1.00 0.00 44 GLN A O 15
ATOM 24017 N N . ALA A 1 45 ? -0.869 -19.323 -3.077 1.00 0.00 45 ALA A N 15
ATOM 24018 C CA . ALA A 1 45 ? -0.654 -20.646 -2.516 1.00 0.00 45 ALA A CA 15
ATOM 24019 C C . ALA A 1 45 ? -1.968 -21.167 -1.932 1.00 0.00 45 ALA A C 15
ATOM 24020 O O . ALA A 1 45 ? -2.192 -22.375 -1.879 1.00 0.00 45 ALA A O 15
ATOM 24027 N N . VAL A 1 46 ? -2.804 -20.230 -1.509 1.00 0.00 46 VAL A N 15
ATOM 24028 C CA . VAL A 1 46 ? -4.091 -20.580 -0.932 1.00 0.00 46 VAL A CA 15
ATOM 24029 C C . VAL A 1 46 ? -4.944 -21.286 -1.987 1.00 0.00 46 VAL A C 15
ATOM 24030 O O . VAL A 1 46 ? -5.443 -22.385 -1.753 1.00 0.00 46 VAL A O 15
ATOM 24043 N N . ASP A 1 47 ? -5.085 -20.625 -3.127 1.00 0.00 47 ASP A N 15
ATOM 24044 C CA . ASP A 1 47 ? -5.869 -21.175 -4.219 1.00 0.00 47 ASP A CA 15
ATOM 24045 C C . ASP A 1 47 ? -5.295 -22.536 -4.619 1.00 0.00 47 ASP A C 15
ATOM 24046 O O . ASP A 1 47 ? -5.977 -23.340 -5.252 1.00 0.00 47 ASP A O 15
ATOM 24055 N N . SER A 1 48 ? -4.046 -22.752 -4.231 1.00 0.00 48 SER A N 15
ATOM 24056 C CA . SER A 1 48 ? -3.372 -24.001 -4.541 1.00 0.00 48 SER A CA 15
ATOM 24057 C C . SER A 1 48 ? -2.860 -24.653 -3.255 1.00 0.00 48 SER A C 15
ATOM 24058 O O . SER A 1 48 ? -1.839 -25.339 -3.266 1.00 0.00 48 SER A O 15
ATOM 24066 N N . PHE A 1 49 ? -3.593 -24.415 -2.177 1.00 0.00 49 PHE A N 15
ATOM 24067 C CA . PHE A 1 49 ? -3.226 -24.970 -0.885 1.00 0.00 49 PHE A CA 15
ATOM 24068 C C . PHE A 1 49 ? -4.126 -26.152 -0.521 1.00 0.00 49 PHE A C 15
ATOM 24069 O O . PHE A 1 49 ? -5.155 -26.373 -1.157 1.00 0.00 49 PHE A O 15
ATOM 24086 N N . GLU A 1 50 ? -3.705 -26.881 0.503 1.00 0.00 50 GLU A N 15
ATOM 24087 C CA . GLU A 1 50 ? -4.460 -28.036 0.960 1.00 0.00 50 GLU A CA 15
ATOM 24088 C C . GLU A 1 50 ? -4.120 -28.349 2.418 1.00 0.00 50 GLU A C 15
ATOM 24089 O O . GLU A 1 50 ? -2.955 -28.300 2.812 1.00 0.00 50 GLU A O 15
ATOM 24101 N N . GLY A 1 51 ? -5.157 -28.665 3.180 1.00 0.00 51 GLY A N 15
ATOM 24102 C CA . GLY A 1 51 ? -4.982 -28.987 4.586 1.00 0.00 51 GLY A CA 15
ATOM 24103 C C . GLY A 1 51 ? -6.183 -28.518 5.409 1.00 0.00 51 GLY A C 15
ATOM 24104 O O . GLY A 1 51 ? -7.315 -28.533 4.927 1.00 0.00 51 GLY A O 15
ATOM 24108 N N . LYS A 1 52 ? -5.896 -28.113 6.638 1.00 0.00 52 LYS A N 15
ATOM 24109 C CA . LYS A 1 52 ? -6.939 -27.640 7.533 1.00 0.00 52 LYS A CA 15
ATOM 24110 C C . LYS A 1 52 ? -6.417 -26.444 8.331 1.00 0.00 52 LYS A C 15
ATOM 24111 O O . LYS A 1 52 ? -5.350 -25.911 8.031 1.00 0.00 52 LYS A O 15
ATOM 24130 N N . LYS A 1 53 ? -7.193 -26.058 9.333 1.00 0.00 53 LYS A N 15
ATOM 24131 C CA . LYS A 1 53 ? -6.822 -24.934 10.176 1.00 0.00 53 LYS A CA 15
ATOM 24132 C C . LYS A 1 53 ? -5.844 -25.411 11.252 1.00 0.00 53 LYS A C 15
ATOM 24133 O O . LYS A 1 53 ? -5.492 -24.654 12.156 1.00 0.00 53 LYS A O 15
ATOM 24152 N N . THR A 1 54 ? -5.432 -26.663 11.119 1.00 0.00 54 THR A N 15
ATOM 24153 C CA . THR A 1 54 ? -4.502 -27.250 12.068 1.00 0.00 54 THR A CA 15
ATOM 24154 C C . THR A 1 54 ? -3.150 -27.508 11.400 1.00 0.00 54 THR A C 15
ATOM 24155 O O . THR A 1 54 ? -2.104 -27.361 12.030 1.00 0.00 54 THR A O 15
ATOM 24166 N N . ASP A 1 55 ? -3.216 -27.889 10.133 1.00 0.00 55 ASP A N 15
ATOM 24167 C CA . ASP A 1 55 ? -2.010 -28.169 9.372 1.00 0.00 55 ASP A CA 15
ATOM 24168 C C . ASP A 1 55 ? -1.006 -27.033 9.580 1.00 0.00 55 ASP A C 15
ATOM 24169 O O . ASP A 1 55 ? -1.331 -25.865 9.371 1.00 0.00 55 ASP A O 15
ATOM 24178 N N . LYS A 1 56 ? 0.195 -27.415 9.989 1.00 0.00 56 LYS A N 15
ATOM 24179 C CA . LYS A 1 56 ? 1.249 -26.443 10.228 1.00 0.00 56 LYS A CA 15
ATOM 24180 C C . LYS A 1 56 ? 1.442 -25.588 8.974 1.00 0.00 56 LYS A C 15
ATOM 24181 O O . LYS A 1 56 ? 1.905 -24.452 9.058 1.00 0.00 56 LYS A O 15
ATOM 24200 N N . LYS A 1 57 ? 1.076 -26.168 7.839 1.00 0.00 57 LYS A N 15
ATOM 24201 C CA . LYS A 1 57 ? 1.204 -25.473 6.569 1.00 0.00 57 LYS A CA 15
ATOM 24202 C C . LYS A 1 57 ? 0.279 -24.255 6.565 1.00 0.00 57 LYS A C 15
ATOM 24203 O O . LYS A 1 57 ? 0.695 -23.156 6.200 1.00 0.00 57 LYS A O 15
ATOM 24222 N N . TYR A 1 58 ? -0.959 -24.490 6.974 1.00 0.00 58 TYR A N 15
ATOM 24223 C CA . TYR A 1 58 ? -1.947 -23.425 7.021 1.00 0.00 58 TYR A CA 15
ATOM 24224 C C . TYR A 1 58 ? -1.449 -22.253 7.870 1.00 0.00 58 TYR A C 15
ATOM 24225 O O . TYR A 1 58 ? -1.532 -21.099 7.451 1.00 0.00 58 TYR A O 15
ATOM 24243 N N . LEU A 1 59 ? -0.943 -22.589 9.047 1.00 0.00 59 LEU A N 15
ATOM 24244 C CA . LEU A 1 59 ? -0.431 -21.579 9.958 1.00 0.00 59 LEU A CA 15
ATOM 24245 C C . LEU A 1 59 ? 0.567 -20.688 9.216 1.00 0.00 59 LEU A C 15
ATOM 24246 O O . LEU A 1 59 ? 0.460 -19.464 9.257 1.00 0.00 59 LEU A O 15
ATOM 24262 N N . MET A 1 60 ? 1.515 -21.338 8.557 1.00 0.00 60 MET A N 15
ATOM 24263 C CA . MET A 1 60 ? 2.531 -20.620 7.807 1.00 0.00 60 MET A CA 15
ATOM 24264 C C . MET A 1 60 ? 1.903 -19.530 6.936 1.00 0.00 60 MET A C 15
ATOM 24265 O O . MET A 1 60 ? 2.323 -18.374 6.982 1.00 0.00 60 MET A O 15
ATOM 24279 N N . ILE A 1 61 ? 0.907 -19.936 6.163 1.00 0.00 61 ILE A N 15
ATOM 24280 C CA . ILE A 1 61 ? 0.217 -19.009 5.283 1.00 0.00 61 ILE A CA 15
ATOM 24281 C C . ILE A 1 61 ? -0.558 -17.993 6.125 1.00 0.00 61 ILE A C 15
ATOM 24282 O O . ILE A 1 61 ? -0.456 -16.788 5.901 1.00 0.00 61 ILE A O 15
ATOM 24298 N N . GLU A 1 62 ? -1.314 -18.517 7.078 1.00 0.00 62 GLU A N 15
ATOM 24299 C CA . GLU A 1 62 ? -2.106 -17.671 7.956 1.00 0.00 62 GLU A CA 15
ATOM 24300 C C . GLU A 1 62 ? -1.279 -16.473 8.425 1.00 0.00 62 GLU A C 15
ATOM 24301 O O . GLU A 1 62 ? -1.585 -15.331 8.084 1.00 0.00 62 GLU A O 15
ATOM 24313 N N . GLU A 1 63 ? -0.247 -16.773 9.200 1.00 0.00 63 GLU A N 15
ATOM 24314 C CA . GLU A 1 63 ? 0.627 -15.734 9.719 1.00 0.00 63 GLU A CA 15
ATOM 24315 C C . GLU A 1 63 ? 1.197 -14.897 8.572 1.00 0.00 63 GLU A C 15
ATOM 24316 O O . GLU A 1 63 ? 1.213 -13.670 8.643 1.00 0.00 63 GLU A O 15
ATOM 24328 N N . TYR A 1 64 ? 1.650 -15.595 7.541 1.00 0.00 64 TYR A N 15
ATOM 24329 C CA . TYR A 1 64 ? 2.219 -14.932 6.380 1.00 0.00 64 TYR A CA 15
ATOM 24330 C C . TYR A 1 64 ? 1.273 -13.856 5.845 1.00 0.00 64 TYR A C 15
ATOM 24331 O O . TYR A 1 64 ? 1.718 -12.802 5.392 1.00 0.00 64 TYR A O 15
ATOM 24349 N N . LEU A 1 65 ? -0.015 -14.158 5.915 1.00 0.00 65 LEU A N 15
ATOM 24350 C CA . LEU A 1 65 ? -1.028 -13.229 5.443 1.00 0.00 65 LEU A CA 15
ATOM 24351 C C . LEU A 1 65 ? -1.099 -12.032 6.393 1.00 0.00 65 LEU A C 15
ATOM 24352 O O . LEU A 1 65 ? -0.638 -10.942 6.059 1.00 0.00 65 LEU A O 15
ATOM 24368 N N . THR A 1 66 ? -1.680 -12.275 7.559 1.00 0.00 66 THR A N 15
ATOM 24369 C CA . THR A 1 66 ? -1.816 -11.231 8.559 1.00 0.00 66 THR A CA 15
ATOM 24370 C C . THR A 1 66 ? -0.567 -10.347 8.582 1.00 0.00 66 THR A C 15
ATOM 24371 O O . THR A 1 66 ? -0.660 -9.140 8.799 1.00 0.00 66 THR A O 15
ATOM 24382 N N . LYS A 1 67 ? 0.573 -10.984 8.357 1.00 0.00 67 LYS A N 15
ATOM 24383 C CA . LYS A 1 67 ? 1.839 -10.271 8.349 1.00 0.00 67 LYS A CA 15
ATOM 24384 C C . LYS A 1 67 ? 1.650 -8.912 7.672 1.00 0.00 67 LYS A C 15
ATOM 24385 O O . LYS A 1 67 ? 2.105 -7.891 8.185 1.00 0.00 67 LYS A O 15
ATOM 24404 N N . GLU A 1 68 ? 0.978 -8.944 6.530 1.00 0.00 68 GLU A N 15
ATOM 24405 C CA . GLU A 1 68 ? 0.724 -7.727 5.778 1.00 0.00 68 GLU A CA 15
ATOM 24406 C C . GLU A 1 68 ? -0.225 -6.811 6.555 1.00 0.00 68 GLU A C 15
ATOM 24407 O O . GLU A 1 68 ? -0.028 -5.598 6.595 1.00 0.00 68 GLU A O 15
ATOM 24419 N N . LEU A 1 69 ? -1.234 -7.428 7.152 1.00 0.00 69 LEU A N 15
ATOM 24420 C CA . LEU A 1 69 ? -2.214 -6.684 7.925 1.00 0.00 69 LEU A CA 15
ATOM 24421 C C . LEU A 1 69 ? -1.490 -5.697 8.843 1.00 0.00 69 LEU A C 15
ATOM 24422 O O . LEU A 1 69 ? -1.774 -4.500 8.820 1.00 0.00 69 LEU A O 15
ATOM 24438 N N . LEU A 1 70 ? -0.568 -6.235 9.628 1.00 0.00 70 LEU A N 15
ATOM 24439 C CA . LEU A 1 70 ? 0.198 -5.416 10.552 1.00 0.00 70 LEU A CA 15
ATOM 24440 C C . LEU A 1 70 ? 0.945 -4.334 9.769 1.00 0.00 70 LEU A C 15
ATOM 24441 O O . LEU A 1 70 ? 1.056 -3.197 10.225 1.00 0.00 70 LEU A O 15
ATOM 24457 N N . ALA A 1 71 ? 1.438 -4.727 8.603 1.00 0.00 71 ALA A N 15
ATOM 24458 C CA . ALA A 1 71 ? 2.172 -3.806 7.752 1.00 0.00 71 ALA A CA 15
ATOM 24459 C C . ALA A 1 71 ? 1.205 -2.768 7.178 1.00 0.00 71 ALA A C 15
ATOM 24460 O O . ALA A 1 71 ? 1.629 -1.725 6.684 1.00 0.00 71 ALA A O 15
ATOM 24467 N N . LEU A 1 72 ? -0.078 -3.091 7.263 1.00 0.00 72 LEU A N 15
ATOM 24468 C CA . LEU A 1 72 ? -1.108 -2.200 6.759 1.00 0.00 72 LEU A CA 15
ATOM 24469 C C . LEU A 1 72 ? -1.512 -1.219 7.860 1.00 0.00 72 LEU A C 15
ATOM 24470 O O . LEU A 1 72 ? -2.031 -0.140 7.576 1.00 0.00 72 LEU A O 15
ATOM 24486 N N . ASP A 1 73 ? -1.259 -1.627 9.095 1.00 0.00 73 ASP A N 15
ATOM 24487 C CA . ASP A 1 73 ? -1.590 -0.797 10.241 1.00 0.00 73 ASP A CA 15
ATOM 24488 C C . ASP A 1 73 ? -0.430 0.159 10.524 1.00 0.00 73 ASP A C 15
ATOM 24489 O O . ASP A 1 73 ? -0.647 1.329 10.838 1.00 0.00 73 ASP A O 15
ATOM 24498 N N . SER A 1 74 ? 0.778 -0.373 10.403 1.00 0.00 74 SER A N 15
ATOM 24499 C CA . SER A 1 74 ? 1.972 0.419 10.641 1.00 0.00 74 SER A CA 15
ATOM 24500 C C . SER A 1 74 ? 1.951 1.675 9.768 1.00 0.00 74 SER A C 15
ATOM 24501 O O . SER A 1 74 ? 2.517 2.702 10.138 1.00 0.00 74 SER A O 15
ATOM 24509 N N . VAL A 1 75 ? 1.293 1.550 8.625 1.00 0.00 75 VAL A N 15
ATOM 24510 C CA . VAL A 1 75 ? 1.190 2.662 7.695 1.00 0.00 75 VAL A CA 15
ATOM 24511 C C . VAL A 1 75 ? 0.170 3.672 8.225 1.00 0.00 75 VAL A C 15
ATOM 24512 O O . VAL A 1 75 ? -1.019 3.370 8.313 1.00 0.00 75 VAL A O 15
ATOM 24525 N N . ASP A 1 76 ? 0.672 4.850 8.564 1.00 0.00 76 ASP A N 15
ATOM 24526 C CA . ASP A 1 76 ? -0.181 5.906 9.083 1.00 0.00 76 ASP A CA 15
ATOM 24527 C C . ASP A 1 76 ? -0.412 6.952 7.990 1.00 0.00 76 ASP A C 15
ATOM 24528 O O . ASP A 1 76 ? 0.517 7.652 7.590 1.00 0.00 76 ASP A O 15
ATOM 24537 N N . PRO A 1 77 ? -1.689 7.027 7.527 1.00 0.00 77 PRO A N 15
ATOM 24538 C CA . PRO A 1 77 ? -2.054 7.976 6.489 1.00 0.00 77 PRO A CA 15
ATOM 24539 C C . PRO A 1 77 ? -2.136 9.397 7.049 1.00 0.00 77 PRO A C 15
ATOM 24540 O O . PRO A 1 77 ? -2.013 10.369 6.306 1.00 0.00 77 PRO A O 15
ATOM 24551 N N . GLU A 1 78 ? -2.345 9.472 8.356 1.00 0.00 78 GLU A N 15
ATOM 24552 C CA . GLU A 1 78 ? -2.446 10.759 9.024 1.00 0.00 78 GLU A CA 15
ATOM 24553 C C . GLU A 1 78 ? -3.727 11.479 8.599 1.00 0.00 78 GLU A C 15
ATOM 24554 O O . GLU A 1 78 ? -4.581 11.778 9.432 1.00 0.00 78 GLU A O 15
ATOM 24566 N N . GLY A 1 79 ? -3.820 11.737 7.302 1.00 0.00 79 GLY A N 15
ATOM 24567 C CA . GLY A 1 79 ? -4.982 12.417 6.756 1.00 0.00 79 GLY A CA 15
ATOM 24568 C C . GLY A 1 79 ? -4.955 12.406 5.226 1.00 0.00 79 GLY A C 15
ATOM 24569 O O . GLY A 1 79 ? -5.380 13.367 4.587 1.00 0.00 79 GLY A O 15
ATOM 24573 N N . ARG A 1 80 ? -4.451 11.307 4.683 1.00 0.00 80 ARG A N 15
ATOM 24574 C CA . ARG A 1 80 ? -4.363 11.158 3.241 1.00 0.00 80 ARG A CA 15
ATOM 24575 C C . ARG A 1 80 ? -5.331 10.076 2.759 1.00 0.00 80 ARG A C 15
ATOM 24576 O O . ARG A 1 80 ? -5.251 8.928 3.196 1.00 0.00 80 ARG A O 15
ATOM 24597 N N . ALA A 1 81 ? -6.222 10.479 1.865 1.00 0.00 81 ALA A N 15
ATOM 24598 C CA . ALA A 1 81 ? -7.204 9.557 1.319 1.00 0.00 81 ALA A CA 15
ATOM 24599 C C . ALA A 1 81 ? -6.493 8.518 0.450 1.00 0.00 81 ALA A C 15
ATOM 24600 O O . ALA A 1 81 ? -6.625 7.317 0.679 1.00 0.00 81 ALA A O 15
ATOM 24607 N N . ASP A 1 82 ? -5.756 9.018 -0.531 1.00 0.00 82 ASP A N 15
ATOM 24608 C CA . ASP A 1 82 ? -5.025 8.149 -1.436 1.00 0.00 82 ASP A CA 15
ATOM 24609 C C . ASP A 1 82 ? -4.457 6.964 -0.651 1.00 0.00 82 ASP A C 15
ATOM 24610 O O . ASP A 1 82 ? -4.588 5.816 -1.071 1.00 0.00 82 ASP A O 15
ATOM 24619 N N . VAL A 1 83 ? -3.837 7.285 0.475 1.00 0.00 83 VAL A N 15
ATOM 24620 C CA . VAL A 1 83 ? -3.248 6.262 1.322 1.00 0.00 83 VAL A CA 15
ATOM 24621 C C . VAL A 1 83 ? -4.363 5.469 2.006 1.00 0.00 83 VAL A C 15
ATOM 24622 O O . VAL A 1 83 ? -4.473 4.258 1.819 1.00 0.00 83 VAL A O 15
ATOM 24635 N N . ARG A 1 84 ? -5.162 6.183 2.785 1.00 0.00 84 ARG A N 15
ATOM 24636 C CA . ARG A 1 84 ? -6.265 5.561 3.498 1.00 0.00 84 ARG A CA 15
ATOM 24637 C C . ARG A 1 84 ? -6.979 4.553 2.595 1.00 0.00 84 ARG A C 15
ATOM 24638 O O . ARG A 1 84 ? -7.453 3.520 3.066 1.00 0.00 84 ARG A O 15
ATOM 24659 N N . GLN A 1 85 ? -7.033 4.888 1.315 1.00 0.00 85 GLN A N 15
ATOM 24660 C CA . GLN A 1 85 ? -7.681 4.025 0.342 1.00 0.00 85 GLN A CA 15
ATOM 24661 C C . GLN A 1 85 ? -6.931 2.696 0.229 1.00 0.00 85 GLN A C 15
ATOM 24662 O O . GLN A 1 85 ? -7.421 1.662 0.682 1.00 0.00 85 GLN A O 15
ATOM 24676 N N . ALA A 1 86 ? -5.756 2.766 -0.379 1.00 0.00 86 ALA A N 15
ATOM 24677 C CA . ALA A 1 86 ? -4.934 1.581 -0.557 1.00 0.00 86 ALA A CA 15
ATOM 24678 C C . ALA A 1 86 ? -4.966 0.746 0.724 1.00 0.00 86 ALA A C 15
ATOM 24679 O O . ALA A 1 86 ? -5.313 -0.434 0.692 1.00 0.00 86 ALA A O 15
ATOM 24686 N N . ARG A 1 87 ? -4.600 1.390 1.822 1.00 0.00 87 ARG A N 15
ATOM 24687 C CA . ARG A 1 87 ? -4.582 0.722 3.112 1.00 0.00 87 ARG A CA 15
ATOM 24688 C C . ARG A 1 87 ? -5.890 -0.040 3.333 1.00 0.00 87 ARG A C 15
ATOM 24689 O O . ARG A 1 87 ? -5.875 -1.222 3.674 1.00 0.00 87 ARG A O 15
ATOM 24710 N N . ARG A 1 88 ? -6.992 0.668 3.130 1.00 0.00 88 ARG A N 15
ATOM 24711 C CA . ARG A 1 88 ? -8.306 0.074 3.303 1.00 0.00 88 ARG A CA 15
ATOM 24712 C C . ARG A 1 88 ? -8.468 -1.134 2.378 1.00 0.00 88 ARG A C 15
ATOM 24713 O O . ARG A 1 88 ? -8.913 -2.196 2.810 1.00 0.00 88 ARG A O 15
ATOM 24734 N N . ASP A 1 89 ? -8.099 -0.931 1.122 1.00 0.00 89 ASP A N 15
ATOM 24735 C CA . ASP A 1 89 ? -8.198 -1.991 0.132 1.00 0.00 89 ASP A CA 15
ATOM 24736 C C . ASP A 1 89 ? -7.303 -3.159 0.551 1.00 0.00 89 ASP A C 15
ATOM 24737 O O . ASP A 1 89 ? -7.751 -4.303 0.596 1.00 0.00 89 ASP A O 15
ATOM 24746 N N . GLY A 1 90 ? -6.054 -2.830 0.847 1.00 0.00 90 GLY A N 15
ATOM 24747 C CA . GLY A 1 90 ? -5.092 -3.837 1.260 1.00 0.00 90 GLY A CA 15
ATOM 24748 C C . GLY A 1 90 ? -5.620 -4.643 2.449 1.00 0.00 90 GLY A C 15
ATOM 24749 O O . GLY A 1 90 ? -5.605 -5.873 2.426 1.00 0.00 90 GLY A O 15
ATOM 24753 N N . VAL A 1 91 ? -6.074 -3.917 3.460 1.00 0.00 91 VAL A N 15
ATOM 24754 C CA . VAL A 1 91 ? -6.605 -4.549 4.656 1.00 0.00 91 VAL A CA 15
ATOM 24755 C C . VAL A 1 91 ? -7.732 -5.507 4.264 1.00 0.00 91 VAL A C 15
ATOM 24756 O O . VAL A 1 91 ? -7.848 -6.596 4.824 1.00 0.00 91 VAL A O 15
ATOM 24769 N N . ARG A 1 92 ? -8.533 -5.066 3.306 1.00 0.00 92 ARG A N 15
ATOM 24770 C CA . ARG A 1 92 ? -9.647 -5.870 2.832 1.00 0.00 92 ARG A CA 15
ATOM 24771 C C . ARG A 1 92 ? -9.136 -7.036 1.983 1.00 0.00 92 ARG A C 15
ATOM 24772 O O . ARG A 1 92 ? -9.760 -8.095 1.937 1.00 0.00 92 ARG A O 15
ATOM 24793 N N . LYS A 1 93 ? -8.006 -6.802 1.332 1.00 0.00 93 LYS A N 15
ATOM 24794 C CA . LYS A 1 93 ? -7.405 -7.820 0.487 1.00 0.00 93 LYS A CA 15
ATOM 24795 C C . LYS A 1 93 ? -6.974 -9.006 1.353 1.00 0.00 93 LYS A C 15
ATOM 24796 O O . LYS A 1 93 ? -7.521 -10.101 1.227 1.00 0.00 93 LYS A O 15
ATOM 24815 N N . VAL A 1 94 ? -5.999 -8.748 2.211 1.00 0.00 94 VAL A N 15
ATOM 24816 C CA . VAL A 1 94 ? -5.489 -9.780 3.097 1.00 0.00 94 VAL A CA 15
ATOM 24817 C C . VAL A 1 94 ? -6.663 -10.496 3.768 1.00 0.00 94 VAL A C 15
ATOM 24818 O O . VAL A 1 94 ? -6.844 -11.700 3.590 1.00 0.00 94 VAL A O 15
ATOM 24831 N N . GLN A 1 95 ? -7.430 -9.726 4.525 1.00 0.00 95 GLN A N 15
ATOM 24832 C CA . GLN A 1 95 ? -8.582 -10.271 5.223 1.00 0.00 95 GLN A CA 15
ATOM 24833 C C . GLN A 1 95 ? -9.293 -11.305 4.347 1.00 0.00 95 GLN A C 15
ATOM 24834 O O . GLN A 1 95 ? -9.424 -12.466 4.732 1.00 0.00 95 GLN A O 15
ATOM 24848 N N . THR A 1 96 ? -9.734 -10.845 3.185 1.00 0.00 96 THR A N 15
ATOM 24849 C CA . THR A 1 96 ? -10.429 -11.715 2.251 1.00 0.00 96 THR A CA 15
ATOM 24850 C C . THR A 1 96 ? -9.699 -13.054 2.126 1.00 0.00 96 THR A C 15
ATOM 24851 O O . THR A 1 96 ? -10.295 -14.111 2.329 1.00 0.00 96 THR A O 15
ATOM 24862 N N . ILE A 1 97 ? -8.420 -12.966 1.793 1.00 0.00 97 ILE A N 15
ATOM 24863 C CA . ILE A 1 97 ? -7.603 -14.157 1.639 1.00 0.00 97 ILE A CA 15
ATOM 24864 C C . ILE A 1 97 ? -7.757 -15.041 2.879 1.00 0.00 97 ILE A C 15
ATOM 24865 O O . ILE A 1 97 ? -8.061 -16.227 2.766 1.00 0.00 97 ILE A O 15
ATOM 24881 N N . LEU A 1 98 ? -7.540 -14.428 4.033 1.00 0.00 98 LEU A N 15
ATOM 24882 C CA . LEU A 1 98 ? -7.651 -15.143 5.293 1.00 0.00 98 LEU A CA 15
ATOM 24883 C C . LEU A 1 98 ? -8.957 -15.941 5.308 1.00 0.00 98 LEU A C 15
ATOM 24884 O O . LEU A 1 98 ? -8.992 -17.073 5.787 1.00 0.00 98 LEU A O 15
ATOM 24900 N N . GLU A 1 99 ? -10.000 -15.318 4.778 1.00 0.00 99 GLU A N 15
ATOM 24901 C CA . GLU A 1 99 ? -11.304 -15.955 4.725 1.00 0.00 99 GLU A CA 15
ATOM 24902 C C . GLU A 1 99 ? -11.318 -17.047 3.653 1.00 0.00 99 GLU A C 15
ATOM 24903 O O . GLU A 1 99 ? -12.058 -18.023 3.766 1.00 0.00 99 GLU A O 15
ATOM 24915 N N . LYS A 1 100 ? -10.491 -16.846 2.638 1.00 0.00 100 LYS A N 15
ATOM 24916 C CA . LYS A 1 100 ? -10.399 -17.801 1.547 1.00 0.00 100 LYS A CA 15
ATOM 24917 C C . LYS A 1 100 ? -9.538 -18.988 1.985 1.00 0.00 100 LYS A C 15
ATOM 24918 O O . LYS A 1 100 ? -9.838 -20.133 1.652 1.00 0.00 100 LYS A O 15
ATOM 24937 N N . LEU A 1 101 ? -8.485 -18.672 2.725 1.00 0.00 101 LEU A N 15
ATOM 24938 C CA . LEU A 1 101 ? -7.579 -19.698 3.212 1.00 0.00 101 LEU A CA 15
ATOM 24939 C C . LEU A 1 101 ? -8.358 -20.694 4.072 1.00 0.00 101 LEU A C 15
ATOM 24940 O O . LEU A 1 101 ? -8.435 -21.877 3.744 1.00 0.00 101 LEU A O 15
ATOM 24956 N N . GLU A 1 102 ? -8.917 -20.179 5.158 1.00 0.00 102 GLU A N 15
ATOM 24957 C CA . GLU A 1 102 ? -9.688 -21.009 6.068 1.00 0.00 102 GLU A CA 15
ATOM 24958 C C . GLU A 1 102 ? -10.498 -22.045 5.286 1.00 0.00 102 GLU A C 15
ATOM 24959 O O . GLU A 1 102 ? -10.200 -23.237 5.336 1.00 0.00 102 GLU A O 15
ATOM 24971 N N . GLN A 1 103 ? -11.506 -21.552 4.582 1.00 0.00 103 GLN A N 15
ATOM 24972 C CA . GLN A 1 103 ? -12.361 -22.420 3.790 1.00 0.00 103 GLN A CA 15
ATOM 24973 C C . GLN A 1 103 ? -11.533 -23.529 3.137 1.00 0.00 103 GLN A C 15
ATOM 24974 O O . GLN A 1 103 ? -11.858 -24.708 3.265 1.00 0.00 103 GLN A O 15
ATOM 24988 N N . LYS A 1 104 ? -10.478 -23.111 2.453 1.00 0.00 104 LYS A N 15
ATOM 24989 C CA . LYS A 1 104 ? -9.601 -24.054 1.780 1.00 0.00 104 LYS A CA 15
ATOM 24990 C C . LYS A 1 104 ? -9.223 -25.174 2.751 1.00 0.00 104 LYS A C 15
ATOM 24991 O O . LYS A 1 104 ? -9.339 -26.353 2.419 1.00 0.00 104 LYS A O 15
ATOM 25010 N N . ALA A 1 105 ? -8.779 -24.767 3.930 1.00 0.00 105 ALA A N 15
ATOM 25011 C CA . ALA A 1 105 ? -8.383 -25.721 4.952 1.00 0.00 105 ALA A CA 15
ATOM 25012 C C . ALA A 1 105 ? -9.607 -26.527 5.392 1.00 0.00 105 ALA A C 15
ATOM 25013 O O . ALA A 1 105 ? -9.507 -27.726 5.647 1.00 0.00 105 ALA A O 15
ATOM 25020 N N . SER A 1 106 ? -10.735 -25.835 5.468 1.00 0.00 106 SER A N 15
ATOM 25021 C CA . SER A 1 106 ? -11.977 -26.472 5.874 1.00 0.00 106 SER A CA 15
ATOM 25022 C C . SER A 1 106 ? -12.523 -27.330 4.730 1.00 0.00 106 SER A C 15
ATOM 25023 O O . SER A 1 106 ? -13.566 -27.966 4.871 1.00 0.00 106 SER A O 15
ATOM 25031 N N . GLY A 1 107 ? -11.793 -27.319 3.625 1.00 0.00 107 GLY A N 15
ATOM 25032 C CA . GLY A 1 107 ? -12.191 -28.088 2.458 1.00 0.00 107 GLY A CA 15
ATOM 25033 C C . GLY A 1 107 ? -11.719 -27.413 1.169 1.00 0.00 107 GLY A C 15
ATOM 25034 O O . GLY A 1 107 ? -11.986 -26.233 0.948 1.00 0.00 107 GLY A O 15
ATOM 25038 N N . PRO A 1 108 ? -11.005 -28.211 0.330 1.00 0.00 108 PRO A N 15
ATOM 25039 C CA . PRO A 1 108 ? -10.493 -27.703 -0.932 1.00 0.00 108 PRO A CA 15
ATOM 25040 C C . PRO A 1 108 ? -11.616 -27.564 -1.962 1.00 0.00 108 PRO A C 15
ATOM 25041 O O . PRO A 1 108 ? -12.756 -27.944 -1.700 1.00 0.00 108 PRO A O 15
ATOM 25052 N N . SER A 1 109 ? -11.253 -27.018 -3.114 1.00 0.00 109 SER A N 15
ATOM 25053 C CA . SER A 1 109 ? -12.215 -26.823 -4.185 1.00 0.00 109 SER A CA 15
ATOM 25054 C C . SER A 1 109 ? -11.525 -26.977 -5.542 1.00 0.00 109 SER A C 15
ATOM 25055 O O . SER A 1 109 ? -10.602 -26.229 -5.862 1.00 0.00 109 SER A O 15
ATOM 25063 N N . SER A 1 110 ? -12.000 -27.952 -6.304 1.00 0.00 110 SER A N 15
ATOM 25064 C CA . SER A 1 110 ? -11.440 -28.213 -7.619 1.00 0.00 110 SER A CA 15
ATOM 25065 C C . SER A 1 110 ? -11.297 -26.903 -8.397 1.00 0.00 110 SER A C 15
ATOM 25066 O O . SER A 1 110 ? -12.285 -26.217 -8.652 1.00 0.00 110 SER A O 15
ATOM 25074 N N . GLY A 1 111 ? -10.058 -26.596 -8.752 1.00 0.00 111 GLY A N 15
ATOM 25075 C CA . GLY A 1 111 ? -9.772 -25.380 -9.496 1.00 0.00 111 GLY A CA 15
ATOM 25076 C C . GLY A 1 111 ? -8.303 -25.328 -9.918 1.00 0.00 111 GLY A C 15
ATOM 25077 O O . GLY A 1 111 ? -7.946 -25.802 -10.996 1.00 0.00 111 GLY A O 15
ATOM 25081 N N . GLY A 1 1 ? 6.566 -7.866 20.201 1.00 0.00 1 GLY A N 16
ATOM 25082 C CA . GLY A 1 1 ? 5.403 -8.412 19.521 1.00 0.00 1 GLY A CA 16
ATOM 25083 C C . GLY A 1 1 ? 4.235 -8.593 20.493 1.00 0.00 1 GLY A C 16
ATOM 25084 O O . GLY A 1 1 ? 4.430 -9.016 21.631 1.00 0.00 1 GLY A O 16
ATOM 25088 N N . SER A 1 2 ? 3.047 -8.264 20.007 1.00 0.00 2 SER A N 16
ATOM 25089 C CA . SER A 1 2 ? 1.847 -8.385 20.818 1.00 0.00 2 SER A CA 16
ATOM 25090 C C . SER A 1 2 ? 0.630 -8.614 19.920 1.00 0.00 2 SER A C 16
ATOM 25091 O O . SER A 1 2 ? 0.252 -7.737 19.145 1.00 0.00 2 SER A O 16
ATOM 25099 N N . SER A 1 3 ? 0.049 -9.797 20.055 1.00 0.00 3 SER A N 16
ATOM 25100 C CA . SER A 1 3 ? -1.118 -10.153 19.266 1.00 0.00 3 SER A CA 16
ATOM 25101 C C . SER A 1 3 ? -1.530 -11.596 19.562 1.00 0.00 3 SER A C 16
ATOM 25102 O O . SER A 1 3 ? -0.727 -12.386 20.056 1.00 0.00 3 SER A O 16
ATOM 25110 N N . GLY A 1 4 ? -2.781 -11.897 19.248 1.00 0.00 4 GLY A N 16
ATOM 25111 C CA . GLY A 1 4 ? -3.310 -13.231 19.474 1.00 0.00 4 GLY A CA 16
ATOM 25112 C C . GLY A 1 4 ? -4.586 -13.461 18.661 1.00 0.00 4 GLY A C 16
ATOM 25113 O O . GLY A 1 4 ? -5.477 -14.191 19.091 1.00 0.00 4 GLY A O 16
ATOM 25117 N N . SER A 1 5 ? -4.632 -12.823 17.501 1.00 0.00 5 SER A N 16
ATOM 25118 C CA . SER A 1 5 ? -5.784 -12.949 16.624 1.00 0.00 5 SER A CA 16
ATOM 25119 C C . SER A 1 5 ? -6.906 -12.023 17.097 1.00 0.00 5 SER A C 16
ATOM 25120 O O . SER A 1 5 ? -6.872 -11.525 18.222 1.00 0.00 5 SER A O 16
ATOM 25128 N N . SER A 1 6 ? -7.874 -11.820 16.216 1.00 0.00 6 SER A N 16
ATOM 25129 C CA . SER A 1 6 ? -9.004 -10.962 16.530 1.00 0.00 6 SER A CA 16
ATOM 25130 C C . SER A 1 6 ? -9.992 -10.949 15.362 1.00 0.00 6 SER A C 16
ATOM 25131 O O . SER A 1 6 ? -9.714 -10.365 14.316 1.00 0.00 6 SER A O 16
ATOM 25139 N N . GLY A 1 7 ? -11.125 -11.601 15.579 1.00 0.00 7 GLY A N 16
ATOM 25140 C CA . GLY A 1 7 ? -12.156 -11.671 14.557 1.00 0.00 7 GLY A CA 16
ATOM 25141 C C . GLY A 1 7 ? -11.749 -12.628 13.434 1.00 0.00 7 GLY A C 16
ATOM 25142 O O . GLY A 1 7 ? -10.608 -13.084 13.385 1.00 0.00 7 GLY A O 16
ATOM 25146 N N . ALA A 1 8 ? -12.706 -12.902 12.559 1.00 0.00 8 ALA A N 16
ATOM 25147 C CA . ALA A 1 8 ? -12.462 -13.796 11.440 1.00 0.00 8 ALA A CA 16
ATOM 25148 C C . ALA A 1 8 ? -13.800 -14.254 10.857 1.00 0.00 8 ALA A C 16
ATOM 25149 O O . ALA A 1 8 ? -14.034 -14.130 9.656 1.00 0.00 8 ALA A O 16
ATOM 25156 N N . PRO A 1 9 ? -14.667 -14.788 11.759 1.00 0.00 9 PRO A N 16
ATOM 25157 C CA . PRO A 1 9 ? -15.976 -15.265 11.347 1.00 0.00 9 PRO A CA 16
ATOM 25158 C C . PRO A 1 9 ? -16.925 -14.096 11.075 1.00 0.00 9 PRO A C 16
ATOM 25159 O O . PRO A 1 9 ? -17.986 -13.997 11.690 1.00 0.00 9 PRO A O 16
ATOM 25170 N N . ALA A 1 10 ? -16.509 -13.241 10.153 1.00 0.00 10 ALA A N 16
ATOM 25171 C CA . ALA A 1 10 ? -17.309 -12.083 9.792 1.00 0.00 10 ALA A CA 16
ATOM 25172 C C . ALA A 1 10 ? -16.529 -11.219 8.798 1.00 0.00 10 ALA A C 16
ATOM 25173 O O . ALA A 1 10 ? -16.132 -10.101 9.121 1.00 0.00 10 ALA A O 16
ATOM 25180 N N . GLU A 1 11 ? -16.333 -11.771 7.610 1.00 0.00 11 GLU A N 16
ATOM 25181 C CA . GLU A 1 11 ? -15.608 -11.066 6.567 1.00 0.00 11 GLU A CA 16
ATOM 25182 C C . GLU A 1 11 ? -16.249 -11.330 5.203 1.00 0.00 11 GLU A C 16
ATOM 25183 O O . GLU A 1 11 ? -16.849 -12.382 4.988 1.00 0.00 11 GLU A O 16
ATOM 25195 N N . PRO A 1 12 ? -16.096 -10.331 4.293 1.00 0.00 12 PRO A N 16
ATOM 25196 C CA . PRO A 1 12 ? -16.652 -10.445 2.956 1.00 0.00 12 PRO A CA 16
ATOM 25197 C C . PRO A 1 12 ? -15.823 -11.401 2.097 1.00 0.00 12 PRO A C 16
ATOM 25198 O O . PRO A 1 12 ? -15.028 -12.181 2.620 1.00 0.00 12 PRO A O 16
ATOM 25209 N N . ALA A 1 13 ? -16.036 -11.310 0.792 1.00 0.00 13 ALA A N 16
ATOM 25210 C CA . ALA A 1 13 ? -15.318 -12.158 -0.145 1.00 0.00 13 ALA A CA 16
ATOM 25211 C C . ALA A 1 13 ? -15.275 -11.475 -1.513 1.00 0.00 13 ALA A C 16
ATOM 25212 O O . ALA A 1 13 ? -16.316 -11.146 -2.080 1.00 0.00 13 ALA A O 16
ATOM 25219 N N . ALA A 1 14 ? -14.060 -11.284 -2.005 1.00 0.00 14 ALA A N 16
ATOM 25220 C CA . ALA A 1 14 ? -13.867 -10.647 -3.297 1.00 0.00 14 ALA A CA 16
ATOM 25221 C C . ALA A 1 14 ? -12.370 -10.471 -3.556 1.00 0.00 14 ALA A C 16
ATOM 25222 O O . ALA A 1 14 ? -11.784 -9.461 -3.169 1.00 0.00 14 ALA A O 16
ATOM 25229 N N . PRO A 1 15 ? -11.778 -11.495 -4.226 1.00 0.00 15 PRO A N 16
ATOM 25230 C CA . PRO A 1 15 ? -10.360 -11.463 -4.541 1.00 0.00 15 PRO A CA 16
ATOM 25231 C C . PRO A 1 15 ? -10.076 -10.499 -5.695 1.00 0.00 15 PRO A C 16
ATOM 25232 O O . PRO A 1 15 ? -10.589 -10.677 -6.798 1.00 0.00 15 PRO A O 16
ATOM 25243 N N . LYS A 1 16 ? -9.259 -9.498 -5.400 1.00 0.00 16 LYS A N 16
ATOM 25244 C CA . LYS A 1 16 ? -8.900 -8.506 -6.398 1.00 0.00 16 LYS A CA 16
ATOM 25245 C C . LYS A 1 16 ? -7.674 -8.989 -7.174 1.00 0.00 16 LYS A C 16
ATOM 25246 O O . LYS A 1 16 ? -7.086 -10.015 -6.837 1.00 0.00 16 LYS A O 16
ATOM 25265 N N . SER A 1 17 ? -7.323 -8.226 -8.200 1.00 0.00 17 SER A N 16
ATOM 25266 C CA . SER A 1 17 ? -6.177 -8.564 -9.026 1.00 0.00 17 SER A CA 16
ATOM 25267 C C . SER A 1 17 ? -5.992 -7.510 -10.120 1.00 0.00 17 SER A C 16
ATOM 25268 O O . SER A 1 17 ? -6.960 -6.898 -10.567 1.00 0.00 17 SER A O 16
ATOM 25276 N N . GLY A 1 18 ? -4.741 -7.330 -10.519 1.00 0.00 18 GLY A N 16
ATOM 25277 C CA . GLY A 1 18 ? -4.417 -6.361 -11.551 1.00 0.00 18 GLY A CA 16
ATOM 25278 C C . GLY A 1 18 ? -3.038 -6.641 -12.152 1.00 0.00 18 GLY A C 16
ATOM 25279 O O . GLY A 1 18 ? -2.929 -7.298 -13.186 1.00 0.00 18 GLY A O 16
ATOM 25283 N N . GLU A 1 19 ? -2.019 -6.128 -11.478 1.00 0.00 19 GLU A N 16
ATOM 25284 C CA . GLU A 1 19 ? -0.651 -6.314 -11.932 1.00 0.00 19 GLU A CA 16
ATOM 25285 C C . GLU A 1 19 ? -0.455 -5.668 -13.305 1.00 0.00 19 GLU A C 16
ATOM 25286 O O . GLU A 1 19 ? -0.932 -6.186 -14.313 1.00 0.00 19 GLU A O 16
ATOM 25298 N N . ALA A 1 20 ? 0.247 -4.544 -13.299 1.00 0.00 20 ALA A N 16
ATOM 25299 C CA . ALA A 1 20 ? 0.513 -3.821 -14.531 1.00 0.00 20 ALA A CA 16
ATOM 25300 C C . ALA A 1 20 ? 1.457 -2.654 -14.239 1.00 0.00 20 ALA A C 16
ATOM 25301 O O . ALA A 1 20 ? 1.897 -2.475 -13.104 1.00 0.00 20 ALA A O 16
ATOM 25308 N N . GLU A 1 21 ? 1.741 -1.889 -15.283 1.00 0.00 21 GLU A N 16
ATOM 25309 C CA . GLU A 1 21 ? 2.626 -0.743 -15.152 1.00 0.00 21 GLU A CA 16
ATOM 25310 C C . GLU A 1 21 ? 2.333 0.008 -13.852 1.00 0.00 21 GLU A C 16
ATOM 25311 O O . GLU A 1 21 ? 1.210 -0.025 -13.351 1.00 0.00 21 GLU A O 16
ATOM 25323 N N . THR A 1 22 ? 3.363 0.667 -13.342 1.00 0.00 22 THR A N 16
ATOM 25324 C CA . THR A 1 22 ? 3.231 1.425 -12.109 1.00 0.00 22 THR A CA 16
ATOM 25325 C C . THR A 1 22 ? 3.737 2.855 -12.306 1.00 0.00 22 THR A C 16
ATOM 25326 O O . THR A 1 22 ? 4.923 3.128 -12.127 1.00 0.00 22 THR A O 16
ATOM 25337 N N . PRO A 1 23 ? 2.789 3.755 -12.681 1.00 0.00 23 PRO A N 16
ATOM 25338 C CA . PRO A 1 23 ? 3.126 5.150 -12.904 1.00 0.00 23 PRO A CA 16
ATOM 25339 C C . PRO A 1 23 ? 3.343 5.880 -11.577 1.00 0.00 23 PRO A C 16
ATOM 25340 O O . PRO A 1 23 ? 3.103 5.319 -10.509 1.00 0.00 23 PRO A O 16
ATOM 25351 N N . PRO A 1 24 ? 3.806 7.154 -11.691 1.00 0.00 24 PRO A N 16
ATOM 25352 C CA . PRO A 1 24 ? 4.057 7.967 -10.513 1.00 0.00 24 PRO A CA 16
ATOM 25353 C C . PRO A 1 24 ? 2.747 8.462 -9.898 1.00 0.00 24 PRO A C 16
ATOM 25354 O O . PRO A 1 24 ? 1.948 9.113 -10.570 1.00 0.00 24 PRO A O 16
ATOM 25365 N N . LYS A 1 25 ? 2.565 8.133 -8.627 1.00 0.00 25 LYS A N 16
ATOM 25366 C CA . LYS A 1 25 ? 1.365 8.535 -7.914 1.00 0.00 25 LYS A CA 16
ATOM 25367 C C . LYS A 1 25 ? 1.741 8.968 -6.496 1.00 0.00 25 LYS A C 16
ATOM 25368 O O . LYS A 1 25 ? 2.637 9.790 -6.310 1.00 0.00 25 LYS A O 16
ATOM 25387 N N . HIS A 1 26 ? 1.037 8.395 -5.530 1.00 0.00 26 HIS A N 16
ATOM 25388 C CA . HIS A 1 26 ? 1.286 8.711 -4.134 1.00 0.00 26 HIS A CA 16
ATOM 25389 C C . HIS A 1 26 ? 2.086 7.580 -3.486 1.00 0.00 26 HIS A C 16
ATOM 25390 O O . HIS A 1 26 ? 1.817 6.405 -3.731 1.00 0.00 26 HIS A O 16
ATOM 25404 N N . PRO A 1 27 ? 3.081 7.985 -2.652 1.00 0.00 27 PRO A N 16
ATOM 25405 C CA . PRO A 1 27 ? 3.922 7.018 -1.967 1.00 0.00 27 PRO A CA 16
ATOM 25406 C C . PRO A 1 27 ? 3.170 6.360 -0.808 1.00 0.00 27 PRO A C 16
ATOM 25407 O O . PRO A 1 27 ? 3.358 5.175 -0.535 1.00 0.00 27 PRO A O 16
ATOM 25418 N N . GLY A 1 28 ? 2.335 7.157 -0.158 1.00 0.00 28 GLY A N 16
ATOM 25419 C CA . GLY A 1 28 ? 1.554 6.666 0.964 1.00 0.00 28 GLY A CA 16
ATOM 25420 C C . GLY A 1 28 ? 0.752 5.423 0.573 1.00 0.00 28 GLY A C 16
ATOM 25421 O O . GLY A 1 28 ? 0.547 4.529 1.392 1.00 0.00 28 GLY A O 16
ATOM 25425 N N . VAL A 1 29 ? 0.318 5.408 -0.679 1.00 0.00 29 VAL A N 16
ATOM 25426 C CA . VAL A 1 29 ? -0.457 4.290 -1.189 1.00 0.00 29 VAL A CA 16
ATOM 25427 C C . VAL A 1 29 ? 0.481 3.119 -1.487 1.00 0.00 29 VAL A C 16
ATOM 25428 O O . VAL A 1 29 ? 0.284 2.017 -0.977 1.00 0.00 29 VAL A O 16
ATOM 25441 N N . LEU A 1 30 ? 1.479 3.396 -2.312 1.00 0.00 30 LEU A N 16
ATOM 25442 C CA . LEU A 1 30 ? 2.448 2.379 -2.684 1.00 0.00 30 LEU A CA 16
ATOM 25443 C C . LEU A 1 30 ? 2.908 1.636 -1.429 1.00 0.00 30 LEU A C 16
ATOM 25444 O O . LEU A 1 30 ? 3.164 0.434 -1.474 1.00 0.00 30 LEU A O 16
ATOM 25460 N N . LYS A 1 31 ? 2.998 2.382 -0.338 1.00 0.00 31 LYS A N 16
ATOM 25461 C CA . LYS A 1 31 ? 3.423 1.808 0.928 1.00 0.00 31 LYS A CA 16
ATOM 25462 C C . LYS A 1 31 ? 2.694 0.482 1.152 1.00 0.00 31 LYS A C 16
ATOM 25463 O O . LYS A 1 31 ? 3.248 -0.442 1.747 1.00 0.00 31 LYS A O 16
ATOM 25482 N N . VAL A 1 32 ? 1.464 0.428 0.663 1.00 0.00 32 VAL A N 16
ATOM 25483 C CA . VAL A 1 32 ? 0.655 -0.770 0.802 1.00 0.00 32 VAL A CA 16
ATOM 25484 C C . VAL A 1 32 ? 1.019 -1.758 -0.308 1.00 0.00 32 VAL A C 16
ATOM 25485 O O . VAL A 1 32 ? 1.240 -2.939 -0.045 1.00 0.00 32 VAL A O 16
ATOM 25498 N N . GLU A 1 33 ? 1.072 -1.238 -1.526 1.00 0.00 33 GLU A N 16
ATOM 25499 C CA . GLU A 1 33 ? 1.406 -2.060 -2.677 1.00 0.00 33 GLU A CA 16
ATOM 25500 C C . GLU A 1 33 ? 2.658 -2.891 -2.390 1.00 0.00 33 GLU A C 16
ATOM 25501 O O . GLU A 1 33 ? 2.733 -4.058 -2.772 1.00 0.00 33 GLU A O 16
ATOM 25513 N N . ALA A 1 34 ? 3.609 -2.258 -1.719 1.00 0.00 34 ALA A N 16
ATOM 25514 C CA . ALA A 1 34 ? 4.854 -2.925 -1.377 1.00 0.00 34 ALA A CA 16
ATOM 25515 C C . ALA A 1 34 ? 4.552 -4.133 -0.488 1.00 0.00 34 ALA A C 16
ATOM 25516 O O . ALA A 1 34 ? 5.259 -5.138 -0.541 1.00 0.00 34 ALA A O 16
ATOM 25523 N N . ILE A 1 35 ? 3.501 -3.996 0.307 1.00 0.00 35 ILE A N 16
ATOM 25524 C CA . ILE A 1 35 ? 3.098 -5.064 1.205 1.00 0.00 35 ILE A CA 16
ATOM 25525 C C . ILE A 1 35 ? 2.315 -6.117 0.419 1.00 0.00 35 ILE A C 16
ATOM 25526 O O . ILE A 1 35 ? 2.710 -7.281 0.371 1.00 0.00 35 ILE A O 16
ATOM 25542 N N . LEU A 1 36 ? 1.219 -5.671 -0.177 1.00 0.00 36 LEU A N 16
ATOM 25543 C CA . LEU A 1 36 ? 0.378 -6.561 -0.959 1.00 0.00 36 LEU A CA 16
ATOM 25544 C C . LEU A 1 36 ? 1.252 -7.375 -1.914 1.00 0.00 36 LEU A C 16
ATOM 25545 O O . LEU A 1 36 ? 0.899 -8.494 -2.283 1.00 0.00 36 LEU A O 16
ATOM 25561 N N . GLU A 1 37 ? 2.377 -6.782 -2.286 1.00 0.00 37 GLU A N 16
ATOM 25562 C CA . GLU A 1 37 ? 3.305 -7.439 -3.191 1.00 0.00 37 GLU A CA 16
ATOM 25563 C C . GLU A 1 37 ? 3.880 -8.699 -2.540 1.00 0.00 37 GLU A C 16
ATOM 25564 O O . GLU A 1 37 ? 4.500 -9.521 -3.212 1.00 0.00 37 GLU A O 16
ATOM 25576 N N . LYS A 1 38 ? 3.653 -8.810 -1.239 1.00 0.00 38 LYS A N 16
ATOM 25577 C CA . LYS A 1 38 ? 4.140 -9.956 -0.490 1.00 0.00 38 LYS A CA 16
ATOM 25578 C C . LYS A 1 38 ? 2.951 -10.798 -0.024 1.00 0.00 38 LYS A C 16
ATOM 25579 O O . LYS A 1 38 ? 3.131 -11.898 0.497 1.00 0.00 38 LYS A O 16
ATOM 25598 N N . VAL A 1 39 ? 1.763 -10.250 -0.228 1.00 0.00 39 VAL A N 16
ATOM 25599 C CA . VAL A 1 39 ? 0.544 -10.937 0.165 1.00 0.00 39 VAL A CA 16
ATOM 25600 C C . VAL A 1 39 ? 0.057 -11.806 -0.996 1.00 0.00 39 VAL A C 16
ATOM 25601 O O . VAL A 1 39 ? -0.331 -12.956 -0.796 1.00 0.00 39 VAL A O 16
ATOM 25614 N N . GLN A 1 40 ? 0.092 -11.222 -2.185 1.00 0.00 40 GLN A N 16
ATOM 25615 C CA . GLN A 1 40 ? -0.342 -11.929 -3.379 1.00 0.00 40 GLN A CA 16
ATOM 25616 C C . GLN A 1 40 ? 0.268 -13.332 -3.416 1.00 0.00 40 GLN A C 16
ATOM 25617 O O . GLN A 1 40 ? -0.393 -14.289 -3.814 1.00 0.00 40 GLN A O 16
ATOM 25631 N N . GLY A 1 41 ? 1.522 -13.408 -2.996 1.00 0.00 41 GLY A N 16
ATOM 25632 C CA . GLY A 1 41 ? 2.229 -14.678 -2.976 1.00 0.00 41 GLY A CA 16
ATOM 25633 C C . GLY A 1 41 ? 1.614 -15.632 -1.950 1.00 0.00 41 GLY A C 16
ATOM 25634 O O . GLY A 1 41 ? 1.688 -16.850 -2.106 1.00 0.00 41 GLY A O 16
ATOM 25638 N N . LEU A 1 42 ? 1.020 -15.042 -0.923 1.00 0.00 42 LEU A N 16
ATOM 25639 C CA . LEU A 1 42 ? 0.392 -15.824 0.128 1.00 0.00 42 LEU A CA 16
ATOM 25640 C C . LEU A 1 42 ? -1.039 -16.172 -0.286 1.00 0.00 42 LEU A C 16
ATOM 25641 O O . LEU A 1 42 ? -1.623 -17.125 0.228 1.00 0.00 42 LEU A O 16
ATOM 25657 N N . GLU A 1 43 ? -1.562 -15.380 -1.210 1.00 0.00 43 GLU A N 16
ATOM 25658 C CA . GLU A 1 43 ? -2.914 -15.593 -1.699 1.00 0.00 43 GLU A CA 16
ATOM 25659 C C . GLU A 1 43 ? -2.941 -16.750 -2.699 1.00 0.00 43 GLU A C 16
ATOM 25660 O O . GLU A 1 43 ? -3.868 -17.559 -2.693 1.00 0.00 43 GLU A O 16
ATOM 25672 N N . GLN A 1 44 ? -1.914 -16.792 -3.535 1.00 0.00 44 GLN A N 16
ATOM 25673 C CA . GLN A 1 44 ? -1.808 -17.837 -4.539 1.00 0.00 44 GLN A CA 16
ATOM 25674 C C . GLN A 1 44 ? -1.804 -19.215 -3.874 1.00 0.00 44 GLN A C 16
ATOM 25675 O O . GLN A 1 44 ? -2.448 -20.144 -4.358 1.00 0.00 44 GLN A O 16
ATOM 25689 N N . ALA A 1 45 ? -1.070 -19.303 -2.774 1.00 0.00 45 ALA A N 16
ATOM 25690 C CA . ALA A 1 45 ? -0.974 -20.551 -2.037 1.00 0.00 45 ALA A CA 16
ATOM 25691 C C . ALA A 1 45 ? -2.360 -20.942 -1.520 1.00 0.00 45 ALA A C 16
ATOM 25692 O O . ALA A 1 45 ? -2.718 -22.119 -1.523 1.00 0.00 45 ALA A O 16
ATOM 25699 N N . VAL A 1 46 ? -3.102 -19.933 -1.089 1.00 0.00 46 VAL A N 16
ATOM 25700 C CA . VAL A 1 46 ? -4.441 -20.156 -0.571 1.00 0.00 46 VAL A CA 16
ATOM 25701 C C . VAL A 1 46 ? -5.303 -20.802 -1.658 1.00 0.00 46 VAL A C 16
ATOM 25702 O O . VAL A 1 46 ? -5.635 -21.983 -1.573 1.00 0.00 46 VAL A O 16
ATOM 25715 N N . ASP A 1 47 ? -5.641 -19.998 -2.656 1.00 0.00 47 ASP A N 16
ATOM 25716 C CA . ASP A 1 47 ? -6.458 -20.476 -3.758 1.00 0.00 47 ASP A CA 16
ATOM 25717 C C . ASP A 1 47 ? -6.011 -21.888 -4.144 1.00 0.00 47 ASP A C 16
ATOM 25718 O O . ASP A 1 47 ? -6.812 -22.686 -4.626 1.00 0.00 47 ASP A O 16
ATOM 25727 N N . SER A 1 48 ? -4.733 -22.152 -3.916 1.00 0.00 48 SER A N 16
ATOM 25728 C CA . SER A 1 48 ? -4.170 -23.454 -4.233 1.00 0.00 48 SER A CA 16
ATOM 25729 C C . SER A 1 48 ? -3.532 -24.066 -2.985 1.00 0.00 48 SER A C 16
ATOM 25730 O O . SER A 1 48 ? -2.402 -24.552 -3.035 1.00 0.00 48 SER A O 16
ATOM 25738 N N . PHE A 1 49 ? -4.282 -24.023 -1.894 1.00 0.00 49 PHE A N 16
ATOM 25739 C CA . PHE A 1 49 ? -3.804 -24.568 -0.634 1.00 0.00 49 PHE A CA 16
ATOM 25740 C C . PHE A 1 49 ? -4.510 -25.884 -0.303 1.00 0.00 49 PHE A C 16
ATOM 25741 O O . PHE A 1 49 ? -5.637 -26.115 -0.738 1.00 0.00 49 PHE A O 16
ATOM 25758 N N . GLU A 1 50 ? -3.818 -26.713 0.465 1.00 0.00 50 GLU A N 16
ATOM 25759 C CA . GLU A 1 50 ? -4.365 -28.000 0.860 1.00 0.00 50 GLU A CA 16
ATOM 25760 C C . GLU A 1 50 ? -4.027 -28.294 2.323 1.00 0.00 50 GLU A C 16
ATOM 25761 O O . GLU A 1 50 ? -2.877 -28.159 2.738 1.00 0.00 50 GLU A O 16
ATOM 25773 N N . GLY A 1 51 ? -5.051 -28.689 3.065 1.00 0.00 51 GLY A N 16
ATOM 25774 C CA . GLY A 1 51 ? -4.877 -29.003 4.474 1.00 0.00 51 GLY A CA 16
ATOM 25775 C C . GLY A 1 51 ? -6.155 -28.710 5.262 1.00 0.00 51 GLY A C 16
ATOM 25776 O O . GLY A 1 51 ? -7.252 -29.047 4.821 1.00 0.00 51 GLY A O 16
ATOM 25780 N N . LYS A 1 52 ? -5.969 -28.084 6.416 1.00 0.00 52 LYS A N 16
ATOM 25781 C CA . LYS A 1 52 ? -7.094 -27.742 7.270 1.00 0.00 52 LYS A CA 16
ATOM 25782 C C . LYS A 1 52 ? -6.736 -26.513 8.108 1.00 0.00 52 LYS A C 16
ATOM 25783 O O . LYS A 1 52 ? -5.698 -25.889 7.891 1.00 0.00 52 LYS A O 16
ATOM 25802 N N . LYS A 1 53 ? -7.615 -26.201 9.049 1.00 0.00 53 LYS A N 16
ATOM 25803 C CA . LYS A 1 53 ? -7.405 -25.058 9.921 1.00 0.00 53 LYS A CA 16
ATOM 25804 C C . LYS A 1 53 ? -6.562 -25.488 11.124 1.00 0.00 53 LYS A C 16
ATOM 25805 O O . LYS A 1 53 ? -6.149 -24.652 11.927 1.00 0.00 53 LYS A O 16
ATOM 25824 N N . THR A 1 54 ? -6.332 -26.789 11.210 1.00 0.00 54 THR A N 16
ATOM 25825 C CA . THR A 1 54 ? -5.546 -27.340 12.301 1.00 0.00 54 THR A CA 16
ATOM 25826 C C . THR A 1 54 ? -4.142 -27.705 11.815 1.00 0.00 54 THR A C 16
ATOM 25827 O O . THR A 1 54 ? -3.226 -27.871 12.620 1.00 0.00 54 THR A O 16
ATOM 25838 N N . ASP A 1 55 ? -4.016 -27.819 10.501 1.00 0.00 55 ASP A N 16
ATOM 25839 C CA . ASP A 1 55 ? -2.738 -28.162 9.899 1.00 0.00 55 ASP A CA 16
ATOM 25840 C C . ASP A 1 55 ? -1.744 -27.024 10.141 1.00 0.00 55 ASP A C 16
ATOM 25841 O O . ASP A 1 55 ? -2.142 -25.874 10.316 1.00 0.00 55 ASP A O 16
ATOM 25850 N N . LYS A 1 56 ? -0.469 -27.385 10.142 1.00 0.00 56 LYS A N 16
ATOM 25851 C CA . LYS A 1 56 ? 0.585 -26.409 10.359 1.00 0.00 56 LYS A CA 16
ATOM 25852 C C . LYS A 1 56 ? 0.730 -25.535 9.112 1.00 0.00 56 LYS A C 16
ATOM 25853 O O . LYS A 1 56 ? 0.782 -24.310 9.211 1.00 0.00 56 LYS A O 16
ATOM 25872 N N . LYS A 1 57 ? 0.790 -26.199 7.967 1.00 0.00 57 LYS A N 16
ATOM 25873 C CA . LYS A 1 57 ? 0.927 -25.498 6.702 1.00 0.00 57 LYS A CA 16
ATOM 25874 C C . LYS A 1 57 ? -0.025 -24.301 6.681 1.00 0.00 57 LYS A C 16
ATOM 25875 O O . LYS A 1 57 ? 0.341 -23.219 6.225 1.00 0.00 57 LYS A O 16
ATOM 25894 N N . TYR A 1 58 ? -1.230 -24.535 7.181 1.00 0.00 58 TYR A N 16
ATOM 25895 C CA . TYR A 1 58 ? -2.238 -23.489 7.225 1.00 0.00 58 TYR A CA 16
ATOM 25896 C C . TYR A 1 58 ? -1.794 -22.338 8.131 1.00 0.00 58 TYR A C 16
ATOM 25897 O O . TYR A 1 58 ? -1.943 -21.170 7.774 1.00 0.00 58 TYR A O 16
ATOM 25915 N N . LEU A 1 59 ? -1.259 -22.708 9.285 1.00 0.00 59 LEU A N 16
ATOM 25916 C CA . LEU A 1 59 ? -0.793 -21.722 10.244 1.00 0.00 59 LEU A CA 16
ATOM 25917 C C . LEU A 1 59 ? 0.289 -20.856 9.595 1.00 0.00 59 LEU A C 16
ATOM 25918 O O . LEU A 1 59 ? 0.396 -19.666 9.888 1.00 0.00 59 LEU A O 16
ATOM 25934 N N . MET A 1 60 ? 1.064 -21.488 8.725 1.00 0.00 60 MET A N 16
ATOM 25935 C CA . MET A 1 60 ? 2.133 -20.791 8.032 1.00 0.00 60 MET A CA 16
ATOM 25936 C C . MET A 1 60 ? 1.580 -19.650 7.176 1.00 0.00 60 MET A C 16
ATOM 25937 O O . MET A 1 60 ? 2.025 -18.509 7.292 1.00 0.00 60 MET A O 16
ATOM 25951 N N . ILE A 1 61 ? 0.617 -19.998 6.334 1.00 0.00 61 ILE A N 16
ATOM 25952 C CA . ILE A 1 61 ? -0.002 -19.017 5.459 1.00 0.00 61 ILE A CA 16
ATOM 25953 C C . ILE A 1 61 ? -0.768 -17.997 6.304 1.00 0.00 61 ILE A C 16
ATOM 25954 O O . ILE A 1 61 ? -0.745 -16.802 6.012 1.00 0.00 61 ILE A O 16
ATOM 25970 N N . GLU A 1 62 ? -1.427 -18.506 7.334 1.00 0.00 62 GLU A N 16
ATOM 25971 C CA . GLU A 1 62 ? -2.198 -17.654 8.223 1.00 0.00 62 GLU A CA 16
ATOM 25972 C C . GLU A 1 62 ? -1.300 -16.578 8.839 1.00 0.00 62 GLU A C 16
ATOM 25973 O O . GLU A 1 62 ? -1.602 -15.389 8.752 1.00 0.00 62 GLU A O 16
ATOM 25985 N N . GLU A 1 63 ? -0.216 -17.035 9.447 1.00 0.00 63 GLU A N 16
ATOM 25986 C CA . GLU A 1 63 ? 0.728 -16.127 10.077 1.00 0.00 63 GLU A CA 16
ATOM 25987 C C . GLU A 1 63 ? 1.387 -15.233 9.025 1.00 0.00 63 GLU A C 16
ATOM 25988 O O . GLU A 1 63 ? 1.529 -14.028 9.230 1.00 0.00 63 GLU A O 16
ATOM 26000 N N . TYR A 1 64 ? 1.771 -15.857 7.921 1.00 0.00 64 TYR A N 16
ATOM 26001 C CA . TYR A 1 64 ? 2.412 -15.132 6.836 1.00 0.00 64 TYR A CA 16
ATOM 26002 C C . TYR A 1 64 ? 1.503 -14.021 6.308 1.00 0.00 64 TYR A C 16
ATOM 26003 O O . TYR A 1 64 ? 1.985 -12.993 5.834 1.00 0.00 64 TYR A O 16
ATOM 26021 N N . LEU A 1 65 ? 0.205 -14.264 6.407 1.00 0.00 65 LEU A N 16
ATOM 26022 C CA . LEU A 1 65 ? -0.775 -13.296 5.945 1.00 0.00 65 LEU A CA 16
ATOM 26023 C C . LEU A 1 65 ? -0.820 -12.117 6.919 1.00 0.00 65 LEU A C 16
ATOM 26024 O O . LEU A 1 65 ? -0.468 -10.995 6.558 1.00 0.00 65 LEU A O 16
ATOM 26040 N N . THR A 1 66 ? -1.256 -12.411 8.136 1.00 0.00 66 THR A N 16
ATOM 26041 C CA . THR A 1 66 ? -1.351 -11.390 9.164 1.00 0.00 66 THR A CA 16
ATOM 26042 C C . THR A 1 66 ? -0.096 -10.514 9.164 1.00 0.00 66 THR A C 16
ATOM 26043 O O . THR A 1 66 ? -0.190 -9.289 9.217 1.00 0.00 66 THR A O 16
ATOM 26054 N N . LYS A 1 67 ? 1.049 -11.177 9.104 1.00 0.00 67 LYS A N 16
ATOM 26055 C CA . LYS A 1 67 ? 2.321 -10.475 9.096 1.00 0.00 67 LYS A CA 16
ATOM 26056 C C . LYS A 1 67 ? 2.213 -9.243 8.195 1.00 0.00 67 LYS A C 16
ATOM 26057 O O . LYS A 1 67 ? 2.708 -8.171 8.541 1.00 0.00 67 LYS A O 16
ATOM 26076 N N . GLU A 1 68 ? 1.562 -9.437 7.057 1.00 0.00 68 GLU A N 16
ATOM 26077 C CA . GLU A 1 68 ? 1.383 -8.355 6.104 1.00 0.00 68 GLU A CA 16
ATOM 26078 C C . GLU A 1 68 ? 0.395 -7.323 6.653 1.00 0.00 68 GLU A C 16
ATOM 26079 O O . GLU A 1 68 ? 0.624 -6.119 6.542 1.00 0.00 68 GLU A O 16
ATOM 26091 N N . LEU A 1 69 ? -0.682 -7.832 7.232 1.00 0.00 69 LEU A N 16
ATOM 26092 C CA . LEU A 1 69 ? -1.706 -6.970 7.798 1.00 0.00 69 LEU A CA 16
ATOM 26093 C C . LEU A 1 69 ? -1.043 -5.909 8.679 1.00 0.00 69 LEU A C 16
ATOM 26094 O O . LEU A 1 69 ? -1.213 -4.712 8.450 1.00 0.00 69 LEU A O 16
ATOM 26110 N N . LEU A 1 70 ? -0.301 -6.386 9.668 1.00 0.00 70 LEU A N 16
ATOM 26111 C CA . LEU A 1 70 ? 0.388 -5.494 10.584 1.00 0.00 70 LEU A CA 16
ATOM 26112 C C . LEU A 1 70 ? 1.233 -4.501 9.784 1.00 0.00 70 LEU A C 16
ATOM 26113 O O . LEU A 1 70 ? 1.383 -3.346 10.181 1.00 0.00 70 LEU A O 16
ATOM 26129 N N . ALA A 1 71 ? 1.763 -4.986 8.671 1.00 0.00 71 ALA A N 16
ATOM 26130 C CA . ALA A 1 71 ? 2.589 -4.156 7.811 1.00 0.00 71 ALA A CA 16
ATOM 26131 C C . ALA A 1 71 ? 1.714 -3.096 7.139 1.00 0.00 71 ALA A C 16
ATOM 26132 O O . ALA A 1 71 ? 2.204 -2.038 6.748 1.00 0.00 71 ALA A O 16
ATOM 26139 N N . LEU A 1 72 ? 0.434 -3.417 7.025 1.00 0.00 72 LEU A N 16
ATOM 26140 C CA . LEU A 1 72 ? -0.514 -2.506 6.407 1.00 0.00 72 LEU A CA 16
ATOM 26141 C C . LEU A 1 72 ? -0.924 -1.437 7.423 1.00 0.00 72 LEU A C 16
ATOM 26142 O O . LEU A 1 72 ? -0.856 -0.243 7.134 1.00 0.00 72 LEU A O 16
ATOM 26158 N N . ASP A 1 73 ? -1.340 -1.904 8.591 1.00 0.00 73 ASP A N 16
ATOM 26159 C CA . ASP A 1 73 ? -1.760 -1.003 9.650 1.00 0.00 73 ASP A CA 16
ATOM 26160 C C . ASP A 1 73 ? -0.570 -0.147 10.088 1.00 0.00 73 ASP A C 16
ATOM 26161 O O . ASP A 1 73 ? -0.740 0.843 10.798 1.00 0.00 73 ASP A O 16
ATOM 26170 N N . SER A 1 74 ? 0.609 -0.559 9.645 1.00 0.00 74 SER A N 16
ATOM 26171 C CA . SER A 1 74 ? 1.827 0.158 9.982 1.00 0.00 74 SER A CA 16
ATOM 26172 C C . SER A 1 74 ? 1.917 1.450 9.167 1.00 0.00 74 SER A C 16
ATOM 26173 O O . SER A 1 74 ? 2.857 2.226 9.329 1.00 0.00 74 SER A O 16
ATOM 26181 N N . VAL A 1 75 ? 0.925 1.640 8.309 1.00 0.00 75 VAL A N 16
ATOM 26182 C CA . VAL A 1 75 ? 0.880 2.824 7.468 1.00 0.00 75 VAL A CA 16
ATOM 26183 C C . VAL A 1 75 ? -0.028 3.871 8.117 1.00 0.00 75 VAL A C 16
ATOM 26184 O O . VAL A 1 75 ? -1.151 3.562 8.514 1.00 0.00 75 VAL A O 16
ATOM 26197 N N . ASP A 1 76 ? 0.491 5.086 8.204 1.00 0.00 76 ASP A N 16
ATOM 26198 C CA . ASP A 1 76 ? -0.259 6.180 8.798 1.00 0.00 76 ASP A CA 16
ATOM 26199 C C . ASP A 1 76 ? -0.677 7.161 7.701 1.00 0.00 76 ASP A C 16
ATOM 26200 O O . ASP A 1 76 ? 0.127 7.976 7.252 1.00 0.00 76 ASP A O 16
ATOM 26209 N N . PRO A 1 77 ? -1.969 7.046 7.289 1.00 0.00 77 PRO A N 16
ATOM 26210 C CA . PRO A 1 77 ? -2.503 7.913 6.253 1.00 0.00 77 PRO A CA 16
ATOM 26211 C C . PRO A 1 77 ? -2.764 9.320 6.795 1.00 0.00 77 PRO A C 16
ATOM 26212 O O . PRO A 1 77 ? -2.835 10.281 6.031 1.00 0.00 77 PRO A O 16
ATOM 26223 N N . GLU A 1 78 ? -2.901 9.396 8.111 1.00 0.00 78 GLU A N 16
ATOM 26224 C CA . GLU A 1 78 ? -3.152 10.669 8.765 1.00 0.00 78 GLU A CA 16
ATOM 26225 C C . GLU A 1 78 ? -4.569 11.155 8.453 1.00 0.00 78 GLU A C 16
ATOM 26226 O O . GLU A 1 78 ? -5.395 11.292 9.354 1.00 0.00 78 GLU A O 16
ATOM 26238 N N . GLY A 1 79 ? -4.808 11.402 7.173 1.00 0.00 79 GLY A N 16
ATOM 26239 C CA . GLY A 1 79 ? -6.110 11.870 6.731 1.00 0.00 79 GLY A CA 16
ATOM 26240 C C . GLY A 1 79 ? -6.172 11.960 5.205 1.00 0.00 79 GLY A C 16
ATOM 26241 O O . GLY A 1 79 ? -6.838 12.837 4.658 1.00 0.00 79 GLY A O 16
ATOM 26245 N N . ARG A 1 80 ? -5.468 11.040 4.561 1.00 0.00 80 ARG A N 16
ATOM 26246 C CA . ARG A 1 80 ? -5.434 11.005 3.109 1.00 0.00 80 ARG A CA 16
ATOM 26247 C C . ARG A 1 80 ? -6.346 9.894 2.584 1.00 0.00 80 ARG A C 16
ATOM 26248 O O . ARG A 1 80 ? -6.134 8.719 2.880 1.00 0.00 80 ARG A O 16
ATOM 26269 N N . ALA A 1 81 ? -7.343 10.305 1.813 1.00 0.00 81 ALA A N 16
ATOM 26270 C CA . ALA A 1 81 ? -8.288 9.360 1.244 1.00 0.00 81 ALA A CA 16
ATOM 26271 C C . ALA A 1 81 ? -7.527 8.315 0.426 1.00 0.00 81 ALA A C 16
ATOM 26272 O O . ALA A 1 81 ? -7.613 7.120 0.706 1.00 0.00 81 ALA A O 16
ATOM 26279 N N . ASP A 1 82 ? -6.799 8.802 -0.568 1.00 0.00 82 ASP A N 16
ATOM 26280 C CA . ASP A 1 82 ? -6.024 7.925 -1.428 1.00 0.00 82 ASP A CA 16
ATOM 26281 C C . ASP A 1 82 ? -5.339 6.855 -0.575 1.00 0.00 82 ASP A C 16
ATOM 26282 O O . ASP A 1 82 ? -5.518 5.661 -0.809 1.00 0.00 82 ASP A O 16
ATOM 26291 N N . VAL A 1 83 ? -4.570 7.323 0.398 1.00 0.00 83 VAL A N 16
ATOM 26292 C CA . VAL A 1 83 ? -3.858 6.421 1.287 1.00 0.00 83 VAL A CA 16
ATOM 26293 C C . VAL A 1 83 ? -4.868 5.571 2.060 1.00 0.00 83 VAL A C 16
ATOM 26294 O O . VAL A 1 83 ? -4.785 4.343 2.053 1.00 0.00 83 VAL A O 16
ATOM 26307 N N . ARG A 1 84 ? -5.798 6.257 2.708 1.00 0.00 84 ARG A N 16
ATOM 26308 C CA . ARG A 1 84 ? -6.822 5.579 3.484 1.00 0.00 84 ARG A CA 16
ATOM 26309 C C . ARG A 1 84 ? -7.353 4.366 2.719 1.00 0.00 84 ARG A C 16
ATOM 26310 O O . ARG A 1 84 ? -7.404 3.261 3.258 1.00 0.00 84 ARG A O 16
ATOM 26331 N N . GLN A 1 85 ? -7.734 4.612 1.474 1.00 0.00 85 GLN A N 16
ATOM 26332 C CA . GLN A 1 85 ? -8.259 3.552 0.629 1.00 0.00 85 GLN A CA 16
ATOM 26333 C C . GLN A 1 85 ? -7.230 2.429 0.485 1.00 0.00 85 GLN A C 16
ATOM 26334 O O . GLN A 1 85 ? -7.518 1.275 0.797 1.00 0.00 85 GLN A O 16
ATOM 26348 N N . ALA A 1 86 ? -6.051 2.807 0.012 1.00 0.00 86 ALA A N 16
ATOM 26349 C CA . ALA A 1 86 ? -4.978 1.846 -0.177 1.00 0.00 86 ALA A CA 16
ATOM 26350 C C . ALA A 1 86 ? -4.918 0.910 1.032 1.00 0.00 86 ALA A C 16
ATOM 26351 O O . ALA A 1 86 ? -5.004 -0.308 0.883 1.00 0.00 86 ALA A O 16
ATOM 26358 N N . ARG A 1 87 ? -4.773 1.515 2.202 1.00 0.00 87 ARG A N 16
ATOM 26359 C CA . ARG A 1 87 ? -4.701 0.751 3.436 1.00 0.00 87 ARG A CA 16
ATOM 26360 C C . ARG A 1 87 ? -5.888 -0.209 3.535 1.00 0.00 87 ARG A C 16
ATOM 26361 O O . ARG A 1 87 ? -5.707 -1.406 3.750 1.00 0.00 87 ARG A O 16
ATOM 26382 N N . ARG A 1 88 ? -7.077 0.353 3.375 1.00 0.00 88 ARG A N 16
ATOM 26383 C CA . ARG A 1 88 ? -8.295 -0.437 3.445 1.00 0.00 88 ARG A CA 16
ATOM 26384 C C . ARG A 1 88 ? -8.267 -1.548 2.393 1.00 0.00 88 ARG A C 16
ATOM 26385 O O . ARG A 1 88 ? -8.582 -2.699 2.691 1.00 0.00 88 ARG A O 16
ATOM 26406 N N . ASP A 1 89 ? -7.887 -1.163 1.183 1.00 0.00 89 ASP A N 16
ATOM 26407 C CA . ASP A 1 89 ? -7.814 -2.112 0.085 1.00 0.00 89 ASP A CA 16
ATOM 26408 C C . ASP A 1 89 ? -6.772 -3.184 0.411 1.00 0.00 89 ASP A C 16
ATOM 26409 O O . ASP A 1 89 ? -7.029 -4.375 0.245 1.00 0.00 89 ASP A O 16
ATOM 26418 N N . GLY A 1 90 ? -5.618 -2.722 0.869 1.00 0.00 90 GLY A N 16
ATOM 26419 C CA . GLY A 1 90 ? -4.536 -3.626 1.220 1.00 0.00 90 GLY A CA 16
ATOM 26420 C C . GLY A 1 90 ? -5.010 -4.689 2.213 1.00 0.00 90 GLY A C 16
ATOM 26421 O O . GLY A 1 90 ? -5.021 -5.878 1.897 1.00 0.00 90 GLY A O 16
ATOM 26425 N N . VAL A 1 91 ? -5.391 -4.223 3.393 1.00 0.00 91 VAL A N 16
ATOM 26426 C CA . VAL A 1 91 ? -5.864 -5.118 4.434 1.00 0.00 91 VAL A CA 16
ATOM 26427 C C . VAL A 1 91 ? -6.997 -5.984 3.880 1.00 0.00 91 VAL A C 16
ATOM 26428 O O . VAL A 1 91 ? -7.016 -7.196 4.089 1.00 0.00 91 VAL A O 16
ATOM 26441 N N . ARG A 1 92 ? -7.914 -5.328 3.183 1.00 0.00 92 ARG A N 16
ATOM 26442 C CA . ARG A 1 92 ? -9.047 -6.023 2.597 1.00 0.00 92 ARG A CA 16
ATOM 26443 C C . ARG A 1 92 ? -8.563 -7.125 1.652 1.00 0.00 92 ARG A C 16
ATOM 26444 O O . ARG A 1 92 ? -8.916 -8.291 1.820 1.00 0.00 92 ARG A O 16
ATOM 26465 N N . LYS A 1 93 ? -7.764 -6.716 0.678 1.00 0.00 93 LYS A N 16
ATOM 26466 C CA . LYS A 1 93 ? -7.228 -7.654 -0.294 1.00 0.00 93 LYS A CA 16
ATOM 26467 C C . LYS A 1 93 ? -6.584 -8.831 0.441 1.00 0.00 93 LYS A C 16
ATOM 26468 O O . LYS A 1 93 ? -6.595 -9.957 -0.055 1.00 0.00 93 LYS A O 16
ATOM 26487 N N . VAL A 1 94 ? -6.039 -8.531 1.610 1.00 0.00 94 VAL A N 16
ATOM 26488 C CA . VAL A 1 94 ? -5.392 -9.551 2.418 1.00 0.00 94 VAL A CA 16
ATOM 26489 C C . VAL A 1 94 ? -6.458 -10.368 3.150 1.00 0.00 94 VAL A C 16
ATOM 26490 O O . VAL A 1 94 ? -6.493 -11.592 3.037 1.00 0.00 94 VAL A O 16
ATOM 26503 N N . GLN A 1 95 ? -7.302 -9.658 3.885 1.00 0.00 95 GLN A N 16
ATOM 26504 C CA . GLN A 1 95 ? -8.366 -10.302 4.635 1.00 0.00 95 GLN A CA 16
ATOM 26505 C C . GLN A 1 95 ? -8.991 -11.429 3.809 1.00 0.00 95 GLN A C 16
ATOM 26506 O O . GLN A 1 95 ? -9.058 -12.571 4.261 1.00 0.00 95 GLN A O 16
ATOM 26520 N N . THR A 1 96 ? -9.433 -11.068 2.613 1.00 0.00 96 THR A N 16
ATOM 26521 C CA . THR A 1 96 ? -10.050 -12.034 1.720 1.00 0.00 96 THR A CA 16
ATOM 26522 C C . THR A 1 96 ? -9.243 -13.333 1.701 1.00 0.00 96 THR A C 16
ATOM 26523 O O . THR A 1 96 ? -9.813 -14.422 1.657 1.00 0.00 96 THR A O 16
ATOM 26534 N N . ILE A 1 97 ? -7.928 -13.176 1.733 1.00 0.00 97 ILE A N 16
ATOM 26535 C CA . ILE A 1 97 ? -7.036 -14.323 1.720 1.00 0.00 97 ILE A CA 16
ATOM 26536 C C . ILE A 1 97 ? -7.303 -15.186 2.954 1.00 0.00 97 ILE A C 16
ATOM 26537 O O . ILE A 1 97 ? -7.509 -16.393 2.840 1.00 0.00 97 ILE A O 16
ATOM 26553 N N . LEU A 1 98 ? -7.292 -14.533 4.107 1.00 0.00 98 LEU A N 16
ATOM 26554 C CA . LEU A 1 98 ? -7.531 -15.225 5.362 1.00 0.00 98 LEU A CA 16
ATOM 26555 C C . LEU A 1 98 ? -8.850 -15.996 5.271 1.00 0.00 98 LEU A C 16
ATOM 26556 O O . LEU A 1 98 ? -8.912 -17.171 5.630 1.00 0.00 98 LEU A O 16
ATOM 26572 N N . GLU A 1 99 ? -9.871 -15.304 4.789 1.00 0.00 99 GLU A N 16
ATOM 26573 C CA . GLU A 1 99 ? -11.185 -15.908 4.647 1.00 0.00 99 GLU A CA 16
ATOM 26574 C C . GLU A 1 99 ? -11.124 -17.085 3.670 1.00 0.00 99 GLU A C 16
ATOM 26575 O O . GLU A 1 99 ? -11.839 -18.072 3.838 1.00 0.00 99 GLU A O 16
ATOM 26587 N N . LYS A 1 100 ? -10.264 -16.941 2.673 1.00 0.00 100 LYS A N 16
ATOM 26588 C CA . LYS A 1 100 ? -10.101 -17.980 1.670 1.00 0.00 100 LYS A CA 16
ATOM 26589 C C . LYS A 1 100 ? -9.467 -19.212 2.317 1.00 0.00 100 LYS A C 16
ATOM 26590 O O . LYS A 1 100 ? -10.045 -20.298 2.292 1.00 0.00 100 LYS A O 16
ATOM 26609 N N . LEU A 1 101 ? -8.287 -19.004 2.881 1.00 0.00 101 LEU A N 16
ATOM 26610 C CA . LEU A 1 101 ? -7.568 -20.085 3.534 1.00 0.00 101 LEU A CA 16
ATOM 26611 C C . LEU A 1 101 ? -8.556 -20.945 4.324 1.00 0.00 101 LEU A C 16
ATOM 26612 O O . LEU A 1 101 ? -8.576 -22.166 4.179 1.00 0.00 101 LEU A O 16
ATOM 26628 N N . GLU A 1 102 ? -9.352 -20.274 5.143 1.00 0.00 102 GLU A N 16
ATOM 26629 C CA . GLU A 1 102 ? -10.340 -20.961 5.957 1.00 0.00 102 GLU A CA 16
ATOM 26630 C C . GLU A 1 102 ? -11.024 -22.062 5.143 1.00 0.00 102 GLU A C 16
ATOM 26631 O O . GLU A 1 102 ? -10.709 -23.240 5.298 1.00 0.00 102 GLU A O 16
ATOM 26643 N N . GLN A 1 103 ? -11.949 -21.638 4.294 1.00 0.00 103 GLN A N 16
ATOM 26644 C CA . GLN A 1 103 ? -12.680 -22.573 3.456 1.00 0.00 103 GLN A CA 16
ATOM 26645 C C . GLN A 1 103 ? -11.713 -23.541 2.771 1.00 0.00 103 GLN A C 16
ATOM 26646 O O . GLN A 1 103 ? -12.026 -24.718 2.599 1.00 0.00 103 GLN A O 16
ATOM 26660 N N . LYS A 1 104 ? -10.557 -23.009 2.400 1.00 0.00 104 LYS A N 16
ATOM 26661 C CA . LYS A 1 104 ? -9.543 -23.812 1.739 1.00 0.00 104 LYS A CA 16
ATOM 26662 C C . LYS A 1 104 ? -9.065 -24.909 2.693 1.00 0.00 104 LYS A C 16
ATOM 26663 O O . LYS A 1 104 ? -8.696 -25.999 2.256 1.00 0.00 104 LYS A O 16
ATOM 26682 N N . ALA A 1 105 ? -9.086 -24.583 3.977 1.00 0.00 105 ALA A N 16
ATOM 26683 C CA . ALA A 1 105 ? -8.660 -25.528 4.996 1.00 0.00 105 ALA A CA 16
ATOM 26684 C C . ALA A 1 105 ? -9.885 -26.036 5.758 1.00 0.00 105 ALA A C 16
ATOM 26685 O O . ALA A 1 105 ? -9.838 -26.202 6.976 1.00 0.00 105 ALA A O 16
ATOM 26692 N N . SER A 1 106 ? -10.954 -26.269 5.010 1.00 0.00 106 SER A N 16
ATOM 26693 C CA . SER A 1 106 ? -12.189 -26.755 5.601 1.00 0.00 106 SER A CA 16
ATOM 26694 C C . SER A 1 106 ? -12.834 -27.795 4.682 1.00 0.00 106 SER A C 16
ATOM 26695 O O . SER A 1 106 ? -13.983 -28.184 4.890 1.00 0.00 106 SER A O 16
ATOM 26703 N N . GLY A 1 107 ? -12.067 -28.216 3.687 1.00 0.00 107 GLY A N 16
ATOM 26704 C CA . GLY A 1 107 ? -12.550 -29.203 2.737 1.00 0.00 107 GLY A CA 16
ATOM 26705 C C . GLY A 1 107 ? -13.903 -28.789 2.156 1.00 0.00 107 GLY A C 16
ATOM 26706 O O . GLY A 1 107 ? -14.418 -27.718 2.473 1.00 0.00 107 GLY A O 16
ATOM 26710 N N . PRO A 1 108 ? -14.456 -29.684 1.293 1.00 0.00 108 PRO A N 16
ATOM 26711 C CA . PRO A 1 108 ? -15.740 -29.422 0.665 1.00 0.00 108 PRO A CA 16
ATOM 26712 C C . PRO A 1 108 ? -16.887 -29.619 1.659 1.00 0.00 108 PRO A C 16
ATOM 26713 O O . PRO A 1 108 ? -16.865 -30.552 2.460 1.00 0.00 108 PRO A O 16
ATOM 26724 N N . SER A 1 109 ? -17.862 -28.725 1.574 1.00 0.00 109 SER A N 16
ATOM 26725 C CA . SER A 1 109 ? -19.015 -28.789 2.455 1.00 0.00 109 SER A CA 16
ATOM 26726 C C . SER A 1 109 ? -20.222 -28.129 1.786 1.00 0.00 109 SER A C 16
ATOM 26727 O O . SER A 1 109 ? -21.196 -28.803 1.452 1.00 0.00 109 SER A O 16
ATOM 26735 N N . SER A 1 110 ? -20.119 -26.820 1.610 1.00 0.00 110 SER A N 16
ATOM 26736 C CA . SER A 1 110 ? -21.190 -26.062 0.986 1.00 0.00 110 SER A CA 16
ATOM 26737 C C . SER A 1 110 ? -20.692 -25.422 -0.311 1.00 0.00 110 SER A C 16
ATOM 26738 O O . SER A 1 110 ? -21.207 -25.715 -1.389 1.00 0.00 110 SER A O 16
ATOM 26746 N N . GLY A 1 111 ? -19.697 -24.560 -0.164 1.00 0.00 111 GLY A N 16
ATOM 26747 C CA . GLY A 1 111 ? -19.123 -23.876 -1.311 1.00 0.00 111 GLY A CA 16
ATOM 26748 C C . GLY A 1 111 ? -18.241 -22.708 -0.867 1.00 0.00 111 GLY A C 16
ATOM 26749 O O . GLY A 1 111 ? -18.391 -21.590 -1.358 1.00 0.00 111 GLY A O 16
ATOM 26753 N N . GLY A 1 1 ? -16.886 -17.581 2.528 1.00 0.00 1 GLY A N 17
ATOM 26754 C CA . GLY A 1 1 ? -16.886 -17.415 1.084 1.00 0.00 1 GLY A CA 17
ATOM 26755 C C . GLY A 1 1 ? -15.885 -18.365 0.423 1.00 0.00 1 GLY A C 17
ATOM 26756 O O . GLY A 1 1 ? -15.264 -19.185 1.097 1.00 0.00 1 GLY A O 17
ATOM 26760 N N . SER A 1 2 ? -15.760 -18.222 -0.888 1.00 0.00 2 SER A N 17
ATOM 26761 C CA . SER A 1 2 ? -14.846 -19.057 -1.648 1.00 0.00 2 SER A CA 17
ATOM 26762 C C . SER A 1 2 ? -14.567 -18.422 -3.012 1.00 0.00 2 SER A C 17
ATOM 26763 O O . SER A 1 2 ? -15.474 -17.890 -3.650 1.00 0.00 2 SER A O 17
ATOM 26771 N N . SER A 1 3 ? -13.308 -18.497 -3.418 1.00 0.00 3 SER A N 17
ATOM 26772 C CA . SER A 1 3 ? -12.898 -17.936 -4.694 1.00 0.00 3 SER A CA 17
ATOM 26773 C C . SER A 1 3 ? -13.081 -16.417 -4.680 1.00 0.00 3 SER A C 17
ATOM 26774 O O . SER A 1 3 ? -14.141 -15.920 -4.304 1.00 0.00 3 SER A O 17
ATOM 26782 N N . GLY A 1 4 ? -12.032 -15.723 -5.095 1.00 0.00 4 GLY A N 17
ATOM 26783 C CA . GLY A 1 4 ? -12.064 -14.271 -5.135 1.00 0.00 4 GLY A CA 17
ATOM 26784 C C . GLY A 1 4 ? -10.838 -13.715 -5.863 1.00 0.00 4 GLY A C 17
ATOM 26785 O O . GLY A 1 4 ? -10.182 -14.432 -6.617 1.00 0.00 4 GLY A O 17
ATOM 26789 N N . SER A 1 5 ? -10.566 -12.443 -5.611 1.00 0.00 5 SER A N 17
ATOM 26790 C CA . SER A 1 5 ? -9.431 -11.783 -6.233 1.00 0.00 5 SER A CA 17
ATOM 26791 C C . SER A 1 5 ? -9.552 -11.859 -7.757 1.00 0.00 5 SER A C 17
ATOM 26792 O O . SER A 1 5 ? -9.222 -12.879 -8.359 1.00 0.00 5 SER A O 17
ATOM 26800 N N . SER A 1 6 ? -10.026 -10.765 -8.335 1.00 0.00 6 SER A N 17
ATOM 26801 C CA . SER A 1 6 ? -10.195 -10.695 -9.777 1.00 0.00 6 SER A CA 17
ATOM 26802 C C . SER A 1 6 ? -10.062 -9.245 -10.249 1.00 0.00 6 SER A C 17
ATOM 26803 O O . SER A 1 6 ? -11.063 -8.563 -10.459 1.00 0.00 6 SER A O 17
ATOM 26811 N N . GLY A 1 7 ? -8.817 -8.818 -10.402 1.00 0.00 7 GLY A N 17
ATOM 26812 C CA . GLY A 1 7 ? -8.540 -7.463 -10.846 1.00 0.00 7 GLY A CA 17
ATOM 26813 C C . GLY A 1 7 ? -7.113 -7.343 -11.385 1.00 0.00 7 GLY A C 17
ATOM 26814 O O . GLY A 1 7 ? -6.153 -7.350 -10.617 1.00 0.00 7 GLY A O 17
ATOM 26818 N N . ALA A 1 8 ? -7.020 -7.236 -12.703 1.00 0.00 8 ALA A N 17
ATOM 26819 C CA . ALA A 1 8 ? -5.727 -7.115 -13.354 1.00 0.00 8 ALA A CA 17
ATOM 26820 C C . ALA A 1 8 ? -5.933 -6.725 -14.819 1.00 0.00 8 ALA A C 17
ATOM 26821 O O . ALA A 1 8 ? -6.094 -7.591 -15.679 1.00 0.00 8 ALA A O 17
ATOM 26828 N N . PRO A 1 9 ? -5.922 -5.388 -15.066 1.00 0.00 9 PRO A N 17
ATOM 26829 C CA . PRO A 1 9 ? -6.106 -4.873 -16.412 1.00 0.00 9 PRO A CA 17
ATOM 26830 C C . PRO A 1 9 ? -4.843 -5.074 -17.253 1.00 0.00 9 PRO A C 17
ATOM 26831 O O . PRO A 1 9 ? -4.887 -5.717 -18.300 1.00 0.00 9 PRO A O 17
ATOM 26842 N N . ALA A 1 10 ? -3.748 -4.511 -16.762 1.00 0.00 10 ALA A N 17
ATOM 26843 C CA . ALA A 1 10 ? -2.476 -4.621 -17.455 1.00 0.00 10 ALA A CA 17
ATOM 26844 C C . ALA A 1 10 ? -1.380 -3.975 -16.605 1.00 0.00 10 ALA A C 17
ATOM 26845 O O . ALA A 1 10 ? -1.665 -3.139 -15.749 1.00 0.00 10 ALA A O 17
ATOM 26852 N N . GLU A 1 11 ? -0.149 -4.387 -16.871 1.00 0.00 11 GLU A N 17
ATOM 26853 C CA . GLU A 1 11 ? 0.991 -3.860 -16.141 1.00 0.00 11 GLU A CA 17
ATOM 26854 C C . GLU A 1 11 ? 2.161 -3.607 -17.094 1.00 0.00 11 GLU A C 17
ATOM 26855 O O . GLU A 1 11 ? 3.060 -4.438 -17.212 1.00 0.00 11 GLU A O 17
ATOM 26867 N N . PRO A 1 12 ? 2.109 -2.427 -17.767 1.00 0.00 12 PRO A N 17
ATOM 26868 C CA . PRO A 1 12 ? 3.154 -2.055 -18.707 1.00 0.00 12 PRO A CA 17
ATOM 26869 C C . PRO A 1 12 ? 4.423 -1.620 -17.971 1.00 0.00 12 PRO A C 17
ATOM 26870 O O . PRO A 1 12 ? 5.410 -1.242 -18.600 1.00 0.00 12 PRO A O 17
ATOM 26881 N N . ALA A 1 13 ? 4.355 -1.687 -16.650 1.00 0.00 13 ALA A N 17
ATOM 26882 C CA . ALA A 1 13 ? 5.486 -1.304 -15.822 1.00 0.00 13 ALA A CA 17
ATOM 26883 C C . ALA A 1 13 ? 5.746 0.195 -15.982 1.00 0.00 13 ALA A C 17
ATOM 26884 O O . ALA A 1 13 ? 5.085 0.861 -16.777 1.00 0.00 13 ALA A O 17
ATOM 26891 N N . ALA A 1 14 ? 6.710 0.681 -15.215 1.00 0.00 14 ALA A N 17
ATOM 26892 C CA . ALA A 1 14 ? 7.066 2.089 -15.262 1.00 0.00 14 ALA A CA 17
ATOM 26893 C C . ALA A 1 14 ? 5.791 2.929 -15.363 1.00 0.00 14 ALA A C 17
ATOM 26894 O O . ALA A 1 14 ? 5.327 3.230 -16.462 1.00 0.00 14 ALA A O 17
ATOM 26901 N N . PRO A 1 15 ? 5.247 3.294 -14.171 1.00 0.00 15 PRO A N 17
ATOM 26902 C CA . PRO A 1 15 ? 4.036 4.094 -14.115 1.00 0.00 15 PRO A CA 17
ATOM 26903 C C . PRO A 1 15 ? 4.325 5.554 -14.469 1.00 0.00 15 PRO A C 17
ATOM 26904 O O . PRO A 1 15 ? 4.122 6.447 -13.648 1.00 0.00 15 PRO A O 17
ATOM 26915 N N . LYS A 1 16 ? 4.795 5.751 -15.692 1.00 0.00 16 LYS A N 17
ATOM 26916 C CA . LYS A 1 16 ? 5.115 7.087 -16.165 1.00 0.00 16 LYS A CA 17
ATOM 26917 C C . LYS A 1 16 ? 6.207 7.689 -15.278 1.00 0.00 16 LYS A C 17
ATOM 26918 O O . LYS A 1 16 ? 6.391 7.265 -14.138 1.00 0.00 16 LYS A O 17
ATOM 26937 N N . SER A 1 17 ? 6.904 8.668 -15.836 1.00 0.00 17 SER A N 17
ATOM 26938 C CA . SER A 1 17 ? 7.974 9.333 -15.110 1.00 0.00 17 SER A CA 17
ATOM 26939 C C . SER A 1 17 ? 8.677 10.341 -16.022 1.00 0.00 17 SER A C 17
ATOM 26940 O O . SER A 1 17 ? 8.517 11.549 -15.856 1.00 0.00 17 SER A O 17
ATOM 26948 N N . GLY A 1 18 ? 9.440 9.807 -16.964 1.00 0.00 18 GLY A N 17
ATOM 26949 C CA . GLY A 1 18 ? 10.167 10.644 -17.902 1.00 0.00 18 GLY A CA 17
ATOM 26950 C C . GLY A 1 18 ? 9.206 11.420 -18.805 1.00 0.00 18 GLY A C 17
ATOM 26951 O O . GLY A 1 18 ? 8.916 10.993 -19.921 1.00 0.00 18 GLY A O 17
ATOM 26955 N N . GLU A 1 19 ? 8.739 12.547 -18.288 1.00 0.00 19 GLU A N 17
ATOM 26956 C CA . GLU A 1 19 ? 7.816 13.387 -19.033 1.00 0.00 19 GLU A CA 17
ATOM 26957 C C . GLU A 1 19 ? 6.813 12.522 -19.799 1.00 0.00 19 GLU A C 17
ATOM 26958 O O . GLU A 1 19 ? 6.672 12.657 -21.013 1.00 0.00 19 GLU A O 17
ATOM 26970 N N . ALA A 1 20 ? 6.141 11.654 -19.057 1.00 0.00 20 ALA A N 17
ATOM 26971 C CA . ALA A 1 20 ? 5.154 10.768 -19.652 1.00 0.00 20 ALA A CA 17
ATOM 26972 C C . ALA A 1 20 ? 3.751 11.289 -19.335 1.00 0.00 20 ALA A C 17
ATOM 26973 O O . ALA A 1 20 ? 2.760 10.606 -19.589 1.00 0.00 20 ALA A O 17
ATOM 26980 N N . GLU A 1 21 ? 3.711 12.494 -18.786 1.00 0.00 21 GLU A N 17
ATOM 26981 C CA . GLU A 1 21 ? 2.446 13.114 -18.432 1.00 0.00 21 GLU A CA 17
ATOM 26982 C C . GLU A 1 21 ? 1.962 12.597 -17.076 1.00 0.00 21 GLU A C 17
ATOM 26983 O O . GLU A 1 21 ? 2.256 11.464 -16.699 1.00 0.00 21 GLU A O 17
ATOM 26995 N N . THR A 1 22 ? 1.229 13.453 -16.380 1.00 0.00 22 THR A N 17
ATOM 26996 C CA . THR A 1 22 ? 0.702 13.098 -15.073 1.00 0.00 22 THR A CA 17
ATOM 26997 C C . THR A 1 22 ? 1.844 12.793 -14.102 1.00 0.00 22 THR A C 17
ATOM 26998 O O . THR A 1 22 ? 2.933 12.404 -14.521 1.00 0.00 22 THR A O 17
ATOM 27009 N N . PRO A 1 23 ? 1.549 12.988 -12.789 1.00 0.00 23 PRO A N 17
ATOM 27010 C CA . PRO A 1 23 ? 2.539 12.738 -11.755 1.00 0.00 23 PRO A CA 17
ATOM 27011 C C . PRO A 1 23 ? 2.727 11.237 -11.526 1.00 0.00 23 PRO A C 17
ATOM 27012 O O . PRO A 1 23 ? 1.949 10.427 -12.027 1.00 0.00 23 PRO A O 17
ATOM 27023 N N . PRO A 1 24 ? 3.792 10.903 -10.749 1.00 0.00 24 PRO A N 17
ATOM 27024 C CA . PRO A 1 24 ? 4.092 9.514 -10.448 1.00 0.00 24 PRO A CA 17
ATOM 27025 C C . PRO A 1 24 ? 3.116 8.954 -9.411 1.00 0.00 24 PRO A C 17
ATOM 27026 O O . PRO A 1 24 ? 2.133 9.607 -9.063 1.00 0.00 24 PRO A O 17
ATOM 27037 N N . LYS A 1 25 ? 3.421 7.751 -8.947 1.00 0.00 25 LYS A N 17
ATOM 27038 C CA . LYS A 1 25 ? 2.583 7.096 -7.957 1.00 0.00 25 LYS A CA 17
ATOM 27039 C C . LYS A 1 25 ? 2.948 7.612 -6.564 1.00 0.00 25 LYS A C 17
ATOM 27040 O O . LYS A 1 25 ? 4.046 8.128 -6.357 1.00 0.00 25 LYS A O 17
ATOM 27059 N N . HIS A 1 26 ? 2.007 7.456 -5.644 1.00 0.00 26 HIS A N 17
ATOM 27060 C CA . HIS A 1 26 ? 2.217 7.900 -4.277 1.00 0.00 26 HIS A CA 17
ATOM 27061 C C . HIS A 1 26 ? 2.998 6.835 -3.505 1.00 0.00 26 HIS A C 17
ATOM 27062 O O . HIS A 1 26 ? 2.755 5.641 -3.670 1.00 0.00 26 HIS A O 17
ATOM 27076 N N . PRO A 1 27 ? 3.946 7.318 -2.659 1.00 0.00 27 PRO A N 17
ATOM 27077 C CA . PRO A 1 27 ? 4.765 6.421 -1.861 1.00 0.00 27 PRO A CA 17
ATOM 27078 C C . PRO A 1 27 ? 3.966 5.843 -0.692 1.00 0.00 27 PRO A C 17
ATOM 27079 O O . PRO A 1 27 ? 4.146 4.683 -0.326 1.00 0.00 27 PRO A O 17
ATOM 27090 N N . GLY A 1 28 ? 3.100 6.679 -0.138 1.00 0.00 28 GLY A N 17
ATOM 27091 C CA . GLY A 1 28 ? 2.272 6.265 0.983 1.00 0.00 28 GLY A CA 17
ATOM 27092 C C . GLY A 1 28 ? 1.378 5.085 0.598 1.00 0.00 28 GLY A C 17
ATOM 27093 O O . GLY A 1 28 ? 1.031 4.262 1.444 1.00 0.00 28 GLY A O 17
ATOM 27097 N N . VAL A 1 29 ? 1.031 5.039 -0.680 1.00 0.00 29 VAL A N 17
ATOM 27098 C CA . VAL A 1 29 ? 0.184 3.973 -1.187 1.00 0.00 29 VAL A CA 17
ATOM 27099 C C . VAL A 1 29 ? 1.043 2.741 -1.482 1.00 0.00 29 VAL A C 17
ATOM 27100 O O . VAL A 1 29 ? 0.806 1.668 -0.930 1.00 0.00 29 VAL A O 17
ATOM 27113 N N . LEU A 1 30 ? 2.023 2.937 -2.352 1.00 0.00 30 LEU A N 17
ATOM 27114 C CA . LEU A 1 30 ? 2.919 1.856 -2.726 1.00 0.00 30 LEU A CA 17
ATOM 27115 C C . LEU A 1 30 ? 3.323 1.077 -1.473 1.00 0.00 30 LEU A C 17
ATOM 27116 O O . LEU A 1 30 ? 3.486 -0.141 -1.521 1.00 0.00 30 LEU A O 17
ATOM 27132 N N . LYS A 1 31 ? 3.474 1.813 -0.381 1.00 0.00 31 LYS A N 17
ATOM 27133 C CA . LYS A 1 31 ? 3.856 1.206 0.882 1.00 0.00 31 LYS A CA 17
ATOM 27134 C C . LYS A 1 31 ? 2.958 -0.002 1.156 1.00 0.00 31 LYS A C 17
ATOM 27135 O O . LYS A 1 31 ? 3.417 -1.014 1.683 1.00 0.00 31 LYS A O 17
ATOM 27154 N N . VAL A 1 32 ? 1.695 0.144 0.785 1.00 0.00 32 VAL A N 17
ATOM 27155 C CA . VAL A 1 32 ? 0.729 -0.923 0.983 1.00 0.00 32 VAL A CA 17
ATOM 27156 C C . VAL A 1 32 ? 0.951 -2.010 -0.071 1.00 0.00 32 VAL A C 17
ATOM 27157 O O . VAL A 1 32 ? 0.931 -3.199 0.244 1.00 0.00 32 VAL A O 17
ATOM 27170 N N . GLU A 1 33 ? 1.159 -1.563 -1.301 1.00 0.00 33 GLU A N 17
ATOM 27171 C CA . GLU A 1 33 ? 1.386 -2.482 -2.403 1.00 0.00 33 GLU A CA 17
ATOM 27172 C C . GLU A 1 33 ? 2.583 -3.385 -2.103 1.00 0.00 33 GLU A C 17
ATOM 27173 O O . GLU A 1 33 ? 2.548 -4.583 -2.383 1.00 0.00 33 GLU A O 17
ATOM 27185 N N . ALA A 1 34 ? 3.616 -2.777 -1.538 1.00 0.00 34 ALA A N 17
ATOM 27186 C CA . ALA A 1 34 ? 4.822 -3.512 -1.197 1.00 0.00 34 ALA A CA 17
ATOM 27187 C C . ALA A 1 34 ? 4.501 -4.533 -0.104 1.00 0.00 34 ALA A C 17
ATOM 27188 O O . ALA A 1 34 ? 4.990 -5.661 -0.140 1.00 0.00 34 ALA A O 17
ATOM 27195 N N . ILE A 1 35 ? 3.680 -4.101 0.843 1.00 0.00 35 ILE A N 17
ATOM 27196 C CA . ILE A 1 35 ? 3.288 -4.963 1.944 1.00 0.00 35 ILE A CA 17
ATOM 27197 C C . ILE A 1 35 ? 2.263 -5.985 1.446 1.00 0.00 35 ILE A C 17
ATOM 27198 O O . ILE A 1 35 ? 2.129 -7.064 2.020 1.00 0.00 35 ILE A O 17
ATOM 27214 N N . LEU A 1 36 ? 1.567 -5.607 0.384 1.00 0.00 36 LEU A N 17
ATOM 27215 C CA . LEU A 1 36 ? 0.559 -6.477 -0.197 1.00 0.00 36 LEU A CA 17
ATOM 27216 C C . LEU A 1 36 ? 1.201 -7.340 -1.286 1.00 0.00 36 LEU A C 17
ATOM 27217 O O . LEU A 1 36 ? 0.589 -8.288 -1.774 1.00 0.00 36 LEU A O 17
ATOM 27233 N N . GLU A 1 37 ? 2.428 -6.979 -1.634 1.00 0.00 37 GLU A N 17
ATOM 27234 C CA . GLU A 1 37 ? 3.160 -7.708 -2.655 1.00 0.00 37 GLU A CA 17
ATOM 27235 C C . GLU A 1 37 ? 3.521 -9.108 -2.153 1.00 0.00 37 GLU A C 17
ATOM 27236 O O . GLU A 1 37 ? 3.550 -10.061 -2.930 1.00 0.00 37 GLU A O 17
ATOM 27248 N N . LYS A 1 38 ? 3.786 -9.187 -0.857 1.00 0.00 38 LYS A N 17
ATOM 27249 C CA . LYS A 1 38 ? 4.144 -10.454 -0.242 1.00 0.00 38 LYS A CA 17
ATOM 27250 C C . LYS A 1 38 ? 2.896 -11.332 -0.132 1.00 0.00 38 LYS A C 17
ATOM 27251 O O . LYS A 1 38 ? 2.863 -12.440 -0.664 1.00 0.00 38 LYS A O 17
ATOM 27270 N N . VAL A 1 39 ? 1.899 -10.803 0.563 1.00 0.00 39 VAL A N 17
ATOM 27271 C CA . VAL A 1 39 ? 0.652 -11.525 0.751 1.00 0.00 39 VAL A CA 17
ATOM 27272 C C . VAL A 1 39 ? 0.257 -12.202 -0.563 1.00 0.00 39 VAL A C 17
ATOM 27273 O O . VAL A 1 39 ? -0.032 -13.398 -0.587 1.00 0.00 39 VAL A O 17
ATOM 27286 N N . GLN A 1 40 ? 0.257 -11.408 -1.624 1.00 0.00 40 GLN A N 17
ATOM 27287 C CA . GLN A 1 40 ? -0.098 -11.916 -2.938 1.00 0.00 40 GLN A CA 17
ATOM 27288 C C . GLN A 1 40 ? 0.473 -13.321 -3.136 1.00 0.00 40 GLN A C 17
ATOM 27289 O O . GLN A 1 40 ? -0.239 -14.231 -3.560 1.00 0.00 40 GLN A O 17
ATOM 27303 N N . GLY A 1 41 ? 1.753 -13.456 -2.820 1.00 0.00 41 GLY A N 17
ATOM 27304 C CA . GLY A 1 41 ? 2.428 -14.735 -2.958 1.00 0.00 41 GLY A CA 17
ATOM 27305 C C . GLY A 1 41 ? 1.790 -15.792 -2.054 1.00 0.00 41 GLY A C 17
ATOM 27306 O O . GLY A 1 41 ? 1.623 -16.941 -2.458 1.00 0.00 41 GLY A O 17
ATOM 27310 N N . LEU A 1 42 ? 1.450 -15.364 -0.847 1.00 0.00 42 LEU A N 17
ATOM 27311 C CA . LEU A 1 42 ? 0.835 -16.259 0.118 1.00 0.00 42 LEU A CA 17
ATOM 27312 C C . LEU A 1 42 ? -0.629 -16.486 -0.265 1.00 0.00 42 LEU A C 17
ATOM 27313 O O . LEU A 1 42 ? -1.237 -17.473 0.148 1.00 0.00 42 LEU A O 17
ATOM 27329 N N . GLU A 1 43 ? -1.153 -15.556 -1.050 1.00 0.00 43 GLU A N 17
ATOM 27330 C CA . GLU A 1 43 ? -2.534 -15.643 -1.493 1.00 0.00 43 GLU A CA 17
ATOM 27331 C C . GLU A 1 43 ? -2.680 -16.721 -2.570 1.00 0.00 43 GLU A C 17
ATOM 27332 O O . GLU A 1 43 ? -3.590 -17.545 -2.509 1.00 0.00 43 GLU A O 17
ATOM 27344 N N . GLN A 1 44 ? -1.768 -16.679 -3.530 1.00 0.00 44 GLN A N 17
ATOM 27345 C CA . GLN A 1 44 ? -1.783 -17.642 -4.618 1.00 0.00 44 GLN A CA 17
ATOM 27346 C C . GLN A 1 44 ? -1.710 -19.067 -4.067 1.00 0.00 44 GLN A C 17
ATOM 27347 O O . GLN A 1 44 ? -2.235 -19.999 -4.674 1.00 0.00 44 GLN A O 17
ATOM 27361 N N . ALA A 1 45 ? -1.055 -19.192 -2.922 1.00 0.00 45 ALA A N 17
ATOM 27362 C CA . ALA A 1 45 ? -0.907 -20.488 -2.282 1.00 0.00 45 ALA A CA 17
ATOM 27363 C C . ALA A 1 45 ? -2.265 -20.946 -1.747 1.00 0.00 45 ALA A C 17
ATOM 27364 O O . ALA A 1 45 ? -2.579 -22.135 -1.776 1.00 0.00 45 ALA A O 17
ATOM 27371 N N . VAL A 1 46 ? -3.034 -19.979 -1.271 1.00 0.00 46 VAL A N 17
ATOM 27372 C CA . VAL A 1 46 ? -4.352 -20.268 -0.730 1.00 0.00 46 VAL A CA 17
ATOM 27373 C C . VAL A 1 46 ? -5.234 -20.854 -1.834 1.00 0.00 46 VAL A C 17
ATOM 27374 O O . VAL A 1 46 ? -5.606 -22.025 -1.779 1.00 0.00 46 VAL A O 17
ATOM 27387 N N . ASP A 1 47 ? -5.543 -20.014 -2.810 1.00 0.00 47 ASP A N 17
ATOM 27388 C CA . ASP A 1 47 ? -6.374 -20.434 -3.925 1.00 0.00 47 ASP A CA 17
ATOM 27389 C C . ASP A 1 47 ? -5.984 -21.854 -4.339 1.00 0.00 47 ASP A C 17
ATOM 27390 O O . ASP A 1 47 ? -6.820 -22.615 -4.824 1.00 0.00 47 ASP A O 17
ATOM 27399 N N . SER A 1 48 ? -4.713 -22.169 -4.133 1.00 0.00 48 SER A N 17
ATOM 27400 C CA . SER A 1 48 ? -4.202 -23.484 -4.479 1.00 0.00 48 SER A CA 17
ATOM 27401 C C . SER A 1 48 ? -3.487 -24.101 -3.275 1.00 0.00 48 SER A C 17
ATOM 27402 O O . SER A 1 48 ? -2.380 -24.621 -3.406 1.00 0.00 48 SER A O 17
ATOM 27410 N N . PHE A 1 49 ? -4.149 -24.022 -2.130 1.00 0.00 49 PHE A N 17
ATOM 27411 C CA . PHE A 1 49 ? -3.590 -24.567 -0.904 1.00 0.00 49 PHE A CA 17
ATOM 27412 C C . PHE A 1 49 ? -4.193 -25.937 -0.588 1.00 0.00 49 PHE A C 17
ATOM 27413 O O . PHE A 1 49 ? -5.131 -26.375 -1.252 1.00 0.00 49 PHE A O 17
ATOM 27430 N N . GLU A 1 50 ? -3.628 -26.576 0.426 1.00 0.00 50 GLU A N 17
ATOM 27431 C CA . GLU A 1 50 ? -4.098 -27.888 0.838 1.00 0.00 50 GLU A CA 17
ATOM 27432 C C . GLU A 1 50 ? -3.298 -28.384 2.045 1.00 0.00 50 GLU A C 17
ATOM 27433 O O . GLU A 1 50 ? -2.069 -28.323 2.047 1.00 0.00 50 GLU A O 17
ATOM 27445 N N . GLY A 1 51 ? -4.027 -28.863 3.041 1.00 0.00 51 GLY A N 17
ATOM 27446 C CA . GLY A 1 51 ? -3.401 -29.369 4.251 1.00 0.00 51 GLY A CA 17
ATOM 27447 C C . GLY A 1 51 ? -4.339 -29.234 5.452 1.00 0.00 51 GLY A C 17
ATOM 27448 O O . GLY A 1 51 ? -4.157 -29.907 6.465 1.00 0.00 51 GLY A O 17
ATOM 27452 N N . LYS A 1 52 ? -5.322 -28.358 5.299 1.00 0.00 52 LYS A N 17
ATOM 27453 C CA . LYS A 1 52 ? -6.289 -28.126 6.358 1.00 0.00 52 LYS A CA 17
ATOM 27454 C C . LYS A 1 52 ? -5.732 -27.087 7.333 1.00 0.00 52 LYS A C 17
ATOM 27455 O O . LYS A 1 52 ? -4.677 -26.503 7.087 1.00 0.00 52 LYS A O 17
ATOM 27474 N N . LYS A 1 53 ? -6.464 -26.888 8.419 1.00 0.00 53 LYS A N 17
ATOM 27475 C CA . LYS A 1 53 ? -6.056 -25.930 9.432 1.00 0.00 53 LYS A CA 17
ATOM 27476 C C . LYS A 1 53 ? -5.048 -26.589 10.375 1.00 0.00 53 LYS A C 17
ATOM 27477 O O . LYS A 1 53 ? -4.657 -26.000 11.382 1.00 0.00 53 LYS A O 17
ATOM 27496 N N . THR A 1 54 ? -4.656 -27.803 10.016 1.00 0.00 54 THR A N 17
ATOM 27497 C CA . THR A 1 54 ? -3.701 -28.548 10.818 1.00 0.00 54 THR A CA 17
ATOM 27498 C C . THR A 1 54 ? -2.320 -28.527 10.160 1.00 0.00 54 THR A C 17
ATOM 27499 O O . THR A 1 54 ? -1.302 -28.642 10.841 1.00 0.00 54 THR A O 17
ATOM 27510 N N . ASP A 1 55 ? -2.329 -28.379 8.843 1.00 0.00 55 ASP A N 17
ATOM 27511 C CA . ASP A 1 55 ? -1.090 -28.341 8.086 1.00 0.00 55 ASP A CA 17
ATOM 27512 C C . ASP A 1 55 ? -0.295 -27.095 8.479 1.00 0.00 55 ASP A C 17
ATOM 27513 O O . ASP A 1 55 ? -0.858 -26.008 8.602 1.00 0.00 55 ASP A O 17
ATOM 27522 N N . LYS A 1 56 ? 1.002 -27.294 8.667 1.00 0.00 56 LYS A N 17
ATOM 27523 C CA . LYS A 1 56 ? 1.880 -26.200 9.044 1.00 0.00 56 LYS A CA 17
ATOM 27524 C C . LYS A 1 56 ? 1.779 -25.087 7.999 1.00 0.00 56 LYS A C 17
ATOM 27525 O O . LYS A 1 56 ? 2.167 -23.949 8.260 1.00 0.00 56 LYS A O 17
ATOM 27544 N N . LYS A 1 57 ? 1.255 -25.454 6.839 1.00 0.00 57 LYS A N 17
ATOM 27545 C CA . LYS A 1 57 ? 1.098 -24.500 5.754 1.00 0.00 57 LYS A CA 17
ATOM 27546 C C . LYS A 1 57 ? 0.068 -23.442 6.156 1.00 0.00 57 LYS A C 17
ATOM 27547 O O . LYS A 1 57 ? 0.366 -22.248 6.152 1.00 0.00 57 LYS A O 17
ATOM 27566 N N . TYR A 1 58 ? -1.121 -23.917 6.493 1.00 0.00 58 TYR A N 17
ATOM 27567 C CA . TYR A 1 58 ? -2.196 -23.027 6.896 1.00 0.00 58 TYR A CA 17
ATOM 27568 C C . TYR A 1 58 ? -1.733 -22.073 7.999 1.00 0.00 58 TYR A C 17
ATOM 27569 O O . TYR A 1 58 ? -1.983 -20.870 7.930 1.00 0.00 58 TYR A O 17
ATOM 27587 N N . LEU A 1 59 ? -1.065 -22.645 8.990 1.00 0.00 59 LEU A N 17
ATOM 27588 C CA . LEU A 1 59 ? -0.564 -21.860 10.106 1.00 0.00 59 LEU A CA 17
ATOM 27589 C C . LEU A 1 59 ? 0.337 -20.743 9.575 1.00 0.00 59 LEU A C 17
ATOM 27590 O O . LEU A 1 59 ? 0.162 -19.578 9.929 1.00 0.00 59 LEU A O 17
ATOM 27606 N N . MET A 1 60 ? 1.281 -21.138 8.733 1.00 0.00 60 MET A N 17
ATOM 27607 C CA . MET A 1 60 ? 2.209 -20.185 8.150 1.00 0.00 60 MET A CA 17
ATOM 27608 C C . MET A 1 60 ? 1.469 -19.143 7.309 1.00 0.00 60 MET A C 17
ATOM 27609 O O . MET A 1 60 ? 1.526 -17.949 7.603 1.00 0.00 60 MET A O 17
ATOM 27623 N N . ILE A 1 61 ? 0.793 -19.631 6.280 1.00 0.00 61 ILE A N 17
ATOM 27624 C CA . ILE A 1 61 ? 0.042 -18.757 5.395 1.00 0.00 61 ILE A CA 17
ATOM 27625 C C . ILE A 1 61 ? -0.758 -17.756 6.231 1.00 0.00 61 ILE A C 17
ATOM 27626 O O . ILE A 1 61 ? -0.679 -16.549 6.005 1.00 0.00 61 ILE A O 17
ATOM 27642 N N . GLU A 1 62 ? -1.509 -18.294 7.181 1.00 0.00 62 GLU A N 17
ATOM 27643 C CA . GLU A 1 62 ? -2.322 -17.463 8.052 1.00 0.00 62 GLU A CA 17
ATOM 27644 C C . GLU A 1 62 ? -1.539 -16.222 8.486 1.00 0.00 62 GLU A C 17
ATOM 27645 O O . GLU A 1 62 ? -1.822 -15.115 8.031 1.00 0.00 62 GLU A O 17
ATOM 27657 N N . GLU A 1 63 ? -0.569 -16.449 9.360 1.00 0.00 63 GLU A N 17
ATOM 27658 C CA . GLU A 1 63 ? 0.257 -15.363 9.859 1.00 0.00 63 GLU A CA 17
ATOM 27659 C C . GLU A 1 63 ? 0.878 -14.590 8.695 1.00 0.00 63 GLU A C 17
ATOM 27660 O O . GLU A 1 63 ? 0.870 -13.360 8.687 1.00 0.00 63 GLU A O 17
ATOM 27672 N N . TYR A 1 64 ? 1.402 -15.343 7.739 1.00 0.00 64 TYR A N 17
ATOM 27673 C CA . TYR A 1 64 ? 2.027 -14.743 6.572 1.00 0.00 64 TYR A CA 17
ATOM 27674 C C . TYR A 1 64 ? 1.110 -13.695 5.937 1.00 0.00 64 TYR A C 17
ATOM 27675 O O . TYR A 1 64 ? 1.584 -12.695 5.399 1.00 0.00 64 TYR A O 17
ATOM 27693 N N . LEU A 1 65 ? -0.185 -13.960 6.021 1.00 0.00 65 LEU A N 17
ATOM 27694 C CA . LEU A 1 65 ? -1.172 -13.052 5.461 1.00 0.00 65 LEU A CA 17
ATOM 27695 C C . LEU A 1 65 ? -1.239 -11.787 6.319 1.00 0.00 65 LEU A C 17
ATOM 27696 O O . LEU A 1 65 ? -1.213 -10.675 5.794 1.00 0.00 65 LEU A O 17
ATOM 27712 N N . THR A 1 66 ? -1.323 -11.999 7.624 1.00 0.00 66 THR A N 17
ATOM 27713 C CA . THR A 1 66 ? -1.394 -10.889 8.559 1.00 0.00 66 THR A CA 17
ATOM 27714 C C . THR A 1 66 ? -0.128 -10.035 8.469 1.00 0.00 66 THR A C 17
ATOM 27715 O O . THR A 1 66 ? -0.194 -8.810 8.557 1.00 0.00 66 THR A O 17
ATOM 27726 N N . LYS A 1 67 ? 0.996 -10.715 8.296 1.00 0.00 67 LYS A N 17
ATOM 27727 C CA . LYS A 1 67 ? 2.275 -10.034 8.194 1.00 0.00 67 LYS A CA 17
ATOM 27728 C C . LYS A 1 67 ? 2.082 -8.704 7.463 1.00 0.00 67 LYS A C 17
ATOM 27729 O O . LYS A 1 67 ? 2.625 -7.680 7.876 1.00 0.00 67 LYS A O 17
ATOM 27748 N N . GLU A 1 68 ? 1.308 -8.762 6.389 1.00 0.00 68 GLU A N 17
ATOM 27749 C CA . GLU A 1 68 ? 1.037 -7.574 5.597 1.00 0.00 68 GLU A CA 17
ATOM 27750 C C . GLU A 1 68 ? 0.028 -6.676 6.315 1.00 0.00 68 GLU A C 17
ATOM 27751 O O . GLU A 1 68 ? 0.223 -5.465 6.403 1.00 0.00 68 GLU A O 17
ATOM 27763 N N . LEU A 1 69 ? -1.029 -7.304 6.809 1.00 0.00 69 LEU A N 17
ATOM 27764 C CA . LEU A 1 69 ? -2.069 -6.577 7.516 1.00 0.00 69 LEU A CA 17
ATOM 27765 C C . LEU A 1 69 ? -1.446 -5.812 8.685 1.00 0.00 69 LEU A C 17
ATOM 27766 O O . LEU A 1 69 ? -1.704 -4.623 8.862 1.00 0.00 69 LEU A O 17
ATOM 27782 N N . LEU A 1 70 ? -0.636 -6.526 9.453 1.00 0.00 70 LEU A N 17
ATOM 27783 C CA . LEU A 1 70 ? 0.026 -5.929 10.601 1.00 0.00 70 LEU A CA 17
ATOM 27784 C C . LEU A 1 70 ? 0.932 -4.791 10.126 1.00 0.00 70 LEU A C 17
ATOM 27785 O O . LEU A 1 70 ? 0.946 -3.715 10.722 1.00 0.00 70 LEU A O 17
ATOM 27801 N N . ALA A 1 71 ? 1.666 -5.067 9.059 1.00 0.00 71 ALA A N 17
ATOM 27802 C CA . ALA A 1 71 ? 2.572 -4.080 8.497 1.00 0.00 71 ALA A CA 17
ATOM 27803 C C . ALA A 1 71 ? 1.761 -2.996 7.785 1.00 0.00 71 ALA A C 17
ATOM 27804 O O . ALA A 1 71 ? 2.286 -1.930 7.467 1.00 0.00 71 ALA A O 17
ATOM 27811 N N . LEU A 1 72 ? 0.493 -3.306 7.554 1.00 0.00 72 LEU A N 17
ATOM 27812 C CA . LEU A 1 72 ? -0.396 -2.372 6.885 1.00 0.00 72 LEU A CA 17
ATOM 27813 C C . LEU A 1 72 ? -0.969 -1.395 7.913 1.00 0.00 72 LEU A C 17
ATOM 27814 O O . LEU A 1 72 ? -1.457 -0.324 7.553 1.00 0.00 72 LEU A O 17
ATOM 27830 N N . ASP A 1 73 ? -0.893 -1.799 9.173 1.00 0.00 73 ASP A N 17
ATOM 27831 C CA . ASP A 1 73 ? -1.398 -0.972 10.255 1.00 0.00 73 ASP A CA 17
ATOM 27832 C C . ASP A 1 73 ? -0.383 0.129 10.568 1.00 0.00 73 ASP A C 17
ATOM 27833 O O . ASP A 1 73 ? -0.737 1.164 11.130 1.00 0.00 73 ASP A O 17
ATOM 27842 N N . SER A 1 74 ? 0.860 -0.132 10.190 1.00 0.00 74 SER A N 17
ATOM 27843 C CA . SER A 1 74 ? 1.929 0.823 10.423 1.00 0.00 74 SER A CA 17
ATOM 27844 C C . SER A 1 74 ? 1.841 1.965 9.408 1.00 0.00 74 SER A C 17
ATOM 27845 O O . SER A 1 74 ? 2.423 3.029 9.614 1.00 0.00 74 SER A O 17
ATOM 27853 N N . VAL A 1 75 ? 1.110 1.704 8.335 1.00 0.00 75 VAL A N 17
ATOM 27854 C CA . VAL A 1 75 ? 0.938 2.697 7.287 1.00 0.00 75 VAL A CA 17
ATOM 27855 C C . VAL A 1 75 ? -0.041 3.772 7.765 1.00 0.00 75 VAL A C 17
ATOM 27856 O O . VAL A 1 75 ? -1.223 3.496 7.962 1.00 0.00 75 VAL A O 17
ATOM 27869 N N . ASP A 1 76 ? 0.489 4.974 7.936 1.00 0.00 76 ASP A N 17
ATOM 27870 C CA . ASP A 1 76 ? -0.323 6.092 8.387 1.00 0.00 76 ASP A CA 17
ATOM 27871 C C . ASP A 1 76 ? -0.529 7.068 7.226 1.00 0.00 76 ASP A C 17
ATOM 27872 O O . ASP A 1 76 ? 0.420 7.704 6.770 1.00 0.00 76 ASP A O 17
ATOM 27881 N N . PRO A 1 77 ? -1.807 7.157 6.770 1.00 0.00 77 PRO A N 17
ATOM 27882 C CA . PRO A 1 77 ? -2.149 8.045 5.672 1.00 0.00 77 PRO A CA 17
ATOM 27883 C C . PRO A 1 77 ? -2.175 9.503 6.133 1.00 0.00 77 PRO A C 17
ATOM 27884 O O . PRO A 1 77 ? -1.910 10.411 5.347 1.00 0.00 77 PRO A O 17
ATOM 27895 N N . GLU A 1 78 ? -2.497 9.683 7.406 1.00 0.00 78 GLU A N 17
ATOM 27896 C CA . GLU A 1 78 ? -2.560 11.016 7.981 1.00 0.00 78 GLU A CA 17
ATOM 27897 C C . GLU A 1 78 ? -3.734 11.795 7.385 1.00 0.00 78 GLU A C 17
ATOM 27898 O O . GLU A 1 78 ? -3.831 13.009 7.561 1.00 0.00 78 GLU A O 17
ATOM 27910 N N . GLY A 1 79 ? -4.597 11.066 6.693 1.00 0.00 79 GLY A N 17
ATOM 27911 C CA . GLY A 1 79 ? -5.761 11.674 6.070 1.00 0.00 79 GLY A CA 17
ATOM 27912 C C . GLY A 1 79 ? -5.828 11.331 4.581 1.00 0.00 79 GLY A C 17
ATOM 27913 O O . GLY A 1 79 ? -6.913 11.251 4.007 1.00 0.00 79 GLY A O 17
ATOM 27917 N N . ARG A 1 80 ? -4.654 11.136 3.998 1.00 0.00 80 ARG A N 17
ATOM 27918 C CA . ARG A 1 80 ? -4.566 10.803 2.586 1.00 0.00 80 ARG A CA 17
ATOM 27919 C C . ARG A 1 80 ? -5.589 9.721 2.231 1.00 0.00 80 ARG A C 17
ATOM 27920 O O . ARG A 1 80 ? -5.533 8.612 2.759 1.00 0.00 80 ARG A O 17
ATOM 27941 N N . ALA A 1 81 ? -6.499 10.082 1.339 1.00 0.00 81 ALA A N 17
ATOM 27942 C CA . ALA A 1 81 ? -7.533 9.157 0.907 1.00 0.00 81 ALA A CA 17
ATOM 27943 C C . ALA A 1 81 ? -6.898 8.047 0.067 1.00 0.00 81 ALA A C 17
ATOM 27944 O O . ALA A 1 81 ? -7.075 6.865 0.358 1.00 0.00 81 ALA A O 17
ATOM 27951 N N . ASP A 1 82 ? -6.173 8.467 -0.959 1.00 0.00 82 ASP A N 17
ATOM 27952 C CA . ASP A 1 82 ? -5.511 7.523 -1.844 1.00 0.00 82 ASP A CA 17
ATOM 27953 C C . ASP A 1 82 ? -4.764 6.483 -1.007 1.00 0.00 82 ASP A C 17
ATOM 27954 O O . ASP A 1 82 ? -4.662 5.322 -1.399 1.00 0.00 82 ASP A O 17
ATOM 27963 N N . VAL A 1 83 ? -4.260 6.938 0.132 1.00 0.00 83 VAL A N 17
ATOM 27964 C CA . VAL A 1 83 ? -3.525 6.061 1.028 1.00 0.00 83 VAL A CA 17
ATOM 27965 C C . VAL A 1 83 ? -4.510 5.342 1.952 1.00 0.00 83 VAL A C 17
ATOM 27966 O O . VAL A 1 83 ? -4.485 4.117 2.059 1.00 0.00 83 VAL A O 17
ATOM 27979 N N . ARG A 1 84 ? -5.354 6.134 2.596 1.00 0.00 84 ARG A N 17
ATOM 27980 C CA . ARG A 1 84 ? -6.345 5.589 3.508 1.00 0.00 84 ARG A CA 17
ATOM 27981 C C . ARG A 1 84 ? -7.104 4.440 2.841 1.00 0.00 84 ARG A C 17
ATOM 27982 O O . ARG A 1 84 ? -7.425 3.445 3.488 1.00 0.00 84 ARG A O 17
ATOM 28003 N N . GLN A 1 85 ? -7.370 4.616 1.555 1.00 0.00 85 GLN A N 17
ATOM 28004 C CA . GLN A 1 85 ? -8.085 3.606 0.793 1.00 0.00 85 GLN A CA 17
ATOM 28005 C C . GLN A 1 85 ? -7.178 2.404 0.523 1.00 0.00 85 GLN A C 17
ATOM 28006 O O . GLN A 1 85 ? -7.473 1.290 0.954 1.00 0.00 85 GLN A O 17
ATOM 28020 N N . ALA A 1 86 ? -6.093 2.670 -0.190 1.00 0.00 86 ALA A N 17
ATOM 28021 C CA . ALA A 1 86 ? -5.142 1.623 -0.523 1.00 0.00 86 ALA A CA 17
ATOM 28022 C C . ALA A 1 86 ? -4.965 0.698 0.683 1.00 0.00 86 ALA A C 17
ATOM 28023 O O . ALA A 1 86 ? -4.708 -0.494 0.523 1.00 0.00 86 ALA A O 17
ATOM 28030 N N . ARG A 1 87 ? -5.109 1.283 1.863 1.00 0.00 87 ARG A N 17
ATOM 28031 C CA . ARG A 1 87 ? -4.969 0.527 3.096 1.00 0.00 87 ARG A CA 17
ATOM 28032 C C . ARG A 1 87 ? -6.188 -0.373 3.309 1.00 0.00 87 ARG A C 17
ATOM 28033 O O . ARG A 1 87 ? -6.059 -1.594 3.373 1.00 0.00 87 ARG A O 17
ATOM 28054 N N . ARG A 1 88 ? -7.344 0.267 3.412 1.00 0.00 88 ARG A N 17
ATOM 28055 C CA . ARG A 1 88 ? -8.585 -0.460 3.616 1.00 0.00 88 ARG A CA 17
ATOM 28056 C C . ARG A 1 88 ? -8.834 -1.424 2.454 1.00 0.00 88 ARG A C 17
ATOM 28057 O O . ARG A 1 88 ? -9.389 -2.504 2.646 1.00 0.00 88 ARG A O 17
ATOM 28078 N N . ASP A 1 89 ? -8.410 -0.997 1.273 1.00 0.00 89 ASP A N 17
ATOM 28079 C CA . ASP A 1 89 ? -8.580 -1.809 0.080 1.00 0.00 89 ASP A CA 17
ATOM 28080 C C . ASP A 1 89 ? -7.579 -2.965 0.108 1.00 0.00 89 ASP A C 17
ATOM 28081 O O . ASP A 1 89 ? -7.919 -4.095 -0.241 1.00 0.00 89 ASP A O 17
ATOM 28090 N N . GLY A 1 90 ? -6.364 -2.644 0.527 1.00 0.00 90 GLY A N 17
ATOM 28091 C CA . GLY A 1 90 ? -5.310 -3.642 0.605 1.00 0.00 90 GLY A CA 17
ATOM 28092 C C . GLY A 1 90 ? -5.599 -4.658 1.712 1.00 0.00 90 GLY A C 17
ATOM 28093 O O . GLY A 1 90 ? -5.742 -5.849 1.444 1.00 0.00 90 GLY A O 17
ATOM 28097 N N . VAL A 1 91 ? -5.676 -4.149 2.933 1.00 0.00 91 VAL A N 17
ATOM 28098 C CA . VAL A 1 91 ? -5.945 -4.997 4.082 1.00 0.00 91 VAL A CA 17
ATOM 28099 C C . VAL A 1 91 ? -7.126 -5.917 3.766 1.00 0.00 91 VAL A C 17
ATOM 28100 O O . VAL A 1 91 ? -7.127 -7.085 4.149 1.00 0.00 91 VAL A O 17
ATOM 28113 N N . ARG A 1 92 ? -8.103 -5.355 3.069 1.00 0.00 92 ARG A N 17
ATOM 28114 C CA . ARG A 1 92 ? -9.287 -6.110 2.697 1.00 0.00 92 ARG A CA 17
ATOM 28115 C C . ARG A 1 92 ? -8.895 -7.345 1.883 1.00 0.00 92 ARG A C 17
ATOM 28116 O O . ARG A 1 92 ? -9.205 -8.471 2.269 1.00 0.00 92 ARG A O 17
ATOM 28137 N N . LYS A 1 93 ? -8.218 -7.093 0.773 1.00 0.00 93 LYS A N 17
ATOM 28138 C CA . LYS A 1 93 ? -7.781 -8.170 -0.099 1.00 0.00 93 LYS A CA 17
ATOM 28139 C C . LYS A 1 93 ? -7.299 -9.345 0.754 1.00 0.00 93 LYS A C 17
ATOM 28140 O O . LYS A 1 93 ? -7.727 -10.480 0.552 1.00 0.00 93 LYS A O 17
ATOM 28159 N N . VAL A 1 94 ? -6.413 -9.033 1.689 1.00 0.00 94 VAL A N 17
ATOM 28160 C CA . VAL A 1 94 ? -5.869 -10.049 2.573 1.00 0.00 94 VAL A CA 17
ATOM 28161 C C . VAL A 1 94 ? -6.993 -10.622 3.439 1.00 0.00 94 VAL A C 17
ATOM 28162 O O . VAL A 1 94 ? -7.199 -11.834 3.471 1.00 0.00 94 VAL A O 17
ATOM 28175 N N . GLN A 1 95 ? -7.690 -9.724 4.118 1.00 0.00 95 GLN A N 17
ATOM 28176 C CA . GLN A 1 95 ? -8.788 -10.125 4.981 1.00 0.00 95 GLN A CA 17
ATOM 28177 C C . GLN A 1 95 ? -9.554 -11.293 4.358 1.00 0.00 95 GLN A C 17
ATOM 28178 O O . GLN A 1 95 ? -9.602 -12.383 4.927 1.00 0.00 95 GLN A O 17
ATOM 28192 N N . THR A 1 96 ? -10.133 -11.026 3.196 1.00 0.00 96 THR A N 17
ATOM 28193 C CA . THR A 1 96 ? -10.895 -12.042 2.489 1.00 0.00 96 THR A CA 17
ATOM 28194 C C . THR A 1 96 ? -10.048 -13.301 2.290 1.00 0.00 96 THR A C 17
ATOM 28195 O O . THR A 1 96 ? -10.436 -14.388 2.716 1.00 0.00 96 THR A O 17
ATOM 28206 N N . ILE A 1 97 ? -8.908 -13.112 1.642 1.00 0.00 97 ILE A N 17
ATOM 28207 C CA . ILE A 1 97 ? -8.004 -14.218 1.381 1.00 0.00 97 ILE A CA 17
ATOM 28208 C C . ILE A 1 97 ? -7.783 -15.007 2.673 1.00 0.00 97 ILE A C 17
ATOM 28209 O O . ILE A 1 97 ? -7.758 -16.237 2.657 1.00 0.00 97 ILE A O 17
ATOM 28225 N N . LEU A 1 98 ? -7.629 -14.267 3.761 1.00 0.00 98 LEU A N 17
ATOM 28226 C CA . LEU A 1 98 ? -7.411 -14.882 5.060 1.00 0.00 98 LEU A CA 17
ATOM 28227 C C . LEU A 1 98 ? -8.601 -15.782 5.399 1.00 0.00 98 LEU A C 17
ATOM 28228 O O . LEU A 1 98 ? -8.421 -16.944 5.761 1.00 0.00 98 LEU A O 17
ATOM 28244 N N . GLU A 1 99 ? -9.790 -15.213 5.268 1.00 0.00 99 GLU A N 17
ATOM 28245 C CA . GLU A 1 99 ? -11.008 -15.950 5.556 1.00 0.00 99 GLU A CA 17
ATOM 28246 C C . GLU A 1 99 ? -11.229 -17.041 4.507 1.00 0.00 99 GLU A C 17
ATOM 28247 O O . GLU A 1 99 ? -11.915 -18.028 4.767 1.00 0.00 99 GLU A O 17
ATOM 28259 N N . LYS A 1 100 ? -10.635 -16.826 3.342 1.00 0.00 100 LYS A N 17
ATOM 28260 C CA . LYS A 1 100 ? -10.759 -17.778 2.252 1.00 0.00 100 LYS A CA 17
ATOM 28261 C C . LYS A 1 100 ? -9.922 -19.020 2.568 1.00 0.00 100 LYS A C 17
ATOM 28262 O O . LYS A 1 100 ? -10.378 -20.146 2.374 1.00 0.00 100 LYS A O 17
ATOM 28281 N N . LEU A 1 101 ? -8.713 -18.772 3.050 1.00 0.00 101 LEU A N 17
ATOM 28282 C CA . LEU A 1 101 ? -7.808 -19.856 3.394 1.00 0.00 101 LEU A CA 17
ATOM 28283 C C . LEU A 1 101 ? -8.576 -20.926 4.173 1.00 0.00 101 LEU A C 17
ATOM 28284 O O . LEU A 1 101 ? -8.598 -22.090 3.777 1.00 0.00 101 LEU A O 17
ATOM 28300 N N . GLU A 1 102 ? -9.185 -20.494 5.267 1.00 0.00 102 GLU A N 17
ATOM 28301 C CA . GLU A 1 102 ? -9.951 -21.401 6.105 1.00 0.00 102 GLU A CA 17
ATOM 28302 C C . GLU A 1 102 ? -10.710 -22.409 5.240 1.00 0.00 102 GLU A C 17
ATOM 28303 O O . GLU A 1 102 ? -10.419 -23.603 5.272 1.00 0.00 102 GLU A O 17
ATOM 28315 N N . GLN A 1 103 ? -11.670 -21.890 4.488 1.00 0.00 103 GLN A N 17
ATOM 28316 C CA . GLN A 1 103 ? -12.473 -22.730 3.616 1.00 0.00 103 GLN A CA 17
ATOM 28317 C C . GLN A 1 103 ? -11.580 -23.714 2.856 1.00 0.00 103 GLN A C 17
ATOM 28318 O O . GLN A 1 103 ? -11.965 -24.860 2.631 1.00 0.00 103 GLN A O 17
ATOM 28332 N N . LYS A 1 104 ? -10.405 -23.230 2.483 1.00 0.00 104 LYS A N 17
ATOM 28333 C CA . LYS A 1 104 ? -9.455 -24.052 1.753 1.00 0.00 104 LYS A CA 17
ATOM 28334 C C . LYS A 1 104 ? -8.940 -25.164 2.670 1.00 0.00 104 LYS A C 17
ATOM 28335 O O . LYS A 1 104 ? -8.733 -26.293 2.228 1.00 0.00 104 LYS A O 17
ATOM 28354 N N . ALA A 1 105 ? -8.747 -24.805 3.931 1.00 0.00 105 ALA A N 17
ATOM 28355 C CA . ALA A 1 105 ? -8.261 -25.758 4.914 1.00 0.00 105 ALA A CA 17
ATOM 28356 C C . ALA A 1 105 ? -9.451 -26.398 5.631 1.00 0.00 105 ALA A C 17
ATOM 28357 O O . ALA A 1 105 ? -9.346 -26.784 6.794 1.00 0.00 105 ALA A O 17
ATOM 28364 N N . SER A 1 106 ? -10.557 -26.492 4.907 1.00 0.00 106 SER A N 17
ATOM 28365 C CA . SER A 1 106 ? -11.766 -27.078 5.459 1.00 0.00 106 SER A CA 17
ATOM 28366 C C . SER A 1 106 ? -12.379 -28.056 4.454 1.00 0.00 106 SER A C 17
ATOM 28367 O O . SER A 1 106 ? -13.491 -28.542 4.656 1.00 0.00 106 SER A O 17
ATOM 28375 N N . GLY A 1 107 ? -11.628 -28.314 3.394 1.00 0.00 107 GLY A N 17
ATOM 28376 C CA . GLY A 1 107 ? -12.084 -29.225 2.358 1.00 0.00 107 GLY A CA 17
ATOM 28377 C C . GLY A 1 107 ? -10.946 -29.574 1.396 1.00 0.00 107 GLY A C 17
ATOM 28378 O O . GLY A 1 107 ? -9.956 -28.850 1.311 1.00 0.00 107 GLY A O 17
ATOM 28382 N N . PRO A 1 108 ? -11.132 -30.713 0.676 1.00 0.00 108 PRO A N 17
ATOM 28383 C CA . PRO A 1 108 ? -10.133 -31.167 -0.277 1.00 0.00 108 PRO A CA 17
ATOM 28384 C C . PRO A 1 108 ? -10.163 -30.318 -1.549 1.00 0.00 108 PRO A C 17
ATOM 28385 O O . PRO A 1 108 ? -9.126 -29.833 -2.000 1.00 0.00 108 PRO A O 17
ATOM 28396 N N . SER A 1 109 ? -11.362 -30.164 -2.091 1.00 0.00 109 SER A N 17
ATOM 28397 C CA . SER A 1 109 ? -11.540 -29.381 -3.303 1.00 0.00 109 SER A CA 17
ATOM 28398 C C . SER A 1 109 ? -10.781 -30.030 -4.461 1.00 0.00 109 SER A C 17
ATOM 28399 O O . SER A 1 109 ? -9.919 -30.881 -4.245 1.00 0.00 109 SER A O 17
ATOM 28407 N N . SER A 1 110 ? -11.129 -29.605 -5.667 1.00 0.00 110 SER A N 17
ATOM 28408 C CA . SER A 1 110 ? -10.491 -30.134 -6.860 1.00 0.00 110 SER A CA 17
ATOM 28409 C C . SER A 1 110 ? -8.999 -29.791 -6.852 1.00 0.00 110 SER A C 17
ATOM 28410 O O . SER A 1 110 ? -8.584 -28.826 -6.213 1.00 0.00 110 SER A O 17
ATOM 28418 N N . GLY A 1 111 ? -8.235 -30.601 -7.570 1.00 0.00 111 GLY A N 17
ATOM 28419 C CA . GLY A 1 111 ? -6.799 -30.396 -7.653 1.00 0.00 111 GLY A CA 17
ATOM 28420 C C . GLY A 1 111 ? -6.157 -31.394 -8.619 1.00 0.00 111 GLY A C 17
ATOM 28421 O O . GLY A 1 111 ? -6.184 -32.600 -8.380 1.00 0.00 111 GLY A O 17
ATOM 28425 N N . GLY A 1 1 ? 1.254 -26.832 23.191 1.00 0.00 1 GLY A N 18
ATOM 28426 C CA . GLY A 1 1 ? 0.067 -26.045 23.478 1.00 0.00 1 GLY A CA 18
ATOM 28427 C C . GLY A 1 1 ? -0.349 -25.216 22.261 1.00 0.00 1 GLY A C 18
ATOM 28428 O O . GLY A 1 1 ? 0.495 -24.621 21.594 1.00 0.00 1 GLY A O 18
ATOM 28432 N N . SER A 1 2 ? -1.650 -25.204 22.010 1.00 0.00 2 SER A N 18
ATOM 28433 C CA . SER A 1 2 ? -2.188 -24.458 20.886 1.00 0.00 2 SER A CA 18
ATOM 28434 C C . SER A 1 2 ? -3.710 -24.608 20.838 1.00 0.00 2 SER A C 18
ATOM 28435 O O . SER A 1 2 ? -4.228 -25.723 20.867 1.00 0.00 2 SER A O 18
ATOM 28443 N N . SER A 1 3 ? -4.383 -23.469 20.765 1.00 0.00 3 SER A N 18
ATOM 28444 C CA . SER A 1 3 ? -5.835 -23.460 20.713 1.00 0.00 3 SER A CA 18
ATOM 28445 C C . SER A 1 3 ? -6.314 -22.494 19.628 1.00 0.00 3 SER A C 18
ATOM 28446 O O . SER A 1 3 ? -5.710 -21.444 19.416 1.00 0.00 3 SER A O 18
ATOM 28454 N N . GLY A 1 4 ? -7.395 -22.884 18.968 1.00 0.00 4 GLY A N 18
ATOM 28455 C CA . GLY A 1 4 ? -7.962 -22.066 17.910 1.00 0.00 4 GLY A CA 18
ATOM 28456 C C . GLY A 1 4 ? -8.717 -22.927 16.895 1.00 0.00 4 GLY A C 18
ATOM 28457 O O . GLY A 1 4 ? -8.426 -24.113 16.745 1.00 0.00 4 GLY A O 18
ATOM 28461 N N . SER A 1 5 ? -9.671 -22.297 16.226 1.00 0.00 5 SER A N 18
ATOM 28462 C CA . SER A 1 5 ? -10.469 -22.991 15.230 1.00 0.00 5 SER A CA 18
ATOM 28463 C C . SER A 1 5 ? -11.283 -21.983 14.417 1.00 0.00 5 SER A C 18
ATOM 28464 O O . SER A 1 5 ? -11.224 -21.979 13.188 1.00 0.00 5 SER A O 18
ATOM 28472 N N . SER A 1 6 ? -12.024 -21.152 15.135 1.00 0.00 6 SER A N 18
ATOM 28473 C CA . SER A 1 6 ? -12.848 -20.141 14.495 1.00 0.00 6 SER A CA 18
ATOM 28474 C C . SER A 1 6 ? -13.806 -20.800 13.500 1.00 0.00 6 SER A C 18
ATOM 28475 O O . SER A 1 6 ? -13.695 -21.993 13.223 1.00 0.00 6 SER A O 18
ATOM 28483 N N . GLY A 1 7 ? -14.726 -19.993 12.991 1.00 0.00 7 GLY A N 18
ATOM 28484 C CA . GLY A 1 7 ? -15.702 -20.483 12.033 1.00 0.00 7 GLY A CA 18
ATOM 28485 C C . GLY A 1 7 ? -15.173 -20.368 10.602 1.00 0.00 7 GLY A C 18
ATOM 28486 O O . GLY A 1 7 ? -14.150 -20.962 10.265 1.00 0.00 7 GLY A O 18
ATOM 28490 N N . ALA A 1 8 ? -15.893 -19.599 9.799 1.00 0.00 8 ALA A N 18
ATOM 28491 C CA . ALA A 1 8 ? -15.508 -19.398 8.412 1.00 0.00 8 ALA A CA 18
ATOM 28492 C C . ALA A 1 8 ? -16.653 -18.710 7.665 1.00 0.00 8 ALA A C 18
ATOM 28493 O O . ALA A 1 8 ? -17.521 -19.375 7.103 1.00 0.00 8 ALA A O 18
ATOM 28500 N N . PRO A 1 9 ? -16.615 -17.350 7.682 1.00 0.00 9 PRO A N 18
ATOM 28501 C CA . PRO A 1 9 ? -17.638 -16.565 7.013 1.00 0.00 9 PRO A CA 18
ATOM 28502 C C . PRO A 1 9 ? -17.440 -16.585 5.496 1.00 0.00 9 PRO A C 18
ATOM 28503 O O . PRO A 1 9 ? -16.340 -16.850 5.013 1.00 0.00 9 PRO A O 18
ATOM 28514 N N . ALA A 1 10 ? -18.523 -16.303 4.786 1.00 0.00 10 ALA A N 18
ATOM 28515 C CA . ALA A 1 10 ? -18.482 -16.285 3.334 1.00 0.00 10 ALA A CA 18
ATOM 28516 C C . ALA A 1 10 ? -18.118 -14.879 2.855 1.00 0.00 10 ALA A C 18
ATOM 28517 O O . ALA A 1 10 ? -18.589 -13.888 3.411 1.00 0.00 10 ALA A O 18
ATOM 28524 N N . GLU A 1 11 ? -17.283 -14.836 1.827 1.00 0.00 11 GLU A N 18
ATOM 28525 C CA . GLU A 1 11 ? -16.850 -13.567 1.267 1.00 0.00 11 GLU A CA 18
ATOM 28526 C C . GLU A 1 11 ? -16.067 -13.798 -0.027 1.00 0.00 11 GLU A C 18
ATOM 28527 O O . GLU A 1 11 ? -14.873 -14.089 0.009 1.00 0.00 11 GLU A O 18
ATOM 28539 N N . PRO A 1 12 ? -16.790 -13.654 -1.170 1.00 0.00 12 PRO A N 18
ATOM 28540 C CA . PRO A 1 12 ? -16.176 -13.844 -2.473 1.00 0.00 12 PRO A CA 18
ATOM 28541 C C . PRO A 1 12 ? -15.292 -12.650 -2.842 1.00 0.00 12 PRO A C 18
ATOM 28542 O O . PRO A 1 12 ? -15.326 -11.618 -2.173 1.00 0.00 12 PRO A O 18
ATOM 28553 N N . ALA A 1 13 ? -14.522 -12.831 -3.905 1.00 0.00 13 ALA A N 18
ATOM 28554 C CA . ALA A 1 13 ? -13.631 -11.781 -4.370 1.00 0.00 13 ALA A CA 18
ATOM 28555 C C . ALA A 1 13 ? -12.865 -12.277 -5.598 1.00 0.00 13 ALA A C 18
ATOM 28556 O O . ALA A 1 13 ? -13.139 -13.362 -6.109 1.00 0.00 13 ALA A O 18
ATOM 28563 N N . ALA A 1 14 ? -11.921 -11.457 -6.037 1.00 0.00 14 ALA A N 18
ATOM 28564 C CA . ALA A 1 14 ? -11.113 -11.799 -7.196 1.00 0.00 14 ALA A CA 18
ATOM 28565 C C . ALA A 1 14 ? -10.061 -10.710 -7.417 1.00 0.00 14 ALA A C 18
ATOM 28566 O O . ALA A 1 14 ? -10.160 -9.622 -6.851 1.00 0.00 14 ALA A O 18
ATOM 28573 N N . PRO A 1 15 ? -9.052 -11.049 -8.263 1.00 0.00 15 PRO A N 18
ATOM 28574 C CA . PRO A 1 15 ? -7.983 -10.113 -8.566 1.00 0.00 15 PRO A CA 18
ATOM 28575 C C . PRO A 1 15 ? -8.465 -9.022 -9.524 1.00 0.00 15 PRO A C 18
ATOM 28576 O O . PRO A 1 15 ? -9.516 -9.158 -10.148 1.00 0.00 15 PRO A O 18
ATOM 28587 N N . LYS A 1 16 ? -7.673 -7.962 -9.609 1.00 0.00 16 LYS A N 18
ATOM 28588 C CA . LYS A 1 16 ? -8.006 -6.848 -10.480 1.00 0.00 16 LYS A CA 18
ATOM 28589 C C . LYS A 1 16 ? -7.109 -6.888 -11.719 1.00 0.00 16 LYS A C 18
ATOM 28590 O O . LYS A 1 16 ? -7.494 -6.412 -12.785 1.00 0.00 16 LYS A O 18
ATOM 28609 N N . SER A 1 17 ? -5.928 -7.461 -11.536 1.00 0.00 17 SER A N 18
ATOM 28610 C CA . SER A 1 17 ? -4.972 -7.570 -12.625 1.00 0.00 17 SER A CA 18
ATOM 28611 C C . SER A 1 17 ? -4.776 -6.205 -13.287 1.00 0.00 17 SER A C 18
ATOM 28612 O O . SER A 1 17 ? -5.352 -5.210 -12.849 1.00 0.00 17 SER A O 18
ATOM 28620 N N . GLY A 1 18 ? -3.961 -6.201 -14.332 1.00 0.00 18 GLY A N 18
ATOM 28621 C CA . GLY A 1 18 ? -3.682 -4.974 -15.058 1.00 0.00 18 GLY A CA 18
ATOM 28622 C C . GLY A 1 18 ? -2.295 -4.431 -14.705 1.00 0.00 18 GLY A C 18
ATOM 28623 O O . GLY A 1 18 ? -2.177 -3.451 -13.972 1.00 0.00 18 GLY A O 18
ATOM 28627 N N . GLU A 1 19 ? -1.281 -5.092 -15.244 1.00 0.00 19 GLU A N 18
ATOM 28628 C CA . GLU A 1 19 ? 0.092 -4.688 -14.994 1.00 0.00 19 GLU A CA 18
ATOM 28629 C C . GLU A 1 19 ? 0.717 -4.117 -16.269 1.00 0.00 19 GLU A C 18
ATOM 28630 O O . GLU A 1 19 ? 0.502 -4.643 -17.360 1.00 0.00 19 GLU A O 18
ATOM 28642 N N . ALA A 1 20 ? 1.477 -3.047 -16.088 1.00 0.00 20 ALA A N 18
ATOM 28643 C CA . ALA A 1 20 ? 2.135 -2.398 -17.210 1.00 0.00 20 ALA A CA 18
ATOM 28644 C C . ALA A 1 20 ? 2.687 -1.044 -16.759 1.00 0.00 20 ALA A C 18
ATOM 28645 O O . ALA A 1 20 ? 2.815 -0.790 -15.562 1.00 0.00 20 ALA A O 18
ATOM 28652 N N . GLU A 1 21 ? 2.998 -0.211 -17.741 1.00 0.00 21 GLU A N 18
ATOM 28653 C CA . GLU A 1 21 ? 3.533 1.110 -17.460 1.00 0.00 21 GLU A CA 18
ATOM 28654 C C . GLU A 1 21 ? 2.844 1.712 -16.234 1.00 0.00 21 GLU A C 18
ATOM 28655 O O . GLU A 1 21 ? 1.624 1.629 -16.100 1.00 0.00 21 GLU A O 18
ATOM 28667 N N . THR A 1 22 ? 3.655 2.306 -15.371 1.00 0.00 22 THR A N 18
ATOM 28668 C CA . THR A 1 22 ? 3.138 2.922 -14.160 1.00 0.00 22 THR A CA 18
ATOM 28669 C C . THR A 1 22 ? 3.915 4.200 -13.839 1.00 0.00 22 THR A C 18
ATOM 28670 O O . THR A 1 22 ? 5.124 4.156 -13.613 1.00 0.00 22 THR A O 18
ATOM 28681 N N . PRO A 1 23 ? 3.171 5.338 -13.828 1.00 0.00 23 PRO A N 18
ATOM 28682 C CA . PRO A 1 23 ? 3.777 6.626 -13.538 1.00 0.00 23 PRO A CA 18
ATOM 28683 C C . PRO A 1 23 ? 4.077 6.767 -12.044 1.00 0.00 23 PRO A C 18
ATOM 28684 O O . PRO A 1 23 ? 3.688 5.915 -11.246 1.00 0.00 23 PRO A O 18
ATOM 28695 N N . PRO A 1 24 ? 4.784 7.877 -11.702 1.00 0.00 24 PRO A N 18
ATOM 28696 C CA . PRO A 1 24 ? 5.141 8.140 -10.318 1.00 0.00 24 PRO A CA 18
ATOM 28697 C C . PRO A 1 24 ? 3.928 8.626 -9.522 1.00 0.00 24 PRO A C 18
ATOM 28698 O O . PRO A 1 24 ? 3.314 9.632 -9.873 1.00 0.00 24 PRO A O 18
ATOM 28709 N N . LYS A 1 25 ? 3.620 7.888 -8.465 1.00 0.00 25 LYS A N 18
ATOM 28710 C CA . LYS A 1 25 ? 2.492 8.231 -7.617 1.00 0.00 25 LYS A CA 18
ATOM 28711 C C . LYS A 1 25 ? 2.981 8.428 -6.180 1.00 0.00 25 LYS A C 18
ATOM 28712 O O . LYS A 1 25 ? 4.185 8.487 -5.933 1.00 0.00 25 LYS A O 18
ATOM 28731 N N . HIS A 1 26 ? 2.022 8.524 -5.271 1.00 0.00 26 HIS A N 18
ATOM 28732 C CA . HIS A 1 26 ? 2.341 8.714 -3.866 1.00 0.00 26 HIS A CA 18
ATOM 28733 C C . HIS A 1 26 ? 2.905 7.414 -3.288 1.00 0.00 26 HIS A C 18
ATOM 28734 O O . HIS A 1 26 ? 2.439 6.327 -3.626 1.00 0.00 26 HIS A O 18
ATOM 28748 N N . PRO A 1 27 ? 3.925 7.574 -2.403 1.00 0.00 27 PRO A N 18
ATOM 28749 C CA . PRO A 1 27 ? 4.558 6.426 -1.775 1.00 0.00 27 PRO A CA 18
ATOM 28750 C C . PRO A 1 27 ? 3.661 5.834 -0.686 1.00 0.00 27 PRO A C 18
ATOM 28751 O O . PRO A 1 27 ? 3.638 4.620 -0.488 1.00 0.00 27 PRO A O 18
ATOM 28762 N N . GLY A 1 28 ? 2.944 6.718 -0.009 1.00 0.00 28 GLY A N 18
ATOM 28763 C CA . GLY A 1 28 ? 2.048 6.298 1.055 1.00 0.00 28 GLY A CA 18
ATOM 28764 C C . GLY A 1 28 ? 1.117 5.181 0.579 1.00 0.00 28 GLY A C 18
ATOM 28765 O O . GLY A 1 28 ? 0.635 4.384 1.383 1.00 0.00 28 GLY A O 18
ATOM 28769 N N . VAL A 1 29 ? 0.892 5.158 -0.727 1.00 0.00 29 VAL A N 18
ATOM 28770 C CA . VAL A 1 29 ? 0.028 4.152 -1.320 1.00 0.00 29 VAL A CA 18
ATOM 28771 C C . VAL A 1 29 ? 0.859 2.919 -1.678 1.00 0.00 29 VAL A C 18
ATOM 28772 O O . VAL A 1 29 ? 0.470 1.793 -1.372 1.00 0.00 29 VAL A O 18
ATOM 28785 N N . LEU A 1 30 ? 1.989 3.173 -2.322 1.00 0.00 30 LEU A N 18
ATOM 28786 C CA . LEU A 1 30 ? 2.879 2.098 -2.725 1.00 0.00 30 LEU A CA 18
ATOM 28787 C C . LEU A 1 30 ? 3.373 1.357 -1.481 1.00 0.00 30 LEU A C 18
ATOM 28788 O O . LEU A 1 30 ? 3.659 0.162 -1.538 1.00 0.00 30 LEU A O 18
ATOM 28804 N N . LYS A 1 31 ? 3.460 2.098 -0.386 1.00 0.00 31 LYS A N 18
ATOM 28805 C CA . LYS A 1 31 ? 3.915 1.527 0.870 1.00 0.00 31 LYS A CA 18
ATOM 28806 C C . LYS A 1 31 ? 3.103 0.267 1.176 1.00 0.00 31 LYS A C 18
ATOM 28807 O O . LYS A 1 31 ? 3.623 -0.686 1.755 1.00 0.00 31 LYS A O 18
ATOM 28826 N N . VAL A 1 32 ? 1.841 0.303 0.774 1.00 0.00 32 VAL A N 18
ATOM 28827 C CA . VAL A 1 32 ? 0.952 -0.824 0.998 1.00 0.00 32 VAL A CA 18
ATOM 28828 C C . VAL A 1 32 ? 1.167 -1.865 -0.102 1.00 0.00 32 VAL A C 18
ATOM 28829 O O . VAL A 1 32 ? 1.162 -3.066 0.165 1.00 0.00 32 VAL A O 18
ATOM 28842 N N . GLU A 1 33 ? 1.352 -1.367 -1.316 1.00 0.00 33 GLU A N 18
ATOM 28843 C CA . GLU A 1 33 ? 1.569 -2.239 -2.458 1.00 0.00 33 GLU A CA 18
ATOM 28844 C C . GLU A 1 33 ? 2.749 -3.176 -2.194 1.00 0.00 33 GLU A C 18
ATOM 28845 O O . GLU A 1 33 ? 2.665 -4.375 -2.455 1.00 0.00 33 GLU A O 18
ATOM 28857 N N . ALA A 1 34 ? 3.822 -2.593 -1.680 1.00 0.00 34 ALA A N 18
ATOM 28858 C CA . ALA A 1 34 ? 5.019 -3.361 -1.378 1.00 0.00 34 ALA A CA 18
ATOM 28859 C C . ALA A 1 34 ? 4.683 -4.431 -0.337 1.00 0.00 34 ALA A C 18
ATOM 28860 O O . ALA A 1 34 ? 5.159 -5.562 -0.428 1.00 0.00 34 ALA A O 18
ATOM 28867 N N . ILE A 1 35 ? 3.867 -4.036 0.629 1.00 0.00 35 ILE A N 18
ATOM 28868 C CA . ILE A 1 35 ? 3.462 -4.947 1.686 1.00 0.00 35 ILE A CA 18
ATOM 28869 C C . ILE A 1 35 ? 2.498 -5.989 1.114 1.00 0.00 35 ILE A C 18
ATOM 28870 O O . ILE A 1 35 ? 2.590 -7.171 1.442 1.00 0.00 35 ILE A O 18
ATOM 28886 N N . LEU A 1 36 ? 1.595 -5.512 0.270 1.00 0.00 36 LEU A N 18
ATOM 28887 C CA . LEU A 1 36 ? 0.615 -6.387 -0.350 1.00 0.00 36 LEU A CA 18
ATOM 28888 C C . LEU A 1 36 ? 1.301 -7.234 -1.424 1.00 0.00 36 LEU A C 18
ATOM 28889 O O . LEU A 1 36 ? 0.735 -8.217 -1.900 1.00 0.00 36 LEU A O 18
ATOM 28905 N N . GLU A 1 37 ? 2.510 -6.821 -1.774 1.00 0.00 37 GLU A N 18
ATOM 28906 C CA . GLU A 1 37 ? 3.279 -7.530 -2.784 1.00 0.00 37 GLU A CA 18
ATOM 28907 C C . GLU A 1 37 ? 3.601 -8.948 -2.307 1.00 0.00 37 GLU A C 18
ATOM 28908 O O . GLU A 1 37 ? 3.651 -9.879 -3.109 1.00 0.00 37 GLU A O 18
ATOM 28920 N N . LYS A 1 38 ? 3.810 -9.067 -1.005 1.00 0.00 38 LYS A N 18
ATOM 28921 C CA . LYS A 1 38 ? 4.125 -10.356 -0.412 1.00 0.00 38 LYS A CA 18
ATOM 28922 C C . LYS A 1 38 ? 2.859 -11.214 -0.365 1.00 0.00 38 LYS A C 18
ATOM 28923 O O . LYS A 1 38 ? 2.799 -12.272 -0.989 1.00 0.00 38 LYS A O 18
ATOM 28942 N N . VAL A 1 39 ? 1.879 -10.725 0.382 1.00 0.00 39 VAL A N 18
ATOM 28943 C CA . VAL A 1 39 ? 0.618 -11.434 0.519 1.00 0.00 39 VAL A CA 18
ATOM 28944 C C . VAL A 1 39 ? 0.244 -12.064 -0.825 1.00 0.00 39 VAL A C 18
ATOM 28945 O O . VAL A 1 39 ? -0.123 -13.236 -0.884 1.00 0.00 39 VAL A O 18
ATOM 28958 N N . GLN A 1 40 ? 0.349 -11.256 -1.870 1.00 0.00 40 GLN A N 18
ATOM 28959 C CA . GLN A 1 40 ? 0.025 -11.720 -3.209 1.00 0.00 40 GLN A CA 18
ATOM 28960 C C . GLN A 1 40 ? 0.573 -13.131 -3.428 1.00 0.00 40 GLN A C 18
ATOM 28961 O O . GLN A 1 40 ? -0.167 -14.035 -3.815 1.00 0.00 40 GLN A O 18
ATOM 28975 N N . GLY A 1 41 ? 1.865 -13.277 -3.173 1.00 0.00 41 GLY A N 18
ATOM 28976 C CA . GLY A 1 41 ? 2.520 -14.564 -3.338 1.00 0.00 41 GLY A CA 18
ATOM 28977 C C . GLY A 1 41 ? 1.950 -15.598 -2.365 1.00 0.00 41 GLY A C 18
ATOM 28978 O O . GLY A 1 41 ? 1.933 -16.791 -2.662 1.00 0.00 41 GLY A O 18
ATOM 28982 N N . LEU A 1 42 ? 1.498 -15.102 -1.223 1.00 0.00 42 LEU A N 18
ATOM 28983 C CA . LEU A 1 42 ? 0.929 -15.968 -0.204 1.00 0.00 42 LEU A CA 18
ATOM 28984 C C . LEU A 1 42 ? -0.523 -16.288 -0.565 1.00 0.00 42 LEU A C 18
ATOM 28985 O O . LEU A 1 42 ? -1.086 -17.267 -0.078 1.00 0.00 42 LEU A O 18
ATOM 29001 N N . GLU A 1 43 ? -1.087 -15.443 -1.415 1.00 0.00 43 GLU A N 18
ATOM 29002 C CA . GLU A 1 43 ? -2.463 -15.622 -1.847 1.00 0.00 43 GLU A CA 18
ATOM 29003 C C . GLU A 1 43 ? -2.579 -16.849 -2.754 1.00 0.00 43 GLU A C 18
ATOM 29004 O O . GLU A 1 43 ? -3.422 -17.715 -2.528 1.00 0.00 43 GLU A O 18
ATOM 29016 N N . GLN A 1 44 ? -1.719 -16.883 -3.762 1.00 0.00 44 GLN A N 18
ATOM 29017 C CA . GLN A 1 44 ? -1.714 -17.989 -4.704 1.00 0.00 44 GLN A CA 18
ATOM 29018 C C . GLN A 1 44 ? -1.630 -19.322 -3.958 1.00 0.00 44 GLN A C 18
ATOM 29019 O O . GLN A 1 44 ? -2.194 -20.321 -4.401 1.00 0.00 44 GLN A O 18
ATOM 29033 N N . ALA A 1 45 ? -0.922 -19.293 -2.838 1.00 0.00 45 ALA A N 18
ATOM 29034 C CA . ALA A 1 45 ? -0.757 -20.487 -2.027 1.00 0.00 45 ALA A CA 18
ATOM 29035 C C . ALA A 1 45 ? -2.116 -20.905 -1.460 1.00 0.00 45 ALA A C 18
ATOM 29036 O O . ALA A 1 45 ? -2.406 -22.095 -1.348 1.00 0.00 45 ALA A O 18
ATOM 29043 N N . VAL A 1 46 ? -2.912 -19.902 -1.117 1.00 0.00 46 VAL A N 18
ATOM 29044 C CA . VAL A 1 46 ? -4.232 -20.151 -0.565 1.00 0.00 46 VAL A CA 18
ATOM 29045 C C . VAL A 1 46 ? -5.122 -20.774 -1.643 1.00 0.00 46 VAL A C 18
ATOM 29046 O O . VAL A 1 46 ? -5.516 -21.934 -1.533 1.00 0.00 46 VAL A O 18
ATOM 29059 N N . ASP A 1 47 ? -5.413 -19.975 -2.659 1.00 0.00 47 ASP A N 18
ATOM 29060 C CA . ASP A 1 47 ? -6.249 -20.434 -3.756 1.00 0.00 47 ASP A CA 18
ATOM 29061 C C . ASP A 1 47 ? -5.830 -21.851 -4.152 1.00 0.00 47 ASP A C 18
ATOM 29062 O O . ASP A 1 47 ? -6.644 -22.625 -4.653 1.00 0.00 47 ASP A O 18
ATOM 29071 N N . SER A 1 48 ? -4.561 -22.148 -3.913 1.00 0.00 48 SER A N 18
ATOM 29072 C CA . SER A 1 48 ? -4.025 -23.458 -4.239 1.00 0.00 48 SER A CA 18
ATOM 29073 C C . SER A 1 48 ? -3.408 -24.096 -2.992 1.00 0.00 48 SER A C 18
ATOM 29074 O O . SER A 1 48 ? -2.311 -24.649 -3.052 1.00 0.00 48 SER A O 18
ATOM 29082 N N . PHE A 1 49 ? -4.140 -23.997 -1.892 1.00 0.00 49 PHE A N 18
ATOM 29083 C CA . PHE A 1 49 ? -3.678 -24.557 -0.634 1.00 0.00 49 PHE A CA 18
ATOM 29084 C C . PHE A 1 49 ? -4.321 -25.920 -0.371 1.00 0.00 49 PHE A C 18
ATOM 29085 O O . PHE A 1 49 ? -5.230 -26.331 -1.092 1.00 0.00 49 PHE A O 18
ATOM 29102 N N . GLU A 1 50 ? -3.826 -26.584 0.663 1.00 0.00 50 GLU A N 18
ATOM 29103 C CA . GLU A 1 50 ? -4.341 -27.892 1.030 1.00 0.00 50 GLU A CA 18
ATOM 29104 C C . GLU A 1 50 ? -4.098 -28.161 2.516 1.00 0.00 50 GLU A C 18
ATOM 29105 O O . GLU A 1 50 ? -3.014 -27.888 3.031 1.00 0.00 50 GLU A O 18
ATOM 29117 N N . GLY A 1 51 ? -5.124 -28.692 3.164 1.00 0.00 51 GLY A N 18
ATOM 29118 C CA . GLY A 1 51 ? -5.035 -29.001 4.581 1.00 0.00 51 GLY A CA 18
ATOM 29119 C C . GLY A 1 51 ? -6.296 -28.549 5.321 1.00 0.00 51 GLY A C 18
ATOM 29120 O O . GLY A 1 51 ? -7.375 -28.488 4.735 1.00 0.00 51 GLY A O 18
ATOM 29124 N N . LYS A 1 52 ? -6.116 -28.243 6.597 1.00 0.00 52 LYS A N 18
ATOM 29125 C CA . LYS A 1 52 ? -7.226 -27.798 7.423 1.00 0.00 52 LYS A CA 18
ATOM 29126 C C . LYS A 1 52 ? -6.811 -26.543 8.194 1.00 0.00 52 LYS A C 18
ATOM 29127 O O . LYS A 1 52 ? -5.917 -25.814 7.766 1.00 0.00 52 LYS A O 18
ATOM 29146 N N . LYS A 1 53 ? -7.481 -26.329 9.317 1.00 0.00 53 LYS A N 18
ATOM 29147 C CA . LYS A 1 53 ? -7.193 -25.174 10.151 1.00 0.00 53 LYS A CA 18
ATOM 29148 C C . LYS A 1 53 ? -6.209 -25.578 11.252 1.00 0.00 53 LYS A C 18
ATOM 29149 O O . LYS A 1 53 ? -6.052 -24.865 12.241 1.00 0.00 53 LYS A O 18
ATOM 29168 N N . THR A 1 54 ? -5.573 -26.721 11.042 1.00 0.00 54 THR A N 18
ATOM 29169 C CA . THR A 1 54 ? -4.609 -27.229 12.004 1.00 0.00 54 THR A CA 18
ATOM 29170 C C . THR A 1 54 ? -3.245 -27.422 11.340 1.00 0.00 54 THR A C 18
ATOM 29171 O O . THR A 1 54 ? -2.214 -27.092 11.924 1.00 0.00 54 THR A O 18
ATOM 29182 N N . ASP A 1 55 ? -3.282 -27.956 10.127 1.00 0.00 55 ASP A N 18
ATOM 29183 C CA . ASP A 1 55 ? -2.061 -28.197 9.378 1.00 0.00 55 ASP A CA 18
ATOM 29184 C C . ASP A 1 55 ? -1.095 -27.031 9.596 1.00 0.00 55 ASP A C 18
ATOM 29185 O O . ASP A 1 55 ? -1.501 -25.870 9.564 1.00 0.00 55 ASP A O 18
ATOM 29194 N N . LYS A 1 56 ? 0.164 -27.380 9.812 1.00 0.00 56 LYS A N 18
ATOM 29195 C CA . LYS A 1 56 ? 1.191 -26.376 10.036 1.00 0.00 56 LYS A CA 18
ATOM 29196 C C . LYS A 1 56 ? 1.207 -25.398 8.859 1.00 0.00 56 LYS A C 18
ATOM 29197 O O . LYS A 1 56 ? 1.579 -24.237 9.018 1.00 0.00 56 LYS A O 18
ATOM 29216 N N . LYS A 1 57 ? 0.798 -25.904 7.705 1.00 0.00 57 LYS A N 18
ATOM 29217 C CA . LYS A 1 57 ? 0.760 -25.090 6.502 1.00 0.00 57 LYS A CA 18
ATOM 29218 C C . LYS A 1 57 ? -0.229 -23.940 6.701 1.00 0.00 57 LYS A C 18
ATOM 29219 O O . LYS A 1 57 ? 0.118 -22.777 6.499 1.00 0.00 57 LYS A O 18
ATOM 29238 N N . TYR A 1 58 ? -1.440 -24.304 7.095 1.00 0.00 58 TYR A N 18
ATOM 29239 C CA . TYR A 1 58 ? -2.481 -23.317 7.324 1.00 0.00 58 TYR A CA 18
ATOM 29240 C C . TYR A 1 58 ? -1.959 -22.154 8.169 1.00 0.00 58 TYR A C 18
ATOM 29241 O O . TYR A 1 58 ? -2.201 -20.992 7.850 1.00 0.00 58 TYR A O 18
ATOM 29259 N N . LEU A 1 59 ? -1.250 -22.509 9.232 1.00 0.00 59 LEU A N 18
ATOM 29260 C CA . LEU A 1 59 ? -0.691 -21.509 10.126 1.00 0.00 59 LEU A CA 18
ATOM 29261 C C . LEU A 1 59 ? 0.379 -20.707 9.382 1.00 0.00 59 LEU A C 18
ATOM 29262 O O . LEU A 1 59 ? 0.315 -19.480 9.330 1.00 0.00 59 LEU A O 18
ATOM 29278 N N . MET A 1 60 ? 1.337 -21.434 8.825 1.00 0.00 60 MET A N 18
ATOM 29279 C CA . MET A 1 60 ? 2.419 -20.805 8.087 1.00 0.00 60 MET A CA 18
ATOM 29280 C C . MET A 1 60 ? 1.890 -19.693 7.179 1.00 0.00 60 MET A C 18
ATOM 29281 O O . MET A 1 60 ? 2.507 -18.635 7.063 1.00 0.00 60 MET A O 18
ATOM 29295 N N . ILE A 1 61 ? 0.753 -19.970 6.558 1.00 0.00 61 ILE A N 18
ATOM 29296 C CA . ILE A 1 61 ? 0.134 -19.006 5.664 1.00 0.00 61 ILE A CA 18
ATOM 29297 C C . ILE A 1 61 ? -0.577 -17.933 6.492 1.00 0.00 61 ILE A C 18
ATOM 29298 O O . ILE A 1 61 ? -0.340 -16.741 6.303 1.00 0.00 61 ILE A O 18
ATOM 29314 N N . GLU A 1 62 ? -1.433 -18.395 7.391 1.00 0.00 62 GLU A N 18
ATOM 29315 C CA . GLU A 1 62 ? -2.179 -17.489 8.248 1.00 0.00 62 GLU A CA 18
ATOM 29316 C C . GLU A 1 62 ? -1.309 -16.294 8.643 1.00 0.00 62 GLU A C 18
ATOM 29317 O O . GLU A 1 62 ? -1.750 -15.148 8.567 1.00 0.00 62 GLU A O 18
ATOM 29329 N N . GLU A 1 63 ? -0.088 -16.602 9.056 1.00 0.00 63 GLU A N 18
ATOM 29330 C CA . GLU A 1 63 ? 0.848 -15.568 9.462 1.00 0.00 63 GLU A CA 18
ATOM 29331 C C . GLU A 1 63 ? 1.310 -14.762 8.246 1.00 0.00 63 GLU A C 18
ATOM 29332 O O . GLU A 1 63 ? 1.333 -13.533 8.284 1.00 0.00 63 GLU A O 18
ATOM 29344 N N . TYR A 1 64 ? 1.666 -15.488 7.197 1.00 0.00 64 TYR A N 18
ATOM 29345 C CA . TYR A 1 64 ? 2.126 -14.856 5.972 1.00 0.00 64 TYR A CA 18
ATOM 29346 C C . TYR A 1 64 ? 1.147 -13.774 5.512 1.00 0.00 64 TYR A C 18
ATOM 29347 O O . TYR A 1 64 ? 1.560 -12.678 5.136 1.00 0.00 64 TYR A O 18
ATOM 29365 N N . LEU A 1 65 ? -0.131 -14.119 5.557 1.00 0.00 65 LEU A N 18
ATOM 29366 C CA . LEU A 1 65 ? -1.172 -13.191 5.150 1.00 0.00 65 LEU A CA 18
ATOM 29367 C C . LEU A 1 65 ? -1.205 -12.010 6.121 1.00 0.00 65 LEU A C 18
ATOM 29368 O O . LEU A 1 65 ? -0.705 -10.930 5.809 1.00 0.00 65 LEU A O 18
ATOM 29384 N N . THR A 1 66 ? -1.799 -12.254 7.280 1.00 0.00 66 THR A N 18
ATOM 29385 C CA . THR A 1 66 ? -1.903 -11.224 8.300 1.00 0.00 66 THR A CA 18
ATOM 29386 C C . THR A 1 66 ? -0.650 -10.346 8.301 1.00 0.00 66 THR A C 18
ATOM 29387 O O . THR A 1 66 ? -0.741 -9.129 8.452 1.00 0.00 66 THR A O 18
ATOM 29398 N N . LYS A 1 67 ? 0.490 -10.998 8.131 1.00 0.00 67 LYS A N 18
ATOM 29399 C CA . LYS A 1 67 ? 1.760 -10.292 8.110 1.00 0.00 67 LYS A CA 18
ATOM 29400 C C . LYS A 1 67 ? 1.570 -8.928 7.445 1.00 0.00 67 LYS A C 18
ATOM 29401 O O . LYS A 1 67 ? 1.970 -7.903 7.996 1.00 0.00 67 LYS A O 18
ATOM 29420 N N . GLU A 1 68 ? 0.958 -8.958 6.270 1.00 0.00 68 GLU A N 18
ATOM 29421 C CA . GLU A 1 68 ? 0.709 -7.736 5.524 1.00 0.00 68 GLU A CA 18
ATOM 29422 C C . GLU A 1 68 ? -0.349 -6.888 6.232 1.00 0.00 68 GLU A C 18
ATOM 29423 O O . GLU A 1 68 ? -0.179 -5.680 6.388 1.00 0.00 68 GLU A O 18
ATOM 29435 N N . LEU A 1 69 ? -1.418 -7.555 6.643 1.00 0.00 69 LEU A N 18
ATOM 29436 C CA . LEU A 1 69 ? -2.504 -6.877 7.331 1.00 0.00 69 LEU A CA 18
ATOM 29437 C C . LEU A 1 69 ? -1.923 -5.888 8.343 1.00 0.00 69 LEU A C 18
ATOM 29438 O O . LEU A 1 69 ? -2.336 -4.731 8.393 1.00 0.00 69 LEU A O 18
ATOM 29454 N N . LEU A 1 70 ? -0.973 -6.380 9.125 1.00 0.00 70 LEU A N 18
ATOM 29455 C CA . LEU A 1 70 ? -0.331 -5.554 10.133 1.00 0.00 70 LEU A CA 18
ATOM 29456 C C . LEU A 1 70 ? 0.500 -4.470 9.444 1.00 0.00 70 LEU A C 18
ATOM 29457 O O . LEU A 1 70 ? 0.378 -3.290 9.769 1.00 0.00 70 LEU A O 18
ATOM 29473 N N . ALA A 1 71 ? 1.326 -4.908 8.505 1.00 0.00 71 ALA A N 18
ATOM 29474 C CA . ALA A 1 71 ? 2.176 -3.990 7.767 1.00 0.00 71 ALA A CA 18
ATOM 29475 C C . ALA A 1 71 ? 1.305 -2.935 7.081 1.00 0.00 71 ALA A C 18
ATOM 29476 O O . ALA A 1 71 ? 1.796 -1.875 6.697 1.00 0.00 71 ALA A O 18
ATOM 29483 N N . LEU A 1 72 ? 0.028 -3.263 6.949 1.00 0.00 72 LEU A N 18
ATOM 29484 C CA . LEU A 1 72 ? -0.915 -2.357 6.316 1.00 0.00 72 LEU A CA 18
ATOM 29485 C C . LEU A 1 72 ? -1.375 -1.313 7.335 1.00 0.00 72 LEU A C 18
ATOM 29486 O O . LEU A 1 72 ? -1.776 -0.211 6.962 1.00 0.00 72 LEU A O 18
ATOM 29502 N N . ASP A 1 73 ? -1.302 -1.696 8.601 1.00 0.00 73 ASP A N 18
ATOM 29503 C CA . ASP A 1 73 ? -1.706 -0.806 9.676 1.00 0.00 73 ASP A CA 18
ATOM 29504 C C . ASP A 1 73 ? -0.516 0.063 10.087 1.00 0.00 73 ASP A C 18
ATOM 29505 O O . ASP A 1 73 ? -0.694 1.204 10.512 1.00 0.00 73 ASP A O 18
ATOM 29514 N N . SER A 1 74 ? 0.670 -0.508 9.945 1.00 0.00 74 SER A N 18
ATOM 29515 C CA . SER A 1 74 ? 1.889 0.200 10.296 1.00 0.00 74 SER A CA 18
ATOM 29516 C C . SER A 1 74 ? 2.016 1.472 9.455 1.00 0.00 74 SER A C 18
ATOM 29517 O O . SER A 1 74 ? 2.775 2.376 9.801 1.00 0.00 74 SER A O 18
ATOM 29525 N N . VAL A 1 75 ? 1.261 1.501 8.367 1.00 0.00 75 VAL A N 18
ATOM 29526 C CA . VAL A 1 75 ? 1.279 2.647 7.473 1.00 0.00 75 VAL A CA 18
ATOM 29527 C C . VAL A 1 75 ? 0.385 3.749 8.046 1.00 0.00 75 VAL A C 18
ATOM 29528 O O . VAL A 1 75 ? -0.774 3.503 8.378 1.00 0.00 75 VAL A O 18
ATOM 29541 N N . ASP A 1 76 ? 0.958 4.939 8.145 1.00 0.00 76 ASP A N 18
ATOM 29542 C CA . ASP A 1 76 ? 0.228 6.080 8.672 1.00 0.00 76 ASP A CA 18
ATOM 29543 C C . ASP A 1 76 ? -0.072 7.058 7.534 1.00 0.00 76 ASP A C 18
ATOM 29544 O O . ASP A 1 76 ? 0.810 7.793 7.095 1.00 0.00 76 ASP A O 18
ATOM 29553 N N . PRO A 1 77 ? -1.353 7.034 7.078 1.00 0.00 77 PRO A N 18
ATOM 29554 C CA . PRO A 1 77 ? -1.780 7.909 6.000 1.00 0.00 77 PRO A CA 18
ATOM 29555 C C . PRO A 1 77 ? -1.947 9.347 6.495 1.00 0.00 77 PRO A C 18
ATOM 29556 O O . PRO A 1 77 ? -1.849 10.292 5.713 1.00 0.00 77 PRO A O 18
ATOM 29567 N N . GLU A 1 78 ? -2.195 9.468 7.791 1.00 0.00 78 GLU A N 18
ATOM 29568 C CA . GLU A 1 78 ? -2.376 10.775 8.399 1.00 0.00 78 GLU A CA 18
ATOM 29569 C C . GLU A 1 78 ? -3.771 11.319 8.083 1.00 0.00 78 GLU A C 18
ATOM 29570 O O . GLU A 1 78 ? -4.586 11.511 8.984 1.00 0.00 78 GLU A O 18
ATOM 29582 N N . GLY A 1 79 ? -4.002 11.553 6.799 1.00 0.00 79 GLY A N 18
ATOM 29583 C CA . GLY A 1 79 ? -5.284 12.072 6.353 1.00 0.00 79 GLY A CA 18
ATOM 29584 C C . GLY A 1 79 ? -5.377 12.063 4.825 1.00 0.00 79 GLY A C 18
ATOM 29585 O O . GLY A 1 79 ? -6.024 12.927 4.235 1.00 0.00 79 GLY A O 18
ATOM 29589 N N . ARG A 1 80 ? -4.720 11.079 4.230 1.00 0.00 80 ARG A N 18
ATOM 29590 C CA . ARG A 1 80 ? -4.720 10.947 2.783 1.00 0.00 80 ARG A CA 18
ATOM 29591 C C . ARG A 1 80 ? -5.737 9.890 2.346 1.00 0.00 80 ARG A C 18
ATOM 29592 O O . ARG A 1 80 ? -5.673 8.743 2.786 1.00 0.00 80 ARG A O 18
ATOM 29613 N N . ALA A 1 81 ? -6.651 10.314 1.486 1.00 0.00 81 ALA A N 18
ATOM 29614 C CA . ALA A 1 81 ? -7.680 9.419 0.985 1.00 0.00 81 ALA A CA 18
ATOM 29615 C C . ALA A 1 81 ? -7.035 8.358 0.092 1.00 0.00 81 ALA A C 18
ATOM 29616 O O . ALA A 1 81 ? -7.135 7.163 0.369 1.00 0.00 81 ALA A O 18
ATOM 29623 N N . ASP A 1 82 ? -6.388 8.831 -0.963 1.00 0.00 82 ASP A N 18
ATOM 29624 C CA . ASP A 1 82 ? -5.727 7.938 -1.899 1.00 0.00 82 ASP A CA 18
ATOM 29625 C C . ASP A 1 82 ? -5.005 6.835 -1.122 1.00 0.00 82 ASP A C 18
ATOM 29626 O O . ASP A 1 82 ? -4.963 5.687 -1.560 1.00 0.00 82 ASP A O 18
ATOM 29635 N N . VAL A 1 83 ? -4.454 7.224 0.019 1.00 0.00 83 VAL A N 18
ATOM 29636 C CA . VAL A 1 83 ? -3.735 6.283 0.861 1.00 0.00 83 VAL A CA 18
ATOM 29637 C C . VAL A 1 83 ? -4.736 5.503 1.717 1.00 0.00 83 VAL A C 18
ATOM 29638 O O . VAL A 1 83 ? -4.786 4.276 1.656 1.00 0.00 83 VAL A O 18
ATOM 29651 N N . ARG A 1 84 ? -5.508 6.249 2.494 1.00 0.00 84 ARG A N 18
ATOM 29652 C CA . ARG A 1 84 ? -6.505 5.643 3.360 1.00 0.00 84 ARG A CA 18
ATOM 29653 C C . ARG A 1 84 ? -7.202 4.486 2.640 1.00 0.00 84 ARG A C 18
ATOM 29654 O O . ARG A 1 84 ? -7.521 3.470 3.255 1.00 0.00 84 ARG A O 18
ATOM 29675 N N . GLN A 1 85 ? -7.417 4.680 1.347 1.00 0.00 85 GLN A N 18
ATOM 29676 C CA . GLN A 1 85 ? -8.070 3.665 0.537 1.00 0.00 85 GLN A CA 18
ATOM 29677 C C . GLN A 1 85 ? -7.175 2.431 0.410 1.00 0.00 85 GLN A C 18
ATOM 29678 O O . GLN A 1 85 ? -7.532 1.350 0.876 1.00 0.00 85 GLN A O 18
ATOM 29692 N N . ALA A 1 86 ? -6.030 2.633 -0.225 1.00 0.00 86 ALA A N 18
ATOM 29693 C CA . ALA A 1 86 ? -5.081 1.550 -0.420 1.00 0.00 86 ALA A CA 18
ATOM 29694 C C . ALA A 1 86 ? -5.020 0.696 0.848 1.00 0.00 86 ALA A C 18
ATOM 29695 O O . ALA A 1 86 ? -5.243 -0.512 0.798 1.00 0.00 86 ALA A O 18
ATOM 29702 N N . ARG A 1 87 ? -4.718 1.359 1.955 1.00 0.00 87 ARG A N 18
ATOM 29703 C CA . ARG A 1 87 ? -4.625 0.676 3.234 1.00 0.00 87 ARG A CA 18
ATOM 29704 C C . ARG A 1 87 ? -5.859 -0.201 3.458 1.00 0.00 87 ARG A C 18
ATOM 29705 O O . ARG A 1 87 ? -5.747 -1.422 3.553 1.00 0.00 87 ARG A O 18
ATOM 29726 N N . ARG A 1 88 ? -7.006 0.456 3.537 1.00 0.00 88 ARG A N 18
ATOM 29727 C CA . ARG A 1 88 ? -8.259 -0.248 3.748 1.00 0.00 88 ARG A CA 18
ATOM 29728 C C . ARG A 1 88 ? -8.352 -1.458 2.816 1.00 0.00 88 ARG A C 18
ATOM 29729 O O . ARG A 1 88 ? -8.514 -2.588 3.273 1.00 0.00 88 ARG A O 18
ATOM 29750 N N . ASP A 1 89 ? -8.245 -1.179 1.525 1.00 0.00 89 ASP A N 18
ATOM 29751 C CA . ASP A 1 89 ? -8.315 -2.230 0.524 1.00 0.00 89 ASP A CA 18
ATOM 29752 C C . ASP A 1 89 ? -7.302 -3.324 0.868 1.00 0.00 89 ASP A C 18
ATOM 29753 O O . ASP A 1 89 ? -7.637 -4.508 0.868 1.00 0.00 89 ASP A O 18
ATOM 29762 N N . GLY A 1 90 ? -6.083 -2.889 1.153 1.00 0.00 90 GLY A N 18
ATOM 29763 C CA . GLY A 1 90 ? -5.019 -3.816 1.498 1.00 0.00 90 GLY A CA 18
ATOM 29764 C C . GLY A 1 90 ? -5.419 -4.691 2.688 1.00 0.00 90 GLY A C 18
ATOM 29765 O O . GLY A 1 90 ? -5.321 -5.915 2.624 1.00 0.00 90 GLY A O 18
ATOM 29769 N N . VAL A 1 91 ? -5.861 -4.028 3.747 1.00 0.00 91 VAL A N 18
ATOM 29770 C CA . VAL A 1 91 ? -6.275 -4.730 4.950 1.00 0.00 91 VAL A CA 18
ATOM 29771 C C . VAL A 1 91 ? -7.405 -5.703 4.604 1.00 0.00 91 VAL A C 18
ATOM 29772 O O . VAL A 1 91 ? -7.372 -6.866 5.004 1.00 0.00 91 VAL A O 18
ATOM 29785 N N . ARG A 1 92 ? -8.377 -5.192 3.863 1.00 0.00 92 ARG A N 18
ATOM 29786 C CA . ARG A 1 92 ? -9.514 -6.001 3.458 1.00 0.00 92 ARG A CA 18
ATOM 29787 C C . ARG A 1 92 ? -9.056 -7.144 2.551 1.00 0.00 92 ARG A C 18
ATOM 29788 O O . ARG A 1 92 ? -9.618 -8.238 2.592 1.00 0.00 92 ARG A O 18
ATOM 29809 N N . LYS A 1 93 ? -8.039 -6.853 1.754 1.00 0.00 93 LYS A N 18
ATOM 29810 C CA . LYS A 1 93 ? -7.498 -7.844 0.838 1.00 0.00 93 LYS A CA 18
ATOM 29811 C C . LYS A 1 93 ? -7.080 -9.087 1.627 1.00 0.00 93 LYS A C 18
ATOM 29812 O O . LYS A 1 93 ? -7.678 -10.151 1.476 1.00 0.00 93 LYS A O 18
ATOM 29831 N N . VAL A 1 94 ? -6.057 -8.910 2.450 1.00 0.00 94 VAL A N 18
ATOM 29832 C CA . VAL A 1 94 ? -5.553 -10.003 3.262 1.00 0.00 94 VAL A CA 18
ATOM 29833 C C . VAL A 1 94 ? -6.727 -10.721 3.931 1.00 0.00 94 VAL A C 18
ATOM 29834 O O . VAL A 1 94 ? -6.881 -11.933 3.789 1.00 0.00 94 VAL A O 18
ATOM 29847 N N . GLN A 1 95 ? -7.525 -9.942 4.646 1.00 0.00 95 GLN A N 18
ATOM 29848 C CA . GLN A 1 95 ? -8.681 -10.487 5.337 1.00 0.00 95 GLN A CA 18
ATOM 29849 C C . GLN A 1 95 ? -9.360 -11.555 4.475 1.00 0.00 95 GLN A C 18
ATOM 29850 O O . GLN A 1 95 ? -9.558 -12.684 4.921 1.00 0.00 95 GLN A O 18
ATOM 29864 N N . THR A 1 96 ? -9.697 -11.159 3.256 1.00 0.00 96 THR A N 18
ATOM 29865 C CA . THR A 1 96 ? -10.349 -12.068 2.329 1.00 0.00 96 THR A CA 18
ATOM 29866 C C . THR A 1 96 ? -9.489 -13.314 2.110 1.00 0.00 96 THR A C 18
ATOM 29867 O O . THR A 1 96 ? -10.005 -14.430 2.071 1.00 0.00 96 THR A O 18
ATOM 29878 N N . ILE A 1 97 ? -8.191 -13.083 1.972 1.00 0.00 97 ILE A N 18
ATOM 29879 C CA . ILE A 1 97 ? -7.255 -14.173 1.759 1.00 0.00 97 ILE A CA 18
ATOM 29880 C C . ILE A 1 97 ? -7.208 -15.051 3.010 1.00 0.00 97 ILE A C 18
ATOM 29881 O O . ILE A 1 97 ? -7.124 -16.275 2.911 1.00 0.00 97 ILE A O 18
ATOM 29897 N N . LEU A 1 98 ? -7.263 -14.393 4.159 1.00 0.00 98 LEU A N 18
ATOM 29898 C CA . LEU A 1 98 ? -7.228 -15.100 5.428 1.00 0.00 98 LEU A CA 18
ATOM 29899 C C . LEU A 1 98 ? -8.520 -15.902 5.597 1.00 0.00 98 LEU A C 18
ATOM 29900 O O . LEU A 1 98 ? -8.501 -17.010 6.130 1.00 0.00 98 LEU A O 18
ATOM 29916 N N . GLU A 1 99 ? -9.611 -15.311 5.132 1.00 0.00 99 GLU A N 18
ATOM 29917 C CA . GLU A 1 99 ? -10.909 -15.957 5.224 1.00 0.00 99 GLU A CA 18
ATOM 29918 C C . GLU A 1 99 ? -11.037 -17.047 4.158 1.00 0.00 99 GLU A C 18
ATOM 29919 O O . GLU A 1 99 ? -11.789 -18.004 4.331 1.00 0.00 99 GLU A O 18
ATOM 29931 N N . LYS A 1 100 ? -10.290 -16.864 3.079 1.00 0.00 100 LYS A N 18
ATOM 29932 C CA . LYS A 1 100 ? -10.311 -17.820 1.984 1.00 0.00 100 LYS A CA 18
ATOM 29933 C C . LYS A 1 100 ? -9.616 -19.110 2.426 1.00 0.00 100 LYS A C 18
ATOM 29934 O O . LYS A 1 100 ? -10.210 -20.186 2.380 1.00 0.00 100 LYS A O 18
ATOM 29953 N N . LEU A 1 101 ? -8.368 -18.958 2.844 1.00 0.00 101 LEU A N 18
ATOM 29954 C CA . LEU A 1 101 ? -7.586 -20.097 3.293 1.00 0.00 101 LEU A CA 18
ATOM 29955 C C . LEU A 1 101 ? -8.469 -21.014 4.142 1.00 0.00 101 LEU A C 18
ATOM 29956 O O . LEU A 1 101 ? -8.506 -22.224 3.922 1.00 0.00 101 LEU A O 18
ATOM 29972 N N . GLU A 1 102 ? -9.159 -20.403 5.094 1.00 0.00 102 GLU A N 18
ATOM 29973 C CA . GLU A 1 102 ? -10.040 -21.149 5.976 1.00 0.00 102 GLU A CA 18
ATOM 29974 C C . GLU A 1 102 ? -10.827 -22.193 5.181 1.00 0.00 102 GLU A C 18
ATOM 29975 O O . GLU A 1 102 ? -10.580 -23.391 5.309 1.00 0.00 102 GLU A O 18
ATOM 29987 N N . GLN A 1 103 ? -11.759 -21.700 4.379 1.00 0.00 103 GLN A N 18
ATOM 29988 C CA . GLN A 1 103 ? -12.584 -22.576 3.564 1.00 0.00 103 GLN A CA 18
ATOM 29989 C C . GLN A 1 103 ? -11.704 -23.516 2.738 1.00 0.00 103 GLN A C 18
ATOM 29990 O O . GLN A 1 103 ? -12.077 -24.662 2.489 1.00 0.00 103 GLN A O 18
ATOM 30004 N N . LYS A 1 104 ? -10.553 -22.998 2.335 1.00 0.00 104 LYS A N 18
ATOM 30005 C CA . LYS A 1 104 ? -9.618 -23.777 1.543 1.00 0.00 104 LYS A CA 18
ATOM 30006 C C . LYS A 1 104 ? -9.164 -24.996 2.349 1.00 0.00 104 LYS A C 18
ATOM 30007 O O . LYS A 1 104 ? -8.854 -26.041 1.780 1.00 0.00 104 LYS A O 18
ATOM 30026 N N . ALA A 1 105 ? -9.140 -24.821 3.662 1.00 0.00 105 ALA A N 18
ATOM 30027 C CA . ALA A 1 105 ? -8.730 -25.893 4.553 1.00 0.00 105 ALA A CA 18
ATOM 30028 C C . ALA A 1 105 ? -9.963 -26.684 4.993 1.00 0.00 105 ALA A C 18
ATOM 30029 O O . ALA A 1 105 ? -9.931 -27.913 5.044 1.00 0.00 105 ALA A O 18
ATOM 30036 N N . SER A 1 106 ? -11.021 -25.948 5.300 1.00 0.00 106 SER A N 18
ATOM 30037 C CA . SER A 1 106 ? -12.262 -26.565 5.735 1.00 0.00 106 SER A CA 18
ATOM 30038 C C . SER A 1 106 ? -13.036 -27.093 4.525 1.00 0.00 106 SER A C 18
ATOM 30039 O O . SER A 1 106 ? -14.152 -27.589 4.666 1.00 0.00 106 SER A O 18
ATOM 30047 N N . GLY A 1 107 ? -12.411 -26.968 3.363 1.00 0.00 107 GLY A N 18
ATOM 30048 C CA . GLY A 1 107 ? -13.027 -27.427 2.130 1.00 0.00 107 GLY A CA 18
ATOM 30049 C C . GLY A 1 107 ? -13.769 -28.747 2.345 1.00 0.00 107 GLY A C 18
ATOM 30050 O O . GLY A 1 107 ? -13.511 -29.457 3.316 1.00 0.00 107 GLY A O 18
ATOM 30054 N N . PRO A 1 108 ? -14.699 -29.045 1.398 1.00 0.00 108 PRO A N 18
ATOM 30055 C CA . PRO A 1 108 ? -15.479 -30.268 1.475 1.00 0.00 108 PRO A CA 18
ATOM 30056 C C . PRO A 1 108 ? -14.637 -31.482 1.078 1.00 0.00 108 PRO A C 18
ATOM 30057 O O . PRO A 1 108 ? -14.380 -32.359 1.901 1.00 0.00 108 PRO A O 18
ATOM 30068 N N . SER A 1 109 ? -14.230 -31.494 -0.183 1.00 0.00 109 SER A N 18
ATOM 30069 C CA . SER A 1 109 ? -13.422 -32.586 -0.699 1.00 0.00 109 SER A CA 18
ATOM 30070 C C . SER A 1 109 ? -12.341 -32.040 -1.633 1.00 0.00 109 SER A C 18
ATOM 30071 O O . SER A 1 109 ? -12.569 -31.892 -2.833 1.00 0.00 109 SER A O 18
ATOM 30079 N N . SER A 1 110 ? -11.186 -31.756 -1.048 1.00 0.00 110 SER A N 18
ATOM 30080 C CA . SER A 1 110 ? -10.069 -31.230 -1.813 1.00 0.00 110 SER A CA 18
ATOM 30081 C C . SER A 1 110 ? -9.191 -32.379 -2.315 1.00 0.00 110 SER A C 18
ATOM 30082 O O . SER A 1 110 ? -9.242 -33.484 -1.777 1.00 0.00 110 SER A O 18
ATOM 30090 N N . GLY A 1 111 ? -8.407 -32.078 -3.339 1.00 0.00 111 GLY A N 18
ATOM 30091 C CA . GLY A 1 111 ? -7.519 -33.072 -3.919 1.00 0.00 111 GLY A CA 18
ATOM 30092 C C . GLY A 1 111 ? -6.390 -32.405 -4.707 1.00 0.00 111 GLY A C 18
ATOM 30093 O O . GLY A 1 111 ? -6.087 -32.811 -5.828 1.00 0.00 111 GLY A O 18
ATOM 30097 N N . GLY A 1 1 ? 1.632 -34.132 17.212 1.00 0.00 1 GLY A N 19
ATOM 30098 C CA . GLY A 1 1 ? 1.456 -32.817 17.805 1.00 0.00 1 GLY A CA 19
ATOM 30099 C C . GLY A 1 1 ? 0.028 -32.636 18.324 1.00 0.00 1 GLY A C 19
ATOM 30100 O O . GLY A 1 1 ? -0.656 -33.614 18.622 1.00 0.00 1 GLY A O 19
ATOM 30104 N N . SER A 1 2 ? -0.379 -31.379 18.417 1.00 0.00 2 SER A N 19
ATOM 30105 C CA . SER A 1 2 ? -1.713 -31.058 18.896 1.00 0.00 2 SER A CA 19
ATOM 30106 C C . SER A 1 2 ? -2.214 -29.776 18.227 1.00 0.00 2 SER A C 19
ATOM 30107 O O . SER A 1 2 ? -1.593 -28.722 18.354 1.00 0.00 2 SER A O 19
ATOM 30115 N N . SER A 1 3 ? -3.333 -29.909 17.529 1.00 0.00 3 SER A N 19
ATOM 30116 C CA . SER A 1 3 ? -3.924 -28.775 16.841 1.00 0.00 3 SER A CA 19
ATOM 30117 C C . SER A 1 3 ? -5.440 -28.955 16.743 1.00 0.00 3 SER A C 19
ATOM 30118 O O . SER A 1 3 ? -5.952 -30.057 16.933 1.00 0.00 3 SER A O 19
ATOM 30126 N N . GLY A 1 4 ? -6.117 -27.855 16.446 1.00 0.00 4 GLY A N 19
ATOM 30127 C CA . GLY A 1 4 ? -7.564 -27.878 16.320 1.00 0.00 4 GLY A CA 19
ATOM 30128 C C . GLY A 1 4 ? -8.233 -27.342 17.588 1.00 0.00 4 GLY A C 19
ATOM 30129 O O . GLY A 1 4 ? -7.665 -27.424 18.676 1.00 0.00 4 GLY A O 19
ATOM 30133 N N . SER A 1 5 ? -9.431 -26.806 17.405 1.00 0.00 5 SER A N 19
ATOM 30134 C CA . SER A 1 5 ? -10.183 -26.256 18.521 1.00 0.00 5 SER A CA 19
ATOM 30135 C C . SER A 1 5 ? -11.682 -26.318 18.221 1.00 0.00 5 SER A C 19
ATOM 30136 O O . SER A 1 5 ? -12.436 -26.970 18.942 1.00 0.00 5 SER A O 19
ATOM 30144 N N . SER A 1 6 ? -12.070 -25.629 17.158 1.00 0.00 6 SER A N 19
ATOM 30145 C CA . SER A 1 6 ? -13.465 -25.597 16.754 1.00 0.00 6 SER A CA 19
ATOM 30146 C C . SER A 1 6 ? -13.582 -25.103 15.311 1.00 0.00 6 SER A C 19
ATOM 30147 O O . SER A 1 6 ? -14.023 -25.842 14.432 1.00 0.00 6 SER A O 19
ATOM 30155 N N . GLY A 1 7 ? -13.177 -23.857 15.111 1.00 0.00 7 GLY A N 19
ATOM 30156 C CA . GLY A 1 7 ? -13.231 -23.256 13.790 1.00 0.00 7 GLY A CA 19
ATOM 30157 C C . GLY A 1 7 ? -14.575 -22.562 13.557 1.00 0.00 7 GLY A C 19
ATOM 30158 O O . GLY A 1 7 ? -15.361 -22.397 14.488 1.00 0.00 7 GLY A O 19
ATOM 30162 N N . ALA A 1 8 ? -14.796 -22.175 12.310 1.00 0.00 8 ALA A N 19
ATOM 30163 C CA . ALA A 1 8 ? -16.031 -21.502 11.943 1.00 0.00 8 ALA A CA 19
ATOM 30164 C C . ALA A 1 8 ? -16.106 -21.378 10.420 1.00 0.00 8 ALA A C 19
ATOM 30165 O O . ALA A 1 8 ? -15.084 -21.436 9.737 1.00 0.00 8 ALA A O 19
ATOM 30172 N N . PRO A 1 9 ? -17.358 -21.206 9.918 1.00 0.00 9 PRO A N 19
ATOM 30173 C CA . PRO A 1 9 ? -17.580 -21.074 8.488 1.00 0.00 9 PRO A CA 19
ATOM 30174 C C . PRO A 1 9 ? -17.155 -19.691 7.993 1.00 0.00 9 PRO A C 19
ATOM 30175 O O . PRO A 1 9 ? -17.105 -18.738 8.769 1.00 0.00 9 PRO A O 19
ATOM 30186 N N . ALA A 1 10 ? -16.858 -19.624 6.703 1.00 0.00 10 ALA A N 19
ATOM 30187 C CA . ALA A 1 10 ? -16.439 -18.373 6.095 1.00 0.00 10 ALA A CA 19
ATOM 30188 C C . ALA A 1 10 ? -17.170 -18.187 4.765 1.00 0.00 10 ALA A C 19
ATOM 30189 O O . ALA A 1 10 ? -17.855 -19.095 4.297 1.00 0.00 10 ALA A O 19
ATOM 30196 N N . GLU A 1 11 ? -17.000 -17.004 4.193 1.00 0.00 11 GLU A N 19
ATOM 30197 C CA . GLU A 1 11 ? -17.636 -16.687 2.925 1.00 0.00 11 GLU A CA 19
ATOM 30198 C C . GLU A 1 11 ? -16.660 -16.920 1.769 1.00 0.00 11 GLU A C 19
ATOM 30199 O O . GLU A 1 11 ? -15.476 -16.607 1.879 1.00 0.00 11 GLU A O 19
ATOM 30211 N N . PRO A 1 12 ? -17.208 -17.482 0.659 1.00 0.00 12 PRO A N 19
ATOM 30212 C CA . PRO A 1 12 ? -16.400 -17.760 -0.516 1.00 0.00 12 PRO A CA 19
ATOM 30213 C C . PRO A 1 12 ? -16.083 -16.474 -1.281 1.00 0.00 12 PRO A C 19
ATOM 30214 O O . PRO A 1 12 ? -16.535 -15.395 -0.901 1.00 0.00 12 PRO A O 19
ATOM 30225 N N . ALA A 1 13 ? -15.310 -16.631 -2.345 1.00 0.00 13 ALA A N 19
ATOM 30226 C CA . ALA A 1 13 ? -14.928 -15.496 -3.167 1.00 0.00 13 ALA A CA 19
ATOM 30227 C C . ALA A 1 13 ? -15.653 -15.578 -4.512 1.00 0.00 13 ALA A C 19
ATOM 30228 O O . ALA A 1 13 ? -16.801 -16.014 -4.577 1.00 0.00 13 ALA A O 19
ATOM 30235 N N . ALA A 1 14 ? -14.952 -15.152 -5.553 1.00 0.00 14 ALA A N 19
ATOM 30236 C CA . ALA A 1 14 ? -15.514 -15.172 -6.892 1.00 0.00 14 ALA A CA 19
ATOM 30237 C C . ALA A 1 14 ? -14.610 -14.373 -7.832 1.00 0.00 14 ALA A C 19
ATOM 30238 O O . ALA A 1 14 ? -14.172 -14.883 -8.862 1.00 0.00 14 ALA A O 19
ATOM 30245 N N . PRO A 1 15 ? -14.351 -13.098 -7.434 1.00 0.00 15 PRO A N 19
ATOM 30246 C CA . PRO A 1 15 ? -13.507 -12.223 -8.230 1.00 0.00 15 PRO A CA 19
ATOM 30247 C C . PRO A 1 15 ? -12.032 -12.604 -8.086 1.00 0.00 15 PRO A C 19
ATOM 30248 O O . PRO A 1 15 ? -11.590 -12.995 -7.007 1.00 0.00 15 PRO A O 19
ATOM 30259 N N . LYS A 1 16 ? -11.311 -12.478 -9.191 1.00 0.00 16 LYS A N 19
ATOM 30260 C CA . LYS A 1 16 ? -9.895 -12.804 -9.202 1.00 0.00 16 LYS A CA 19
ATOM 30261 C C . LYS A 1 16 ? -9.118 -11.662 -9.859 1.00 0.00 16 LYS A C 19
ATOM 30262 O O . LYS A 1 16 ? -9.710 -10.775 -10.471 1.00 0.00 16 LYS A O 19
ATOM 30281 N N . SER A 1 17 ? -7.803 -11.721 -9.709 1.00 0.00 17 SER A N 19
ATOM 30282 C CA . SER A 1 17 ? -6.938 -10.702 -10.280 1.00 0.00 17 SER A CA 19
ATOM 30283 C C . SER A 1 17 ? -5.473 -11.120 -10.138 1.00 0.00 17 SER A C 19
ATOM 30284 O O . SER A 1 17 ? -5.153 -12.023 -9.366 1.00 0.00 17 SER A O 19
ATOM 30292 N N . GLY A 1 18 ? -4.622 -10.443 -10.895 1.00 0.00 18 GLY A N 19
ATOM 30293 C CA . GLY A 1 18 ? -3.199 -10.732 -10.863 1.00 0.00 18 GLY A CA 19
ATOM 30294 C C . GLY A 1 18 ? -2.424 -9.601 -10.184 1.00 0.00 18 GLY A C 19
ATOM 30295 O O . GLY A 1 18 ? -1.887 -9.779 -9.092 1.00 0.00 18 GLY A O 19
ATOM 30299 N N . GLU A 1 19 ? -2.391 -8.461 -10.859 1.00 0.00 19 GLU A N 19
ATOM 30300 C CA . GLU A 1 19 ? -1.691 -7.300 -10.334 1.00 0.00 19 GLU A CA 19
ATOM 30301 C C . GLU A 1 19 ? -0.251 -7.668 -9.972 1.00 0.00 19 GLU A C 19
ATOM 30302 O O . GLU A 1 19 ? 0.028 -8.057 -8.839 1.00 0.00 19 GLU A O 19
ATOM 30314 N N . ALA A 1 20 ? 0.626 -7.532 -10.956 1.00 0.00 20 ALA A N 19
ATOM 30315 C CA . ALA A 1 20 ? 2.030 -7.845 -10.755 1.00 0.00 20 ALA A CA 19
ATOM 30316 C C . ALA A 1 20 ? 2.881 -6.642 -11.168 1.00 0.00 20 ALA A C 19
ATOM 30317 O O . ALA A 1 20 ? 4.103 -6.744 -11.261 1.00 0.00 20 ALA A O 19
ATOM 30324 N N . GLU A 1 21 ? 2.200 -5.530 -11.403 1.00 0.00 21 GLU A N 19
ATOM 30325 C CA . GLU A 1 21 ? 2.878 -4.308 -11.803 1.00 0.00 21 GLU A CA 19
ATOM 30326 C C . GLU A 1 21 ? 2.764 -3.253 -10.701 1.00 0.00 21 GLU A C 19
ATOM 30327 O O . GLU A 1 21 ? 1.816 -3.268 -9.918 1.00 0.00 21 GLU A O 19
ATOM 30339 N N . THR A 1 22 ? 3.744 -2.362 -10.676 1.00 0.00 22 THR A N 19
ATOM 30340 C CA . THR A 1 22 ? 3.766 -1.301 -9.683 1.00 0.00 22 THR A CA 19
ATOM 30341 C C . THR A 1 22 ? 4.357 -0.023 -10.281 1.00 0.00 22 THR A C 19
ATOM 30342 O O . THR A 1 22 ? 5.570 0.176 -10.253 1.00 0.00 22 THR A O 19
ATOM 30353 N N . PRO A 1 23 ? 3.448 0.832 -10.822 1.00 0.00 23 PRO A N 19
ATOM 30354 C CA . PRO A 1 23 ? 3.867 2.086 -11.426 1.00 0.00 23 PRO A CA 19
ATOM 30355 C C . PRO A 1 23 ? 4.245 3.111 -10.355 1.00 0.00 23 PRO A C 19
ATOM 30356 O O . PRO A 1 23 ? 3.878 2.961 -9.191 1.00 0.00 23 PRO A O 19
ATOM 30367 N N . PRO A 1 24 ? 4.994 4.156 -10.799 1.00 0.00 24 PRO A N 19
ATOM 30368 C CA . PRO A 1 24 ? 5.426 5.205 -9.892 1.00 0.00 24 PRO A CA 19
ATOM 30369 C C . PRO A 1 24 ? 4.266 6.140 -9.542 1.00 0.00 24 PRO A C 19
ATOM 30370 O O . PRO A 1 24 ? 3.554 6.609 -10.428 1.00 0.00 24 PRO A O 19
ATOM 30381 N N . LYS A 1 25 ? 4.113 6.382 -8.248 1.00 0.00 25 LYS A N 19
ATOM 30382 C CA . LYS A 1 25 ? 3.052 7.251 -7.770 1.00 0.00 25 LYS A CA 19
ATOM 30383 C C . LYS A 1 25 ? 3.389 7.732 -6.358 1.00 0.00 25 LYS A C 19
ATOM 30384 O O . LYS A 1 25 ? 4.511 8.166 -6.097 1.00 0.00 25 LYS A O 19
ATOM 30403 N N . HIS A 1 26 ? 2.399 7.639 -5.483 1.00 0.00 26 HIS A N 19
ATOM 30404 C CA . HIS A 1 26 ? 2.577 8.059 -4.103 1.00 0.00 26 HIS A CA 19
ATOM 30405 C C . HIS A 1 26 ? 3.237 6.934 -3.305 1.00 0.00 26 HIS A C 19
ATOM 30406 O O . HIS A 1 26 ? 2.901 5.764 -3.480 1.00 0.00 26 HIS A O 19
ATOM 30420 N N . PRO A 1 27 ? 4.191 7.337 -2.423 1.00 0.00 27 PRO A N 19
ATOM 30421 C CA . PRO A 1 27 ? 4.901 6.376 -1.598 1.00 0.00 27 PRO A CA 19
ATOM 30422 C C . PRO A 1 27 ? 4.014 5.869 -0.459 1.00 0.00 27 PRO A C 19
ATOM 30423 O O . PRO A 1 27 ? 4.092 4.701 -0.079 1.00 0.00 27 PRO A O 19
ATOM 30434 N N . GLY A 1 28 ? 3.190 6.771 0.053 1.00 0.00 28 GLY A N 19
ATOM 30435 C CA . GLY A 1 28 ? 2.289 6.430 1.141 1.00 0.00 28 GLY A CA 19
ATOM 30436 C C . GLY A 1 28 ? 1.367 5.275 0.746 1.00 0.00 28 GLY A C 19
ATOM 30437 O O . GLY A 1 28 ? 1.015 4.443 1.581 1.00 0.00 28 GLY A O 19
ATOM 30441 N N . VAL A 1 29 ? 1.001 5.260 -0.527 1.00 0.00 29 VAL A N 19
ATOM 30442 C CA . VAL A 1 29 ? 0.126 4.221 -1.043 1.00 0.00 29 VAL A CA 19
ATOM 30443 C C . VAL A 1 29 ? 0.930 2.934 -1.238 1.00 0.00 29 VAL A C 19
ATOM 30444 O O . VAL A 1 29 ? 0.578 1.888 -0.695 1.00 0.00 29 VAL A O 19
ATOM 30457 N N . LEU A 1 30 ? 1.997 3.053 -2.016 1.00 0.00 30 LEU A N 19
ATOM 30458 C CA . LEU A 1 30 ? 2.854 1.912 -2.290 1.00 0.00 30 LEU A CA 19
ATOM 30459 C C . LEU A 1 30 ? 3.111 1.149 -0.989 1.00 0.00 30 LEU A C 19
ATOM 30460 O O . LEU A 1 30 ? 3.209 -0.078 -0.994 1.00 0.00 30 LEU A O 19
ATOM 30476 N N . LYS A 1 31 ? 3.213 1.906 0.093 1.00 0.00 31 LYS A N 19
ATOM 30477 C CA . LYS A 1 31 ? 3.457 1.316 1.399 1.00 0.00 31 LYS A CA 19
ATOM 30478 C C . LYS A 1 31 ? 2.618 0.044 1.544 1.00 0.00 31 LYS A C 19
ATOM 30479 O O . LYS A 1 31 ? 3.043 -0.913 2.189 1.00 0.00 31 LYS A O 19
ATOM 30498 N N . VAL A 1 32 ? 1.443 0.076 0.933 1.00 0.00 32 VAL A N 19
ATOM 30499 C CA . VAL A 1 32 ? 0.541 -1.062 0.986 1.00 0.00 32 VAL A CA 19
ATOM 30500 C C . VAL A 1 32 ? 0.865 -2.018 -0.164 1.00 0.00 32 VAL A C 19
ATOM 30501 O O . VAL A 1 32 ? 0.919 -3.231 0.029 1.00 0.00 32 VAL A O 19
ATOM 30514 N N . GLU A 1 33 ? 1.072 -1.434 -1.336 1.00 0.00 33 GLU A N 19
ATOM 30515 C CA . GLU A 1 33 ? 1.389 -2.219 -2.517 1.00 0.00 33 GLU A CA 19
ATOM 30516 C C . GLU A 1 33 ? 2.554 -3.168 -2.227 1.00 0.00 33 GLU A C 19
ATOM 30517 O O . GLU A 1 33 ? 2.586 -4.289 -2.731 1.00 0.00 33 GLU A O 19
ATOM 30529 N N . ALA A 1 34 ? 3.483 -2.682 -1.416 1.00 0.00 34 ALA A N 19
ATOM 30530 C CA . ALA A 1 34 ? 4.646 -3.473 -1.054 1.00 0.00 34 ALA A CA 19
ATOM 30531 C C . ALA A 1 34 ? 4.194 -4.719 -0.290 1.00 0.00 34 ALA A C 19
ATOM 30532 O O . ALA A 1 34 ? 4.814 -5.776 -0.395 1.00 0.00 34 ALA A O 19
ATOM 30539 N N . ILE A 1 35 ? 3.116 -4.553 0.463 1.00 0.00 35 ILE A N 19
ATOM 30540 C CA . ILE A 1 35 ? 2.573 -5.651 1.244 1.00 0.00 35 ILE A CA 19
ATOM 30541 C C . ILE A 1 35 ? 1.691 -6.522 0.347 1.00 0.00 35 ILE A C 19
ATOM 30542 O O . ILE A 1 35 ? 1.925 -7.723 0.218 1.00 0.00 35 ILE A O 19
ATOM 30558 N N . LEU A 1 36 ? 0.695 -5.884 -0.249 1.00 0.00 36 LEU A N 19
ATOM 30559 C CA . LEU A 1 36 ? -0.223 -6.585 -1.130 1.00 0.00 36 LEU A CA 19
ATOM 30560 C C . LEU A 1 36 ? 0.572 -7.500 -2.065 1.00 0.00 36 LEU A C 19
ATOM 30561 O O . LEU A 1 36 ? 0.129 -8.601 -2.385 1.00 0.00 36 LEU A O 19
ATOM 30577 N N . GLU A 1 37 ? 1.732 -7.009 -2.475 1.00 0.00 37 GLU A N 19
ATOM 30578 C CA . GLU A 1 37 ? 2.593 -7.768 -3.366 1.00 0.00 37 GLU A CA 19
ATOM 30579 C C . GLU A 1 37 ? 2.882 -9.149 -2.775 1.00 0.00 37 GLU A C 19
ATOM 30580 O O . GLU A 1 37 ? 2.799 -10.157 -3.475 1.00 0.00 37 GLU A O 19
ATOM 30592 N N . LYS A 1 38 ? 3.215 -9.152 -1.493 1.00 0.00 38 LYS A N 19
ATOM 30593 C CA . LYS A 1 38 ? 3.516 -10.393 -0.800 1.00 0.00 38 LYS A CA 19
ATOM 30594 C C . LYS A 1 38 ? 2.224 -11.186 -0.597 1.00 0.00 38 LYS A C 19
ATOM 30595 O O . LYS A 1 38 ? 2.184 -12.390 -0.846 1.00 0.00 38 LYS A O 19
ATOM 30614 N N . VAL A 1 39 ? 1.197 -10.478 -0.147 1.00 0.00 39 VAL A N 19
ATOM 30615 C CA . VAL A 1 39 ? -0.093 -11.101 0.092 1.00 0.00 39 VAL A CA 19
ATOM 30616 C C . VAL A 1 39 ? -0.435 -12.022 -1.081 1.00 0.00 39 VAL A C 19
ATOM 30617 O O . VAL A 1 39 ? -0.611 -13.226 -0.899 1.00 0.00 39 VAL A O 19
ATOM 30630 N N . GLN A 1 40 ? -0.520 -11.421 -2.259 1.00 0.00 40 GLN A N 19
ATOM 30631 C CA . GLN A 1 40 ? -0.838 -12.172 -3.461 1.00 0.00 40 GLN A CA 19
ATOM 30632 C C . GLN A 1 40 ? -0.142 -13.535 -3.436 1.00 0.00 40 GLN A C 19
ATOM 30633 O O . GLN A 1 40 ? -0.759 -14.557 -3.730 1.00 0.00 40 GLN A O 19
ATOM 30647 N N . GLY A 1 41 ? 1.135 -13.504 -3.081 1.00 0.00 41 GLY A N 19
ATOM 30648 C CA . GLY A 1 41 ? 1.922 -14.724 -3.013 1.00 0.00 41 GLY A CA 19
ATOM 30649 C C . GLY A 1 41 ? 1.273 -15.743 -2.075 1.00 0.00 41 GLY A C 19
ATOM 30650 O O . GLY A 1 41 ? 1.195 -16.928 -2.397 1.00 0.00 41 GLY A O 19
ATOM 30654 N N . LEU A 1 42 ? 0.825 -15.246 -0.932 1.00 0.00 42 LEU A N 19
ATOM 30655 C CA . LEU A 1 42 ? 0.186 -16.099 0.056 1.00 0.00 42 LEU A CA 19
ATOM 30656 C C . LEU A 1 42 ? -1.115 -16.658 -0.524 1.00 0.00 42 LEU A C 19
ATOM 30657 O O . LEU A 1 42 ? -1.328 -17.869 -0.525 1.00 0.00 42 LEU A O 19
ATOM 30673 N N . GLU A 1 43 ? -1.951 -15.748 -1.003 1.00 0.00 43 GLU A N 19
ATOM 30674 C CA . GLU A 1 43 ? -3.225 -16.135 -1.585 1.00 0.00 43 GLU A CA 19
ATOM 30675 C C . GLU A 1 43 ? -3.008 -17.142 -2.716 1.00 0.00 43 GLU A C 19
ATOM 30676 O O . GLU A 1 43 ? -3.861 -17.991 -2.968 1.00 0.00 43 GLU A O 19
ATOM 30688 N N . GLN A 1 44 ? -1.861 -17.014 -3.368 1.00 0.00 44 GLN A N 19
ATOM 30689 C CA . GLN A 1 44 ? -1.521 -17.903 -4.466 1.00 0.00 44 GLN A CA 19
ATOM 30690 C C . GLN A 1 44 ? -1.304 -19.327 -3.949 1.00 0.00 44 GLN A C 19
ATOM 30691 O O . GLN A 1 44 ? -1.531 -20.295 -4.673 1.00 0.00 44 GLN A O 19
ATOM 30705 N N . ALA A 1 45 ? -0.868 -19.409 -2.701 1.00 0.00 45 ALA A N 19
ATOM 30706 C CA . ALA A 1 45 ? -0.618 -20.698 -2.079 1.00 0.00 45 ALA A CA 19
ATOM 30707 C C . ALA A 1 45 ? -1.919 -21.227 -1.472 1.00 0.00 45 ALA A C 19
ATOM 30708 O O . ALA A 1 45 ? -2.158 -22.434 -1.462 1.00 0.00 45 ALA A O 19
ATOM 30715 N N . VAL A 1 46 ? -2.727 -20.299 -0.980 1.00 0.00 46 VAL A N 19
ATOM 30716 C CA . VAL A 1 46 ? -3.997 -20.657 -0.373 1.00 0.00 46 VAL A CA 19
ATOM 30717 C C . VAL A 1 46 ? -4.980 -21.077 -1.468 1.00 0.00 46 VAL A C 19
ATOM 30718 O O . VAL A 1 46 ? -5.622 -22.121 -1.363 1.00 0.00 46 VAL A O 19
ATOM 30731 N N . ASP A 1 47 ? -5.067 -20.243 -2.493 1.00 0.00 47 ASP A N 19
ATOM 30732 C CA . ASP A 1 47 ? -5.960 -20.515 -3.606 1.00 0.00 47 ASP A CA 19
ATOM 30733 C C . ASP A 1 47 ? -5.727 -21.942 -4.105 1.00 0.00 47 ASP A C 19
ATOM 30734 O O . ASP A 1 47 ? -6.617 -22.550 -4.699 1.00 0.00 47 ASP A O 19
ATOM 30743 N N . SER A 1 48 ? -4.525 -22.436 -3.846 1.00 0.00 48 SER A N 19
ATOM 30744 C CA . SER A 1 48 ? -4.163 -23.781 -4.261 1.00 0.00 48 SER A CA 19
ATOM 30745 C C . SER A 1 48 ? -3.476 -24.517 -3.110 1.00 0.00 48 SER A C 19
ATOM 30746 O O . SER A 1 48 ? -2.492 -25.225 -3.320 1.00 0.00 48 SER A O 19
ATOM 30754 N N . PHE A 1 49 ? -4.022 -24.326 -1.918 1.00 0.00 49 PHE A N 19
ATOM 30755 C CA . PHE A 1 49 ? -3.473 -24.963 -0.732 1.00 0.00 49 PHE A CA 19
ATOM 30756 C C . PHE A 1 49 ? -4.199 -26.275 -0.430 1.00 0.00 49 PHE A C 19
ATOM 30757 O O . PHE A 1 49 ? -5.242 -26.561 -1.016 1.00 0.00 49 PHE A O 19
ATOM 30774 N N . GLU A 1 50 ? -3.619 -27.038 0.485 1.00 0.00 50 GLU A N 19
ATOM 30775 C CA . GLU A 1 50 ? -4.198 -28.313 0.872 1.00 0.00 50 GLU A CA 19
ATOM 30776 C C . GLU A 1 50 ? -3.873 -28.620 2.336 1.00 0.00 50 GLU A C 19
ATOM 30777 O O . GLU A 1 50 ? -2.731 -28.470 2.767 1.00 0.00 50 GLU A O 19
ATOM 30789 N N . GLY A 1 51 ? -4.899 -29.046 3.059 1.00 0.00 51 GLY A N 19
ATOM 30790 C CA . GLY A 1 51 ? -4.737 -29.375 4.465 1.00 0.00 51 GLY A CA 19
ATOM 30791 C C . GLY A 1 51 ? -5.923 -28.867 5.287 1.00 0.00 51 GLY A C 19
ATOM 30792 O O . GLY A 1 51 ? -7.006 -28.642 4.748 1.00 0.00 51 GLY A O 19
ATOM 30796 N N . LYS A 1 52 ? -5.679 -28.701 6.579 1.00 0.00 52 LYS A N 19
ATOM 30797 C CA . LYS A 1 52 ? -6.713 -28.223 7.481 1.00 0.00 52 LYS A CA 19
ATOM 30798 C C . LYS A 1 52 ? -6.137 -27.121 8.371 1.00 0.00 52 LYS A C 19
ATOM 30799 O O . LYS A 1 52 ? -5.178 -26.450 7.993 1.00 0.00 52 LYS A O 19
ATOM 30818 N N . LYS A 1 53 ? -6.747 -26.967 9.538 1.00 0.00 53 LYS A N 19
ATOM 30819 C CA . LYS A 1 53 ? -6.307 -25.957 10.485 1.00 0.00 53 LYS A CA 19
ATOM 30820 C C . LYS A 1 53 ? -5.284 -26.573 11.441 1.00 0.00 53 LYS A C 19
ATOM 30821 O O . LYS A 1 53 ? -5.000 -26.011 12.498 1.00 0.00 53 LYS A O 19
ATOM 30840 N N . THR A 1 54 ? -4.757 -27.719 11.036 1.00 0.00 54 THR A N 19
ATOM 30841 C CA . THR A 1 54 ? -3.771 -28.417 11.844 1.00 0.00 54 THR A CA 19
ATOM 30842 C C . THR A 1 54 ? -2.417 -28.438 11.131 1.00 0.00 54 THR A C 19
ATOM 30843 O O . THR A 1 54 ? -1.380 -28.219 11.755 1.00 0.00 54 THR A O 19
ATOM 30854 N N . ASP A 1 55 ? -2.471 -28.705 9.835 1.00 0.00 55 ASP A N 19
ATOM 30855 C CA . ASP A 1 55 ? -1.262 -28.758 9.031 1.00 0.00 55 ASP A CA 19
ATOM 30856 C C . ASP A 1 55 ? -0.448 -27.482 9.256 1.00 0.00 55 ASP A C 19
ATOM 30857 O O . ASP A 1 55 ? -0.940 -26.379 9.023 1.00 0.00 55 ASP A O 19
ATOM 30866 N N . LYS A 1 56 ? 0.783 -27.675 9.707 1.00 0.00 56 LYS A N 19
ATOM 30867 C CA . LYS A 1 56 ? 1.669 -26.553 9.967 1.00 0.00 56 LYS A CA 19
ATOM 30868 C C . LYS A 1 56 ? 1.655 -25.609 8.763 1.00 0.00 56 LYS A C 19
ATOM 30869 O O . LYS A 1 56 ? 1.575 -24.392 8.925 1.00 0.00 56 LYS A O 19
ATOM 30888 N N . LYS A 1 57 ? 1.735 -26.205 7.583 1.00 0.00 57 LYS A N 19
ATOM 30889 C CA . LYS A 1 57 ? 1.732 -25.432 6.352 1.00 0.00 57 LYS A CA 19
ATOM 30890 C C . LYS A 1 57 ? 0.714 -24.296 6.471 1.00 0.00 57 LYS A C 19
ATOM 30891 O O . LYS A 1 57 ? 1.078 -23.123 6.405 1.00 0.00 57 LYS A O 19
ATOM 30910 N N . TYR A 1 58 ? -0.541 -24.684 6.644 1.00 0.00 58 TYR A N 19
ATOM 30911 C CA . TYR A 1 58 ? -1.613 -23.713 6.773 1.00 0.00 58 TYR A CA 19
ATOM 30912 C C . TYR A 1 58 ? -1.214 -22.577 7.717 1.00 0.00 58 TYR A C 19
ATOM 30913 O O . TYR A 1 58 ? -1.359 -21.403 7.378 1.00 0.00 58 TYR A O 19
ATOM 30931 N N . LEU A 1 59 ? -0.719 -22.965 8.883 1.00 0.00 59 LEU A N 19
ATOM 30932 C CA . LEU A 1 59 ? -0.298 -21.994 9.878 1.00 0.00 59 LEU A CA 19
ATOM 30933 C C . LEU A 1 59 ? 0.681 -21.007 9.239 1.00 0.00 59 LEU A C 19
ATOM 30934 O O . LEU A 1 59 ? 0.507 -19.795 9.350 1.00 0.00 59 LEU A O 19
ATOM 30950 N N . MET A 1 60 ? 1.690 -21.564 8.584 1.00 0.00 60 MET A N 19
ATOM 30951 C CA . MET A 1 60 ? 2.697 -20.748 7.927 1.00 0.00 60 MET A CA 19
ATOM 30952 C C . MET A 1 60 ? 2.049 -19.624 7.116 1.00 0.00 60 MET A C 19
ATOM 30953 O O . MET A 1 60 ? 2.479 -18.474 7.188 1.00 0.00 60 MET A O 19
ATOM 30967 N N . ILE A 1 61 ? 1.024 -19.996 6.363 1.00 0.00 61 ILE A N 19
ATOM 30968 C CA . ILE A 1 61 ? 0.312 -19.034 5.540 1.00 0.00 61 ILE A CA 19
ATOM 30969 C C . ILE A 1 61 ? -0.335 -17.979 6.439 1.00 0.00 61 ILE A C 19
ATOM 30970 O O . ILE A 1 61 ? 0.045 -16.810 6.404 1.00 0.00 61 ILE A O 19
ATOM 30986 N N . GLU A 1 62 ? -1.303 -18.431 7.224 1.00 0.00 62 GLU A N 19
ATOM 30987 C CA . GLU A 1 62 ? -2.007 -17.541 8.132 1.00 0.00 62 GLU A CA 19
ATOM 30988 C C . GLU A 1 62 ? -1.056 -16.467 8.666 1.00 0.00 62 GLU A C 19
ATOM 30989 O O . GLU A 1 62 ? -1.254 -15.279 8.418 1.00 0.00 62 GLU A O 19
ATOM 31001 N N . GLU A 1 63 ? -0.045 -16.925 9.389 1.00 0.00 63 GLU A N 19
ATOM 31002 C CA . GLU A 1 63 ? 0.936 -16.019 9.961 1.00 0.00 63 GLU A CA 19
ATOM 31003 C C . GLU A 1 63 ? 1.266 -14.900 8.971 1.00 0.00 63 GLU A C 19
ATOM 31004 O O . GLU A 1 63 ? 1.031 -13.726 9.254 1.00 0.00 63 GLU A O 19
ATOM 31016 N N . TYR A 1 64 ? 1.805 -15.303 7.829 1.00 0.00 64 TYR A N 19
ATOM 31017 C CA . TYR A 1 64 ? 2.169 -14.349 6.795 1.00 0.00 64 TYR A CA 19
ATOM 31018 C C . TYR A 1 64 ? 0.998 -13.421 6.469 1.00 0.00 64 TYR A C 19
ATOM 31019 O O . TYR A 1 64 ? 1.159 -12.202 6.431 1.00 0.00 64 TYR A O 19
ATOM 31037 N N . LEU A 1 65 ? -0.155 -14.033 6.240 1.00 0.00 65 LEU A N 19
ATOM 31038 C CA . LEU A 1 65 ? -1.353 -13.277 5.918 1.00 0.00 65 LEU A CA 19
ATOM 31039 C C . LEU A 1 65 ? -1.505 -12.122 6.910 1.00 0.00 65 LEU A C 19
ATOM 31040 O O . LEU A 1 65 ? -1.270 -10.966 6.563 1.00 0.00 65 LEU A O 19
ATOM 31056 N N . THR A 1 66 ? -1.895 -12.476 8.125 1.00 0.00 66 THR A N 19
ATOM 31057 C CA . THR A 1 66 ? -2.081 -11.484 9.171 1.00 0.00 66 THR A CA 19
ATOM 31058 C C . THR A 1 66 ? -0.846 -10.587 9.280 1.00 0.00 66 THR A C 19
ATOM 31059 O O . THR A 1 66 ? -0.966 -9.365 9.341 1.00 0.00 66 THR A O 19
ATOM 31070 N N . LYS A 1 67 ? 0.312 -11.230 9.302 1.00 0.00 67 LYS A N 19
ATOM 31071 C CA . LYS A 1 67 ? 1.568 -10.506 9.403 1.00 0.00 67 LYS A CA 19
ATOM 31072 C C . LYS A 1 67 ? 1.530 -9.295 8.467 1.00 0.00 67 LYS A C 19
ATOM 31073 O O . LYS A 1 67 ? 2.026 -8.224 8.813 1.00 0.00 67 LYS A O 19
ATOM 31092 N N . GLU A 1 68 ? 0.937 -9.506 7.302 1.00 0.00 68 GLU A N 19
ATOM 31093 C CA . GLU A 1 68 ? 0.828 -8.446 6.314 1.00 0.00 68 GLU A CA 19
ATOM 31094 C C . GLU A 1 68 ? -0.208 -7.412 6.759 1.00 0.00 68 GLU A C 19
ATOM 31095 O O . GLU A 1 68 ? -0.010 -6.211 6.577 1.00 0.00 68 GLU A O 19
ATOM 31107 N N . LEU A 1 69 ? -1.291 -7.915 7.333 1.00 0.00 69 LEU A N 19
ATOM 31108 C CA . LEU A 1 69 ? -2.359 -7.049 7.804 1.00 0.00 69 LEU A CA 19
ATOM 31109 C C . LEU A 1 69 ? -1.773 -5.982 8.731 1.00 0.00 69 LEU A C 19
ATOM 31110 O O . LEU A 1 69 ? -2.005 -4.790 8.536 1.00 0.00 69 LEU A O 19
ATOM 31126 N N . LEU A 1 70 ? -1.024 -6.449 9.719 1.00 0.00 70 LEU A N 19
ATOM 31127 C CA . LEU A 1 70 ? -0.403 -5.550 10.677 1.00 0.00 70 LEU A CA 19
ATOM 31128 C C . LEU A 1 70 ? 0.493 -4.558 9.932 1.00 0.00 70 LEU A C 19
ATOM 31129 O O . LEU A 1 70 ? 0.693 -3.433 10.387 1.00 0.00 70 LEU A O 19
ATOM 31145 N N . ALA A 1 71 ? 1.008 -5.012 8.798 1.00 0.00 71 ALA A N 19
ATOM 31146 C CA . ALA A 1 71 ? 1.878 -4.179 7.986 1.00 0.00 71 ALA A CA 19
ATOM 31147 C C . ALA A 1 71 ? 1.026 -3.223 7.149 1.00 0.00 71 ALA A C 19
ATOM 31148 O O . ALA A 1 71 ? 1.533 -2.236 6.618 1.00 0.00 71 ALA A O 19
ATOM 31155 N N . LEU A 1 72 ? -0.255 -3.549 7.057 1.00 0.00 72 LEU A N 19
ATOM 31156 C CA . LEU A 1 72 ? -1.183 -2.732 6.293 1.00 0.00 72 LEU A CA 19
ATOM 31157 C C . LEU A 1 72 ? -1.669 -1.572 7.164 1.00 0.00 72 LEU A C 19
ATOM 31158 O O . LEU A 1 72 ? -2.020 -0.510 6.651 1.00 0.00 72 LEU A O 19
ATOM 31174 N N . ASP A 1 73 ? -1.673 -1.813 8.467 1.00 0.00 73 ASP A N 19
ATOM 31175 C CA . ASP A 1 73 ? -2.111 -0.801 9.414 1.00 0.00 73 ASP A CA 19
ATOM 31176 C C . ASP A 1 73 ? -0.888 -0.075 9.978 1.00 0.00 73 ASP A C 19
ATOM 31177 O O . ASP A 1 73 ? -1.013 1.009 10.547 1.00 0.00 73 ASP A O 19
ATOM 31186 N N . SER A 1 74 ? 0.266 -0.701 9.802 1.00 0.00 74 SER A N 19
ATOM 31187 C CA . SER A 1 74 ? 1.510 -0.128 10.287 1.00 0.00 74 SER A CA 19
ATOM 31188 C C . SER A 1 74 ? 1.805 1.181 9.553 1.00 0.00 74 SER A C 19
ATOM 31189 O O . SER A 1 74 ? 2.313 2.130 10.147 1.00 0.00 74 SER A O 19
ATOM 31197 N N . VAL A 1 75 ? 1.472 1.190 8.270 1.00 0.00 75 VAL A N 19
ATOM 31198 C CA . VAL A 1 75 ? 1.695 2.368 7.448 1.00 0.00 75 VAL A CA 19
ATOM 31199 C C . VAL A 1 75 ? 0.857 3.528 7.988 1.00 0.00 75 VAL A C 19
ATOM 31200 O O . VAL A 1 75 ? -0.245 3.319 8.494 1.00 0.00 75 VAL A O 19
ATOM 31213 N N . ASP A 1 76 ? 1.411 4.725 7.863 1.00 0.00 76 ASP A N 19
ATOM 31214 C CA . ASP A 1 76 ? 0.728 5.918 8.332 1.00 0.00 76 ASP A CA 19
ATOM 31215 C C . ASP A 1 76 ? 0.307 6.766 7.130 1.00 0.00 76 ASP A C 19
ATOM 31216 O O . ASP A 1 76 ? 1.153 7.233 6.369 1.00 0.00 76 ASP A O 19
ATOM 31225 N N . PRO A 1 77 ? -1.034 6.944 6.993 1.00 0.00 77 PRO A N 19
ATOM 31226 C CA . PRO A 1 77 ? -1.577 7.728 5.897 1.00 0.00 77 PRO A CA 19
ATOM 31227 C C . PRO A 1 77 ? -1.368 9.225 6.136 1.00 0.00 77 PRO A C 19
ATOM 31228 O O . PRO A 1 77 ? -1.307 10.006 5.188 1.00 0.00 77 PRO A O 19
ATOM 31239 N N . GLU A 1 78 ? -1.263 9.579 7.409 1.00 0.00 78 GLU A N 19
ATOM 31240 C CA . GLU A 1 78 ? -1.061 10.968 7.785 1.00 0.00 78 GLU A CA 19
ATOM 31241 C C . GLU A 1 78 ? -2.290 11.801 7.414 1.00 0.00 78 GLU A C 19
ATOM 31242 O O . GLU A 1 78 ? -2.253 13.029 7.477 1.00 0.00 78 GLU A O 19
ATOM 31254 N N . GLY A 1 79 ? -3.349 11.101 7.036 1.00 0.00 79 GLY A N 19
ATOM 31255 C CA . GLY A 1 79 ? -4.586 11.761 6.655 1.00 0.00 79 GLY A CA 19
ATOM 31256 C C . GLY A 1 79 ? -4.836 11.632 5.151 1.00 0.00 79 GLY A C 19
ATOM 31257 O O . GLY A 1 79 ? -5.981 11.665 4.703 1.00 0.00 79 GLY A O 19
ATOM 31261 N N . ARG A 1 80 ? -3.745 11.486 4.413 1.00 0.00 80 ARG A N 19
ATOM 31262 C CA . ARG A 1 80 ? -3.832 11.352 2.968 1.00 0.00 80 ARG A CA 19
ATOM 31263 C C . ARG A 1 80 ? -4.796 10.224 2.597 1.00 0.00 80 ARG A C 19
ATOM 31264 O O . ARG A 1 80 ? -4.504 9.052 2.827 1.00 0.00 80 ARG A O 19
ATOM 31285 N N . ALA A 1 81 ? -5.926 10.618 2.029 1.00 0.00 81 ALA A N 19
ATOM 31286 C CA . ALA A 1 81 ? -6.936 9.654 1.623 1.00 0.00 81 ALA A CA 19
ATOM 31287 C C . ALA A 1 81 ? -6.298 8.611 0.704 1.00 0.00 81 ALA A C 19
ATOM 31288 O O . ALA A 1 81 ? -6.397 7.411 0.958 1.00 0.00 81 ALA A O 19
ATOM 31295 N N . ASP A 1 82 ? -5.658 9.105 -0.345 1.00 0.00 82 ASP A N 19
ATOM 31296 C CA . ASP A 1 82 ? -5.004 8.230 -1.304 1.00 0.00 82 ASP A CA 19
ATOM 31297 C C . ASP A 1 82 ? -4.315 7.087 -0.556 1.00 0.00 82 ASP A C 19
ATOM 31298 O O . ASP A 1 82 ? -4.497 5.919 -0.897 1.00 0.00 82 ASP A O 19
ATOM 31307 N N . VAL A 1 83 ? -3.537 7.463 0.448 1.00 0.00 83 VAL A N 19
ATOM 31308 C CA . VAL A 1 83 ? -2.820 6.484 1.247 1.00 0.00 83 VAL A CA 19
ATOM 31309 C C . VAL A 1 83 ? -3.825 5.566 1.946 1.00 0.00 83 VAL A C 19
ATOM 31310 O O . VAL A 1 83 ? -3.821 4.356 1.729 1.00 0.00 83 VAL A O 19
ATOM 31323 N N . ARG A 1 84 ? -4.663 6.179 2.770 1.00 0.00 84 ARG A N 19
ATOM 31324 C CA . ARG A 1 84 ? -5.672 5.432 3.501 1.00 0.00 84 ARG A CA 19
ATOM 31325 C C . ARG A 1 84 ? -6.399 4.464 2.566 1.00 0.00 84 ARG A C 19
ATOM 31326 O O . ARG A 1 84 ? -6.587 3.295 2.901 1.00 0.00 84 ARG A O 19
ATOM 31347 N N . GLN A 1 85 ? -6.787 4.986 1.412 1.00 0.00 85 GLN A N 19
ATOM 31348 C CA . GLN A 1 85 ? -7.489 4.182 0.426 1.00 0.00 85 GLN A CA 19
ATOM 31349 C C . GLN A 1 85 ? -6.828 2.808 0.293 1.00 0.00 85 GLN A C 19
ATOM 31350 O O . GLN A 1 85 ? -7.448 1.787 0.586 1.00 0.00 85 GLN A O 19
ATOM 31364 N N . ALA A 1 86 ? -5.579 2.827 -0.148 1.00 0.00 86 ALA A N 19
ATOM 31365 C CA . ALA A 1 86 ? -4.828 1.596 -0.322 1.00 0.00 86 ALA A CA 19
ATOM 31366 C C . ALA A 1 86 ? -4.731 0.868 1.020 1.00 0.00 86 ALA A C 19
ATOM 31367 O O . ALA A 1 86 ? -5.031 -0.322 1.108 1.00 0.00 86 ALA A O 19
ATOM 31374 N N . ARG A 1 87 ? -4.311 1.613 2.032 1.00 0.00 87 ARG A N 19
ATOM 31375 C CA . ARG A 1 87 ? -4.171 1.053 3.365 1.00 0.00 87 ARG A CA 19
ATOM 31376 C C . ARG A 1 87 ? -5.479 0.391 3.803 1.00 0.00 87 ARG A C 19
ATOM 31377 O O . ARG A 1 87 ? -5.482 -0.458 4.693 1.00 0.00 87 ARG A O 19
ATOM 31398 N N . ARG A 1 88 ? -6.560 0.804 3.157 1.00 0.00 88 ARG A N 19
ATOM 31399 C CA . ARG A 1 88 ? -7.871 0.261 3.468 1.00 0.00 88 ARG A CA 19
ATOM 31400 C C .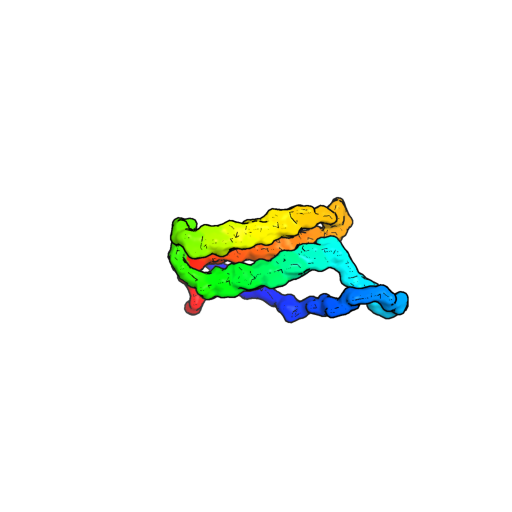 ARG A 1 88 ? -8.228 -0.859 2.489 1.00 0.00 88 ARG A C 19
ATOM 31401 O O . ARG A 1 88 ? -8.486 -1.989 2.901 1.00 0.00 88 ARG A O 19
ATOM 31422 N N . ASP A 1 89 ? -8.232 -0.506 1.212 1.00 0.00 89 ASP A N 19
ATOM 31423 C CA . ASP A 1 89 ? -8.553 -1.468 0.171 1.00 0.00 89 ASP A CA 19
ATOM 31424 C C . ASP A 1 89 ? -7.653 -2.696 0.322 1.00 0.00 89 ASP A C 19
ATOM 31425 O O . ASP A 1 89 ? -8.131 -3.828 0.292 1.00 0.00 89 ASP A O 19
ATOM 31434 N N . GLY A 1 90 ? -6.364 -2.429 0.480 1.00 0.00 90 GLY A N 19
ATOM 31435 C CA . GLY A 1 90 ? -5.393 -3.499 0.636 1.00 0.00 90 GLY A CA 19
ATOM 31436 C C . GLY A 1 90 ? -5.780 -4.428 1.788 1.00 0.00 90 GLY A C 19
ATOM 31437 O O . GLY A 1 90 ? -5.727 -5.650 1.649 1.00 0.00 90 GLY A O 19
ATOM 31441 N N . VAL A 1 91 ? -6.162 -3.815 2.898 1.00 0.00 91 VAL A N 19
ATOM 31442 C CA . VAL A 1 91 ? -6.559 -4.573 4.073 1.00 0.00 91 VAL A CA 19
ATOM 31443 C C . VAL A 1 91 ? -7.709 -5.512 3.705 1.00 0.00 91 VAL A C 19
ATOM 31444 O O . VAL A 1 91 ? -7.724 -6.671 4.114 1.00 0.00 91 VAL A O 19
ATOM 31457 N N . ARG A 1 92 ? -8.646 -4.975 2.936 1.00 0.00 92 ARG A N 19
ATOM 31458 C CA . ARG A 1 92 ? -9.798 -5.751 2.509 1.00 0.00 92 ARG A CA 19
ATOM 31459 C C . ARG A 1 92 ? -9.361 -6.871 1.563 1.00 0.00 92 ARG A C 19
ATOM 31460 O O . ARG A 1 92 ? -9.955 -7.949 1.556 1.00 0.00 92 ARG A O 19
ATOM 31481 N N . LYS A 1 93 ? -8.328 -6.579 0.787 1.00 0.00 93 LYS A N 19
ATOM 31482 C CA . LYS A 1 93 ? -7.805 -7.548 -0.161 1.00 0.00 93 LYS A CA 19
ATOM 31483 C C . LYS A 1 93 ? -7.209 -8.732 0.604 1.00 0.00 93 LYS A C 19
ATOM 31484 O O . LYS A 1 93 ? -7.539 -9.884 0.327 1.00 0.00 93 LYS A O 19
ATOM 31503 N N . VAL A 1 94 ? -6.341 -8.407 1.550 1.00 0.00 94 VAL A N 19
ATOM 31504 C CA . VAL A 1 94 ? -5.695 -9.429 2.357 1.00 0.00 94 VAL A CA 19
ATOM 31505 C C . VAL A 1 94 ? -6.759 -10.202 3.139 1.00 0.00 94 VAL A C 19
ATOM 31506 O O . VAL A 1 94 ? -6.813 -11.430 3.073 1.00 0.00 94 VAL A O 19
ATOM 31519 N N . GLN A 1 95 ? -7.578 -9.453 3.861 1.00 0.00 95 GLN A N 19
ATOM 31520 C CA . GLN A 1 95 ? -8.637 -10.052 4.655 1.00 0.00 95 GLN A CA 19
ATOM 31521 C C . GLN A 1 95 ? -9.333 -11.160 3.862 1.00 0.00 95 GLN A C 19
ATOM 31522 O O . GLN A 1 95 ? -9.358 -12.313 4.290 1.00 0.00 95 GLN A O 19
ATOM 31536 N N . THR A 1 96 ? -9.880 -10.772 2.720 1.00 0.00 96 THR A N 19
ATOM 31537 C CA . THR A 1 96 ? -10.575 -11.718 1.863 1.00 0.00 96 THR A CA 19
ATOM 31538 C C . THR A 1 96 ? -9.808 -13.040 1.797 1.00 0.00 96 THR A C 19
ATOM 31539 O O . THR A 1 96 ? -10.395 -14.110 1.952 1.00 0.00 96 THR A O 19
ATOM 31550 N N . ILE A 1 97 ? -8.508 -12.923 1.568 1.00 0.00 97 ILE A N 19
ATOM 31551 C CA . ILE A 1 97 ? -7.655 -14.096 1.480 1.00 0.00 97 ILE A CA 19
ATOM 31552 C C . ILE A 1 97 ? -7.756 -14.893 2.782 1.00 0.00 97 ILE A C 19
ATOM 31553 O O . ILE A 1 97 ? -8.018 -16.094 2.760 1.00 0.00 97 ILE A O 19
ATOM 31569 N N . LEU A 1 98 ? -7.541 -14.192 3.886 1.00 0.00 98 LEU A N 19
ATOM 31570 C CA . LEU A 1 98 ? -7.604 -14.819 5.195 1.00 0.00 98 LEU A CA 19
ATOM 31571 C C . LEU A 1 98 ? -8.884 -15.651 5.296 1.00 0.00 98 LEU A C 19
ATOM 31572 O O . LEU A 1 98 ? -8.936 -16.627 6.043 1.00 0.00 98 LEU A O 19
ATOM 31588 N N . GLU A 1 99 ? -9.884 -15.234 4.534 1.00 0.00 99 GLU A N 19
ATOM 31589 C CA . GLU A 1 99 ? -11.160 -15.929 4.529 1.00 0.00 99 GLU A CA 19
ATOM 31590 C C . GLU A 1 99 ? -11.142 -17.064 3.504 1.00 0.00 99 GLU A C 19
ATOM 31591 O O . GLU A 1 99 ? -11.850 -18.058 3.660 1.00 0.00 99 GLU A O 19
ATOM 31603 N N . LYS A 1 100 ? -10.326 -16.878 2.477 1.00 0.00 100 LYS A N 19
ATOM 31604 C CA . LYS A 1 100 ? -10.207 -17.874 1.426 1.00 0.00 100 LYS A CA 19
ATOM 31605 C C . LYS A 1 100 ? -9.322 -19.023 1.916 1.00 0.00 100 LYS A C 19
ATOM 31606 O O . LYS A 1 100 ? -9.673 -20.191 1.758 1.00 0.00 100 LYS A O 19
ATOM 31625 N N . LEU A 1 101 ? -8.193 -18.650 2.500 1.00 0.00 101 LEU A N 19
ATOM 31626 C CA . LEU A 1 101 ? -7.256 -19.634 3.014 1.00 0.00 101 LEU A CA 19
ATOM 31627 C C . LEU A 1 101 ? -7.915 -20.414 4.153 1.00 0.00 101 LEU A C 19
ATOM 31628 O O . LEU A 1 101 ? -8.092 -21.627 4.059 1.00 0.00 101 LEU A O 19
ATOM 31644 N N . GLU A 1 102 ? -8.262 -19.684 5.204 1.00 0.00 102 GLU A N 19
ATOM 31645 C CA . GLU A 1 102 ? -8.898 -20.292 6.360 1.00 0.00 102 GLU A CA 19
ATOM 31646 C C . GLU A 1 102 ? -9.863 -21.394 5.917 1.00 0.00 102 GLU A C 19
ATOM 31647 O O . GLU A 1 102 ? -9.927 -22.454 6.538 1.00 0.00 102 GLU A O 19
ATOM 31659 N N . GLN A 1 103 ? -10.589 -21.105 4.847 1.00 0.00 103 GLN A N 19
ATOM 31660 C CA . GLN A 1 103 ? -11.547 -22.058 4.314 1.00 0.00 103 GLN A CA 19
ATOM 31661 C C . GLN A 1 103 ? -10.819 -23.229 3.650 1.00 0.00 103 GLN A C 19
ATOM 31662 O O . GLN A 1 103 ? -11.175 -24.387 3.863 1.00 0.00 103 GLN A O 19
ATOM 31676 N N . LYS A 1 104 ? -9.812 -22.886 2.860 1.00 0.00 104 LYS A N 19
ATOM 31677 C CA . LYS A 1 104 ? -9.030 -23.894 2.164 1.00 0.00 104 LYS A CA 19
ATOM 31678 C C . LYS A 1 104 ? -8.773 -25.073 3.105 1.00 0.00 104 LYS A C 19
ATOM 31679 O O . LYS A 1 104 ? -8.978 -26.227 2.730 1.00 0.00 104 LYS A O 19
ATOM 31698 N N . ALA A 1 105 ? -8.330 -24.743 4.308 1.00 0.00 105 ALA A N 19
ATOM 31699 C CA . ALA A 1 105 ? -8.043 -25.760 5.305 1.00 0.00 105 ALA A CA 19
ATOM 31700 C C . ALA A 1 105 ? -9.342 -26.469 5.694 1.00 0.00 105 ALA A C 19
ATOM 31701 O O . ALA A 1 105 ? -9.412 -27.697 5.680 1.00 0.00 105 ALA A O 19
ATOM 31708 N N . SER A 1 106 ? -10.339 -25.664 6.030 1.00 0.00 106 SER A N 19
ATOM 31709 C CA . SER A 1 106 ? -11.633 -26.199 6.421 1.00 0.00 106 SER A CA 19
ATOM 31710 C C . SER A 1 106 ? -12.301 -26.880 5.225 1.00 0.00 106 SER A C 19
ATOM 31711 O O . SER A 1 106 ? -12.709 -26.213 4.276 1.00 0.00 106 SER A O 19
ATOM 31719 N N . GLY A 1 107 ? -12.392 -28.199 5.311 1.00 0.00 107 GLY A N 19
ATOM 31720 C CA . GLY A 1 107 ? -13.003 -28.977 4.248 1.00 0.00 107 GLY A CA 19
ATOM 31721 C C . GLY A 1 107 ? -11.939 -29.586 3.332 1.00 0.00 107 GLY A C 19
ATOM 31722 O O . GLY A 1 107 ? -11.012 -28.898 2.908 1.00 0.00 107 GLY A O 19
ATOM 31726 N N . PRO A 1 108 ? -12.113 -30.905 3.047 1.00 0.00 108 PRO A N 19
ATOM 31727 C CA . PRO A 1 108 ? -11.178 -31.614 2.190 1.00 0.00 108 PRO A CA 19
ATOM 31728 C C . PRO A 1 108 ? -11.384 -31.235 0.722 1.00 0.00 108 PRO A C 19
ATOM 31729 O O . PRO A 1 108 ? -12.457 -31.460 0.164 1.00 0.00 108 PRO A O 19
ATOM 31740 N N . SER A 1 109 ? -10.339 -30.665 0.140 1.00 0.00 109 SER A N 19
ATOM 31741 C CA . SER A 1 109 ? -10.392 -30.252 -1.252 1.00 0.00 109 SER A CA 19
ATOM 31742 C C . SER A 1 109 ? -9.175 -30.794 -2.005 1.00 0.00 109 SER A C 19
ATOM 31743 O O . SER A 1 109 ? -8.125 -31.026 -1.409 1.00 0.00 109 SER A O 19
ATOM 31751 N N . SER A 1 110 ? -9.358 -30.980 -3.304 1.00 0.00 110 SER A N 19
ATOM 31752 C CA . SER A 1 110 ? -8.289 -31.491 -4.145 1.00 0.00 110 SER A CA 19
ATOM 31753 C C . SER A 1 110 ? -7.238 -30.402 -4.374 1.00 0.00 110 SER A C 19
ATOM 31754 O O . SER A 1 110 ? -6.058 -30.605 -4.094 1.00 0.00 110 SER A O 19
ATOM 31762 N N . GLY A 1 111 ? -7.706 -29.271 -4.881 1.00 0.00 111 GLY A N 19
ATOM 31763 C CA . GLY A 1 111 ? -6.822 -28.150 -5.152 1.00 0.00 111 GLY A CA 19
ATOM 31764 C C . GLY A 1 111 ? -7.023 -27.623 -6.574 1.00 0.00 111 GLY A C 19
ATOM 31765 O O . GLY A 1 111 ? -8.014 -27.949 -7.226 1.00 0.00 111 GLY A O 19
ATOM 31769 N N . GLY A 1 1 ? 8.727 -12.960 15.145 1.00 0.00 1 GLY A N 20
ATOM 31770 C CA . GLY A 1 1 ? 7.577 -13.113 16.021 1.00 0.00 1 GLY A CA 20
ATOM 31771 C C . GLY A 1 1 ? 6.491 -13.961 15.355 1.00 0.00 1 GLY A C 20
ATOM 31772 O O . GLY A 1 1 ? 6.678 -14.457 14.245 1.00 0.00 1 GLY A O 20
ATOM 31776 N N . SER A 1 2 ? 5.378 -14.100 16.061 1.00 0.00 2 SER A N 20
ATOM 31777 C CA . SER A 1 2 ? 4.262 -14.879 15.553 1.00 0.00 2 SER A CA 20
ATOM 31778 C C . SER A 1 2 ? 2.999 -14.571 16.359 1.00 0.00 2 SER A C 20
ATOM 31779 O O . SER A 1 2 ? 3.000 -14.675 17.585 1.00 0.00 2 SER A O 20
ATOM 31787 N N . SER A 1 3 ? 1.951 -14.198 15.639 1.00 0.00 3 SER A N 20
ATOM 31788 C CA . SER A 1 3 ? 0.684 -13.874 16.272 1.00 0.00 3 SER A CA 20
ATOM 31789 C C . SER A 1 3 ? -0.371 -13.571 15.207 1.00 0.00 3 SER A C 20
ATOM 31790 O O . SER A 1 3 ? -0.038 -13.142 14.103 1.00 0.00 3 SER A O 20
ATOM 31798 N N . GLY A 1 4 ? -1.622 -13.806 15.575 1.00 0.00 4 GLY A N 20
ATOM 31799 C CA . GLY A 1 4 ? -2.728 -13.563 14.664 1.00 0.00 4 GLY A CA 20
ATOM 31800 C C . GLY A 1 4 ? -3.418 -12.235 14.982 1.00 0.00 4 GLY A C 20
ATOM 31801 O O . GLY A 1 4 ? -2.988 -11.506 15.875 1.00 0.00 4 GLY A O 20
ATOM 31805 N N . SER A 1 5 ? -4.477 -11.962 14.234 1.00 0.00 5 SER A N 20
ATOM 31806 C CA . SER A 1 5 ? -5.232 -10.735 14.426 1.00 0.00 5 SER A CA 20
ATOM 31807 C C . SER A 1 5 ? -6.434 -10.707 13.480 1.00 0.00 5 SER A C 20
ATOM 31808 O O . SER A 1 5 ? -6.494 -11.478 12.524 1.00 0.00 5 SER A O 20
ATOM 31816 N N . SER A 1 6 ? -7.362 -9.810 13.780 1.00 0.00 6 SER A N 20
ATOM 31817 C CA . SER A 1 6 ? -8.559 -9.671 12.968 1.00 0.00 6 SER A CA 20
ATOM 31818 C C . SER A 1 6 ? -9.088 -8.238 13.057 1.00 0.00 6 SER A C 20
ATOM 31819 O O . SER A 1 6 ? -8.947 -7.583 14.088 1.00 0.00 6 SER A O 20
ATOM 31827 N N . GLY A 1 7 ? -9.687 -7.794 11.961 1.00 0.00 7 GLY A N 20
ATOM 31828 C CA . GLY A 1 7 ? -10.238 -6.451 11.902 1.00 0.00 7 GLY A CA 20
ATOM 31829 C C . GLY A 1 7 ? -11.603 -6.448 11.212 1.00 0.00 7 GLY A C 20
ATOM 31830 O O . GLY A 1 7 ? -12.221 -7.499 11.047 1.00 0.00 7 GLY A O 20
ATOM 31834 N N . ALA A 1 8 ? -12.035 -5.256 10.829 1.00 0.00 8 ALA A N 20
ATOM 31835 C CA . ALA A 1 8 ? -13.316 -5.103 10.161 1.00 0.00 8 ALA A CA 20
ATOM 31836 C C . ALA A 1 8 ? -13.112 -4.359 8.839 1.00 0.00 8 ALA A C 20
ATOM 31837 O O . ALA A 1 8 ? -12.905 -3.147 8.831 1.00 0.00 8 ALA A O 20
ATOM 31844 N N . PRO A 1 9 ? -13.179 -5.137 7.726 1.00 0.00 9 PRO A N 20
ATOM 31845 C CA . PRO A 1 9 ? -13.004 -4.565 6.402 1.00 0.00 9 PRO A CA 20
ATOM 31846 C C . PRO A 1 9 ? -14.248 -3.783 5.973 1.00 0.00 9 PRO A C 20
ATOM 31847 O O . PRO A 1 9 ? -15.273 -3.820 6.652 1.00 0.00 9 PRO A O 20
ATOM 31858 N N . ALA A 1 10 ? -14.117 -3.094 4.849 1.00 0.00 10 ALA A N 20
ATOM 31859 C CA . ALA A 1 10 ? -15.217 -2.305 4.322 1.00 0.00 10 ALA A CA 20
ATOM 31860 C C . ALA A 1 10 ? -14.829 -1.749 2.951 1.00 0.00 10 ALA A C 20
ATOM 31861 O O . ALA A 1 10 ? -13.680 -1.871 2.530 1.00 0.00 10 ALA A O 20
ATOM 31868 N N . GLU A 1 11 ? -15.810 -1.150 2.292 1.00 0.00 11 GLU A N 20
ATOM 31869 C CA . GLU A 1 11 ? -15.586 -0.575 0.976 1.00 0.00 11 GLU A CA 20
ATOM 31870 C C . GLU A 1 11 ? -14.914 -1.597 0.058 1.00 0.00 11 GLU A C 20
ATOM 31871 O O . GLU A 1 11 ? -13.688 -1.702 0.031 1.00 0.00 11 GLU A O 20
ATOM 31883 N N . PRO A 1 12 ? -15.767 -2.344 -0.693 1.00 0.00 12 PRO A N 20
ATOM 31884 C CA . PRO A 1 12 ? -15.268 -3.354 -1.610 1.00 0.00 12 PRO A CA 20
ATOM 31885 C C . PRO A 1 12 ? -14.674 -2.710 -2.865 1.00 0.00 12 PRO A C 20
ATOM 31886 O O . PRO A 1 12 ? -15.244 -1.768 -3.412 1.00 0.00 12 PRO A O 20
ATOM 31897 N N . ALA A 1 13 ? -13.536 -3.245 -3.283 1.00 0.00 13 ALA A N 20
ATOM 31898 C CA . ALA A 1 13 ? -12.858 -2.734 -4.463 1.00 0.00 13 ALA A CA 20
ATOM 31899 C C . ALA A 1 13 ? -11.569 -3.525 -4.688 1.00 0.00 13 ALA A C 20
ATOM 31900 O O . ALA A 1 13 ? -10.820 -3.781 -3.745 1.00 0.00 13 ALA A O 20
ATOM 31907 N N . ALA A 1 14 ? -11.348 -3.892 -5.942 1.00 0.00 14 ALA A N 20
ATOM 31908 C CA . ALA A 1 14 ? -10.162 -4.649 -6.302 1.00 0.00 14 ALA A CA 20
ATOM 31909 C C . ALA A 1 14 ? -10.365 -5.282 -7.681 1.00 0.00 14 ALA A C 20
ATOM 31910 O O . ALA A 1 14 ? -10.619 -6.481 -7.786 1.00 0.00 14 ALA A O 20
ATOM 31917 N N . PRO A 1 15 ? -10.243 -4.425 -8.730 1.00 0.00 15 PRO A N 20
ATOM 31918 C CA . PRO A 1 15 ? -10.411 -4.887 -10.097 1.00 0.00 15 PRO A CA 20
ATOM 31919 C C . PRO A 1 15 ? -9.189 -5.683 -10.560 1.00 0.00 15 PRO A C 20
ATOM 31920 O O . PRO A 1 15 ? -8.580 -5.357 -11.578 1.00 0.00 15 PRO A O 20
ATOM 31931 N N . LYS A 1 16 ? -8.867 -6.713 -9.791 1.00 0.00 16 LYS A N 20
ATOM 31932 C CA . LYS A 1 16 ? -7.729 -7.558 -10.110 1.00 0.00 16 LYS A CA 20
ATOM 31933 C C . LYS A 1 16 ? -6.571 -6.685 -10.595 1.00 0.00 16 LYS A C 20
ATOM 31934 O O . LYS A 1 16 ? -6.429 -6.445 -11.794 1.00 0.00 16 LYS A O 20
ATOM 31953 N N . SER A 1 17 ? -5.772 -6.233 -9.640 1.00 0.00 17 SER A N 20
ATOM 31954 C CA . SER A 1 17 ? -4.630 -5.391 -9.955 1.00 0.00 17 SER A CA 20
ATOM 31955 C C . SER A 1 17 ? -3.399 -5.868 -9.182 1.00 0.00 17 SER A C 20
ATOM 31956 O O . SER A 1 17 ? -3.461 -6.063 -7.969 1.00 0.00 17 SER A O 20
ATOM 31964 N N . GLY A 1 18 ? -2.309 -6.042 -9.915 1.00 0.00 18 GLY A N 20
ATOM 31965 C CA . GLY A 1 18 ? -1.066 -6.492 -9.313 1.00 0.00 18 GLY A CA 20
ATOM 31966 C C . GLY A 1 18 ? 0.044 -6.597 -10.361 1.00 0.00 18 GLY A C 20
ATOM 31967 O O . GLY A 1 18 ? 0.915 -5.732 -10.437 1.00 0.00 18 GLY A O 20
ATOM 31971 N N . GLU A 1 19 ? -0.023 -7.665 -11.142 1.00 0.00 19 GLU A N 20
ATOM 31972 C CA . GLU A 1 19 ? 0.965 -7.895 -12.182 1.00 0.00 19 GLU A CA 20
ATOM 31973 C C . GLU A 1 19 ? 0.912 -6.774 -13.222 1.00 0.00 19 GLU A C 20
ATOM 31974 O O . GLU A 1 19 ? 0.193 -6.876 -14.215 1.00 0.00 19 GLU A O 20
ATOM 31986 N N . ALA A 1 20 ? 1.682 -5.729 -12.958 1.00 0.00 20 ALA A N 20
ATOM 31987 C CA . ALA A 1 20 ? 1.732 -4.589 -13.858 1.00 0.00 20 ALA A CA 20
ATOM 31988 C C . ALA A 1 20 ? 2.818 -3.619 -13.387 1.00 0.00 20 ALA A C 20
ATOM 31989 O O . ALA A 1 20 ? 3.048 -3.475 -12.187 1.00 0.00 20 ALA A O 20
ATOM 31996 N N . GLU A 1 21 ? 3.456 -2.979 -14.356 1.00 0.00 21 GLU A N 20
ATOM 31997 C CA . GLU A 1 21 ? 4.511 -2.027 -14.055 1.00 0.00 21 GLU A CA 20
ATOM 31998 C C . GLU A 1 21 ? 4.114 -1.154 -12.863 1.00 0.00 21 GLU A C 20
ATOM 31999 O O . GLU A 1 21 ? 2.943 -1.098 -12.492 1.00 0.00 21 GLU A O 20
ATOM 32011 N N . THR A 1 22 ? 5.113 -0.494 -12.295 1.00 0.00 22 THR A N 20
ATOM 32012 C CA . THR A 1 22 ? 4.883 0.373 -11.152 1.00 0.00 22 THR A CA 20
ATOM 32013 C C . THR A 1 22 ? 5.444 1.771 -11.422 1.00 0.00 22 THR A C 20
ATOM 32014 O O . THR A 1 22 ? 6.609 2.042 -11.135 1.00 0.00 22 THR A O 20
ATOM 32025 N N . PRO A 1 23 ? 4.566 2.644 -11.984 1.00 0.00 23 PRO A N 20
ATOM 32026 C CA . PRO A 1 23 ? 4.962 4.007 -12.296 1.00 0.00 23 PRO A CA 20
ATOM 32027 C C . PRO A 1 23 ? 5.047 4.857 -11.027 1.00 0.00 23 PRO A C 20
ATOM 32028 O O . PRO A 1 23 ? 4.671 4.405 -9.946 1.00 0.00 23 PRO A O 20
ATOM 32039 N N . PRO A 1 24 ? 5.557 6.105 -11.204 1.00 0.00 24 PRO A N 20
ATOM 32040 C CA . PRO A 1 24 ? 5.696 7.023 -10.086 1.00 0.00 24 PRO A CA 20
ATOM 32041 C C . PRO A 1 24 ? 4.339 7.597 -9.676 1.00 0.00 24 PRO A C 20
ATOM 32042 O O . PRO A 1 24 ? 3.637 8.186 -10.497 1.00 0.00 24 PRO A O 20
ATOM 32053 N N . LYS A 1 25 ? 4.010 7.407 -8.407 1.00 0.00 25 LYS A N 20
ATOM 32054 C CA . LYS A 1 25 ? 2.750 7.899 -7.878 1.00 0.00 25 LYS A CA 20
ATOM 32055 C C . LYS A 1 25 ? 2.963 8.401 -6.449 1.00 0.00 25 LYS A C 20
ATOM 32056 O O . LYS A 1 25 ? 3.838 9.230 -6.202 1.00 0.00 25 LYS A O 20
ATOM 32075 N N . HIS A 1 26 ? 2.147 7.879 -5.544 1.00 0.00 26 HIS A N 20
ATOM 32076 C CA . HIS A 1 26 ? 2.236 8.265 -4.146 1.00 0.00 26 HIS A CA 20
ATOM 32077 C C . HIS A 1 26 ? 2.985 7.185 -3.363 1.00 0.00 26 HIS A C 20
ATOM 32078 O O . HIS A 1 26 ? 2.746 5.994 -3.556 1.00 0.00 26 HIS A O 20
ATOM 32092 N N . PRO A 1 27 ? 3.899 7.652 -2.471 1.00 0.00 27 PRO A N 20
ATOM 32093 C CA . PRO A 1 27 ? 4.685 6.740 -1.657 1.00 0.00 27 PRO A CA 20
ATOM 32094 C C . PRO A 1 27 ? 3.839 6.144 -0.530 1.00 0.00 27 PRO A C 20
ATOM 32095 O O . PRO A 1 27 ? 3.975 4.965 -0.204 1.00 0.00 27 PRO A O 20
ATOM 32106 N N . GLY A 1 28 ? 2.985 6.985 0.034 1.00 0.00 28 GLY A N 20
ATOM 32107 C CA . GLY A 1 28 ? 2.117 6.555 1.118 1.00 0.00 28 GLY A CA 20
ATOM 32108 C C . GLY A 1 28 ? 1.270 5.353 0.698 1.00 0.00 28 GLY A C 20
ATOM 32109 O O . GLY A 1 28 ? 0.841 4.566 1.541 1.00 0.00 28 GLY A O 20
ATOM 32113 N N . VAL A 1 29 ? 1.054 5.247 -0.605 1.00 0.00 29 VAL A N 20
ATOM 32114 C CA . VAL A 1 29 ? 0.265 4.154 -1.147 1.00 0.00 29 VAL A CA 20
ATOM 32115 C C . VAL A 1 29 ? 1.171 2.942 -1.374 1.00 0.00 29 VAL A C 20
ATOM 32116 O O . VAL A 1 29 ? 0.892 1.852 -0.876 1.00 0.00 29 VAL A O 20
ATOM 32129 N N . LEU A 1 30 ? 2.237 3.172 -2.127 1.00 0.00 30 LEU A N 20
ATOM 32130 C CA . LEU A 1 30 ? 3.185 2.112 -2.426 1.00 0.00 30 LEU A CA 20
ATOM 32131 C C . LEU A 1 30 ? 3.476 1.320 -1.151 1.00 0.00 30 LEU A C 20
ATOM 32132 O O . LEU A 1 30 ? 3.668 0.106 -1.200 1.00 0.00 30 LEU A O 20
ATOM 32148 N N . LYS A 1 31 ? 3.500 2.038 -0.038 1.00 0.00 31 LYS A N 20
ATOM 32149 C CA . LYS A 1 31 ? 3.765 1.417 1.249 1.00 0.00 31 LYS A CA 20
ATOM 32150 C C . LYS A 1 31 ? 2.841 0.210 1.427 1.00 0.00 31 LYS A C 20
ATOM 32151 O O . LYS A 1 31 ? 3.240 -0.802 2.002 1.00 0.00 31 LYS A O 20
ATOM 32170 N N . VAL A 1 32 ? 1.625 0.356 0.923 1.00 0.00 32 VAL A N 20
ATOM 32171 C CA . VAL A 1 32 ? 0.642 -0.710 1.019 1.00 0.00 32 VAL A CA 20
ATOM 32172 C C . VAL A 1 32 ? 0.819 -1.669 -0.160 1.00 0.00 32 VAL A C 20
ATOM 32173 O O . VAL A 1 32 ? 0.841 -2.885 0.023 1.00 0.00 32 VAL A O 20
ATOM 32186 N N . GLU A 1 33 ? 0.940 -1.085 -1.343 1.00 0.00 33 GLU A N 20
ATOM 32187 C CA . GLU A 1 33 ? 1.114 -1.873 -2.552 1.00 0.00 33 GLU A CA 20
ATOM 32188 C C . GLU A 1 33 ? 2.317 -2.808 -2.407 1.00 0.00 33 GLU A C 20
ATOM 32189 O O . GLU A 1 33 ? 2.309 -3.920 -2.931 1.00 0.00 33 GLU A O 20
ATOM 32201 N N . ALA A 1 34 ? 3.321 -2.321 -1.694 1.00 0.00 34 ALA A N 20
ATOM 32202 C CA . ALA A 1 34 ? 4.529 -3.099 -1.474 1.00 0.00 34 ALA A CA 20
ATOM 32203 C C . ALA A 1 34 ? 4.174 -4.380 -0.715 1.00 0.00 34 ALA A C 20
ATOM 32204 O O . ALA A 1 34 ? 4.765 -5.431 -0.956 1.00 0.00 34 ALA A O 20
ATOM 32211 N N . ILE A 1 35 ? 3.211 -4.249 0.185 1.00 0.00 35 ILE A N 20
ATOM 32212 C CA . ILE A 1 35 ? 2.771 -5.382 0.980 1.00 0.00 35 ILE A CA 20
ATOM 32213 C C . ILE A 1 35 ? 1.795 -6.228 0.159 1.00 0.00 35 ILE A C 20
ATOM 32214 O O . ILE A 1 35 ? 1.912 -7.451 0.116 1.00 0.00 35 ILE A O 20
ATOM 32230 N N . LEU A 1 36 ? 0.854 -5.541 -0.473 1.00 0.00 36 LEU A N 20
ATOM 32231 C CA . LEU A 1 36 ? -0.141 -6.213 -1.291 1.00 0.00 36 LEU A CA 20
ATOM 32232 C C . LEU A 1 36 ? 0.557 -7.205 -2.224 1.00 0.00 36 LEU A C 20
ATOM 32233 O O . LEU A 1 36 ? 0.165 -8.369 -2.304 1.00 0.00 36 LEU A O 20
ATOM 32249 N N . GLU A 1 37 ? 1.579 -6.709 -2.905 1.00 0.00 37 GLU A N 20
ATOM 32250 C CA . GLU A 1 37 ? 2.335 -7.538 -3.829 1.00 0.00 37 GLU A CA 20
ATOM 32251 C C . GLU A 1 37 ? 2.695 -8.872 -3.172 1.00 0.00 37 GLU A C 20
ATOM 32252 O O . GLU A 1 37 ? 2.697 -9.911 -3.831 1.00 0.00 37 GLU A O 20
ATOM 32264 N N . LYS A 1 38 ? 2.991 -8.800 -1.883 1.00 0.00 38 LYS A N 20
ATOM 32265 C CA . LYS A 1 38 ? 3.352 -9.990 -1.130 1.00 0.00 38 LYS A CA 20
ATOM 32266 C C . LYS A 1 38 ? 2.092 -10.812 -0.850 1.00 0.00 38 LYS A C 20
ATOM 32267 O O . LYS A 1 38 ? 2.095 -12.032 -1.008 1.00 0.00 38 LYS A O 20
ATOM 32286 N N . VAL A 1 39 ? 1.046 -10.111 -0.438 1.00 0.00 39 VAL A N 20
ATOM 32287 C CA . VAL A 1 39 ? -0.217 -10.760 -0.134 1.00 0.00 39 VAL A CA 20
ATOM 32288 C C . VAL A 1 39 ? -0.543 -11.772 -1.234 1.00 0.00 39 VAL A C 20
ATOM 32289 O O . VAL A 1 39 ? -0.649 -12.969 -0.969 1.00 0.00 39 VAL A O 20
ATOM 32302 N N . GLN A 1 40 ? -0.693 -11.255 -2.444 1.00 0.00 40 GLN A N 20
ATOM 32303 C CA . GLN A 1 40 ? -1.005 -12.098 -3.585 1.00 0.00 40 GLN A CA 20
ATOM 32304 C C . GLN A 1 40 ? -0.262 -13.431 -3.479 1.00 0.00 40 GLN A C 20
ATOM 32305 O O . GLN A 1 40 ? -0.862 -14.495 -3.626 1.00 0.00 40 GLN A O 20
ATOM 32319 N N . GLY A 1 41 ? 1.035 -13.331 -3.224 1.00 0.00 41 GLY A N 20
ATOM 32320 C CA . GLY A 1 41 ? 1.866 -14.516 -3.096 1.00 0.00 41 GLY A CA 20
ATOM 32321 C C . GLY A 1 41 ? 1.263 -15.504 -2.096 1.00 0.00 41 GLY A C 20
ATOM 32322 O O . GLY A 1 41 ? 1.197 -16.702 -2.365 1.00 0.00 41 GLY A O 20
ATOM 32326 N N . LEU A 1 42 ? 0.838 -14.964 -0.963 1.00 0.00 42 LEU A N 20
ATOM 32327 C CA . LEU A 1 42 ? 0.242 -15.783 0.078 1.00 0.00 42 LEU A CA 20
ATOM 32328 C C . LEU A 1 42 ? -1.042 -16.423 -0.454 1.00 0.00 42 LEU A C 20
ATOM 32329 O O . LEU A 1 42 ? -1.188 -17.644 -0.427 1.00 0.00 42 LEU A O 20
ATOM 32345 N N . GLU A 1 43 ? -1.939 -15.570 -0.925 1.00 0.00 43 GLU A N 20
ATOM 32346 C CA . GLU A 1 43 ? -3.206 -16.037 -1.462 1.00 0.00 43 GLU A CA 20
ATOM 32347 C C . GLU A 1 43 ? -2.966 -17.066 -2.569 1.00 0.00 43 GLU A C 20
ATOM 32348 O O . GLU A 1 43 ? -3.756 -17.993 -2.741 1.00 0.00 43 GLU A O 20
ATOM 32360 N N . GLN A 1 44 ? -1.872 -16.868 -3.290 1.00 0.00 44 GLN A N 20
ATOM 32361 C CA . GLN A 1 44 ? -1.519 -17.768 -4.375 1.00 0.00 44 GLN A CA 20
ATOM 32362 C C . GLN A 1 44 ? -1.244 -19.171 -3.832 1.00 0.00 44 GLN A C 20
ATOM 32363 O O . GLN A 1 44 ? -1.431 -20.161 -4.538 1.00 0.00 44 GLN A O 20
ATOM 32377 N N . ALA A 1 45 ? -0.804 -19.213 -2.583 1.00 0.00 45 ALA A N 20
ATOM 32378 C CA . ALA A 1 45 ? -0.501 -20.479 -1.937 1.00 0.00 45 ALA A CA 20
ATOM 32379 C C . ALA A 1 45 ? -1.792 -21.082 -1.378 1.00 0.00 45 ALA A C 20
ATOM 32380 O O . ALA A 1 45 ? -2.006 -22.290 -1.469 1.00 0.00 45 ALA A O 20
ATOM 32387 N N . VAL A 1 46 ? -2.616 -20.214 -0.811 1.00 0.00 46 VAL A N 20
ATOM 32388 C CA . VAL A 1 46 ? -3.879 -20.646 -0.237 1.00 0.00 46 VAL A CA 20
ATOM 32389 C C . VAL A 1 46 ? -4.791 -21.161 -1.352 1.00 0.00 46 VAL A C 20
ATOM 32390 O O . VAL A 1 46 ? -5.326 -22.265 -1.262 1.00 0.00 46 VAL A O 20
ATOM 32403 N N . ASP A 1 47 ? -4.942 -20.337 -2.379 1.00 0.00 47 ASP A N 20
ATOM 32404 C CA . ASP A 1 47 ? -5.780 -20.695 -3.510 1.00 0.00 47 ASP A CA 20
ATOM 32405 C C . ASP A 1 47 ? -5.286 -22.014 -4.107 1.00 0.00 47 ASP A C 20
ATOM 32406 O O . ASP A 1 47 ? -6.044 -22.722 -4.770 1.00 0.00 47 ASP A O 20
ATOM 32415 N N . SER A 1 48 ? -4.019 -22.306 -3.851 1.00 0.00 48 SER A N 20
ATOM 32416 C CA . SER A 1 48 ? -3.416 -23.527 -4.356 1.00 0.00 48 SER A CA 20
ATOM 32417 C C . SER A 1 48 ? -2.808 -24.326 -3.201 1.00 0.00 48 SER A C 20
ATOM 32418 O O . SER A 1 48 ? -1.798 -25.006 -3.376 1.00 0.00 48 SER A O 20
ATOM 32426 N N . PHE A 1 49 ? -3.449 -24.217 -2.047 1.00 0.00 49 PHE A N 20
ATOM 32427 C CA . PHE A 1 49 ? -2.984 -24.921 -0.863 1.00 0.00 49 PHE A CA 20
ATOM 32428 C C . PHE A 1 49 ? -3.777 -26.210 -0.645 1.00 0.00 49 PHE A C 20
ATOM 32429 O O . PHE A 1 49 ? -4.803 -26.429 -1.288 1.00 0.00 49 PHE A O 20
ATOM 32446 N N . GLU A 1 50 ? -3.272 -27.031 0.264 1.00 0.00 50 GLU A N 20
ATOM 32447 C CA . GLU A 1 50 ? -3.921 -28.294 0.575 1.00 0.00 50 GLU A CA 20
ATOM 32448 C C . GLU A 1 50 ? -3.647 -28.688 2.028 1.00 0.00 50 GLU A C 20
ATOM 32449 O O . GLU A 1 50 ? -2.494 -28.732 2.455 1.00 0.00 50 GLU A O 20
ATOM 32461 N N . GLY A 1 51 ? -4.725 -28.964 2.746 1.00 0.00 51 GLY A N 20
ATOM 32462 C CA . GLY A 1 51 ? -4.615 -29.353 4.142 1.00 0.00 51 GLY A CA 20
ATOM 32463 C C . GLY A 1 51 ? -5.867 -28.952 4.923 1.00 0.00 51 GLY A C 20
ATOM 32464 O O . GLY A 1 51 ? -6.945 -28.814 4.347 1.00 0.00 51 GLY A O 20
ATOM 32468 N N . LYS A 1 52 ? -5.684 -28.776 6.224 1.00 0.00 52 LYS A N 20
ATOM 32469 C CA . LYS A 1 52 ? -6.786 -28.393 7.090 1.00 0.00 52 LYS A CA 20
ATOM 32470 C C . LYS A 1 52 ? -6.344 -27.236 7.988 1.00 0.00 52 LYS A C 20
ATOM 32471 O O . LYS A 1 52 ? -5.330 -26.593 7.724 1.00 0.00 52 LYS A O 20
ATOM 32490 N N . LYS A 1 53 ? -7.128 -27.006 9.031 1.00 0.00 53 LYS A N 20
ATOM 32491 C CA . LYS A 1 53 ? -6.831 -25.937 9.970 1.00 0.00 53 LYS A CA 20
ATOM 32492 C C . LYS A 1 53 ? -5.777 -26.420 10.968 1.00 0.00 53 LYS A C 20
ATOM 32493 O O . LYS A 1 53 ? -5.421 -25.698 11.898 1.00 0.00 53 LYS A O 20
ATOM 32512 N N . THR A 1 54 ? -5.306 -27.637 10.740 1.00 0.00 54 THR A N 20
ATOM 32513 C CA . THR A 1 54 ? -4.299 -28.224 11.608 1.00 0.00 54 THR A CA 20
ATOM 32514 C C . THR A 1 54 ? -2.946 -28.278 10.895 1.00 0.00 54 THR A C 20
ATOM 32515 O O . THR A 1 54 ? -1.899 -28.258 11.541 1.00 0.00 54 THR A O 20
ATOM 32526 N N . ASP A 1 55 ? -3.012 -28.344 9.574 1.00 0.00 55 ASP A N 20
ATOM 32527 C CA . ASP A 1 55 ? -1.805 -28.401 8.766 1.00 0.00 55 ASP A CA 20
ATOM 32528 C C . ASP A 1 55 ? -0.873 -27.257 9.169 1.00 0.00 55 ASP A C 20
ATOM 32529 O O . ASP A 1 55 ? -1.286 -26.099 9.210 1.00 0.00 55 ASP A O 20
ATOM 32538 N N . LYS A 1 56 ? 0.368 -27.622 9.458 1.00 0.00 56 LYS A N 20
ATOM 32539 C CA . LYS A 1 56 ? 1.363 -26.640 9.856 1.00 0.00 56 LYS A CA 20
ATOM 32540 C C . LYS A 1 56 ? 1.472 -25.563 8.776 1.00 0.00 56 LYS A C 20
ATOM 32541 O O . LYS A 1 56 ? 1.720 -24.397 9.079 1.00 0.00 56 LYS A O 20
ATOM 32560 N N . LYS A 1 57 ? 1.280 -25.991 7.536 1.00 0.00 57 LYS A N 20
ATOM 32561 C CA . LYS A 1 57 ? 1.354 -25.078 6.409 1.00 0.00 57 LYS A CA 20
ATOM 32562 C C . LYS A 1 57 ? 0.306 -23.976 6.581 1.00 0.00 57 LYS A C 20
ATOM 32563 O O . LYS A 1 57 ? 0.633 -22.791 6.544 1.00 0.00 57 LYS A O 20
ATOM 32582 N N . TYR A 1 58 ? -0.934 -24.407 6.766 1.00 0.00 58 TYR A N 20
ATOM 32583 C CA . TYR A 1 58 ? -2.032 -23.472 6.944 1.00 0.00 58 TYR A CA 20
ATOM 32584 C C . TYR A 1 58 ? -1.659 -22.371 7.938 1.00 0.00 58 TYR A C 20
ATOM 32585 O O . TYR A 1 58 ? -1.829 -21.187 7.651 1.00 0.00 58 TYR A O 20
ATOM 32603 N N . LEU A 1 59 ? -1.157 -22.800 9.087 1.00 0.00 59 LEU A N 20
ATOM 32604 C CA . LEU A 1 59 ? -0.759 -21.864 10.125 1.00 0.00 59 LEU A CA 20
ATOM 32605 C C . LEU A 1 59 ? 0.212 -20.839 9.536 1.00 0.00 59 LEU A C 20
ATOM 32606 O O . LEU A 1 59 ? 0.003 -19.634 9.669 1.00 0.00 59 LEU A O 20
ATOM 32622 N N . MET A 1 60 ? 1.252 -21.354 8.897 1.00 0.00 60 MET A N 20
ATOM 32623 C CA . MET A 1 60 ? 2.255 -20.498 8.288 1.00 0.00 60 MET A CA 20
ATOM 32624 C C . MET A 1 60 ? 1.601 -19.401 7.446 1.00 0.00 60 MET A C 20
ATOM 32625 O O . MET A 1 60 ? 1.948 -18.227 7.569 1.00 0.00 60 MET A O 20
ATOM 32639 N N . ILE A 1 61 ? 0.664 -19.821 6.608 1.00 0.00 61 ILE A N 20
ATOM 32640 C CA . ILE A 1 61 ? -0.042 -18.889 5.745 1.00 0.00 61 ILE A CA 20
ATOM 32641 C C . ILE A 1 61 ? -0.891 -17.950 6.604 1.00 0.00 61 ILE A C 20
ATOM 32642 O O . ILE A 1 61 ? -0.898 -16.739 6.386 1.00 0.00 61 ILE A O 20
ATOM 32658 N N . GLU A 1 62 ? -1.588 -18.544 7.562 1.00 0.00 62 GLU A N 20
ATOM 32659 C CA . GLU A 1 62 ? -2.439 -17.775 8.454 1.00 0.00 62 GLU A CA 20
ATOM 32660 C C . GLU A 1 62 ? -1.639 -16.650 9.113 1.00 0.00 62 GLU A C 20
ATOM 32661 O O . GLU A 1 62 ? -2.011 -15.481 9.019 1.00 0.00 62 GLU A O 20
ATOM 32673 N N . GLU A 1 63 ? -0.554 -17.042 9.766 1.00 0.00 63 GLU A N 20
ATOM 32674 C CA . GLU A 1 63 ? 0.302 -16.081 10.440 1.00 0.00 63 GLU A CA 20
ATOM 32675 C C . GLU A 1 63 ? 0.870 -15.078 9.433 1.00 0.00 63 GLU A C 20
ATOM 32676 O O . GLU A 1 63 ? 1.012 -13.896 9.742 1.00 0.00 63 GLU A O 20
ATOM 32688 N N . TYR A 1 64 ? 1.179 -15.587 8.250 1.00 0.00 64 TYR A N 20
ATOM 32689 C CA . TYR A 1 64 ? 1.728 -14.751 7.196 1.00 0.00 64 TYR A CA 20
ATOM 32690 C C . TYR A 1 64 ? 0.740 -13.654 6.795 1.00 0.00 64 TYR A C 20
ATOM 32691 O O . TYR A 1 64 ? 1.046 -12.468 6.903 1.00 0.00 64 TYR A O 20
ATOM 32709 N N . LEU A 1 65 ? -0.426 -14.090 6.341 1.00 0.00 65 LEU A N 20
ATOM 32710 C CA . LEU A 1 65 ? -1.462 -13.161 5.923 1.00 0.00 65 LEU A CA 20
ATOM 32711 C C . LEU A 1 65 ? -1.474 -11.959 6.870 1.00 0.00 65 LEU A C 20
ATOM 32712 O O . LEU A 1 65 ? -1.628 -10.820 6.431 1.00 0.00 65 LEU A O 20
ATOM 32728 N N . THR A 1 66 ? -1.310 -12.253 8.151 1.00 0.00 66 THR A N 20
ATOM 32729 C CA . THR A 1 66 ? -1.300 -11.211 9.163 1.00 0.00 66 THR A CA 20
ATOM 32730 C C . THR A 1 66 ? -0.106 -10.277 8.956 1.00 0.00 66 THR A C 20
ATOM 32731 O O . THR A 1 66 ? -0.266 -9.058 8.918 1.00 0.00 66 THR A O 20
ATOM 32742 N N . LYS A 1 67 ? 1.064 -10.885 8.826 1.00 0.00 67 LYS A N 20
ATOM 32743 C CA . LYS A 1 67 ? 2.285 -10.123 8.624 1.00 0.00 67 LYS A CA 20
ATOM 32744 C C . LYS A 1 67 ? 1.994 -8.938 7.700 1.00 0.00 67 LYS A C 20
ATOM 32745 O O . LYS A 1 67 ? 2.518 -7.844 7.904 1.00 0.00 67 LYS A O 20
ATOM 32764 N N . GLU A 1 68 ? 1.159 -9.197 6.704 1.00 0.00 68 GLU A N 20
ATOM 32765 C CA . GLU A 1 68 ? 0.792 -8.165 5.748 1.00 0.00 68 GLU A CA 20
ATOM 32766 C C . GLU A 1 68 ? -0.341 -7.303 6.307 1.00 0.00 68 GLU A C 20
ATOM 32767 O O . GLU A 1 68 ? -0.345 -6.086 6.131 1.00 0.00 68 GLU A O 20
ATOM 32779 N N . LEU A 1 69 ? -1.277 -7.968 6.969 1.00 0.00 69 LEU A N 20
ATOM 32780 C CA . LEU A 1 69 ? -2.413 -7.278 7.555 1.00 0.00 69 LEU A CA 20
ATOM 32781 C C . LEU A 1 69 ? -1.918 -6.315 8.636 1.00 0.00 69 LEU A C 20
ATOM 32782 O O . LEU A 1 69 ? -2.348 -5.164 8.691 1.00 0.00 69 LEU A O 20
ATOM 32798 N N . LEU A 1 70 ? -1.021 -6.822 9.468 1.00 0.00 70 LEU A N 20
ATOM 32799 C CA . LEU A 1 70 ? -0.462 -6.021 10.545 1.00 0.00 70 LEU A CA 20
ATOM 32800 C C . LEU A 1 70 ? 0.514 -4.999 9.960 1.00 0.00 70 LEU A C 20
ATOM 32801 O O . LEU A 1 70 ? 0.637 -3.888 10.474 1.00 0.00 70 LEU A O 20
ATOM 32817 N N . ALA A 1 71 ? 1.185 -5.410 8.894 1.00 0.00 71 ALA A N 20
ATOM 32818 C CA . ALA A 1 71 ? 2.147 -4.544 8.234 1.00 0.00 71 ALA A CA 20
ATOM 32819 C C . ALA A 1 71 ? 1.401 -3.429 7.498 1.00 0.00 71 ALA A C 20
ATOM 32820 O O . ALA A 1 71 ? 2.021 -2.507 6.970 1.00 0.00 71 ALA A O 20
ATOM 32827 N N . LEU A 1 72 ? 0.082 -3.551 7.486 1.00 0.00 72 LEU A N 20
ATOM 32828 C CA . LEU A 1 72 ? -0.754 -2.565 6.823 1.00 0.00 72 LEU A CA 20
ATOM 32829 C C . LEU A 1 72 ? -1.240 -1.540 7.850 1.00 0.00 72 LEU A C 20
ATOM 32830 O O . LEU A 1 72 ? -1.630 -0.431 7.490 1.00 0.00 72 LEU A O 20
ATOM 32846 N N . ASP A 1 73 ? -1.200 -1.949 9.110 1.00 0.00 73 ASP A N 20
ATOM 32847 C CA . ASP A 1 73 ? -1.631 -1.081 10.193 1.00 0.00 73 ASP A CA 20
ATOM 32848 C C . ASP A 1 73 ? -0.497 -0.118 10.551 1.00 0.00 73 ASP A C 20
ATOM 32849 O O . ASP A 1 73 ? -0.743 0.978 11.051 1.00 0.00 73 ASP A O 20
ATOM 32858 N N . SER A 1 74 ? 0.721 -0.563 10.281 1.00 0.00 74 SER A N 20
ATOM 32859 C CA . SER A 1 74 ? 1.894 0.245 10.568 1.00 0.00 74 SER A CA 20
ATOM 32860 C C . SER A 1 74 ? 1.921 1.472 9.655 1.00 0.00 74 SER A C 20
ATOM 32861 O O . SER A 1 74 ? 2.680 2.411 9.892 1.00 0.00 74 SER A O 20
ATOM 32869 N N . VAL A 1 75 ? 1.083 1.425 8.629 1.00 0.00 75 VAL A N 20
ATOM 32870 C CA . VAL A 1 75 ? 1.002 2.521 7.679 1.00 0.00 75 VAL A CA 20
ATOM 32871 C C . VAL A 1 75 ? 0.133 3.635 8.265 1.00 0.00 75 VAL A C 20
ATOM 32872 O O . VAL A 1 75 ? -0.974 3.380 8.738 1.00 0.00 75 VAL A O 20
ATOM 32885 N N . ASP A 1 76 ? 0.666 4.847 8.215 1.00 0.00 76 ASP A N 20
ATOM 32886 C CA . ASP A 1 76 ? -0.047 6.001 8.736 1.00 0.00 76 ASP A CA 20
ATOM 32887 C C . ASP A 1 76 ? -0.269 7.009 7.607 1.00 0.00 76 ASP A C 20
ATOM 32888 O O . ASP A 1 76 ? 0.684 7.595 7.097 1.00 0.00 76 ASP A O 20
ATOM 32897 N N . PRO A 1 77 ? -1.567 7.185 7.240 1.00 0.00 77 PRO A N 20
ATOM 32898 C CA . PRO A 1 77 ? -1.927 8.112 6.181 1.00 0.00 77 PRO A CA 20
ATOM 32899 C C . PRO A 1 77 ? -1.831 9.561 6.665 1.00 0.00 77 PRO A C 20
ATOM 32900 O O . PRO A 1 77 ? -1.449 10.449 5.905 1.00 0.00 77 PRO A O 20
ATOM 32911 N N . GLU A 1 78 ? -2.186 9.754 7.927 1.00 0.00 78 GLU A N 20
ATOM 32912 C CA . GLU A 1 78 ? -2.145 11.079 8.521 1.00 0.00 78 GLU A CA 20
ATOM 32913 C C . GLU A 1 78 ? -3.262 11.953 7.947 1.00 0.00 78 GLU A C 20
ATOM 32914 O O . GLU A 1 78 ? -3.302 13.157 8.195 1.00 0.00 78 GLU A O 20
ATOM 32926 N N . GLY A 1 79 ? -4.140 11.313 7.190 1.00 0.00 79 GLY A N 20
ATOM 32927 C CA . GLY A 1 79 ? -5.255 12.017 6.578 1.00 0.00 79 GLY A CA 20
ATOM 32928 C C . GLY A 1 79 ? -5.062 12.139 5.065 1.00 0.00 79 GLY A C 20
ATOM 32929 O O . GLY A 1 79 ? -5.020 13.245 4.528 1.00 0.00 79 GLY A O 20
ATOM 32933 N N . ARG A 1 80 ? -4.950 10.987 4.420 1.00 0.00 80 ARG A N 20
ATOM 32934 C CA . ARG A 1 80 ? -4.763 10.951 2.980 1.00 0.00 80 ARG A CA 20
ATOM 32935 C C . ARG A 1 80 ? -5.578 9.810 2.367 1.00 0.00 80 ARG A C 20
ATOM 32936 O O . ARG A 1 80 ? -5.199 8.645 2.473 1.00 0.00 80 ARG A O 20
ATOM 32957 N N . ALA A 1 81 ? -6.683 10.185 1.740 1.00 0.00 81 ALA A N 20
ATOM 32958 C CA . ALA A 1 81 ? -7.555 9.208 1.110 1.00 0.00 81 ALA A CA 20
ATOM 32959 C C . ALA A 1 81 ? -6.709 8.217 0.309 1.00 0.00 81 ALA A C 20
ATOM 32960 O O . ALA A 1 81 ? -6.792 7.009 0.523 1.00 0.00 81 ALA A O 20
ATOM 32967 N N . ASP A 1 82 ? -5.913 8.766 -0.597 1.00 0.00 82 ASP A N 20
ATOM 32968 C CA . ASP A 1 82 ? -5.051 7.945 -1.432 1.00 0.00 82 ASP A CA 20
ATOM 32969 C C . ASP A 1 82 ? -4.444 6.825 -0.584 1.00 0.00 82 ASP A C 20
ATOM 32970 O O . ASP A 1 82 ? -4.676 5.646 -0.848 1.00 0.00 82 ASP A O 20
ATOM 32979 N N . VAL A 1 83 ? -3.678 7.233 0.417 1.00 0.00 83 VAL A N 20
ATOM 32980 C CA . VAL A 1 83 ? -3.035 6.279 1.305 1.00 0.00 83 VAL A CA 20
ATOM 32981 C C . VAL A 1 83 ? -4.105 5.431 1.995 1.00 0.00 83 VAL A C 20
ATOM 32982 O O . VAL A 1 83 ? -4.088 4.204 1.898 1.00 0.00 83 VAL A O 20
ATOM 32995 N N . ARG A 1 84 ? -5.011 6.117 2.676 1.00 0.00 84 ARG A N 20
ATOM 32996 C CA . ARG A 1 84 ? -6.087 5.441 3.382 1.00 0.00 84 ARG A CA 20
ATOM 32997 C C . ARG A 1 84 ? -6.681 4.334 2.509 1.00 0.00 84 ARG A C 20
ATOM 32998 O O . ARG A 1 84 ? -6.516 3.151 2.803 1.00 0.00 84 ARG A O 20
ATOM 33019 N N . GLN A 1 85 ? -7.359 4.757 1.452 1.00 0.00 85 GLN A N 20
ATOM 33020 C CA . GLN A 1 85 ? -7.979 3.815 0.535 1.00 0.00 85 GLN A CA 20
ATOM 33021 C C . GLN A 1 85 ? -7.073 2.599 0.330 1.00 0.00 85 GLN A C 20
ATOM 33022 O O . GLN A 1 85 ? -7.474 1.469 0.602 1.00 0.00 85 GLN A O 20
ATOM 33036 N N . ALA A 1 86 ? -5.868 2.873 -0.148 1.00 0.00 86 ALA A N 20
ATOM 33037 C CA . ALA A 1 86 ? -4.902 1.816 -0.393 1.00 0.00 86 ALA A CA 20
ATOM 33038 C C . ALA A 1 86 ? -4.693 1.014 0.894 1.00 0.00 86 ALA A C 20
ATOM 33039 O O . ALA A 1 86 ? -4.616 -0.213 0.859 1.00 0.00 86 ALA A O 20
ATOM 33046 N N . ARG A 1 87 ? -4.607 1.740 1.998 1.00 0.00 87 ARG A N 20
ATOM 33047 C CA . ARG A 1 87 ? -4.409 1.112 3.294 1.00 0.00 87 ARG A CA 20
ATOM 33048 C C . ARG A 1 87 ? -5.545 0.130 3.587 1.00 0.00 87 ARG A C 20
ATOM 33049 O O . ARG A 1 87 ? -5.333 -0.894 4.234 1.00 0.00 87 ARG A O 20
ATOM 33070 N N . ARG A 1 88 ? -6.725 0.476 3.095 1.00 0.00 88 ARG A N 20
ATOM 33071 C CA . ARG A 1 88 ? -7.895 -0.362 3.296 1.00 0.00 88 ARG A CA 20
ATOM 33072 C C . ARG A 1 88 ? -7.992 -1.413 2.188 1.00 0.00 88 ARG A C 20
ATOM 33073 O O . ARG A 1 88 ? -8.100 -2.606 2.467 1.00 0.00 88 ARG A O 20
ATOM 33094 N N . ASP A 1 89 ? -7.948 -0.932 0.955 1.00 0.00 89 ASP A N 20
ATOM 33095 C CA . ASP A 1 89 ? -8.029 -1.815 -0.196 1.00 0.00 89 ASP A CA 20
ATOM 33096 C C . ASP A 1 89 ? -7.167 -3.053 0.055 1.00 0.00 89 ASP A C 20
ATOM 33097 O O . ASP A 1 89 ? -7.665 -4.178 0.019 1.00 0.00 89 ASP A O 20
ATOM 33106 N N . GLY A 1 90 ? -5.890 -2.805 0.304 1.00 0.00 90 GLY A N 20
ATOM 33107 C CA . GLY A 1 90 ? -4.954 -3.887 0.561 1.00 0.00 90 GLY A CA 20
ATOM 33108 C C . GLY A 1 90 ? -5.444 -4.775 1.706 1.00 0.00 90 GLY A C 20
ATOM 33109 O O . GLY A 1 90 ? -5.612 -5.981 1.533 1.00 0.00 90 GLY A O 20
ATOM 33113 N N . VAL A 1 91 ? -5.659 -4.144 2.851 1.00 0.00 91 VAL A N 20
ATOM 33114 C CA . VAL A 1 91 ? -6.126 -4.863 4.025 1.00 0.00 91 VAL A CA 20
ATOM 33115 C C . VAL A 1 91 ? -7.360 -5.688 3.655 1.00 0.00 91 VAL A C 20
ATOM 33116 O O . VAL A 1 91 ? -7.499 -6.831 4.087 1.00 0.00 91 VAL A O 20
ATOM 33129 N N . ARG A 1 92 ? -8.224 -5.077 2.858 1.00 0.00 92 ARG A N 20
ATOM 33130 C CA . ARG A 1 92 ? -9.442 -5.741 2.425 1.00 0.00 92 ARG A CA 20
ATOM 33131 C C . ARG A 1 92 ? -9.103 -6.996 1.618 1.00 0.00 92 ARG A C 20
ATOM 33132 O O . ARG A 1 92 ? -9.846 -7.977 1.648 1.00 0.00 92 ARG A O 20
ATOM 33153 N N . LYS A 1 93 ? -7.982 -6.925 0.916 1.00 0.00 93 LYS A N 20
ATOM 33154 C CA . LYS A 1 93 ? -7.536 -8.044 0.103 1.00 0.00 93 LYS A CA 20
ATOM 33155 C C . LYS A 1 93 ? -7.017 -9.157 1.015 1.00 0.00 93 LYS A C 20
ATOM 33156 O O . LYS A 1 93 ? -7.487 -10.292 0.945 1.00 0.00 93 LYS A O 20
ATOM 33175 N N . VAL A 1 94 ? -6.055 -8.794 1.850 1.00 0.00 94 VAL A N 20
ATOM 33176 C CA . VAL A 1 94 ? -5.467 -9.748 2.775 1.00 0.00 94 VAL A CA 20
ATOM 33177 C C . VAL A 1 94 ? -6.575 -10.383 3.618 1.00 0.00 94 VAL A C 20
ATOM 33178 O O . VAL A 1 94 ? -6.580 -11.594 3.831 1.00 0.00 94 VAL A O 20
ATOM 33191 N N . GLN A 1 95 ? -7.485 -9.536 4.076 1.00 0.00 95 GLN A N 20
ATOM 33192 C CA . GLN A 1 95 ? -8.595 -10.000 4.892 1.00 0.00 95 GLN A CA 20
ATOM 33193 C C . GLN A 1 95 ? -9.330 -11.142 4.188 1.00 0.00 95 GLN A C 20
ATOM 33194 O O . GLN A 1 95 ? -9.464 -12.233 4.741 1.00 0.00 95 GLN A O 20
ATOM 33208 N N . THR A 1 96 ? -9.787 -10.853 2.978 1.00 0.00 96 THR A N 20
ATOM 33209 C CA . THR A 1 96 ? -10.505 -11.842 2.193 1.00 0.00 96 THR A CA 20
ATOM 33210 C C . THR A 1 96 ? -9.695 -13.137 2.098 1.00 0.00 96 THR A C 20
ATOM 33211 O O . THR A 1 96 ? -10.224 -14.223 2.332 1.00 0.00 96 THR A O 20
ATOM 33222 N N . ILE A 1 97 ? -8.426 -12.980 1.753 1.00 0.00 97 ILE A N 20
ATOM 33223 C CA . ILE A 1 97 ? -7.538 -14.123 1.625 1.00 0.00 97 ILE A CA 20
ATOM 33224 C C . ILE A 1 97 ? -7.553 -14.924 2.928 1.00 0.00 97 ILE A C 20
ATOM 33225 O O . ILE A 1 97 ? -7.759 -16.137 2.913 1.00 0.00 97 ILE A O 20
ATOM 33241 N N . LEU A 1 98 ? -7.332 -14.214 4.024 1.00 0.00 98 LEU A N 20
ATOM 33242 C CA . LEU A 1 98 ? -7.317 -14.844 5.334 1.00 0.00 98 LEU A CA 20
ATOM 33243 C C . LEU A 1 98 ? -8.537 -15.758 5.469 1.00 0.00 98 LEU A C 20
ATOM 33244 O O . LEU A 1 98 ? -8.439 -16.853 6.021 1.00 0.00 98 LEU A O 20
ATOM 33260 N N . GLU A 1 99 ? -9.659 -15.274 4.956 1.00 0.00 99 GLU A N 20
ATOM 33261 C CA . GLU A 1 99 ? -10.896 -16.033 5.013 1.00 0.00 99 GLU A CA 20
ATOM 33262 C C . GLU A 1 99 ? -10.871 -17.167 3.986 1.00 0.00 99 GLU A C 20
ATOM 33263 O O . GLU A 1 99 ? -11.544 -18.181 4.158 1.00 0.00 99 GLU A O 20
ATOM 33275 N N . LYS A 1 100 ? -10.086 -16.957 2.939 1.00 0.00 100 LYS A N 20
ATOM 33276 C CA . LYS A 1 100 ? -9.964 -17.948 1.884 1.00 0.00 100 LYS A CA 20
ATOM 33277 C C . LYS A 1 100 ? -9.190 -19.157 2.413 1.00 0.00 100 LYS A C 20
ATOM 33278 O O . LYS A 1 100 ? -9.747 -20.246 2.544 1.00 0.00 100 LYS A O 20
ATOM 33297 N N . LEU A 1 101 ? -7.918 -18.925 2.703 1.00 0.00 101 LEU A N 20
ATOM 33298 C CA . LEU A 1 101 ? -7.062 -19.981 3.215 1.00 0.00 101 LEU A CA 20
ATOM 33299 C C . LEU A 1 101 ? -7.869 -20.871 4.163 1.00 0.00 101 LEU A C 20
ATOM 33300 O O . LEU A 1 101 ? -7.821 -22.096 4.062 1.00 0.00 101 LEU A O 20
ATOM 33316 N N . GLU A 1 102 ? -8.591 -20.219 5.063 1.00 0.00 102 GLU A N 20
ATOM 33317 C CA . GLU A 1 102 ? -9.407 -20.936 6.029 1.00 0.00 102 GLU A CA 20
ATOM 33318 C C . GLU A 1 102 ? -10.239 -22.010 5.327 1.00 0.00 102 GLU A C 20
ATOM 33319 O O . GLU A 1 102 ? -10.023 -23.203 5.536 1.00 0.00 102 GLU A O 20
ATOM 33331 N N . GLN A 1 103 ? -11.174 -21.549 4.509 1.00 0.00 103 GLN A N 20
ATOM 33332 C CA . GLN A 1 103 ? -12.040 -22.456 3.775 1.00 0.00 103 GLN A CA 20
ATOM 33333 C C . GLN A 1 103 ? -11.204 -23.428 2.939 1.00 0.00 103 GLN A C 20
ATOM 33334 O O . GLN A 1 103 ? -11.597 -24.576 2.739 1.00 0.00 103 GLN A O 20
ATOM 33348 N N . LYS A 1 104 ? -10.067 -22.932 2.474 1.00 0.00 104 LYS A N 20
ATOM 33349 C CA . LYS A 1 104 ? -9.173 -23.742 1.664 1.00 0.00 104 LYS A CA 20
ATOM 33350 C C . LYS A 1 104 ? -8.698 -24.944 2.484 1.00 0.00 104 LYS A C 20
ATOM 33351 O O . LYS A 1 104 ? -8.507 -26.032 1.942 1.00 0.00 104 LYS A O 20
ATOM 33370 N N . ALA A 1 105 ? -8.522 -24.706 3.775 1.00 0.00 105 ALA A N 20
ATOM 33371 C CA . ALA A 1 105 ? -8.073 -25.756 4.674 1.00 0.00 105 ALA A CA 20
ATOM 33372 C C . ALA A 1 105 ? -9.289 -26.413 5.331 1.00 0.00 105 ALA A C 20
AT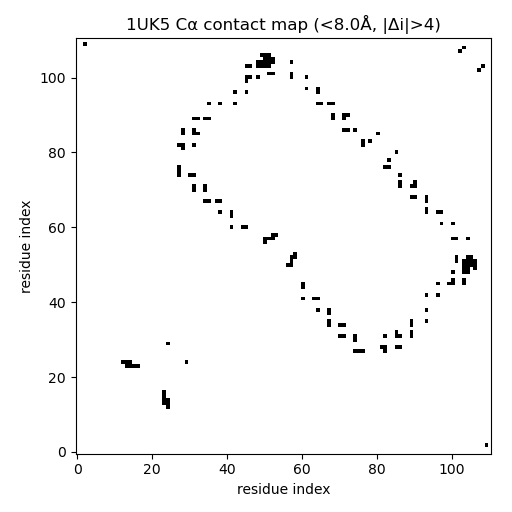OM 33373 O O . ALA A 1 105 ? -9.292 -26.655 6.537 1.00 0.00 105 ALA A O 20
ATOM 33380 N N . SER A 1 106 ? -10.292 -26.683 4.509 1.00 0.00 106 SER A N 20
ATOM 33381 C CA . SER A 1 106 ? -11.511 -27.308 4.995 1.00 0.00 106 SER A CA 20
ATOM 33382 C C . SER A 1 106 ? -12.031 -28.312 3.964 1.00 0.00 106 SER A C 20
ATOM 33383 O O . SER A 1 106 ? -13.163 -28.782 4.067 1.00 0.00 106 SER A O 20
ATOM 33391 N N . GLY A 1 107 ? -11.180 -28.610 2.993 1.00 0.00 107 GLY A N 20
ATOM 33392 C CA . GLY A 1 107 ? -11.540 -29.550 1.945 1.00 0.00 107 GLY A CA 20
ATOM 33393 C C . GLY A 1 107 ? -10.355 -29.812 1.013 1.00 0.00 107 GLY A C 20
ATOM 33394 O O . GLY A 1 107 ? -9.334 -29.130 1.094 1.00 0.00 107 GLY A O 20
ATOM 33398 N N . PRO A 1 108 ? -10.534 -30.828 0.128 1.00 0.00 108 PRO A N 20
ATOM 33399 C CA . PRO A 1 108 ? -9.492 -31.189 -0.818 1.00 0.00 108 PRO A CA 20
ATOM 33400 C C . PRO A 1 108 ? -9.405 -30.168 -1.954 1.00 0.00 108 PRO A C 20
ATOM 33401 O O . PRO A 1 108 ? -8.323 -29.672 -2.267 1.00 0.00 108 PRO A O 20
ATOM 33412 N N . SER A 1 109 ? -10.558 -29.884 -2.542 1.00 0.00 109 SER A N 20
ATOM 33413 C CA . SER A 1 109 ? -10.626 -28.931 -3.636 1.00 0.00 109 SER A CA 20
ATOM 33414 C C . SER A 1 109 ? -12.082 -28.716 -4.053 1.00 0.00 109 SER A C 20
ATOM 33415 O O . SER A 1 109 ? -12.859 -29.667 -4.123 1.00 0.00 109 SER A O 20
ATOM 33423 N N . SER A 1 110 ? -12.408 -27.460 -4.320 1.00 0.00 110 SER A N 20
ATOM 33424 C CA . SER A 1 110 ? -13.758 -27.108 -4.729 1.00 0.00 110 SER A CA 20
ATOM 33425 C C . SER A 1 110 ? -13.712 -26.220 -5.974 1.00 0.00 110 SER A C 20
ATOM 33426 O O . SER A 1 110 ? -13.556 -25.004 -5.868 1.00 0.00 110 SER A O 20
ATOM 33434 N N . GLY A 1 111 ? -13.853 -26.861 -7.125 1.00 0.00 111 GLY A N 20
ATOM 33435 C CA . GLY A 1 111 ? -13.830 -26.144 -8.388 1.00 0.00 111 GLY A CA 20
ATOM 33436 C C . GLY A 1 111 ? -12.785 -25.027 -8.366 1.00 0.00 111 GLY A C 20
ATOM 33437 O O . GLY A 1 111 ? -11.820 -25.059 -9.128 1.00 0.00 111 GLY A O 20
#

CATH classification: 1.20.58.120